Protein 6BFI (pdb70)

Radius of gyration: 39.37 Å; Cα contacts (8 Å, |Δi|>4): 2055; chains: 2; bounding box: 76×119×106 Å

Structure (mmCIF, N/CA/C/O backbone):
data_6BFI
#
_entry.id   6BFI
#
_cell.length_a   50.344
_cell.length_b   93.676
_cell.length_c   101.634
_cell.angle_alpha   114.81
_cell.angle_beta   93.29
_cell.angle_gamma   90.23
#
_symmetry.space_group_name_H-M   'P 1'
#
loop_
_entity.id
_entity.type
_entity.pdbx_description
1 polymer VIN1
2 water water
#
loop_
_atom_site.group_PDB
_atom_site.id
_atom_site.type_symbol
_atom_site.label_atom_id
_atom_site.label_alt_id
_atom_site.label_comp_id
_atom_site.label_asym_id
_atom_site.label_entity_id
_atom_site.label_seq_id
_atom_site.pdbx_PDB_ins_code
_atom_site.Cartn_x
_atom_site.Cartn_y
_atom_site.Cartn_z
_atom_site.occupancy
_atom_site.B_iso_or_equiv
_atom_site.auth_seq_id
_atom_site.auth_comp_id
_atom_site.auth_asym_id
_atom_site.auth_atom_id
_atom_site.pdbx_PDB_model_num
ATOM 1 N N . MET A 1 1 ? -43.004 -36.941 -70.359 1.00 107.47 1 MET A N 1
ATOM 2 C CA . MET A 1 1 ? -44.236 -36.244 -70.005 1.00 105.74 1 MET A CA 1
ATOM 3 C C . MET A 1 1 ? -45.133 -37.135 -69.151 1.00 99.33 1 MET A C 1
ATOM 4 O O . MET A 1 1 ? -45.876 -37.965 -69.679 1.00 101.31 1 MET A O 1
ATOM 9 N N . PRO A 1 2 ? -45.061 -36.964 -67.834 1.00 91.59 2 PRO A N 1
ATOM 10 C CA . PRO A 1 2 ? -45.829 -37.828 -66.931 1.00 82.23 2 PRO A CA 1
ATOM 11 C C . PRO A 1 2 ? -47.324 -37.571 -67.030 1.00 73.14 2 PRO A C 1
ATOM 12 O O . PRO A 1 2 ? -47.780 -36.525 -67.497 1.00 75.17 2 PRO A O 1
ATOM 16 N N . VAL A 1 3 ? -48.094 -38.561 -66.573 1.00 66.05 3 VAL A N 1
ATOM 17 C CA . VAL A 1 3 ? -49.544 -38.427 -66.542 1.00 59.28 3 VAL A CA 1
ATOM 18 C C . VAL A 1 3 ? -49.929 -37.350 -65.535 1.00 58.63 3 VAL A C 1
ATOM 19 O O . VAL A 1 3 ? -49.275 -37.177 -64.496 1.00 57.34 3 VAL A O 1
ATOM 23 N N . LYS A 1 4 ? -50.986 -36.604 -65.848 1.00 58.54 4 LYS A N 1
ATOM 24 C CA . LYS A 1 4 ? -51.419 -35.479 -65.035 1.00 57.21 4 LYS A CA 1
ATOM 25 C C . LYS A 1 4 ? -52.860 -35.672 -64.583 1.00 53.00 4 LYS A C 1
ATOM 26 O O . LYS A 1 4 ? -53.682 -36.258 -65.294 1.00 52.32 4 LYS A O 1
ATOM 32 N N . PHE A 1 5 ? -53.158 -35.168 -63.377 1.00 53.15 5 PHE A N 1
ATOM 33 C CA . PHE A 1 5 ? -54.524 -35.166 -62.864 1.00 55.90 5 PHE A CA 1
ATOM 34 C C . PHE A 1 5 ? -54.786 -33.952 -61.981 1.00 58.70 5 PHE A C 1
ATOM 35 O O . PHE A 1 5 ? -55.560 -34.040 -61.022 1.00 62.11 5 PHE A O 1
ATOM 43 N N . HIS A 1 6 ? -54.155 -32.818 -62.290 1.00 61.93 6 HIS A N 1
ATOM 44 C CA . HIS A 1 6 ? -54.350 -31.578 -61.548 1.00 62.36 6 HIS A CA 1
ATOM 45 C C . HIS A 1 6 ? -55.641 -30.864 -61.923 1.00 57.97 6 HIS A C 1
ATOM 46 O O . HIS A 1 6 ? -55.914 -29.787 -61.382 1.00 59.58 6 HIS A O 1
ATOM 53 N N . THR A 1 7 ? -56.441 -31.445 -62.813 1.00 58.31 7 THR A N 1
ATOM 54 C CA . THR A 1 7 ? -57.637 -30.818 -63.351 1.00 58.41 7 THR A CA 1
ATOM 55 C C . THR A 1 7 ? -58.787 -31.816 -63.307 1.00 59.54 7 THR A C 1
ATOM 56 O O . THR A 1 7 ? -58.594 -33.005 -63.580 1.00 59.96 7 THR A O 1
ATOM 60 N N . LYS A 1 8 ? -59.979 -31.329 -62.940 1.00 59.29 8 LYS A N 1
ATOM 61 C CA . LYS A 1 8 ? -61.149 -32.199 -62.854 1.00 60.10 8 LYS A CA 1
ATOM 62 C C . LYS A 1 8 ? -61.468 -32.861 -64.189 1.00 63.73 8 LYS A C 1
ATOM 63 O O . LYS A 1 8 ? -61.981 -33.985 -64.214 1.00 63.90 8 LYS A O 1
ATOM 69 N N . THR A 1 9 ? -61.186 -32.183 -65.303 1.00 63.33 9 THR A N 1
ATOM 70 C CA . THR A 1 9 ? -61.352 -32.811 -66.610 1.00 65.33 9 THR A CA 1
ATOM 71 C C . THR A 1 9 ? -60.334 -33.926 -66.816 1.00 64.16 9 THR A C 1
ATOM 72 O O . THR A 1 9 ? -60.675 -35.002 -67.327 1.00 69.83 9 THR A O 1
ATOM 76 N N . LEU A 1 10 ? -59.080 -33.685 -66.422 1.00 62.61 10 LEU A N 1
ATOM 77 C CA . LEU A 1 10 ? -58.044 -34.707 -66.537 1.00 61.59 10 LEU A CA 1
ATOM 78 C C . LEU A 1 10 ? -58.425 -35.965 -65.769 1.00 58.97 10 LEU A C 1
ATOM 79 O O . LEU A 1 10 ? -58.452 -37.063 -66.332 1.00 51.78 10 LEU A O 1
ATOM 84 N N . GLU A 1 11 ? -58.719 -35.821 -64.476 1.00 62.22 11 GLU A N 1
ATOM 85 C CA . GLU A 1 11 ? -59.121 -36.971 -63.673 1.00 61.37 11 GLU A CA 1
ATOM 86 C C . GLU A 1 11 ? -60.394 -37.606 -64.216 1.00 61.67 11 GLU A C 1
ATOM 87 O O . GLU A 1 11 ? -60.498 -38.838 -64.304 1.00 57.49 11 GLU A O 1
ATOM 93 N N . SER A 1 12 ? -61.363 -36.777 -64.608 1.00 66.51 12 SER A N 1
ATOM 94 C CA . SER A 1 12 ? -62.649 -37.289 -65.072 1.00 66.88 12 SER A CA 1
ATOM 95 C C . SER A 1 12 ? -62.494 -38.166 -66.306 1.00 64.08 12 SER A C 1
ATOM 96 O O . SER A 1 12 ? -63.196 -39.173 -66.449 1.00 57.05 12 SER A O 1
ATOM 99 N N . VAL A 1 13 ? -61.584 -37.805 -67.203 1.00 57.48 13 VAL A N 1
ATOM 100 C CA . VAL A 1 13 ? -61.356 -38.578 -68.425 1.00 59.86 13 VAL A CA 1
ATOM 101 C C . VAL A 1 13 ? -60.436 -39.767 -68.184 1.00 60.61 13 VAL A C 1
ATOM 102 O O . VAL A 1 13 ? -60.718 -40.885 -68.614 1.00 61.83 13 VAL A O 1
ATOM 106 N N . ILE A 1 14 ? -59.324 -39.547 -67.493 1.00 58.38 14 ILE A N 1
ATOM 107 C CA . ILE A 1 14 ? -58.284 -40.563 -67.384 1.00 57.78 14 ILE A CA 1
ATOM 108 C C . ILE A 1 14 ? -58.674 -41.677 -66.413 1.00 60.55 14 ILE A C 1
ATOM 109 O O . ILE A 1 14 ? -58.287 -42.838 -66.609 1.00 59.55 14 ILE A O 1
ATOM 114 N N . ASP A 1 15 ? -59.446 -41.364 -65.370 1.00 60.44 15 ASP A N 1
ATOM 115 C CA . ASP A 1 15 ? -59.790 -42.380 -64.374 1.00 68.78 15 ASP A CA 1
ATOM 116 C C . ASP A 1 15 ? -60.501 -43.588 -64.981 1.00 61.77 15 ASP A C 1
ATOM 117 O O . ASP A 1 15 ? -60.008 -44.720 -64.814 1.00 57.53 15 ASP A O 1
ATOM 122 N N . PRO A 1 16 ? -61.625 -43.440 -65.699 1.00 58.87 16 PRO A N 1
ATOM 123 C CA . PRO A 1 16 ? -62.296 -44.642 -66.223 1.00 56.80 16 PRO A CA 1
ATOM 124 C C . PRO A 1 16 ? -61.483 -45.381 -67.272 1.00 59.50 16 PRO A C 1
ATOM 125 O O . PRO A 1 16 ? -61.552 -46.615 -67.329 1.00 61.72 16 PRO A O 1
ATOM 129 N N . VAL A 1 17 ? -60.712 -44.671 -68.098 1.00 55.80 17 VAL A N 1
ATOM 130 C CA . VAL A 1 17 ? -59.898 -45.345 -69.104 1.00 58.81 17 VAL A CA 1
ATOM 131 C C . VAL A 1 17 ? -58.790 -46.153 -68.440 1.00 56.58 17 VAL A C 1
ATOM 132 O O . VAL A 1 17 ? -58.502 -47.288 -68.842 1.00 57.48 17 VAL A O 1
ATOM 136 N N . ALA A 1 18 ? -58.148 -45.584 -67.416 1.00 58.47 18 ALA A N 1
ATOM 137 C CA . ALA A 1 18 ? -57.153 -46.340 -66.663 1.00 54.88 18 ALA A CA 1
ATOM 138 C C . ALA A 1 18 ? -57.785 -47.550 -65.990 1.00 55.84 18 ALA A C 1
ATOM 139 O O . ALA A 1 18 ? -57.158 -48.612 -65.883 1.00 58.27 18 ALA A O 1
ATOM 141 N N . GLN A 1 19 ? -59.034 -47.410 -65.538 1.00 52.96 19 GLN A N 1
ATOM 142 C CA . GLN A 1 19 ? -59.742 -48.546 -64.958 1.00 54.34 19 GLN A CA 1
ATOM 143 C C . GLN A 1 19 ? -59.950 -49.648 -65.997 1.00 56.58 19 GLN A C 1
ATOM 144 O O . GLN A 1 19 ? -59.711 -50.831 -65.723 1.00 51.96 19 GLN A O 1
ATOM 150 N N . GLN A 1 20 ? -60.378 -49.269 -67.206 1.00 58.49 20 GLN A N 1
ATOM 151 C CA . GLN A 1 20 ? -60.607 -50.252 -68.263 1.00 62.50 20 GLN A CA 1
ATOM 152 C C . GLN A 1 20 ? -59.313 -50.949 -68.668 1.00 59.84 20 GLN A C 1
ATOM 153 O O . GLN A 1 20 ? -59.292 -52.169 -68.873 1.00 56.21 20 GLN A O 1
ATOM 159 N N . VAL A 1 21 ? -58.227 -50.186 -68.803 1.00 63.81 21 VAL A N 1
ATOM 160 C CA . VAL A 1 21 ? -56.938 -50.771 -69.168 1.00 64.67 21 VAL A CA 1
ATOM 161 C C . VAL A 1 21 ? -56.470 -51.735 -68.084 1.00 67.15 21 VAL A C 1
ATOM 162 O O . VAL A 1 21 ? -56.017 -52.855 -68.368 1.00 68.34 21 VAL A O 1
ATOM 166 N N . GLY A 1 22 ? -56.574 -51.309 -66.823 1.00 63.73 22 GLY A N 1
ATOM 167 C CA . GLY A 1 22 ? -56.274 -52.208 -65.724 1.00 60.23 22 GLY A CA 1
ATOM 168 C C . GLY A 1 22 ? -57.071 -53.493 -65.797 1.00 57.20 22 GLY A C 1
ATOM 169 O O . GLY A 1 22 ? -56.541 -54.579 -65.549 1.00 53.11 22 GLY A O 1
ATOM 170 N N . GLN A 1 23 ? -58.354 -53.393 -66.162 1.00 57.09 23 GLN A N 1
ATOM 171 C CA . GLN A 1 23 ? -59.154 -54.601 -66.329 1.00 60.32 23 GLN A CA 1
ATOM 172 C C . GLN A 1 23 ? -58.660 -55.450 -67.494 1.00 59.82 23 GLN A C 1
ATOM 173 O O . GLN A 1 23 ? -58.781 -56.680 -67.454 1.00 56.06 23 GLN A O 1
ATOM 179 N N . LEU A 1 24 ? -58.103 -54.823 -68.535 1.00 63.19 24 LEU A N 1
ATOM 180 C CA . LEU A 1 24 ? -57.493 -55.600 -69.612 1.00 64.73 24 LEU A CA 1
ATOM 181 C C . LEU A 1 24 ? -56.309 -56.409 -69.100 1.00 65.58 24 LEU A C 1
ATOM 182 O O . LEU A 1 24 ? -56.162 -57.593 -69.433 1.00 66.41 24 LEU A O 1
ATOM 187 N N . VAL A 1 25 ? -55.455 -55.789 -68.282 1.00 66.41 25 VAL A N 1
ATOM 188 C CA . VAL A 1 25 ? -54.334 -56.526 -67.701 1.00 64.94 25 VAL A CA 1
ATOM 189 C C . VAL A 1 25 ? -54.839 -57.649 -66.800 1.00 63.95 25 VAL A C 1
ATOM 190 O O . VAL A 1 25 ? -54.318 -58.773 -66.829 1.00 68.78 25 VAL A O 1
ATOM 194 N N . LEU A 1 26 ? -55.871 -57.368 -65.997 1.00 61.75 26 LEU A N 1
ATOM 195 C CA . LEU A 1 26 ? -56.408 -58.381 -65.093 1.00 62.70 26 LEU A CA 1
ATOM 196 C C . LEU A 1 26 ? -56.974 -59.571 -65.861 1.00 64.13 26 LEU A C 1
ATOM 197 O O . LEU A 1 26 ? -56.805 -60.722 -65.446 1.00 62.99 26 LEU A O 1
ATOM 202 N N . PHE A 1 27 ? -57.661 -59.312 -66.977 1.00 64.11 27 PHE A N 1
ATOM 203 C CA . PHE A 1 27 ? -58.172 -60.401 -67.805 1.00 60.64 27 PHE A CA 1
ATOM 204 C C . PHE A 1 27 ? -57.036 -61.189 -68.441 1.00 64.88 27 PHE A C 1
ATOM 205 O O . PHE A 1 27 ? -57.083 -62.427 -68.493 1.00 65.31 27 PHE A O 1
ATOM 213 N N . HIS A 1 28 ? -56.013 -60.491 -68.943 1.00 66.29 28 HIS A N 1
ATOM 214 C CA . HIS A 1 28 ? -54.882 -61.189 -69.545 1.00 67.06 28 HIS A CA 1
ATOM 215 C C . HIS A 1 28 ? -54.206 -62.112 -68.543 1.00 67.20 28 HIS A C 1
ATOM 216 O O . HIS A 1 28 ? -53.817 -63.233 -68.887 1.00 67.01 28 HIS A O 1
ATOM 223 N N . GLU A 1 29 ? -54.046 -61.659 -67.298 1.00 72.75 29 GLU A N 1
ATOM 224 C CA . GLU A 1 29 ? -53.493 -62.545 -66.282 1.00 78.08 29 GLU A CA 1
ATOM 225 C C . GLU A 1 29 ? -54.494 -63.603 -65.838 1.00 72.27 29 GLU A C 1
ATOM 226 O O . GLU A 1 29 ? -54.084 -64.655 -65.336 1.00 71.73 29 GLU A O 1
ATOM 232 N N . GLN A 1 30 ? -55.792 -63.350 -66.019 1.00 63.18 30 GLN A N 1
ATOM 233 C CA . GLN A 1 30 ? -56.799 -64.356 -65.706 1.00 63.38 30 GLN A CA 1
ATOM 234 C C . GLN A 1 30 ? -56.755 -65.509 -66.699 1.00 71.85 30 GLN A C 1
ATOM 235 O O . GLN A 1 30 ? -57.023 -66.657 -66.328 1.00 76.03 30 GLN A O 1
ATOM 241 N N . ALA A 1 31 ? -56.418 -65.228 -67.958 1.00 78.77 31 ALA A N 1
ATOM 242 C CA . ALA A 1 31 ? -56.224 -66.285 -68.942 1.00 84.33 31 ALA A CA 1
ATOM 243 C C . ALA A 1 31 ? -54.816 -66.862 -68.906 1.00 93.66 31 ALA A C 1
ATOM 244 O O . ALA A 1 31 ? -54.619 -68.022 -69.286 1.00 96.85 31 ALA A O 1
ATOM 246 N N . GLU A 1 32 ? -53.833 -66.078 -68.455 1.00 100.38 32 GLU A N 1
ATOM 247 C CA . GLU A 1 32 ? -52.474 -66.590 -68.318 1.00 106.50 32 GLU A CA 1
ATOM 248 C C . GLU A 1 32 ? -52.404 -67.672 -67.249 1.00 108.01 32 GLU A C 1
ATOM 249 O O . GLU A 1 32 ? -51.726 -68.691 -67.429 1.00 110.56 32 GLU A O 1
ATOM 255 N N . SER A 1 33 ? -53.098 -67.470 -66.131 1.00 108.54 33 SER A N 1
ATOM 256 C CA . SER A 1 33 ? -53.198 -68.488 -65.096 1.00 105.52 33 SER A CA 1
ATOM 257 C C . SER A 1 33 ? -54.149 -69.615 -65.471 1.00 105.73 33 SER A C 1
ATOM 258 O O . SER A 1 33 ? -54.306 -70.557 -64.686 1.00 110.36 33 SER A O 1
ATOM 261 N N . GLY A 1 34 ? -54.784 -69.541 -66.637 1.00 104.26 34 GLY A N 1
ATOM 262 C CA . GLY A 1 34 ? -55.670 -70.599 -67.088 1.00 102.19 34 GLY A CA 1
ATOM 263 C C . GLY A 1 34 ? -56.959 -70.706 -66.304 1.00 98.65 34 GLY A C 1
ATOM 264 O O . GLY A 1 34 ? -57.380 -71.816 -65.958 1.00 96.37 34 GLY A O 1
ATOM 265 N N . LEU A 1 35 ? -57.600 -69.576 -66.014 1.00 93.84 35 LEU A N 1
ATOM 266 C CA . LEU A 1 35 ? -58.841 -69.598 -65.253 1.00 92.03 35 LEU A CA 1
ATOM 267 C C . LEU A 1 35 ? -60.059 -69.552 -66.171 1.00 92.87 35 LEU A C 1
ATOM 268 O O . LEU A 1 35 ? -61.004 -70.327 -65.990 1.00 96.68 35 LEU A O 1
ATOM 273 N N . LEU A 1 36 ? -60.043 -68.655 -67.157 1.00 90.99 36 LEU A N 1
ATOM 274 C CA . LEU A 1 36 ? -61.082 -68.583 -68.179 1.00 94.15 36 LEU A CA 1
ATOM 275 C C . LEU A 1 36 ? -60.667 -67.627 -69.290 1.00 101.36 36 LEU A C 1
ATOM 276 O O . LEU A 1 36 ? -60.334 -66.467 -69.027 1.00 99.14 36 LEU A O 1
ATOM 281 N N . LYS A 1 37 ? -60.681 -68.104 -70.533 1.00 111.28 37 LYS A N 1
ATOM 282 C CA . LYS A 1 37 ? -60.282 -67.281 -71.670 1.00 111.29 37 LYS A CA 1
ATOM 283 C C . LYS A 1 37 ? -61.328 -66.203 -71.922 1.00 107.72 37 LYS A C 1
ATOM 284 O O . LYS A 1 37 ? -62.477 -66.507 -72.261 1.00 111.42 37 LYS A O 1
ATOM 290 N N . GLU A 1 38 ? -60.933 -64.945 -71.759 1.00 97.31 38 GLU A N 1
ATOM 291 C CA . GLU A 1 38 ? -61.819 -63.808 -71.956 1.00 93.42 38 GLU A CA 1
ATOM 292 C C . GLU A 1 38 ? -61.449 -63.088 -73.245 1.00 83.89 38 GLU A C 1
ATOM 293 O O . GLU A 1 38 ? -60.266 -62.844 -73.507 1.00 79.78 38 GLU A O 1
ATOM 299 N N . ASP A 1 39 ? -62.459 -62.754 -74.045 1.00 81.62 39 ASP A N 1
ATOM 300 C CA . ASP A 1 39 ? -62.246 -62.006 -75.277 1.00 80.97 39 ASP A CA 1
ATOM 301 C C . ASP A 1 39 ? -62.144 -60.521 -74.950 1.00 74.12 39 ASP A C 1
ATOM 302 O O . ASP A 1 39 ? -63.106 -59.919 -74.461 1.00 72.41 39 ASP A O 1
ATOM 307 N N . LEU A 1 40 ? -60.981 -59.933 -75.221 1.00 70.64 40 LEU A N 1
ATOM 308 C CA . LEU A 1 40 ? -60.712 -58.542 -74.882 1.00 68.04 40 LEU A CA 1
ATOM 309 C C . LEU A 1 40 ? -61.258 -57.557 -75.908 1.00 68.68 40 LEU A C 1
ATOM 310 O O . LEU A 1 40 ? -61.088 -56.346 -75.725 1.00 68.10 40 LEU A O 1
ATOM 315 N N . THR A 1 41 ? -61.909 -58.040 -76.966 1.00 72.03 41 THR A N 1
ATOM 316 C CA . THR A 1 41 ? -62.361 -57.156 -78.039 1.00 73.14 41 THR A CA 1
ATOM 317 C C . THR A 1 41 ? -63.326 -56.071 -77.574 1.00 76.11 41 THR A C 1
ATOM 318 O O . THR A 1 41 ? -63.139 -54.908 -77.971 1.00 78.83 41 THR A O 1
ATOM 322 N N . PRO A 1 42 ? -64.359 -56.351 -76.767 1.00 79.88 42 PRO A N 1
ATOM 323 C CA . PRO A 1 42 ? -65.264 -55.254 -76.369 1.00 80.39 42 PRO A CA 1
ATOM 324 C C . PRO A 1 42 ? -64.577 -54.159 -75.568 1.00 77.52 42 PRO A C 1
ATOM 325 O O . PRO A 1 42 ? -64.774 -52.968 -75.851 1.00 78.60 42 PRO A O 1
ATOM 329 N N . LEU A 1 43 ? -63.769 -54.531 -74.573 1.00 75.15 43 LEU A N 1
ATOM 330 C CA . LEU A 1 43 ? -63.077 -53.534 -73.761 1.00 72.68 43 LEU A CA 1
ATOM 331 C C . LEU A 1 43 ? -62.128 -52.694 -74.609 1.00 69.55 43 LEU A C 1
ATOM 332 O O . LEU A 1 43 ? -62.051 -51.467 -74.448 1.00 75.13 43 LEU A O 1
ATOM 337 N N . VAL A 1 44 ? -61.405 -53.341 -75.527 1.00 64.99 44 VAL A N 1
ATOM 338 C CA . VAL A 1 44 ? -60.501 -52.618 -76.415 1.00 65.02 44 VAL A CA 1
ATOM 339 C C . VAL A 1 44 ? -61.283 -51.681 -77.326 1.00 67.35 44 VAL A C 1
ATOM 340 O O . VAL A 1 44 ? -60.833 -50.570 -77.631 1.00 70.08 44 VAL A O 1
ATOM 344 N N . GLN A 1 45 ? -62.468 -52.105 -77.769 1.00 67.78 45 GLN A N 1
ATOM 345 C CA . GLN A 1 45 ? -63.313 -51.221 -78.566 1.00 70.37 45 GLN A CA 1
ATOM 346 C C . GLN A 1 45 ? -63.749 -50.003 -77.761 1.00 70.83 45 GLN A C 1
ATOM 347 O O . GLN A 1 45 ? -63.782 -48.884 -78.284 1.00 70.19 45 GLN A O 1
ATOM 353 N N . GLY A 1 46 ? -64.087 -50.201 -76.485 1.00 73.33 46 GLY A N 1
ATOM 354 C CA . GLY A 1 46 ? -64.464 -49.071 -75.651 1.00 75.92 46 GLY A CA 1
ATOM 355 C C . GLY A 1 46 ? -63.332 -48.076 -75.479 1.00 76.69 46 GLY A C 1
ATOM 356 O O . GLY A 1 46 ? -63.508 -46.869 -75.687 1.00 84.05 46 GLY A O 1
ATOM 357 N N . VAL A 1 47 ? -62.148 -48.573 -75.107 1.00 70.66 47 VAL A N 1
ATOM 358 C CA . VAL A 1 47 ? -60.993 -47.690 -74.958 1.00 68.45 47 VAL A CA 1
ATOM 359 C C . VAL A 1 47 ? -60.689 -46.977 -76.271 1.00 71.29 47 VAL A C 1
ATOM 360 O O . VAL A 1 47 ? -60.422 -45.769 -76.292 1.00 72.95 47 VAL A O 1
ATOM 364 N N . GLY A 1 48 ? -60.742 -47.708 -77.386 1.00 70.94 48 GLY A N 1
ATOM 365 C CA . GLY A 1 48 ? -60.456 -47.101 -78.674 1.00 73.72 48 GLY A CA 1
ATOM 366 C C . GLY A 1 48 ? -61.466 -46.045 -79.075 1.00 76.52 48 GLY A C 1
ATOM 367 O O . GLY A 1 48 ? -61.117 -45.073 -79.749 1.00 83.19 48 GLY A O 1
ATOM 368 N N . ILE A 1 49 ? -62.726 -46.215 -78.672 1.00 75.14 49 ILE A N 1
ATOM 369 C CA . ILE A 1 49 ? -63.739 -45.217 -78.993 1.00 74.87 49 ILE A CA 1
ATOM 370 C C . ILE A 1 49 ? -63.559 -43.977 -78.125 1.00 72.18 49 ILE A C 1
ATOM 371 O O . ILE A 1 49 ? -63.716 -42.845 -78.601 1.00 75.21 49 ILE A O 1
ATOM 376 N N . ALA A 1 50 ? -63.213 -44.163 -76.847 1.00 66.22 50 ALA A N 1
ATOM 377 C CA . ALA A 1 50 ? -62.891 -43.010 -76.009 1.00 63.95 50 ALA A CA 1
ATOM 378 C C . ALA A 1 50 ? -61.705 -42.236 -76.575 1.00 65.33 50 ALA A C 1
ATOM 379 O O . ALA A 1 50 ? -61.730 -40.997 -76.638 1.00 69.45 50 ALA A O 1
ATOM 381 N N . VAL A 1 51 ? -60.663 -42.953 -77.006 1.00 61.27 51 VAL A N 1
ATOM 382 C CA . VAL A 1 51 ? -59.511 -42.305 -77.627 1.00 61.87 51 VAL A CA 1
ATOM 383 C C . VAL A 1 51 ? -59.932 -41.564 -78.889 1.00 61.96 51 VAL A C 1
ATOM 384 O O . VAL A 1 51 ? -59.536 -40.414 -79.113 1.00 65.75 51 VAL A O 1
ATOM 388 N N . THR A 1 52 ? -60.751 -42.206 -79.725 1.00 65.80 52 THR A N 1
ATOM 389 C CA . THR A 1 52 ? -61.162 -41.594 -80.986 1.00 73.29 52 THR A CA 1
ATOM 390 C C . THR A 1 52 ? -61.965 -40.320 -80.751 1.00 75.75 52 THR A C 1
ATOM 391 O O . THR A 1 52 ? -61.781 -39.322 -81.456 1.00 74.95 52 THR A O 1
ATOM 395 N N . ASN A 1 53 ? -62.852 -40.329 -79.755 1.00 81.82 53 ASN A N 1
ATOM 396 C CA . ASN A 1 53 ? -63.690 -39.159 -79.515 1.00 88.73 53 ASN A CA 1
ATOM 397 C C . ASN A 1 53 ? -62.897 -38.034 -78.860 1.00 86.12 53 ASN A C 1
ATOM 398 O O . ASN A 1 53 ? -63.137 -36.854 -79.144 1.00 89.47 53 ASN A O 1
ATOM 403 N N . LEU A 1 54 ? -61.946 -38.371 -77.983 1.00 79.81 54 LEU A N 1
ATOM 404 C CA . LEU A 1 54 ? -61.067 -37.337 -77.444 1.00 75.98 54 LEU A CA 1
ATOM 405 C C . LEU A 1 54 ? -60.224 -36.712 -78.552 1.00 76.61 54 LEU A C 1
ATOM 406 O O . LEU A 1 54 ? -60.026 -35.489 -78.584 1.00 67.18 54 LEU A O 1
ATOM 411 N N . VAL A 1 55 ? -59.733 -37.540 -79.480 1.00 71.13 55 VAL A N 1
ATOM 412 C CA . VAL A 1 55 ? -59.022 -37.030 -80.649 1.00 73.29 55 VAL A CA 1
ATOM 413 C C . VAL A 1 55 ? -59.946 -36.177 -81.509 1.00 79.52 55 VAL A C 1
ATOM 414 O O . VAL A 1 55 ? -59.496 -35.241 -82.179 1.00 81.39 55 VAL A O 1
ATOM 418 N N . GLN A 1 56 ? -61.249 -36.465 -81.489 1.00 83.43 56 GLN A N 1
ATOM 419 C CA . GLN A 1 56 ? -62.195 -35.671 -82.266 1.00 85.07 56 GLN A CA 1
ATOM 420 C C . GLN A 1 56 ? -62.382 -34.289 -81.649 1.00 86.03 56 GLN A C 1
ATOM 421 O O . GLN A 1 56 ? -62.242 -33.268 -82.334 1.00 87.43 56 GLN A O 1
ATOM 427 N N . VAL A 1 57 ? -62.695 -34.236 -80.350 1.00 88.86 57 VAL A N 1
ATOM 428 C CA . VAL A 1 57 ? -62.969 -32.948 -79.722 1.00 89.44 57 VAL A CA 1
ATOM 429 C C . VAL A 1 57 ? -61.695 -32.121 -79.614 1.00 91.71 57 VAL A C 1
ATOM 430 O O . VAL A 1 57 ? -61.749 -30.885 -79.561 1.00 97.25 57 VAL A O 1
ATOM 434 N N . ALA A 1 58 ? -60.532 -32.773 -79.581 1.00 93.70 58 ALA A N 1
ATOM 435 C CA . ALA A 1 58 ? -59.281 -32.025 -79.574 1.00 96.43 58 ALA A CA 1
ATOM 436 C C . ALA A 1 58 ? -58.912 -31.549 -80.977 1.00 104.00 58 ALA A C 1
ATOM 437 O O . ALA A 1 58 ? -58.457 -30.412 -81.154 1.00 104.36 58 ALA A O 1
ATOM 439 N N . ALA A 1 59 ? -59.116 -32.401 -81.984 1.00 110.49 59 ALA A N 1
ATOM 440 C CA . ALA A 1 59 ? -58.821 -32.036 -83.364 1.00 116.08 59 ALA A CA 1
ATOM 441 C C . ALA A 1 59 ? -59.761 -30.962 -83.894 1.00 123.01 59 ALA A C 1
ATOM 442 O O . ALA A 1 59 ? -59.400 -30.254 -84.841 1.00 129.40 59 ALA A O 1
ATOM 444 N N . SER A 1 60 ? -60.954 -30.823 -83.311 1.00 117.94 60 SER A N 1
ATOM 445 C CA . SER A 1 60 ? -61.847 -29.739 -83.699 1.00 117.36 60 SER A CA 1
ATOM 446 C C . SER A 1 60 ? -61.353 -28.376 -83.234 1.00 119.55 60 SER A C 1
ATOM 447 O O . SER A 1 60 ? -61.951 -27.360 -83.606 1.00 125.24 60 SER A O 1
ATOM 450 N N . MET A 1 61 ? -60.282 -28.326 -82.441 1.00 117.67 61 MET A N 1
ATOM 451 C CA . MET A 1 61 ? -59.763 -27.074 -81.909 1.00 119.26 61 MET A CA 1
ATOM 452 C C . MET A 1 61 ? -58.501 -26.592 -82.611 1.00 125.54 61 MET A C 1
ATOM 453 O O . MET A 1 61 ? -58.034 -25.488 -82.311 1.00 128.01 61 MET A O 1
ATOM 458 N N . VAL A 1 62 ? -57.937 -27.382 -83.529 1.00 130.07 62 VAL A N 1
ATOM 459 C CA . VAL A 1 62 ? -56.737 -26.956 -84.240 1.00 133.82 62 VAL A CA 1
ATOM 460 C C . VAL A 1 62 ? -57.014 -25.735 -85.109 1.00 141.44 62 VAL A C 1
ATOM 461 O O . VAL A 1 62 ? -56.091 -24.977 -85.427 1.00 145.72 62 VAL A O 1
ATOM 465 N N . GLU A 1 63 ? -58.273 -25.515 -85.489 1.00 145.82 63 GLU A N 1
ATOM 466 C CA . GLU A 1 63 ? -58.655 -24.322 -86.234 1.00 148.09 63 GLU A CA 1
ATOM 467 C C . GLU A 1 63 ? -59.120 -23.186 -85.334 1.00 146.27 63 GLU A C 1
ATOM 468 O O . GLU A 1 63 ? -58.952 -22.014 -85.692 1.00 148.45 63 GLU A O 1
ATOM 474 N N . THR A 1 64 ? -59.697 -23.505 -84.173 1.00 139.21 64 THR A N 1
ATOM 475 C CA . THR A 1 64 ? -60.421 -22.505 -83.395 1.00 133.71 64 THR A CA 1
ATOM 476 C C . THR A 1 64 ? -59.499 -21.592 -82.595 1.00 125.63 64 THR A C 1
ATOM 477 O O . THR A 1 64 ? -59.808 -20.407 -82.429 1.00 127.62 64 THR A O 1
ATOM 481 N N . SER A 1 65 ? -58.382 -22.110 -82.088 1.00 114.86 65 SER A N 1
ATOM 482 C CA . SER A 1 65 ? -57.477 -21.296 -81.290 1.00 108.92 65 SER A CA 1
ATOM 483 C C . SER A 1 65 ? -56.711 -20.328 -82.193 1.00 110.71 65 SER A C 1
ATOM 484 O O . SER A 1 65 ? -56.805 -20.369 -83.423 1.00 115.39 65 SER A O 1
ATOM 487 N N . ASN A 1 66 ? -55.936 -19.435 -81.569 1.00 108.43 66 ASN A N 1
ATOM 488 C CA . ASN A 1 66 ? -55.109 -18.481 -82.301 1.00 115.24 66 ASN A CA 1
ATOM 489 C C . ASN A 1 66 ? -53.699 -18.405 -81.725 1.00 119.75 66 ASN A C 1
ATOM 490 O O . ASN A 1 66 ? -53.044 -17.364 -81.809 1.00 122.59 66 ASN A O 1
ATOM 495 N N . ASP A 1 67 ? -53.222 -19.498 -81.136 1.00 121.05 67 ASP A N 1
ATOM 496 C CA . ASP A 1 67 ? -51.839 -19.619 -80.694 1.00 124.16 67 ASP A CA 1
ATOM 497 C C . ASP A 1 67 ? -51.207 -20.806 -81.406 1.00 127.13 67 ASP A C 1
ATOM 498 O O . ASP A 1 67 ? -51.747 -21.917 -81.370 1.00 119.75 67 ASP A O 1
ATOM 503 N N . GLU A 1 68 ? -50.070 -20.565 -82.062 1.00 142.19 68 GLU A N 1
ATOM 504 C CA . GLU A 1 68 ? -49.455 -21.590 -82.898 1.00 146.35 68 GLU A CA 1
ATOM 505 C C . GLU A 1 68 ? -48.770 -22.680 -82.086 1.00 139.23 68 GLU A C 1
ATOM 506 O O . GLU A 1 68 ? -48.488 -23.752 -82.631 1.00 137.71 68 GLU A O 1
ATOM 512 N N . ASP A 1 69 ? -48.490 -22.434 -80.804 1.00 124.63 69 ASP A N 1
ATOM 513 C CA . ASP A 1 69 ? -47.881 -23.467 -79.974 1.00 115.20 69 ASP A CA 1
ATOM 514 C C . ASP A 1 69 ? -48.828 -24.645 -79.780 1.00 106.04 69 ASP A C 1
ATOM 515 O O . ASP A 1 69 ? -48.416 -25.807 -79.878 1.00 105.26 69 ASP A O 1
ATOM 520 N N . PHE A 1 70 ? -50.102 -24.359 -79.510 1.00 99.83 70 PHE A N 1
ATOM 521 C CA . PHE A 1 70 ? -51.104 -25.412 -79.378 1.00 93.94 70 PHE A CA 1
ATOM 522 C C . PHE A 1 70 ? -51.265 -26.179 -80.687 1.00 93.46 70 PHE A C 1
ATOM 523 O O . PHE A 1 70 ? -51.214 -27.417 -80.711 1.00 83.55 70 PHE A O 1
ATOM 531 N N . LYS A 1 71 ? -51.436 -25.449 -81.795 1.00 95.17 71 LYS A N 1
ATOM 532 C CA . LYS A 1 71 ? -51.603 -26.086 -83.097 1.00 90.86 71 LYS A CA 1
ATOM 533 C C . LYS A 1 71 ? -50.379 -26.900 -83.494 1.00 90.96 71 LYS A C 1
ATOM 534 O O . LYS A 1 71 ? -50.496 -27.854 -84.271 1.00 90.24 71 LYS A O 1
ATOM 540 N N . ALA A 1 72 ? -49.202 -26.542 -82.977 1.00 93.56 72 ALA A N 1
ATOM 541 C CA . ALA A 1 72 ? -47.993 -27.297 -83.285 1.00 96.96 72 ALA A CA 1
ATOM 542 C C . ALA A 1 72 ? -47.832 -28.520 -82.391 1.00 98.52 72 ALA A C 1
ATOM 543 O O . ALA A 1 72 ? -47.324 -29.550 -82.847 1.00 98.64 72 ALA A O 1
ATOM 545 N N . GLU A 1 73 ? -48.261 -28.433 -81.130 1.00 100.86 73 GLU A N 1
ATOM 546 C CA . GLU A 1 73 ? -48.104 -29.536 -80.190 1.00 97.34 73 GLU A CA 1
ATOM 547 C C . GLU A 1 73 ? -49.226 -30.562 -80.271 1.00 91.12 73 GLU A C 1
ATOM 548 O O . GLU A 1 73 ? -49.077 -31.659 -79.722 1.00 91.05 73 GLU A O 1
ATOM 554 N N . LEU A 1 74 ? -50.339 -30.241 -80.939 1.00 90.41 74 LEU A N 1
ATOM 555 C CA . LEU A 1 74 ? -51.469 -31.172 -80.962 1.00 91.23 74 LEU A CA 1
ATOM 556 C C . LEU A 1 74 ? -51.212 -32.415 -81.817 1.00 93.04 74 LEU A C 1
ATOM 557 O O . LEU A 1 74 ? -51.444 -33.535 -81.321 1.00 92.54 74 LEU A O 1
ATOM 562 N N . PRO A 1 75 ? -50.763 -32.312 -83.073 1.00 96.85 75 PRO A N 1
ATOM 563 C CA . PRO A 1 75 ? -50.701 -33.506 -83.946 1.00 94.92 75 PRO A CA 1
ATOM 564 C C . PRO A 1 75 ? -49.841 -34.627 -83.379 1.00 92.70 75 PRO A C 1
ATOM 565 O O . PRO A 1 75 ? -50.271 -35.791 -83.415 1.00 93.61 75 PRO A O 1
ATOM 569 N N . PRO A 1 76 ? -48.626 -34.354 -82.868 1.00 92.50 76 PRO A N 1
ATOM 570 C CA . PRO A 1 76 ? -47.820 -35.479 -82.352 1.00 91.56 76 PRO A CA 1
ATOM 571 C C . PRO A 1 76 ? -48.509 -36.264 -81.249 1.00 87.05 76 PRO A C 1
ATOM 572 O O . PRO A 1 76 ? -48.474 -37.503 -81.257 1.00 89.93 76 PRO A O 1
ATOM 576 N N . SER A 1 77 ? -49.147 -35.578 -80.299 1.00 80.33 77 SER A N 1
ATOM 577 C CA . SER A 1 77 ? -49.861 -36.284 -79.241 1.00 77.25 77 SER A CA 1
ATOM 578 C C . SER A 1 77 ? -51.061 -37.043 -79.796 1.00 74.17 77 SER A C 1
ATOM 579 O O . SER A 1 77 ? -51.346 -38.169 -79.359 1.00 69.79 77 SER A O 1
ATOM 582 N N . MET A 1 78 ? -51.771 -36.449 -80.764 1.00 71.72 78 MET A N 1
ATOM 583 C CA . MET A 1 78 ? -52.902 -37.144 -81.380 1.00 74.83 78 MET A CA 1
ATOM 584 C C . MET A 1 78 ? -52.460 -38.459 -82.014 1.00 79.32 78 MET A C 1
ATOM 585 O O . MET A 1 78 ? -53.007 -39.529 -81.709 1.00 80.68 78 MET A O 1
ATOM 590 N N . GLN A 1 79 ? -51.464 -38.396 -82.904 1.00 84.04 79 GLN A N 1
ATOM 591 C CA . GLN A 1 79 ? -50.968 -39.602 -83.558 1.00 85.73 79 GLN A CA 1
ATOM 592 C C . GLN A 1 79 ? -50.420 -40.600 -82.545 1.00 84.83 79 GLN A C 1
ATOM 593 O O . GLN A 1 79 ? -50.567 -41.815 -82.727 1.00 79.39 79 GLN A O 1
ATOM 599 N N . GLU A 1 80 ? -49.800 -40.108 -81.471 1.00 88.14 80 GLU A N 1
ATOM 600 C CA . GLU A 1 80 ? -49.290 -40.996 -80.431 1.00 89.05 80 GLU A CA 1
ATOM 601 C C . GLU A 1 80 ? -50.416 -41.817 -79.811 1.00 80.27 80 GLU A C 1
ATOM 602 O O . GLU A 1 80 ? -50.394 -43.057 -79.838 1.00 80.67 80 GLU A O 1
ATOM 608 N N . VAL A 1 81 ? -51.422 -41.136 -79.254 1.00 74.37 81 VAL A N 1
ATOM 609 C CA . VAL A 1 81 ? -52.472 -41.851 -78.531 1.00 67.25 81 VAL A CA 1
ATOM 610 C C . VAL A 1 81 ? -53.279 -42.735 -79.480 1.00 65.08 81 VAL A C 1
ATOM 611 O O . VAL A 1 81 ? -53.690 -43.847 -79.114 1.00 59.92 81 VAL A O 1
ATOM 615 N N . GLN A 1 82 ? -53.498 -42.278 -80.719 1.00 67.95 82 GLN A N 1
ATOM 616 C CA . GLN A 1 82 ? -54.191 -43.126 -81.685 1.00 69.06 82 GLN A CA 1
ATOM 617 C C . GLN A 1 82 ? -53.380 -44.380 -81.992 1.00 72.75 82 GLN A C 1
ATOM 618 O O . GLN A 1 82 ? -53.942 -45.474 -82.142 1.00 71.38 82 GLN A O 1
ATOM 624 N N . GLN A 1 83 ? -52.053 -44.244 -82.074 1.00 83.30 83 GLN A N 1
ATOM 625 C CA . GLN A 1 83 ? -51.207 -45.413 -82.288 1.00 81.58 83 GLN A CA 1
ATOM 626 C C . GLN A 1 83 ? -51.299 -46.381 -81.114 1.00 77.21 83 GLN A C 1
ATOM 627 O O . GLN A 1 83 ? -51.291 -47.603 -81.307 1.00 80.29 83 GLN A O 1
ATOM 633 N N . ALA A 1 84 ? -51.395 -45.855 -79.888 1.00 71.67 84 ALA A N 1
ATOM 634 C CA . ALA A 1 84 ? -51.570 -46.732 -78.732 1.00 67.83 84 ALA A CA 1
ATOM 635 C C . ALA A 1 84 ? -52.893 -47.490 -78.806 1.00 65.51 84 ALA A C 1
ATOM 636 O O . ALA A 1 84 ? -52.952 -48.690 -78.494 1.00 60.34 84 ALA A O 1
ATOM 638 N N . ALA A 1 85 ? -53.967 -46.809 -79.221 1.00 63.95 85 ALA A N 1
ATOM 639 C CA . ALA A 1 85 ? -55.234 -47.505 -79.429 1.00 62.32 85 ALA A CA 1
ATOM 640 C C . ALA A 1 85 ? -55.093 -48.608 -80.475 1.00 63.97 85 ALA A C 1
ATOM 641 O O . ALA A 1 85 ? -55.651 -49.704 -80.314 1.00 60.22 85 ALA A O 1
ATOM 643 N N . VAL A 1 86 ? -54.346 -48.339 -81.552 1.00 65.50 86 VAL A N 1
ATOM 644 C CA . VAL A 1 86 ? -54.080 -49.379 -82.545 1.00 69.95 86 VAL A CA 1
ATOM 645 C C . VAL A 1 86 ? -53.369 -50.562 -81.900 1.00 72.09 86 VAL A C 1
ATOM 646 O O . VAL A 1 86 ? -53.688 -51.727 -82.179 1.00 71.84 86 VAL A O 1
ATOM 650 N N . PHE A 1 87 ? -52.397 -50.284 -81.024 1.00 74.11 87 PHE A N 1
ATOM 651 C CA . PHE A 1 87 ? -51.719 -51.359 -80.307 1.00 71.05 87 PHE A CA 1
ATOM 652 C C . PHE A 1 87 ? -52.704 -52.184 -79.492 1.00 69.35 87 PHE A C 1
ATOM 653 O O . PHE A 1 87 ? -52.556 -53.407 -79.379 1.00 72.35 87 PHE A O 1
ATOM 661 N N . LEU A 1 88 ? -53.718 -51.535 -78.914 1.00 67.32 88 LEU A N 1
ATOM 662 C CA . LEU A 1 88 ? -54.732 -52.297 -78.191 1.00 64.89 88 LEU A CA 1
ATOM 663 C C . LEU A 1 88 ? -55.540 -53.182 -79.133 1.00 63.76 88 LEU A C 1
ATOM 664 O O . LEU A 1 88 ? -55.861 -54.328 -78.791 1.00 61.46 88 LEU A O 1
ATOM 669 N N . SER A 1 89 ? -55.880 -52.673 -80.322 1.00 63.18 89 SER A N 1
ATOM 670 C CA . SER A 1 89 ? -56.612 -53.493 -81.287 1.00 66.37 89 SER A CA 1
ATOM 671 C C . SER A 1 89 ? -55.806 -54.726 -81.687 1.00 67.08 89 SER A C 1
ATOM 672 O O . SER A 1 89 ? -56.311 -55.859 -81.655 1.00 72.63 89 SER A O 1
ATOM 675 N N . ASP A 1 90 ? -54.541 -54.519 -82.067 1.00 64.57 90 ASP A N 1
ATOM 676 C CA . ASP A 1 90 ? -53.676 -55.644 -82.409 1.00 66.42 90 ASP A CA 1
ATOM 677 C C . ASP A 1 90 ? -53.553 -56.618 -81.244 1.00 71.24 90 ASP A C 1
ATOM 678 O O . ASP A 1 90 ? -53.556 -57.839 -81.442 1.00 71.69 90 ASP A O 1
ATOM 683 N N . ALA A 1 91 ? -53.449 -56.095 -80.019 1.00 67.14 91 ALA A N 1
ATOM 684 C CA . ALA A 1 91 ? -53.372 -56.959 -78.846 1.00 66.43 91 ALA A CA 1
ATOM 685 C C . ALA A 1 91 ? -54.611 -57.835 -78.724 1.00 69.33 91 ALA A C 1
ATOM 686 O O . ALA A 1 91 ? -54.506 -59.037 -78.446 1.00 72.08 91 ALA A O 1
ATOM 688 N N . ALA A 1 92 ? -55.795 -57.251 -78.929 1.00 66.86 92 ALA A N 1
ATOM 689 C CA . ALA A 1 92 ? -57.022 -58.042 -78.907 1.00 66.39 92 ALA A CA 1
ATOM 690 C C . ALA A 1 92 ? -56.974 -59.151 -79.951 1.00 72.07 92 ALA A C 1
ATOM 691 O O . ALA A 1 92 ? -57.299 -60.311 -79.659 1.00 74.22 92 ALA A O 1
ATOM 693 N N . ARG A 1 93 ? -56.553 -58.815 -81.174 1.00 72.86 93 ARG A N 1
ATOM 694 C CA . ARG A 1 93 ? -56.468 -59.821 -82.229 1.00 80.70 93 ARG A CA 1
ATOM 695 C C . ARG A 1 93 ? -55.539 -60.966 -81.833 1.00 81.60 93 ARG A C 1
ATOM 696 O O . ARG A 1 93 ? -55.950 -62.134 -81.772 1.00 82.78 93 ARG A O 1
ATOM 704 N N . LEU A 1 94 ? -54.274 -60.641 -81.557 1.00 81.12 94 LEU A N 1
ATOM 705 C CA . LEU A 1 94 ? -53.263 -61.671 -81.340 1.00 79.27 94 LEU A CA 1
ATOM 706 C C . LEU A 1 94 ? -53.562 -62.495 -80.094 1.00 77.23 94 LEU A C 1
ATOM 707 O O . LEU A 1 94 ? -53.460 -63.727 -80.117 1.00 77.35 94 LEU A O 1
ATOM 712 N N . LEU A 1 95 ? -53.933 -61.834 -78.994 1.00 77.05 95 LEU A N 1
ATOM 713 C CA . LEU A 1 95 ? -54.221 -62.568 -77.768 1.00 74.32 95 LEU A CA 1
ATOM 714 C C . LEU A 1 95 ? -55.475 -63.420 -77.904 1.00 75.56 95 LEU A C 1
ATOM 715 O O . LEU A 1 95 ? -55.545 -64.509 -77.323 1.00 76.64 95 LEU A O 1
ATOM 720 N N . LYS A 1 96 ? -56.472 -62.954 -78.662 1.00 76.94 96 LYS A N 1
ATOM 721 C CA . LYS A 1 96 ? -57.602 -63.824 -78.973 1.00 76.91 96 LYS A CA 1
ATOM 722 C C . LYS A 1 96 ? -57.141 -65.046 -79.755 1.00 80.71 96 LYS A C 1
ATOM 723 O O . LYS A 1 96 ? -57.631 -66.160 -79.528 1.00 78.65 96 LYS A O 1
ATOM 729 N N . ALA A 1 97 ? -56.189 -64.860 -80.674 1.00 83.62 97 ALA A N 1
ATOM 730 C CA . ALA A 1 97 ? -55.660 -65.991 -81.431 1.00 86.78 97 ALA A CA 1
ATOM 731 C C . ALA A 1 97 ? -54.882 -66.943 -80.527 1.00 82.95 97 ALA A C 1
ATOM 732 O O . ALA A 1 97 ? -55.178 -68.141 -80.465 1.00 81.95 97 ALA A O 1
ATOM 734 N N . ASP A 1 98 ? -53.880 -66.427 -79.815 1.00 80.53 98 ASP A N 1
ATOM 735 C CA . ASP A 1 98 ? -53.058 -67.243 -78.931 1.00 82.43 98 ASP A CA 1
ATOM 736 C C . ASP A 1 98 ? -52.815 -66.497 -77.629 1.00 75.11 98 ASP A C 1
ATOM 737 O O . ASP A 1 98 ? -52.403 -65.335 -77.648 1.00 71.46 98 ASP A O 1
ATOM 742 N N . GLN A 1 99 ? -53.058 -67.175 -76.504 1.00 75.06 99 GLN A N 1
ATOM 743 C CA . GLN A 1 99 ? -52.874 -66.545 -75.200 1.00 73.87 99 GLN A CA 1
ATOM 744 C C . GLN A 1 99 ? -51.410 -66.203 -74.949 1.00 70.87 99 GLN A C 1
ATOM 745 O O . GLN A 1 99 ? -51.098 -65.163 -74.358 1.00 69.39 99 GLN A O 1
ATOM 751 N N . GLY A 1 100 ? -50.497 -67.059 -75.398 1.00 73.76 100 GLY A N 1
ATOM 752 C CA . GLY A 1 100 ? -49.085 -66.851 -75.152 1.00 74.69 100 GLY A CA 1
ATOM 753 C C . GLY A 1 100 ? -48.388 -65.993 -76.188 1.00 76.32 100 GLY A C 1
ATOM 754 O O . GLY A 1 100 ? -47.156 -65.983 -76.256 1.00 78.33 100 GLY A O 1
ATOM 755 N N . SER A 1 101 ? -49.159 -65.269 -76.991 1.00 75.21 101 SER A N 1
ATOM 756 C CA . SER A 1 101 ? -48.600 -64.430 -78.044 1.00 79.73 101 SER A CA 1
ATOM 757 C C . SER A 1 101 ? -47.665 -63.378 -77.456 1.00 79.60 101 SER A C 1
ATOM 758 O O . SER A 1 101 ? -48.120 -62.514 -76.692 1.00 68.25 101 SER A O 1
ATOM 761 N N . PRO A 1 102 ? -46.366 -63.413 -77.771 1.00 82.48 102 PRO A N 1
ATOM 762 C CA . PRO A 1 102 ? -45.468 -62.372 -77.241 1.00 81.41 102 PRO A CA 1
ATOM 763 C C . PRO A 1 102 ? -45.801 -60.986 -77.762 1.00 80.71 102 PRO A C 1
ATOM 764 O O . PRO A 1 102 ? -45.777 -60.012 -76.996 1.00 76.98 102 PRO A O 1
ATOM 768 N N . GLU A 1 103 ? -46.117 -60.871 -79.053 1.00 86.06 103 GLU A N 1
ATOM 769 C CA . GLU A 1 103 ? -46.528 -59.584 -79.597 1.00 90.02 103 GLU A CA 1
ATOM 770 C C . GLU A 1 103 ? -47.837 -59.113 -78.979 1.00 87.28 103 GLU A C 1
ATOM 771 O O . GLU A 1 103 ? -48.024 -57.910 -78.767 1.00 91.96 103 GLU A O 1
ATOM 777 N N . GLY A 1 104 ? -48.749 -60.041 -78.680 1.00 80.68 104 GLY A N 1
ATOM 778 C CA . GLY A 1 104 ? -49.988 -59.655 -78.025 1.00 75.88 104 GLY A CA 1
ATOM 779 C C . GLY A 1 104 ? -49.756 -59.055 -76.652 1.00 71.75 104 GLY A C 1
ATOM 780 O O . GLY A 1 104 ? -50.338 -58.024 -76.307 1.00 67.82 104 GLY A O 1
ATOM 781 N N . LYS A 1 105 ? -48.894 -59.689 -75.855 1.00 71.09 105 LYS A N 1
ATOM 782 C CA . LYS A 1 105 ? -48.567 -59.166 -74.532 1.00 71.38 105 LYS A CA 1
ATOM 783 C C . LYS A 1 105 ? -47.851 -57.824 -74.633 1.00 67.20 105 LYS A C 1
ATOM 784 O O . LYS A 1 105 ? -48.206 -56.861 -73.936 1.00 62.64 105 LYS A O 1
ATOM 790 N N . ARG A 1 106 ? -46.847 -57.741 -75.512 1.00 68.96 106 ARG A N 1
ATOM 791 C CA . ARG A 1 106 ? -46.064 -56.517 -75.647 1.00 69.31 106 ARG A CA 1
ATOM 792 C C . ARG A 1 106 ? -46.939 -55.346 -76.073 1.00 66.12 106 ARG A C 1
ATOM 793 O O . ARG A 1 106 ? -46.901 -54.274 -75.460 1.00 64.76 106 ARG A O 1
ATOM 801 N N . LYS A 1 107 ? -47.737 -55.531 -77.128 1.00 66.45 107 LYS A N 1
ATOM 802 C CA . LYS A 1 107 ? -48.582 -54.439 -77.602 1.00 66.58 107 LYS A CA 1
ATOM 803 C C . LYS A 1 107 ? -49.723 -54.155 -76.636 1.00 62.45 107 LYS A C 1
ATOM 804 O O . LYS A 1 107 ? -50.216 -53.021 -76.580 1.00 58.48 107 LYS A O 1
ATOM 810 N N . LEU A 1 108 ? -50.152 -55.161 -75.868 1.00 61.39 108 LEU A N 1
ATOM 811 C CA . LEU A 1 108 ? -51.170 -54.929 -74.849 1.00 56.66 108 LEU A CA 1
ATOM 812 C C . LEU A 1 108 ? -50.650 -53.990 -73.768 1.00 55.68 108 LEU A C 1
ATOM 813 O O . LEU A 1 108 ? -51.322 -53.018 -73.401 1.00 53.80 108 LEU A O 1
ATOM 818 N N . LEU A 1 109 ? -49.449 -54.261 -73.250 1.00 60.96 109 LEU A N 1
ATOM 819 C CA . LEU A 1 109 ? -48.890 -53.395 -72.215 1.00 61.41 109 LEU A CA 1
ATOM 820 C C . LEU A 1 109 ? -48.501 -52.032 -72.779 1.00 65.79 109 LEU A C 1
ATOM 821 O O . LEU A 1 109 ? -48.785 -50.994 -72.165 1.00 62.78 109 LEU A O 1
ATOM 826 N N . ASP A 1 110 ? -47.857 -52.017 -73.951 1.00 72.30 110 ASP A N 1
ATOM 827 C CA . ASP A 1 110 ? -47.408 -50.762 -74.550 1.00 80.35 110 ASP A CA 1
ATOM 828 C C . ASP A 1 110 ? -48.584 -49.847 -74.867 1.00 76.33 110 ASP A C 1
ATOM 829 O O . ASP A 1 110 ? -48.611 -48.687 -74.442 1.00 72.29 110 ASP A O 1
ATOM 834 N N . GLY A 1 111 ? -49.563 -50.347 -75.625 1.00 74.01 111 GLY A N 1
ATOM 835 C CA . GLY A 1 111 ? -50.751 -49.552 -75.885 1.00 69.10 111 GLY A CA 1
ATOM 836 C C . GLY A 1 111 ? -51.518 -49.224 -74.621 1.00 65.24 111 GLY A C 1
ATOM 837 O O . GLY A 1 111 ? -52.166 -48.175 -74.535 1.00 63.71 111 GLY A O 1
ATOM 838 N N . ALA A 1 112 ? -51.447 -50.108 -73.623 1.00 63.17 112 ALA A N 1
ATOM 839 C CA . ALA A 1 112 ? -52.105 -49.857 -72.345 1.00 61.51 112 ALA A CA 1
ATOM 840 C C . ALA A 1 112 ? -51.561 -48.598 -71.682 1.00 57.13 112 ALA A C 1
ATOM 841 O O . ALA A 1 112 ? -52.323 -47.703 -71.300 1.00 55.03 112 ALA A O 1
ATOM 843 N N . ARG A 1 113 ? -50.238 -48.513 -71.528 1.00 58.68 113 ARG A N 1
ATOM 844 C CA . ARG A 1 113 ? -49.652 -47.302 -70.963 1.00 62.26 113 ARG A CA 1
ATOM 845 C C . ARG A 1 113 ? -49.790 -46.120 -71.917 1.00 59.85 113 ARG A C 1
ATOM 846 O O . ARG A 1 113 ? -49.880 -44.965 -71.474 1.00 59.14 113 ARG A O 1
ATOM 854 N N . GLY A 1 114 ? -49.837 -46.395 -73.222 1.00 59.21 114 GLY A N 1
ATOM 855 C CA . GLY A 1 114 ? -49.831 -45.335 -74.211 1.00 58.51 114 GLY A CA 1
ATOM 856 C C . GLY A 1 114 ? -51.151 -44.605 -74.326 1.00 59.24 114 GLY A C 1
ATOM 857 O O . GLY A 1 114 ? -51.176 -43.429 -74.694 1.00 61.53 114 GLY A O 1
ATOM 858 N N . VAL A 1 115 ? -52.264 -45.284 -74.040 1.00 55.37 115 VAL A N 1
ATOM 859 C CA . VAL A 1 115 ? -53.543 -44.579 -74.065 1.00 55.90 115 VAL A CA 1
ATOM 860 C C . VAL A 1 115 ? -53.676 -43.673 -72.846 1.00 60.07 115 VAL A C 1
ATOM 861 O O . VAL A 1 115 ? -54.235 -42.572 -72.933 1.00 58.44 115 VAL A O 1
ATOM 865 N N . ILE A 1 116 ? -53.150 -44.109 -71.699 1.00 61.78 116 ILE A N 1
ATOM 866 C CA . ILE A 1 116 ? -53.199 -43.290 -70.492 1.00 60.96 116 ILE A CA 1
ATOM 867 C C . ILE A 1 116 ? -52.309 -42.063 -70.651 1.00 60.84 116 ILE A C 1
ATOM 868 O O . ILE A 1 116 ? -52.774 -40.918 -70.569 1.00 64.55 116 ILE A O 1
ATOM 873 N N . ASN A 1 117 ? -51.011 -42.286 -70.887 1.00 62.07 117 ASN A N 1
ATOM 874 C CA . ASN A 1 117 ? -50.093 -41.163 -71.054 1.00 64.14 117 ASN A CA 1
ATOM 875 C C . ASN A 1 117 ? -50.492 -40.298 -72.244 1.00 64.67 117 ASN A C 1
ATOM 876 O O . ASN A 1 117 ? -50.409 -39.064 -72.183 1.00 71.04 117 ASN A O 1
ATOM 881 N N . GLY A 1 118 ? -50.949 -40.929 -73.327 1.00 64.53 118 GLY A N 1
ATOM 882 C CA . GLY A 1 118 ? -51.317 -40.182 -74.519 1.00 63.77 118 GLY A CA 1
ATOM 883 C C . GLY A 1 118 ? -52.532 -39.299 -74.314 1.00 61.83 118 GLY A C 1
ATOM 884 O O . GLY A 1 118 ? -52.546 -38.142 -74.746 1.00 61.55 118 GLY A O 1
ATOM 885 N N . MET A 1 119 ? -53.574 -39.830 -73.669 1.00 60.78 119 MET A N 1
ATOM 886 C CA . MET A 1 119 ? -54.715 -38.990 -73.315 1.00 64.57 119 MET A CA 1
ATOM 887 C C . MET A 1 119 ? -54.284 -37.849 -72.405 1.00 63.38 119 MET A C 1
ATOM 888 O O . MET A 1 119 ? -54.710 -36.697 -72.591 1.00 65.17 119 MET A O 1
ATOM 893 N N . SER A 1 120 ? -53.421 -38.147 -71.428 1.00 58.90 120 SER A N 1
ATOM 894 C CA . SER A 1 120 ? -52.916 -37.102 -70.544 1.00 62.88 120 SER A CA 1
ATOM 895 C C . SER A 1 120 ? -52.271 -35.970 -71.335 1.00 65.88 120 SER A C 1
ATOM 896 O O . SER A 1 120 ? -52.576 -34.794 -71.114 1.00 66.90 120 SER A O 1
ATOM 899 N N . ASP A 1 121 ? -51.372 -36.306 -72.265 1.00 67.56 121 ASP A N 1
ATOM 900 C CA . ASP A 1 121 ? -50.711 -35.267 -73.050 1.00 73.75 121 ASP A CA 1
ATOM 901 C C . ASP A 1 121 ? -51.706 -34.524 -73.933 1.00 72.14 121 ASP A C 1
ATOM 902 O O . ASP A 1 121 ? -51.615 -33.297 -74.089 1.00 75.86 121 ASP A O 1
ATOM 907 N N . LEU A 1 122 ? -52.664 -35.254 -74.514 1.00 67.38 122 LEU A N 1
ATOM 908 C CA . LEU A 1 122 ? -53.675 -34.634 -75.366 1.00 66.63 122 LEU A CA 1
ATOM 909 C C . LEU A 1 122 ? -54.428 -33.541 -74.620 1.00 66.80 122 LEU A C 1
ATOM 910 O O . LEU A 1 122 ? -54.614 -32.434 -75.140 1.00 68.60 122 LEU A O 1
ATOM 915 N N . LEU A 1 123 ? -54.873 -33.832 -73.397 1.00 61.88 123 LEU A N 1
ATOM 916 C CA . LEU A 1 123 ? -55.515 -32.789 -72.605 1.00 66.48 123 LEU A CA 1
ATOM 917 C C . LEU A 1 123 ? -54.513 -31.758 -72.093 1.00 66.46 123 LEU A C 1
ATOM 918 O O . LEU A 1 123 ? -54.895 -30.608 -71.834 1.00 69.24 123 LEU A O 1
ATOM 923 N N . MET A 1 124 ? -53.236 -32.134 -71.982 1.00 65.25 124 MET A N 1
ATOM 924 C CA . MET A 1 124 ? -52.244 -31.267 -71.357 1.00 63.32 124 MET A CA 1
ATOM 925 C C . MET A 1 124 ? -51.749 -30.164 -72.283 1.00 67.08 124 MET A C 1
ATOM 926 O O . MET A 1 124 ? -51.350 -29.102 -71.796 1.00 69.16 124 MET A O 1
ATOM 931 N N . CYS A 1 125 ? -51.735 -30.378 -73.601 1.00 67.19 125 CYS A N 1
ATOM 932 C CA . CYS A 1 125 ? -51.376 -29.262 -74.474 1.00 77.77 125 CYS A CA 1
ATOM 933 C C . CYS A 1 125 ? -52.456 -28.183 -74.447 1.00 79.94 125 CYS A C 1
ATOM 934 O O . CYS A 1 125 ? -52.149 -26.983 -74.464 1.00 74.17 125 CYS A O 1
ATOM 937 N N . ALA A 1 126 ? -53.725 -28.593 -74.368 1.00 78.23 126 ALA A N 1
ATOM 938 C CA . ALA A 1 126 ? -54.808 -27.632 -74.187 1.00 74.54 126 ALA A CA 1
ATOM 939 C C . ALA A 1 126 ? -54.687 -26.915 -72.846 1.00 74.40 126 ALA A C 1
ATOM 940 O O . ALA A 1 126 ? -54.801 -25.684 -72.773 1.00 75.92 126 ALA A O 1
ATOM 942 N N . ASP A 1 127 ? -54.456 -27.675 -71.768 1.00 70.94 127 ASP A N 1
ATOM 943 C CA . ASP A 1 127 ? -54.302 -27.055 -70.453 1.00 69.05 127 ASP A CA 1
ATOM 944 C C . ASP A 1 127 ? -53.143 -26.063 -70.440 1.00 71.21 127 ASP A C 1
ATOM 945 O O . ASP A 1 127 ? -53.238 -24.990 -69.832 1.00 72.83 127 ASP A O 1
ATOM 950 N N . ARG A 1 128 ? -52.041 -26.404 -71.114 1.00 74.32 128 ARG A N 1
ATOM 951 C CA . ARG A 1 128 ? -50.912 -25.486 -71.206 1.00 76.74 128 ARG A CA 1
ATOM 952 C C . ARG A 1 128 ? -51.279 -24.239 -71.998 1.00 77.24 128 ARG A C 1
ATOM 953 O O . ARG A 1 128 ? -50.821 -23.138 -71.673 1.00 79.55 128 ARG A O 1
ATOM 961 N N . SER A 1 129 ? -52.097 -24.393 -73.042 1.00 77.77 129 SER A N 1
ATOM 962 C CA . SER A 1 129 ? -52.583 -23.226 -73.773 1.00 81.12 129 SER A CA 1
ATOM 963 C C . SER A 1 129 ? -53.362 -22.294 -72.851 1.00 81.98 129 SER A C 1
ATOM 964 O O . SER A 1 129 ? -53.105 -21.081 -72.805 1.00 84.92 129 SER A O 1
ATOM 967 N N . GLU A 1 130 ? -54.309 -22.853 -72.090 1.00 79.65 130 GLU A N 1
ATOM 968 C CA . GLU A 1 130 ? -55.105 -22.035 -71.177 1.00 85.86 130 GLU A CA 1
ATOM 969 C C . GLU A 1 130 ? -54.219 -21.325 -70.159 1.00 85.99 130 GLU A C 1
ATOM 970 O O . GLU A 1 130 ? -54.354 -20.114 -69.938 1.00 84.08 130 GLU A O 1
ATOM 976 N N . VAL A 1 131 ? -53.297 -22.063 -69.536 1.00 66.51 131 VAL A N 1
ATOM 977 C CA . VAL A 1 131 ? -52.439 -21.461 -68.518 1.00 62.95 131 VAL A CA 1
ATOM 978 C C . VAL A 1 131 ? -51.569 -20.368 -69.127 1.00 66.82 131 VAL A C 1
ATOM 979 O O . VAL A 1 131 ? -51.328 -19.328 -68.501 1.00 69.53 131 VAL A O 1
ATOM 983 N N . ARG A 1 132 ? -51.097 -20.572 -70.360 1.00 72.14 132 ARG A N 1
ATOM 984 C CA . ARG A 1 132 ? -50.326 -19.526 -71.029 1.00 73.71 132 ARG A CA 1
ATOM 985 C C . ARG A 1 132 ? -51.160 -18.265 -71.226 1.00 73.95 132 ARG A C 1
ATOM 986 O O . ARG A 1 132 ? -50.664 -17.148 -71.034 1.00 73.10 132 ARG A O 1
ATOM 994 N N . LYS A 1 133 ? -52.433 -18.423 -71.603 1.00 75.02 133 LYS A N 1
ATOM 995 C CA . LYS A 1 133 ? -53.307 -17.260 -71.744 1.00 79.14 133 LYS A CA 1
ATOM 996 C C . LYS A 1 133 ? -53.473 -16.525 -70.415 1.00 75.48 133 LYS A C 1
ATOM 997 O O . LYS A 1 133 ? -53.275 -15.302 -70.332 1.00 80.29 133 LYS A O 1
ATOM 1003 N N . MET A 1 134 ? -53.837 -17.262 -69.359 1.00 65.39 134 MET A N 1
ATOM 1004 C CA . MET A 1 134 ? -54.047 -16.642 -68.051 1.00 65.66 134 MET A CA 1
ATOM 1005 C C . MET A 1 134 ? -52.796 -15.905 -67.584 1.00 65.80 134 MET A C 1
ATOM 1006 O O . MET A 1 134 ? -52.857 -14.728 -67.199 1.00 60.87 134 MET A O 1
ATOM 1011 N N . VAL A 1 135 ? -51.647 -16.587 -67.622 1.00 52.61 135 VAL A N 1
ATOM 1012 C CA . VAL A 1 135 ? -50.383 -15.972 -67.227 1.00 55.61 135 VAL A CA 1
ATOM 1013 C C . VAL A 1 135 ? -50.092 -14.742 -68.074 1.00 58.49 135 VAL A C 1
ATOM 1014 O O . VAL A 1 135 ? -49.538 -13.757 -67.578 1.00 62.06 135 VAL A O 1
ATOM 1018 N N . LYS A 1 136 ? -50.469 -14.770 -69.353 1.00 60.18 136 LYS A N 1
ATOM 1019 C CA . LYS A 1 136 ? -50.315 -13.590 -70.201 1.00 64.24 136 LYS A CA 1
ATOM 1020 C C . LYS A 1 136 ? -51.089 -12.403 -69.633 1.00 66.15 136 LYS A C 1
ATOM 1021 O O . LYS A 1 136 ? -50.535 -11.306 -69.466 1.00 57.37 136 LYS A O 1
ATOM 1027 N N . VAL A 1 137 ? -52.368 -12.611 -69.302 1.00 67.27 137 VAL A N 1
ATOM 1028 C CA . VAL A 1 137 ? -53.166 -11.531 -68.715 1.00 68.27 137 VAL A CA 1
ATOM 1029 C C . VAL A 1 137 ? -52.514 -11.015 -67.434 1.00 66.03 137 VAL A C 1
ATOM 1030 O O . VAL A 1 137 ? -52.295 -9.803 -67.265 1.00 70.51 137 VAL A O 1
ATOM 1034 N N . CYS A 1 138 ? -52.191 -11.932 -66.512 1.00 63.18 138 CYS A N 1
ATOM 1035 C CA . CYS A 1 138 ? -51.593 -11.535 -65.238 1.00 57.73 138 CYS A CA 1
ATOM 1036 C C . CYS A 1 138 ? -50.306 -10.745 -65.446 1.00 54.86 138 CYS A C 1
ATOM 1037 O O . CYS A 1 138 ? -50.030 -9.785 -64.715 1.00 55.47 138 CYS A O 1
ATOM 1040 N N . ARG A 1 139 ? -49.501 -11.140 -66.433 1.00 58.60 139 ARG A N 1
ATOM 1041 C CA . ARG A 1 139 ? -48.280 -10.403 -66.735 1.00 66.75 139 ARG A CA 1
ATOM 1042 C C . ARG A 1 139 ? -48.595 -9.000 -67.232 1.00 71.89 139 ARG A C 1
ATOM 1043 O O . ARG A 1 139 ? -47.918 -8.040 -66.850 1.00 77.92 139 ARG A O 1
ATOM 1051 N N . SER A 1 140 ? -49.615 -8.856 -68.082 1.00 72.07 140 SER A N 1
ATOM 1052 C CA . SER A 1 140 ? -49.956 -7.529 -68.588 1.00 74.08 140 SER A CA 1
ATOM 1053 C C . SER A 1 140 ? -50.356 -6.594 -67.450 1.00 72.44 140 SER A C 1
ATOM 1054 O O . SER A 1 140 ? -49.811 -5.488 -67.318 1.00 67.74 140 SER A O 1
ATOM 1057 N N . VAL A 1 141 ? -51.294 -7.029 -66.601 1.00 70.04 141 VAL A N 1
ATOM 1058 C CA . VAL A 1 141 ? -51.745 -6.146 -65.525 1.00 66.35 141 VAL A CA 1
ATOM 1059 C C . VAL A 1 141 ? -50.614 -5.886 -64.531 1.00 60.79 141 VAL A C 1
ATOM 1060 O O . VAL A 1 141 ? -50.434 -4.756 -64.048 1.00 57.80 141 VAL A O 1
ATOM 1064 N N . GLN A 1 142 ? -49.819 -6.916 -64.234 1.00 54.09 142 GLN A N 1
ATOM 1065 C CA . GLN A 1 142 ? -48.686 -6.742 -63.332 1.00 57.87 142 GLN A CA 1
ATOM 1066 C C . GLN A 1 142 ? -47.700 -5.714 -63.874 1.00 66.58 142 GLN A C 1
ATOM 1067 O O . GLN A 1 142 ? -47.185 -4.878 -63.122 1.00 71.57 142 GLN A O 1
ATOM 1073 N N . GLU A 1 143 ? -47.429 -5.758 -65.179 1.00 68.70 143 GLU A N 1
ATOM 1074 C CA . GLU A 1 143 ? -46.543 -4.772 -65.787 1.00 72.18 143 GLU A CA 1
ATOM 1075 C C . GLU A 1 143 ? -47.141 -3.374 -65.714 1.00 66.41 143 GLU A C 1
ATOM 1076 O O . GLU A 1 143 ? -46.424 -2.401 -65.456 1.00 63.31 143 GLU A O 1
ATOM 1082 N N . TYR A 1 144 ? -48.455 -3.251 -65.930 1.00 68.78 144 TYR A N 1
ATOM 1083 C CA . TYR A 1 144 ? -49.066 -1.928 -65.874 1.00 74.17 144 TYR A CA 1
ATOM 1084 C C . TYR A 1 144 ? -49.132 -1.372 -64.457 1.00 75.42 144 TYR A C 1
ATOM 1085 O O . TYR A 1 144 ? -49.306 -0.160 -64.292 1.00 75.46 144 TYR A O 1
ATOM 1094 N N . LEU A 1 145 ? -48.998 -2.223 -63.434 1.00 80.32 145 LEU A N 1
ATOM 1095 C CA . LEU A 1 145 ? -49.008 -1.725 -62.060 1.00 75.35 145 LEU A CA 1
ATOM 1096 C C . LEU A 1 145 ? -47.925 -0.675 -61.828 1.00 74.42 145 LEU A C 1
ATOM 1097 O O . LEU A 1 145 ? -48.146 0.307 -61.108 1.00 74.61 145 LEU A O 1
ATOM 1102 N N . ASP A 1 146 ? -46.750 -0.855 -62.435 1.00 75.55 146 ASP A N 1
ATOM 1103 C CA . ASP A 1 146 ? -45.612 0.011 -62.146 1.00 76.74 146 ASP A CA 1
ATOM 1104 C C . ASP A 1 146 ? -45.795 1.436 -62.656 1.00 80.73 146 ASP A C 1
ATOM 1105 O O . ASP A 1 146 ? -45.019 2.315 -62.265 1.00 81.04 146 ASP A O 1
ATOM 1110 N N . VAL A 1 147 ? -46.790 1.686 -63.510 1.00 80.63 147 VAL A N 1
ATOM 1111 C CA . VAL A 1 147 ? -47.026 3.032 -64.023 1.00 77.08 147 VAL A CA 1
ATOM 1112 C C . VAL A 1 147 ? -47.461 3.988 -62.916 1.00 76.14 147 VAL A C 1
ATOM 1113 O O . VAL A 1 147 ? -47.246 5.201 -63.023 1.00 81.96 147 VAL A O 1
ATOM 1117 N N . ALA A 1 148 ? -48.037 3.467 -61.832 1.00 71.65 148 ALA A N 1
ATOM 1118 C CA . ALA A 1 148 ? -48.576 4.321 -60.779 1.00 68.19 148 ALA A CA 1
ATOM 1119 C C . ALA A 1 148 ? -47.504 5.144 -60.074 1.00 70.28 148 ALA A C 1
ATOM 1120 O O . ALA A 1 148 ? -47.837 6.130 -59.406 1.00 74.16 148 ALA A O 1
ATOM 1122 N N . LYS A 1 149 ? -46.229 4.777 -60.212 1.00 72.33 149 LYS A N 1
ATOM 1123 C CA . LYS A 1 149 ? -45.173 5.494 -59.504 1.00 69.05 149 LYS A CA 1
ATOM 1124 C C . LYS A 1 149 ? -44.906 6.881 -60.079 1.00 73.48 149 LYS A C 1
ATOM 1125 O O . LYS A 1 149 ? -44.260 7.696 -59.413 1.00 77.59 149 LYS A O 1
ATOM 1131 N N . VAL A 1 150 ? -45.383 7.172 -61.293 1.00 70.06 150 VAL A N 1
ATOM 1132 C CA . VAL A 1 150 ? -45.154 8.473 -61.917 1.00 78.02 150 VAL A CA 1
ATOM 1133 C C . VAL A 1 150 ? -46.373 9.382 -61.835 1.00 79.14 150 VAL A C 1
ATOM 1134 O O . VAL A 1 150 ? -46.347 10.492 -62.382 1.00 79.41 150 VAL A O 1
ATOM 1138 N N . ILE A 1 151 ? -47.436 8.952 -61.165 1.00 77.36 151 ILE A N 1
ATOM 1139 C CA . ILE A 1 151 ? -48.650 9.755 -61.068 1.00 76.99 151 ILE A CA 1
ATOM 1140 C C . ILE A 1 151 ? -48.429 10.887 -60.073 1.00 75.67 151 ILE A C 1
ATOM 1141 O O . ILE A 1 151 ? -48.022 10.656 -58.929 1.00 71.93 151 ILE A O 1
ATOM 1146 N N . ASP A 1 152 ? -48.702 12.117 -60.508 1.00 79.14 152 ASP A N 1
ATOM 1147 C CA . ASP A 1 152 ? -48.592 13.289 -59.647 1.00 84.14 152 ASP A CA 1
ATOM 1148 C C . ASP A 1 152 ? -49.825 14.178 -59.644 1.00 87.48 152 ASP A C 1
ATOM 1149 O O . ASP A 1 152 ? -49.963 14.999 -58.728 1.00 77.48 152 ASP A O 1
ATOM 1154 N N . VAL A 1 153 ? -50.712 14.060 -60.629 1.00 92.12 153 VAL A N 1
ATOM 1155 C CA . VAL A 1 153 ? -51.957 14.815 -60.672 1.00 93.42 153 VAL A CA 1
ATOM 1156 C C . VAL A 1 153 ? -53.102 13.822 -60.812 1.00 91.03 153 VAL A C 1
ATOM 1157 O O . VAL A 1 153 ? -52.948 12.753 -61.412 1.00 84.08 153 VAL A O 1
ATOM 1161 N N . GLU A 1 154 ? -54.260 14.181 -60.252 1.00 101.54 154 GLU A N 1
ATOM 1162 C CA . GLU A 1 154 ? -55.406 13.278 -60.257 1.00 106.88 154 GLU A CA 1
ATOM 1163 C C . GLU A 1 154 ? -55.925 12.976 -61.657 1.00 110.06 154 GLU A C 1
ATOM 1164 O O . GLU A 1 154 ? -56.732 12.053 -61.810 1.00 111.77 154 GLU A O 1
ATOM 1170 N N . ALA A 1 155 ? -55.488 13.719 -62.677 1.00 110.96 155 ALA A N 1
ATOM 1171 C CA . ALA A 1 155 ? -55.815 13.346 -64.049 1.00 109.92 155 ALA A CA 1
ATOM 1172 C C . ALA A 1 155 ? -55.095 12.062 -64.446 1.00 101.71 155 ALA A C 1
ATOM 1173 O O . ALA A 1 155 ? -55.698 11.153 -65.034 1.00 108.63 155 ALA A O 1
ATOM 1175 N N . ASP A 1 156 ? -53.801 11.970 -64.124 1.00 95.59 156 ASP A N 1
ATOM 1176 C CA . ASP A 1 156 ? -53.059 10.739 -64.377 1.00 96.67 156 ASP A CA 1
ATOM 1177 C C . ASP A 1 156 ? -53.624 9.580 -63.567 1.00 90.88 156 ASP A C 1
ATOM 1178 O O . ASP A 1 156 ? -53.660 8.441 -64.044 1.00 90.07 156 ASP A O 1
ATOM 1183 N N . LEU A 1 157 ? -54.066 9.848 -62.335 1.00 91.38 157 LEU A N 1
ATOM 1184 C CA . LEU A 1 157 ? -54.697 8.803 -61.537 1.00 87.97 157 LEU A CA 1
ATOM 1185 C C . LEU A 1 157 ? -56.035 8.384 -62.131 1.00 88.82 157 LEU A C 1
ATOM 1186 O O . LEU A 1 157 ? -56.423 7.215 -62.022 1.00 90.83 157 LEU A O 1
ATOM 1191 N N . ALA A 1 158 ? -56.744 9.314 -62.773 1.00 90.26 158 ALA A N 1
ATOM 1192 C CA . ALA A 1 158 ? -58.006 8.968 -63.418 1.00 93.28 158 ALA A CA 1
ATOM 1193 C C . ALA A 1 158 ? -57.775 8.071 -64.628 1.00 92.90 158 ALA A C 1
ATOM 1194 O O . ALA A 1 158 ? -58.387 7.003 -64.747 1.00 94.69 158 ALA A O 1
ATOM 1196 N N . THR A 1 159 ? -56.886 8.487 -65.535 1.00 91.30 159 THR A N 1
ATOM 1197 C CA . THR A 1 159 ? -56.616 7.686 -66.727 1.00 92.64 159 THR A CA 1
ATOM 1198 C C . THR A 1 159 ? -56.018 6.332 -66.358 1.00 88.92 159 THR A C 1
ATOM 1199 O O . THR A 1 159 ? -56.454 5.286 -66.856 1.00 90.09 159 THR A O 1
ATOM 1203 N N . PHE A 1 160 ? -55.006 6.339 -65.486 1.00 84.65 160 PHE A N 1
ATOM 1204 C CA . PHE A 1 160 ? -54.408 5.095 -65.012 1.00 78.86 160 PHE A CA 1
ATOM 1205 C C . PHE A 1 160 ? -55.455 4.188 -64.380 1.00 78.39 160 PHE A C 1
ATOM 1206 O O . PHE A 1 160 ? -55.448 2.973 -64.604 1.00 77.80 160 PHE A O 1
ATOM 1214 N N . LEU A 1 161 ? -56.365 4.762 -63.590 1.00 81.04 161 LEU A N 1
ATOM 1215 C CA . LEU A 1 161 ? -57.427 3.972 -62.976 1.00 78.76 161 LEU A CA 1
ATOM 1216 C C . LEU A 1 161 ? -58.308 3.325 -64.038 1.00 83.07 161 LEU A C 1
ATOM 1217 O O . LEU A 1 161 ? -58.565 2.114 -63.999 1.00 88.47 161 LEU A O 1
ATOM 1222 N N . GLN A 1 162 ? -58.775 4.120 -65.006 1.00 85.69 162 GLN A N 1
ATOM 1223 C CA . GLN A 1 162 ? -59.645 3.595 -66.051 1.00 86.88 162 GLN A CA 1
ATOM 1224 C C . GLN A 1 162 ? -58.930 2.626 -66.982 1.00 83.51 162 GLN A C 1
ATOM 1225 O O . GLN A 1 162 ? -59.600 1.928 -67.750 1.00 76.76 162 GLN A O 1
ATOM 1231 N N . ASN A 1 163 ? -57.597 2.573 -66.947 1.00 82.63 163 ASN A N 1
ATOM 1232 C CA . ASN A 1 163 ? -56.872 1.521 -67.647 1.00 83.83 163 ASN A CA 1
ATOM 1233 C C . ASN A 1 163 ? -56.626 0.298 -66.775 1.00 84.07 163 ASN A C 1
ATOM 1234 O O . ASN A 1 163 ? -56.465 -0.808 -67.306 1.00 80.64 163 ASN A O 1
ATOM 1239 N N . LEU A 1 164 ? -56.602 0.469 -65.454 1.00 84.70 164 LEU A N 1
ATOM 1240 C CA . LEU A 1 164 ? -56.298 -0.621 -64.537 1.00 79.29 164 LEU A CA 1
ATOM 1241 C C . LEU A 1 164 ? -57.522 -1.448 -64.175 1.00 81.90 164 LEU A C 1
ATOM 1242 O O . LEU A 1 164 ? -57.400 -2.662 -63.977 1.00 80.58 164 LEU A O 1
ATOM 1247 N N . THR A 1 165 ? -58.696 -0.822 -64.085 1.00 86.25 165 THR A N 1
ATOM 1248 C CA . THR A 1 165 ? -59.898 -1.563 -63.705 1.00 86.11 165 THR A CA 1
ATOM 1249 C C . THR A 1 165 ? -60.272 -2.656 -64.702 1.00 85.84 165 THR A C 1
ATOM 1250 O O . THR A 1 165 ? -60.514 -3.797 -64.266 1.00 86.62 165 THR A O 1
ATOM 1254 N N . PRO A 1 166 ? -60.343 -2.407 -66.020 1.00 86.26 166 PRO A N 1
ATOM 1255 C CA . PRO A 1 166 ? -60.734 -3.501 -66.927 1.00 83.86 166 PRO A CA 1
ATOM 1256 C C . PRO A 1 166 ? -59.732 -4.642 -66.964 1.00 80.81 166 PRO A C 1
ATOM 1257 O O . PRO A 1 166 ? -60.135 -5.809 -67.056 1.00 86.71 166 PRO A O 1
ATOM 1261 N N . GLY A 1 167 ? -58.434 -4.339 -66.891 1.00 79.08 167 GLY A N 1
ATOM 1262 C CA . GLY A 1 167 ? -57.441 -5.401 -66.839 1.00 77.78 167 GLY A CA 1
ATOM 1263 C C . GLY A 1 167 ? -57.550 -6.237 -65.578 1.00 71.07 167 GLY A C 1
ATOM 1264 O O . GLY A 1 167 ? -57.498 -7.471 -65.633 1.00 68.35 167 GLY A O 1
ATOM 1265 N N . MET A 1 168 ? -57.710 -5.579 -64.425 1.00 66.42 168 MET A N 1
ATOM 1266 C CA . MET A 1 168 ? -57.890 -6.303 -63.170 1.00 68.22 168 MET A CA 1
ATOM 1267 C C . MET A 1 168 ? -59.126 -7.191 -63.217 1.00 73.62 168 MET A C 1
ATOM 1268 O O . MET A 1 168 ? -59.087 -8.346 -62.771 1.00 74.43 168 MET A O 1
ATOM 1273 N N . THR A 1 169 ? -60.234 -6.672 -63.756 1.00 78.27 169 THR A N 1
ATOM 1274 C CA . THR A 1 169 ? -61.438 -7.488 -63.883 1.00 79.91 169 THR A CA 1
ATOM 1275 C C . THR A 1 169 ? -61.197 -8.681 -64.802 1.00 78.14 169 THR A C 1
ATOM 1276 O O . THR A 1 169 ? -61.629 -9.804 -64.504 1.00 76.23 169 THR A O 1
ATOM 1280 N N . SER A 1 170 ? -60.488 -8.462 -65.914 1.00 77.50 170 SER A N 1
ATOM 1281 C CA . SER A 1 170 ? -60.182 -9.556 -66.830 1.00 76.89 170 SER A CA 1
ATOM 1282 C C . SER A 1 170 ? -59.312 -10.618 -66.169 1.00 72.69 170 SER A C 1
ATOM 1283 O O . SER A 1 170 ? -59.428 -11.804 -66.495 1.00 73.80 170 SER A O 1
ATOM 1286 N N . MET A 1 171 ? -58.433 -10.217 -65.250 1.00 69.38 171 MET A N 1
ATOM 1287 C CA . MET A 1 171 ? -57.624 -11.200 -64.535 1.00 69.93 171 MET A CA 1
ATOM 1288 C C . MET A 1 171 ? -58.467 -11.973 -63.526 1.00 66.20 171 MET A C 1
ATOM 1289 O O . MET A 1 171 ? -58.386 -13.207 -63.445 1.00 63.88 171 MET A O 1
ATOM 1294 N N . MET A 1 172 ? -59.298 -11.262 -62.757 1.00 62.89 172 MET A N 1
ATOM 1295 C CA . MET A 1 172 ? -60.058 -11.907 -61.692 1.00 63.84 172 MET A CA 1
ATOM 1296 C C . MET A 1 172 ? -61.119 -12.852 -62.244 1.00 62.05 172 MET A C 1
ATOM 1297 O O . MET A 1 172 ? -61.400 -13.891 -61.637 1.00 59.21 172 MET A O 1
ATOM 1302 N N . LYS A 1 173 ? -61.736 -12.509 -63.379 1.00 63.47 173 LYS A N 1
ATOM 1303 C CA . LYS A 1 173 ? -62.723 -13.422 -63.947 1.00 63.03 173 LYS A CA 1
ATOM 1304 C C . LYS A 1 173 ? -62.066 -14.707 -64.436 1.00 62.30 173 LYS A C 1
ATOM 1305 O O . LYS A 1 173 ? -62.663 -15.788 -64.344 1.00 59.14 173 LYS A O 1
ATOM 1311 N N . VAL A 1 174 ? -60.830 -14.612 -64.925 1.00 62.09 174 VAL A N 1
ATOM 1312 C CA . VAL A 1 174 ? -60.133 -15.777 -65.452 1.00 60.78 174 VAL A CA 1
ATOM 1313 C C . VAL A 1 174 ? -59.633 -16.668 -64.321 1.00 56.10 174 VAL A C 1
ATOM 1314 O O . VAL A 1 174 ? -59.772 -17.894 -64.380 1.00 60.55 174 VAL A O 1
ATOM 1318 N N . VAL A 1 175 ? -59.057 -16.076 -63.272 1.00 52.20 175 VAL A N 1
ATOM 1319 C CA . VAL A 1 175 ? -58.589 -16.876 -62.143 1.00 52.20 175 VAL A CA 1
ATOM 1320 C C . VAL A 1 175 ? -59.771 -17.487 -61.395 1.00 56.58 175 VAL A C 1
ATOM 1321 O O . VAL A 1 175 ? -59.771 -18.683 -61.066 1.00 61.27 175 VAL A O 1
ATOM 1325 N N . GLU A 1 176 ? -60.799 -16.676 -61.124 1.00 57.24 176 GLU A N 1
ATOM 1326 C CA . GLU A 1 176 ? -62.030 -17.187 -60.531 1.00 64.63 176 GLU A CA 1
ATOM 1327 C C . GLU A 1 176 ? -62.701 -18.236 -61.407 1.00 67.84 176 GLU A C 1
ATOM 1328 O O . GLU A 1 176 ? -63.462 -19.063 -60.892 1.00 68.85 176 GLU A O 1
ATOM 1334 N N . GLN A 1 177 ? -62.452 -18.210 -62.717 1.00 68.11 177 GLN A N 1
ATOM 1335 C CA . GLN A 1 177 ? -62.879 -19.301 -63.583 1.00 65.30 177 GLN A CA 1
ATOM 1336 C C . GLN A 1 177 ? -61.995 -20.529 -63.413 1.00 61.17 177 GLN A C 1
ATOM 1337 O O . GLN A 1 177 ? -62.482 -21.660 -63.515 1.00 63.68 177 GLN A O 1
ATOM 1343 N N . ARG A 1 178 ? -60.710 -20.328 -63.118 1.00 56.36 178 ARG A N 1
ATOM 1344 C CA . ARG A 1 178 ? -59.755 -21.430 -63.117 1.00 52.72 178 ARG A CA 1
ATOM 1345 C C . ARG A 1 178 ? -59.835 -22.262 -61.841 1.00 53.25 178 ARG A C 1
ATOM 1346 O O . ARG A 1 178 ? -59.898 -23.495 -61.905 1.00 58.28 178 ARG A O 1
ATOM 1354 N N . HIS A 1 179 ? -59.831 -21.614 -60.669 1.00 48.84 179 HIS A N 1
ATOM 1355 C CA . HIS A 1 179 ? -59.643 -22.396 -59.446 1.00 52.11 179 HIS A CA 1
ATOM 1356 C C . HIS A 1 179 ? -60.774 -23.380 -59.123 1.00 56.65 179 HIS A C 1
ATOM 1357 O O . HIS A 1 179 ? -60.522 -24.355 -58.403 1.00 50.84 179 HIS A O 1
ATOM 1364 N N . PRO A 1 180 ? -62.011 -23.206 -59.609 1.00 59.73 180 PRO A N 1
ATOM 1365 C CA . PRO A 1 180 ? -63.001 -24.285 -59.445 1.00 54.26 180 PRO A CA 1
ATOM 1366 C C . PRO A 1 180 ? -62.715 -25.531 -60.273 1.00 72.75 180 PRO A C 1
ATOM 1367 O O . PRO A 1 180 ? -63.440 -26.525 -60.135 1.00 57.73 180 PRO A O 1
ATOM 1371 N N . GLU A 1 181 ? -61.694 -25.519 -61.128 1.00 65.13 181 GLU A N 1
ATOM 1372 C CA . GLU A 1 181 ? -61.379 -26.672 -61.960 1.00 61.29 181 GLU A CA 1
ATOM 1373 C C . GLU A 1 181 ? -60.237 -27.517 -61.413 1.00 56.10 181 GLU A C 1
ATOM 1374 O O . GLU A 1 181 ? -60.011 -28.620 -61.919 1.00 57.84 181 GLU A O 1
ATOM 1380 N N . LEU A 1 182 ? -59.522 -27.038 -60.400 1.00 54.25 182 LEU A N 1
ATOM 1381 C CA . LEU A 1 182 ? -58.365 -27.759 -59.891 1.00 54.31 182 LEU A CA 1
ATOM 1382 C C . LEU A 1 182 ? -58.789 -28.868 -58.934 1.00 56.00 182 LEU A C 1
ATOM 1383 O O . LEU A 1 182 ? -59.763 -28.733 -58.188 1.00 56.25 182 LEU A O 1
ATOM 1388 N N . THR A 1 183 ? -58.054 -29.979 -58.974 1.00 63.05 183 THR A N 1
ATOM 1389 C CA . THR A 1 183 ? -58.309 -31.105 -58.085 1.00 64.25 183 THR A CA 1
ATOM 1390 C C . THR A 1 183 ? -57.612 -30.967 -56.742 1.00 65.80 183 THR A C 1
ATOM 1391 O O . THR A 1 183 ? -57.974 -31.674 -55.796 1.00 61.01 183 THR A O 1
ATOM 1395 N N . ASN A 1 184 ? -56.625 -30.083 -56.644 1.00 66.44 184 ASN A N 1
ATOM 1396 C CA . ASN A 1 184 ? -55.909 -29.836 -55.401 1.00 66.06 184 ASN A CA 1
ATOM 1397 C C . ASN A 1 184 ? -56.565 -28.670 -54.671 1.00 65.86 184 ASN A C 1
ATOM 1398 O O . ASN A 1 184 ? -56.552 -27.538 -55.165 1.00 69.64 184 ASN A O 1
ATOM 1403 N N . LEU A 1 185 ? -57.139 -28.948 -53.499 1.00 69.52 185 LEU A N 1
ATOM 1404 C CA . LEU A 1 185 ? -57.813 -27.901 -52.740 1.00 66.88 185 LEU A CA 1
ATOM 1405 C C . LEU A 1 185 ? -56.842 -26.826 -52.269 1.00 63.55 185 LEU A C 1
ATOM 1406 O O . LEU A 1 185 ? -57.225 -25.655 -52.160 1.00 66.65 185 LEU A O 1
ATOM 1411 N N . ALA A 1 186 ? -55.592 -27.199 -51.987 1.00 62.82 186 ALA A N 1
ATOM 1412 C CA . ALA A 1 186 ? -54.618 -26.222 -51.512 1.00 62.26 186 ALA A CA 1
ATOM 1413 C C . ALA A 1 186 ? -54.327 -25.170 -52.575 1.00 57.50 186 ALA A C 1
ATOM 1414 O O . ALA A 1 186 ? -54.264 -23.972 -52.272 1.00 59.92 186 ALA A O 1
ATOM 1416 N N . HIS A 1 187 ? -54.153 -25.598 -53.828 1.00 55.43 187 HIS A N 1
ATOM 1417 C CA . HIS A 1 187 ? -53.913 -24.650 -54.911 1.00 56.05 187 HIS A CA 1
ATOM 1418 C C . HIS A 1 187 ? -55.090 -23.697 -55.0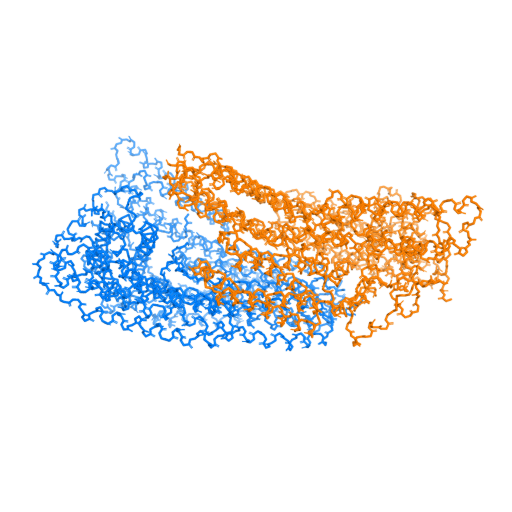75 1.00 57.07 187 HIS A C 1
ATOM 1419 O O . HIS A 1 187 ? -54.907 -22.481 -55.220 1.00 53.79 187 HIS A O 1
ATOM 1426 N N . ALA A 1 188 ? -56.311 -24.238 -55.053 1.00 60.35 188 ALA A N 1
ATOM 1427 C CA . ALA A 1 188 ? -57.494 -23.391 -55.150 1.00 58.98 188 ALA A CA 1
ATOM 1428 C C . ALA A 1 188 ? -57.540 -22.386 -54.007 1.00 60.41 188 ALA A C 1
ATOM 1429 O O . ALA A 1 188 ? -57.907 -21.221 -54.207 1.00 57.38 188 ALA A O 1
ATOM 1431 N N . GLN A 1 189 ? -57.148 -22.814 -52.804 1.00 59.38 189 GLN A N 1
ATOM 1432 C CA . GLN A 1 189 ? -57.160 -21.908 -51.661 1.00 59.86 189 GLN A CA 1
ATOM 1433 C C . GLN A 1 189 ? -56.121 -20.803 -51.816 1.00 53.19 189 GLN A C 1
ATOM 1434 O O . GLN A 1 189 ? -56.378 -19.650 -51.450 1.00 51.66 189 GLN A O 1
ATOM 1440 N N . MET A 1 190 ? -54.941 -21.132 -52.348 1.00 52.06 190 MET A N 1
ATOM 1441 C CA . MET A 1 190 ? -53.940 -20.099 -52.595 1.00 56.42 190 MET A CA 1
ATOM 1442 C C . MET A 1 190 ? -54.436 -19.094 -53.629 1.00 59.94 190 MET A C 1
ATOM 1443 O O . MET A 1 190 ? -54.302 -17.876 -53.441 1.00 61.90 190 MET A O 1
ATOM 1448 N N . LEU A 1 191 ? -55.033 -19.585 -54.720 1.00 56.73 191 LEU A N 1
ATOM 1449 C CA . LEU A 1 191 ? -55.579 -18.681 -55.728 1.00 53.98 191 LEU A CA 1
ATOM 1450 C C . LEU A 1 191 ? -56.637 -17.762 -55.125 1.00 53.26 191 LEU A C 1
ATOM 1451 O O . LEU A 1 191 ? -56.594 -16.542 -55.318 1.00 56.65 191 LEU A O 1
ATOM 1456 N N . LYS A 1 192 ? -57.586 -18.331 -54.376 1.00 52.16 192 LYS A N 1
ATOM 1457 C CA . LYS A 1 192 ? -58.632 -17.514 -53.765 1.00 59.00 192 LYS A CA 1
ATOM 1458 C C . LYS A 1 192 ? -58.047 -16.480 -52.809 1.00 60.70 192 LYS A C 1
ATOM 1459 O O . LYS A 1 192 ? -58.501 -15.328 -52.773 1.00 63.09 192 LYS A O 1
ATOM 1465 N N . SER A 1 193 ? -57.032 -16.868 -52.033 1.00 57.97 193 SER A N 1
ATOM 1466 C CA . SER A 1 193 ? -56.445 -15.944 -51.067 1.00 58.62 193 SER A CA 1
ATOM 1467 C C . SER A 1 193 ? -55.761 -14.773 -51.766 1.00 57.46 193 SER A C 1
ATOM 1468 O O . SER A 1 193 ? -55.947 -13.610 -51.381 1.00 56.29 193 SER A O 1
ATOM 1471 N N . GLU A 1 194 ? -54.961 -15.056 -52.800 1.00 56.47 194 GLU A N 1
ATOM 1472 C CA . GLU A 1 194 ? -54.303 -13.965 -53.516 1.00 56.44 194 GLU A CA 1
ATOM 1473 C C . GLU A 1 194 ? -55.318 -13.091 -54.245 1.00 54.88 194 GLU A C 1
ATOM 1474 O O . GLU A 1 194 ? -55.135 -11.871 -54.348 1.00 57.08 194 GLU A O 1
ATOM 1480 N N . LEU A 1 195 ? -56.394 -13.696 -54.757 1.00 55.79 195 LEU A N 1
ATOM 1481 C CA . LEU A 1 195 ? -57.490 -12.914 -55.320 1.00 58.89 195 LEU A CA 1
ATOM 1482 C C . LEU A 1 195 ? -58.036 -11.929 -54.294 1.00 61.89 195 LEU A C 1
ATOM 1483 O O . LEU A 1 195 ? -58.213 -10.739 -54.587 1.00 65.66 195 LEU A O 1
ATOM 1488 N N . GLY A 1 196 ? -58.301 -12.412 -53.078 1.00 61.40 196 GLY A N 1
ATOM 1489 C CA . GLY A 1 196 ? -58.733 -11.516 -52.018 1.00 59.62 196 GLY A CA 1
ATOM 1490 C C . GLY A 1 196 ? -57.740 -10.398 -51.765 1.00 55.67 196 GLY A C 1
ATOM 1491 O O . GLY A 1 196 ? -58.127 -9.236 -51.597 1.00 54.38 196 GLY A O 1
ATOM 1492 N N . THR A 1 197 ? -56.443 -10.730 -51.753 1.00 51.99 197 THR A N 1
ATOM 1493 C CA . THR A 1 197 ? -55.418 -9.710 -51.546 1.00 52.57 197 THR A CA 1
ATOM 1494 C C . THR A 1 197 ? -55.508 -8.612 -52.601 1.00 53.89 197 THR A C 1
ATOM 1495 O O . THR A 1 197 ? -55.524 -7.420 -52.271 1.00 57.61 197 THR A O 1
ATOM 1499 N N . VAL A 1 198 ? -55.582 -8.995 -53.877 1.00 50.00 198 VAL A N 1
ATOM 1500 C CA . VAL A 1 198 ? -55.652 -7.995 -54.942 1.00 54.88 198 VAL A CA 1
ATOM 1501 C C . VAL A 1 198 ? -56.909 -7.142 -54.794 1.00 61.21 198 VAL A C 1
ATOM 1502 O O . VAL A 1 198 ? -56.857 -5.901 -54.862 1.00 59.85 198 VAL A O 1
ATOM 1506 N N A ARG A 1 199 ? -58.059 -7.799 -54.591 0.40 62.82 199 ARG A N 1
ATOM 1507 N N B ARG A 1 199 ? -58.053 -7.792 -54.559 0.60 62.66 199 ARG A N 1
ATOM 1508 C CA A ARG A 1 199 ? -59.324 -7.078 -54.475 0.40 64.06 199 ARG A CA 1
ATOM 1509 C CA B ARG A 1 199 ? -59.322 -7.073 -54.485 0.60 63.59 199 ARG A CA 1
ATOM 1510 C C A ARG A 1 199 ? -59.277 -6.047 -53.356 0.40 64.82 199 ARG A C 1
ATOM 1511 C C B ARG A 1 199 ? -59.336 -6.071 -53.335 0.60 64.81 199 ARG A C 1
ATOM 1512 O O A ARG A 1 199 ? -59.744 -4.914 -53.526 0.40 73.51 199 ARG A O 1
ATOM 1513 O O B ARG A 1 199 ? -59.902 -4.978 -53.464 0.60 74.15 199 ARG A O 1
ATOM 1528 N N . GLU A 1 200 ? -58.719 -6.418 -52.203 1.00 67.28 200 GLU A N 1
ATOM 1529 C CA . GLU A 1 200 ? -58.657 -5.479 -51.091 1.00 69.40 200 GLU A CA 1
ATOM 1530 C C . GLU A 1 200 ? -57.566 -4.431 -51.271 1.00 66.48 200 GLU A C 1
ATOM 1531 O O . GLU A 1 200 ? -57.650 -3.364 -50.654 1.00 63.80 200 GLU A O 1
ATOM 1537 N N . GLN A 1 201 ? -56.565 -4.691 -52.115 1.00 60.84 201 GLN A N 1
ATOM 1538 C CA . GLN A 1 201 ? -55.450 -3.764 -52.261 1.00 53.96 201 GLN A CA 1
ATOM 1539 C C . GLN A 1 201 ? -55.651 -2.709 -53.344 1.00 54.23 201 GLN A C 1
ATOM 1540 O O . GLN A 1 201 ? -54.958 -1.685 -53.312 1.00 52.78 201 GLN A O 1
ATOM 1546 N N . ILE A 1 202 ? -56.557 -2.919 -54.298 1.00 52.56 202 ILE A N 1
ATOM 1547 C CA . ILE A 1 202 ? -56.767 -1.914 -55.349 1.00 58.83 202 ILE A CA 1
ATOM 1548 C C . ILE A 1 202 ? -57.144 -0.540 -54.781 1.00 60.06 202 ILE A C 1
ATOM 1549 O O . ILE A 1 202 ? -56.441 0.455 -55.062 1.00 58.63 202 ILE A O 1
ATOM 1554 N N . PRO A 1 203 ? -58.221 -0.409 -53.989 1.00 60.73 203 PRO A N 1
ATOM 1555 C CA . PRO A 1 203 ? -58.577 0.932 -53.496 1.00 61.53 203 PRO A CA 1
ATOM 1556 C C . PRO A 1 203 ? -57.537 1.517 -52.558 1.00 62.40 203 PRO A C 1
ATOM 1557 O O . PRO A 1 203 ? -57.422 2.746 -52.465 1.00 70.89 203 PRO A O 1
ATOM 1561 N N . ILE A 1 204 ? -56.772 0.674 -51.863 1.00 60.42 204 ILE A N 1
ATOM 1562 C CA . ILE A 1 204 ? -55.662 1.180 -51.062 1.00 57.94 204 ILE A CA 1
ATOM 1563 C C . ILE A 1 204 ? -54.631 1.841 -51.964 1.00 55.23 204 ILE A C 1
ATOM 1564 O O . ILE A 1 204 ? -54.090 2.907 -51.643 1.00 58.02 204 ILE A O 1
ATOM 1569 N N . LEU A 1 205 ? -54.349 1.217 -53.109 1.00 52.68 205 LEU A N 1
ATOM 1570 C CA . LEU A 1 205 ? -53.399 1.786 -54.056 1.00 50.04 205 LEU A CA 1
ATOM 1571 C C . LEU A 1 205 ? -53.879 3.138 -54.566 1.00 51.29 205 LEU A C 1
ATOM 1572 O O . LEU A 1 205 ? -53.144 4.132 -54.502 1.00 51.38 205 LEU A O 1
ATOM 1577 N N . ILE A 1 206 ? -55.119 3.202 -55.067 1.00 53.07 206 ILE A N 1
ATOM 1578 C CA . ILE A 1 206 ? -55.586 4.479 -55.603 1.00 61.51 206 ILE A CA 1
ATOM 1579 C C . ILE A 1 206 ? -55.637 5.539 -54.507 1.00 62.44 206 ILE A C 1
ATOM 1580 O O . ILE A 1 206 ? -55.380 6.724 -54.765 1.00 60.30 206 ILE A O 1
ATOM 1585 N N . SER A 1 207 ? -55.926 5.133 -53.267 1.00 63.06 207 SER A N 1
ATOM 1586 C CA . SER A 1 207 ? -55.947 6.090 -52.165 1.00 64.25 207 SER A CA 1
ATOM 1587 C C . SER A 1 207 ? -54.554 6.652 -51.899 1.00 65.24 207 SER A C 1
ATOM 1588 O O . SER A 1 207 ? -54.368 7.875 -51.829 1.00 67.58 207 SER A O 1
ATOM 1591 N N . SER A 1 208 ? -53.559 5.770 -51.762 1.00 62.50 208 SER A N 1
ATOM 1592 C CA . SER A 1 208 ? -52.188 6.220 -51.534 1.00 59.56 208 SER A CA 1
ATOM 1593 C C . SER A 1 208 ? -51.712 7.135 -52.656 1.00 58.77 208 SER A C 1
ATOM 1594 O O . SER A 1 208 ? -51.050 8.152 -52.403 1.00 69.06 208 SER A O 1
ATOM 1597 N N . ILE A 1 209 ? -52.048 6.794 -53.905 1.00 56.54 209 ILE A N 1
ATOM 1598 C CA . ILE A 1 209 ? -51.730 7.678 -55.024 1.00 58.46 209 ILE A CA 1
ATOM 1599 C C . ILE A 1 209 ? -52.371 9.044 -54.819 1.00 62.10 209 ILE A C 1
ATOM 1600 O O . ILE A 1 209 ? -51.751 10.085 -55.076 1.00 60.10 209 ILE A O 1
ATOM 1605 N N . ARG A 1 210 ? -53.622 9.063 -54.351 1.00 58.57 210 ARG A N 1
ATOM 1606 C CA . ARG A 1 210 ? -54.297 10.332 -54.106 1.00 67.28 210 ARG A CA 1
ATOM 1607 C C . ARG A 1 210 ? -53.539 11.174 -53.083 1.00 67.46 210 ARG A C 1
ATOM 1608 O O . ARG A 1 210 ? -53.341 12.381 -53.288 1.00 64.94 210 ARG A O 1
ATOM 1616 N N . VAL A 1 211 ? -53.084 10.556 -51.986 1.00 65.17 211 VAL A N 1
ATOM 1617 C CA . VAL A 1 211 ? -52.333 11.345 -51.009 1.00 64.64 211 VAL A CA 1
ATOM 1618 C C . VAL A 1 211 ? -51.019 11.833 -51.609 1.00 59.98 211 VAL A C 1
ATOM 1619 O O . VAL A 1 211 ? -50.552 12.929 -51.278 1.00 61.99 211 VAL A O 1
ATOM 1623 N N . CYS A 1 212 ? -50.407 11.056 -52.510 1.00 63.28 212 CYS A N 1
ATOM 1624 C CA . CYS A 1 212 ? -49.194 11.540 -53.168 1.00 61.79 212 CYS A CA 1
ATOM 1625 C C . CYS A 1 212 ? -49.485 12.766 -54.028 1.00 63.83 212 CYS A C 1
ATOM 1626 O O . CYS A 1 212 ? -48.736 13.755 -53.995 1.00 65.96 212 CYS A O 1
ATOM 1629 N N . CYS A 1 213 ? -50.580 12.726 -54.793 1.00 65.28 213 CYS A N 1
ATOM 1630 C CA . CYS A 1 213 ? -50.952 13.867 -55.622 1.00 69.65 213 CYS A CA 1
ATOM 1631 C C . CYS A 1 213 ? -51.253 15.096 -54.778 1.00 74.84 213 CYS A C 1
ATOM 1632 O O . CYS A 1 213 ? -50.978 16.222 -55.206 1.00 84.56 213 CYS A O 1
ATOM 1635 N N . LEU A 1 214 ? -51.817 14.909 -53.584 1.00 76.32 214 LEU A N 1
ATOM 1636 C CA . LEU A 1 214 ? -52.071 16.069 -52.739 1.00 78.84 214 LEU A CA 1
ATOM 1637 C C . LEU A 1 214 ? -50.799 16.598 -52.086 1.00 82.19 214 LEU A C 1
ATOM 1638 O O . LEU A 1 214 ? -50.667 17.813 -51.903 1.00 86.70 214 LEU A O 1
ATOM 1643 N N . VAL A 1 215 ? -49.848 15.720 -51.741 1.00 83.86 215 VAL A N 1
ATOM 1644 C CA . VAL A 1 215 ? -48.633 16.177 -51.064 1.00 89.60 215 VAL A CA 1
ATOM 1645 C C . VAL A 1 215 ? -47.533 16.617 -52.021 1.00 94.34 215 VAL A C 1
ATOM 1646 O O . VAL A 1 215 ? -46.491 17.109 -51.561 1.00 91.82 215 VAL A O 1
ATOM 1650 N N . ILE A 1 216 ? -47.715 16.455 -53.334 1.00 98.76 216 ILE A N 1
ATOM 1651 C CA . ILE A 1 216 ? -46.675 16.908 -54.252 1.00 99.40 216 ILE A CA 1
ATOM 1652 C C . ILE A 1 216 ? -46.636 18.431 -54.358 1.00 105.61 216 ILE A C 1
ATOM 1653 O O . ILE A 1 216 ? -45.618 18.994 -54.778 1.00 105.83 216 ILE A O 1
ATOM 1658 N N . VAL A 1 217 ? -47.706 19.120 -53.961 1.00 110.82 217 VAL A N 1
ATOM 1659 C CA . VAL A 1 217 ? -47.788 20.570 -54.099 1.00 117.27 217 VAL A CA 1
ATOM 1660 C C . VAL A 1 217 ? -47.347 21.243 -52.804 1.00 122.37 217 VAL A C 1
ATOM 1661 O O . VAL A 1 217 ? -47.580 22.441 -52.601 1.00 126.78 217 VAL A O 1
ATOM 1665 N N . LYS A 1 218 ? -46.696 20.484 -51.920 1.00 122.64 218 LYS A N 1
ATOM 1666 C CA . LYS A 1 218 ? -46.310 21.032 -50.624 1.00 125.81 218 LYS A CA 1
ATOM 1667 C C . LYS A 1 218 ? -45.171 22.038 -50.724 1.00 131.50 218 LYS A C 1
ATOM 1668 O O . LYS A 1 218 ? -44.969 22.812 -49.782 1.00 133.22 218 LYS A O 1
ATOM 1674 N N . ASP A 1 219 ? -44.431 22.041 -51.830 1.00 133.84 219 ASP A N 1
ATOM 1675 C CA . ASP A 1 219 ? -43.343 22.993 -52.052 1.00 136.44 219 ASP A CA 1
ATOM 1676 C C . ASP A 1 219 ? -42.296 22.914 -50.941 1.00 136.47 219 ASP A C 1
ATOM 1677 O O . ASP A 1 219 ? -42.155 21.887 -50.276 1.00 133.88 219 ASP A O 1
ATOM 1682 N N . SER A 1 222 ? -42.436 17.908 -48.431 1.00 90.55 222 SER A N 1
ATOM 1683 C CA . SER A 1 222 ? -42.954 17.706 -47.082 1.00 85.92 222 SER A CA 1
ATOM 1684 C C . SER A 1 222 ? -43.670 16.365 -46.961 1.00 84.22 222 SER A C 1
ATOM 1685 O O . SER A 1 222 ? -44.847 16.246 -47.302 1.00 89.21 222 SER A O 1
ATOM 1688 N N . GLY A 1 223 ? -42.956 15.356 -46.468 1.00 81.14 223 GLY A N 1
ATOM 1689 C CA . GLY A 1 223 ? -43.539 14.037 -46.333 1.00 76.57 223 GLY A CA 1
ATOM 1690 C C . GLY A 1 223 ? -43.758 13.307 -47.636 1.00 72.07 223 GLY A C 1
ATOM 1691 O O . GLY A 1 223 ? -44.611 12.420 -47.702 1.00 70.29 223 GLY A O 1
ATOM 1692 N N . MET A 1 224 ? -43.012 13.662 -48.685 1.00 72.52 224 MET A N 1
ATOM 1693 C CA . MET A 1 224 ? -43.170 12.989 -49.970 1.00 72.46 224 MET A CA 1
ATOM 1694 C C . MET A 1 224 ? -42.557 11.595 -49.941 1.00 69.47 224 MET A C 1
ATOM 1695 O O . MET A 1 224 ? -43.088 10.664 -50.559 1.00 68.96 224 MET A O 1
ATOM 1700 N N . LYS A 1 225 ? -41.441 11.434 -49.225 1.00 71.04 225 LYS A N 1
ATOM 1701 C CA . LYS A 1 225 ? -40.765 10.142 -49.178 1.00 72.93 225 LYS A CA 1
ATOM 1702 C C . LYS A 1 225 ? -41.648 9.071 -48.549 1.00 69.17 225 LYS A C 1
ATOM 1703 O O . LYS A 1 225 ? -41.684 7.931 -49.026 1.00 66.98 225 LYS A O 1
ATOM 1709 N N . ASP A 1 226 ? -42.374 9.418 -47.484 1.00 67.48 226 ASP A N 1
ATOM 1710 C CA . ASP A 1 226 ? -43.181 8.422 -46.786 1.00 66.52 226 ASP A CA 1
ATOM 1711 C C . ASP A 1 226 ? -44.472 8.112 -47.534 1.00 64.01 226 ASP A C 1
ATOM 1712 O O . ASP A 1 226 ? -44.938 6.967 -47.518 1.00 61.66 226 ASP A O 1
ATOM 1717 N N . ALA A 1 227 ? -45.068 9.113 -48.187 1.00 61.87 227 ALA A N 1
ATOM 1718 C CA . ALA A 1 227 ? -46.235 8.850 -49.024 1.00 60.08 227 ALA A CA 1
ATOM 1719 C C . ALA A 1 227 ? -45.859 7.959 -50.200 1.00 50.49 227 ALA A C 1
ATOM 1720 O O . ALA A 1 227 ? -46.563 6.988 -50.518 1.00 48.88 227 ALA A O 1
ATOM 1722 N N . ALA A 1 228 ? -44.737 8.276 -50.854 1.00 51.84 228 ALA A N 1
ATOM 1723 C CA . ALA A 1 228 ? -44.228 7.417 -51.916 1.00 59.02 228 ALA A CA 1
ATOM 1724 C C . ALA A 1 228 ? -43.930 6.020 -51.390 1.00 57.04 228 ALA A C 1
ATOM 1725 O O . ALA A 1 228 ? -44.155 5.025 -52.089 1.00 61.37 228 ALA A O 1
ATOM 1727 N N . PHE A 1 229 ? -43.432 5.925 -50.154 1.00 56.25 229 PHE A N 1
ATOM 1728 C CA . PHE A 1 229 ? -43.190 4.617 -49.557 1.00 52.21 229 PHE A CA 1
ATOM 1729 C C . PHE A 1 229 ? -44.487 3.837 -49.404 1.00 47.94 229 PHE A C 1
ATOM 1730 O O . PHE A 1 229 ? -44.532 2.639 -49.694 1.00 48.13 229 PHE A O 1
ATOM 1738 N N . GLY A 1 230 ? -45.549 4.494 -48.934 1.00 48.01 230 GLY A N 1
ATOM 1739 C CA . GLY A 1 230 ? -46.827 3.809 -48.813 1.00 50.20 230 GLY A CA 1
ATOM 1740 C C . GLY A 1 230 ? -47.335 3.305 -50.150 1.00 53.23 230 GLY A C 1
ATOM 1741 O O . GLY A 1 230 ? -47.665 2.120 -50.305 1.00 57.21 230 GLY A O 1
ATOM 1742 N N . ARG A 1 231 ? -47.384 4.198 -51.143 1.00 55.40 231 ARG A N 1
ATOM 1743 C CA . ARG A 1 231 ? -47.833 3.810 -52.476 1.00 51.85 231 ARG A CA 1
ATOM 1744 C C . ARG A 1 231 ? -47.029 2.628 -53.010 1.00 48.14 231 ARG A C 1
ATOM 1745 O O . ARG A 1 231 ? -47.598 1.607 -53.410 1.00 43.08 231 ARG A O 1
ATOM 1753 N N . ASP A 1 232 ? -45.698 2.745 -53.004 1.00 50.97 232 ASP A N 1
ATOM 1754 C CA . ASP A 1 232 ? -44.858 1.681 -53.549 1.00 53.21 232 ASP A CA 1
ATOM 1755 C C . ASP A 1 232 ? -44.969 0.399 -52.732 1.00 55.61 232 ASP A C 1
ATOM 1756 O O . ASP A 1 232 ? -44.754 -0.695 -53.266 1.00 58.79 232 ASP A O 1
ATOM 1761 N N . TYR A 1 233 ? -45.294 0.514 -51.444 1.00 52.93 233 TYR A N 1
ATOM 1762 C CA . TYR A 1 233 ? -45.567 -0.671 -50.643 1.00 49.02 233 TYR A CA 1
ATOM 1763 C C . TYR A 1 233 ? -46.800 -1.395 -51.161 1.00 48.95 233 TYR A C 1
ATOM 1764 O O . TYR A 1 233 ? -46.798 -2.627 -51.293 1.00 49.42 233 TYR A O 1
ATOM 1773 N N . VAL A 1 234 ? -47.865 -0.648 -51.466 1.00 45.60 234 VAL A N 1
ATOM 1774 C CA . VAL A 1 234 ? -49.060 -1.296 -52.001 1.00 45.88 234 VAL A CA 1
ATOM 1775 C C . VAL A 1 234 ? -48.783 -1.869 -53.388 1.00 48.33 234 VAL A C 1
ATOM 1776 O O . VAL A 1 234 ? -49.255 -2.963 -53.732 1.00 48.83 234 VAL A O 1
ATOM 1780 N N . ILE A 1 235 ? -48.002 -1.152 -54.200 1.00 51.70 235 ILE A N 1
ATOM 1781 C CA . ILE A 1 235 ? -47.639 -1.659 -55.521 1.00 49.26 235 ILE A CA 1
ATOM 1782 C C . ILE A 1 235 ? -46.873 -2.968 -55.395 1.00 47.84 235 ILE A C 1
ATOM 1783 O O . ILE A 1 235 ? -47.074 -3.900 -56.183 1.00 46.85 235 ILE A O 1
ATOM 1788 N N . GLN A 1 236 ? -45.980 -3.062 -54.406 1.00 48.37 236 GLN A N 1
ATOM 1789 C CA . GLN A 1 236 ? -45.200 -4.283 -54.241 1.00 51.22 236 GLN A CA 1
ATOM 1790 C C . GLN A 1 236 ? -46.060 -5.422 -53.708 1.00 47.22 236 GLN A C 1
ATOM 1791 O O . GLN A 1 236 ? -45.874 -6.577 -54.101 1.00 43.46 236 GLN A O 1
ATOM 1797 N N . LYS A 1 237 ? -47.002 -5.122 -52.809 1.00 47.21 237 LYS A N 1
ATOM 1798 C CA . LYS A 1 237 ? -47.908 -6.163 -52.335 1.00 50.00 237 LYS A CA 1
ATOM 1799 C C . LYS A 1 237 ? -48.730 -6.733 -53.488 1.00 53.07 237 LYS A C 1
ATOM 1800 O O . LYS A 1 237 ? -48.869 -7.958 -53.624 1.00 53.46 237 LYS A O 1
ATOM 1806 N N . LEU A 1 238 ? -49.270 -5.856 -54.341 1.00 48.65 238 LEU A N 1
ATOM 1807 C CA . LEU A 1 238 ? -49.996 -6.328 -55.518 1.00 47.84 238 LEU A CA 1
ATOM 1808 C C . LEU A 1 238 ? -49.088 -7.132 -56.442 1.00 50.43 238 LEU A C 1
ATOM 1809 O O . LEU A 1 238 ? -49.476 -8.200 -56.935 1.00 56.23 238 LEU A O 1
ATOM 1814 N N . PHE A 1 239 ? -47.871 -6.635 -56.679 1.00 50.77 239 PHE A N 1
ATOM 1815 C CA . PHE A 1 239 ? -46.921 -7.327 -57.548 1.00 54.02 239 PHE A CA 1
ATOM 1816 C C . PHE A 1 239 ? -46.647 -8.740 -57.049 1.00 57.72 239 PHE A C 1
ATOM 1817 O O . PHE A 1 239 ? -46.658 -9.702 -57.827 1.00 60.84 239 PHE A O 1
ATOM 1825 N N . ILE A 1 240 ? -46.402 -8.881 -55.744 1.00 53.37 240 ILE A N 1
ATOM 1826 C CA . ILE A 1 240 ? -46.077 -10.180 -55.167 1.00 47.79 240 ILE A CA 1
ATOM 1827 C C . ILE A 1 240 ? -47.278 -11.115 -55.237 1.00 47.43 240 ILE A C 1
ATOM 1828 O O . ILE A 1 240 ? -47.146 -12.287 -55.615 1.00 48.90 240 ILE A O 1
ATOM 1833 N N . ALA A 1 241 ? -48.468 -10.614 -54.889 1.00 44.55 241 ALA A N 1
ATOM 1834 C CA . ALA A 1 241 ? -49.668 -11.441 -54.989 1.00 41.51 241 ALA A CA 1
ATOM 1835 C C . ALA A 1 241 ? -49.872 -11.955 -56.409 1.00 47.15 241 ALA A C 1
ATOM 1836 O O . ALA A 1 241 ? -50.195 -13.133 -56.611 1.00 54.32 241 ALA A O 1
ATOM 1838 N N . ILE A 1 242 ? -49.682 -11.092 -57.409 1.00 47.31 242 ILE A N 1
ATOM 1839 C CA . ILE A 1 242 ? -49.864 -11.526 -58.791 1.00 45.02 242 ILE A CA 1
ATOM 1840 C C . ILE A 1 242 ? -48.780 -12.523 -59.188 1.00 45.00 242 ILE A C 1
ATOM 1841 O O . ILE A 1 242 ? -49.040 -13.472 -59.941 1.00 48.76 242 ILE A O 1
ATOM 1846 N N . GLU A 1 243 ? -47.554 -12.332 -58.691 1.00 44.79 243 GLU A N 1
ATOM 1847 C CA . GLU A 1 243 ? -46.501 -13.321 -58.910 1.00 49.85 243 GLU A CA 1
ATOM 1848 C C . GLU A 1 243 ? -46.924 -14.690 -58.392 1.00 54.57 243 GLU A C 1
ATOM 1849 O O . GLU A 1 243 ? -46.757 -15.707 -59.077 1.00 59.48 243 GLU A O 1
ATOM 1855 N N . GLU A 1 244 ? -47.482 -14.731 -57.180 1.00 54.40 244 GLU A N 1
ATOM 1856 C CA . GLU A 1 244 ? -47.892 -16.008 -56.606 1.00 55.72 244 GLU A CA 1
ATOM 1857 C C . GLU A 1 244 ? -49.049 -16.616 -57.386 1.00 50.20 244 GLU A C 1
ATOM 1858 O O . GLU A 1 244 ? -49.091 -17.835 -57.586 1.00 53.76 244 GLU A O 1
ATOM 1864 N N . ILE A 1 245 ? -49.995 -15.787 -57.835 1.00 47.14 245 ILE A N 1
ATOM 1865 C CA . ILE A 1 245 ? -51.063 -16.287 -58.699 1.00 46.15 245 ILE A CA 1
ATOM 1866 C C . ILE A 1 245 ? -50.474 -16.942 -59.940 1.00 46.29 245 ILE A C 1
ATOM 1867 O O . ILE A 1 245 ? -50.908 -18.023 -60.355 1.00 49.12 245 ILE A O 1
ATOM 1872 N N . ILE A 1 246 ? -49.469 -16.305 -60.545 1.00 45.21 246 ILE A N 1
ATOM 1873 C CA . ILE A 1 246 ? -48.846 -16.867 -61.740 1.00 50.22 246 ILE A CA 1
ATOM 1874 C C . ILE A 1 246 ? -48.161 -18.187 -61.414 1.00 54.93 246 ILE A C 1
ATOM 1875 O O . ILE A 1 246 ? -48.206 -19.137 -62.205 1.00 60.28 246 ILE A O 1
ATOM 1880 N N . ARG A 1 247 ? -47.527 -18.274 -60.242 1.00 55.11 247 ARG A N 1
ATOM 1881 C CA . ARG A 1 247 ? -46.817 -19.496 -59.877 1.00 58.62 247 ARG A CA 1
ATOM 1882 C C . ARG A 1 247 ? -47.785 -20.650 -59.643 1.00 59.16 247 ARG A C 1
ATOM 1883 O O . ARG A 1 247 ? -47.566 -21.766 -60.127 1.00 59.79 247 ARG A O 1
ATOM 1891 N N . VAL A 1 248 ? -48.864 -20.399 -58.898 1.00 58.99 248 VAL A N 1
ATOM 1892 C CA . VAL A 1 248 ? -49.836 -21.449 -58.611 1.00 58.45 248 VAL A CA 1
ATOM 1893 C C . VAL A 1 248 ? -50.590 -21.847 -59.872 1.00 56.23 248 VAL A C 1
ATOM 1894 O O . VAL A 1 248 ? -50.948 -23.019 -60.046 1.00 47.77 248 VAL A O 1
ATOM 1898 N N . LEU A 1 249 ? -50.838 -20.888 -60.770 1.00 45.97 249 LEU A N 1
ATOM 1899 C CA . LEU A 1 249 ? -51.491 -21.195 -62.038 1.00 47.66 249 LEU A CA 1
ATOM 1900 C C . LEU A 1 249 ? -50.713 -22.230 -62.839 1.00 49.37 249 LEU A C 1
ATOM 1901 O O . LEU A 1 249 ? -51.312 -23.030 -63.565 1.00 50.73 249 LEU A O 1
ATOM 1906 N N . GLN A 1 250 ? -49.387 -22.237 -62.715 1.00 50.12 250 GLN A N 1
ATOM 1907 C CA . GLN A 1 250 ? -48.528 -23.096 -63.516 1.00 61.57 250 GLN A CA 1
ATOM 1908 C C . GLN A 1 250 ? -48.155 -24.398 -62.818 1.00 64.27 250 GLN A C 1
ATOM 1909 O O . GLN A 1 250 ? -47.410 -25.199 -63.392 1.00 61.67 250 GLN A O 1
ATOM 1915 N N . LEU A 1 251 ? -48.647 -24.632 -61.604 1.00 65.47 251 LEU A N 1
ATOM 1916 C CA . LEU A 1 251 ? -48.384 -25.889 -60.919 1.00 64.30 251 LEU A CA 1
ATOM 1917 C C . LEU A 1 251 ? -49.256 -26.991 -61.503 1.00 65.63 251 LEU A C 1
ATOM 1918 O O . LEU A 1 251 ? -50.477 -26.838 -61.613 1.00 61.38 251 LEU A O 1
ATOM 1923 N N . THR A 1 252 ? -48.624 -28.099 -61.886 1.00 73.38 252 THR A N 1
ATOM 1924 C CA . THR A 1 252 ? -49.322 -29.272 -62.400 1.00 80.08 252 THR A CA 1
ATOM 1925 C C . THR A 1 252 ? -49.031 -30.501 -61.545 1.00 84.58 252 THR A C 1
ATOM 1926 O O . THR A 1 252 ? -49.048 -31.629 -62.039 1.00 87.87 252 THR A O 1
ATOM 1930 N N . THR A 1 253 ? -48.762 -30.292 -60.258 1.00 86.62 253 THR A N 1
ATOM 1931 C CA . THR A 1 253 ? -48.331 -31.357 -59.366 1.00 95.18 253 THR A CA 1
ATOM 1932 C C . THR A 1 253 ? -49.167 -31.358 -58.094 1.00 94.24 253 THR A C 1
ATOM 1933 O O . THR A 1 253 ? -49.690 -30.323 -57.671 1.00 93.84 253 THR A O 1
ATOM 1937 N N . THR A 1 254 ? -49.284 -32.538 -57.489 1.00 93.05 254 THR A N 1
ATOM 1938 C CA . THR A 1 254 ? -49.909 -32.654 -56.179 1.00 91.08 254 THR A CA 1
ATOM 1939 C C . THR A 1 254 ? -49.025 -31.982 -55.135 1.00 91.32 254 THR A C 1
ATOM 1940 O O . THR A 1 254 ? -47.828 -32.269 -55.042 1.00 94.32 254 THR A O 1
ATOM 1944 N N . PHE A 1 255 ? -49.621 -31.079 -54.352 1.00 91.96 255 PHE A N 1
ATOM 1945 C CA . PHE A 1 255 ? -48.845 -30.273 -53.413 1.00 94.68 255 PHE A CA 1
ATOM 1946 C C . PHE A 1 255 ? -48.224 -31.129 -52.317 1.00 96.10 255 PHE A C 1
ATOM 1947 O O . PHE A 1 255 ? -47.064 -30.922 -51.941 1.00 96.85 255 PHE A O 1
ATOM 1955 N N . GLU A 1 256 ? -48.973 -32.103 -51.802 1.00 98.27 256 GLU A N 1
ATOM 1956 C CA . GLU A 1 256 ? -48.547 -32.868 -50.636 1.00 102.77 256 GLU A CA 1
ATOM 1957 C C . GLU A 1 256 ? -47.542 -33.957 -51.000 1.00 106.97 256 GLU A C 1
ATOM 1958 O O . GLU A 1 256 ? -47.440 -34.972 -50.304 1.00 107.70 256 GLU A O 1
ATOM 1964 N N . GLU A 1 257 ? -46.799 -33.755 -52.086 1.00 109.68 257 GLU A N 1
ATOM 1965 C CA . GLU A 1 257 ? -45.715 -34.638 -52.501 1.00 114.92 257 GLU A CA 1
ATOM 1966 C C . GLU A 1 257 ? -44.490 -33.822 -52.887 1.00 120.49 257 GLU A C 1
ATOM 1967 O O . GLU A 1 257 ? -43.762 -34.160 -53.824 1.00 122.36 257 GLU A O 1
ATOM 1973 N N . GLU A 1 258 ? -44.247 -32.732 -52.165 1.00 128.62 258 GLU A N 1
ATOM 1974 C CA . GLU A 1 258 ? -43.154 -31.824 -52.490 1.00 131.33 258 GLU A CA 1
ATOM 1975 C C . GLU A 1 258 ? -42.526 -31.236 -51.230 1.00 131.92 258 GLU A C 1
ATOM 1976 O O . GLU A 1 258 ? -43.145 -30.436 -50.529 1.00 128.51 258 GLU A O 1
ATOM 1982 N N . ALA A 1 266 ? -38.059 -30.239 -34.386 1.00 106.31 266 ALA A N 1
ATOM 1983 C CA . ALA A 1 266 ? -39.409 -30.743 -34.607 1.00 105.00 266 ALA A CA 1
ATOM 1984 C C . ALA A 1 266 ? -40.419 -29.600 -34.647 1.00 102.67 266 ALA A C 1
ATOM 1985 O O . ALA A 1 266 ? -40.046 -28.427 -34.646 1.00 105.21 266 ALA A O 1
ATOM 1987 N N . SER A 1 267 ? -41.700 -29.954 -34.690 1.00 93.40 267 SER A N 1
ATOM 1988 C CA . SER A 1 267 ? -42.786 -28.990 -34.673 1.00 80.45 267 SER A CA 1
ATOM 1989 C C . SER A 1 267 ? -43.426 -28.959 -33.287 1.00 68.45 267 SER A C 1
ATOM 1990 O O . SER A 1 267 ? -42.986 -29.634 -32.354 1.00 63.67 267 SER A O 1
ATOM 1993 N N . ALA A 1 268 ? -44.484 -28.157 -33.152 1.00 62.04 268 ALA A N 1
ATOM 1994 C CA . ALA A 1 268 ? -45.194 -28.090 -31.879 1.00 55.59 268 ALA A CA 1
ATOM 1995 C C . ALA A 1 268 ? -45.956 -29.380 -31.605 1.00 51.87 268 ALA A C 1
ATOM 1996 O O . ALA A 1 268 ? -45.936 -29.894 -30.480 1.00 51.25 268 ALA A O 1
ATOM 1998 N N . ALA A 1 269 ? -46.636 -29.914 -32.621 1.00 58.78 269 ALA A N 1
ATOM 1999 C CA . ALA A 1 269 ? -47.353 -31.174 -32.454 1.00 63.71 269 ALA A CA 1
ATOM 2000 C C . ALA A 1 269 ? -46.400 -32.329 -32.174 1.00 64.70 269 ALA A C 1
ATOM 2001 O O . ALA A 1 269 ? -46.752 -33.261 -31.442 1.00 66.37 269 ALA A O 1
ATOM 2003 N N . SER A 1 270 ? -45.194 -32.286 -32.746 1.00 67.70 270 SER A N 1
ATOM 2004 C CA . SER A 1 270 ? -44.209 -33.326 -32.468 1.00 68.43 270 SER A CA 1
ATOM 2005 C C . SER A 1 270 ? -43.596 -33.157 -31.085 1.00 67.45 270 SER A C 1
ATOM 2006 O O . SER A 1 270 ? -43.214 -34.150 -30.457 1.00 73.76 270 SER A O 1
ATOM 2009 N N . LEU A 1 271 ? -43.482 -31.919 -30.602 1.00 64.55 271 LEU A N 1
ATOM 2010 C CA . LEU A 1 271 ? -43.053 -31.705 -29.225 1.00 60.08 271 LEU A CA 1
ATOM 2011 C C . LEU A 1 271 ? -44.085 -32.249 -28.248 1.00 56.54 271 LEU A C 1
ATOM 2012 O O . LEU A 1 271 ? -43.740 -32.959 -27.297 1.00 57.14 271 LEU A O 1
ATOM 2017 N N . ALA A 1 272 ? -45.362 -31.925 -28.469 1.00 55.17 272 ALA A N 1
ATOM 2018 C CA . ALA A 1 272 ? -46.418 -32.464 -27.619 1.00 53.91 272 ALA A CA 1
ATOM 2019 C C . ALA A 1 272 ? -46.437 -33.986 -27.666 1.00 56.33 272 ALA A C 1
ATOM 2020 O O . ALA A 1 272 ? -46.543 -34.650 -26.625 1.00 54.17 272 ALA A O 1
ATOM 2022 N N . HIS A 1 273 ? -46.324 -34.556 -28.869 1.00 55.20 273 HIS A N 1
ATOM 2023 C CA . HIS A 1 273 ? -46.324 -36.008 -29.000 1.00 58.52 273 HIS A CA 1
ATOM 2024 C C . HIS A 1 273 ? -45.129 -36.625 -28.286 1.00 61.25 273 HIS A C 1
ATOM 2025 O O . HIS A 1 273 ? -45.245 -37.695 -27.681 1.00 60.19 273 HIS A O 1
ATOM 2032 N N . MET A 1 274 ? -43.973 -35.960 -28.338 1.00 54.30 274 MET A N 1
ATOM 2033 C CA . MET A 1 274 ? -42.801 -36.460 -27.625 1.00 69.09 274 MET A CA 1
ATOM 2034 C C . MET A 1 274 ? -43.012 -36.404 -26.115 1.00 61.63 274 MET A C 1
ATOM 2035 O O . MET A 1 274 ? -42.645 -37.343 -25.395 1.00 58.70 274 MET A O 1
ATOM 2040 N N . PHE A 1 275 ? -43.600 -35.311 -25.619 1.00 58.81 275 PHE A N 1
ATOM 2041 C CA . PHE A 1 275 ? -43.976 -35.227 -24.211 1.00 59.42 275 PHE A CA 1
ATOM 2042 C C . PHE A 1 275 ? -44.856 -36.405 -23.810 1.00 59.59 275 PHE A C 1
ATOM 2043 O O . PHE A 1 275 ? -44.604 -37.073 -22.800 1.00 55.05 275 PHE A O 1
ATOM 2051 N N . HIS A 1 276 ? -45.891 -36.680 -24.606 1.00 61.71 276 HIS A N 1
ATOM 2052 C CA . HIS A 1 276 ? -46.851 -37.716 -24.240 1.00 62.34 276 HIS A CA 1
ATOM 2053 C C . HIS A 1 276 ? -46.230 -39.106 -24.322 1.00 63.50 276 HIS A C 1
ATOM 2054 O O . HIS A 1 276 ? -46.519 -39.971 -23.487 1.00 58.81 276 HIS A O 1
ATOM 2061 N N . GLN A 1 277 ? -45.377 -39.337 -25.322 1.00 68.15 277 GLN A N 1
ATOM 2062 C CA . GLN A 1 277 ? -44.693 -40.620 -25.439 1.00 65.91 277 GLN A CA 1
ATOM 2063 C C . GLN A 1 277 ? -43.741 -40.843 -24.272 1.00 59.86 277 GLN A C 1
ATOM 2064 O O . GLN A 1 277 ? -43.620 -41.966 -23.765 1.00 65.92 277 GLN A O 1
ATOM 2070 N N . ALA A 1 278 ? -43.054 -39.786 -23.836 1.00 52.97 278 ALA A N 1
ATOM 2071 C CA . ALA A 1 278 ? -42.168 -39.914 -22.685 1.00 51.51 278 ALA A CA 1
ATOM 2072 C C . ALA A 1 278 ? -42.963 -40.153 -21.406 1.00 65.71 278 ALA A C 1
ATOM 2073 O O . ALA A 1 278 ? -42.538 -40.927 -20.539 1.00 50.57 278 ALA A O 1
ATOM 2075 N N . GLN A 1 279 ? -44.125 -39.506 -21.278 1.00 62.20 279 GLN A N 1
ATOM 2076 C CA . GLN A 1 279 ? -44.980 -39.739 -20.118 1.00 61.45 279 GLN A CA 1
ATOM 2077 C C . GLN A 1 279 ? -45.492 -41.175 -20.088 1.00 64.19 279 GLN A C 1
ATOM 2078 O O . GLN A 1 279 ? -45.493 -41.816 -19.032 1.00 59.20 279 GLN A O 1
ATOM 2084 N N . ASP A 1 280 ? -45.925 -41.699 -21.235 1.00 67.11 280 ASP A N 1
ATOM 2085 C CA . ASP A 1 280 ? -46.452 -43.058 -21.267 1.00 66.41 280 ASP A CA 1
ATOM 2086 C C . ASP A 1 280 ? -45.351 -44.088 -21.046 1.00 69.71 280 ASP A C 1
ATOM 2087 O O . ASP A 1 280 ? -45.572 -45.106 -20.377 1.00 68.92 280 ASP A O 1
ATOM 2092 N N . ALA A 1 281 ? -44.160 -43.850 -21.600 1.00 69.94 281 ALA A N 1
ATOM 2093 C CA . ALA A 1 281 ? -43.069 -44.794 -21.387 1.00 68.86 281 ALA A CA 1
ATOM 2094 C C . ALA A 1 281 ? -42.554 -44.745 -19.955 1.00 65.97 281 ALA A C 1
ATOM 2095 O O . ALA A 1 281 ? -42.108 -45.768 -19.425 1.00 69.86 281 ALA A O 1
ATOM 2097 N N . LEU A 1 282 ? -42.601 -43.577 -19.313 1.00 63.15 282 LEU A N 1
ATOM 2098 C CA . LEU A 1 282 ? -42.180 -43.502 -17.917 1.00 59.78 282 LEU A CA 1
ATOM 2099 C C . LEU A 1 282 ? -43.223 -44.118 -16.992 1.00 58.43 282 LEU A C 1
ATOM 2100 O O . LEU A 1 282 ? -42.875 -44.796 -16.020 1.00 54.13 282 LEU A O 1
ATOM 2105 N N . ALA A 1 283 ? -44.508 -43.891 -17.279 1.00 57.30 283 ALA A N 1
ATOM 2106 C CA . ALA A 1 283 ? -45.566 -44.452 -16.446 1.00 59.36 283 ALA A CA 1
ATOM 2107 C C . ALA A 1 283 ? -45.579 -45.973 -16.504 1.00 68.20 283 ALA A C 1
ATOM 2108 O O . ALA A 1 283 ? -46.042 -46.625 -15.561 1.00 71.78 283 ALA A O 1
ATOM 2110 N N . SER A 1 284 ? -45.082 -46.554 -17.595 1.00 70.15 284 SER A N 1
ATOM 2111 C CA . SER A 1 284 ? -44.846 -47.990 -17.641 1.00 74.48 284 SER A CA 1
ATOM 2112 C C . SER A 1 284 ? -43.563 -48.305 -16.882 1.00 81.52 284 SER A C 1
ATOM 2113 O O . SER A 1 284 ? -43.291 -47.701 -15.839 1.00 87.50 284 SER A O 1
ATOM 2116 N N . GLY A 1 285 ? -42.759 -49.232 -17.389 1.00 85.62 285 GLY A N 1
ATOM 2117 C CA . GLY A 1 285 ? -41.523 -49.561 -16.710 1.00 87.99 285 GLY A CA 1
ATOM 2118 C C . GLY A 1 285 ? -40.287 -49.010 -17.391 1.00 92.46 285 GLY A C 1
ATOM 2119 O O . GLY A 1 285 ? -39.180 -49.106 -16.853 1.00 100.44 285 GLY A O 1
ATOM 2120 N N . ASP A 1 286 ? -40.466 -48.410 -18.565 1.00 88.88 286 ASP A N 1
ATOM 2121 C CA . ASP A 1 286 ? -39.335 -48.098 -19.428 1.00 84.94 286 ASP A CA 1
ATOM 2122 C C . ASP A 1 286 ? -38.522 -46.932 -18.878 1.00 78.30 286 ASP A C 1
ATOM 2123 O O . ASP A 1 286 ? -39.060 -45.853 -18.612 1.00 82.40 286 ASP A O 1
ATOM 2128 N N . ILE A 1 287 ? -37.218 -47.157 -18.710 1.00 72.08 287 ILE A N 1
ATOM 2129 C CA . ILE A 1 287 ? -36.264 -46.103 -18.381 1.00 67.50 287 ILE A CA 1
ATOM 2130 C C . ILE A 1 287 ? -35.025 -46.280 -19.251 1.00 71.17 287 ILE A C 1
ATOM 2131 O O . ILE A 1 287 ? -33.902 -45.982 -18.827 1.00 74.18 287 ILE A O 1
ATOM 2136 N N . SER A 1 288 ? -35.223 -46.765 -20.473 1.00 74.29 288 SER A N 1
ATOM 2137 C CA . SER A 1 288 ? -34.118 -47.012 -21.386 1.00 79.08 288 SER A CA 1
ATOM 2138 C C . SER A 1 288 ? -33.484 -45.694 -21.835 1.00 78.77 288 SER A C 1
ATOM 2139 O O . SER A 1 288 ? -33.915 -44.598 -21.464 1.00 77.47 288 SER A O 1
ATOM 2142 N N . ARG A 1 289 ? -32.442 -45.814 -22.658 1.00 85.16 289 ARG A N 1
ATOM 2143 C CA . ARG A 1 289 ? -31.731 -44.633 -23.134 1.00 90.55 289 ARG A CA 1
ATOM 2144 C C . ARG A 1 289 ? -32.610 -43.790 -24.050 1.00 88.11 289 ARG A C 1
ATOM 2145 O O . ARG A 1 289 ? -32.530 -42.556 -24.033 1.00 88.69 289 ARG A O 1
ATOM 2153 N N . SER A 1 290 ? -33.463 -44.437 -24.847 1.00 86.23 290 SER A N 1
ATOM 2154 C CA . SER A 1 290 ? -34.351 -43.703 -25.745 1.00 88.22 290 SER A CA 1
ATOM 2155 C C . SER A 1 290 ? -35.320 -42.827 -24.960 1.00 83.08 290 SER A C 1
ATOM 2156 O O . SER A 1 290 ? -35.447 -41.622 -25.221 1.00 84.93 290 SER A O 1
ATOM 2159 N N . THR A 1 291 ? -36.012 -43.424 -23.986 1.00 79.68 291 THR A N 1
ATOM 2160 C CA . THR A 1 291 ? -36.990 -42.676 -23.205 1.00 77.48 291 THR A CA 1
ATOM 2161 C C . THR A 1 291 ? -36.334 -41.526 -22.455 1.00 72.01 291 THR A C 1
ATOM 2162 O O . THR A 1 291 ? -36.859 -40.408 -22.445 1.00 71.20 291 THR A O 1
ATOM 2166 N N . LEU A 1 292 ? -35.177 -41.774 -21.836 1.00 72.42 292 LEU A N 1
ATOM 2167 C CA . LEU A 1 292 ? -34.488 -40.704 -21.121 1.00 70.71 292 LEU A CA 1
ATOM 2168 C C . LEU A 1 292 ? -34.010 -39.609 -22.067 1.00 71.06 292 LEU A C 1
ATOM 2169 O O . LEU A 1 292 ? -33.996 -38.432 -21.688 1.00 70.89 292 LEU A O 1
ATOM 2174 N N . ASP A 1 293 ? -33.621 -39.965 -23.293 1.00 71.36 293 ASP A N 1
ATOM 2175 C CA . ASP A 1 293 ? -33.271 -38.942 -24.274 1.00 76.96 293 ASP A CA 1
ATOM 2176 C C . ASP A 1 293 ? -34.475 -38.063 -24.593 1.00 71.58 293 ASP A C 1
ATOM 2177 O O . ASP A 1 293 ? -34.366 -36.830 -24.634 1.00 71.56 293 ASP A O 1
ATOM 2182 N N . ALA A 1 294 ? -35.639 -38.683 -24.812 1.00 68.26 294 ALA A N 1
ATOM 2183 C CA . ALA A 1 294 ? -36.848 -37.900 -25.055 1.00 63.21 294 ALA A CA 1
ATOM 2184 C C . ALA A 1 294 ? -37.180 -37.005 -23.863 1.00 65.30 294 ALA A C 1
ATOM 2185 O O . ALA A 1 294 ? -37.566 -35.840 -24.037 1.00 65.51 294 ALA A O 1
ATOM 2187 N N . VAL A 1 295 ? -37.029 -37.531 -22.644 1.00 60.77 295 VAL A N 1
ATOM 2188 C CA . VAL A 1 295 ? -37.280 -36.733 -21.445 1.00 58.75 295 VAL A CA 1
ATOM 2189 C C . VAL A 1 295 ? -36.346 -35.532 -21.400 1.00 58.49 295 VAL A C 1
ATOM 2190 O O . VAL A 1 295 ? -36.761 -34.414 -21.066 1.00 61.40 295 VAL A O 1
ATOM 2194 N N . ARG A 1 296 ? -35.071 -35.738 -21.743 1.00 59.05 296 ARG A N 1
ATOM 2195 C CA . ARG A 1 296 ? -34.122 -34.630 -21.742 1.00 62.41 296 ARG A CA 1
ATOM 2196 C C . ARG A 1 296 ? -34.484 -33.593 -22.799 1.00 62.52 296 ARG A C 1
ATOM 2197 O O . ARG A 1 296 ? -34.311 -32.387 -22.578 1.00 62.55 296 ARG A O 1
ATOM 2205 N N . LYS A 1 297 ? -35.001 -34.038 -23.949 1.00 65.45 297 LYS A N 1
ATOM 2206 C CA . LYS A 1 297 ? -35.504 -33.084 -24.934 1.00 65.48 297 LYS A CA 1
ATOM 2207 C C . LYS A 1 297 ? -36.671 -32.279 -24.371 1.00 66.34 297 LYS A C 1
ATOM 2208 O O . LYS A 1 297 ? -36.778 -31.070 -24.617 1.00 68.71 297 LYS A O 1
ATOM 2214 N N . CYS A 1 298 ? -37.554 -32.930 -23.609 1.00 66.50 298 CYS A N 1
ATOM 2215 C CA . CYS A 1 298 ? -38.663 -32.205 -22.995 1.00 65.12 298 CYS A CA 1
ATOM 2216 C C . CYS A 1 298 ? -38.160 -31.186 -21.979 1.00 65.79 298 CYS A C 1
ATOM 2217 O O . CYS A 1 298 ? -38.721 -30.090 -21.857 1.00 71.24 298 CYS A O 1
ATOM 2220 N N . ILE A 1 299 ? -37.100 -31.527 -21.242 1.00 59.54 299 ILE A N 1
ATOM 2221 C CA . ILE A 1 299 ? -36.495 -30.564 -20.326 1.00 58.49 299 ILE A CA 1
ATOM 2222 C C . ILE A 1 299 ? -35.931 -29.379 -21.101 1.00 67.39 299 ILE A C 1
ATOM 2223 O O . ILE A 1 299 ? -36.079 -28.220 -20.689 1.00 72.63 299 ILE A O 1
ATOM 2228 N N . SER A 1 300 ? -35.285 -29.650 -22.241 1.00 67.88 300 SER A N 1
ATOM 2229 C CA . SER A 1 300 ? -34.762 -28.567 -23.070 1.00 65.19 300 SER A CA 1
ATOM 2230 C C . SER A 1 300 ? -35.879 -27.658 -23.564 1.00 68.09 300 SER A C 1
ATOM 2231 O O . SER A 1 300 ? -35.710 -26.434 -23.624 1.00 72.40 300 SER A O 1
ATOM 2234 N N . GLU A 1 301 ? -37.026 -28.235 -23.931 1.00 63.43 301 GLU A N 1
ATOM 2235 C CA . GLU A 1 301 ? -38.160 -27.408 -24.331 1.00 61.75 301 GLU A CA 1
ATOM 2236 C C . GLU A 1 301 ? -38.669 -26.576 -23.160 1.00 64.62 301 GLU A C 1
ATOM 2237 O O . GLU A 1 301 ? -39.019 -25.399 -23.327 1.00 73.56 301 GLU A O 1
ATOM 2243 N N . GLY A 1 302 ? -38.701 -27.165 -21.963 1.00 60.02 302 GLY A N 1
ATOM 2244 C CA . GLY A 1 302 ? -39.117 -26.412 -20.790 1.00 55.22 302 GLY A CA 1
ATOM 2245 C C . GLY A 1 302 ? -38.224 -25.218 -20.514 1.00 57.52 302 GLY A C 1
ATOM 2246 O O . GLY A 1 302 ? -38.709 -24.123 -20.216 1.00 59.15 302 GLY A O 1
ATOM 2247 N N . ARG A 1 303 ? -36.905 -25.407 -20.614 1.00 58.33 303 ARG A N 1
ATOM 2248 C CA . ARG A 1 303 ? -35.989 -24.294 -20.383 1.00 58.68 303 ARG A CA 1
ATOM 2249 C C . ARG A 1 303 ? -36.057 -23.270 -21.510 1.00 58.58 303 ARG A C 1
ATOM 2250 O O . ARG A 1 303 ? -35.915 -22.064 -21.262 1.00 58.83 303 ARG A O 1
ATOM 2258 N N . ARG A 1 304 ? -36.277 -23.730 -22.745 1.00 58.46 304 ARG A N 1
ATOM 2259 C CA . ARG A 1 304 ? -36.454 -22.808 -23.862 1.00 60.90 304 ARG A CA 1
ATOM 2260 C C . ARG A 1 304 ? -37.650 -21.896 -23.631 1.00 63.82 304 ARG A C 1
ATOM 2261 O O . ARG A 1 304 ? -37.568 -20.683 -23.854 1.00 66.40 304 ARG A O 1
ATOM 2269 N N . VAL A 1 305 ? -38.773 -22.463 -23.183 1.00 65.44 305 VAL A N 1
ATOM 2270 C CA . VAL A 1 305 ? -39.928 -21.633 -22.858 1.00 58.76 305 VAL A CA 1
ATOM 2271 C C . VAL A 1 305 ? -39.640 -20.762 -21.640 1.00 60.19 305 VAL A C 1
ATOM 2272 O O . VAL A 1 305 ? -40.121 -19.624 -21.553 1.00 62.64 305 VAL A O 1
ATOM 2276 N N . ALA A 1 306 ? -38.844 -21.265 -20.691 1.00 60.71 306 ALA A N 1
ATOM 2277 C CA . ALA A 1 306 ? -38.502 -20.470 -19.515 1.00 65.56 306 ALA A CA 1
ATOM 2278 C C . ALA A 1 306 ? -37.747 -19.203 -19.902 1.00 65.71 306 ALA A C 1
ATOM 2279 O O . ALA A 1 306 ? -37.957 -18.139 -19.307 1.00 60.97 306 ALA A O 1
ATOM 2281 N N . ALA A 1 307 ? -36.866 -19.295 -20.901 1.00 65.18 307 ALA A N 1
ATOM 2282 C CA . ALA A 1 307 ? -36.120 -18.116 -21.326 1.00 68.63 307 ALA A CA 1
ATOM 2283 C C . ALA A 1 307 ? -37.014 -17.052 -21.955 1.00 66.73 307 ALA A C 1
ATOM 2284 O O . ALA A 1 307 ? -36.594 -15.895 -22.064 1.00 67.46 307 ALA A O 1
ATOM 2286 N N . LEU A 1 308 ? -38.234 -17.411 -22.360 1.00 67.16 308 LEU A N 1
ATOM 2287 C CA . LEU A 1 308 ? -39.168 -16.480 -22.981 1.00 68.47 308 LEU A CA 1
ATOM 2288 C C . LEU A 1 308 ? -40.383 -16.202 -22.102 1.00 70.19 308 LEU A C 1
ATOM 2289 O O . LEU A 1 308 ? -41.410 -15.732 -22.603 1.00 75.47 308 LEU A O 1
ATOM 2294 N N . ALA A 1 309 ? -40.291 -16.481 -20.805 1.00 69.74 309 ALA A N 1
ATOM 2295 C CA . ALA A 1 309 ? -41.435 -16.314 -19.922 1.00 68.27 309 ALA A CA 1
ATOM 2296 C C . ALA A 1 309 ? -41.758 -14.836 -19.722 1.00 68.34 309 ALA A C 1
ATOM 2297 O O . ALA A 1 309 ? -40.893 -13.964 -19.834 1.00 65.99 309 ALA A O 1
ATOM 2299 N N . ALA A 1 310 ? -43.030 -14.563 -19.418 1.00 69.12 310 ALA A N 1
ATOM 2300 C CA . ALA A 1 310 ? -43.471 -13.185 -19.234 1.00 70.10 310 ALA A CA 1
ATOM 2301 C C . ALA A 1 310 ? -42.925 -12.577 -17.948 1.00 73.51 310 ALA A C 1
ATOM 2302 O O . ALA A 1 310 ? -42.630 -11.377 -17.910 1.00 76.74 310 ALA A O 1
ATOM 2304 N N . THR A 1 311 ? -42.790 -13.375 -16.890 1.00 75.23 311 THR A N 1
ATOM 2305 C CA . THR A 1 311 ? -42.278 -12.900 -15.613 1.00 80.42 311 THR A CA 1
ATOM 2306 C C . THR A 1 311 ? -41.175 -13.828 -15.122 1.00 81.67 311 THR A C 1
ATOM 2307 O O . THR A 1 311 ? -41.076 -14.987 -15.533 1.00 78.99 311 THR A O 1
ATOM 2311 N N . ASP A 1 312 ? -40.340 -13.296 -14.226 1.00 84.49 312 ASP A N 1
ATOM 2312 C CA . ASP A 1 312 ? -39.263 -14.088 -13.644 1.00 86.83 312 ASP A CA 1
ATOM 2313 C C . ASP A 1 312 ? -39.784 -15.201 -12.744 1.00 85.45 312 ASP A C 1
ATOM 2314 O O . ASP A 1 312 ? -39.042 -16.148 -12.458 1.00 84.29 312 ASP A O 1
ATOM 2319 N N . GLU A 1 313 ? -41.036 -15.110 -12.294 1.00 86.67 313 GLU A N 1
ATOM 2320 C CA . GLU A 1 313 ? -41.592 -16.155 -11.443 1.00 85.91 313 GLU A CA 1
ATOM 2321 C C . GLU A 1 313 ? -41.830 -17.436 -12.232 1.00 81.19 313 GLU A C 1
ATOM 2322 O O . GLU A 1 313 ? -41.418 -18.522 -11.808 1.00 82.77 313 GLU A O 1
ATOM 2328 N N . THR A 1 314 ? -42.491 -17.331 -13.388 1.00 79.53 314 THR A N 1
ATOM 2329 C CA . THR A 1 314 ? -42.678 -18.509 -14.229 1.00 76.99 314 THR A CA 1
ATOM 2330 C C . THR A 1 314 ? -41.358 -18.991 -14.814 1.00 73.31 314 THR A C 1
ATOM 2331 O O . THR A 1 314 ? -41.194 -20.190 -15.065 1.00 72.48 314 THR A O 1
ATOM 2335 N N . ARG A 1 315 ? -40.411 -18.079 -15.035 1.00 74.38 315 ARG A N 1
ATOM 2336 C CA . ARG A 1 315 ? -39.080 -18.472 -15.485 1.00 73.09 315 ARG A CA 1
ATOM 2337 C C . ARG A 1 315 ? -38.396 -19.355 -14.447 1.00 70.75 315 ARG A C 1
ATOM 2338 O O . ARG A 1 315 ? -37.987 -20.486 -14.740 1.00 68.62 315 ARG A O 1
ATOM 2346 N N . ALA A 1 316 ? -38.279 -18.852 -13.215 1.00 68.42 316 ALA A N 1
ATOM 2347 C CA . ALA A 1 316 ? -37.626 -19.616 -12.157 1.00 75.11 316 ALA A CA 1
ATOM 2348 C C . ALA A 1 316 ? -38.401 -20.880 -11.808 1.00 72.19 316 ALA A C 1
ATOM 2349 O O . ALA A 1 316 ? -37.808 -21.862 -11.350 1.00 77.18 316 ALA A O 1
ATOM 2351 N N . LYS A 1 317 ? -39.721 -20.876 -12.013 1.00 72.09 317 LYS A N 1
ATOM 2352 C CA . LYS A 1 317 ? -40.519 -22.067 -11.736 1.00 71.99 317 LYS A CA 1
ATOM 2353 C C . LYS A 1 317 ? -40.279 -23.144 -12.788 1.00 67.41 317 LYS A C 1
ATOM 2354 O O . LYS A 1 317 ? -40.074 -24.319 -12.456 1.00 62.87 317 LYS A O 1
ATOM 2360 N N . LEU A 1 318 ? -40.303 -22.758 -14.067 1.00 66.27 318 LEU A N 1
ATOM 2361 C CA . LEU A 1 318 ? -39.999 -23.707 -15.134 1.00 63.10 318 LEU A CA 1
ATOM 2362 C C . LEU A 1 318 ? -38.590 -24.267 -14.984 1.00 61.66 318 LEU A C 1
ATOM 2363 O O . LEU A 1 318 ? -38.369 -25.471 -15.164 1.00 59.02 318 LEU A O 1
ATOM 2368 N N . LEU A 1 319 ? -37.625 -23.408 -14.644 1.00 64.45 319 LEU A N 1
ATOM 2369 C CA . LEU A 1 319 ? -36.267 -23.891 -14.413 1.00 67.69 319 LEU A CA 1
ATOM 2370 C C . LEU A 1 319 ? -36.206 -24.817 -13.203 1.00 69.91 319 LEU A C 1
ATOM 2371 O O . LEU A 1 319 ? -35.445 -25.794 -13.200 1.00 70.01 319 LEU A O 1
ATOM 2376 N N . ALA A 1 320 ? -37.006 -24.535 -12.171 1.00 68.81 320 ALA A N 1
ATOM 2377 C CA . ALA A 1 320 ? -37.046 -25.412 -11.004 1.00 69.12 320 ALA A CA 1
ATOM 2378 C C . ALA A 1 320 ? -37.555 -26.798 -11.380 1.00 62.38 320 ALA A C 1
ATOM 2379 O O . ALA A 1 320 ? -36.975 -27.816 -10.982 1.00 64.25 320 ALA A O 1
ATOM 2381 N N . ALA A 1 321 ? -38.644 -26.856 -12.152 1.00 58.21 321 ALA A N 1
ATOM 2382 C CA . ALA A 1 321 ? -39.155 -28.146 -12.605 1.00 58.27 321 ALA A CA 1
ATOM 2383 C C . ALA A 1 321 ? -38.135 -28.862 -13.481 1.00 63.39 321 ALA A C 1
ATOM 2384 O O . ALA A 1 321 ? -37.984 -30.088 -13.399 1.00 67.56 321 ALA A O 1
ATOM 2386 N N . ALA A 1 322 ? -37.414 -28.110 -14.317 1.00 64.15 322 ALA A N 1
ATOM 2387 C CA . ALA A 1 322 ? -36.409 -28.716 -15.183 1.00 65.78 322 ALA A CA 1
ATOM 2388 C C . ALA A 1 322 ? -35.296 -29.365 -14.369 1.00 69.53 322 ALA A C 1
ATOM 2389 O O . ALA A 1 322 ? -34.939 -30.527 -14.598 1.00 72.62 322 ALA A O 1
ATOM 2391 N N . ASP A 1 323 ? -34.735 -28.627 -13.406 1.00 75.47 323 ASP A N 1
ATOM 2392 C CA . ASP A 1 323 ? -33.648 -29.180 -12.603 1.00 78.27 323 ASP A CA 1
ATOM 2393 C C . ASP A 1 323 ? -34.126 -30.311 -11.701 1.00 74.63 323 ASP A C 1
ATOM 2394 O O . ASP A 1 323 ? -33.365 -31.251 -11.433 1.00 73.12 323 ASP A O 1
ATOM 2399 N N . GLU A 1 324 ? -35.370 -30.241 -11.222 1.00 71.18 324 GLU A N 1
ATOM 2400 C CA . GLU A 1 324 ? -35.929 -31.360 -10.470 1.00 70.97 324 GLU A CA 1
ATOM 2401 C C . GLU A 1 324 ? -35.993 -32.612 -11.335 1.00 69.01 324 GLU A C 1
ATOM 2402 O O . GLU A 1 324 ? -35.612 -33.707 -10.898 1.00 68.05 324 GLU A O 1
ATOM 2408 N N . LEU A 1 325 ? -36.463 -32.463 -12.578 1.00 66.25 325 LEU A N 1
ATOM 2409 C CA . LEU A 1 325 ? -36.535 -33.610 -13.479 1.00 66.43 325 LEU A CA 1
ATOM 2410 C C . LEU A 1 325 ? -35.147 -34.154 -13.796 1.00 68.20 325 LEU A C 1
ATOM 2411 O O . LEU A 1 325 ? -34.957 -35.374 -13.874 1.00 69.47 325 LEU A O 1
ATOM 2416 N N . ASP A 1 326 ? -34.163 -33.269 -13.977 1.00 69.67 326 ASP A N 1
ATOM 2417 C CA . ASP A 1 326 ? -32.795 -33.730 -14.193 1.00 73.36 326 ASP A CA 1
ATOM 2418 C C . ASP A 1 326 ? -32.283 -34.523 -12.996 1.00 69.84 326 ASP A C 1
ATOM 2419 O O . ASP A 1 326 ? -31.614 -35.551 -13.161 1.00 69.07 326 ASP A O 1
ATOM 2424 N N . GLN A 1 327 ? -32.592 -34.063 -11.780 1.00 68.86 327 GLN A N 1
ATOM 2425 C CA . GLN A 1 327 ? -32.181 -34.800 -10.589 1.00 71.15 327 GLN A CA 1
ATOM 2426 C C . GLN A 1 327 ? -32.825 -36.182 -10.547 1.00 70.74 327 GLN A C 1
ATOM 2427 O O . GLN A 1 327 ? -32.153 -37.183 -10.260 1.00 71.21 327 GLN A O 1
ATOM 2433 N N . ILE A 1 328 ? -34.127 -36.257 -10.840 1.00 68.25 328 ILE A N 1
ATOM 2434 C CA . ILE A 1 328 ? -34.799 -37.554 -10.894 1.00 67.36 328 ILE A CA 1
ATOM 2435 C C . ILE A 1 328 ? -34.142 -38.452 -11.936 1.00 71.91 328 ILE A C 1
ATOM 2436 O O . ILE A 1 328 ? -34.007 -39.666 -11.735 1.00 79.65 328 ILE A O 1
ATOM 2441 N N . LEU A 1 329 ? -33.711 -37.871 -13.059 1.00 72.23 329 LEU A N 1
ATOM 2442 C CA . LEU A 1 329 ? -33.047 -38.665 -14.089 1.00 73.69 329 LEU A CA 1
ATOM 2443 C C . LEU A 1 329 ? -31.719 -39.219 -13.590 1.00 78.41 329 LEU A C 1
ATOM 2444 O O . LEU A 1 329 ? -31.397 -40.390 -13.830 1.00 79.18 329 LEU A O 1
ATOM 2449 N N . LYS A 1 330 ? -30.933 -38.393 -12.895 1.00 82.96 330 LYS A N 1
ATOM 2450 C CA . LYS A 1 330 ? -29.680 -38.878 -12.325 1.00 88.03 330 LYS A CA 1
ATOM 2451 C C . LYS A 1 330 ? -29.930 -40.005 -11.331 1.00 84.63 330 LYS A C 1
ATOM 2452 O O . LYS A 1 330 ? -29.195 -41.001 -11.311 1.00 87.39 330 LYS A O 1
ATOM 2458 N N . GLU A 1 331 ? -30.974 -39.872 -10.507 1.00 79.24 331 GLU A N 1
ATOM 2459 C CA . GLU A 1 331 ? -31.308 -40.931 -9.558 1.00 73.86 331 GLU A CA 1
ATOM 2460 C C . GLU A 1 331 ? -31.701 -42.218 -10.276 1.00 70.50 331 GLU A C 1
ATOM 2461 O O . GLU A 1 331 ? -31.298 -43.315 -9.867 1.00 70.01 331 GLU A O 1
ATOM 2467 N N . LEU A 1 332 ? -32.482 -42.106 -11.354 1.00 66.71 332 LEU A N 1
ATOM 2468 C CA . LEU A 1 332 ? -32.870 -43.292 -12.110 1.00 64.23 332 LEU A CA 1
ATOM 2469 C C . LEU A 1 332 ? -31.662 -43.964 -12.749 1.00 70.10 332 LEU A C 1
ATOM 2470 O O . LEU A 1 332 ? -31.565 -45.197 -12.768 1.00 70.09 332 LEU A O 1
ATOM 2475 N N . GLU A 1 333 ? -30.729 -43.170 -13.281 1.00 76.19 333 GLU A N 1
ATOM 2476 C CA . GLU A 1 333 ? -29.541 -43.754 -13.894 1.00 86.89 333 GLU A CA 1
ATOM 2477 C C . GLU A 1 333 ? -28.633 -44.406 -12.858 1.00 91.77 333 GLU A C 1
ATOM 2478 O O . GLU A 1 333 ? -28.004 -45.431 -13.147 1.00 94.71 333 GLU A O 1
ATOM 2484 N N . GLU A 1 334 ? -28.561 -43.844 -11.648 1.00 95.24 334 GLU A N 1
ATOM 2485 C CA . GLU A 1 334 ? -27.796 -44.502 -10.593 1.00 100.21 334 GLU A CA 1
ATOM 2486 C C . GLU A 1 334 ? -28.471 -45.793 -10.148 1.00 95.81 334 GLU A C 1
ATOM 2487 O O . GLU A 1 334 ? -27.791 -46.769 -9.810 1.00 102.78 334 GLU A O 1
ATOM 2493 N N . LEU A 1 335 ? -29.806 -45.819 -10.137 1.00 88.20 335 LEU A N 1
ATOM 2494 C CA . LEU A 1 335 ? -30.518 -47.062 -9.850 1.00 84.85 335 LEU A CA 1
ATOM 2495 C C . LEU A 1 335 ? -30.220 -48.117 -10.908 1.00 88.50 335 LEU A C 1
ATOM 2496 O O . LEU A 1 335 ? -29.921 -49.273 -10.586 1.00 91.14 335 LEU A O 1
ATOM 2501 N N . GLN A 1 336 ? -30.303 -47.731 -12.183 1.00 92.73 336 GLN A N 1
ATOM 2502 C CA . GLN A 1 336 ? -30.064 -48.673 -13.270 1.00 94.78 336 GLN A CA 1
ATOM 2503 C C . GLN A 1 336 ? -28.625 -49.169 -13.277 1.00 94.17 336 GLN A C 1
ATOM 2504 O O . GLN A 1 336 ? -28.370 -50.324 -13.639 1.00 94.47 336 GLN A O 1
ATOM 2510 N N . ALA A 1 337 ? -27.675 -48.320 -12.877 1.00 93.57 337 ALA A N 1
ATOM 2511 C CA . ALA A 1 337 ? -26.285 -48.758 -12.803 1.00 96.55 337 ALA A CA 1
ATOM 2512 C C . ALA A 1 337 ? -26.082 -49.810 -11.719 1.00 95.29 337 ALA A C 1
ATOM 2513 O O . ALA A 1 337 ? -25.232 -50.695 -11.869 1.00 100.81 337 ALA A O 1
ATOM 2515 N N . LYS A 1 338 ? -26.848 -49.733 -10.627 1.00 90.36 338 LYS A N 1
ATOM 2516 C CA . LYS A 1 338 ? -26.724 -50.706 -9.546 1.00 91.96 338 LYS A CA 1
ATOM 2517 C C . LYS A 1 338 ? -27.260 -52.079 -9.928 1.00 89.99 338 LYS A C 1
ATOM 2518 O O . LYS A 1 338 ? -26.951 -53.061 -9.246 1.00 89.93 338 LYS A O 1
ATOM 2524 N N . GLY A 1 339 ? -28.049 -52.168 -10.993 1.00 88.46 339 GLY A N 1
ATOM 2525 C CA . GLY A 1 339 ? -28.752 -53.385 -11.330 1.00 83.80 339 GLY A CA 1
ATOM 2526 C C . GLY A 1 339 ? -30.186 -53.437 -10.856 1.00 79.48 339 GLY A C 1
ATOM 2527 O O . GLY A 1 339 ? -30.799 -54.508 -10.913 1.00 79.68 339 GLY A O 1
ATOM 2528 N N . LEU A 1 340 ? -30.742 -52.315 -10.398 1.00 76.58 340 LEU A N 1
ATOM 2529 C CA . LEU A 1 340 ? -32.088 -52.266 -9.843 1.00 75.08 340 LEU A CA 1
ATOM 2530 C C . LEU A 1 340 ? -33.094 -51.646 -10.807 1.00 67.20 340 LEU A C 1
ATOM 2531 O O . LEU A 1 340 ? -34.124 -51.123 -10.371 1.00 68.52 340 LEU A O 1
ATOM 2536 N N . GLY A 1 341 ? -32.819 -51.696 -12.112 1.00 68.68 341 GLY A N 1
ATOM 2537 C CA . GLY A 1 341 ? -33.729 -51.116 -13.086 1.00 67.18 341 GLY A CA 1
ATOM 2538 C C . GLY A 1 341 ? -35.095 -51.770 -13.112 1.00 78.65 341 GLY A C 1
ATOM 2539 O O . GLY A 1 341 ? -36.073 -51.135 -13.521 1.00 76.95 341 GLY A O 1
ATOM 2540 N N . ASP A 1 342 ? -35.185 -53.025 -12.682 1.00 82.29 342 ASP A N 1
ATOM 2541 C CA . ASP A 1 342 ? -36.442 -53.756 -12.641 1.00 85.20 342 ASP A CA 1
ATOM 2542 C C . ASP A 1 342 ? -37.195 -53.574 -11.330 1.00 81.12 342 ASP A C 1
ATOM 2543 O O . ASP A 1 342 ? -38.369 -53.955 -11.249 1.00 80.78 342 ASP A O 1
ATOM 2548 N N . SER A 1 343 ? -36.553 -53.006 -10.312 1.00 76.28 343 SER A N 1
ATOM 2549 C CA . SER A 1 343 ? -37.136 -52.924 -8.983 1.00 73.29 343 SER A CA 1
ATOM 2550 C C . SER A 1 343 ? -38.383 -52.043 -8.979 1.00 68.44 343 SER A C 1
ATOM 2551 O O . SER A 1 343 ? -38.610 -51.229 -9.880 1.00 69.33 343 SER A O 1
ATOM 2554 N N . ARG A 1 344 ? -39.195 -52.212 -7.933 1.00 69.95 344 ARG A N 1
ATOM 2555 C CA . ARG A 1 344 ? -40.405 -51.406 -7.809 1.00 67.38 344 ARG A CA 1
ATOM 2556 C C . ARG A 1 344 ? -40.084 -49.953 -7.489 1.00 62.27 344 ARG A C 1
ATOM 2557 O O . ARG A 1 344 ? -40.866 -49.062 -7.834 1.00 63.57 344 ARG A O 1
ATOM 2565 N N . GLN A 1 345 ? -38.956 -49.687 -6.825 1.00 61.31 345 GLN A N 1
ATOM 2566 C CA . GLN A 1 345 ? -38.598 -48.298 -6.558 1.00 59.32 345 GLN A CA 1
ATOM 2567 C C . GLN A 1 345 ? -38.148 -47.588 -7.829 1.00 56.65 345 GLN A C 1
ATOM 2568 O O . GLN A 1 345 ? -38.329 -46.371 -7.956 1.00 59.29 345 GLN A O 1
ATOM 2574 N N . ALA A 1 346 ? -37.579 -48.329 -8.784 1.00 57.39 346 ALA A N 1
ATOM 2575 C CA . ALA A 1 346 ? -37.258 -47.740 -10.078 1.00 59.40 346 ALA A CA 1
ATOM 2576 C C . ALA A 1 346 ? -38.525 -47.419 -10.861 1.00 59.42 346 ALA A C 1
ATOM 2577 O O . ALA A 1 346 ? -38.622 -46.356 -11.486 1.00 59.25 346 ALA A O 1
ATOM 2579 N N . ARG A 1 347 ? -39.510 -48.321 -10.833 1.00 57.14 347 ARG A N 1
ATOM 2580 C CA . ARG A 1 347 ? -40.770 -48.057 -11.521 1.00 58.42 347 ARG A CA 1
ATOM 2581 C C . ARG A 1 347 ? -41.529 -46.911 -10.866 1.00 56.79 347 ARG A C 1
ATOM 2582 O O . ARG A 1 347 ? -42.137 -46.087 -11.560 1.00 54.22 347 ARG A O 1
ATOM 2590 N N . ALA A 1 348 ? -41.512 -46.843 -9.534 1.00 55.43 348 ALA A N 1
ATOM 2591 C CA . ALA A 1 348 ? -42.204 -45.762 -8.840 1.00 54.61 348 ALA A CA 1
ATOM 2592 C C . ALA A 1 348 ? -41.513 -44.427 -9.080 1.00 52.47 348 ALA A C 1
ATOM 2593 O O . ALA A 1 348 ? -42.179 -43.395 -9.231 1.00 51.62 348 ALA A O 1
ATOM 2595 N N . LEU A 1 349 ? -40.178 -44.428 -9.119 1.00 52.06 349 LEU A N 1
ATOM 2596 C CA . LEU A 1 349 ? -39.450 -43.202 -9.425 1.00 54.81 349 LEU A CA 1
ATOM 2597 C C . LEU A 1 349 ? -39.697 -42.763 -10.864 1.00 57.91 349 LEU A C 1
ATOM 2598 O O . LEU A 1 349 ? -39.826 -41.563 -11.142 1.00 64.42 349 LEU A O 1
ATOM 2603 N N . ALA A 1 350 ? -39.780 -43.721 -11.791 1.00 55.28 350 ALA A N 1
ATOM 2604 C CA . ALA A 1 350 ? -40.079 -43.385 -13.179 1.00 54.22 350 ALA A CA 1
ATOM 2605 C C . ALA A 1 350 ? -41.493 -42.837 -13.322 1.00 56.83 350 ALA A C 1
ATOM 2606 O O . ALA A 1 350 ? -41.723 -41.891 -14.083 1.00 64.40 350 ALA A O 1
ATOM 2608 N N . HIS A 1 351 ? -42.452 -43.421 -12.601 1.00 55.57 351 HIS A N 1
ATOM 2609 C CA . HIS A 1 351 ? -43.820 -42.914 -12.635 1.00 54.79 351 HIS A CA 1
ATOM 2610 C C . HIS A 1 351 ? -43.894 -41.505 -12.060 1.00 50.30 351 HIS A C 1
ATOM 2611 O O . HIS A 1 351 ? -44.601 -40.640 -12.596 1.00 52.95 351 HIS A O 1
ATOM 2618 N N . ALA A 1 352 ? -43.162 -41.252 -10.970 1.00 52.92 352 ALA A N 1
ATOM 2619 C CA . ALA A 1 352 ? -43.082 -39.897 -10.435 1.00 55.74 352 ALA A CA 1
ATOM 2620 C C . ALA A 1 352 ? -42.481 -38.941 -11.458 1.00 53.55 352 ALA A C 1
ATOM 2621 O O . ALA A 1 352 ? -42.924 -37.792 -11.582 1.00 50.34 352 ALA A O 1
ATOM 2623 N N . ALA A 1 353 ? -41.473 -39.401 -12.206 1.00 54.39 353 ALA A N 1
ATOM 2624 C CA . ALA A 1 353 ? -40.919 -38.578 -13.276 1.00 49.73 353 ALA A CA 1
ATOM 2625 C C . ALA A 1 353 ? -41.964 -38.293 -14.345 1.00 52.04 353 ALA A C 1
ATOM 2626 O O . ALA A 1 353 ? -42.005 -37.190 -14.903 1.00 52.97 353 ALA A O 1
ATOM 2628 N N . ALA A 1 354 ? -42.820 -39.272 -14.641 1.00 53.98 354 ALA A N 1
ATOM 2629 C CA . ALA A 1 354 ? -43.886 -39.054 -15.614 1.00 53.83 354 ALA A CA 1
ATOM 2630 C C . ALA A 1 354 ? -44.842 -37.970 -15.136 1.00 54.18 354 ALA A C 1
ATOM 2631 O O . ALA A 1 354 ? -45.214 -37.066 -15.898 1.00 53.25 354 ALA A O 1
ATOM 2633 N N . VAL A 1 355 ? -45.246 -38.045 -13.865 1.00 55.16 355 VAL A N 1
ATOM 2634 C CA . VAL A 1 355 ? -46.115 -37.016 -13.300 1.00 53.10 355 VAL A CA 1
ATOM 2635 C C . VAL A 1 355 ? -45.448 -35.648 -13.386 1.00 50.59 355 VAL A C 1
ATOM 2636 O O . VAL A 1 355 ? -46.078 -34.655 -13.776 1.00 54.39 355 VAL A O 1
ATOM 2640 N N . LYS A 1 356 ? -44.158 -35.574 -13.040 1.00 49.81 356 LYS A N 1
ATOM 2641 C CA . LYS A 1 356 ? -43.445 -34.303 -13.124 1.00 54.00 356 LYS A CA 1
ATOM 2642 C C . LYS A 1 356 ? -43.352 -33.800 -14.559 1.00 59.15 356 LYS A C 1
ATOM 2643 O O . LYS A 1 356 ? -43.312 -32.586 -14.789 1.00 62.78 356 LYS A O 1
ATOM 2649 N N . LEU A 1 357 ? -43.312 -34.708 -15.534 1.00 59.24 357 LEU A N 1
ATOM 2650 C CA . LEU A 1 357 ? -43.281 -34.285 -16.929 1.00 56.06 357 LEU A CA 1
ATOM 2651 C C . LEU A 1 357 ? -44.628 -33.713 -17.352 1.00 54.01 357 LEU A C 1
ATOM 2652 O O . LEU A 1 357 ? -44.686 -32.725 -18.098 1.00 58.68 357 LEU A O 1
ATOM 2657 N N . GLN A 1 358 ? -45.723 -34.312 -16.873 1.00 50.45 358 GLN A N 1
ATOM 2658 C CA . GLN A 1 358 ? -47.037 -33.716 -17.095 1.00 55.55 358 GLN A CA 1
ATOM 2659 C C . GLN A 1 358 ? -47.133 -32.330 -16.467 1.00 59.13 358 GLN A C 1
ATOM 2660 O O . GLN A 1 358 ? -47.677 -31.400 -17.077 1.00 63.11 358 GLN A O 1
ATOM 2666 N N . GLU A 1 359 ? -46.614 -32.171 -15.246 1.00 57.62 359 GLU A N 1
ATOM 2667 C CA . GLU A 1 359 ? -46.671 -30.866 -14.592 1.00 58.66 359 GLU A CA 1
ATOM 2668 C C . GLU A 1 359 ? -45.811 -29.840 -15.323 1.00 56.41 359 GLU A C 1
ATOM 2669 O O . GLU A 1 359 ? -46.173 -28.659 -15.398 1.00 61.42 359 GLU A O 1
ATOM 2675 N N . LEU A 1 360 ? -44.671 -30.271 -15.869 1.00 52.93 360 LEU A N 1
ATOM 2676 C CA . LEU A 1 360 ? -43.856 -29.367 -16.674 1.00 52.04 360 LEU A CA 1
ATOM 2677 C C . LEU A 1 360 ? -44.603 -28.929 -17.927 1.00 56.78 360 LEU A C 1
ATOM 2678 O O . LEU A 1 360 ? -44.583 -27.745 -18.290 1.00 55.33 360 LEU A O 1
ATOM 2683 N N . GLU A 1 361 ? -45.272 -29.871 -18.600 1.00 59.67 361 GLU A N 1
ATOM 2684 C CA . GLU A 1 361 ? -46.097 -29.511 -19.750 1.00 60.25 361 GLU A CA 1
ATOM 2685 C C . GLU A 1 361 ? -47.165 -28.493 -19.364 1.00 56.48 361 GLU A C 1
ATOM 2686 O O . GLU A 1 361 ? -47.377 -27.496 -20.073 1.00 54.52 361 GLU A O 1
ATOM 2692 N N . GLN A 1 362 ? -47.832 -28.716 -18.229 1.00 54.30 362 GLN A N 1
ATOM 2693 C CA . GLN A 1 362 ? -48.886 -27.800 -17.804 1.00 53.31 362 GLN A CA 1
ATOM 2694 C C . GLN A 1 362 ? -48.328 -26.414 -17.507 1.00 54.78 362 GLN A C 1
ATOM 2695 O O . GLN A 1 362 ? -48.958 -25.402 -17.836 1.00 56.94 362 GLN A O 1
ATOM 2701 N N . GLU A 1 363 ? -47.145 -26.345 -16.890 1.00 53.21 363 GLU A N 1
ATOM 2702 C CA . GLU A 1 363 ? -46.551 -25.042 -16.608 1.00 49.39 363 GLU A CA 1
ATOM 2703 C C . GLU A 1 363 ? -46.087 -24.351 -17.885 1.00 49.63 363 GLU A C 1
ATOM 2704 O O . GLU A 1 363 ? -46.067 -23.116 -17.945 1.00 50.29 363 GLU A O 1
ATOM 2710 N N . ILE A 1 364 ? -45.706 -25.120 -18.907 1.00 49.42 364 ILE A N 1
ATOM 2711 C CA . ILE A 1 364 ? -45.402 -24.526 -20.206 1.00 50.43 364 ILE A CA 1
ATOM 2712 C C . ILE A 1 364 ? -46.654 -23.885 -20.792 1.00 50.50 364 ILE A C 1
ATOM 2713 O O . ILE A 1 364 ? -46.628 -22.741 -21.272 1.00 45.37 364 ILE A O 1
ATOM 2718 N N . ARG A 1 365 ? -47.778 -24.608 -20.745 1.00 53.97 365 ARG A N 1
ATOM 2719 C CA . ARG A 1 365 ? -49.038 -24.021 -21.192 1.00 56.62 365 ARG A CA 1
ATOM 2720 C C . ARG A 1 365 ? -49.380 -22.768 -20.393 1.00 57.93 365 ARG A C 1
ATOM 2721 O O . ARG A 1 365 ? -49.852 -21.771 -20.957 1.00 54.06 365 ARG A O 1
ATOM 2729 N N . LYS A 1 366 ? -49.138 -22.794 -19.080 1.00 60.18 366 LYS A N 1
ATOM 2730 C CA . LYS A 1 366 ? -49.426 -21.624 -18.255 1.00 59.84 366 LYS A CA 1
ATOM 2731 C C . LYS A 1 366 ? -48.534 -20.448 -18.637 1.00 56.98 366 LYS A C 1
ATOM 2732 O O . LYS A 1 366 ? -48.982 -19.295 -18.633 1.00 55.59 366 LYS A O 1
ATOM 2738 N N . ALA A 1 367 ? -47.274 -20.719 -18.981 1.00 56.92 367 ALA A N 1
ATOM 2739 C CA . ALA A 1 367 ? -46.371 -19.645 -19.379 1.00 51.08 367 ALA A CA 1
ATOM 2740 C C . ALA A 1 367 ? -46.813 -19.018 -20.694 1.00 57.67 367 ALA A C 1
ATOM 2741 O O . ALA A 1 367 ? -46.787 -17.788 -20.840 1.00 61.78 367 ALA A O 1
ATOM 2743 N N . LEU A 1 368 ? -47.228 -19.842 -21.660 1.00 53.65 368 LEU A N 1
ATOM 2744 C CA . LEU A 1 368 ? -47.725 -19.285 -22.916 1.00 53.03 368 LEU A CA 1
ATOM 2745 C C . LEU A 1 368 ? -48.994 -18.470 -22.695 1.00 52.35 368 LEU A C 1
ATOM 2746 O O . LEU A 1 368 ? -49.141 -17.369 -23.245 1.00 54.91 368 LEU A O 1
ATOM 2751 N N . ALA A 1 369 ? -49.919 -18.989 -21.882 1.00 51.15 369 ALA A N 1
ATOM 2752 C CA . ALA A 1 369 ? -51.122 -18.229 -21.561 1.00 53.75 369 ALA A CA 1
ATOM 2753 C C . ALA A 1 369 ? -50.787 -16.924 -20.851 1.00 66.28 369 ALA A C 1
ATOM 2754 O O . ALA A 1 369 ? -51.515 -15.935 -20.993 1.00 72.87 369 ALA A O 1
ATOM 2756 N N . GLU A 1 370 ? -49.689 -16.897 -20.090 1.00 65.65 370 GLU A N 1
ATOM 2757 C CA . GLU A 1 370 ? -49.285 -15.666 -19.420 1.00 68.22 370 GLU A CA 1
ATOM 2758 C C . GLU A 1 370 ? -48.719 -14.660 -20.415 1.00 65.39 370 GLU A C 1
ATOM 2759 O O . GLU A 1 370 ? -49.036 -13.465 -20.348 1.00 66.70 370 GLU A O 1
ATOM 2765 N N . ARG A 1 371 ? -47.879 -15.125 -21.346 1.00 63.26 371 ARG A N 1
ATOM 2766 C CA . ARG A 1 371 ? -47.402 -14.250 -22.413 1.00 58.21 371 ARG A CA 1
ATOM 2767 C C . ARG A 1 371 ? -48.566 -13.645 -23.184 1.00 54.67 371 ARG A C 1
ATOM 2768 O O . ARG A 1 371 ? -48.557 -12.449 -23.499 1.00 52.08 371 ARG A O 1
ATOM 2776 N N . VAL A 1 372 ? -49.583 -14.453 -23.490 1.00 53.11 372 VAL A N 1
ATOM 2777 C CA . VAL A 1 372 ? -50.743 -13.923 -24.200 1.00 53.52 372 VAL A CA 1
ATOM 2778 C C . VAL A 1 372 ? -51.493 -12.919 -23.330 1.00 57.59 372 VAL A C 1
ATOM 2779 O O . VAL A 1 372 ? -51.909 -11.855 -23.806 1.00 58.12 372 VAL A O 1
ATOM 2783 N N . ALA A 1 373 ? -51.669 -13.233 -22.043 1.00 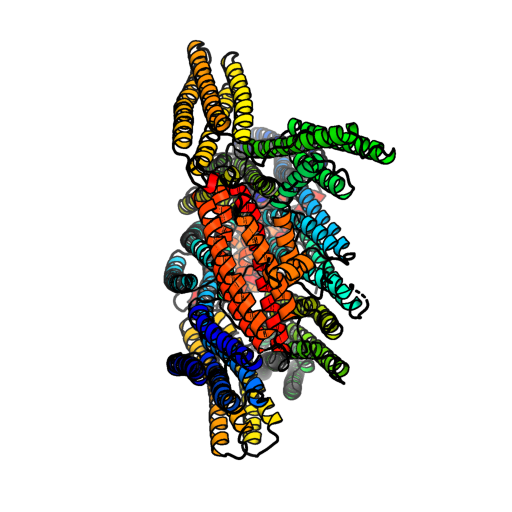55.36 373 ALA A N 1
ATOM 2784 C CA . ALA A 1 373 ? -52.366 -12.315 -21.147 1.00 61.19 373 ALA A CA 1
ATOM 2785 C C . ALA A 1 373 ? -51.649 -10.975 -21.037 1.00 65.63 373 ALA A C 1
ATOM 2786 O O . ALA A 1 373 ? -52.295 -9.941 -20.835 1.00 64.37 373 ALA A O 1
ATOM 2788 N N . THR A 1 374 ? -50.322 -10.968 -21.172 1.00 65.58 374 THR A N 1
ATOM 2789 C CA . THR A 1 374 ? -49.578 -9.720 -21.047 1.00 63.65 374 THR A CA 1
ATOM 2790 C C . THR A 1 374 ? -49.553 -8.943 -22.358 1.00 56.83 374 THR A C 1
ATOM 2791 O O . THR A 1 374 ? -49.814 -7.734 -22.380 1.00 54.70 374 THR A O 1
ATOM 2795 N N . ASP A 1 375 ? -49.242 -9.621 -23.464 1.00 56.06 375 ASP A N 1
ATOM 2796 C CA . ASP A 1 375 ? -48.946 -8.911 -24.705 1.00 56.29 375 ASP A CA 1
ATOM 2797 C C . ASP A 1 375 ? -50.200 -8.495 -25.470 1.00 53.26 375 ASP A C 1
ATOM 2798 O O . ASP A 1 375 ? -50.170 -7.489 -26.187 1.00 55.87 375 ASP A O 1
ATOM 2803 N N . PHE A 1 376 ? -51.301 -9.232 -25.337 1.00 53.19 376 PHE A N 1
ATOM 2804 C CA . PHE A 1 376 ? -52.527 -8.934 -26.064 1.00 50.25 376 PHE A CA 1
ATOM 2805 C C . PHE A 1 376 ? -53.562 -8.217 -25.206 1.00 52.38 376 PHE A C 1
ATOM 2806 O O . PHE A 1 376 ? -54.743 -8.195 -25.566 1.00 54.67 376 PHE A O 1
ATOM 2814 N N . VAL A 1 377 ? -53.147 -7.629 -24.082 1.00 51.75 377 VAL A N 1
ATOM 2815 C CA . VAL A 1 377 ? -54.104 -6.973 -23.202 1.00 54.72 377 VAL A CA 1
ATOM 2816 C C . VAL A 1 377 ? -54.653 -5.690 -23.817 1.00 61.73 377 VAL A C 1
ATOM 2817 O O . VAL A 1 377 ? -55.750 -5.247 -23.450 1.00 56.80 377 VAL A O 1
ATOM 2821 N N . ASN A 1 378 ? -53.925 -5.089 -24.765 1.00 56.16 378 ASN A N 1
ATOM 2822 C CA . ASN A 1 378 ? -54.316 -3.805 -25.344 1.00 55.65 378 ASN A CA 1
ATOM 2823 C C . ASN A 1 378 ? -53.717 -3.735 -26.753 1.00 56.55 378 ASN A C 1
ATOM 2824 O O . ASN A 1 378 ? -52.709 -3.071 -27.002 1.00 63.22 378 ASN A O 1
ATOM 2829 N N . VAL A 1 379 ? -54.357 -4.441 -27.688 1.00 53.09 379 VAL A N 1
ATOM 2830 C CA . VAL A 1 379 ? -53.805 -4.574 -29.033 1.00 52.27 379 VAL A CA 1
ATOM 2831 C C . VAL A 1 379 ? -53.876 -3.248 -29.786 1.00 49.46 379 VAL A C 1
ATOM 2832 O O . VAL A 1 379 ? -52.911 -2.846 -30.447 1.00 44.47 379 VAL A O 1
ATOM 2836 N N . GLY A 1 380 ? -55.007 -2.547 -29.694 1.00 51.96 380 GLY A N 1
ATOM 2837 C CA . GLY A 1 380 ? -55.224 -1.333 -30.456 1.00 56.58 380 GLY A CA 1
ATOM 2838 C C . GLY A 1 380 ? -54.785 -0.038 -29.809 1.00 59.89 380 GLY A C 1
ATOM 2839 O O . GLY A 1 380 ? -54.797 1.004 -30.470 1.00 60.79 380 GLY A O 1
ATOM 2840 N N . GLY A 1 381 ? -54.397 -0.074 -28.536 1.00 61.20 381 GLY A N 1
ATOM 2841 C CA . GLY A 1 381 ? -53.995 1.111 -27.812 1.00 60.23 381 GLY A CA 1
ATOM 2842 C C . GLY A 1 381 ? -52.840 1.876 -28.435 1.00 59.57 381 GLY A C 1
ATOM 2843 O O . GLY A 1 381 ? -52.963 3.061 -28.767 1.00 58.86 381 GLY A O 1
ATOM 2844 N N . PRO A 1 382 ? -51.684 1.218 -28.592 1.00 56.95 382 PRO A N 1
ATOM 2845 C CA . PRO A 1 382 ? -50.500 1.944 -29.087 1.00 57.18 382 PRO A CA 1
ATOM 2846 C C . PRO A 1 382 ? -50.669 2.556 -30.469 1.00 56.74 382 PRO A C 1
ATOM 2847 O O . PRO A 1 382 ? -50.180 3.670 -30.702 1.00 58.32 382 PRO A O 1
ATOM 2851 N N . ILE A 1 383 ? -51.340 1.869 -31.398 1.00 54.30 383 ILE A N 1
ATOM 2852 C CA . ILE A 1 383 ? -51.504 2.446 -32.730 1.00 54.45 383 ILE A CA 1
ATOM 2853 C C . ILE A 1 383 ? -52.482 3.614 -32.689 1.00 59.10 383 ILE A C 1
ATOM 2854 O O . ILE A 1 383 ? -52.361 4.562 -33.477 1.00 55.99 383 ILE A O 1
ATOM 2859 N N . LYS A 1 384 ? -53.455 3.576 -31.774 1.00 64.78 384 LYS A N 1
ATOM 2860 C CA . LYS A 1 384 ? -54.334 4.725 -31.592 1.00 70.45 384 LYS A CA 1
ATOM 2861 C C . LYS A 1 384 ? -53.565 5.910 -31.026 1.00 69.13 384 LYS A C 1
ATOM 2862 O O . LYS A 1 384 ? -53.770 7.053 -31.453 1.00 74.22 384 LYS A O 1
ATOM 2868 N N . ALA A 1 385 ? -52.667 5.653 -30.071 1.00 68.54 385 ALA A N 1
ATOM 2869 C CA . ALA A 1 385 ? -51.814 6.715 -29.550 1.00 67.04 385 ALA A CA 1
ATOM 2870 C C . ALA A 1 385 ? -50.912 7.288 -30.636 1.00 62.10 385 ALA A C 1
ATOM 2871 O O . ALA A 1 385 ? -50.634 8.493 -30.641 1.00 55.40 385 ALA A O 1
ATOM 2873 N N . LEU A 1 386 ? -50.454 6.446 -31.568 1.00 59.23 386 LEU A N 1
ATOM 2874 C CA . LEU A 1 386 ? -49.648 6.946 -32.677 1.00 57.66 386 LEU A CA 1
ATOM 2875 C C . LEU A 1 386 ? -50.478 7.810 -33.619 1.00 58.61 386 LEU A C 1
ATOM 2876 O O . LEU A 1 386 ? -50.025 8.878 -34.050 1.00 64.06 386 LEU A O 1
ATOM 2881 N N . GLU A 1 387 ? -51.696 7.367 -33.950 1.00 56.48 387 GLU A N 1
ATOM 2882 C CA . GLU A 1 387 ? -52.551 8.166 -34.823 1.00 59.24 387 GLU A CA 1
ATOM 2883 C C . GLU A 1 387 ? -52.889 9.510 -34.185 1.00 65.26 387 GLU A C 1
ATOM 2884 O O . GLU A 1 387 ? -52.895 10.544 -34.864 1.00 68.52 387 GLU A O 1
ATOM 2890 N N . ASP A 1 388 ? -53.172 9.516 -32.880 1.00 66.16 388 ASP A N 1
ATOM 2891 C CA . ASP A 1 388 ? -53.426 10.779 -32.193 1.00 74.11 388 ASP A CA 1
ATOM 2892 C C . ASP A 1 388 ? -52.175 11.645 -32.133 1.00 71.97 388 ASP A C 1
ATOM 2893 O O . ASP A 1 388 ? -52.273 12.877 -32.178 1.00 75.57 388 ASP A O 1
ATOM 2898 N N . ALA A 1 389 ? -50.996 11.025 -32.032 1.00 68.37 389 ALA A N 1
ATOM 2899 C CA . ALA A 1 389 ? -49.756 11.794 -32.052 1.00 66.99 389 ALA A CA 1
ATOM 2900 C C . ALA A 1 389 ? -49.544 12.456 -33.406 1.00 62.28 389 ALA A C 1
ATOM 2901 O O . ALA A 1 389 ? -49.054 13.590 -33.481 1.00 61.87 389 ALA A O 1
ATOM 2903 N N . ALA A 1 390 ? -49.912 11.766 -34.488 1.00 63.66 390 ALA A N 1
ATOM 2904 C CA . ALA A 1 390 ? -49.801 12.361 -35.814 1.00 56.59 390 ALA A CA 1
ATOM 2905 C C . ALA A 1 390 ? -50.799 13.495 -36.009 1.00 75.29 390 ALA A C 1
ATOM 2906 O O . ALA A 1 390 ? -50.527 14.434 -36.765 1.00 64.75 390 ALA A O 1
ATOM 2908 N N . LEU A 1 391 ? -51.949 13.429 -35.341 1.00 60.31 391 LEU A N 1
ATOM 2909 C CA . LEU A 1 391 ? -52.998 14.428 -35.481 1.00 68.79 391 LEU A CA 1
ATOM 2910 C C . LEU A 1 391 ? -52.807 15.628 -34.560 1.00 66.86 391 LEU A C 1
ATOM 2911 O O . LEU A 1 391 ? -53.740 16.421 -34.399 1.00 69.98 391 LEU A O 1
ATOM 2916 N N . ALA A 1 392 ? -51.632 15.777 -33.955 1.00 69.16 392 ALA A N 1
ATOM 2917 C CA . ALA A 1 392 ? -51.386 16.905 -33.069 1.00 74.90 392 ALA A CA 1
ATOM 2918 C C . ALA A 1 392 ? -51.378 18.204 -33.861 1.00 81.75 392 ALA A C 1
ATOM 2919 O O . ALA A 1 392 ? -50.888 18.255 -34.993 1.00 82.99 392 ALA A O 1
ATOM 2921 N N . SER A 1 393 ? -51.931 19.257 -33.262 1.00 86.12 393 SER A N 1
ATOM 2922 C CA . SER A 1 393 ? -51.976 20.543 -33.935 1.00 92.52 393 SER A CA 1
ATOM 2923 C C . SER A 1 393 ? -50.555 21.063 -34.149 1.00 92.73 393 SER A C 1
ATOM 2924 O O . SER A 1 393 ? -49.650 20.767 -33.361 1.00 94.36 393 SER A O 1
ATOM 2927 N N . PRO A 1 394 ? -50.324 21.829 -35.219 1.00 93.07 394 PRO A N 1
ATOM 2928 C CA . PRO A 1 394 ? -48.975 22.365 -35.463 1.00 94.15 394 PRO A CA 1
ATOM 2929 C C . PRO A 1 394 ? -48.487 23.317 -34.382 1.00 100.37 394 PRO A C 1
ATOM 2930 O O . PRO A 1 394 ? -47.287 23.619 -34.351 1.00 102.76 394 PRO A O 1
ATOM 2934 N N . SER A 1 395 ? -49.368 23.800 -33.503 1.00 102.88 395 SER A N 1
ATOM 2935 C CA . SER A 1 395 ? -48.955 24.688 -32.424 1.00 107.81 395 SER A CA 1
ATOM 2936 C C . SER A 1 395 ? -48.253 23.951 -31.293 1.00 107.58 395 SER A C 1
ATOM 2937 O O . SER A 1 395 ? -47.504 24.577 -30.537 1.00 113.59 395 SER A O 1
ATOM 2940 N N . ASP A 1 396 ? -48.480 22.645 -31.163 1.00 103.48 396 ASP A N 1
ATOM 2941 C CA . ASP A 1 396 ? -47.889 21.821 -30.114 1.00 101.49 396 ASP A CA 1
ATOM 2942 C C . ASP A 1 396 ? -46.368 21.831 -30.206 1.00 103.49 396 ASP A C 1
ATOM 2943 O O . ASP A 1 396 ? -45.791 21.247 -31.131 1.00 98.75 396 ASP A O 1
ATOM 2948 N N . PRO A 1 397 ? -45.684 22.468 -29.254 1.00 108.42 397 PRO A N 1
ATOM 2949 C CA . PRO A 1 397 ? -44.224 22.607 -29.324 1.00 107.29 397 PRO A CA 1
ATOM 2950 C C . PRO A 1 397 ? -43.443 21.323 -29.097 1.00 104.60 397 PRO A C 1
ATOM 2951 O O . PRO A 1 397 ? -42.223 21.395 -28.935 1.00 107.22 397 PRO A O 1
ATOM 2955 N N . ASN A 1 398 ? -44.087 20.157 -29.074 1.00 100.79 398 ASN A N 1
ATOM 2956 C CA . ASN A 1 398 ? -43.369 18.901 -28.874 1.00 101.55 398 ASN A CA 1
ATOM 2957 C C . ASN A 1 398 ? -44.097 17.756 -29.569 1.00 87.02 398 ASN A C 1
ATOM 2958 O O . ASN A 1 398 ? -44.133 16.626 -29.069 1.00 84.05 398 ASN A O 1
ATOM 2963 N N . ARG A 1 399 ? -44.680 18.039 -30.735 1.00 84.87 399 ARG A N 1
ATOM 2964 C CA . ARG A 1 399 ? -45.376 17.004 -31.490 1.00 83.05 399 ARG A CA 1
ATOM 2965 C C . ARG A 1 399 ? -44.402 15.998 -32.094 1.00 79.92 399 ARG A C 1
ATOM 2966 O O . ARG A 1 399 ? -44.752 14.825 -32.274 1.00 67.28 399 ARG A O 1
ATOM 2974 N N . GLN A 1 400 ? -43.178 16.435 -32.401 1.00 79.18 400 GLN A N 1
ATOM 2975 C CA . GLN A 1 400 ? -42.186 15.530 -32.971 1.00 74.71 400 GLN A CA 1
ATOM 2976 C C . GLN A 1 400 ? -41.709 14.515 -31.941 1.00 75.42 400 GLN A C 1
ATOM 2977 O O . GLN A 1 400 ? -41.561 13.328 -32.254 1.00 73.93 400 GLN A O 1
ATOM 2983 N N . ALA A 1 401 ? -41.462 14.961 -30.707 1.00 80.71 401 ALA A N 1
ATOM 2984 C CA . ALA A 1 401 ? -41.020 14.043 -29.663 1.00 89.68 401 ALA A CA 1
ATOM 2985 C C . ALA A 1 401 ? -42.120 13.050 -29.304 1.00 87.72 401 ALA A C 1
ATOM 2986 O O . ALA A 1 401 ? -41.871 11.842 -29.193 1.00 69.28 401 ALA A O 1
ATOM 2988 N N . ASN A 1 402 ? -43.347 13.547 -29.117 1.00 84.21 402 ASN A N 1
ATOM 2989 C CA . ASN A 1 402 ? -44.479 12.664 -28.853 1.00 77.94 402 ASN A CA 1
ATOM 2990 C C . ASN A 1 402 ? -44.658 11.657 -29.980 1.00 73.03 402 ASN A C 1
ATOM 2991 O O . ASN A 1 402 ? -44.855 10.460 -29.736 1.00 74.93 402 ASN A O 1
ATOM 2996 N N . PHE A 1 403 ? -44.584 12.125 -31.228 1.00 70.10 403 PHE A N 1
ATOM 2997 C CA . PHE A 1 403 ? -44.764 11.225 -32.360 1.00 65.19 403 PHE A CA 1
ATOM 2998 C C . PHE A 1 403 ? -43.667 10.169 -32.405 1.00 62.73 403 PHE A C 1
ATOM 2999 O O . PHE A 1 403 ? -43.934 9.000 -32.702 1.00 62.45 403 PHE A O 1
ATOM 3007 N N . ALA A 1 404 ? -42.425 10.563 -32.118 1.00 66.58 404 ALA A N 1
ATOM 3008 C CA . ALA A 1 404 ? -41.327 9.604 -32.111 1.00 65.48 404 ALA A CA 1
ATOM 3009 C C . ALA A 1 404 ? -41.537 8.545 -31.037 1.00 65.94 404 ALA A C 1
ATOM 3010 O O . ALA A 1 404 ? -41.392 7.343 -31.294 1.00 69.18 404 ALA A O 1
ATOM 3012 N N . GLN A 1 405 ? -41.897 8.975 -29.824 1.00 70.18 405 GLN A N 1
ATOM 3013 C CA . GLN A 1 405 ? -42.075 8.026 -28.730 1.00 71.09 405 GLN A CA 1
ATOM 3014 C C . GLN A 1 405 ? -43.226 7.066 -29.012 1.00 66.06 405 GLN A C 1
ATOM 3015 O O . GLN A 1 405 ? -43.092 5.849 -28.833 1.00 68.43 405 GLN A O 1
ATOM 3021 N N . LYS A 1 406 ? -44.368 7.596 -29.461 1.00 66.63 406 LYS A N 1
ATOM 3022 C CA . LYS A 1 406 ? -45.498 6.731 -29.789 1.00 62.41 406 LYS A CA 1
ATOM 3023 C C . LYS A 1 406 ? -45.167 5.797 -30.945 1.00 62.34 406 LYS A C 1
ATOM 3024 O O . LYS A 1 406 ? -45.649 4.658 -30.982 1.00 66.84 406 LYS A O 1
ATOM 3030 N N . ALA A 1 407 ? -44.343 6.253 -31.889 1.00 63.91 407 ALA A N 1
ATOM 3031 C CA . ALA A 1 407 ? -43.955 5.404 -33.010 1.00 63.18 407 ALA A CA 1
ATOM 3032 C C . ALA A 1 407 ? -43.098 4.235 -32.541 1.00 62.65 407 ALA A C 1
ATOM 3033 O O . ALA A 1 407 ? -43.352 3.080 -32.906 1.00 61.41 407 ALA A O 1
ATOM 3035 N N . LYS A 1 408 ? -42.075 4.514 -31.728 1.00 67.02 408 LYS A N 1
ATOM 3036 C CA . LYS A 1 408 ? -41.220 3.436 -31.240 1.00 70.31 408 LYS A CA 1
ATOM 3037 C C . LYS A 1 408 ? -42.003 2.473 -30.357 1.00 67.60 408 LYS A C 1
ATOM 3038 O O . LYS A 1 408 ? -41.822 1.249 -30.442 1.00 66.54 408 LYS A O 1
ATOM 3044 N N . GLU A 1 409 ? -42.891 3.007 -29.513 1.00 65.83 409 GLU A N 1
ATOM 3045 C CA . GLU A 1 409 ? -43.736 2.143 -28.697 1.00 64.30 409 GLU A CA 1
ATOM 3046 C C . GLU A 1 409 ? -44.626 1.262 -29.565 1.00 58.38 409 GLU A C 1
ATOM 3047 O O . GLU A 1 409 ? -44.849 0.089 -29.242 1.00 61.39 409 GLU A O 1
ATOM 3053 N N . PHE A 1 410 ? -45.136 1.802 -30.678 1.00 52.26 410 PHE A N 1
ATOM 3054 C CA . PHE A 1 410 ? -45.940 0.977 -31.576 1.00 47.41 410 PHE A CA 1
ATOM 3055 C C . PHE A 1 410 ? -45.102 -0.133 -32.200 1.00 50.20 410 PHE A C 1
ATOM 3056 O O . PHE A 1 410 ? -45.533 -1.292 -32.254 1.00 52.77 410 PHE A O 1
ATOM 3064 N N . GLU A 1 411 ? -43.910 0.209 -32.695 1.00 48.38 411 GLU A N 1
ATOM 3065 C CA . GLU A 1 411 ? -43.055 -0.798 -33.320 1.00 53.76 411 GLU A CA 1
ATOM 3066 C C . GLU A 1 411 ? -42.742 -1.932 -32.349 1.00 51.68 411 GLU A C 1
ATOM 3067 O O . GLU A 1 411 ? -42.858 -3.115 -32.699 1.00 52.41 411 GLU A O 1
ATOM 3073 N N . ALA A 1 412 ? -42.358 -1.587 -31.115 1.00 50.03 412 ALA A N 1
ATOM 3074 C CA . ALA A 1 412 ? -42.086 -2.622 -30.121 1.00 51.34 412 ALA A CA 1
ATOM 3075 C C . ALA A 1 412 ? -43.343 -3.412 -29.779 1.00 52.69 412 ALA A C 1
ATOM 3076 O O . ALA A 1 412 ? -43.271 -4.622 -29.524 1.00 58.84 412 ALA A O 1
ATOM 3078 N N . HIS A 1 413 ? -44.505 -2.753 -29.789 1.00 49.98 413 HIS A N 1
ATOM 3079 C CA . HIS A 1 413 ? -45.756 -3.441 -29.487 1.00 49.64 413 HIS A CA 1
ATOM 3080 C C . HIS A 1 413 ? -46.061 -4.515 -30.529 1.00 48.74 413 HIS A C 1
ATOM 3081 O O . HIS A 1 413 ? -46.204 -5.699 -30.200 1.00 51.59 413 HIS A O 1
ATOM 3088 N N . THR A 1 414 ? -46.159 -4.118 -31.800 1.00 47.01 414 THR A N 1
ATOM 3089 C CA . THR A 1 414 ? -46.489 -5.090 -32.840 1.00 46.93 414 THR A CA 1
ATOM 3090 C C . THR A 1 414 ? -45.404 -6.151 -32.990 1.00 46.69 414 THR A C 1
ATOM 3091 O O . THR A 1 414 ? -45.719 -7.323 -33.250 1.00 47.54 414 THR A O 1
ATOM 3095 N N . ALA A 1 415 ? -44.134 -5.778 -32.809 1.00 48.91 415 ALA A N 1
ATOM 3096 C CA . ALA A 1 415 ? -43.079 -6.786 -32.793 1.00 53.08 415 ALA A CA 1
ATOM 3097 C C . ALA A 1 415 ? -43.320 -7.807 -31.688 1.00 53.22 415 ALA A C 1
ATOM 3098 O O . ALA A 1 415 ? -43.121 -9.013 -31.889 1.00 50.36 415 ALA A O 1
ATOM 3100 N N . ARG A 1 416 ? -43.767 -7.344 -30.516 1.00 53.47 416 ARG A N 1
ATOM 3101 C CA . ARG A 1 416 ? -44.045 -8.265 -29.419 1.00 50.07 416 ARG A CA 1
ATOM 3102 C C . ARG A 1 416 ? -45.226 -9.172 -29.742 1.00 54.77 416 ARG A C 1
ATOM 3103 O O . ARG A 1 416 ? -45.205 -10.367 -29.413 1.00 43.85 416 ARG A O 1
ATOM 3111 N N . LEU A 1 417 ? -46.267 -8.626 -30.378 1.00 51.79 417 LEU A N 1
ATOM 3112 C CA . LEU A 1 417 ? -47.396 -9.458 -30.789 1.00 49.14 417 LEU A CA 1
ATOM 3113 C C . LEU A 1 417 ? -46.941 -10.574 -31.720 1.00 51.33 417 LEU A C 1
ATOM 3114 O O . LEU A 1 417 ? -47.300 -11.744 -31.530 1.00 55.20 417 LEU A O 1
ATOM 3119 N N . ALA A 1 418 ? -46.141 -10.231 -32.734 1.00 51.76 418 ALA A N 1
ATOM 3120 C CA . ALA A 1 418 ? -45.701 -11.249 -33.686 1.00 48.89 418 ALA A CA 1
ATOM 3121 C C . ALA A 1 418 ? -44.784 -12.273 -33.024 1.00 50.96 418 ALA A C 1
ATOM 3122 O O . ALA A 1 418 ? -44.863 -13.471 -33.326 1.00 48.81 418 ALA A O 1
ATOM 3124 N N . ASP A 1 419 ? -43.911 -11.822 -32.117 1.00 55.90 419 ASP A N 1
ATOM 3125 C CA . ASP A 1 419 ? -43.049 -12.754 -31.395 1.00 60.90 419 ASP A CA 1
ATOM 3126 C C . ASP A 1 419 ? -43.870 -13.729 -30.562 1.00 59.91 419 ASP A C 1
ATOM 3127 O O . ASP A 1 419 ? -43.600 -14.936 -30.558 1.00 60.94 419 ASP A O 1
ATOM 3132 N N . THR A 1 420 ? -44.881 -13.223 -29.853 1.00 56.88 420 THR A N 1
ATOM 3133 C CA . THR A 1 420 ? -45.728 -14.097 -29.048 1.00 53.71 420 THR A CA 1
ATOM 3134 C C . THR A 1 420 ? -46.482 -15.090 -29.923 1.00 50.94 420 THR A C 1
ATOM 3135 O O . THR A 1 420 ? -46.593 -16.274 -29.578 1.00 55.03 420 THR A O 1
ATOM 3139 N N . ALA A 1 421 ? -46.998 -14.632 -31.067 1.00 48.41 421 ALA A N 1
ATOM 3140 C CA . ALA A 1 421 ? -47.621 -15.560 -32.006 1.00 45.30 421 ALA A CA 1
ATOM 3141 C C . ALA A 1 421 ? -46.642 -16.648 -32.432 1.00 44.63 421 ALA A C 1
ATOM 3142 O O . ALA A 1 421 ? -47.017 -17.822 -32.545 1.00 43.81 421 ALA A O 1
ATOM 3144 N N . GLU A 1 422 ? -45.375 -16.282 -32.651 1.00 43.77 422 GLU A N 1
ATOM 3145 C CA . GLU A 1 422 ? -44.376 -17.279 -33.023 1.00 51.34 422 GLU A CA 1
ATOM 3146 C C . GLU A 1 422 ? -44.137 -18.275 -31.893 1.00 54.20 422 GLU A C 1
ATOM 3147 O O . GLU A 1 422 ? -43.989 -19.479 -32.142 1.00 55.14 422 GLU A O 1
ATOM 3153 N N . LEU A 1 423 ? -44.095 -17.793 -30.647 1.00 52.98 423 LEU A N 1
ATOM 3154 C CA . LEU A 1 423 ? -43.907 -18.690 -29.510 1.00 50.78 423 LEU A CA 1
ATOM 3155 C C . LEU A 1 423 ? -45.062 -19.675 -29.398 1.00 50.16 423 LEU A C 1
ATOM 3156 O O . LEU A 1 423 ? -44.852 -20.877 -29.208 1.00 53.81 423 LEU A O 1
ATOM 3161 N N . VAL A 1 424 ? -46.295 -19.177 -29.511 1.00 49.59 424 VAL A N 1
ATOM 3162 C CA . VAL A 1 424 ? -47.462 -20.054 -29.459 1.00 50.80 424 VAL A CA 1
ATOM 3163 C C . VAL A 1 424 ? -47.409 -21.077 -30.586 1.00 53.44 424 VAL A C 1
ATOM 3164 O O . VAL A 1 424 ? -47.702 -22.262 -30.384 1.00 58.33 424 VAL A O 1
ATOM 3168 N N . ALA A 1 425 ? -47.019 -20.639 -31.785 1.00 55.05 425 ALA A N 1
ATOM 3169 C CA . ALA A 1 425 ? -46.934 -21.557 -32.914 1.00 48.19 425 ALA A CA 1
ATOM 3170 C C . ALA A 1 425 ? -45.851 -22.608 -32.706 1.00 52.84 425 ALA A C 1
ATOM 3171 O O . ALA A 1 425 ? -45.956 -23.720 -33.237 1.00 54.67 425 ALA A O 1
ATOM 3173 N N . SER A 1 426 ? -44.811 -22.284 -31.937 1.00 53.08 426 SER A N 1
ATOM 3174 C CA . SER A 1 426 ? -43.703 -23.211 -31.741 1.00 56.36 426 SER A CA 1
ATOM 3175 C C . SER A 1 426 ? -43.865 -24.113 -30.524 1.00 60.42 426 SER A C 1
ATOM 3176 O O . SER A 1 426 ? -43.215 -25.162 -30.466 1.00 64.37 426 SER A O 1
ATOM 3179 N N . SER A 1 427 ? -44.707 -23.740 -29.556 1.00 55.94 427 SER A N 1
ATOM 3180 C CA . SER A 1 427 ? -44.780 -24.490 -28.307 1.00 58.28 427 SER A CA 1
ATOM 3181 C C . SER A 1 427 ? -46.200 -24.656 -27.776 1.00 57.50 427 SER A C 1
ATOM 3182 O O . SER A 1 427 ? -46.364 -25.072 -26.623 1.00 74.73 427 SER A O 1
ATOM 3185 N N . GLY A 1 428 ? -47.223 -24.355 -28.565 1.00 61.12 428 GLY A N 1
ATOM 3186 C CA . GLY A 1 428 ? -48.581 -24.422 -28.075 1.00 58.30 428 GLY A CA 1
ATOM 3187 C C . GLY A 1 428 ? -49.291 -25.731 -28.289 1.00 61.73 428 GLY A C 1
ATOM 3188 O O . GLY A 1 428 ? -50.489 -25.825 -28.005 1.00 66.68 428 GLY A O 1
ATOM 3189 N N . GLY A 1 429 ? -48.593 -26.754 -28.777 1.00 65.16 429 GLY A N 1
ATOM 3190 C CA . GLY A 1 429 ? -49.233 -28.030 -29.024 1.00 66.75 429 GLY A CA 1
ATOM 3191 C C . GLY A 1 429 ? -50.279 -28.014 -30.112 1.00 68.25 429 GLY A C 1
ATOM 3192 O O . GLY A 1 429 ? -51.179 -28.856 -30.102 1.00 74.05 429 GLY A O 1
ATOM 3193 N N . CYS A 1 430 ? -50.196 -27.075 -31.050 1.00 65.44 430 CYS A N 1
ATOM 3194 C CA . CYS A 1 430 ? -51.151 -27.010 -32.145 1.00 63.80 430 CYS A CA 1
ATOM 3195 C C . CYS A 1 430 ? -50.676 -27.862 -33.319 1.00 66.82 430 CYS A C 1
ATOM 3196 O O . CYS A 1 430 ? -49.490 -28.171 -33.456 1.00 68.84 430 CYS A O 1
ATOM 3199 N N . SER A 1 431 ? -51.627 -28.247 -34.167 1.00 65.07 431 SER A N 1
ATOM 3200 C CA . SER A 1 431 ? -51.292 -29.016 -35.355 1.00 66.00 431 SER A CA 1
ATOM 3201 C C . SER A 1 431 ? -50.442 -28.181 -36.310 1.00 60.74 431 SER A C 1
ATOM 3202 O O . SER A 1 431 ? -50.335 -26.957 -36.188 1.00 61.83 431 SER A O 1
ATOM 3205 N N . ASP A 1 432 ? -49.827 -28.869 -37.276 1.00 60.33 432 ASP A N 1
ATOM 3206 C CA . ASP A 1 432 ? -48.934 -28.201 -38.216 1.00 59.70 432 ASP A CA 1
ATOM 3207 C C . ASP A 1 432 ? -49.677 -27.198 -39.088 1.00 57.96 432 ASP A C 1
ATOM 3208 O O . ASP A 1 432 ? -49.102 -26.178 -39.492 1.00 56.35 432 ASP A O 1
ATOM 3213 N N . ALA A 1 433 ? -50.948 -27.468 -39.392 1.00 59.70 433 ALA A N 1
ATOM 3214 C CA . ALA A 1 433 ? -51.721 -26.554 -40.225 1.00 58.37 433 ALA A CA 1
ATOM 3215 C C . ALA A 1 433 ? -52.015 -25.256 -39.481 1.00 60.59 433 ALA A C 1
ATOM 3216 O O . ALA A 1 433 ? -51.771 -24.159 -40.002 1.00 60.39 433 ALA A O 1
ATOM 3218 N N . VAL A 1 434 ? -52.531 -25.365 -38.252 1.00 59.63 434 VAL A N 1
ATOM 3219 C CA . VAL A 1 434 ? -52.770 -24.185 -37.426 1.00 53.81 434 VAL A CA 1
ATOM 3220 C C . VAL A 1 434 ? -51.474 -23.426 -37.181 1.00 55.41 434 VAL A C 1
ATOM 3221 O O . VAL A 1 434 ? -51.472 -22.189 -37.125 1.00 53.98 434 VAL A O 1
ATOM 3225 N N . ALA A 1 435 ? -50.353 -24.139 -37.044 1.00 50.80 435 ALA A N 1
ATOM 3226 C CA . ALA A 1 435 ? -49.072 -23.469 -36.840 1.00 54.73 435 ALA A CA 1
ATOM 3227 C C . ALA A 1 435 ? -48.670 -22.668 -38.072 1.00 56.46 435 ALA A C 1
ATOM 3228 O O . ALA A 1 435 ? -48.281 -21.496 -37.965 1.00 53.98 435 ALA A O 1
ATOM 3230 N N . ALA A 1 436 ? -48.766 -23.282 -39.256 1.00 59.80 436 ALA A N 1
ATOM 3231 C CA . ALA A 1 436 ? -48.438 -22.567 -40.486 1.00 50.79 436 ALA A CA 1
ATOM 3232 C C . ALA A 1 436 ? -49.338 -21.352 -40.677 1.00 51.24 436 ALA A C 1
ATOM 3233 O O . ALA A 1 436 ? -48.871 -20.283 -41.089 1.00 53.00 436 ALA A O 1
ATOM 3235 N N . GLU A 1 437 ? -50.632 -21.495 -40.379 1.00 52.85 437 GLU A N 1
ATOM 3236 C CA . GLU A 1 437 ? -51.550 -20.371 -40.529 1.00 57.59 437 GLU A CA 1
ATOM 3237 C C . GLU A 1 437 ? -51.202 -19.245 -39.563 1.00 59.32 437 GLU A C 1
ATOM 3238 O O . GLU A 1 437 ? -51.186 -18.068 -39.947 1.00 63.24 437 GLU A O 1
ATOM 3244 N N . LEU A 1 438 ? -50.911 -19.588 -38.307 1.00 57.10 438 LEU A N 1
ATOM 3245 C CA . LEU A 1 438 ? -50.503 -18.579 -37.336 1.00 55.13 438 LEU A CA 1
ATOM 3246 C C . LEU A 1 438 ? -49.260 -17.836 -37.808 1.00 56.01 438 LEU A C 1
ATOM 3247 O O . LEU A 1 438 ? -49.209 -16.600 -37.773 1.00 56.36 438 LEU A O 1
ATOM 3252 N N . ARG A 1 439 ? -48.245 -18.578 -38.259 1.00 56.90 439 ARG A N 1
ATOM 3253 C CA . ARG A 1 439 ? -47.024 -17.934 -38.732 1.00 58.85 439 ARG A CA 1
ATOM 3254 C C . ARG A 1 439 ? -47.305 -17.026 -39.924 1.00 60.13 439 ARG A C 1
ATOM 3255 O O . ARG A 1 439 ? -46.713 -15.944 -40.044 1.00 56.11 439 ARG A O 1
ATOM 3263 N N . LYS A 1 440 ? -48.213 -17.444 -40.812 1.00 63.35 440 LYS A N 1
ATOM 3264 C CA . LYS A 1 440 ? -48.577 -16.607 -41.950 1.00 60.50 440 LYS A CA 1
ATOM 3265 C C . LYS A 1 440 ? -49.217 -15.304 -41.485 1.00 60.22 440 LYS A C 1
ATOM 3266 O O . LYS A 1 440 ? -48.863 -14.218 -41.961 1.00 62.02 440 LYS A O 1
ATOM 3272 N N . GLU A 1 441 ? -50.156 -15.392 -40.539 1.00 61.84 441 GLU A N 1
ATOM 3273 C CA . GLU A 1 441 ? -50.803 -14.184 -40.036 1.00 61.78 441 GLU A CA 1
ATOM 3274 C C . GLU A 1 441 ? -49.814 -13.273 -39.317 1.00 57.36 441 GLU A C 1
ATOM 3275 O O . GLU A 1 441 ? -49.953 -12.043 -39.361 1.00 57.57 441 GLU A O 1
ATOM 3281 N N . ALA A 1 442 ? -48.806 -13.852 -38.661 1.00 54.14 442 ALA A N 1
ATOM 3282 C CA . ALA A 1 442 ? -47.775 -13.038 -38.026 1.00 49.81 442 ALA A CA 1
ATOM 3283 C C . ALA A 1 442 ? -46.932 -12.309 -39.067 1.00 48.92 442 ALA A C 1
ATOM 3284 O O . ALA A 1 442 ? -46.670 -11.105 -38.937 1.00 49.59 442 ALA A O 1
ATOM 3286 N N . ALA A 1 443 ? -46.492 -13.025 -40.107 1.00 48.57 443 ALA A N 1
ATOM 3287 C CA . ALA A 1 443 ? -45.703 -12.390 -41.160 1.00 48.77 443 ALA A CA 1
ATOM 3288 C C . ALA A 1 443 ? -46.493 -11.281 -41.845 1.00 47.71 443 ALA A C 1
ATOM 3289 O O . ALA A 1 443 ? -45.938 -10.226 -42.184 1.00 45.39 443 ALA A O 1
ATOM 3291 N N . LYS A 1 444 ? -47.795 -11.500 -42.048 1.00 48.67 444 LYS A N 1
ATOM 3292 C CA . LYS A 1 444 ? -48.649 -10.441 -42.573 1.00 49.14 444 LYS A CA 1
ATOM 3293 C C . LYS A 1 444 ? -48.703 -9.254 -41.620 1.00 52.11 444 LYS A C 1
ATOM 3294 O O . LYS A 1 444 ? -48.648 -8.096 -42.055 1.00 53.54 444 LYS A O 1
ATOM 3300 N N . LEU A 1 445 ? -48.796 -9.521 -40.313 1.00 49.35 445 LEU A N 1
ATOM 3301 C CA . LEU A 1 445 ? -48.856 -8.427 -39.347 1.00 46.60 445 LEU A CA 1
ATOM 3302 C C . LEU A 1 445 ? -47.589 -7.580 -39.385 1.00 47.13 445 LEU A C 1
ATOM 3303 O O . LEU A 1 445 ? -47.660 -6.345 -39.364 1.00 38.56 445 LEU A O 1
ATOM 3308 N N . ARG A 1 446 ? -46.418 -8.221 -39.438 1.00 50.49 446 ARG A N 1
ATOM 3309 C CA . ARG A 1 446 ? -45.176 -7.463 -39.571 1.00 53.88 446 ARG A CA 1
ATOM 3310 C C . ARG A 1 446 ? -45.175 -6.645 -40.859 1.00 52.54 446 ARG A C 1
ATOM 3311 O O . ARG A 1 446 ? -44.862 -5.441 -40.855 1.00 52.40 446 ARG A O 1
ATOM 3319 N N . ASP A 1 447 ? -45.548 -7.286 -41.973 1.00 49.85 447 ASP A N 1
ATOM 3320 C CA . ASP A 1 447 ? -45.502 -6.622 -43.271 1.00 55.88 447 ASP A CA 1
ATOM 3321 C C . ASP A 1 447 ? -46.374 -5.371 -43.289 1.00 53.16 447 ASP A C 1
ATOM 3322 O O . ASP A 1 447 ? -45.923 -4.297 -43.704 1.00 52.08 447 ASP A O 1
ATOM 3327 N N . ILE A 1 448 ? -47.626 -5.486 -42.837 1.00 51.81 448 ILE A N 1
ATOM 3328 C CA . ILE A 1 448 ? -48.497 -4.314 -42.813 1.00 53.46 448 ILE A CA 1
ATOM 3329 C C . ILE A 1 448 ? -48.033 -3.322 -41.755 1.00 54.69 448 ILE A C 1
ATOM 3330 O O . ILE A 1 448 ? -48.276 -2.115 -41.875 1.00 60.14 448 ILE A O 1
ATOM 3335 N N . SER A 1 449 ? -47.345 -3.799 -40.716 1.00 52.46 449 SER A N 1
ATOM 3336 C CA . SER A 1 449 ? -46.806 -2.887 -39.714 1.00 48.65 449 SER A CA 1
ATOM 3337 C C . SER A 1 449 ? -45.728 -1.986 -40.302 1.00 51.89 449 SER A C 1
ATOM 3338 O O . SER A 1 449 ? -45.520 -0.869 -39.811 1.00 52.07 449 SER A O 1
ATOM 3341 N N . THR A 1 450 ? -45.034 -2.442 -41.353 1.00 48.79 450 THR A N 1
ATOM 3342 C CA . THR A 1 450 ? -44.031 -1.577 -41.974 1.00 48.87 450 THR A CA 1
ATOM 3343 C C . THR A 1 450 ? -44.632 -0.301 -42.564 1.00 51.89 450 THR A C 1
ATOM 3344 O O . THR A 1 450 ? -43.899 0.672 -42.776 1.00 48.59 450 THR A O 1
ATOM 3348 N N . ALA A 1 451 ? -45.937 -0.272 -42.827 1.00 48.78 451 ALA A N 1
ATOM 3349 C CA . ALA A 1 451 ? -46.570 0.862 -43.487 1.00 47.53 451 ALA A CA 1
ATOM 3350 C C . ALA A 1 451 ? -47.278 1.809 -42.527 1.00 52.96 451 ALA A C 1
ATOM 3351 O O . ALA A 1 451 ? -47.786 2.846 -42.966 1.00 51.26 451 ALA A O 1
ATOM 3353 N N . VAL A 1 452 ? -47.319 1.490 -41.234 1.00 55.88 452 VAL A N 1
ATOM 3354 C CA . VAL A 1 452 ? -48.090 2.293 -40.291 1.00 51.61 452 VAL A CA 1
ATOM 3355 C C . VAL A 1 452 ? -47.370 3.598 -39.966 1.00 51.88 452 VAL A C 1
ATOM 3356 O O . VAL A 1 452 ? -47.961 4.682 -40.025 1.00 47.98 452 VAL A O 1
ATOM 3360 N N . VAL A 1 453 ? -46.083 3.515 -39.613 1.00 54.41 453 VAL A N 1
ATOM 3361 C CA . VAL A 1 453 ? -45.338 4.732 -39.269 1.00 53.82 453 VAL A CA 1
ATOM 3362 C C . VAL A 1 453 ? -45.205 5.678 -40.449 1.00 58.50 453 VAL A C 1
ATOM 3363 O O . VAL A 1 453 ? -45.366 6.894 -40.255 1.00 60.26 453 VAL A O 1
ATOM 3367 N N . PRO A 1 454 ? -44.909 5.232 -41.680 1.00 58.18 454 PRO A N 1
ATOM 3368 C CA . PRO A 1 454 ? -44.830 6.199 -42.789 1.00 54.62 454 PRO A CA 1
ATOM 3369 C C . PRO A 1 454 ? -46.112 6.983 -43.015 1.00 56.15 454 PRO A C 1
ATOM 3370 O O . PRO A 1 454 ? -46.053 8.200 -43.238 1.00 63.24 454 PRO A O 1
ATOM 3374 N N . ALA A 1 455 ? -47.273 6.326 -42.960 1.00 51.74 455 ALA A N 1
ATOM 3375 C CA . ALA A 1 455 ? -48.533 7.031 -43.186 1.00 52.62 455 ALA A CA 1
ATOM 3376 C C . ALA A 1 455 ? -48.791 8.058 -42.091 1.00 51.91 455 ALA A C 1
ATOM 3377 O O . ALA A 1 455 ? -49.121 9.220 -42.370 1.00 60.78 455 ALA A O 1
ATOM 3379 N N . ALA A 1 456 ? -48.639 7.644 -40.831 1.00 49.70 456 ALA A N 1
ATOM 3380 C CA . ALA A 1 456 ? -48.806 8.577 -39.722 1.00 52.36 456 ALA A CA 1
ATOM 3381 C C . ALA A 1 456 ? -47.809 9.722 -39.805 1.00 52.31 456 ALA A C 1
ATOM 3382 O O . ALA A 1 456 ? -48.106 10.834 -39.357 1.00 62.70 456 ALA A O 1
ATOM 3384 N N . ARG A 1 457 ? -46.629 9.477 -40.376 1.00 49.93 457 ARG A N 1
ATOM 3385 C CA . ARG A 1 457 ? -45.659 10.549 -40.555 1.00 52.18 457 ARG A CA 1
ATOM 3386 C C . ARG A 1 457 ? -46.056 11.488 -41.688 1.00 57.10 457 ARG A C 1
ATOM 3387 O O . ARG A 1 457 ? -45.734 12.679 -41.636 1.00 56.02 457 ARG A O 1
ATOM 3395 N N . VAL A 1 458 ? -46.752 10.980 -42.710 1.00 54.94 458 VAL A N 1
ATOM 3396 C CA . VAL A 1 458 ? -47.304 11.865 -43.729 1.00 58.71 458 VAL A CA 1
ATOM 3397 C C . VAL A 1 458 ? -48.377 12.757 -43.125 1.00 62.99 458 VAL A C 1
ATOM 3398 O O . VAL A 1 458 ? -48.445 13.957 -43.424 1.00 70.09 458 VAL A O 1
ATOM 3402 N N . VAL A 1 459 ? -49.233 12.193 -42.269 1.00 54.62 459 VAL A N 1
ATOM 3403 C CA . VAL A 1 459 ? -50.240 13.023 -41.615 1.00 60.34 459 VAL A CA 1
ATOM 3404 C C . VAL A 1 459 ? -49.579 14.046 -40.699 1.00 61.78 459 VAL A C 1
ATOM 3405 O O . VAL A 1 459 ? -49.979 15.216 -40.663 1.00 60.74 459 VAL A O 1
ATOM 3409 N N . LEU A 1 460 ? -48.547 13.626 -39.962 1.00 64.23 460 LEU A N 1
ATOM 3410 C CA . LEU A 1 460 ? -47.888 14.514 -39.009 1.00 66.54 460 LEU A CA 1
ATOM 3411 C C . LEU A 1 460 ? -47.359 15.773 -39.688 1.00 69.85 460 LEU A C 1
ATOM 3412 O O . LEU A 1 460 ? -47.425 16.868 -39.117 1.00 64.56 460 LEU A O 1
ATOM 3417 N N . GLU A 1 461 ? -46.833 15.640 -40.906 1.00 69.92 461 GLU A N 1
ATOM 3418 C CA . GLU A 1 461 ? -46.225 16.756 -41.617 1.00 78.40 461 GLU A CA 1
ATOM 3419 C C . GLU A 1 461 ? -47.143 17.343 -42.686 1.00 77.86 461 GLU A C 1
ATOM 3420 O O . GLU A 1 461 ? -46.673 18.070 -43.570 1.00 78.76 461 GLU A O 1
ATOM 3426 N N . ASN A 1 462 ? -48.446 17.056 -42.614 1.00 76.76 462 ASN A N 1
ATOM 3427 C CA . ASN A 1 462 ? -49.427 17.597 -43.558 1.00 71.49 462 ASN A CA 1
ATOM 3428 C C . ASN A 1 462 ? -50.775 17.715 -42.860 1.00 67.57 462 ASN A C 1
ATOM 3429 O O . ASN A 1 462 ? -51.735 17.018 -43.204 1.00 69.01 462 ASN A O 1
ATOM 3434 N N . PRO A 1 463 ? -50.890 18.624 -41.885 1.00 74.95 463 PRO A N 1
ATOM 3435 C CA . PRO A 1 463 ? -52.114 18.660 -41.058 1.00 78.14 463 PRO A CA 1
ATOM 3436 C C . PRO A 1 463 ? -53.396 18.869 -41.851 1.00 82.18 463 PRO A C 1
ATOM 3437 O O . PRO A 1 463 ? -54.352 18.100 -41.693 1.00 83.74 463 PRO A O 1
ATOM 3441 N N . GLY A 1 464 ? -53.444 19.886 -42.706 1.00 84.36 464 GLY A N 1
ATOM 3442 C CA . GLY A 1 464 ? -54.666 20.192 -43.426 1.00 86.85 464 GLY A CA 1
ATOM 3443 C C . GLY A 1 464 ? -54.935 19.315 -44.632 1.00 84.06 464 GLY A C 1
ATOM 3444 O O . GLY A 1 464 ? -55.543 19.767 -45.605 1.00 85.14 464 GLY A O 1
ATOM 3445 N N . ASN A 1 465 ? -54.500 18.058 -44.581 1.00 79.80 465 ASN A N 1
ATOM 3446 C CA . ASN A 1 465 ? -54.655 17.126 -45.692 1.00 77.15 465 ASN A CA 1
ATOM 3447 C C . ASN A 1 465 ? -55.619 16.024 -45.268 1.00 73.70 465 ASN A C 1
ATOM 3448 O O . ASN A 1 465 ? -55.267 15.163 -44.455 1.00 72.91 465 ASN A O 1
ATOM 3453 N N . GLN A 1 466 ? -56.828 16.046 -45.832 1.00 73.20 466 GLN A N 1
ATOM 3454 C CA . GLN A 1 466 ? -57.824 15.044 -45.472 1.00 72.99 466 GLN A CA 1
ATOM 3455 C C . GLN A 1 466 ? -57.509 13.690 -46.095 1.00 72.86 466 GLN A C 1
ATOM 3456 O O . GLN A 1 466 ? -57.770 12.651 -45.477 1.00 70.42 466 GLN A O 1
ATOM 3462 N N . ALA A 1 467 ? -56.951 13.679 -47.309 1.00 69.22 467 ALA A N 1
ATOM 3463 C CA . ALA A 1 467 ? -56.630 12.414 -47.964 1.00 74.84 467 ALA A CA 1
ATOM 3464 C C . ALA A 1 467 ? -55.613 11.615 -47.159 1.00 68.59 467 ALA A C 1
ATOM 3465 O O . ALA A 1 467 ? -55.765 10.400 -46.984 1.00 60.90 467 ALA A O 1
ATOM 3467 N N . ALA A 1 468 ? -54.567 12.281 -46.662 1.00 67.72 468 ALA A N 1
ATOM 3468 C CA . ALA A 1 468 ? -53.590 11.596 -45.822 1.00 61.92 468 ALA A CA 1
ATOM 3469 C C . ALA A 1 468 ? -54.236 11.077 -44.546 1.00 59.21 468 ALA A C 1
ATOM 3470 O O . ALA A 1 468 ? -53.889 9.994 -44.060 1.00 59.78 468 ALA A O 1
ATOM 3472 N N . LYS A 1 469 ? -55.186 11.835 -43.995 1.00 60.89 469 LYS A N 1
ATOM 3473 C CA . LYS A 1 469 ? -55.893 11.401 -42.794 1.00 65.94 469 LYS A CA 1
ATOM 3474 C C . LYS A 1 469 ? -56.684 10.125 -43.056 1.00 63.65 469 LYS A C 1
ATOM 3475 O O . LYS A 1 469 ? -56.601 9.157 -42.287 1.00 58.95 469 LYS A O 1
ATOM 3481 N N . ASP A 1 470 ? -57.454 10.105 -44.148 1.00 65.24 470 ASP A N 1
ATOM 3482 C CA . ASP A 1 470 ? -58.262 8.934 -44.469 1.00 65.13 470 ASP A CA 1
ATOM 3483 C C . ASP A 1 470 ? -57.384 7.732 -44.792 1.00 59.88 470 ASP A C 1
ATOM 3484 O O . ASP A 1 470 ? -57.723 6.594 -44.443 1.00 57.54 470 ASP A O 1
ATOM 3489 N N . TYR A 1 471 ? -56.246 7.963 -45.453 1.00 56.34 471 TYR A N 1
ATOM 3490 C CA . TYR A 1 471 ? -55.345 6.855 -45.744 1.00 54.62 471 TYR A CA 1
ATOM 3491 C C . TYR A 1 471 ? -54.730 6.296 -44.467 1.00 54.25 471 TYR A C 1
ATOM 3492 O O . TYR A 1 471 ? -54.626 5.073 -44.306 1.00 51.26 471 TYR A O 1
ATOM 3501 N N . LEU A 1 472 ? -54.322 7.176 -43.546 1.00 56.52 472 LEU A N 1
ATOM 3502 C CA . LEU A 1 472 ? -53.808 6.714 -42.260 1.00 54.78 472 LEU A CA 1
ATOM 3503 C C . LEU A 1 472 ? -54.854 5.901 -41.513 1.00 60.51 472 LEU A C 1
ATOM 3504 O O . LEU A 1 472 ? -54.534 4.869 -40.910 1.00 59.17 472 LEU A O 1
ATOM 3509 N N . ARG A 1 473 ? -56.114 6.346 -41.541 1.00 67.31 473 ARG A N 1
ATOM 3510 C CA . ARG A 1 473 ? -57.168 5.578 -40.885 1.00 71.27 473 ARG A CA 1
ATOM 3511 C C . ARG A 1 473 ? -57.350 4.217 -41.547 1.00 72.02 473 ARG A C 1
ATOM 3512 O O . ARG A 1 473 ? -57.544 3.204 -40.862 1.00 76.30 473 ARG A O 1
ATOM 3520 N N . THR A 1 474 ? -57.274 4.170 -42.879 1.00 67.25 474 THR A N 1
ATOM 3521 C CA . THR A 1 474 ? -57.424 2.902 -43.587 1.00 64.38 474 THR A CA 1
ATOM 3522 C C . THR A 1 474 ? -56.314 1.925 -43.210 1.00 55.34 474 THR A C 1
ATOM 3523 O O . THR A 1 474 ? -56.574 0.750 -42.915 1.00 55.59 474 THR A O 1
ATOM 3527 N N . VAL A 1 475 ? -55.064 2.396 -43.220 1.00 50.81 475 VAL A N 1
ATOM 3528 C CA . VAL A 1 475 ? -53.946 1.545 -42.822 1.00 48.99 475 VAL A CA 1
ATOM 3529 C C . VAL A 1 475 ? -54.115 1.094 -41.378 1.00 50.83 475 VAL A C 1
ATOM 3530 O O . VAL A 1 475 ? -53.822 -0.059 -41.031 1.00 52.18 475 VAL A O 1
ATOM 3534 N N . LYS A 1 476 ? -54.609 1.989 -40.517 1.00 48.78 476 LYS A N 1
ATOM 3535 C CA . LYS A 1 476 ? -54.871 1.622 -39.131 1.00 49.49 476 LYS A CA 1
ATOM 3536 C C . LYS A 1 476 ? -55.868 0.474 -39.044 1.00 51.17 476 LYS A C 1
ATOM 3537 O O . LYS A 1 476 ? -55.686 -0.457 -38.253 1.00 50.43 476 LYS A O 1
ATOM 3543 N N . GLU A 1 477 ? -56.927 0.520 -39.856 1.00 55.20 477 GLU A N 1
ATOM 3544 C CA . GLU A 1 477 ? -57.919 -0.548 -39.815 1.00 58.41 477 GLU A CA 1
ATOM 3545 C C . GLU A 1 477 ? -57.384 -1.845 -40.413 1.00 60.05 477 GLU A C 1
ATOM 3546 O O . GLU A 1 477 ? -57.803 -2.932 -39.999 1.00 64.09 477 GLU A O 1
ATOM 3552 N N . LYS A 1 478 ? -56.468 -1.761 -41.382 1.00 56.83 478 LYS A N 1
ATOM 3553 C CA . LYS A 1 478 ? -55.824 -2.979 -41.866 1.00 53.70 478 LYS A CA 1
ATOM 3554 C C . LYS A 1 478 ? -54.967 -3.614 -40.779 1.00 49.95 478 LYS A C 1
ATOM 3555 O O . LYS A 1 478 ? -55.014 -4.837 -40.575 1.00 51.28 478 LYS A O 1
ATOM 3561 N N . TRP A 1 479 ? -54.188 -2.797 -40.064 1.00 45.56 479 TRP A N 1
ATOM 3562 C CA . TRP A 1 479 ? -53.381 -3.328 -38.972 1.00 48.78 479 TRP A CA 1
ATOM 3563 C C . TRP A 1 479 ? -54.261 -3.928 -37.882 1.00 51.60 479 TRP A C 1
ATOM 3564 O O . TRP A 1 479 ? -53.957 -5.003 -37.352 1.00 48.06 479 TRP A O 1
ATOM 3575 N N . LEU A 1 480 ? -55.358 -3.249 -37.536 1.00 51.34 480 LEU A N 1
ATOM 3576 C CA . LEU A 1 480 ? -56.253 -3.771 -36.507 1.00 52.86 480 LEU A CA 1
ATOM 3577 C C . LEU A 1 480 ? -56.912 -5.070 -36.952 1.00 56.55 480 LEU A C 1
ATOM 3578 O O . LEU A 1 480 ? -57.122 -5.977 -36.139 1.00 60.98 480 LEU A O 1
ATOM 3583 N N . GLU A 1 481 ? -57.250 -5.178 -38.238 1.00 58.96 481 GLU A N 1
ATOM 3584 C CA . GLU A 1 481 ? -57.848 -6.412 -38.738 1.00 62.15 481 GLU A CA 1
ATOM 3585 C C . GLU A 1 481 ? -56.864 -7.573 -38.646 1.00 54.01 481 GLU A C 1
ATOM 3586 O O . GLU A 1 481 ? -57.184 -8.630 -38.083 1.00 51.87 481 GLU A O 1
ATOM 3592 N N . ALA A 1 482 ? -55.655 -7.390 -39.186 1.00 49.00 482 ALA A N 1
ATOM 3593 C CA . ALA A 1 482 ? -54.662 -8.459 -39.135 1.00 44.68 482 ALA A CA 1
ATOM 3594 C C . ALA A 1 482 ? -54.334 -8.840 -37.697 1.00 45.78 482 ALA A C 1
ATOM 3595 O O . ALA A 1 482 ? -54.258 -10.030 -37.362 1.00 51.37 482 ALA A O 1
ATOM 3597 N N . ALA A 1 483 ? -54.155 -7.841 -36.829 1.00 48.64 483 ALA A N 1
ATOM 3598 C CA . ALA A 1 483 ? -53.779 -8.110 -35.446 1.00 49.31 483 ALA A CA 1
ATOM 3599 C C . ALA A 1 483 ? -54.901 -8.808 -34.688 1.00 51.97 483 ALA A C 1
ATOM 3600 O O . ALA A 1 483 ? -54.642 -9.678 -33.848 1.00 51.74 483 ALA A O 1
ATOM 3602 N N . GLU A 1 484 ? -56.155 -8.446 -34.973 1.00 57.21 484 GLU A N 1
ATOM 3603 C CA . GLU A 1 484 ? -57.276 -9.080 -34.286 1.00 63.68 484 GLU A CA 1
ATOM 3604 C C . GLU A 1 484 ? -57.477 -10.517 -34.753 1.00 64.21 484 GLU A C 1
ATOM 3605 O O . GLU A 1 484 ? -57.782 -11.400 -33.941 1.00 67.60 484 GLU A O 1
ATOM 3611 N N . SER A 1 485 ? -57.317 -10.780 -36.053 1.00 60.70 485 SER A N 1
ATOM 3612 C CA . SER A 1 485 ? -57.436 -12.158 -36.524 1.00 56.94 485 SER A CA 1
ATOM 3613 C C . SER A 1 485 ? -56.305 -13.025 -35.979 1.00 54.79 485 SER A C 1
ATOM 3614 O O . SER A 1 485 ? -56.541 -14.157 -35.525 1.00 53.72 485 SER A O 1
ATOM 3617 N N . MET A 1 486 ? -55.071 -12.510 -36.010 1.00 52.83 486 MET A N 1
ATOM 3618 C CA . MET A 1 486 ? -53.962 -13.232 -35.394 1.00 52.68 486 MET A CA 1
ATOM 3619 C C . MET A 1 486 ? -54.236 -13.491 -33.918 1.00 51.95 486 MET A C 1
ATOM 3620 O O . MET A 1 486 ? -53.907 -14.563 -33.394 1.00 51.78 486 MET A O 1
ATOM 3625 N N . GLY A 1 487 ? -54.853 -12.522 -33.237 1.00 47.65 487 GLY A N 1
ATOM 3626 C CA . GLY A 1 487 ? -55.232 -12.732 -31.850 1.00 42.34 487 GLY A CA 1
ATOM 3627 C C . GLY A 1 487 ? -56.270 -13.825 -31.686 1.00 50.47 487 GLY A C 1
ATOM 3628 O O . GLY A 1 487 ? -56.244 -14.575 -30.708 1.00 54.27 487 GLY A O 1
ATOM 3629 N N . ARG A 1 488 ? -57.202 -13.929 -32.638 1.00 51.24 488 ARG A N 1
ATOM 3630 C CA . ARG A 1 488 ? -58.178 -15.015 -32.595 1.00 56.97 488 ARG A CA 1
ATOM 3631 C C . ARG A 1 488 ? -57.501 -16.371 -32.742 1.00 57.67 488 ARG A C 1
ATOM 3632 O O . ARG A 1 488 ? -57.863 -17.332 -32.052 1.00 60.50 488 ARG A O 1
ATOM 3640 N N . SER A 1 489 ? -56.521 -16.477 -33.643 1.00 55.56 489 SER A N 1
ATOM 3641 C CA . SER A 1 489 ? -55.804 -17.742 -33.781 1.00 55.62 489 SER A CA 1
ATOM 3642 C C . SER A 1 489 ? -55.029 -18.075 -32.510 1.00 52.39 489 SER A C 1
ATOM 3643 O O . SER A 1 489 ? -55.059 -19.221 -32.029 1.00 46.59 489 SER A O 1
ATOM 3646 N N . VAL A 1 490 ? -54.337 -17.080 -31.948 1.00 50.78 490 VAL A N 1
ATOM 3647 C CA . VAL A 1 490 ? -53.577 -17.297 -30.718 1.00 51.02 490 VAL A CA 1
ATOM 3648 C C . VAL A 1 490 ? -54.496 -17.780 -29.601 1.00 55.67 490 VAL A C 1
ATOM 3649 O O . VAL A 1 490 ? -54.188 -18.749 -28.894 1.00 58.31 490 VAL A O 1
ATOM 3653 N N . ASP A 1 491 ? -55.648 -17.120 -29.435 1.00 56.53 491 ASP A N 1
ATOM 3654 C CA . ASP A 1 491 ? -56.611 -17.569 -28.434 1.00 63.11 491 ASP A CA 1
ATOM 3655 C C . ASP A 1 491 ? -57.138 -18.962 -28.750 1.00 60.95 491 ASP A C 1
ATOM 3656 O O . ASP A 1 491 ? -57.475 -19.720 -27.834 1.00 58.12 491 ASP A O 1
ATOM 3661 N N . GLY A 1 492 ? -57.213 -19.319 -30.033 1.00 59.50 492 GLY A N 1
ATOM 3662 C CA . GLY A 1 492 ? -57.659 -20.656 -30.389 1.00 61.28 492 GLY A CA 1
ATOM 3663 C C . GLY A 1 492 ? -56.678 -21.734 -29.968 1.00 62.87 492 GLY A C 1
ATOM 3664 O O . GLY A 1 492 ? -57.081 -22.821 -29.543 1.00 54.92 492 GLY A O 1
ATOM 3665 N N . VAL A 1 493 ? -55.379 -21.454 -30.078 1.00 60.31 493 VAL A N 1
ATOM 3666 C CA . VAL A 1 493 ? -54.383 -22.449 -29.686 1.00 55.78 493 VAL A CA 1
ATOM 3667 C C . VAL A 1 493 ? -54.230 -22.507 -28.170 1.00 62.45 493 VAL A C 1
ATOM 3668 O O . VAL A 1 493 ? -54.137 -23.594 -27.587 1.00 68.73 493 VAL A O 1
ATOM 3672 N N . ILE A 1 494 ? -54.212 -21.345 -27.513 1.00 63.46 494 ILE A N 1
ATOM 3673 C CA . ILE A 1 494 ? -53.879 -21.275 -26.095 1.00 58.12 494 ILE A CA 1
ATOM 3674 C C . ILE A 1 494 ? -54.900 -22.032 -25.256 1.00 61.28 494 ILE A C 1
ATOM 3675 O O . ILE A 1 494 ? -56.101 -22.045 -25.558 1.00 57.50 494 ILE A O 1
ATOM 3680 N N . ASP A 1 495 ? -54.410 -22.693 -24.204 1.00 59.02 495 ASP A N 1
ATOM 3681 C CA . ASP A 1 495 ? -55.282 -23.327 -23.221 1.00 61.06 495 ASP A CA 1
ATOM 3682 C C . ASP A 1 495 ? -56.091 -22.263 -22.494 1.00 58.22 495 ASP A C 1
ATOM 3683 O O . ASP A 1 495 ? -55.531 -21.415 -21.791 1.00 60.86 495 ASP A O 1
ATOM 3688 N N . SER A 1 496 ? -57.413 -22.315 -22.656 1.00 58.20 496 SER A N 1
ATOM 3689 C CA . SER A 1 496 ? -58.254 -21.214 -22.201 1.00 57.90 496 SER A CA 1
ATOM 3690 C C . SER A 1 496 ? -58.389 -21.194 -20.684 1.00 57.18 496 SER A C 1
ATOM 3691 O O . SER A 1 496 ? -58.454 -20.117 -20.081 1.00 55.58 496 SER A O 1
ATOM 3694 N N . LEU A 1 497 ? -58.443 -22.370 -20.050 1.00 59.87 497 LEU A N 1
ATOM 3695 C CA . LEU A 1 497 ? -58.543 -22.418 -18.594 1.00 51.60 497 LEU A CA 1
ATOM 3696 C C . LEU A 1 497 ? -57.345 -21.746 -17.937 1.00 52.14 497 LEU A C 1
ATOM 3697 O O . LEU A 1 497 ? -57.493 -21.028 -16.940 1.00 52.90 497 LEU A O 1
ATOM 3702 N N . GLU A 1 498 ? -56.148 -21.961 -18.488 1.00 52.01 498 GLU A N 1
ATOM 3703 C CA . GLU A 1 498 ? -54.969 -21.283 -17.961 1.00 61.76 498 GLU A CA 1
ATOM 3704 C C . GLU A 1 498 ? -55.067 -19.775 -18.156 1.00 57.55 498 GLU A C 1
ATOM 3705 O O . GLU A 1 498 ? -54.665 -19.003 -17.277 1.00 58.53 498 GLU A O 1
ATOM 3711 N N . PHE A 1 499 ? -55.602 -19.335 -19.302 1.00 51.41 499 PHE A N 1
ATOM 3712 C CA . PHE A 1 499 ? -55.811 -17.905 -19.511 1.00 56.77 499 PHE A CA 1
ATOM 3713 C C . PHE A 1 499 ? -56.766 -17.337 -18.469 1.00 55.86 499 PHE A C 1
ATOM 3714 O O . PHE A 1 499 ? -56.551 -16.234 -17.955 1.00 52.74 499 PHE A O 1
ATOM 3722 N N . MET A 1 500 ? -57.822 -18.084 -18.137 1.00 57.26 500 MET A N 1
ATOM 3723 C CA . MET A 1 500 ? -58.783 -17.603 -17.151 1.00 60.73 500 MET A CA 1
ATOM 3724 C C . MET A 1 500 ? -58.188 -17.579 -15.750 1.00 61.96 500 MET A C 1
ATOM 3725 O O . MET A 1 500 ? -58.519 -16.691 -14.956 1.00 64.60 500 MET A O 1
ATOM 3730 N N . LYS A 1 501 ? -57.312 -18.534 -15.425 1.00 58.82 501 LYS A N 1
ATOM 3731 C CA . LYS A 1 501 ? -56.657 -18.515 -14.120 1.00 58.74 501 LYS A CA 1
ATOM 3732 C C . LYS A 1 501 ? -55.685 -17.345 -14.014 1.00 57.71 501 LYS A C 1
ATOM 3733 O O . LYS A 1 501 ? -55.750 -16.554 -13.065 1.00 63.87 501 LYS A O 1
ATOM 3739 N N . VAL A 1 502 ? -54.773 -17.222 -14.983 1.00 58.83 502 VAL A N 1
ATOM 3740 C CA . VAL A 1 502 ? -53.793 -16.140 -14.956 1.00 62.30 502 VAL A CA 1
ATOM 3741 C C . VAL A 1 502 ? -54.492 -14.786 -14.945 1.00 64.75 502 VAL A C 1
ATOM 3742 O O . VAL A 1 502 ? -54.141 -13.895 -14.158 1.00 58.52 502 VAL A O 1
ATOM 3746 N N . SER A 1 503 ? -55.503 -14.618 -15.801 1.00 61.31 503 SER A N 1
ATOM 3747 C CA . SER A 1 503 ? -56.261 -13.371 -15.826 1.00 60.32 503 SER A CA 1
ATOM 3748 C C . SER A 1 503 ? -57.015 -13.140 -14.522 1.00 59.90 503 SER A C 1
ATOM 3749 O O . SER A 1 503 ? -57.157 -11.992 -14.089 1.00 62.67 503 SER A O 1
ATOM 3752 N N . GLU A 1 504 ? -57.500 -14.206 -13.884 1.00 58.37 504 GLU A N 1
ATOM 3753 C CA . GLU A 1 504 ? -58.183 -14.048 -12.605 1.00 61.99 504 GLU A CA 1
ATOM 3754 C C . GLU A 1 504 ? -57.223 -13.545 -11.535 1.00 66.38 504 GLU A C 1
ATOM 3755 O O . GLU A 1 504 ? -57.563 -12.648 -10.754 1.00 68.64 504 GLU A O 1
ATOM 3761 N N . ALA A 1 505 ? -56.009 -14.100 -11.496 1.00 67.00 505 ALA A N 1
ATOM 3762 C CA . ALA A 1 505 ? -55.031 -13.674 -10.498 1.00 67.18 505 ALA A CA 1
ATOM 3763 C C . ALA A 1 505 ? -54.573 -12.242 -10.752 1.00 66.05 505 ALA A C 1
ATOM 3764 O O . ALA A 1 505 ? -54.561 -11.410 -9.835 1.00 68.56 505 ALA A O 1
ATOM 3766 N N . ARG A 1 506 ? -54.192 -11.935 -11.996 1.00 62.83 506 ARG A N 1
ATOM 3767 C CA . ARG A 1 506 ? -53.737 -10.587 -12.322 1.00 66.01 506 ARG A CA 1
ATOM 3768 C C . ARG A 1 506 ? -54.833 -9.558 -12.069 1.00 65.49 506 ARG A C 1
ATOM 3769 O O . ARG A 1 506 ? -54.565 -8.473 -11.539 1.00 65.89 506 ARG A O 1
ATOM 3777 N N . ILE A 1 507 ? -56.075 -9.887 -12.429 1.00 62.66 507 ILE A N 1
ATOM 3778 C CA . ILE A 1 507 ? -57.187 -8.978 -12.169 1.00 63.48 507 ILE A CA 1
ATOM 3779 C C . ILE A 1 507 ? -57.406 -8.817 -10.669 1.00 70.74 507 ILE A C 1
ATOM 3780 O O . ILE A 1 507 ? -57.742 -7.727 -10.196 1.00 72.49 507 ILE A O 1
ATOM 3785 N N . GLN A 1 508 ? -57.206 -9.889 -9.895 1.00 74.73 508 GLN A N 1
ATOM 3786 C CA . GLN A 1 508 ? -57.319 -9.778 -8.442 1.00 73.40 508 GLN A CA 1
ATOM 3787 C C . GLN A 1 508 ? -56.281 -8.813 -7.883 1.00 70.71 508 GLN A C 1
ATOM 3788 O O . GLN A 1 508 ? -56.603 -7.940 -7.068 1.00 72.95 508 GLN A O 1
ATOM 3794 N N . ALA A 1 509 ? -55.025 -8.954 -8.314 1.00 70.36 509 ALA A N 1
ATOM 3795 C CA . ALA A 1 509 ? -53.972 -8.072 -7.816 1.00 72.69 509 ALA A CA 1
ATOM 3796 C C . ALA A 1 509 ? -54.211 -6.624 -8.232 1.00 75.98 509 ALA A C 1
ATOM 3797 O O . ALA A 1 509 ? -54.042 -5.702 -7.424 1.00 81.11 509 ALA A O 1
ATOM 3799 N N . ASP A 1 510 ? -54.608 -6.403 -9.488 1.00 72.49 510 ASP A N 1
ATOM 3800 C CA . ASP A 1 510 ? -54.797 -5.037 -9.969 1.00 78.25 510 ASP A CA 1
ATOM 3801 C C . ASP A 1 510 ? -56.020 -4.384 -9.336 1.00 75.93 510 ASP A C 1
ATOM 3802 O O . ASP A 1 510 ? -56.010 -3.181 -9.054 1.00 75.54 510 ASP A O 1
ATOM 3807 N N . VAL A 1 511 ? -57.083 -5.157 -9.107 1.00 75.44 511 VAL A N 1
ATOM 3808 C CA . VAL A 1 511 ? -58.258 -4.617 -8.428 1.00 78.50 511 VAL A CA 1
ATOM 3809 C C . VAL A 1 511 ? -57.937 -4.312 -6.970 1.00 85.32 511 VAL A C 1
ATOM 3810 O O . VAL A 1 511 ? -58.387 -3.299 -6.422 1.00 92.26 511 VAL A O 1
ATOM 3814 N N . LYS A 1 512 ? -57.151 -5.175 -6.319 1.00 85.35 512 LYS A N 1
ATOM 3815 C CA . LYS A 1 512 ? -56.702 -4.880 -4.962 1.00 89.18 512 LYS A CA 1
ATOM 3816 C C . LYS A 1 512 ? -55.907 -3.580 -4.922 1.00 92.20 512 LYS A C 1
ATOM 3817 O O . LYS A 1 512 ? -56.144 -2.717 -4.068 1.00 94.03 512 LYS A O 1
ATOM 3823 N N . GLU A 1 513 ? -54.965 -3.417 -5.854 1.00 92.20 513 GLU A N 1
ATOM 3824 C CA . GLU A 1 513 ? -54.165 -2.197 -5.884 1.00 94.69 513 GLU A CA 1
ATOM 3825 C C . GLU A 1 513 ? -55.033 -0.977 -6.167 1.00 97.61 513 GLU A C 1
ATOM 3826 O O . GLU A 1 513 ? -54.799 0.102 -5.612 1.00 98.58 513 GLU A O 1
ATOM 3832 N N . ALA A 1 514 ? -56.053 -1.133 -7.016 1.00 97.18 514 ALA A N 1
ATOM 3833 C CA . ALA A 1 514 ? -56.933 -0.013 -7.332 1.00 95.29 514 ALA A CA 1
ATOM 3834 C C . ALA A 1 514 ? -57.788 0.376 -6.132 1.00 97.79 514 ALA A C 1
ATOM 3835 O O . ALA A 1 514 ? -58.042 1.565 -5.905 1.00 102.10 514 ALA A O 1
ATOM 3837 N N . LYS A 1 515 ? -58.251 -0.609 -5.358 1.00 95.43 515 LYS A N 1
ATOM 3838 C CA . LYS A 1 515 ? -58.973 -0.298 -4.128 1.00 96.92 515 LYS A CA 1
ATOM 3839 C C . LYS A 1 515 ? -58.058 0.384 -3.119 1.00 99.23 515 LYS A C 1
ATOM 3840 O O . LYS A 1 515 ? -58.483 1.301 -2.404 1.00 103.02 515 LYS A O 1
ATOM 3846 N N . ARG A 1 516 ? -56.797 -0.050 -3.051 1.00 97.10 516 ARG A N 1
ATOM 3847 C CA . ARG A 1 516 ? -55.829 0.603 -2.174 1.00 100.38 516 ARG A CA 1
ATOM 3848 C C . ARG A 1 516 ? -55.625 2.060 -2.572 1.00 100.01 516 ARG A C 1
ATOM 3849 O O . ARG A 1 516 ? -55.606 2.954 -1.718 1.00 105.92 516 ARG A O 1
ATOM 3857 N N . ILE A 1 517 ? -55.469 2.318 -3.873 1.00 98.45 517 ILE A N 1
ATOM 3858 C CA . ILE A 1 517 ? -55.293 3.686 -4.350 1.00 102.44 517 ILE A CA 1
ATOM 3859 C C . ILE A 1 517 ? -56.571 4.494 -4.153 1.00 105.56 517 ILE A C 1
ATOM 3860 O O . ILE A 1 517 ? -56.524 5.720 -3.995 1.00 107.53 517 ILE A O 1
ATOM 3865 N N . ALA A 1 518 ? -57.727 3.829 -4.136 1.00 103.91 518 ALA A N 1
ATOM 3866 C CA . ALA A 1 518 ? -58.990 4.541 -3.976 1.00 103.66 518 ALA A CA 1
ATOM 3867 C C . ALA A 1 518 ? -59.232 4.947 -2.527 1.00 109.11 518 ALA A C 1
ATOM 3868 O O . ALA A 1 518 ? -59.706 6.058 -2.266 1.00 111.44 518 ALA A O 1
ATOM 3870 N N . LEU A 1 519 ? -58.919 4.068 -1.574 1.00 116.21 519 LEU A N 1
ATOM 3871 C CA . LEU A 1 519 ? -59.147 4.395 -0.169 1.00 127.19 519 LEU A CA 1
ATOM 3872 C C . LEU A 1 519 ? -58.121 5.405 0.334 1.00 142.51 519 LEU A C 1
ATOM 3873 O O . LEU A 1 519 ? -58.476 6.512 0.759 1.00 144.69 519 LEU A O 1
ATOM 3878 N N . ALA A 1 520 ? -56.842 5.039 0.304 1.00 151.70 520 ALA A N 1
ATOM 3879 C CA . ALA A 1 520 ? -55.775 5.974 0.632 1.00 160.67 520 ALA A CA 1
ATOM 3880 C C . ALA A 1 520 ? -55.534 6.885 -0.564 1.00 162.27 520 ALA A C 1
ATOM 3881 O O . ALA A 1 520 ? -55.240 6.410 -1.664 1.00 161.82 520 ALA A O 1
ATOM 3883 N N . GLU A 1 521 ? -55.655 8.193 -0.351 1.00 167.72 521 GLU A N 1
ATOM 3884 C CA . GLU A 1 521 ? -55.673 9.140 -1.461 1.00 165.42 521 GLU A CA 1
ATOM 3885 C C . GLU A 1 521 ? -54.302 9.305 -2.101 1.00 158.87 521 GLU A C 1
ATOM 3886 O O . GLU A 1 521 ? -53.523 10.183 -1.716 1.00 161.07 521 GLU A O 1
ATOM 3892 N N . GLU A 1 522 ? -54.004 8.459 -3.083 1.00 147.52 522 GLU A N 1
ATOM 3893 C CA . GLU A 1 522 ? -52.870 8.644 -3.969 1.00 140.09 522 GLU A CA 1
ATOM 3894 C C . GLU A 1 522 ? -53.360 9.311 -5.253 1.00 135.56 522 GLU A C 1
ATOM 3895 O O . GLU A 1 522 ? -54.514 9.743 -5.352 1.00 134.61 522 GLU A O 1
ATOM 3901 N N . ASP A 1 523 ? -52.486 9.396 -6.253 1.00 131.43 523 ASP A N 1
ATOM 3902 C CA . ASP A 1 523 ? -52.827 10.108 -7.477 1.00 127.68 523 ASP A CA 1
ATOM 3903 C C . ASP A 1 523 ? -53.965 9.405 -8.210 1.00 120.12 523 ASP A C 1
ATOM 3904 O O . ASP A 1 523 ? -53.939 8.186 -8.401 1.00 114.22 523 ASP A O 1
ATOM 3909 N N . SER A 1 524 ? -54.970 10.185 -8.617 1.00 121.35 524 SER A N 1
ATOM 3910 C CA . SER A 1 524 ? -56.099 9.631 -9.358 1.00 119.49 524 SER A CA 1
ATOM 3911 C C . SER A 1 524 ? -55.690 9.097 -10.724 1.00 119.36 524 SER A C 1
ATOM 3912 O O . SER A 1 524 ? -56.396 8.246 -11.277 1.00 120.72 524 SER A O 1
ATOM 3915 N N . MET A 1 525 ? -54.577 9.583 -11.279 1.00 122.87 525 MET A N 1
ATOM 3916 C CA . MET A 1 525 ? -54.070 9.028 -12.530 1.00 124.43 525 MET A CA 1
ATOM 3917 C C . MET A 1 525 ? -53.762 7.544 -12.380 1.00 120.10 525 MET A C 1
ATOM 3918 O O . MET A 1 525 ? -54.043 6.746 -13.284 1.00 116.32 525 MET A O 1
ATOM 3923 N N . LYS A 1 526 ? -53.186 7.155 -11.239 1.00 121.69 526 LYS A N 1
ATOM 3924 C CA . LYS A 1 526 ? -52.998 5.740 -10.942 1.00 115.72 526 LYS A CA 1
ATOM 3925 C C . LYS A 1 526 ? -54.327 4.998 -10.902 1.00 110.01 526 LYS A C 1
ATOM 3926 O O . LYS A 1 526 ? -54.400 3.831 -11.306 1.00 108.91 526 LYS A O 1
ATOM 3932 N N . LEU A 1 527 ? -55.387 5.658 -10.430 1.00 108.35 527 LEU A N 1
ATOM 3933 C CA . LEU A 1 527 ? -56.674 4.985 -10.301 1.00 103.59 527 LEU A CA 1
ATOM 3934 C C . LEU A 1 527 ? -57.331 4.767 -11.659 1.00 101.61 527 LEU A C 1
ATOM 3935 O O . LEU A 1 527 ? -57.879 3.691 -11.918 1.00 102.27 527 LEU A O 1
ATOM 3940 N N . ILE A 1 528 ? -57.306 5.775 -12.534 1.00 101.47 528 ILE A N 1
ATOM 3941 C CA . ILE A 1 528 ? -57.893 5.590 -13.860 1.00 97.85 528 ILE A CA 1
ATOM 3942 C C . ILE A 1 528 ? -57.046 4.635 -14.689 1.00 92.01 528 ILE A C 1
ATOM 3943 O O . ILE A 1 528 ? -57.576 3.834 -15.469 1.00 92.92 528 ILE A O 1
ATOM 3948 N N . ALA A 1 529 ? -55.721 4.702 -14.540 1.00 91.01 529 ALA A N 1
ATOM 3949 C CA . ALA A 1 529 ? -54.852 3.785 -15.269 1.00 86.39 529 ALA A CA 1
ATOM 3950 C C . ALA A 1 529 ? -55.107 2.343 -14.848 1.00 80.06 529 ALA A C 1
ATOM 3951 O O . ALA A 1 529 ? -55.354 1.469 -15.690 1.00 74.93 529 ALA A O 1
ATOM 3953 N N . LYS A 1 530 ? -55.066 2.080 -13.539 1.00 78.94 530 LYS A N 1
ATOM 3954 C CA . LYS A 1 530 ? -55.273 0.721 -13.050 1.00 76.48 530 LYS A CA 1
ATOM 3955 C C . LYS A 1 530 ? -56.688 0.238 -13.347 1.00 75.82 530 LYS A C 1
ATOM 3956 O O . LYS A 1 530 ? -56.894 -0.927 -13.709 1.00 72.17 530 LYS A O 1
ATOM 3962 N N . ALA A 1 531 ? -57.676 1.128 -13.219 1.00 79.73 531 ALA A N 1
ATOM 3963 C CA . ALA A 1 531 ? -59.062 0.749 -13.475 1.00 79.55 531 ALA A CA 1
ATOM 3964 C C . ALA A 1 531 ? -59.278 0.388 -14.940 1.00 77.17 531 ALA A C 1
ATOM 3965 O O . ALA A 1 531 ? -59.921 -0.623 -15.253 1.00 70.53 531 ALA A O 1
ATOM 3967 N N . SER A 1 532 ? -58.750 1.205 -15.857 1.00 73.30 532 SER A N 1
ATOM 3968 C CA . SER A 1 532 ? -58.904 0.899 -17.275 1.00 72.72 532 SER A CA 1
ATOM 3969 C C . SER A 1 532 ? -58.120 -0.348 -17.661 1.00 69.08 532 SER A C 1
ATOM 3970 O O . SER A 1 532 ? -58.559 -1.108 -18.532 1.00 67.09 532 SER A O 1
ATOM 3973 N N . SER A 1 533 ? -56.968 -0.579 -17.025 1.00 70.79 533 SER A N 1
ATOM 3974 C CA . SER A 1 533 ? -56.260 -1.840 -17.221 1.00 67.39 533 SER A CA 1
ATOM 3975 C C . SER A 1 533 ? -57.124 -3.025 -16.801 1.00 68.30 533 SER A C 1
ATOM 3976 O O . SER A 1 533 ? -57.174 -4.048 -17.498 1.00 63.56 533 SER A O 1
ATOM 3979 N N . VAL A 1 534 ? -57.816 -2.901 -15.666 1.00 67.99 534 VAL A N 1
ATOM 3980 C CA . VAL A 1 534 ? -58.724 -3.958 -15.229 1.00 65.45 534 VAL A CA 1
ATOM 3981 C C . VAL A 1 534 ? -59.836 -4.163 -16.250 1.00 64.11 534 VAL A C 1
ATOM 3982 O O . VAL A 1 534 ? -60.206 -5.300 -16.570 1.00 62.31 534 VAL A O 1
ATOM 3986 N N . ALA A 1 535 ? -60.381 -3.067 -16.786 1.00 65.23 535 ALA A N 1
ATOM 3987 C CA . ALA A 1 535 ? -61.426 -3.181 -17.800 1.00 64.36 535 ALA A CA 1
ATOM 3988 C C . ALA A 1 535 ? -60.920 -3.909 -19.042 1.00 62.40 535 ALA A C 1
ATOM 3989 O O . ALA A 1 535 ? -61.640 -4.728 -19.629 1.00 61.03 535 ALA A O 1
ATOM 3991 N N . ARG A 1 536 ? -59.680 -3.629 -19.454 1.00 62.50 536 ARG A N 1
ATOM 3992 C CA . ARG A 1 536 ? -59.130 -4.294 -20.632 1.00 60.95 536 ARG A CA 1
ATOM 3993 C C . ARG A 1 536 ? -58.892 -5.777 -20.372 1.00 61.91 536 ARG A C 1
ATOM 3994 O O . ARG A 1 536 ? -59.155 -6.614 -21.245 1.00 64.06 536 ARG A O 1
ATOM 4002 N N . GLN A 1 537 ? -58.399 -6.126 -19.181 1.00 59.39 537 GLN A N 1
ATOM 4003 C CA . GLN A 1 537 ? -58.208 -7.538 -18.858 1.00 57.97 537 GLN A CA 1
ATOM 4004 C C . GLN A 1 537 ? -59.540 -8.279 -18.817 1.00 57.11 537 GLN A C 1
ATOM 4005 O O . GLN A 1 537 ? -59.650 -9.410 -19.311 1.00 60.51 537 GLN A O 1
ATOM 4011 N N . ALA A 1 538 ? -60.570 -7.650 -18.245 1.00 59.25 538 ALA A N 1
ATOM 4012 C CA . ALA A 1 538 ? -61.889 -8.270 -18.207 1.00 57.76 538 ALA A CA 1
ATOM 4013 C C . ALA A 1 538 ? -62.449 -8.467 -19.611 1.00 60.65 538 ALA A C 1
ATOM 4014 O O . ALA A 1 538 ? -63.008 -9.527 -19.921 1.00 55.76 538 ALA A O 1
ATOM 4016 N N . ASN A 1 539 ? -62.310 -7.457 -20.478 1.00 57.38 539 ASN A N 1
ATOM 4017 C CA . ASN A 1 539 ? -62.800 -7.610 -21.845 1.00 59.84 539 ASN A CA 1
ATOM 4018 C C . ASN A 1 539 ? -62.011 -8.665 -22.609 1.00 57.08 539 ASN A C 1
ATOM 4019 O O . ASN A 1 539 ? -62.567 -9.339 -23.485 1.00 54.99 539 ASN A O 1
ATOM 4024 N N . ARG A 1 540 ? -60.723 -8.826 -22.298 1.00 59.82 540 ARG A N 1
ATOM 4025 C CA A ARG A 1 540 ? -59.969 -9.930 -22.879 0.89 58.02 540 ARG A CA 1
ATOM 4026 C CA B ARG A 1 540 ? -59.962 -9.932 -22.870 0.11 57.66 540 ARG A CA 1
ATOM 4027 C C . ARG A 1 540 ? -60.511 -11.272 -22.402 1.00 56.28 540 ARG A C 1
ATOM 4028 O O . ARG A 1 540 ? -60.564 -12.240 -23.174 1.00 57.02 540 ARG A O 1
ATOM 4043 N N . VAL A 1 541 ? -60.926 -11.349 -21.134 1.00 54.77 541 VAL A N 1
ATOM 4044 C CA . VAL A 1 541 ? -61.589 -12.558 -20.651 1.00 57.50 541 VAL A CA 1
ATOM 4045 C C . VAL A 1 541 ? -62.866 -12.804 -21.445 1.00 60.11 541 VAL A C 1
ATOM 4046 O O . VAL A 1 541 ? -63.186 -13.946 -21.803 1.00 59.76 541 VAL A O 1
ATOM 4050 N N . ILE A 1 542 ? -63.600 -11.731 -21.752 1.00 61.83 542 ILE A N 1
ATOM 4051 C CA . ILE A 1 542 ? -64.813 -11.853 -22.558 1.00 64.31 542 ILE A CA 1
ATOM 4052 C C . ILE A 1 542 ? -64.487 -12.432 -23.929 1.00 66.33 542 ILE A C 1
ATOM 4053 O O . ILE A 1 542 ? -65.159 -13.353 -24.409 1.00 67.08 542 ILE A O 1
ATOM 4058 N N . GLN A 1 543 ? -63.451 -11.898 -24.582 1.00 63.26 543 GLN A N 1
ATOM 4059 C CA . GLN A 1 543 ? -63.116 -12.344 -25.932 1.00 64.95 543 GLN A CA 1
ATOM 4060 C C . GLN A 1 543 ? -62.675 -13.803 -25.942 1.00 63.99 543 GLN A C 1
ATOM 4061 O O . GLN A 1 543 ? -63.133 -14.596 -26.775 1.00 65.35 543 GLN A O 1
ATOM 4067 N N . VAL A 1 544 ? -61.777 -14.176 -25.027 1.00 59.46 544 VAL A N 1
ATOM 4068 C CA . VAL A 1 544 ? -61.328 -15.564 -24.971 1.00 58.08 544 VAL A CA 1
ATOM 4069 C C . VAL A 1 544 ? -62.504 -16.490 -24.683 1.00 54.94 544 VAL A C 1
ATOM 4070 O O . VAL A 1 544 ? -62.608 -17.582 -25.256 1.00 54.98 544 VAL A O 1
ATOM 4074 N N . ALA A 1 545 ? -63.424 -16.058 -23.816 1.00 55.74 545 ALA A N 1
ATOM 4075 C CA . ALA A 1 545 ? -64.635 -16.840 -23.591 1.00 59.87 545 ALA A CA 1
ATOM 4076 C C . ALA A 1 545 ? -65.465 -16.964 -24.863 1.00 61.22 545 ALA A C 1
ATOM 4077 O O . ALA A 1 545 ? -66.091 -18.003 -25.098 1.00 63.74 545 ALA A O 1
ATOM 4079 N N . LYS A 1 546 ? -65.476 -15.921 -25.696 1.00 59.19 546 LYS A N 1
ATOM 4080 C CA . LYS A 1 546 ? -66.201 -15.982 -26.962 1.00 62.13 546 LYS A CA 1
ATOM 4081 C C . LYS A 1 546 ? -65.584 -17.017 -27.896 1.00 59.28 546 LYS A C 1
ATOM 4082 O O . LYS A 1 546 ? -66.295 -17.821 -28.513 1.00 56.94 546 LYS A O 1
ATOM 4088 N N . VAL A 1 547 ? -64.252 -17.015 -28.008 1.00 60.29 547 VAL A N 1
ATOM 4089 C CA . VAL A 1 547 ? -63.578 -18.011 -28.837 1.00 63.32 547 VAL A CA 1
ATOM 4090 C C . VAL A 1 547 ? -63.850 -19.418 -28.314 1.00 63.24 547 VAL A C 1
ATOM 4091 O O . VAL A 1 547 ? -64.123 -20.341 -29.091 1.00 64.23 547 VAL A O 1
ATOM 4095 N N . GLU A 1 548 ? -63.794 -19.603 -26.993 1.00 62.65 548 GLU A N 1
ATOM 4096 C CA . GLU A 1 548 ? -64.016 -20.933 -26.433 1.00 63.60 548 GLU A CA 1
ATOM 4097 C C . GLU A 1 548 ? -65.451 -21.397 -26.648 1.00 60.57 548 GLU A C 1
ATOM 4098 O O . GLU A 1 548 ? -65.694 -22.585 -26.893 1.00 59.63 548 GLU A O 1
ATOM 4104 N N . ALA A 1 549 ? -66.414 -20.480 -26.555 1.00 60.80 549 ALA A N 1
ATOM 4105 C CA . ALA A 1 549 ? -67.805 -20.848 -26.790 1.00 68.09 549 ALA A CA 1
ATOM 4106 C C . ALA A 1 549 ? -68.042 -21.204 -28.253 1.00 75.80 549 ALA A C 1
ATOM 4107 O O . ALA A 1 549 ? -68.749 -22.174 -28.556 1.00 74.72 549 ALA A O 1
ATOM 4109 N N . ASP A 1 550 ? -67.454 -20.434 -29.176 1.00 83.06 550 ASP A N 1
ATOM 4110 C CA . ASP A 1 550 ? -67.614 -20.730 -30.597 1.00 88.37 550 ASP A CA 1
ATOM 4111 C C . ASP A 1 550 ? -67.063 -22.102 -30.960 1.00 90.91 550 ASP A C 1
ATOM 4112 O O . ASP A 1 550 ? -67.626 -22.785 -31.823 1.00 99.02 550 ASP A O 1
ATOM 4117 N N . ASN A 1 551 ? -65.979 -22.523 -30.312 1.00 83.93 551 ASN A N 1
ATOM 4118 C CA . ASN A 1 551 ? -65.307 -23.770 -30.651 1.00 80.42 551 ASN A CA 1
ATOM 4119 C C . ASN A 1 551 ? -66.053 -25.009 -30.168 1.00 80.28 551 ASN A C 1
ATOM 4120 O O . ASN A 1 551 ? -65.649 -26.126 -30.510 1.00 81.62 551 ASN A O 1
ATOM 4125 N N . SER A 1 552 ? -67.128 -24.852 -29.403 1.00 78.98 552 SER A N 1
ATOM 4126 C CA . SER A 1 552 ? -67.864 -25.980 -28.853 1.00 80.27 552 SER A CA 1
ATOM 4127 C C . SER A 1 552 ? -69.236 -26.090 -29.503 1.00 81.75 552 SER A C 1
ATOM 4128 O O . SER A 1 552 ? -69.908 -25.080 -29.734 1.00 81.92 552 SER A O 1
ATOM 4131 N N . GLU A 1 553 ? -69.644 -27.324 -29.796 1.00 89.14 553 GLU A N 1
ATOM 4132 C CA . GLU A 1 553 ? -70.988 -27.615 -30.275 1.00 95.22 553 GLU A CA 1
ATOM 4133 C C . GLU A 1 553 ? -71.903 -28.103 -29.161 1.00 93.12 553 GLU A C 1
ATOM 4134 O O . GLU A 1 553 ? -72.987 -28.621 -29.444 1.00 96.10 553 GLU A O 1
ATOM 4140 N N . ASN A 1 554 ? -71.486 -27.953 -27.904 1.00 83.54 554 ASN A N 1
ATOM 4141 C CA . ASN A 1 554 ? -72.272 -28.336 -26.738 1.00 76.62 554 ASN A CA 1
ATOM 4142 C C . ASN A 1 554 ? -73.175 -27.176 -26.339 1.00 73.83 554 ASN A C 1
ATOM 4143 O O . ASN A 1 554 ? -72.702 -26.195 -25.752 1.00 73.41 554 ASN A O 1
ATOM 4148 N N . PRO A 1 555 ? -74.477 -27.253 -26.630 1.00 73.46 555 PRO A N 1
ATOM 4149 C CA . PRO A 1 555 ? -75.338 -26.071 -26.441 1.00 76.42 555 PRO A CA 1
ATOM 4150 C C . PRO A 1 555 ? -75.461 -25.623 -24.995 1.00 82.91 555 PRO A C 1
ATOM 4151 O O . PRO A 1 555 ? -75.516 -24.415 -24.732 1.00 86.43 555 PRO A O 1
ATOM 4155 N N . GLU A 1 556 ? -75.515 -26.561 -24.046 1.00 84.66 556 GLU A N 1
ATOM 4156 C CA . GLU A 1 556 ? -75.662 -26.182 -22.644 1.00 85.36 556 GLU A CA 1
ATOM 4157 C C . GLU A 1 556 ? -74.430 -25.440 -22.140 1.00 78.33 556 GLU A C 1
ATOM 4158 O O . GLU A 1 556 ? -74.550 -24.426 -21.440 1.00 77.00 556 GLU A O 1
ATOM 4164 N N . PHE A 1 557 ? -73.238 -25.927 -22.492 1.00 73.94 557 PHE A N 1
ATOM 4165 C CA . PHE A 1 557 ? -72.012 -25.248 -22.086 1.00 71.47 557 PHE A CA 1
ATOM 4166 C C . PHE A 1 557 ? -71.900 -23.873 -22.736 1.00 73.60 557 PHE A C 1
ATOM 4167 O O . PHE A 1 557 ? -71.442 -22.916 -22.099 1.00 77.18 557 PHE A O 1
ATOM 4175 N N . VAL A 1 558 ? -72.320 -23.753 -23.997 1.00 72.58 558 VAL A N 1
ATOM 4176 C CA . VAL A 1 558 ? -72.302 -22.454 -24.666 1.00 72.33 558 VAL A CA 1
ATOM 4177 C C . VAL A 1 558 ? -73.280 -21.498 -23.995 1.00 72.42 558 VAL A C 1
ATOM 4178 O O . VAL A 1 558 ? -73.019 -20.293 -23.886 1.00 72.15 558 VAL A O 1
ATOM 4182 N N . ALA A 1 559 ? -74.414 -22.019 -23.525 1.00 71.87 559 ALA A N 1
ATOM 4183 C CA . ALA A 1 559 ? -75.390 -21.175 -22.843 1.00 73.52 559 ALA A CA 1
ATOM 4184 C C . ALA A 1 559 ? -74.859 -20.696 -21.497 1.00 73.39 559 ALA A C 1
ATOM 4185 O O . ALA A 1 559 ? -74.961 -19.508 -21.165 1.00 75.98 559 ALA A O 1
ATOM 4187 N N . LYS A 1 560 ? -74.289 -21.609 -20.704 1.00 72.06 560 LYS A N 1
ATOM 4188 C CA . LYS A 1 560 ? -73.727 -21.222 -19.412 1.00 71.47 560 LYS A CA 1
ATOM 4189 C C . LYS A 1 560 ? -72.600 -20.210 -19.586 1.00 65.70 560 LYS A C 1
ATOM 4190 O O . LYS A 1 560 ? -72.555 -19.183 -18.895 1.00 69.46 560 LYS A O 1
ATOM 4196 N N . LEU A 1 561 ? -71.679 -20.485 -20.513 1.00 63.07 561 LEU A N 1
ATOM 4197 C CA . LEU A 1 561 ? -70.575 -19.564 -20.754 1.00 60.99 561 LEU A CA 1
ATOM 4198 C C . LEU A 1 561 ? -71.072 -18.220 -21.268 1.00 65.23 561 LEU A C 1
ATOM 4199 O O . LEU A 1 561 ? -70.485 -17.178 -20.953 1.00 71.07 561 LEU A O 1
ATOM 4204 N N . SER A 1 562 ? -72.150 -18.220 -22.055 1.00 65.23 562 SER A N 1
ATOM 4205 C CA . SER A 1 562 ? -72.730 -16.960 -22.503 1.00 66.00 562 SER A CA 1
ATOM 4206 C C . SER A 1 562 ? -73.322 -16.185 -21.335 1.00 71.61 562 SER A C 1
ATOM 4207 O O . SER A 1 562 ? -73.209 -14.956 -21.278 1.00 74.66 562 SER A O 1
ATOM 4210 N N . SER A 1 563 ? -73.953 -16.884 -20.389 1.00 70.95 563 SER A N 1
ATOM 4211 C CA . SER A 1 563 ? -74.482 -16.203 -19.213 1.00 71.03 563 SER A CA 1
ATOM 4212 C C . SER A 1 563 ? -73.361 -15.597 -18.377 1.00 72.57 563 SER A C 1
ATOM 4213 O O . SER A 1 563 ? -73.474 -14.457 -17.908 1.00 77.82 563 SER A O 1
ATOM 4216 N N . ALA A 1 564 ? -72.263 -16.335 -18.192 1.00 68.61 564 ALA A N 1
ATOM 4217 C CA . ALA A 1 564 ? -71.150 -15.809 -17.405 1.00 65.07 564 ALA A CA 1
ATOM 4218 C C . ALA A 1 564 ? -70.490 -14.622 -18.101 1.00 65.72 564 ALA A C 1
ATOM 4219 O O . ALA A 1 564 ? -70.202 -13.600 -17.467 1.00 67.21 564 ALA A O 1
ATOM 4221 N N . SER A 1 565 ? -70.244 -14.737 -19.409 1.00 66.62 565 SER A N 1
ATOM 4222 C CA . SER A 1 565 ? -69.580 -13.654 -20.128 1.00 68.30 565 SER A CA 1
ATOM 4223 C C . SER A 1 565 ? -70.462 -12.413 -20.198 1.00 69.56 565 SER A C 1
ATOM 4224 O O . SER A 1 565 ? -69.978 -11.289 -20.023 1.00 66.25 565 SER A O 1
ATOM 4227 N N . GLU A 1 566 ? -71.761 -12.594 -20.447 1.00 74.62 566 GLU A N 1
ATOM 4228 C CA . GLU A 1 566 ? -72.670 -11.454 -20.482 1.00 81.10 566 GLU A CA 1
ATOM 4229 C C . GLU A 1 566 ? -72.786 -10.798 -19.111 1.00 78.17 566 GLU A C 1
ATOM 4230 O O . GLU A 1 566 ? -72.761 -9.565 -19.001 1.00 79.68 566 GLU A O 1
ATOM 4236 N N . SER A 1 567 ? -72.902 -11.608 -18.055 1.00 75.01 567 SER A N 1
ATOM 4237 C CA . SER A 1 567 ? -72.980 -11.058 -16.705 1.00 72.78 567 SER A CA 1
ATOM 4238 C C . SER A 1 567 ? -71.709 -10.300 -16.343 1.00 71.00 567 SER A C 1
ATOM 4239 O O . SER A 1 567 ? -71.765 -9.275 -15.655 1.00 77.09 567 SER A O 1
ATOM 4242 N N . LEU A 1 568 ? -70.552 -10.789 -16.793 1.00 61.78 568 LEU A N 1
ATOM 4243 C CA . LEU A 1 568 ? -69.308 -10.071 -16.539 1.00 67.90 568 LEU A CA 1
ATOM 4244 C C . LEU A 1 568 ? -69.256 -8.767 -17.324 1.00 71.14 568 LEU A C 1
ATOM 4245 O O . LEU A 1 568 ? -68.830 -7.734 -16.796 1.00 62.98 568 LEU A O 1
ATOM 4250 N N . ALA A 1 569 ? -69.691 -8.798 -18.587 1.00 72.93 569 ALA A N 1
ATOM 4251 C CA . ALA A 1 569 ? -69.648 -7.605 -19.424 1.00 74.70 569 ALA A CA 1
ATOM 4252 C C . ALA A 1 569 ? -70.594 -6.525 -18.918 1.00 82.73 569 ALA A C 1
ATOM 4253 O O . ALA A 1 569 ? -70.309 -5.332 -19.077 1.00 86.15 569 ALA A O 1
ATOM 4255 N N . LYS A 1 570 ? -71.712 -6.914 -18.302 1.00 86.03 570 LYS A N 1
ATOM 4256 C CA . LYS A 1 570 ? -72.636 -5.917 -17.771 1.00 90.63 570 LYS A CA 1
ATOM 4257 C C . LYS A 1 570 ? -72.104 -5.206 -16.532 1.00 87.37 570 LYS A C 1
ATOM 4258 O O . LYS A 1 570 ? -72.770 -4.290 -16.039 1.00 92.11 570 LYS A O 1
ATOM 4264 N N . SER A 1 571 ? -70.930 -5.586 -16.027 1.00 79.15 571 SER A N 1
ATOM 4265 C CA . SER A 1 571 ? -70.367 -4.982 -14.828 1.00 77.22 571 SER A CA 1
ATOM 4266 C C . SER A 1 571 ? -69.147 -4.115 -15.096 1.00 74.26 571 SER A C 1
ATOM 4267 O O . SER A 1 571 ? -68.692 -3.421 -14.181 1.00 74.84 571 SER A O 1
ATOM 4270 N N . ILE A 1 572 ? -68.604 -4.134 -16.314 1.00 73.28 572 ILE A N 1
ATOM 4271 C CA . ILE A 1 572 ? -67.352 -3.433 -16.582 1.00 71.85 572 ILE A CA 1
ATOM 4272 C C . ILE A 1 572 ? -67.578 -1.925 -16.629 1.00 74.43 572 ILE A C 1
ATOM 4273 O O . ILE A 1 572 ? -66.909 -1.163 -15.921 1.00 74.88 572 ILE A O 1
ATOM 4278 N N . SER A 1 573 ? -68.518 -1.474 -17.464 1.00 73.66 573 SER A N 1
ATOM 4279 C CA . SER A 1 573 ? -68.762 -0.038 -17.607 1.00 80.67 573 SER A CA 1
ATOM 4280 C C . SER A 1 573 ? -69.118 0.645 -16.291 1.00 84.13 573 SER A C 1
ATOM 4281 O O . SER A 1 573 ? -68.514 1.690 -15.983 1.00 84.75 573 SER A O 1
ATOM 4284 N N . PRO A 1 574 ? -70.061 0.141 -15.478 1.00 85.38 574 PRO A N 1
ATOM 4285 C CA . PRO A 1 574 ? -70.346 0.828 -14.206 1.00 88.83 574 PRO A CA 1
ATOM 4286 C C . PRO A 1 574 ? -69.121 0.984 -13.325 1.00 88.07 574 PRO A C 1
ATOM 4287 O O . PRO A 1 574 ? -68.986 1.999 -12.631 1.00 92.34 574 PRO A O 1
ATOM 4291 N N . MET A 1 575 ? -68.214 0.007 -13.344 1.00 83.37 575 MET A N 1
ATOM 4292 C CA . MET A 1 575 ? -66.988 0.123 -12.563 1.00 82.21 575 MET A CA 1
ATOM 4293 C C . MET A 1 575 ? -66.147 1.302 -13.036 1.00 84.95 575 MET A C 1
ATOM 4294 O O . MET A 1 575 ? -65.626 2.073 -12.219 1.00 80.09 575 MET A O 1
ATOM 4299 N N . VAL A 1 576 ? -66.020 1.469 -14.354 1.00 76.73 576 VAL A N 1
ATOM 4300 C CA . VAL A 1 576 ? -65.212 2.558 -14.889 1.00 79.96 576 VAL A CA 1
ATOM 4301 C C . VAL A 1 576 ? -65.853 3.906 -14.582 1.00 82.98 576 VAL A C 1
ATOM 4302 O O . VAL A 1 576 ? -65.165 4.858 -14.189 1.00 83.33 576 VAL A O 1
ATOM 4306 N N . ILE A 1 577 ? -67.175 4.014 -14.746 1.00 82.05 577 ILE A N 1
ATOM 4307 C CA . ILE A 1 577 ? -67.810 5.301 -14.475 1.00 95.17 577 ILE A CA 1
ATOM 4308 C C . ILE A 1 577 ? -67.761 5.623 -12.985 1.00 93.50 577 ILE A C 1
ATOM 4309 O O . ILE A 1 577 ? -67.697 6.798 -12.601 1.00 92.86 577 ILE A O 1
ATOM 4314 N N . GLU A 1 578 ? -67.764 4.602 -12.120 1.00 89.41 578 GLU A N 1
ATOM 4315 C CA . GLU A 1 578 ? -67.583 4.863 -10.695 1.00 93.21 578 GLU A CA 1
ATOM 4316 C C . GLU A 1 578 ? -66.157 5.311 -10.399 1.00 96.55 578 GLU A C 1
ATOM 4317 O O . GLU A 1 578 ? -65.939 6.178 -9.544 1.00 96.08 578 GLU A O 1
ATOM 4323 N N . ALA A 1 579 ? -65.173 4.736 -11.097 1.00 97.90 579 ALA A N 1
ATOM 4324 C CA . ALA A 1 579 ? -63.793 5.187 -10.936 1.00 103.89 579 ALA A CA 1
ATOM 4325 C C . ALA A 1 579 ? -63.651 6.656 -11.323 1.00 90.21 579 ALA A C 1
ATOM 4326 O O . ALA A 1 579 ? -63.052 7.451 -10.587 1.00 92.94 579 ALA A O 1
ATOM 4328 N N . LYS A 1 580 ? -64.207 7.035 -12.479 1.00 89.80 580 LYS A N 1
ATOM 4329 C CA . LYS A 1 580 ? -64.199 8.442 -12.874 1.00 103.96 580 LYS A CA 1
ATOM 4330 C C . LYS A 1 580 ? -64.929 9.303 -11.850 1.00 96.42 580 LYS A C 1
ATOM 4331 O O . LYS A 1 580 ? -64.516 10.435 -11.570 1.00 99.58 580 LYS A O 1
ATOM 4337 N N . ALA A 1 581 ? -66.011 8.778 -11.270 1.00 105.45 581 ALA A N 1
ATOM 4338 C CA . ALA A 1 581 ? -66.675 9.487 -10.183 1.00 99.92 581 ALA A CA 1
ATOM 4339 C C . ALA A 1 581 ? -65.747 9.674 -8.989 1.00 101.70 581 ALA A C 1
ATOM 4340 O O . ALA A 1 581 ? -65.874 10.662 -8.256 1.00 112.10 581 ALA A O 1
ATOM 4342 N N . VAL A 1 582 ? -64.809 8.748 -8.777 1.00 99.30 582 V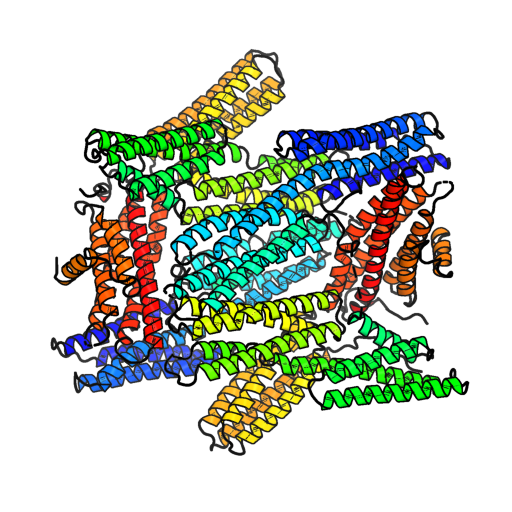AL A N 1
ATOM 4343 C CA . VAL A 1 582 ? -63.824 8.942 -7.717 1.00 101.20 582 VAL A CA 1
ATOM 4344 C C . VAL A 1 582 ? -62.840 10.039 -8.102 1.00 116.81 582 VAL A C 1
ATOM 4345 O O . VAL A 1 582 ? -62.450 10.860 -7.262 1.00 106.68 582 VAL A O 1
ATOM 4349 N N . VAL A 1 583 ? -62.423 10.085 -9.372 1.00 109.97 583 VAL A N 1
ATOM 4350 C CA . VAL A 1 583 ? -61.527 11.166 -9.775 1.00 111.54 583 VAL A CA 1
ATOM 4351 C C . VAL A 1 583 ? -62.228 12.516 -9.712 1.00 115.19 583 VAL A C 1
ATOM 4352 O O . VAL A 1 583 ? -61.562 13.553 -9.606 1.00 115.13 583 VAL A O 1
ATOM 4356 N N . THR A 1 584 ? -63.563 12.535 -9.759 1.00 116.32 584 THR A N 1
ATOM 4357 C CA . THR A 1 584 ? -64.284 13.795 -9.619 1.00 117.04 584 THR A CA 1
ATOM 4358 C C . THR A 1 584 ? -64.283 14.267 -8.170 1.00 126.22 584 THR A C 1
ATOM 4359 O O . THR A 1 584 ? -63.980 15.432 -7.886 1.00 128.23 584 THR A O 1
ATOM 4363 N N . SER A 1 585 ? -64.623 13.373 -7.237 1.00 132.57 585 SER A N 1
ATOM 4364 C CA . SER A 1 585 ? -64.636 13.663 -5.804 1.00 141.05 585 SER A CA 1
ATOM 4365 C C . SER A 1 585 ? -63.734 12.652 -5.104 1.00 130.86 585 SER A C 1
ATOM 4366 O O . SER A 1 585 ? -64.210 11.625 -4.596 1.00 143.16 585 SER A O 1
ATOM 4369 N N . PRO A 1 586 ? -62.422 12.906 -5.059 1.00 139.46 586 PRO A N 1
ATOM 4370 C CA . PRO A 1 586 ? -61.504 11.944 -4.428 1.00 137.27 586 PRO A CA 1
ATOM 4371 C C . PRO A 1 586 ? -61.677 11.819 -2.924 1.00 139.07 586 PRO A C 1
ATOM 4372 O O . PRO A 1 586 ? -61.164 10.854 -2.343 1.00 143.11 586 PRO A O 1
ATOM 4376 N N . GLN A 1 587 ? -62.377 12.748 -2.277 1.00 136.72 587 GLN A N 1
ATOM 4377 C CA . GLN A 1 587 ? -62.522 12.715 -0.829 1.00 134.00 587 GLN A CA 1
ATOM 4378 C C . GLN A 1 587 ? -63.774 11.982 -0.369 1.00 127.47 587 GLN A C 1
ATOM 4379 O O . GLN A 1 587 ? -63.832 11.551 0.788 1.00 129.75 587 GLN A O 1
ATOM 4385 N N . ASN A 1 588 ? -64.769 11.829 -1.240 1.00 121.97 588 ASN A N 1
ATOM 4386 C CA . ASN A 1 588 ? -66.009 11.162 -0.865 1.00 121.48 588 ASN A CA 1
ATOM 4387 C C . ASN A 1 588 ? -65.746 9.684 -0.598 1.00 122.64 588 ASN A C 1
ATOM 4388 O O . ASN A 1 588 ? -65.316 8.949 -1.494 1.00 114.06 588 ASN A O 1
ATOM 4393 N N . LYS A 1 589 ? -66.007 9.248 0.638 1.00 124.93 589 LYS A N 1
ATOM 4394 C CA . LYS A 1 589 ? -65.835 7.839 0.978 1.00 117.57 589 LYS A CA 1
ATOM 4395 C C . LYS A 1 589 ? -66.925 6.976 0.353 1.00 114.48 589 LYS A C 1
ATOM 4396 O O . LYS A 1 589 ? -66.685 5.803 0.040 1.00 121.35 589 LYS A O 1
ATOM 4402 N N . ASP A 1 590 ? -68.120 7.539 0.161 1.00 121.09 590 ASP A N 1
ATOM 4403 C CA . ASP A 1 590 ? -69.226 6.781 -0.417 1.00 119.95 590 ASP A CA 1
ATOM 4404 C C . ASP A 1 590 ? -68.927 6.375 -1.857 1.00 114.14 590 ASP A C 1
ATOM 4405 O O . ASP A 1 590 ? -69.129 5.216 -2.241 1.00 105.83 590 ASP A O 1
ATOM 4410 N N . ILE A 1 591 ? -68.448 7.321 -2.669 1.00 116.53 591 ILE A N 1
ATOM 4411 C CA . ILE A 1 591 ? -68.081 7.007 -4.048 1.00 113.73 591 ILE A CA 1
ATOM 4412 C C . ILE A 1 591 ? -66.975 5.958 -4.076 1.00 112.41 591 ILE A C 1
ATOM 4413 O O . ILE A 1 591 ? -66.952 5.076 -4.946 1.00 109.68 591 ILE A O 1
ATOM 4418 N N . GLN A 1 592 ? -66.047 6.030 -3.117 1.00 118.03 592 GLN A N 1
ATOM 4419 C CA . GLN A 1 592 ? -65.020 5.000 -2.998 1.00 117.07 592 GLN A CA 1
ATOM 4420 C C . GLN A 1 592 ? -65.641 3.634 -2.735 1.00 114.16 592 GLN A C 1
ATOM 4421 O O . GLN A 1 592 ? -65.216 2.629 -3.318 1.00 115.91 592 GLN A O 1
ATOM 4427 N N . ARG A 1 593 ? -66.649 3.576 -1.859 1.00 111.14 593 ARG A N 1
ATOM 4428 C CA . ARG A 1 593 ? -67.326 2.309 -1.600 1.00 105.29 593 ARG A CA 1
ATOM 4429 C C . ARG A 1 593 ? -68.012 1.783 -2.854 1.00 101.06 593 ARG A C 1
ATOM 4430 O O . ARG A 1 593 ? -67.932 0.585 -3.160 1.00 99.76 593 ARG A O 1
ATOM 4438 N N . LYS A 1 594 ? -68.693 2.664 -3.593 1.00 100.43 594 LYS A N 1
ATOM 4439 C CA . LYS A 1 594 ? -69.336 2.253 -4.839 1.00 97.13 594 LYS A CA 1
ATOM 4440 C C . LYS A 1 594 ? -68.320 1.661 -5.809 1.00 93.46 594 LYS A C 1
ATOM 4441 O O . LYS A 1 594 ? -68.538 0.582 -6.376 1.00 94.61 594 LYS A O 1
ATOM 4447 N N . PHE A 1 595 ? -67.196 2.356 -6.005 1.00 94.32 595 PHE A N 1
ATOM 4448 C CA . PHE A 1 595 ? -66.173 1.863 -6.922 1.00 93.18 595 PHE A CA 1
ATOM 4449 C C . PHE A 1 595 ? -65.614 0.521 -6.464 1.00 93.09 595 PHE A C 1
ATOM 4450 O O . PHE A 1 595 ? -65.432 -0.393 -7.278 1.00 91.34 595 PHE A O 1
ATOM 4458 N N . CYS A 1 596 ? -65.332 0.384 -5.165 1.00 91.88 596 CYS A N 1
ATOM 4459 C CA . CYS A 1 596 ? -64.798 -0.876 -4.658 1.00 89.31 596 CYS A CA 1
ATOM 4460 C C . CYS A 1 596 ? -65.774 -2.023 -4.891 1.00 87.56 596 CYS A C 1
ATOM 4461 O O . CYS A 1 596 ? -65.371 -3.116 -5.310 1.00 86.76 596 CYS A O 1
ATOM 4464 N N . SER A 1 597 ? -67.066 -1.790 -4.641 1.00 88.80 597 SER A N 1
ATOM 4465 C CA . SER A 1 597 ? -68.061 -2.831 -4.881 1.00 87.16 597 SER A CA 1
ATOM 4466 C C . SER A 1 597 ? -68.155 -3.179 -6.362 1.00 87.45 597 SER A C 1
ATOM 4467 O O . SER A 1 597 ? -68.335 -4.349 -6.722 1.00 87.01 597 SER A O 1
ATOM 4470 N N . SER A 1 598 ? -68.031 -2.177 -7.238 1.00 81.69 598 SER A N 1
ATOM 4471 C CA . SER A 1 598 ? -68.103 -2.437 -8.675 1.00 86.53 598 SER A CA 1
ATOM 4472 C C . SER A 1 598 ? -66.917 -3.273 -9.148 1.00 76.21 598 SER A C 1
ATOM 4473 O O . SER A 1 598 ? -67.082 -4.237 -9.910 1.00 88.67 598 SER A O 1
ATOM 4476 N N . ALA A 1 599 ? -65.708 -2.918 -8.703 1.00 76.79 599 ALA A N 1
ATOM 4477 C CA . ALA A 1 599 ? -64.528 -3.697 -9.065 1.00 79.67 599 ALA A CA 1
ATOM 4478 C C . ALA A 1 599 ? -64.622 -5.122 -8.528 1.00 75.41 599 ALA A C 1
ATOM 4479 O O . ALA A 1 599 ? -64.290 -6.085 -9.234 1.00 71.20 599 ALA A O 1
ATOM 4481 N N . ASP A 1 600 ? -65.082 -5.277 -7.281 1.00 75.78 600 ASP A N 1
ATOM 4482 C CA . ASP A 1 600 ? -65.331 -6.616 -6.756 1.00 84.23 600 ASP A CA 1
ATOM 4483 C C . ASP A 1 600 ? -66.338 -7.373 -7.614 1.00 79.50 600 ASP A C 1
ATOM 4484 O O . ASP A 1 600 ? -66.213 -8.593 -7.788 1.00 71.83 600 ASP A O 1
ATOM 4489 N N . LYS A 1 601 ? -67.331 -6.672 -8.169 1.00 76.55 601 LYS A N 1
ATOM 4490 C CA . LYS A 1 601 ? -68.279 -7.329 -9.062 1.00 77.51 601 LYS A CA 1
ATOM 4491 C C . LYS A 1 601 ? -67.584 -7.819 -10.327 1.00 76.47 601 LYS A C 1
ATOM 4492 O O . LYS A 1 601 ? -67.883 -8.912 -10.829 1.00 75.16 601 LYS A O 1
ATOM 4498 N N . VAL A 1 602 ? -66.646 -7.025 -10.853 1.00 74.57 602 VAL A N 1
ATOM 4499 C CA . VAL A 1 602 ? -65.845 -7.479 -11.989 1.00 70.12 602 VAL A CA 1
ATOM 4500 C C . VAL A 1 602 ? -65.103 -8.765 -11.637 1.00 68.26 602 VAL A C 1
ATOM 4501 O O . VAL A 1 602 ? -65.173 -9.767 -12.366 1.00 64.82 602 VAL A O 1
ATOM 4505 N N . VAL A 1 603 ? -64.382 -8.756 -10.509 1.00 70.28 603 VAL A N 1
ATOM 4506 C CA . VAL A 1 603 ? -63.648 -9.946 -10.077 1.00 72.75 603 VAL A CA 1
ATOM 4507 C C . VAL A 1 603 ? -64.574 -11.155 -10.005 1.00 72.20 603 VAL A C 1
ATOM 4508 O O . VAL A 1 603 ? -64.229 -12.253 -10.465 1.00 68.82 603 VAL A O 1
ATOM 4512 N N . GLU A 1 604 ? -65.774 -10.966 -9.451 1.00 75.82 604 GLU A N 1
ATOM 4513 C CA . GLU A 1 604 ? -66.714 -12.075 -9.332 1.00 77.01 604 GLU A CA 1
ATOM 4514 C C . GLU A 1 604 ? -67.145 -12.590 -10.703 1.00 73.54 604 GLU A C 1
ATOM 4515 O O . GLU A 1 604 ? -67.281 -13.805 -10.902 1.00 74.12 604 GLU A O 1
ATOM 4521 N N . GLY A 1 605 ? -67.359 -11.687 -11.665 1.00 71.05 605 GLY A N 1
ATOM 4522 C CA . GLY A 1 605 ? -67.717 -12.130 -13.005 1.00 64.75 605 GLY A CA 1
ATOM 4523 C C . GLY A 1 605 ? -66.619 -12.947 -13.663 1.00 63.27 605 GLY A C 1
ATOM 4524 O O . GLY A 1 605 ? -66.883 -13.998 -14.266 1.00 62.66 605 GLY A O 1
ATOM 4525 N N . VAL A 1 606 ? -65.372 -12.479 -13.556 1.00 62.35 606 VAL A N 1
ATOM 4526 C CA . VAL A 1 606 ? -64.248 -13.250 -14.085 1.00 59.79 606 VAL A CA 1
ATOM 4527 C C . VAL A 1 606 ? -64.194 -14.623 -13.430 1.00 64.18 606 VAL A C 1
ATOM 4528 O O . VAL A 1 606 ? -63.998 -15.646 -14.103 1.00 61.68 606 VAL A O 1
ATOM 4532 N N . ALA A 1 607 ? -64.382 -14.671 -12.108 1.00 69.07 607 ALA A N 1
ATOM 4533 C CA . ALA A 1 607 ? -64.433 -15.954 -11.418 1.00 60.71 607 ALA A CA 1
ATOM 4534 C C . ALA A 1 607 ? -65.546 -16.840 -11.962 1.00 66.76 607 ALA A C 1
ATOM 4535 O O . ALA A 1 607 ? -65.387 -18.063 -12.028 1.00 59.87 607 ALA A O 1
ATOM 4537 N N . ALA A 1 608 ? -66.672 -16.245 -12.364 1.00 62.30 608 ALA A N 1
ATOM 4538 C CA . ALA A 1 608 ? -67.770 -17.036 -12.913 1.00 60.35 608 ALA A CA 1
ATOM 4539 C C . ALA A 1 608 ? -67.381 -17.666 -14.245 1.00 63.92 608 ALA A C 1
ATOM 4540 O O . ALA A 1 608 ? -67.606 -18.865 -14.466 1.00 64.93 608 ALA A O 1
ATOM 4542 N N . VAL A 1 609 ? -66.793 -16.874 -15.146 1.00 57.15 609 VAL A N 1
ATOM 4543 C CA . VAL A 1 609 ? -66.359 -17.421 -16.432 1.00 55.51 609 VAL A CA 1
ATOM 4544 C C . VAL A 1 609 ? -65.331 -18.529 -16.218 1.00 60.09 609 VAL A C 1
ATOM 4545 O O . VAL A 1 609 ? -65.410 -19.612 -16.822 1.00 54.40 609 VAL A O 1
ATOM 4549 N N . ARG A 1 610 ? -64.352 -18.272 -15.343 1.00 60.91 610 ARG A N 1
ATOM 4550 C CA . ARG A 1 610 ? -63.363 -19.287 -15.002 1.00 61.32 610 ARG A CA 1
ATOM 4551 C C . ARG A 1 610 ? -64.020 -20.537 -14.435 1.00 68.83 610 ARG A C 1
ATOM 4552 O O . ARG A 1 610 ? -63.525 -21.648 -14.651 1.00 71.68 610 ARG A O 1
ATOM 4560 N N . SER A 1 611 ? -65.133 -20.381 -13.715 1.00 69.30 611 SER A N 1
ATOM 4561 C CA . SER A 1 611 ? -65.812 -21.541 -13.149 1.00 65.99 611 SER A CA 1
ATOM 4562 C C . SER A 1 611 ? -66.516 -22.352 -14.228 1.00 65.67 611 SER A C 1
ATOM 4563 O O . SER A 1 611 ? -66.535 -23.587 -14.166 1.00 68.78 611 SER A O 1
ATOM 4566 N N . VAL A 1 612 ? -67.113 -21.681 -15.215 1.00 57.24 612 VAL A N 1
ATOM 4567 C CA . VAL A 1 612 ? -67.768 -22.408 -16.301 1.00 58.91 612 VAL A CA 1
ATOM 4568 C C . VAL A 1 612 ? -66.738 -23.196 -17.103 1.00 55.58 612 VAL A C 1
ATOM 4569 O O . VAL A 1 612 ? -66.896 -24.403 -17.346 1.00 57.43 612 VAL A O 1
ATOM 4573 N N . ILE A 1 613 ? -65.654 -22.528 -17.509 1.00 54.35 613 ILE A N 1
ATOM 4574 C CA . ILE A 1 613 ? -64.614 -23.222 -18.264 1.00 58.18 613 ILE A CA 1
ATOM 4575 C C . ILE A 1 613 ? -63.999 -24.337 -17.425 1.00 65.59 613 ILE A C 1
ATOM 4576 O O . ILE A 1 613 ? -63.703 -25.428 -17.931 1.00 66.50 613 ILE A O 1
ATOM 4581 N N . GLU A 1 614 ? -63.827 -24.092 -16.125 1.00 67.65 614 GLU A N 1
ATOM 4582 C CA . GLU A 1 614 ? -63.228 -25.088 -15.244 1.00 65.28 614 GLU A CA 1
ATOM 4583 C C . GLU A 1 614 ? -64.113 -26.322 -15.121 1.00 65.98 614 GLU A C 1
ATOM 4584 O O . GLU A 1 614 ? -63.619 -27.455 -15.151 1.00 62.33 614 GLU A O 1
ATOM 4590 N N . ASP A 1 615 ? -65.425 -26.121 -14.991 1.00 68.94 615 ASP A N 1
ATOM 4591 C CA . ASP A 1 615 ? -66.354 -27.238 -14.880 1.00 72.93 615 ASP A CA 1
ATOM 4592 C C . ASP A 1 615 ? -66.570 -27.960 -16.201 1.00 73.17 615 ASP A C 1
ATOM 4593 O O . ASP A 1 615 ? -67.039 -29.103 -16.193 1.00 78.45 615 ASP A O 1
ATOM 4598 N N . ASN A 1 616 ? -66.246 -27.331 -17.330 1.00 70.95 616 ASN A N 1
ATOM 4599 C CA . ASN A 1 616 ? -66.279 -28.040 -18.604 1.00 70.00 616 ASN A CA 1
ATOM 4600 C C . ASN A 1 616 ? -64.948 -28.700 -18.951 1.00 67.88 616 ASN A C 1
ATOM 4601 O O . ASN A 1 616 ? -64.837 -29.314 -20.018 1.00 64.50 616 ASN A O 1
ATOM 4606 N N . TRP A 1 617 ? -63.947 -28.608 -18.079 1.00 69.24 617 TRP A N 1
ATOM 4607 C CA . TRP A 1 617 ? -62.621 -29.113 -18.409 1.00 72.11 617 TRP A CA 1
ATOM 4608 C C . TRP A 1 617 ? -62.585 -30.636 -18.358 1.00 77.38 617 TRP A C 1
ATOM 4609 O O . TRP A 1 617 ? -63.167 -31.263 -17.469 1.00 79.92 617 TRP A O 1
ATOM 4620 N N . VAL A 1 618 ? -61.889 -31.226 -19.325 1.00 83.54 618 VAL A N 1
ATOM 4621 C CA . VAL A 1 618 ? -61.722 -32.674 -19.427 1.00 88.15 618 VAL A CA 1
ATOM 4622 C C . VAL A 1 618 ? -60.238 -32.955 -19.633 1.00 90.82 618 VAL A C 1
ATOM 4623 O O . VAL A 1 618 ? -59.576 -32.222 -20.384 1.00 92.58 618 VAL A O 1
ATOM 4627 N N . PRO A 1 619 ? -59.667 -33.964 -18.977 1.00 87.61 619 PRO A N 1
ATOM 4628 C CA . PRO A 1 619 ? -58.264 -34.315 -19.225 1.00 92.03 619 PRO A CA 1
ATOM 4629 C C . PRO A 1 619 ? -58.022 -34.567 -20.701 1.00 96.95 619 PRO A C 1
ATOM 4630 O O . PRO A 1 619 ? -58.764 -35.331 -21.339 1.00 93.14 619 PRO A O 1
ATOM 4634 N N . PRO A 1 620 ? -57.003 -33.924 -21.286 1.00 104.92 620 PRO A N 1
ATOM 4635 C CA . PRO A 1 620 ? -56.784 -34.033 -22.737 1.00 106.08 620 PRO A CA 1
ATOM 4636 C C . PRO A 1 620 ? -56.567 -35.464 -23.201 1.00 110.01 620 PRO A C 1
ATOM 4637 O O . PRO A 1 620 ? -57.459 -36.079 -23.794 1.00 113.85 620 PRO A O 1
ATOM 4641 N N . ARG A 1 621 ? -55.384 -35.999 -22.934 1.00 105.83 621 ARG A N 1
ATOM 4642 C CA . ARG A 1 621 ? -55.039 -37.355 -23.327 1.00 100.21 621 ARG A CA 1
ATOM 4643 C C . ARG A 1 621 ? -55.650 -38.351 -22.349 1.00 99.87 621 ARG A C 1
ATOM 4644 O O . ARG A 1 621 ? -56.164 -37.971 -21.294 1.00 100.63 621 ARG A O 1
ATOM 4652 N N . PRO A 1 622 ? -55.635 -39.642 -22.680 1.00 101.33 622 PRO A N 1
ATOM 4653 C CA . PRO A 1 622 ? -56.038 -40.644 -21.701 1.00 104.19 622 PRO A CA 1
ATOM 4654 C C . PRO A 1 622 ? -55.161 -40.562 -20.463 1.00 104.78 622 PRO A C 1
ATOM 4655 O O . PRO A 1 622 ? -54.001 -40.118 -20.534 1.00 103.95 622 PRO A O 1
ATOM 4659 N N . PRO A 1 623 ? -55.683 -40.975 -19.306 1.00 107.56 623 PRO A N 1
ATOM 4660 C CA . PRO A 1 623 ? -54.918 -40.819 -18.060 1.00 106.79 623 PRO A CA 1
ATOM 4661 C C . PRO A 1 623 ? -53.724 -41.755 -17.969 1.00 105.50 623 PRO A C 1
ATOM 4662 O O . PRO A 1 623 ? -53.461 -42.535 -18.889 1.00 106.12 623 PRO A O 1
ATOM 4666 N N . LEU A 1 624 ? -52.997 -41.680 -16.860 1.00 104.67 624 LEU A N 1
ATOM 4667 C CA . LEU A 1 624 ? -51.842 -42.527 -16.614 1.00 103.82 624 LEU A CA 1
ATOM 4668 C C . LEU A 1 624 ? -52.247 -43.780 -15.855 1.00 107.48 624 LEU A C 1
ATOM 4669 O O . LEU A 1 624 ? -53.295 -43.817 -15.204 1.00 110.25 624 LEU A O 1
ATOM 4674 N N . PRO A 1 625 ? -51.440 -44.829 -15.924 1.00 108.63 625 PRO A N 1
ATOM 4675 C CA . PRO A 1 625 ? -51.586 -45.952 -14.997 1.00 112.46 625 PRO A CA 1
ATOM 4676 C C . PRO A 1 625 ? -50.985 -45.587 -13.642 1.00 111.51 625 PRO A C 1
ATOM 4677 O O . PRO A 1 625 ? -50.520 -44.470 -13.421 1.00 107.87 625 PRO A O 1
ATOM 4681 N N . GLU A 1 626 ? -51.000 -46.557 -12.729 1.00 114.10 626 GLU A N 1
ATOM 4682 C CA . GLU A 1 626 ? -50.424 -46.347 -11.405 1.00 114.76 626 GLU A CA 1
ATOM 4683 C C . GLU A 1 626 ? -49.574 -47.503 -10.906 1.00 119.35 626 GLU A C 1
ATOM 4684 O O . GLU A 1 626 ? -48.828 -47.311 -9.941 1.00 123.27 626 GLU A O 1
ATOM 4686 N N . LEU A 1 627 ? -49.650 -48.682 -11.515 1.00 119.68 627 LEU A N 1
ATOM 4687 C CA . LEU A 1 627 ? -48.870 -49.830 -11.066 1.00 123.90 627 LEU A CA 1
ATOM 4688 C C . LEU A 1 627 ? -47.389 -49.644 -11.376 1.00 123.88 627 LEU A C 1
ATOM 4689 O O . LEU A 1 627 ? -46.603 -50.587 -11.277 1.00 128.17 627 LEU A O 1
ATOM 4691 N N . LEU A 1 647 ? -56.563 -64.875 -40.567 1.00 106.67 647 LEU A N 1
ATOM 4692 C CA . LEU A 1 647 ? -56.247 -63.990 -41.683 1.00 101.54 647 LEU A CA 1
ATOM 4693 C C . LEU A 1 647 ? -55.990 -64.772 -42.965 1.00 102.71 647 LEU A C 1
ATOM 4694 O O . LEU A 1 647 ? -55.459 -65.882 -42.925 1.00 103.86 647 LEU A O 1
ATOM 4699 N N . PRO A 1 648 ? -56.367 -64.194 -44.105 1.00 103.66 648 PRO A N 1
ATOM 4700 C CA . PRO A 1 648 ? -56.023 -64.812 -45.389 1.00 105.57 648 PRO A CA 1
ATOM 4701 C C . PRO A 1 648 ? -54.515 -64.841 -45.591 1.00 108.31 648 PRO A C 1
ATOM 4702 O O . PRO A 1 648 ? -53.758 -64.127 -44.929 1.00 117.78 648 PRO A O 1
ATOM 4706 N N . ALA A 1 649 ? -54.082 -65.690 -46.528 1.00 104.92 649 ALA A N 1
ATOM 4707 C CA . ALA A 1 649 ? -52.652 -65.868 -46.766 1.00 101.32 649 ALA A CA 1
ATOM 4708 C C . ALA A 1 649 ? -51.973 -64.561 -47.154 1.00 97.56 649 ALA A C 1
ATOM 4709 O O . ALA A 1 649 ? -50.813 -64.330 -46.791 1.00 101.86 649 ALA A O 1
ATOM 4711 N N . GLU A 1 650 ? -52.679 -63.693 -47.880 1.00 89.93 650 GLU A N 1
ATOM 4712 C CA . GLU A 1 650 ? -52.102 -62.422 -48.306 1.00 86.62 650 GLU A CA 1
ATOM 4713 C C . GLU A 1 650 ? -51.808 -61.524 -47.108 1.00 78.40 650 GLU A C 1
ATOM 4714 O O . GLU A 1 650 ? -50.673 -61.068 -46.911 1.00 76.29 650 GLU A O 1
ATOM 4720 N N . MET A 1 651 ? -52.829 -61.267 -46.286 1.00 76.47 651 MET A N 1
ATOM 4721 C CA . MET A 1 651 ? -52.646 -60.406 -45.125 1.00 74.66 651 MET A CA 1
ATOM 4722 C C . MET A 1 651 ? -51.771 -61.063 -44.066 1.00 73.44 651 MET A C 1
ATOM 4723 O O . MET A 1 651 ? -51.138 -60.362 -43.269 1.00 69.80 651 MET A O 1
ATOM 4728 N N . GLN A 1 652 ? -51.727 -62.397 -44.035 1.00 75.01 652 GLN A N 1
ATOM 4729 C CA . GLN A 1 652 ? -50.835 -63.087 -43.106 1.00 77.42 652 GLN A CA 1
ATOM 4730 C C . GLN A 1 652 ? -49.379 -62.899 -43.512 1.00 74.38 652 GLN A C 1
ATOM 4731 O O . GLN A 1 652 ? -48.521 -62.593 -42.672 1.00 73.83 652 GLN A O 1
ATOM 4737 N N . GLU A 1 653 ? -49.082 -63.078 -44.803 1.00 69.46 653 GLU A N 1
ATOM 4738 C CA . GLU A 1 653 ? -47.731 -62.815 -45.287 1.00 70.69 653 GLU A CA 1
ATOM 4739 C C . GLU A 1 653 ? -47.351 -61.356 -45.070 1.00 73.01 653 GLU A C 1
ATOM 4740 O O . GLU A 1 653 ? -46.203 -61.051 -44.726 1.00 78.20 653 GLU A O 1
ATOM 4746 N N . ALA A 1 654 ? -48.306 -60.440 -45.259 1.00 71.26 654 ALA A N 1
ATOM 4747 C CA . ALA A 1 654 ? -48.027 -59.034 -44.985 1.00 71.24 654 ALA A CA 1
ATOM 4748 C C . ALA A 1 654 ? -47.776 -58.787 -43.502 1.00 75.11 654 ALA A C 1
ATOM 4749 O O . ALA A 1 654 ? -46.969 -57.919 -43.149 1.00 77.20 654 ALA A O 1
ATOM 4751 N N . GLU A 1 655 ? -48.454 -59.530 -42.623 1.00 77.96 655 GLU A N 1
ATOM 4752 C CA . GLU A 1 655 ? -48.175 -59.433 -41.193 1.00 82.84 655 GLU A CA 1
ATOM 4753 C C . GLU A 1 655 ? -46.753 -59.881 -40.886 1.00 84.79 655 GLU A C 1
ATOM 4754 O O . GLU A 1 655 ? -46.019 -59.205 -40.152 1.00 85.91 655 GLU A O 1
ATOM 4760 N N . GLU A 1 656 ? -46.347 -61.027 -41.441 1.00 88.33 656 GLU A N 1
ATOM 4761 C CA . GLU A 1 656 ? -44.984 -61.500 -41.224 1.00 90.75 656 GLU A CA 1
ATOM 4762 C C . GLU A 1 656 ? -43.962 -60.513 -41.774 1.00 87.94 656 GLU A C 1
ATOM 4763 O O . GLU A 1 656 ? -42.894 -60.322 -41.181 1.00 90.31 656 GLU A O 1
ATOM 4769 N N . MET A 1 657 ? -44.270 -59.874 -42.905 1.00 84.19 657 MET A N 1
ATOM 4770 C CA . MET A 1 657 ? -43.358 -58.877 -43.458 1.00 80.14 657 MET A CA 1
ATOM 4771 C C . MET A 1 657 ? -43.249 -57.664 -42.543 1.00 70.78 657 MET A C 1
ATOM 4772 O O . MET A 1 657 ? -42.146 -57.178 -42.268 1.00 68.85 657 MET A O 1
ATOM 4777 N N . LEU A 1 658 ? -44.386 -57.160 -42.059 1.00 64.86 658 LEU A N 1
ATOM 4778 C CA . LEU A 1 658 ? -44.386 -55.942 -41.259 1.00 63.20 658 LEU A CA 1
ATOM 4779 C C . LEU A 1 658 ? -43.892 -56.163 -39.837 1.00 67.92 658 LEU A C 1
ATOM 4780 O O . LEU A 1 658 ? -43.560 -55.188 -39.155 1.00 68.21 658 LEU A O 1
ATOM 4785 N N . ARG A 1 659 ? -43.840 -57.410 -39.369 1.00 70.95 659 ARG A N 1
ATOM 4786 C CA . ARG A 1 659 ? -43.256 -57.704 -38.069 1.00 74.24 659 ARG A CA 1
ATOM 4787 C C . ARG A 1 659 ? -41.834 -58.239 -38.166 1.00 76.61 659 ARG A C 1
ATOM 4788 O O . ARG A 1 659 ? -41.154 -58.336 -37.139 1.00 79.17 659 ARG A O 1
ATOM 4796 N N . ALA A 1 660 ? -41.375 -58.585 -39.364 1.00 73.87 660 ALA A N 1
ATOM 4797 C CA . ALA A 1 660 ? -39.979 -58.910 -39.597 1.00 74.63 660 ALA A CA 1
ATOM 4798 C C . ALA A 1 660 ? -39.164 -57.624 -39.642 1.00 73.68 660 ALA A C 1
ATOM 4799 O O . ALA A 1 660 ? -39.718 -56.528 -39.744 1.00 64.75 660 ALA A O 1
ATOM 4801 N N . PRO A 1 661 ? -37.837 -57.722 -39.546 1.00 70.04 661 PRO A N 1
ATOM 4802 C CA . PRO A 1 661 ? -37.005 -56.519 -39.660 1.00 68.79 661 PRO A CA 1
ATOM 4803 C C . PRO A 1 661 ? -37.249 -55.781 -40.968 1.00 78.49 661 PRO A C 1
ATOM 4804 O O . PRO A 1 661 ? -37.660 -56.364 -41.975 1.00 65.67 661 PRO A O 1
ATOM 4808 N N . LEU A 1 662 ? -36.995 -54.476 -40.935 1.00 73.15 662 LEU A N 1
ATOM 4809 C CA . LEU A 1 662 ? -37.284 -53.626 -42.078 1.00 66.76 662 LEU A CA 1
ATOM 4810 C C . LEU A 1 662 ? -36.392 -53.992 -43.261 1.00 69.48 662 LEU A C 1
ATOM 4811 O O . LEU A 1 662 ? -35.222 -54.343 -43.076 1.00 73.35 662 LEU A O 1
ATOM 4816 N N . PRO A 1 663 ? -36.913 -53.926 -44.482 1.00 74.12 663 PRO A N 1
ATOM 4817 C CA . PRO A 1 663 ? -36.059 -54.066 -45.663 1.00 79.47 663 PRO A CA 1
ATOM 4818 C C . PRO A 1 663 ? -35.090 -52.902 -45.751 1.00 86.47 663 PRO A C 1
ATOM 4819 O O . PRO A 1 663 ? -35.272 -51.884 -45.065 1.00 90.84 663 PRO A O 1
ATOM 4823 N N . PRO A 1 664 ? -34.037 -53.017 -46.561 1.00 88.47 664 PRO A N 1
ATOM 4824 C CA . PRO A 1 664 ? -33.149 -51.868 -46.772 1.00 92.75 664 PRO A CA 1
ATOM 4825 C C . PRO A 1 664 ? -33.929 -50.660 -47.274 1.00 89.49 664 PRO A C 1
ATOM 4826 O O . PRO A 1 664 ? -34.809 -50.777 -48.130 1.00 85.17 664 PRO A O 1
ATOM 4830 N N . LYS A 1 665 ? -33.596 -49.491 -46.719 1.00 94.03 665 LYS A N 1
ATOM 4831 C CA . LYS A 1 665 ? -34.386 -48.288 -46.969 1.00 97.72 665 LYS A CA 1
ATOM 4832 C C . LYS A 1 665 ? -34.419 -47.928 -48.450 1.00 103.73 665 LYS A C 1
ATOM 4833 O O . LYS A 1 665 ? -35.444 -47.457 -48.957 1.00 102.64 665 LYS A O 1
ATOM 4839 N N . ASP A 1 666 ? -33.312 -48.151 -49.162 1.00 112.97 666 ASP A N 1
ATOM 4840 C CA . ASP A 1 666 ? -33.239 -47.763 -50.566 1.00 118.97 666 ASP A CA 1
ATOM 4841 C C . ASP A 1 666 ? -34.133 -48.610 -51.461 1.00 120.11 666 ASP A C 1
ATOM 4842 O O . ASP A 1 666 ? -34.485 -48.166 -52.559 1.00 123.18 666 ASP A O 1
ATOM 4847 N N . GLN A 1 667 ? -34.514 -49.807 -51.021 1.00 111.02 667 GLN A N 1
ATOM 4848 C CA . GLN A 1 667 ? -35.160 -50.771 -51.902 1.00 103.19 667 GLN A CA 1
ATOM 4849 C C . GLN A 1 667 ? -36.675 -50.820 -51.764 1.00 92.59 667 GLN A C 1
ATOM 4850 O O . GLN A 1 667 ? -37.357 -51.162 -52.736 1.00 92.13 667 GLN A O 1
ATOM 4856 N N . ASN A 1 668 ? -37.227 -50.491 -50.597 1.00 81.12 668 ASN A N 1
ATOM 4857 C CA . ASN A 1 668 ? -38.664 -50.624 -50.343 1.00 73.63 668 ASN A CA 1
ATOM 4858 C C . ASN A 1 668 ? -39.186 -49.403 -49.599 1.00 70.97 668 ASN A C 1
ATOM 4859 O O . ASN A 1 668 ? -39.522 -49.476 -48.412 1.00 74.08 668 ASN A O 1
ATOM 4864 N N . PRO A 1 669 ? -39.292 -48.255 -50.280 1.00 65.41 669 PRO A N 1
ATOM 4865 C CA . PRO A 1 669 ? -39.875 -47.074 -49.616 1.00 58.56 669 PRO A CA 1
ATOM 4866 C C . PRO A 1 669 ? -41.333 -47.264 -49.232 1.00 55.22 669 PRO A C 1
ATOM 4867 O O . PRO A 1 669 ? -41.746 -46.869 -48.129 1.00 59.44 669 PRO A O 1
ATOM 4871 N N . ILE A 1 670 ? -42.126 -47.860 -50.126 1.00 48.20 670 ILE A N 1
ATOM 4872 C CA . ILE A 1 670 ? -43.531 -48.121 -49.829 1.00 48.23 670 ILE A CA 1
ATOM 4873 C C . ILE A 1 670 ? -43.657 -48.995 -48.589 1.00 54.86 670 ILE A C 1
ATOM 4874 O O . ILE A 1 670 ? -44.506 -48.752 -47.722 1.00 55.66 670 ILE A O 1
ATOM 4879 N N . HIS A 1 671 ? -42.804 -50.019 -48.479 1.00 56.79 671 HIS A N 1
ATOM 4880 C CA . HIS A 1 671 ? -42.843 -50.898 -47.316 1.00 54.76 671 HIS A CA 1
ATOM 4881 C C . HIS A 1 671 ? -42.495 -50.141 -46.043 1.00 55.71 671 HIS A C 1
ATOM 4882 O O . HIS A 1 671 ? -43.076 -50.397 -44.985 1.00 58.54 671 HIS A O 1
ATOM 4889 N N . HIS A 1 672 ? -41.547 -49.206 -46.121 1.00 59.08 672 HIS A N 1
ATOM 4890 C CA . HIS A 1 672 ? -41.208 -48.410 -44.946 1.00 60.73 672 HIS A CA 1
ATOM 4891 C C . HIS A 1 672 ? -42.379 -47.538 -44.509 1.00 61.83 672 HIS A C 1
ATOM 4892 O O . HIS A 1 672 ? -42.681 -47.455 -43.312 1.00 64.49 672 HIS A O 1
ATOM 4899 N N . ALA A 1 673 ? -43.056 -46.884 -45.459 1.00 59.54 673 ALA A N 1
ATOM 4900 C CA . ALA A 1 673 ? -44.209 -46.060 -45.098 1.00 58.44 673 ALA A CA 1
ATOM 4901 C C . ALA A 1 673 ? -45.321 -46.910 -44.490 1.00 57.58 673 ALA A C 1
ATOM 4902 O O . ALA A 1 673 ? -45.912 -46.552 -43.459 1.00 63.15 673 ALA A O 1
ATOM 4904 N N . ALA A 1 674 ? -45.610 -48.054 -45.117 1.00 55.40 674 ALA A N 1
ATOM 4905 C CA . ALA A 1 674 ? -46.596 -48.977 -44.566 1.00 56.38 674 ALA A CA 1
ATOM 4906 C C . ALA A 1 674 ? -46.194 -49.473 -43.183 1.00 59.24 674 ALA A C 1
ATOM 4907 O O . ALA A 1 674 ? -47.062 -49.741 -42.345 1.00 62.56 674 ALA A O 1
ATOM 4909 N N . ALA A 1 675 ? -44.891 -49.600 -42.923 1.00 60.17 675 ALA A N 1
ATOM 4910 C CA . ALA A 1 675 ? -44.422 -50.022 -41.608 1.00 60.19 675 ALA A CA 1
ATOM 4911 C C . ALA A 1 675 ? -44.574 -48.924 -40.568 1.00 57.29 675 ALA A C 1
ATOM 4912 O O . ALA A 1 675 ? -44.861 -49.222 -39.404 1.00 47.75 675 ALA A O 1
ATOM 4914 N N . SER A 1 676 ? -44.397 -47.660 -40.961 1.00 54.55 676 SER A N 1
ATOM 4915 C CA . SER A 1 676 ? -44.666 -46.568 -40.032 1.00 55.44 676 SER A CA 1
ATOM 4916 C C . SER A 1 676 ? -46.144 -46.507 -39.678 1.00 51.48 676 SER A C 1
ATOM 4917 O O . SER A 1 676 ? -46.501 -46.259 -38.521 1.00 48.96 676 SER A O 1
ATOM 4920 N N . VAL A 1 677 ? -47.022 -46.737 -40.657 1.00 53.56 677 VAL A N 1
ATOM 4921 C CA . VAL A 1 677 ? -48.454 -46.742 -40.361 1.00 49.79 677 VAL A CA 1
ATOM 4922 C C . VAL A 1 677 ? -48.811 -47.925 -39.467 1.00 55.13 677 VAL A C 1
ATOM 4923 O O . VAL A 1 677 ? -49.472 -47.767 -38.429 1.00 57.20 677 VAL A O 1
ATOM 4927 N N . PHE A 1 678 ? -48.383 -49.129 -39.860 1.00 57.18 678 PHE A N 1
ATOM 4928 C CA . PHE A 1 678 ? -48.664 -50.323 -39.070 1.00 60.85 678 PHE A CA 1
ATOM 4929 C C . PHE A 1 678 ? -48.148 -50.176 -37.646 1.00 62.14 678 PHE A C 1
ATOM 4930 O O . PHE A 1 678 ? -48.797 -50.619 -36.693 1.00 63.51 678 PHE A O 1
ATOM 4938 N N . ARG A 1 679 ? -46.983 -49.550 -37.481 1.00 63.16 679 ARG A N 1
ATOM 4939 C CA . ARG A 1 679 ? -46.431 -49.365 -36.146 1.00 65.86 679 ARG A CA 1
ATOM 4940 C C . ARG A 1 679 ? -47.192 -48.302 -35.369 1.00 63.15 679 ARG A C 1
ATOM 4941 O O . ARG A 1 679 ? -47.326 -48.410 -34.146 1.00 64.99 679 ARG A O 1
ATOM 4949 N N . GLU A 1 680 ? -47.696 -47.272 -36.054 1.00 56.97 680 GLU A N 1
ATOM 4950 C CA . GLU A 1 680 ? -48.522 -46.280 -35.374 1.00 58.18 680 GLU A CA 1
ATOM 4951 C C . GLU A 1 680 ? -49.806 -46.906 -34.846 1.00 60.85 680 GLU A C 1
ATOM 4952 O O . GLU A 1 680 ? -50.219 -46.636 -33.712 1.00 60.93 680 GLU A O 1
ATOM 4958 N N . ALA A 1 681 ? -50.447 -47.755 -35.649 1.00 60.42 681 ALA A N 1
ATOM 4959 C CA . ALA A 1 681 ? -51.692 -48.383 -35.224 1.00 61.80 681 ALA A CA 1
ATOM 4960 C C . ALA A 1 681 ? -51.480 -49.593 -34.321 1.00 65.87 681 ALA A C 1
ATOM 4961 O O . ALA A 1 681 ? -52.432 -50.022 -33.659 1.00 65.98 681 ALA A O 1
ATOM 4963 N N . ASP A 1 682 ? -50.264 -50.141 -34.261 1.00 66.61 682 ASP A N 1
ATOM 4964 C CA . ASP A 1 682 ? -50.040 -51.391 -33.542 1.00 68.77 682 ASP A CA 1
ATOM 4965 C C . ASP A 1 682 ? -50.027 -51.199 -32.032 1.00 72.65 682 ASP A C 1
ATOM 4966 O O . ASP A 1 682 ? -50.326 -52.143 -31.292 1.00 75.44 682 ASP A O 1
ATOM 4971 N N . GLN A 1 683 ? -49.689 -49.998 -31.556 1.00 71.00 683 GLN A N 1
ATOM 4972 C CA . GLN A 1 683 ? -49.658 -49.744 -30.121 1.00 71.33 683 GLN A CA 1
ATOM 4973 C C . GLN A 1 683 ? -51.047 -49.712 -29.496 1.00 77.35 683 GLN A C 1
ATOM 4974 O O . GLN A 1 683 ? -51.152 -49.665 -28.264 1.00 78.33 683 GLN A O 1
ATOM 4980 N N . TRP A 1 684 ? -52.105 -49.745 -30.304 1.00 76.40 684 TRP A N 1
ATOM 4981 C CA . TRP A 1 684 ? -53.476 -49.794 -29.819 1.00 78.77 684 TRP A CA 1
ATOM 4982 C C . TRP A 1 684 ? -54.055 -51.187 -30.033 1.00 85.61 684 TRP A C 1
ATOM 4983 O O . TRP A 1 684 ? -53.807 -51.821 -31.064 1.00 86.14 684 TRP A O 1
ATOM 4994 N N . ASP A 1 685 ? -54.832 -51.656 -29.059 1.00 90.93 685 ASP A N 1
ATOM 4995 C CA . ASP A 1 685 ? -55.558 -52.906 -29.221 1.00 97.76 685 ASP A CA 1
ATOM 4996 C C . ASP A 1 685 ? -56.766 -52.691 -30.125 1.00 95.12 685 ASP A C 1
ATOM 4997 O O . ASP A 1 685 ? -57.324 -51.592 -30.203 1.00 91.59 685 ASP A O 1
ATOM 5002 N N . GLU A 1 686 ? -57.174 -53.758 -30.810 1.00 95.12 686 GLU A N 1
ATOM 5003 C CA . GLU A 1 686 ? -58.188 -53.636 -31.851 1.00 92.56 686 GLU A CA 1
ATOM 5004 C C . GLU A 1 686 ? -59.617 -53.735 -31.335 1.00 91.97 686 GLU A C 1
ATOM 5005 O O . GLU A 1 686 ? -60.521 -53.158 -31.949 1.00 89.50 686 GLU A O 1
ATOM 5011 N N . LYS A 1 687 ? -59.850 -54.453 -30.237 1.00 97.12 687 LYS A N 1
ATOM 5012 C CA . LYS A 1 687 ? -61.217 -54.699 -29.794 1.00 96.74 687 LYS A CA 1
ATOM 5013 C C . LYS A 1 687 ? -61.905 -53.394 -29.410 1.00 89.62 687 LYS A C 1
ATOM 5014 O O . LYS A 1 687 ? -61.354 -52.577 -28.665 1.00 82.30 687 LYS A O 1
ATOM 5020 N N . GLY A 1 688 ? -63.113 -53.198 -29.935 1.00 91.22 688 GLY A N 1
ATOM 5021 C CA . GLY A 1 688 ? -63.843 -51.967 -29.711 1.00 91.75 688 GLY A CA 1
ATOM 5022 C C . GLY A 1 688 ? -63.369 -50.794 -30.534 1.00 89.70 688 GLY A C 1
ATOM 5023 O O . GLY A 1 688 ? -63.724 -49.652 -30.225 1.00 88.95 688 GLY A O 1
ATOM 5024 N N . ASN A 1 689 ? -62.578 -51.036 -31.581 1.00 85.87 689 ASN A N 1
ATOM 5025 C CA . ASN A 1 689 ? -62.011 -49.950 -32.379 1.00 83.50 689 ASN A CA 1
ATOM 5026 C C . ASN A 1 689 ? -61.801 -50.476 -33.797 1.00 85.89 689 ASN A C 1
ATOM 5027 O O . ASN A 1 689 ? -60.794 -51.134 -34.074 1.00 86.12 689 ASN A O 1
ATOM 5032 N N . ASP A 1 690 ? -62.746 -50.171 -34.685 1.00 94.59 690 ASP A N 1
ATOM 5033 C CA . ASP A 1 690 ? -62.641 -50.600 -36.073 1.00 102.33 690 ASP A CA 1
ATOM 5034 C C . ASP A 1 690 ? -61.653 -49.762 -36.875 1.00 98.14 690 ASP A C 1
ATOM 5035 O O . ASP A 1 690 ? -61.138 -50.242 -37.892 1.00 100.10 690 ASP A O 1
ATOM 5040 N N . LEU A 1 691 ? -61.375 -48.529 -36.441 1.00 86.23 691 LEU A N 1
ATOM 5041 C CA . LEU A 1 691 ? -60.435 -47.677 -37.163 1.00 79.48 691 LEU A CA 1
ATOM 5042 C C . LEU A 1 691 ? -59.044 -48.297 -37.184 1.00 80.38 691 LEU A C 1
ATOM 5043 O O . LEU A 1 691 ? -58.385 -48.344 -38.231 1.00 82.01 691 LEU A O 1
ATOM 5048 N N . ILE A 1 692 ? -58.582 -48.783 -36.030 1.00 78.60 692 ILE A N 1
ATOM 5049 C CA . ILE A 1 692 ? -57.279 -49.438 -35.957 1.00 76.95 692 ILE A CA 1
ATOM 5050 C C . ILE A 1 692 ? -57.250 -50.667 -36.858 1.00 76.85 692 ILE A C 1
ATOM 5051 O O . ILE A 1 692 ? -56.231 -50.967 -37.494 1.00 73.88 692 ILE A O 1
ATOM 5056 N N . SER A 1 693 ? -58.372 -51.385 -36.941 1.00 80.86 693 SER A N 1
ATOM 5057 C CA . SER A 1 693 ? -58.445 -52.560 -37.804 1.00 83.39 693 SER A CA 1
ATOM 5058 C C . SER A 1 693 ? -58.292 -52.172 -39.270 1.00 81.00 693 SER A C 1
ATOM 5059 O O . SER A 1 693 ? -57.486 -52.764 -40.002 1.00 81.66 693 SER A O 1
ATOM 5062 N N . LEU A 1 694 ? -59.062 -51.174 -39.715 1.00 82.55 694 LEU A N 1
ATOM 5063 C CA . LEU A 1 694 ? -58.963 -50.718 -41.099 1.00 80.70 694 LEU A CA 1
ATOM 5064 C C . LEU A 1 694 ? -57.557 -50.232 -41.420 1.00 77.93 694 LEU A C 1
ATOM 5065 O O . LEU A 1 694 ? -57.036 -50.487 -42.513 1.00 79.14 694 LEU A O 1
ATOM 5070 N N . VAL A 1 695 ? -56.925 -49.533 -40.476 1.00 76.93 695 VAL A N 1
ATOM 5071 C CA . VAL A 1 695 ? -55.607 -48.966 -40.741 1.00 71.86 695 VAL A CA 1
ATOM 5072 C C . VAL A 1 695 ? -54.550 -50.063 -40.814 1.00 69.25 695 VAL A C 1
ATOM 5073 O O . VAL A 1 695 ? -53.671 -50.036 -41.683 1.00 68.36 695 VAL A O 1
ATOM 5077 N N . LYS A 1 696 ? -54.613 -51.042 -39.908 1.00 72.16 696 LYS A N 1
ATOM 5078 C CA . LYS A 1 696 ? -53.675 -52.160 -39.966 1.00 69.66 696 LYS A CA 1
ATOM 5079 C C . LYS A 1 696 ? -53.832 -52.935 -41.268 1.00 65.19 696 LYS A C 1
ATOM 5080 O O . LYS A 1 696 ? -52.842 -53.257 -41.938 1.00 63.60 696 LYS A O 1
ATOM 5086 N N . GLN A 1 697 ? -55.078 -53.239 -41.644 1.00 66.86 697 GLN A N 1
ATOM 5087 C CA . GLN A 1 697 ? -55.322 -53.918 -42.914 1.00 67.40 697 GLN A CA 1
ATOM 5088 C C . GLN A 1 697 ? -54.761 -53.116 -44.083 1.00 66.49 697 GLN A C 1
ATOM 5089 O O . GLN A 1 697 ? -54.147 -53.680 -44.999 1.00 66.66 697 GLN A O 1
ATOM 5095 N N . MET A 1 698 ? -54.946 -51.793 -44.058 1.00 65.44 698 MET A N 1
ATOM 5096 C CA . MET A 1 698 ? -54.424 -50.949 -45.127 1.00 65.29 698 MET A CA 1
ATOM 5097 C C . MET A 1 698 ? -52.902 -50.994 -45.174 1.00 62.04 698 MET A C 1
ATOM 5098 O O . MET A 1 698 ? -52.305 -50.976 -46.257 1.00 58.86 698 MET A O 1
ATOM 5103 N N . ALA A 1 699 ? -52.256 -51.054 -44.007 1.00 61.30 699 ALA A N 1
ATOM 5104 C CA . ALA A 1 699 ? -50.801 -51.173 -43.973 1.00 59.51 699 ALA A CA 1
ATOM 5105 C C . ALA A 1 699 ? -50.346 -52.493 -44.585 1.00 58.72 699 ALA A C 1
ATOM 5106 O O . ALA A 1 699 ? -49.408 -52.523 -45.392 1.00 57.96 699 ALA A O 1
ATOM 5108 N N . ARG A 1 700 ? -51.002 -53.596 -44.209 1.00 57.80 700 ARG A N 1
ATOM 5109 C CA . ARG A 1 700 ? -50.683 -54.892 -44.804 1.00 57.89 700 ARG A CA 1
ATOM 5110 C C . ARG A 1 700 ? -50.803 -54.839 -46.323 1.00 56.52 700 ARG A C 1
ATOM 5111 O O . ARG A 1 700 ? -49.883 -55.238 -47.052 1.00 54.43 700 ARG A O 1
ATOM 5119 N N . LYS A 1 701 ? -51.936 -54.329 -46.816 1.00 58.02 701 LYS A N 1
ATOM 5120 C CA . LYS A 1 701 ? -52.147 -54.230 -48.256 1.00 54.64 701 LYS A CA 1
ATOM 5121 C C . LYS A 1 701 ? -51.073 -53.378 -48.922 1.00 51.40 701 LYS A C 1
ATOM 5122 O O . LYS A 1 701 ? -50.592 -53.716 -50.011 1.00 55.27 701 LYS A O 1
ATOM 5128 N N . MET A 1 702 ? -50.672 -52.278 -48.280 1.00 50.68 702 MET A N 1
ATOM 5129 C CA . MET A 1 702 ? -49.661 -51.408 -48.877 1.00 53.18 702 MET A CA 1
ATOM 5130 C C . MET A 1 702 ? -48.303 -52.098 -48.938 1.00 55.79 702 MET A C 1
ATOM 5131 O O . MET A 1 702 ? -47.545 -51.907 -49.900 1.00 55.29 702 MET A O 1
ATOM 5136 N N . ALA A 1 703 ? -47.978 -52.905 -47.921 1.00 53.01 703 ALA A N 1
ATOM 5137 C CA . ALA A 1 703 ? -46.758 -53.705 -47.976 1.00 54.75 703 ALA A CA 1
ATOM 5138 C C . ALA A 1 703 ? -46.813 -54.708 -49.123 1.00 56.99 703 ALA A C 1
ATOM 5139 O O . ALA A 1 703 ? -45.816 -54.912 -49.835 1.00 60.73 703 ALA A O 1
ATOM 5141 N N . MET A 1 704 ? -47.973 -55.343 -49.322 1.00 58.40 704 MET A N 1
ATOM 5142 C CA . MET A 1 704 ? -48.127 -56.233 -50.468 1.00 62.62 704 MET A CA 1
ATOM 5143 C C . MET A 1 704 ? -47.913 -55.484 -51.777 1.00 63.92 704 MET A C 1
ATOM 5144 O O . MET A 1 704 ? -47.282 -56.009 -52.705 1.00 63.56 704 MET A O 1
ATOM 5149 N N . MET A 1 705 ? -48.423 -54.250 -51.870 1.00 59.13 705 MET A N 1
ATOM 5150 C CA . MET A 1 705 ? -48.181 -53.446 -53.065 1.00 59.80 705 MET A CA 1
ATOM 5151 C C . MET A 1 705 ? -46.691 -53.221 -53.272 1.00 58.24 705 MET A C 1
ATOM 5152 O O . MET A 1 705 ? -46.183 -53.364 -54.389 1.00 57.97 705 MET A O 1
ATOM 5157 N N . SER A 1 706 ? -45.974 -52.861 -52.204 1.00 58.25 706 SER A N 1
ATOM 5158 C CA . SER A 1 706 ? -44.526 -52.706 -52.306 1.00 64.25 706 SER A CA 1
ATOM 5159 C C . SER A 1 706 ? -43.886 -53.952 -52.904 1.00 70.04 706 SER A C 1
ATOM 5160 O O . SER A 1 706 ? -43.092 -53.870 -53.854 1.00 71.45 706 SER A O 1
ATOM 5163 N N . LYS A 1 707 ? -44.247 -55.124 -52.371 1.00 71.26 707 LYS A N 1
ATOM 5164 C CA . LYS A 1 707 ? -43.706 -56.375 -52.897 1.00 71.54 707 LYS A CA 1
ATOM 5165 C C . LYS A 1 707 ? -44.043 -56.554 -54.373 1.00 69.32 707 LYS A C 1
ATOM 5166 O O . LYS A 1 707 ? -43.223 -57.062 -55.148 1.00 68.11 707 LYS A O 1
ATOM 5172 N N . TYR A 1 708 ? -45.238 -56.129 -54.788 1.00 68.46 708 TYR A N 1
ATOM 5173 C CA . TYR A 1 708 ? -45.656 -56.343 -56.170 1.00 68.65 708 TYR A CA 1
ATOM 5174 C C . TYR A 1 708 ? -44.980 -55.382 -57.143 1.00 66.81 708 TYR A C 1
ATOM 5175 O O . TYR A 1 708 ? -44.711 -55.760 -58.288 1.00 63.44 708 TYR A O 1
ATOM 5184 N N . THR A 1 709 ? -44.699 -54.146 -56.724 1.00 67.74 709 THR A N 1
ATOM 5185 C CA . THR A 1 709 ? -43.936 -53.254 -57.592 1.00 74.96 709 THR A CA 1
ATOM 5186 C C . THR A 1 709 ? -42.468 -53.651 -57.636 1.00 87.05 709 THR A C 1
ATOM 5187 O O . THR A 1 709 ? -41.788 -53.383 -58.633 1.00 88.09 709 THR A O 1
ATOM 5191 N N . ARG A 1 710 ? -41.962 -54.287 -56.575 1.00 103.07 710 ARG A N 1
ATOM 5192 C CA . ARG A 1 710 ? -40.568 -54.719 -56.587 1.00 114.62 710 ARG A CA 1
ATOM 5193 C C . ARG A 1 710 ? -40.318 -55.857 -57.571 1.00 122.27 710 ARG A C 1
ATOM 5194 O O . ARG A 1 710 ? -39.164 -56.087 -57.949 1.00 126.38 710 ARG A O 1
ATOM 5202 N N . GLY A 1 711 ? -41.362 -56.566 -57.994 1.00 127.23 711 GLY A N 1
ATOM 5203 C CA . GLY A 1 711 ? -41.201 -57.695 -58.891 1.00 132.77 711 GLY A CA 1
ATOM 5204 C C . GLY A 1 711 ? -40.675 -57.326 -60.264 1.00 135.72 711 GLY A C 1
ATOM 5205 O O . GLY A 1 711 ? -41.338 -56.606 -61.017 1.00 136.58 711 GLY A O 1
ATOM 5206 N N . GLU A 1 712 ? -39.480 -57.819 -60.602 1.00 141.73 712 GLU A N 1
ATOM 5207 C CA . GLU A 1 712 ? -38.846 -57.551 -61.898 1.00 140.90 712 GLU A CA 1
ATOM 5208 C C . GLU A 1 712 ? -38.137 -58.825 -62.354 1.00 136.11 712 GLU A C 1
ATOM 5209 O O . GLU A 1 712 ? -36.978 -59.061 -62.003 1.00 136.86 712 GLU A O 1
ATOM 5215 N N . SER A 1 713 ? -38.841 -59.637 -63.137 1.00 121.31 713 SER A N 1
ATOM 5216 C CA . SER A 1 713 ? -38.263 -60.840 -63.727 1.00 116.74 713 SER A CA 1
ATOM 5217 C C . SER A 1 713 ? -39.156 -61.362 -64.849 1.00 113.54 713 SER A C 1
ATOM 5218 O O . SER A 1 713 ? -40.335 -61.015 -64.928 1.00 107.58 713 SER A O 1
ATOM 5221 N N . ARG A 1 717 ? -48.629 -62.968 -62.926 1.00 114.75 717 ARG A N 1
ATOM 5222 C CA . ARG A 1 717 ? -47.562 -61.982 -62.808 1.00 110.25 717 ARG A CA 1
ATOM 5223 C C . ARG A 1 717 ? -47.875 -60.963 -61.715 1.00 103.55 717 ARG A C 1
ATOM 5224 O O . ARG A 1 717 ? -48.955 -60.983 -61.123 1.00 103.66 717 ARG A O 1
ATOM 5226 N N . SER A 1 718 ? -46.919 -60.072 -61.453 1.00 96.63 718 SER A N 1
ATOM 5227 C CA . SER A 1 718 ? -47.071 -59.067 -60.409 1.00 90.34 718 SER A CA 1
ATOM 5228 C C . SER A 1 718 ? -47.956 -57.900 -60.826 1.00 79.43 718 SER A C 1
ATOM 5229 O O . SER A 1 718 ? -48.339 -57.096 -59.967 1.00 74.25 718 SER A O 1
ATOM 5232 N N . LYS A 1 719 ? -48.295 -57.792 -62.111 1.00 77.58 719 LYS A N 1
ATOM 5233 C CA . LYS A 1 719 ? -49.065 -56.648 -62.587 1.00 74.46 719 LYS A CA 1
ATOM 5234 C C . LYS A 1 719 ? -50.500 -56.694 -62.075 1.00 74.22 719 LYS A C 1
ATOM 5235 O O . LYS A 1 719 ? -51.004 -55.710 -61.517 1.00 74.24 719 LYS A O 1
ATOM 5241 N N . ALA A 1 720 ? -51.175 -57.832 -62.256 1.00 77.33 720 ALA A N 1
ATOM 5242 C CA . ALA A 1 720 ? -52.549 -57.958 -61.781 1.00 74.76 720 ALA A CA 1
ATOM 5243 C C . ALA A 1 720 ? -52.623 -57.815 -60.268 1.00 70.82 720 ALA A C 1
ATOM 5244 O O . ALA A 1 720 ? -53.561 -57.206 -59.739 1.00 69.66 720 ALA A O 1
ATOM 5246 N N . ASP A 1 721 ? -51.641 -58.371 -59.553 1.00 69.55 721 ASP A N 1
ATOM 5247 C CA . ASP A 1 721 ? -51.600 -58.210 -58.104 1.00 68.17 721 ASP A CA 1
ATOM 5248 C C . ASP A 1 721 ? -51.395 -56.750 -57.722 1.00 64.44 721 ASP A C 1
ATOM 5249 O O . ASP A 1 721 ? -51.950 -56.276 -56.723 1.00 62.65 721 ASP A O 1
ATOM 5254 N N . LEU A 1 722 ? -50.611 -56.014 -58.514 1.00 66.47 722 LEU A N 1
ATOM 5255 C CA . LEU A 1 722 ? -50.402 -54.596 -58.240 1.00 61.39 722 LEU A CA 1
ATOM 5256 C C . LEU A 1 722 ? -51.690 -53.803 -58.431 1.00 59.03 722 LEU A C 1
ATOM 5257 O O . LEU A 1 722 ? -52.073 -53.003 -57.568 1.00 59.41 722 LEU A O 1
ATOM 5262 N N . ILE A 1 723 ? -52.375 -54.016 -59.555 1.00 60.76 723 ILE A N 1
ATOM 5263 C CA . ILE A 1 723 ? -53.594 -53.261 -59.837 1.00 61.34 723 ILE A CA 1
ATOM 5264 C C . ILE A 1 723 ? -54.680 -53.600 -58.822 1.00 62.29 723 ILE A C 1
ATOM 5265 O O . ILE A 1 723 ? -55.289 -52.708 -58.211 1.00 64.75 723 ILE A O 1
ATOM 5270 N N . ARG A 1 724 ? -54.934 -54.897 -58.628 1.00 59.93 724 ARG A N 1
ATOM 5271 C CA . ARG A 1 724 ? -55.942 -55.330 -57.666 1.00 60.15 724 ARG A CA 1
ATOM 5272 C C . ARG A 1 724 ? -55.622 -54.824 -56.266 1.00 58.10 724 ARG A C 1
ATOM 5273 O O . ARG A 1 724 ? -56.519 -54.386 -55.535 1.00 61.17 724 ARG A O 1
ATOM 5281 N N . MET A 1 725 ? -54.345 -54.868 -55.879 1.00 56.55 725 MET A N 1
ATOM 5282 C CA . MET A 1 725 ? -53.958 -54.376 -54.562 1.00 58.89 725 MET A CA 1
ATOM 5283 C C . MET A 1 725 ? -54.220 -52.879 -54.436 1.00 59.60 725 MET A C 1
ATOM 5284 O O . MET A 1 725 ? -54.677 -52.408 -53.387 1.00 57.80 725 MET A O 1
ATOM 5289 N N . ALA A 1 726 ? -53.945 -52.117 -55.498 1.00 58.64 726 ALA A N 1
ATOM 5290 C CA . ALA A 1 726 ? -54.239 -50.687 -55.475 1.00 53.51 726 ALA A CA 1
ATOM 5291 C C . ALA A 1 726 ? -55.728 -50.433 -55.301 1.00 53.80 726 ALA A C 1
ATOM 5292 O O . ALA A 1 726 ? -56.128 -49.553 -54.528 1.00 53.38 726 ALA A O 1
ATOM 5294 N N . LYS A 1 727 ? -56.566 -51.194 -56.009 1.00 57.05 727 LYS A N 1
ATOM 5295 C CA . LYS A 1 727 ? -58.007 -51.011 -55.867 1.00 60.02 727 LYS A CA 1
ATOM 5296 C C . LYS A 1 727 ? -58.476 -51.373 -54.460 1.00 63.42 727 LYS A C 1
ATOM 5297 O O . LYS A 1 727 ? -59.344 -50.696 -53.891 1.00 65.66 727 LYS A O 1
ATOM 5303 N N . GLU A 1 728 ? -57.901 -52.428 -53.876 1.00 62.71 728 GLU A N 1
ATOM 5304 C CA . GLU A 1 728 ? -58.264 -52.801 -52.511 1.00 66.68 728 GLU A CA 1
ATOM 5305 C C . GLU A 1 728 ? -57.858 -51.720 -51.516 1.00 65.40 728 GLU A C 1
ATOM 5306 O O . GLU A 1 728 ? -58.614 -51.406 -50.586 1.00 66.40 728 GLU A O 1
ATOM 5312 N N . ILE A 1 729 ? -56.673 -51.131 -51.698 1.00 61.25 729 ILE A N 1
ATOM 5313 C CA . ILE A 1 729 ? -56.253 -50.031 -50.834 1.00 57.99 729 ILE A CA 1
ATOM 5314 C C . ILE A 1 729 ? -57.182 -48.837 -51.004 1.00 60.81 729 ILE A C 1
ATOM 5315 O O . ILE A 1 729 ? -57.486 -48.124 -50.040 1.00 63.23 729 ILE A O 1
ATOM 5320 N N . ALA A 1 730 ? -57.655 -48.602 -52.231 1.00 63.02 730 ALA A N 1
ATOM 5321 C CA . ALA A 1 730 ? -58.575 -47.494 -52.466 1.00 64.44 730 ALA A CA 1
ATOM 5322 C C . ALA A 1 730 ? -59.892 -47.709 -51.730 1.00 63.57 730 ALA A C 1
ATOM 5323 O O . ALA A 1 730 ? -60.418 -46.789 -51.091 1.00 61.42 730 ALA A O 1
ATOM 5325 N N . LEU A 1 731 ? -60.440 -48.925 -51.808 1.00 66.93 731 LEU A N 1
ATOM 5326 C CA . LEU A 1 731 ? -61.685 -49.216 -51.101 1.00 74.02 731 LEU A CA 1
ATOM 5327 C C . LEU A 1 731 ? -61.498 -49.107 -49.590 1.00 75.40 731 LEU A C 1
ATOM 5328 O O . LEU A 1 731 ? -62.367 -48.575 -48.881 1.00 77.17 731 LEU A O 1
ATOM 5333 N N . ASN A 1 732 ? -60.363 -49.597 -49.083 1.00 73.47 732 ASN A N 1
ATOM 5334 C CA . ASN A 1 732 ? -60.060 -49.436 -47.664 1.00 73.43 732 ASN A CA 1
ATOM 5335 C C . ASN A 1 732 ? -60.001 -47.965 -47.274 1.00 69.33 732 ASN A C 1
ATOM 5336 O O . ASN A 1 732 ? -60.474 -47.583 -46.198 1.00 68.40 732 ASN A O 1
ATOM 534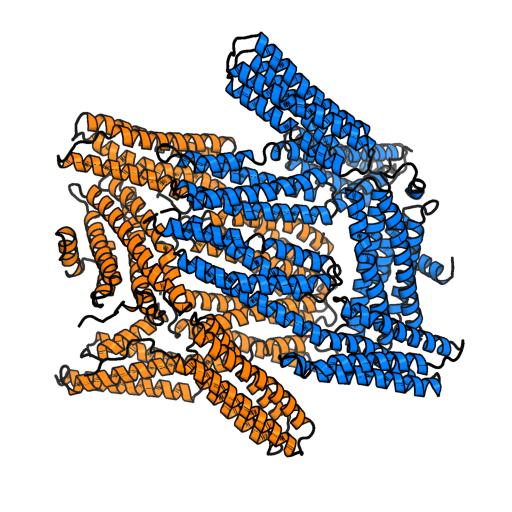1 N N . ALA A 1 733 ? -59.425 -47.125 -48.138 1.00 69.56 733 ALA A N 1
ATOM 5342 C CA . ALA A 1 733 ? -59.396 -45.692 -47.865 1.00 73.36 733 ALA A CA 1
ATOM 5343 C C . ALA A 1 733 ? -60.795 -45.091 -47.873 1.00 77.94 733 ALA A C 1
ATOM 5344 O O . ALA A 1 733 ? -61.075 -44.169 -47.097 1.00 79.93 733 ALA A O 1
ATOM 5346 N N . GLN A 1 734 ? -61.682 -45.596 -48.734 1.00 83.34 734 GLN A N 1
ATOM 5347 C CA . GLN A 1 734 ? -63.073 -45.153 -48.705 1.00 89.41 734 GLN A CA 1
ATOM 5348 C C . GLN A 1 734 ? -63.709 -45.454 -47.354 1.00 90.37 734 GLN A C 1
ATOM 5349 O O . GLN A 1 734 ? -64.293 -44.568 -46.715 1.00 96.83 734 GLN A O 1
ATOM 5355 N N . GLU A 1 735 ? -63.600 -46.707 -46.900 1.00 87.95 735 GLU A N 1
ATOM 5356 C CA . GLU A 1 735 ? -64.191 -47.073 -45.615 1.00 83.92 735 GLU A CA 1
ATOM 5357 C C . GLU A 1 735 ? -63.577 -46.271 -44.472 1.00 79.42 735 GLU A C 1
ATOM 5358 O O . GLU A 1 735 ? -64.285 -45.850 -43.546 1.00 79.37 735 GLU A O 1
ATOM 5364 N N . LEU A 1 736 ? -62.263 -46.039 -44.526 1.00 78.10 736 LEU A N 1
ATOM 5365 C CA . LEU A 1 736 ? -61.609 -45.224 -43.507 1.00 79.12 736 LEU A CA 1
ATOM 5366 C C . LEU A 1 736 ? -62.166 -43.807 -43.495 1.00 81.31 736 LEU A C 1
ATOM 5367 O O . LEU A 1 736 ? -62.374 -43.222 -42.425 1.00 82.77 736 LEU A O 1
ATOM 5372 N N . LEU A 1 737 ? -62.414 -43.236 -44.676 1.00 85.99 737 LEU A N 1
ATOM 5373 C CA . LEU A 1 737 ? -62.988 -41.896 -44.730 1.00 90.88 737 LEU A CA 1
ATOM 5374 C C . LEU A 1 737 ? -64.399 -41.883 -44.158 1.00 97.24 737 LEU A C 1
ATOM 5375 O O . LEU A 1 737 ? -64.788 -40.928 -43.474 1.00 105.64 737 LEU A O 1
ATOM 5380 N N . LYS A 1 738 ? -65.180 -42.935 -44.419 1.00 99.43 738 LYS A N 1
ATOM 5381 C CA . LYS A 1 738 ? -66.526 -43.002 -43.857 1.00 101.58 738 LYS A CA 1
ATOM 5382 C C . LYS A 1 738 ? -66.486 -43.048 -42.333 1.00 99.94 738 LYS A C 1
ATOM 5383 O O . LYS A 1 738 ? -67.147 -42.248 -41.658 1.00 101.94 738 LYS A O 1
ATOM 5389 N N . LEU A 1 739 ? -65.702 -43.973 -41.772 1.00 96.36 739 LEU A N 1
ATOM 5390 C CA . LEU A 1 739 ? -65.667 -44.127 -40.320 1.00 95.25 739 LEU A CA 1
ATOM 5391 C C . LEU A 1 739 ? -65.100 -42.884 -39.643 1.00 91.42 739 LEU A C 1
ATOM 5392 O O . LEU A 1 739 ? -65.693 -42.350 -38.696 1.00 96.69 739 LEU A O 1
ATOM 5397 N N . ALA A 1 740 ? -63.944 -42.408 -40.115 1.00 88.73 740 ALA A N 1
ATOM 5398 C CA . ALA A 1 740 ? -63.343 -41.219 -39.519 1.00 86.29 740 ALA A CA 1
ATOM 5399 C C . ALA A 1 740 ? -64.243 -40.001 -39.672 1.00 87.08 740 ALA A C 1
ATOM 5400 O O . ALA A 1 740 ? -64.221 -39.102 -38.824 1.00 88.87 740 ALA A O 1
ATOM 5402 N N . ARG A 1 741 ? -65.043 -39.954 -40.740 1.00 91.03 741 ARG A N 1
ATOM 5403 C CA . ARG A 1 741 ? -66.035 -38.891 -40.862 1.00 95.37 741 ARG A CA 1
ATOM 5404 C C . ARG A 1 741 ? -67.130 -39.043 -39.814 1.00 96.38 741 ARG A C 1
ATOM 5405 O O . ARG A 1 741 ? -67.620 -38.045 -39.271 1.00 99.57 741 ARG A O 1
ATOM 5413 N N . GLN A 1 742 ? -67.523 -40.284 -39.510 1.00 93.54 742 GLN A N 1
ATOM 5414 C CA . GLN A 1 742 ? -68.468 -40.505 -38.419 1.00 93.59 742 GLN A CA 1
ATOM 5415 C C . GLN A 1 742 ? -67.887 -40.064 -37.082 1.00 91.48 742 GLN A C 1
ATOM 5416 O O . GLN A 1 742 ? -68.628 -39.613 -36.201 1.00 93.49 742 GLN A O 1
ATOM 5422 N N . ILE A 1 743 ? -66.570 -40.193 -36.909 1.00 86.14 743 ILE A N 1
ATOM 5423 C CA . ILE A 1 743 ? -65.935 -39.724 -35.682 1.00 81.10 743 ILE A CA 1
ATOM 5424 C C . ILE A 1 743 ? -65.912 -38.201 -35.640 1.00 83.25 743 ILE A C 1
ATOM 5425 O O . ILE A 1 743 ? -66.193 -37.590 -34.601 1.00 87.68 743 ILE A O 1
ATOM 5430 N N . ALA A 1 744 ? -65.585 -37.563 -36.766 1.00 82.43 744 ALA A N 1
ATOM 5431 C CA . ALA A 1 744 ? -65.552 -36.105 -36.804 1.00 81.35 744 ALA A CA 1
ATOM 5432 C C . ALA A 1 744 ? -66.935 -35.504 -36.597 1.00 87.88 744 ALA A C 1
ATOM 5433 O O . ALA A 1 744 ? -67.059 -34.421 -36.016 1.00 93.96 744 ALA A O 1
ATOM 5435 N N . ASN A 1 745 ? -67.985 -36.190 -37.054 1.00 87.88 745 ASN A N 1
ATOM 5436 C CA . ASN A 1 745 ? -69.329 -35.630 -36.950 1.00 91.87 745 ASN A CA 1
ATOM 5437 C C . ASN A 1 745 ? -69.793 -35.557 -35.500 1.00 93.19 745 ASN A C 1
ATOM 5438 O O . ASN A 1 745 ? -70.402 -34.563 -35.087 1.00 94.81 745 ASN A O 1
ATOM 5443 N N . ALA A 1 746 ? -69.514 -36.593 -34.712 1.00 91.35 746 ALA A N 1
ATOM 5444 C CA . ALA A 1 746 ? -69.941 -36.647 -33.320 1.00 92.62 746 ALA A CA 1
ATOM 5445 C C . ALA A 1 746 ? -68.981 -35.935 -32.373 1.00 87.36 746 ALA A C 1
ATOM 5446 O O . ALA A 1 746 ? -69.139 -36.046 -31.152 1.00 88.52 746 ALA A O 1
ATOM 5448 N N . CYS A 1 747 ? -67.999 -35.214 -32.905 1.00 83.51 747 CYS A N 1
ATOM 5449 C CA . CYS A 1 747 ? -67.044 -34.479 -32.089 1.00 81.81 747 CYS A CA 1
ATOM 5450 C C . CYS A 1 747 ? -67.564 -33.075 -31.812 1.00 83.31 747 CYS A C 1
ATOM 5451 O O . CYS A 1 747 ? -68.065 -32.396 -32.712 1.00 84.93 747 CYS A O 1
ATOM 5454 N N . MET A 1 748 ? -67.450 -32.649 -30.554 1.00 82.69 748 MET A N 1
ATOM 5455 C CA . MET A 1 748 ? -67.929 -31.343 -30.123 1.00 83.26 748 MET A CA 1
ATOM 5456 C C . MET A 1 748 ? -66.803 -30.330 -29.962 1.00 82.75 748 MET A C 1
ATOM 5457 O O . MET A 1 748 ? -67.019 -29.264 -29.377 1.00 87.23 748 MET A O 1
ATOM 5462 N N . ASP A 1 749 ? -65.612 -30.640 -30.462 1.00 81.04 749 ASP A N 1
ATOM 5463 C CA . ASP A 1 749 ? -64.456 -29.749 -30.399 1.00 80.25 749 ASP A CA 1
ATOM 5464 C C . ASP A 1 749 ? -64.115 -29.361 -31.834 1.00 82.35 749 ASP A C 1
ATOM 5465 O O . ASP A 1 749 ? -63.499 -30.141 -32.565 1.00 82.74 749 ASP A O 1
ATOM 5470 N N . LYS A 1 750 ? -64.512 -28.148 -32.231 1.00 85.39 750 LYS A N 1
ATOM 5471 C CA . LYS A 1 750 ? -64.366 -27.741 -33.626 1.00 85.31 750 LYS A CA 1
ATOM 5472 C C . LYS A 1 750 ? -62.903 -27.661 -34.042 1.00 84.92 750 LYS A C 1
ATOM 5473 O O . LYS A 1 750 ? -62.588 -27.785 -35.231 1.00 81.90 750 LYS A O 1
ATOM 5479 N N . ARG A 1 751 ? -61.997 -27.447 -33.086 1.00 85.72 751 ARG A N 1
ATOM 5480 C CA . ARG A 1 751 ? -60.572 -27.447 -33.403 1.00 82.82 751 ARG A CA 1
ATOM 5481 C C . ARG A 1 751 ? -60.116 -28.827 -33.866 1.00 79.67 751 ARG A C 1
ATOM 5482 O O . ARG A 1 751 ? -59.542 -28.972 -34.953 1.00 79.01 751 ARG A O 1
ATOM 5490 N N . ALA A 1 752 ? -60.379 -29.857 -33.059 1.00 79.26 752 ALA A N 1
ATOM 5491 C CA . ALA A 1 752 ? -60.007 -31.215 -33.441 1.00 77.06 752 ALA A CA 1
ATOM 5492 C C . ALA A 1 752 ? -60.855 -31.714 -34.605 1.00 77.82 752 ALA A C 1
ATOM 5493 O O . ALA A 1 752 ? -60.364 -32.450 -35.469 1.00 77.62 752 ALA A O 1
ATOM 5495 N N . LYS A 1 753 ? -62.134 -31.327 -34.634 1.00 78.32 753 LYS A N 1
ATOM 5496 C CA . LYS A 1 753 ? -63.006 -31.649 -35.761 1.00 79.22 753 LYS A CA 1
ATOM 5497 C C . LYS A 1 753 ? -62.393 -31.176 -37.075 1.00 76.28 753 LYS A C 1
ATOM 5498 O O . LYS A 1 753 ? -62.219 -31.958 -38.019 1.00 76.59 753 LYS A O 1
ATOM 5504 N N . THR A 1 754 ? -62.050 -29.887 -37.141 1.00 77.16 754 THR A N 1
ATOM 5505 C CA . THR A 1 754 ? -61.379 -29.340 -38.315 1.00 76.64 754 THR A CA 1
ATOM 5506 C C . THR A 1 754 ? -60.060 -30.054 -38.580 1.00 74.70 754 THR A C 1
ATOM 5507 O O . THR A 1 754 ? -59.725 -30.345 -39.734 1.00 75.18 754 THR A O 1
ATOM 5511 N N . ASN A 1 755 ? -59.302 -30.352 -37.520 1.00 73.70 755 ASN A N 1
ATOM 5512 C CA . ASN A 1 755 ? -58.025 -31.039 -37.692 1.00 70.40 755 ASN A CA 1
ATOM 5513 C C . ASN A 1 755 ? -58.201 -32.368 -38.417 1.00 70.48 755 ASN A C 1
ATOM 5514 O O . ASN A 1 755 ? -57.386 -32.728 -39.276 1.00 71.15 755 ASN A O 1
ATOM 5519 N N . LEU A 1 756 ? -59.265 -33.107 -38.095 1.00 67.26 756 LEU A N 1
ATOM 5520 C CA . LEU A 1 756 ? -59.491 -34.397 -38.739 1.00 65.78 756 LEU A CA 1
ATOM 5521 C C . LEU A 1 756 ? -60.057 -34.236 -40.147 1.00 67.94 756 LEU A C 1
ATOM 5522 O O . LEU A 1 756 ? -59.689 -34.992 -41.058 1.00 68.12 756 LEU A O 1
ATOM 5527 N N . LEU A 1 757 ? -60.946 -33.258 -40.348 1.00 68.38 757 LEU A N 1
ATOM 5528 C CA . LEU A 1 757 ? -61.554 -33.088 -41.665 1.00 69.39 757 LEU A CA 1
ATOM 5529 C C . LEU A 1 757 ? -60.540 -32.598 -42.693 1.00 73.41 757 LEU A C 1
ATOM 5530 O O . LEU A 1 757 ? -60.596 -32.998 -43.864 1.00 75.16 757 LEU A O 1
ATOM 5535 N N . GLN A 1 758 ? -59.607 -31.734 -42.279 1.00 75.27 758 GLN A N 1
ATOM 5536 C CA . GLN A 1 758 ? -58.556 -31.286 -43.190 1.00 75.75 758 GLN A CA 1
ATOM 5537 C C . GLN A 1 758 ? -57.771 -32.466 -43.747 1.00 73.74 758 GLN A C 1
ATOM 5538 O O . GLN A 1 758 ? -57.359 -32.455 -44.913 1.00 71.85 758 GLN A O 1
ATOM 5544 N N . LEU A 1 759 ? -57.554 -33.495 -42.926 1.00 69.61 759 LEU A N 1
ATOM 5545 C CA . LEU A 1 759 ? -56.844 -34.682 -43.388 1.00 62.86 759 LEU A CA 1
ATOM 5546 C C . LEU A 1 759 ? -57.746 -35.582 -44.223 1.00 58.84 759 LEU A C 1
ATOM 5547 O O . LEU A 1 759 ? -57.293 -36.164 -45.216 1.00 56.72 759 LEU A O 1
ATOM 5552 N N . LEU A 1 760 ? -59.022 -35.704 -43.846 1.00 61.26 760 LEU A N 1
ATOM 5553 C CA . LEU A 1 760 ? -59.925 -36.564 -44.603 1.00 65.44 760 LEU A CA 1
ATOM 5554 C C . LEU A 1 760 ? -60.249 -36.020 -45.990 1.00 70.47 760 LEU A C 1
ATOM 5555 O O . LEU A 1 760 ? -60.593 -36.805 -46.880 1.00 69.08 760 LEU A O 1
ATOM 5560 N N . ASP A 1 761 ? -60.147 -34.705 -46.202 1.00 76.73 761 ASP A N 1
ATOM 5561 C CA . ASP A 1 761 ? -60.637 -34.123 -47.448 1.00 80.12 761 ASP A CA 1
ATOM 5562 C C . ASP A 1 761 ? -59.747 -34.428 -48.646 1.00 76.02 761 ASP A C 1
ATOM 5563 O O . ASP A 1 761 ? -60.222 -34.343 -49.783 1.00 74.07 761 ASP A O 1
ATOM 5568 N N . ARG A 1 762 ? -58.479 -34.779 -48.436 1.00 73.27 762 ARG A N 1
ATOM 5569 C CA . ARG A 1 762 ? -57.583 -35.057 -49.551 1.00 72.44 762 ARG A CA 1
ATOM 5570 C C . ARG A 1 762 ? -57.387 -36.548 -49.812 1.00 70.06 762 ARG A C 1
ATOM 5571 O O . ARG A 1 762 ? -56.706 -36.906 -50.777 1.00 66.29 762 ARG A O 1
ATOM 5579 N N . ILE A 1 763 ? -57.985 -37.422 -48.996 1.00 68.06 763 ILE A N 1
ATOM 5580 C CA . ILE A 1 763 ? -57.822 -38.865 -49.201 1.00 65.04 763 ILE A CA 1
ATOM 5581 C C . ILE A 1 763 ? -58.393 -39.342 -50.535 1.00 63.91 763 ILE A C 1
ATOM 5582 O O . ILE A 1 763 ? -57.704 -40.101 -51.238 1.00 57.98 763 ILE A O 1
ATOM 5587 N N . PRO A 1 764 ? -59.615 -38.961 -50.943 1.00 67.01 764 PRO A N 1
ATOM 5588 C CA . PRO A 1 764 ? -60.165 -39.544 -52.183 1.00 69.32 764 PRO A CA 1
ATOM 5589 C C . PRO A 1 764 ? -59.309 -39.294 -53.414 1.00 70.03 764 PRO A C 1
ATOM 5590 O O . PRO A 1 764 ? -59.098 -40.218 -54.213 1.00 78.66 764 PRO A O 1
ATOM 5594 N N . THR A 1 765 ? -58.802 -38.071 -53.592 1.00 66.67 765 THR A N 1
ATOM 5595 C CA . THR A 1 765 ? -57.933 -37.801 -54.732 1.00 63.41 765 THR A CA 1
ATOM 5596 C C . THR A 1 765 ? -56.641 -38.602 -54.640 1.00 55.26 765 THR A C 1
ATOM 5597 O O . THR A 1 765 ? -56.112 -39.057 -55.662 1.00 56.01 765 THR A O 1
ATOM 5601 N N . ILE A 1 766 ? -56.120 -38.789 -53.425 1.00 52.39 766 ILE A N 1
ATOM 5602 C CA . ILE A 1 766 ? -54.936 -39.627 -53.248 1.00 54.55 766 ILE A CA 1
ATOM 5603 C C . ILE A 1 766 ? -55.209 -41.044 -53.729 1.00 53.79 766 ILE A C 1
ATOM 5604 O O . ILE A 1 766 ? -54.379 -41.647 -54.416 1.00 53.12 766 ILE A O 1
ATOM 5609 N N . SER A 1 767 ? -56.370 -41.601 -53.374 1.00 55.90 767 SER A N 1
ATOM 5610 C CA . SER A 1 767 ? -56.658 -42.985 -53.743 1.00 57.24 767 SER A CA 1
ATOM 5611 C C . SER A 1 767 ? -56.918 -43.119 -55.239 1.00 58.59 767 SER A C 1
ATOM 5612 O O . SER A 1 767 ? -56.504 -44.108 -55.862 1.00 58.69 767 SER A O 1
ATOM 5615 N N . THR A 1 768 ? -57.604 -42.138 -55.832 1.00 58.69 768 THR A N 1
ATOM 5616 C CA . THR A 1 768 ? -57.812 -42.143 -57.278 1.00 57.38 768 THR A CA 1
ATOM 5617 C C . THR A 1 768 ? -56.479 -42.093 -58.017 1.00 56.97 768 THR A C 1
ATOM 5618 O O . THR A 1 768 ? -56.207 -42.916 -58.907 1.00 59.12 768 THR A O 1
ATOM 5622 N N . GLN A 1 769 ? -55.625 -41.135 -57.644 1.00 54.93 769 GLN A N 1
ATOM 5623 C CA . GLN A 1 769 ? -54.283 -41.079 -58.211 1.00 57.87 769 GLN A CA 1
ATOM 5624 C C . GLN A 1 769 ? -53.516 -42.367 -57.953 1.00 58.55 769 GLN A C 1
ATOM 5625 O O . GLN A 1 769 ? -52.696 -42.774 -58.779 1.00 61.04 769 GLN A O 1
ATOM 5631 N N . LEU A 1 770 ? -53.776 -43.027 -56.823 1.00 54.92 770 LEU A N 1
ATOM 5632 C CA . LEU A 1 770 ? -53.099 -44.284 -56.522 1.00 52.17 770 LEU A CA 1
ATOM 5633 C C . LEU A 1 770 ? -53.477 -45.358 -57.531 1.00 51.37 770 LEU A C 1
ATOM 5634 O O . LEU A 1 770 ? -52.610 -46.059 -58.063 1.00 56.09 770 LEU A O 1
ATOM 5639 N N . LYS A 1 771 ? -54.776 -45.502 -57.808 1.00 44.23 771 LYS A N 1
ATOM 5640 C CA . LYS A 1 771 ? -55.202 -46.508 -58.776 1.00 45.96 771 LYS A CA 1
ATOM 5641 C C . LYS A 1 771 ? -54.662 -46.199 -60.166 1.00 52.60 771 LYS A C 1
ATOM 5642 O O . LYS A 1 771 ? -54.175 -47.098 -60.865 1.00 56.87 771 LYS A O 1
ATOM 5648 N N . ILE A 1 772 ? -54.722 -44.930 -60.580 1.00 49.33 772 ILE A N 1
ATOM 5649 C CA . ILE A 1 772 ? -54.217 -44.569 -61.904 1.00 50.91 772 ILE A CA 1
ATOM 5650 C C . ILE A 1 772 ? -52.722 -44.857 -62.004 1.00 49.61 772 ILE A C 1
ATOM 5651 O O . ILE A 1 772 ? -52.252 -45.482 -62.964 1.00 51.46 772 ILE A O 1
ATOM 5656 N N . LEU A 1 773 ? -51.953 -44.416 -61.006 1.00 48.08 773 LEU A N 1
ATOM 5657 C CA . LEU A 1 773 ? -50.501 -44.541 -61.075 1.00 48.72 773 LEU A CA 1
ATOM 5658 C C . LEU A 1 773 ? -50.051 -45.989 -60.954 1.00 69.11 773 LEU A C 1
ATOM 5659 O O . LEU A 1 773 ? -49.041 -46.374 -61.556 1.00 73.61 773 LEU A O 1
ATOM 5664 N N . ALA A 1 774 ? -50.773 -46.803 -60.179 1.00 61.05 774 ALA A N 1
ATOM 5665 C CA . ALA A 1 774 ? -50.468 -48.227 -60.126 1.00 54.54 774 ALA A CA 1
ATOM 5666 C C . ALA A 1 774 ? -50.793 -48.907 -61.449 1.00 51.20 774 ALA A C 1
ATOM 5667 O O . ALA A 1 774 ? -50.065 -49.807 -61.885 1.00 52.79 774 ALA A O 1
ATOM 5669 N N . THR A 1 775 ? -51.886 -48.496 -62.102 1.00 51.59 775 THR A N 1
ATOM 5670 C CA . THR A 1 775 ? -52.190 -49.042 -63.422 1.00 60.73 775 THR A CA 1
ATOM 5671 C C . THR A 1 775 ? -51.119 -48.657 -64.435 1.00 61.13 775 THR A C 1
ATOM 5672 O O . THR A 1 775 ? -50.772 -49.454 -65.316 1.00 63.97 775 THR A O 1
ATOM 5676 N N . VAL A 1 776 ? -50.573 -47.444 -64.320 1.00 59.01 776 VAL A N 1
ATOM 5677 C CA . VAL A 1 776 ? -49.503 -47.024 -65.221 1.00 59.65 776 VAL A CA 1
ATOM 5678 C C . VAL A 1 776 ? -48.226 -47.805 -64.936 1.00 61.64 776 VAL A C 1
ATOM 5679 O O . VAL A 1 776 ? -47.523 -48.232 -65.862 1.00 64.70 776 VAL A O 1
ATOM 5683 N N . LYS A 1 777 ? -47.909 -48.012 -63.655 1.00 60.44 777 LYS A N 1
ATOM 5684 C CA . LYS A 1 777 ? -46.703 -48.752 -63.292 1.00 64.45 777 LYS A CA 1
ATOM 5685 C C . LYS A 1 777 ? -46.784 -50.204 -63.745 1.00 63.08 777 LYS A C 1
ATOM 5686 O O . LYS A 1 777 ? -45.785 -50.778 -64.195 1.00 65.09 777 LYS A O 1
ATOM 5692 N N . ALA A 1 778 ? -47.967 -50.814 -63.639 1.00 60.08 778 ALA A N 1
ATOM 5693 C CA . ALA A 1 778 ? -48.115 -52.214 -64.024 1.00 59.33 778 ALA A CA 1
ATOM 5694 C C . ALA A 1 778 ? -47.890 -52.421 -65.517 1.00 74.57 778 ALA A C 1
ATOM 5695 O O . ALA A 1 778 ? -47.406 -53.481 -65.930 1.00 74.47 778 ALA A O 1
ATOM 5697 N N . THR A 1 779 ? -48.232 -51.432 -66.340 1.00 77.39 779 THR A N 1
ATOM 5698 C CA . THR A 1 779 ? -48.086 -51.540 -67.784 1.00 77.66 779 THR A CA 1
ATOM 5699 C C . THR A 1 779 ? -46.708 -51.115 -68.275 1.00 80.17 779 THR A C 1
ATOM 5700 O O . THR A 1 779 ? -46.487 -51.057 -69.488 1.00 84.16 779 THR A O 1
ATOM 5704 N N . SER A 1 780 ? -45.783 -50.819 -67.367 1.00 83.27 780 SER A N 1
ATOM 5705 C CA . SER A 1 780 ? -44.431 -50.426 -67.735 1.00 89.66 780 SER A CA 1
ATOM 5706 C C . SER A 1 780 ? -43.353 -51.329 -67.159 1.00 92.94 780 SER A C 1
ATOM 5707 O O . SER A 1 780 ? -42.327 -51.528 -67.812 1.00 94.74 780 SER A O 1
ATOM 5710 N N . MET A 1 781 ? -43.549 -51.875 -65.961 1.00 95.79 781 MET A N 1
ATOM 5711 C CA . MET A 1 781 ? -42.561 -52.780 -65.394 1.00 102.09 781 MET A CA 1
ATOM 5712 C C . MET A 1 781 ? -42.557 -54.100 -66.155 1.00 110.98 781 MET A C 1
ATOM 5713 O O . MET A 1 781 ? -43.569 -54.521 -66.722 1.00 114.51 781 MET A O 1
ATOM 5718 N N . GLY A 1 782 ? -41.399 -54.752 -66.167 1.00 119.64 782 GLY A N 1
ATOM 5719 C CA . GLY A 1 782 ? -41.239 -55.979 -66.920 1.00 123.49 782 GLY A CA 1
ATOM 5720 C C . GLY A 1 782 ? -40.968 -55.725 -68.388 1.00 129.78 782 GLY A C 1
ATOM 5721 O O . GLY A 1 782 ? -41.757 -56.121 -69.251 1.00 132.95 782 GLY A O 1
ATOM 5722 N N . GLY A 1 783 ? -39.856 -55.056 -68.681 1.00 134.09 783 GLY A N 1
ATOM 5723 C CA . GLY A 1 783 ? -39.472 -54.760 -70.044 1.00 138.16 783 GLY A CA 1
ATOM 5724 C C . GLY A 1 783 ? -39.995 -53.418 -70.527 1.00 131.93 783 GLY A C 1
ATOM 5725 O O . GLY A 1 783 ? -40.796 -52.743 -69.876 1.00 125.94 783 GLY A O 1
ATOM 5726 N N . GLY A 1 784 ? -39.518 -53.028 -71.707 1.00 134.58 784 GLY A N 1
ATOM 5727 C CA . GLY A 1 784 ? -39.956 -51.795 -72.330 1.00 133.01 784 GLY A CA 1
ATOM 5728 C C . GLY A 1 784 ? -39.058 -50.610 -72.042 1.00 133.77 784 GLY A C 1
ATOM 5729 O O . GLY A 1 784 ? -37.829 -50.736 -72.037 1.00 138.91 784 GLY A O 1
ATOM 5730 N N . ASP A 1 785 ? -39.664 -49.452 -71.802 1.00 127.40 785 ASP A N 1
ATOM 5731 C CA . ASP A 1 785 ? -38.912 -48.234 -71.546 1.00 123.86 785 ASP A CA 1
ATOM 5732 C C . ASP A 1 785 ? -38.394 -48.212 -70.113 1.00 112.32 785 ASP A C 1
ATOM 5733 O O . ASP A 1 785 ? -39.043 -48.706 -69.186 1.00 108.78 785 ASP A O 1
ATOM 5738 N N . ALA A 1 786 ? -37.207 -47.631 -69.939 1.00 112.70 786 ALA A N 1
ATOM 5739 C CA . ALA A 1 786 ? -36.615 -47.468 -68.617 1.00 106.18 786 ALA A CA 1
ATOM 5740 C C . ALA A 1 786 ? -37.005 -46.143 -67.974 1.00 103.10 786 ALA A C 1
ATOM 5741 O O . ALA A 1 786 ? -37.254 -46.091 -66.764 1.00 97.14 786 ALA A O 1
ATOM 5743 N N . ARG A 1 787 ? -37.057 -45.068 -68.765 1.00 104.23 787 ARG A N 1
ATOM 5744 C CA . ARG A 1 787 ? -37.510 -43.780 -68.249 1.00 103.72 787 ARG A CA 1
ATOM 5745 C C . ARG A 1 787 ? -38.953 -43.858 -67.771 1.00 99.67 787 ARG A C 1
ATOM 5746 O O . ARG A 1 787 ? -39.291 -43.341 -66.698 1.00 102.44 787 ARG A O 1
ATOM 5754 N N . ALA A 1 788 ? -39.818 -44.508 -68.554 1.00 95.54 788 ALA A N 1
ATOM 5755 C CA . ALA A 1 788 ? -41.219 -44.637 -68.169 1.00 91.22 788 ALA A CA 1
ATOM 5756 C C . ALA A 1 788 ? -41.366 -45.428 -66.876 1.00 84.26 788 ALA A C 1
ATOM 5757 O O . ALA A 1 788 ? -42.187 -45.083 -66.018 1.00 81.74 788 ALA A O 1
ATOM 5759 N N . ASP A 1 789 ? -40.575 -46.492 -66.715 1.00 83.93 789 ASP A N 1
ATOM 5760 C CA . ASP A 1 789 ? -40.643 -47.275 -65.485 1.00 86.71 789 ASP A CA 1
ATOM 5761 C C . ASP A 1 789 ? -40.088 -46.493 -64.301 1.00 83.29 789 ASP A C 1
ATOM 5762 O O . ASP A 1 789 ? -40.585 -46.625 -63.176 1.00 80.28 789 ASP A O 1
ATOM 5767 N N . ALA A 1 790 ? -39.059 -45.674 -64.532 1.00 84.48 790 ALA A N 1
ATOM 5768 C CA . ALA A 1 790 ? -38.492 -44.874 -63.452 1.00 82.33 790 ALA A CA 1
ATOM 5769 C C . ALA A 1 790 ? -39.488 -43.831 -62.963 1.00 82.83 790 ALA A C 1
ATOM 5770 O O . ALA A 1 790 ? -39.768 -43.740 -61.762 1.00 85.09 790 ALA A O 1
ATOM 5772 N N . ASP A 1 791 ? -40.039 -43.038 -63.885 1.00 80.83 791 ASP A N 1
ATOM 5773 C CA . ASP A 1 791 ? -40.995 -42.008 -63.490 1.00 77.39 791 ASP A CA 1
ATOM 5774 C C . ASP A 1 791 ? -42.264 -42.623 -62.910 1.00 67.39 791 ASP A C 1
ATOM 5775 O O . ASP A 1 791 ? -42.817 -42.112 -61.928 1.00 62.76 791 ASP A O 1
ATOM 5780 N N . ALA A 1 792 ? -42.740 -43.722 -63.504 1.00 65.59 792 ALA A N 1
ATOM 5781 C CA . ALA A 1 792 ? -43.912 -44.404 -62.962 1.00 65.23 792 ALA A CA 1
ATOM 5782 C C . ALA A 1 792 ? -43.656 -44.883 -61.539 1.00 61.61 792 ALA A C 1
ATOM 5783 O O . ALA A 1 792 ? -44.503 -44.709 -60.652 1.00 64.30 792 ALA A O 1
ATOM 5785 N N . THR A 1 793 ? -42.481 -45.469 -61.301 1.00 61.44 793 THR A N 1
ATOM 5786 C CA . THR A 1 793 ? -42.124 -45.908 -59.957 1.00 66.35 793 THR A CA 1
ATOM 5787 C C . THR A 1 793 ? -42.097 -44.736 -58.984 1.00 60.18 793 THR A C 1
ATOM 5788 O O . THR A 1 793 ? -42.700 -44.796 -57.908 1.00 56.70 793 THR A O 1
ATOM 5792 N N . ASP A 1 794 ? -41.411 -43.650 -59.354 1.00 61.84 794 ASP A N 1
ATOM 5793 C CA . ASP A 1 794 ? -41.251 -42.526 -58.434 1.00 66.40 794 ASP A CA 1
ATOM 5794 C C . ASP A 1 794 ? -42.588 -41.867 -58.113 1.00 65.12 794 ASP A C 1
ATOM 5795 O O . ASP A 1 794 ? -42.837 -41.473 -56.966 1.00 67.92 794 ASP A O 1
ATOM 5800 N N . MET A 1 795 ? -43.464 -41.735 -59.111 1.00 60.44 795 MET A N 1
ATOM 5801 C CA . MET A 1 795 ? -44.778 -41.159 -58.850 1.00 58.97 795 MET A CA 1
ATOM 5802 C C . MET A 1 795 ? -45.616 -42.078 -57.971 1.00 60.32 795 MET A C 1
ATOM 5803 O O . MET A 1 795 ? -46.300 -41.612 -57.049 1.00 64.32 795 MET A O 1
ATOM 5808 N N . LEU A 1 796 ? -45.570 -43.388 -58.233 1.00 55.47 796 LEU A N 1
ATOM 5809 C CA . LEU A 1 796 ? -46.324 -44.322 -57.405 1.00 51.38 796 LEU A CA 1
ATOM 5810 C C . LEU A 1 796 ? -45.856 -44.268 -55.956 1.00 46.94 796 LEU A C 1
ATOM 5811 O O . LEU A 1 796 ? -46.674 -44.185 -55.033 1.00 43.36 796 LEU A O 1
ATOM 5816 N N . VAL A 1 797 ? -44.538 -44.295 -55.735 1.00 51.34 797 VAL A N 1
ATOM 5817 C CA . VAL A 1 797 ? -44.036 -44.319 -54.364 1.00 54.36 797 VAL A CA 1
ATOM 5818 C C . VAL A 1 797 ? -44.298 -42.991 -53.669 1.00 53.59 797 VAL A C 1
ATOM 5819 O O . VAL A 1 797 ? -44.581 -42.963 -52.466 1.00 53.46 797 VAL A O 1
ATOM 5823 N N . GLY A 1 798 ? -44.227 -41.874 -54.397 1.00 55.62 798 GLY A N 1
ATOM 5824 C CA . GLY A 1 798 ? -44.579 -40.599 -53.790 1.00 48.83 798 GLY A CA 1
ATOM 5825 C C . GLY A 1 798 ? -46.032 -40.559 -53.356 1.00 47.75 798 GLY A C 1
ATOM 5826 O O . GLY A 1 798 ? -46.351 -40.162 -52.230 1.00 51.02 798 GLY A O 1
ATOM 5827 N N . ASN A 1 799 ? -46.932 -40.991 -54.244 1.00 50.43 799 ASN A N 1
ATOM 5828 C CA . ASN A 1 799 ? -48.353 -41.040 -53.914 1.00 49.42 799 ASN A CA 1
ATOM 5829 C C . ASN A 1 799 ? -48.612 -41.935 -52.705 1.00 50.80 799 ASN A C 1
ATOM 5830 O O . ASN A 1 799 ? -49.353 -41.560 -51.788 1.00 51.39 799 ASN A O 1
ATOM 5835 N N . ALA A 1 800 ? -48.003 -43.125 -52.686 1.00 51.90 800 ALA A N 1
ATOM 5836 C CA . ALA A 1 800 ? -48.245 -44.071 -51.598 1.00 50.90 800 ALA A CA 1
ATOM 5837 C C . ALA A 1 800 ? -47.691 -43.555 -50.276 1.00 42.85 800 ALA A C 1
ATOM 5838 O O . ALA A 1 800 ? -48.326 -43.714 -49.226 1.00 48.64 800 ALA A O 1
ATOM 5840 N N . GLU A 1 801 ? -46.504 -42.945 -50.304 1.00 55.10 801 GLU A N 1
ATOM 5841 C CA . GLU A 1 801 ? -45.960 -42.327 -49.099 1.00 57.41 801 GLU A CA 1
ATOM 5842 C C . GLU A 1 801 ? -46.896 -41.247 -48.570 1.00 55.07 801 GLU A C 1
ATOM 5843 O O . GLU A 1 801 ? -47.186 -41.193 -47.368 1.00 52.57 801 GLU A O 1
ATOM 5849 N N . ASN A 1 802 ? -47.389 -40.381 -49.462 1.00 50.91 802 ASN A N 1
ATOM 5850 C CA . ASN A 1 802 ? -48.330 -39.349 -49.037 1.00 52.71 802 ASN A CA 1
ATOM 5851 C C . ASN A 1 802 ? -49.585 -39.961 -48.421 1.00 53.32 802 ASN A C 1
ATOM 5852 O O . ASN A 1 802 ? -50.086 -39.475 -47.396 1.00 57.59 802 ASN A O 1
ATOM 5857 N N . LEU A 1 803 ? -50.101 -41.037 -49.023 1.00 48.76 803 LEU A N 1
ATOM 5858 C CA . LEU A 1 803 ? -51.276 -41.701 -48.464 1.00 54.81 803 LEU A CA 1
ATOM 5859 C C . LEU A 1 803 ? -50.999 -42.243 -47.067 1.00 55.40 803 LEU A C 1
ATOM 5860 O O . LEU A 1 803 ? -51.834 -42.108 -46.166 1.00 60.14 803 LEU A O 1
ATOM 5865 N N . MET A 1 804 ? -49.832 -42.860 -46.865 1.00 51.36 804 MET A N 1
ATOM 5866 C CA . MET A 1 804 ? -49.530 -43.424 -45.552 1.00 54.06 804 MET A CA 1
ATOM 5867 C C . MET A 1 804 ? -49.359 -42.334 -44.498 1.00 55.80 804 MET A C 1
ATOM 5868 O O . MET A 1 804 ? -49.867 -42.466 -43.376 1.00 58.69 804 MET A O 1
ATOM 5873 N N . ARG A 1 805 ? -48.655 -41.248 -44.836 1.00 54.50 805 ARG A N 1
ATOM 5874 C CA . ARG A 1 805 ? -48.568 -40.110 -43.923 1.00 53.22 805 ARG A CA 1
ATOM 5875 C C . ARG A 1 805 ? -49.956 -39.613 -43.541 1.00 53.50 805 ARG A C 1
ATOM 5876 O O . ARG A 1 805 ? -50.249 -39.377 -42.360 1.00 58.41 805 ARG A O 1
ATOM 5884 N N . THR A 1 806 ? -50.832 -39.471 -44.538 1.00 49.32 806 THR A N 1
ATOM 5885 C CA . THR A 1 806 ? -52.184 -38.993 -44.271 1.00 50.83 806 THR A CA 1
ATOM 5886 C C . THR A 1 806 ? -52.936 -39.937 -43.338 1.00 55.07 806 THR A C 1
ATOM 5887 O O . THR A 1 806 ? -53.594 -39.487 -42.394 1.00 56.45 806 THR A O 1
ATOM 5891 N N . VAL A 1 807 ? -52.842 -41.249 -43.576 1.00 53.40 807 VAL A N 1
ATOM 5892 C CA . VAL A 1 807 ? -53.559 -42.211 -42.740 1.00 53.34 807 VAL A CA 1
ATOM 5893 C C . VAL A 1 807 ? -53.046 -42.166 -41.305 1.00 54.46 807 VAL A C 1
ATOM 5894 O O . VAL A 1 807 ? -53.829 -42.227 -40.348 1.00 56.68 807 VAL A O 1
ATOM 5898 N N . LYS A 1 808 ? -51.728 -42.061 -41.131 1.00 52.04 808 LYS A N 1
ATOM 5899 C CA . LYS A 1 808 ? -51.154 -41.980 -39.790 1.00 55.87 808 LYS A CA 1
ATOM 5900 C C . LYS A 1 808 ? -51.655 -40.741 -39.049 1.00 59.56 808 LYS A C 1
ATOM 5901 O O . LYS A 1 808 ? -52.155 -40.828 -37.911 1.00 62.21 808 LYS A O 1
ATOM 5907 N N . ASP A 1 809 ? -51.550 -39.574 -39.692 1.00 60.32 809 ASP A N 1
ATOM 5908 C CA . ASP A 1 809 ? -52.079 -38.359 -39.083 1.00 63.34 809 ASP A CA 1
ATOM 5909 C C . ASP A 1 809 ? -53.579 -38.464 -38.830 1.00 60.38 809 ASP A C 1
ATOM 5910 O O . ASP A 1 809 ? -54.101 -37.803 -37.926 1.00 68.19 809 ASP A O 1
ATOM 5915 N N . VAL A 1 810 ? -54.284 -39.293 -39.604 1.00 54.23 810 VAL A N 1
ATOM 5916 C CA . VAL A 1 810 ? -55.703 -39.520 -39.349 1.00 55.26 810 VAL A CA 1
ATOM 5917 C C . VAL A 1 810 ? -55.894 -40.377 -38.102 1.00 58.22 810 VAL A C 1
ATOM 5918 O O . VAL A 1 810 ? -56.872 -40.199 -37.365 1.00 60.19 810 VAL A O 1
ATOM 5922 N N . ILE A 1 811 ? -54.977 -41.313 -37.839 1.00 57.24 811 ILE A N 1
ATOM 5923 C CA . ILE A 1 811 ? -55.017 -42.047 -36.575 1.00 58.92 811 ILE A CA 1
ATOM 5924 C C . ILE A 1 811 ? -54.925 -41.073 -35.410 1.00 56.06 811 ILE A C 1
ATOM 5925 O O . ILE A 1 811 ? -55.796 -41.034 -34.530 1.00 56.51 811 ILE A O 1
ATOM 5930 N N . ARG A 1 812 ? -53.865 -40.257 -35.398 1.00 52.72 812 ARG A N 1
ATOM 5931 C CA . ARG A 1 812 ? -53.674 -39.352 -34.267 1.00 56.03 812 ARG A CA 1
ATOM 5932 C C . ARG A 1 812 ? -54.819 -38.348 -34.150 1.00 59.32 812 ARG A C 1
ATOM 5933 O O . ARG A 1 812 ? -55.322 -38.092 -33.047 1.00 61.28 812 ARG A O 1
ATOM 5941 N N . ALA A 1 813 ? -55.255 -37.778 -35.277 1.00 57.30 813 ALA A N 1
ATOM 5942 C CA . ALA A 1 813 ? -56.335 -36.798 -35.239 1.00 59.10 813 ALA A CA 1
ATOM 5943 C C . ALA A 1 813 ? -57.654 -37.425 -34.807 1.00 61.66 813 ALA A C 1
ATOM 5944 O O . ALA A 1 813 ? -58.493 -36.747 -34.204 1.00 64.61 813 ALA A O 1
ATOM 5946 N N . SER A 1 814 ? -57.858 -38.709 -35.109 1.00 62.25 814 SER A N 1
ATOM 5947 C CA . SER A 1 814 ? -59.068 -39.390 -34.661 1.00 64.77 814 SER A CA 1
ATOM 5948 C C . SER A 1 814 ? -59.026 -39.643 -33.161 1.00 68.07 814 SER A C 1
ATOM 5949 O O . SER A 1 814 ? -60.031 -39.454 -32.461 1.00 66.60 814 SER A O 1
ATOM 5952 N N . GLU A 1 815 ? -57.868 -40.073 -32.650 1.00 71.69 815 GLU A N 1
ATOM 5953 C CA . GLU A 1 815 ? -57.711 -40.207 -31.206 1.00 75.32 815 GLU A CA 1
ATOM 5954 C C . GLU A 1 815 ? -57.952 -38.874 -30.508 1.00 73.96 815 GLU A C 1
ATOM 5955 O O . GLU A 1 815 ? -58.536 -38.830 -29.419 1.00 75.63 815 GLU A O 1
ATOM 5961 N N . ALA A 1 816 ? -57.517 -37.773 -31.128 1.00 70.13 816 ALA A N 1
ATOM 5962 C CA . ALA A 1 816 ? -57.764 -36.457 -30.547 1.00 67.53 816 ALA A CA 1
ATOM 5963 C C . ALA A 1 816 ? -59.238 -36.082 -30.629 1.00 72.03 816 ALA A C 1
ATOM 5964 O O . ALA A 1 816 ? -59.767 -35.419 -29.728 1.00 77.66 816 ALA A O 1
ATOM 5966 N N . ALA A 1 817 ? -59.921 -36.497 -31.697 1.00 70.76 817 ALA A N 1
ATOM 5967 C CA . ALA A 1 817 ? -61.335 -36.178 -31.842 1.00 73.39 817 ALA A CA 1
ATOM 5968 C C . ALA A 1 817 ? -62.211 -36.993 -30.901 1.00 80.27 817 ALA A C 1
ATOM 5969 O O . ALA A 1 817 ? -63.326 -36.562 -30.585 1.00 85.34 817 ALA A O 1
ATOM 5971 N N . CYS A 1 818 ? -61.738 -38.154 -30.445 1.00 81.69 818 CYS A N 1
ATOM 5972 C CA . CYS A 1 818 ? -62.505 -38.995 -29.534 1.00 85.03 818 CYS A CA 1
ATOM 5973 C C . CYS A 1 818 ? -62.420 -38.538 -28.079 1.00 87.45 818 CYS A C 1
ATOM 5974 O O . CYS A 1 818 ? -62.776 -39.313 -27.182 1.00 91.13 818 CYS A O 1
ATOM 5977 N N . ILE A 1 819 ? -61.970 -37.314 -27.819 1.00 84.17 819 ILE A N 1
ATOM 5978 C CA . ILE A 1 819 ? -61.839 -36.830 -26.447 1.00 84.76 819 ILE A CA 1
ATOM 5979 C C . ILE A 1 819 ? -63.130 -36.188 -25.953 1.00 90.10 819 ILE A C 1
ATOM 5980 O O . ILE A 1 819 ? -63.538 -36.404 -24.809 1.00 93.69 819 ILE A O 1
ATOM 5985 N N . ARG A 1 820 ? -63.793 -35.396 -26.794 1.00 90.05 820 ARG A N 1
ATOM 5986 C CA . ARG A 1 820 ? -65.045 -34.725 -26.443 1.00 93.33 820 ARG A CA 1
ATOM 5987 C C . ARG A 1 820 ? -66.125 -35.186 -27.416 1.00 95.72 820 ARG A C 1
ATOM 5988 O O . ARG A 1 820 ? -66.506 -34.460 -28.338 1.00 89.54 820 ARG A O 1
ATOM 5996 N N . LEU A 1 821 ? -66.622 -36.399 -27.202 1.00 106.95 821 LEU A N 1
ATOM 5997 C CA . LEU A 1 821 ? -67.696 -36.960 -28.006 1.00 114.69 821 LEU A CA 1
ATOM 5998 C C . LEU A 1 821 ? -69.038 -36.744 -27.320 1.00 125.70 821 LEU A C 1
ATOM 5999 O O . LEU A 1 821 ? -69.118 -36.606 -26.096 1.00 129.57 821 LEU A O 1
ATOM 6004 N N . ARG A 1 822 ? -70.093 -36.715 -28.125 1.00 136.04 822 ARG A N 1
ATOM 6005 C CA . ARG A 1 822 ? -71.437 -36.642 -27.580 1.00 146.49 822 ARG A CA 1
ATOM 6006 C C . ARG A 1 822 ? -71.743 -37.913 -26.790 1.00 149.19 822 ARG A C 1
ATOM 6007 O O . ARG A 1 822 ? -71.348 -39.009 -27.198 1.00 153.18 822 ARG A O 1
ATOM 6015 N N . PRO A 1 823 ? -72.437 -37.800 -25.654 1.00 147.12 823 PRO A N 1
ATOM 6016 C CA . PRO A 1 823 ? -72.648 -38.979 -24.799 1.00 153.34 823 PRO A CA 1
ATOM 6017 C C . PRO A 1 823 ? -73.574 -40.026 -25.396 1.00 162.30 823 PRO A C 1
ATOM 6018 O O . PRO A 1 823 ? -73.626 -41.146 -24.868 1.00 164.00 823 PRO A O 1
ATOM 6022 N N . ASP A 1 824 ? -74.293 -39.712 -26.473 1.00 168.68 824 ASP A N 1
ATOM 6023 C CA . ASP A 1 824 ? -75.282 -40.619 -27.042 1.00 175.36 824 ASP A CA 1
ATOM 6024 C C . ASP A 1 824 ? -74.835 -41.307 -28.322 1.00 168.99 824 ASP A C 1
ATOM 6025 O O . ASP A 1 824 ? -75.316 -42.404 -28.612 1.00 172.07 824 ASP A O 1
ATOM 6030 N N . SER A 1 825 ? -73.938 -40.693 -29.092 1.00 158.07 825 SER A N 1
ATOM 6031 C CA . SER A 1 825 ? -73.546 -41.257 -30.374 1.00 148.65 825 SER A CA 1
ATOM 6032 C C . SER A 1 825 ? -72.875 -42.615 -30.177 1.00 139.80 825 SER A C 1
ATOM 6033 O O . SER A 1 825 ? -72.213 -42.846 -29.160 1.00 141.24 825 SER A O 1
ATOM 6036 N N . PRO A 1 826 ? -73.040 -43.538 -31.130 1.00 127.98 826 PRO A N 1
ATOM 6037 C CA . PRO A 1 826 ? -72.380 -44.847 -30.992 1.00 125.24 826 PRO A CA 1
ATOM 6038 C C . PRO A 1 826 ? -70.866 -44.745 -30.956 1.00 117.10 826 PRO A C 1
ATOM 6039 O O . PRO A 1 826 ? -70.201 -45.645 -30.419 1.00 118.57 826 PRO A O 1
ATOM 6043 N N . ILE A 1 827 ? -70.309 -43.662 -31.501 1.00 109.93 827 ILE A N 1
ATOM 6044 C CA . ILE A 1 827 ? -68.869 -43.456 -31.630 1.00 103.81 827 ILE A CA 1
ATOM 6045 C C . ILE A 1 827 ? -68.288 -43.390 -30.225 1.00 106.08 827 ILE A C 1
ATOM 6046 O O . ILE A 1 827 ? -67.106 -43.672 -29.999 1.00 105.35 827 ILE A O 1
ATOM 6051 N N . ALA A 1 828 ? -69.139 -43.014 -29.270 1.00 110.36 828 ALA A N 1
ATOM 6052 C CA . ALA A 1 828 ? -68.714 -42.918 -27.881 1.00 112.05 828 ALA A CA 1
ATOM 6053 C C . ALA A 1 828 ? -68.221 -44.257 -27.350 1.00 112.51 828 ALA A C 1
ATOM 6054 O O . ALA A 1 828 ? -67.381 -44.291 -26.443 1.00 111.92 828 ALA A O 1
ATOM 6056 N N . SER A 1 829 ? -68.703 -45.366 -27.913 1.00 112.53 829 SER A N 1
ATOM 6057 C CA . SER A 1 829 ? -68.297 -46.697 -27.475 1.00 114.16 829 SER A CA 1
ATOM 6058 C C . SER A 1 829 ? -66.966 -47.148 -28.073 1.00 110.23 829 SER A C 1
ATOM 6059 O O . SER A 1 829 ? -66.582 -48.307 -27.878 1.00 113.96 829 SER A O 1
ATOM 6062 N N . ILE A 1 830 ? -66.259 -46.274 -28.793 1.00 105.04 830 ILE A N 1
ATOM 6063 C CA . ILE A 1 830 ? -64.966 -46.646 -29.351 1.00 100.53 830 ILE A CA 1
ATOM 6064 C C . ILE A 1 830 ? -63.934 -46.720 -28.231 1.00 103.59 830 ILE A C 1
ATOM 6065 O O . ILE A 1 830 ? -64.007 -45.987 -27.234 1.00 109.21 830 ILE A O 1
ATOM 6070 N N . LEU A 1 831 ? -62.974 -47.630 -28.381 1.00 97.50 831 LEU A N 1
ATOM 6071 C CA . LEU A 1 831 ? -61.981 -47.908 -27.351 1.00 93.23 831 LEU A CA 1
ATOM 6072 C C . LEU A 1 831 ? -60.626 -47.372 -27.793 1.00 83.41 831 LEU A C 1
ATOM 6073 O O . LEU A 1 831 ? -60.057 -47.848 -28.782 1.00 77.42 831 LEU A O 1
ATOM 6078 N N . TRP A 1 832 ? -60.116 -46.384 -27.059 1.00 81.99 832 TRP A N 1
ATOM 6079 C CA . TRP A 1 832 ? -58.776 -45.865 -27.299 1.00 81.79 832 TRP A CA 1
ATOM 6080 C C . TRP A 1 832 ? -57.873 -46.186 -26.117 1.00 86.00 832 TRP A C 1
ATOM 6081 O O . TRP A 1 832 ? -57.364 -45.281 -25.447 1.00 89.10 832 TRP A O 1
ATOM 6092 N N . ARG A 1 833 ? -57.675 -47.472 -25.853 1.00 84.24 833 ARG A N 1
ATOM 6093 C CA . ARG A 1 833 ? -56.809 -47.938 -24.781 1.00 83.65 833 ARG A CA 1
ATOM 6094 C C . ARG A 1 833 ? -55.526 -48.487 -25.391 1.00 80.33 833 ARG A C 1
ATOM 6095 O O . ARG A 1 833 ? -55.575 -49.270 -26.345 1.00 79.11 833 ARG A O 1
ATOM 6103 N N . LYS A 1 834 ? -54.386 -48.057 -24.853 1.00 81.65 834 LYS A N 1
ATOM 6104 C CA . LYS A 1 834 ? -53.101 -48.548 -25.330 1.00 83.86 834 LYS A CA 1
ATOM 6105 C C . LYS A 1 834 ? -52.999 -50.056 -25.126 1.00 94.53 834 LYS A C 1
ATOM 6106 O O . LYS A 1 834 ? -53.537 -50.614 -24.166 1.00 102.03 834 LYS A O 1
ATOM 6112 N N . LYS A 1 835 ? -52.298 -50.716 -26.045 1.00 97.44 835 LYS A N 1
ATOM 6113 C CA . LYS A 1 835 ? -52.187 -52.166 -26.013 1.00 100.88 835 LYS A CA 1
ATOM 6114 C C . LYS A 1 835 ? -51.421 -52.622 -24.774 1.00 108.82 835 LYS A C 1
ATOM 6115 O O . LYS A 1 835 ? -50.672 -51.861 -24.154 1.00 110.61 835 LYS A O 1
ATOM 6121 N N . GLY A 1 836 ? -51.621 -53.886 -24.416 1.00 112.41 836 GLY A N 1
ATOM 6122 C CA . GLY A 1 836 ? -50.994 -54.453 -23.236 1.00 114.56 836 GLY A CA 1
ATOM 6123 C C . GLY A 1 836 ? -51.779 -54.165 -21.973 1.00 120.04 836 GLY A C 1
ATOM 6124 O O . GLY A 1 836 ? -52.851 -53.563 -22.024 1.00 120.52 836 GLY A O 1
ATOM 6125 N N . MET B 1 1 ? -18.528 15.304 -32.756 1.00 118.69 1 MET B N 1
ATOM 6126 C CA . MET B 1 1 ? -19.624 14.464 -33.227 1.00 117.86 1 MET B CA 1
ATOM 6127 C C . MET B 1 1 ? -20.475 15.182 -34.270 1.00 106.58 1 MET B C 1
ATOM 6128 O O . MET B 1 1 ? -21.231 16.097 -33.941 1.00 103.49 1 MET B O 1
ATOM 6133 N N . PRO B 1 2 ? -20.356 14.761 -35.527 1.00 92.88 2 PRO B N 1
ATOM 6134 C CA . PRO B 1 2 ? -21.111 15.417 -36.598 1.00 82.87 2 PRO B CA 1
ATOM 6135 C C . PRO B 1 2 ? -22.588 15.062 -36.550 1.00 72.15 2 PRO B C 1
ATOM 6136 O O . PRO B 1 2 ? -22.981 13.981 -36.105 1.00 74.39 2 PRO B O 1
ATOM 6140 N N . VAL B 1 3 ? -23.414 15.999 -37.022 1.00 64.26 3 VAL B N 1
ATOM 6141 C CA . VAL B 1 3 ? -24.851 15.769 -37.074 1.00 55.87 3 VAL B CA 1
ATOM 6142 C C . VAL B 1 3 ? -25.156 14.656 -38.072 1.00 56.61 3 VAL B C 1
ATOM 6143 O O . VAL B 1 3 ? -24.453 14.476 -39.077 1.00 56.55 3 VAL B O 1
ATOM 6147 N N . LYS B 1 4 ? -26.203 13.885 -37.783 1.00 55.48 4 LYS B N 1
ATOM 6148 C CA . LYS B 1 4 ? -26.575 12.732 -38.589 1.00 54.65 4 LYS B CA 1
ATOM 6149 C C . LYS B 1 4 ? -28.030 12.852 -39.021 1.00 52.29 4 LYS B C 1
ATOM 6150 O O . LYS B 1 4 ? -28.856 13.442 -38.319 1.00 49.77 4 LYS B O 1
ATOM 6156 N N . PHE B 1 5 ? -28.338 12.273 -40.184 1.00 51.47 5 PHE B N 1
ATOM 6157 C CA . PHE B 1 5 ? -29.702 12.287 -40.702 1.00 54.74 5 PHE B CA 1
ATOM 6158 C C . PHE B 1 5 ? -29.940 11.092 -41.623 1.00 60.46 5 PHE B C 1
ATOM 6159 O O . PHE B 1 5 ? -30.599 11.212 -42.660 1.00 66.24 5 PHE B O 1
ATOM 6167 N N . HIS B 1 6 ? -29.415 9.925 -41.250 1.00 60.82 6 HIS B N 1
ATOM 6168 C CA . HIS B 1 6 ? -29.656 8.712 -42.020 1.00 57.79 6 HIS B CA 1
ATOM 6169 C C . HIS B 1 6 ? -30.940 7.998 -41.617 1.00 54.15 6 HIS B C 1
ATOM 6170 O O . HIS B 1 6 ? -31.322 7.025 -42.276 1.00 54.92 6 HIS B O 1
ATOM 6177 N N . THR B 1 7 ? -31.614 8.457 -40.567 1.00 54.27 7 THR B N 1
ATOM 6178 C CA . THR B 1 7 ? -32.882 7.894 -40.129 1.00 58.73 7 THR B CA 1
ATOM 6179 C C . THR B 1 7 ? -33.967 8.958 -40.235 1.00 54.90 7 THR B C 1
ATOM 6180 O O . THR B 1 7 ? -33.706 10.151 -40.064 1.00 48.52 7 THR B O 1
ATOM 6184 N N . LYS B 1 8 ? -35.189 8.515 -40.542 1.00 51.81 8 LYS B N 1
ATOM 6185 C CA . LYS B 1 8 ? -36.311 9.444 -40.625 1.00 51.16 8 LYS B CA 1
ATOM 6186 C C . LYS B 1 8 ? -36.627 10.068 -39.271 1.00 57.77 8 LYS B C 1
ATOM 6187 O O . LYS B 1 8 ? -37.115 11.203 -39.209 1.00 54.75 8 LYS B O 1
ATOM 6193 N N . THR B 1 9 ? -36.356 9.349 -38.178 1.00 52.64 9 THR B N 1
ATOM 6194 C CA . THR B 1 9 ? -36.516 9.934 -36.850 1.00 57.37 9 THR B CA 1
ATOM 6195 C C . THR B 1 9 ? -35.542 11.089 -36.648 1.00 60.44 9 THR B C 1
ATOM 6196 O O . THR B 1 9 ? -35.931 12.182 -36.212 1.00 62.38 9 THR B O 1
ATOM 6200 N N . LEU B 1 10 ? -34.266 10.863 -36.976 1.00 60.97 10 LEU B N 1
ATOM 6201 C CA . LEU B 1 10 ? -33.261 11.915 -36.883 1.00 58.56 10 LEU B CA 1
ATOM 6202 C C . LEU B 1 10 ? -33.665 13.140 -37.692 1.00 64.70 10 LEU B C 1
ATOM 6203 O O . LEU B 1 10 ? -33.567 14.275 -37.214 1.00 60.63 10 LEU B O 1
ATOM 6208 N N . GLU B 1 11 ? -34.119 12.928 -38.929 1.00 69.58 11 GLU B N 1
ATOM 6209 C CA . GLU B 1 11 ? -34.466 14.052 -39.794 1.00 66.04 11 GLU B CA 1
ATOM 6210 C C . GLU B 1 11 ? -35.684 14.797 -39.262 1.00 60.38 11 GLU B C 1
ATOM 6211 O O . GLU B 1 11 ? -35.689 16.034 -39.197 1.00 57.82 11 GLU B O 1
ATOM 6217 N N . SER B 1 12 ? -36.726 14.056 -38.871 1.00 61.99 12 SER B N 1
ATOM 6218 C CA . SER B 1 12 ? -37.936 14.682 -38.350 1.00 64.09 12 SER B CA 1
ATOM 6219 C C . SER B 1 12 ? -37.666 15.465 -37.073 1.00 62.41 12 SER B C 1
ATOM 6220 O O . SER B 1 12 ? -38.362 16.447 -36.793 1.00 60.41 12 SER B O 1
ATOM 6223 N N . VAL B 1 13 ? -36.671 15.052 -36.286 1.00 61.68 13 VAL B N 1
ATOM 6224 C CA . VAL B 1 13 ? -36.371 15.782 -35.058 1.00 58.45 13 VAL B CA 1
ATOM 6225 C C . VAL B 1 13 ? -35.477 16.985 -35.342 1.00 57.67 13 VAL B C 1
ATOM 6226 O O . VAL B 1 13 ? -35.733 18.093 -34.856 1.00 55.05 13 VAL B O 1
ATOM 6230 N N . ILE B 1 14 ? -34.433 16.797 -36.149 1.00 59.19 14 ILE B N 1
ATOM 6231 C CA . ILE B 1 14 ? -33.397 17.814 -36.290 1.00 59.28 14 ILE B CA 1
ATOM 6232 C C . ILE B 1 14 ? -33.810 18.922 -37.260 1.00 64.22 14 ILE B C 1
ATOM 6233 O O . ILE B 1 14 ? -33.397 20.076 -37.092 1.00 63.95 14 ILE B O 1
ATOM 6238 N N . ASP B 1 15 ? -34.632 18.612 -38.270 1.00 67.35 15 ASP B N 1
ATOM 6239 C CA . ASP B 1 15 ? -35.000 19.628 -39.257 1.00 68.94 15 ASP B CA 1
ATOM 6240 C C . ASP B 1 15 ? -35.702 20.833 -38.635 1.00 61.36 15 ASP B C 1
ATOM 6241 O O . ASP B 1 15 ? -35.219 21.966 -38.812 1.00 58.10 15 ASP B O 1
ATOM 6246 N N . PRO B 1 16 ? -36.809 20.680 -37.893 1.00 63.34 16 PRO B N 1
ATOM 6247 C CA . PRO B 1 16 ? -37.461 21.878 -37.336 1.00 61.12 16 PRO B CA 1
ATOM 6248 C C . PRO B 1 16 ? -36.633 22.576 -36.271 1.00 62.95 16 PRO B C 1
ATOM 6249 O O . PRO B 1 16 ? -36.688 23.808 -36.175 1.00 64.08 16 PRO B O 1
ATOM 6253 N N . VAL B 1 17 ? -35.868 21.830 -35.468 1.00 59.98 17 VAL B N 1
ATOM 6254 C CA . VAL B 1 17 ? -35.002 22.461 -34.477 1.00 57.37 17 VAL B CA 1
ATOM 6255 C C . VAL B 1 17 ? -33.930 23.299 -35.159 1.00 50.09 17 VAL B C 1
ATOM 6256 O O . VAL B 1 17 ? -33.648 24.429 -34.741 1.00 50.04 17 VAL B O 1
ATOM 6260 N N . ALA B 1 18 ? -33.314 22.764 -36.215 1.00 49.21 18 ALA B N 1
ATOM 6261 C CA . ALA B 1 18 ? -32.324 23.538 -36.956 1.00 50.55 18 ALA B CA 1
ATOM 6262 C C . ALA B 1 18 ? -32.956 24.770 -37.588 1.00 49.15 18 ALA B C 1
ATOM 6263 O O . ALA B 1 18 ? -32.339 25.841 -37.632 1.00 46.14 18 ALA B O 1
ATOM 6265 N N . GLN B 1 19 ? -34.193 24.639 -38.074 1.00 51.13 19 GLN B N 1
ATOM 6266 C CA . GLN B 1 19 ? -34.884 25.792 -38.640 1.00 55.15 19 GLN B CA 1
ATOM 6267 C C . GLN B 1 19 ? -35.125 26.866 -37.582 1.00 58.90 19 GLN B C 1
ATOM 6268 O O . GLN B 1 19 ? -34.934 28.061 -37.844 1.00 63.01 19 GLN B O 1
ATOM 6274 N N . GLN B 1 20 ? -35.534 26.459 -36.375 1.00 55.92 20 GLN B N 1
ATOM 6275 C CA . GLN B 1 20 ? -35.754 27.424 -35.300 1.00 60.31 20 GLN B CA 1
ATOM 6276 C C . GLN B 1 20 ? -34.452 28.103 -34.889 1.00 61.30 20 GLN B C 1
ATOM 6277 O O . GLN B 1 20 ? -34.424 29.319 -34.658 1.00 63.98 20 GLN B O 1
ATOM 6283 N N . VAL B 1 21 ? -33.369 27.332 -34.780 1.00 63.76 21 VAL B N 1
ATOM 6284 C CA . VAL B 1 21 ? -32.057 27.908 -34.488 1.00 64.77 21 VAL B CA 1
ATOM 6285 C C . VAL B 1 21 ? -31.686 28.944 -35.543 1.00 64.72 21 VAL B C 1
ATOM 6286 O O . VAL B 1 21 ? -31.234 30.057 -35.227 1.00 68.22 21 VAL B O 1
ATOM 6290 N N . GLY B 1 22 ? -31.877 28.590 -36.816 1.00 60.04 22 GLY B N 1
ATOM 6291 C CA . GLY B 1 22 ? -31.645 29.547 -37.883 1.00 58.24 22 GLY B CA 1
ATOM 6292 C C . GLY B 1 22 ? -32.469 30.807 -37.717 1.00 57.59 22 GLY B C 1
ATOM 6293 O O . GLY B 1 22 ? -31.978 31.913 -37.948 1.00 62.69 22 GLY B O 1
ATOM 6294 N N . GLN B 1 23 ? -33.730 30.659 -37.300 1.00 57.03 23 GLN B N 1
ATOM 6295 C CA . GLN B 1 23 ? -34.551 31.830 -37.010 1.00 60.06 23 GLN B CA 1
ATOM 6296 C C . GLN B 1 23 ? -33.948 32.666 -35.888 1.00 59.59 23 GLN B C 1
ATOM 6297 O O . GLN B 1 23 ? -34.040 33.898 -35.908 1.00 58.84 23 GLN B O 1
ATOM 6303 N N . LEU B 1 24 ? -33.335 32.016 -34.896 1.00 60.88 24 LEU B N 1
ATOM 6304 C CA . LEU B 1 24 ? -32.691 32.762 -33.817 1.00 61.37 24 LEU B CA 1
ATOM 6305 C C . LEU B 1 24 ? -31.537 33.604 -34.349 1.00 61.29 24 LEU B C 1
ATOM 6306 O O . LEU B 1 24 ? -31.428 34.799 -34.041 1.00 64.28 24 LEU B O 1
ATOM 6311 N N . VAL B 1 25 ? -30.669 32.996 -35.161 1.00 56.61 25 VAL B N 1
ATOM 6312 C CA . VAL B 1 25 ? -29.546 33.742 -35.726 1.00 60.32 25 VAL B CA 1
ATOM 6313 C C . VAL B 1 25 ? -30.047 34.874 -36.619 1.00 61.80 25 VAL B C 1
ATOM 6314 O O . VAL B 1 25 ? -29.527 35.997 -36.575 1.00 65.57 25 VAL B O 1
ATOM 6318 N N . LEU B 1 26 ? -31.072 34.603 -37.431 1.00 59.57 26 LEU B N 1
ATOM 6319 C CA . LEU B 1 26 ? -31.603 35.626 -38.327 1.00 58.19 26 LEU B CA 1
ATOM 6320 C C . LEU B 1 26 ? -32.216 36.783 -37.546 1.00 59.46 26 LEU B C 1
ATOM 6321 O O . LEU B 1 26 ? -32.089 37.945 -37.946 1.00 61.45 26 LEU B O 1
ATOM 6326 N N . PHE B 1 27 ? -32.892 36.485 -36.435 1.00 59.79 27 PHE B N 1
ATOM 6327 C CA . PHE B 1 27 ? -33.464 37.545 -35.610 1.00 60.09 27 PHE B CA 1
ATOM 6328 C C . PHE B 1 27 ? -32.373 38.381 -34.955 1.00 65.42 27 PHE B C 1
ATOM 6329 O O . PHE B 1 27 ? -32.459 39.615 -34.934 1.00 67.76 27 PHE B O 1
ATOM 6337 N N . HIS B 1 28 ? -31.342 37.728 -34.412 1.00 68.26 28 HIS B N 1
ATOM 6338 C CA . HIS B 1 28 ? -30.261 38.475 -33.775 1.00 70.46 28 HIS B CA 1
ATOM 6339 C C . HIS B 1 28 ? -29.551 39.378 -34.776 1.00 72.71 28 HIS B C 1
ATOM 6340 O O . HIS B 1 28 ? -29.294 40.554 -34.495 1.00 73.72 28 HIS B O 1
ATOM 6347 N N . GLU B 1 29 ? -29.221 38.842 -35.955 1.00 73.16 29 GLU B N 1
ATOM 6348 C CA . GLU B 1 29 ? -28.560 39.660 -36.966 1.00 74.83 29 GLU B CA 1
ATOM 6349 C C . GLU B 1 29 ? -29.497 40.730 -37.513 1.00 70.90 29 GLU B C 1
ATOM 6350 O O . GLU B 1 29 ? -29.038 41.785 -37.967 1.00 70.90 29 GLU B O 1
ATOM 6356 N N . GLN B 1 30 ? -30.806 40.479 -37.470 1.00 65.78 30 GLN B N 1
ATOM 6357 C CA . GLN B 1 30 ? -31.780 41.479 -37.891 1.00 58.84 30 GLN B CA 1
ATOM 6358 C C . GLN B 1 30 ? -31.829 42.643 -36.910 1.00 70.80 30 GLN B C 1
ATOM 6359 O O . GLN B 1 30 ? -31.923 43.807 -37.320 1.00 74.75 30 GLN B O 1
ATOM 6365 N N . ALA B 1 31 ? -31.764 42.350 -35.609 1.00 73.07 31 ALA B N 1
ATOM 6366 C CA . ALA B 1 31 ? -31.685 43.419 -34.620 1.00 79.34 31 ALA B CA 1
ATOM 6367 C C . ALA B 1 31 ? -30.330 44.111 -34.658 1.00 85.57 31 ALA B C 1
ATOM 6368 O O . ALA B 1 31 ? -30.229 45.292 -34.307 1.00 92.80 31 ALA B O 1
ATOM 6370 N N . GLU B 1 32 ? -29.283 43.399 -35.084 1.00 85.70 32 GLU B N 1
ATOM 6371 C CA . GLU B 1 32 ? -27.962 44.010 -35.183 1.00 91.29 32 GLU B CA 1
ATOM 6372 C C . GLU B 1 32 ? -27.926 45.094 -36.251 1.00 94.39 32 GLU B C 1
ATOM 6373 O O . GLU B 1 32 ? -27.172 46.066 -36.122 1.00 95.07 32 GLU B O 1
ATOM 6379 N N . SER B 1 33 ? -28.725 44.948 -37.306 1.00 99.42 33 SER B N 1
ATOM 6380 C CA . SER B 1 33 ? -28.841 45.957 -38.349 1.00 106.05 33 SER B CA 1
ATOM 6381 C C . SER B 1 33 ? -29.859 47.037 -38.009 1.00 117.17 33 SER B C 1
ATOM 6382 O O . SER B 1 33 ? -30.108 47.918 -38.838 1.00 121.85 33 SER B O 1
ATOM 6385 N N . GLY B 1 34 ? -30.454 46.985 -36.819 1.00 125.85 34 GLY B N 1
ATOM 6386 C CA . GLY B 1 34 ? -31.362 48.016 -36.366 1.00 137.22 34 GLY B CA 1
ATOM 6387 C C . GLY B 1 34 ? -32.739 47.998 -36.989 1.00 145.68 34 GLY B C 1
ATOM 6388 O O . GLY B 1 34 ? -33.536 48.902 -36.705 1.00 149.57 34 GLY B O 1
ATOM 6389 N N . LEU B 1 35 ? -33.049 47.009 -37.831 1.00 152.96 35 LEU B N 1
ATOM 6390 C CA . LEU B 1 35 ? -34.378 46.933 -38.430 1.00 153.90 35 LEU B CA 1
ATOM 6391 C C . LEU B 1 35 ? -35.454 46.803 -37.360 1.00 149.35 35 LEU B C 1
ATOM 6392 O O . LEU B 1 35 ? -36.393 47.606 -37.305 1.00 158.26 35 LEU B O 1
ATOM 6397 N N . LEU B 1 36 ? -35.325 45.800 -36.492 1.00 122.69 36 LEU B N 1
ATOM 6398 C CA . LEU B 1 36 ? -36.260 45.590 -35.395 1.00 105.63 36 LEU B CA 1
ATOM 6399 C C . LEU B 1 36 ? -35.719 44.540 -34.434 1.00 93.84 36 LEU B C 1
ATOM 6400 O O . LEU B 1 36 ? -35.244 43.486 -34.869 1.00 89.87 36 LEU B O 1
ATOM 6405 N N . LYS B 1 37 ? -35.788 44.811 -33.134 1.00 88.29 37 LYS B N 1
ATOM 6406 C CA . LYS B 1 37 ? -35.353 43.854 -32.124 1.00 83.87 37 LYS B CA 1
ATOM 6407 C C . LYS B 1 37 ? -36.514 42.941 -31.753 1.00 77.92 37 LYS B C 1
ATOM 6408 O O . LYS B 1 37 ? -37.520 43.399 -31.200 1.00 79.46 37 LYS B O 1
ATOM 6414 N N . GLU B 1 38 ? -36.374 41.657 -32.054 1.00 74.59 38 GLU B N 1
ATOM 6415 C CA . GLU B 1 38 ? -37.358 40.663 -31.656 1.00 79.79 38 GLU B CA 1
ATOM 6416 C C . GLU B 1 38 ? -36.962 40.027 -30.330 1.00 75.99 38 GLU B C 1
ATOM 6417 O O . GLU B 1 38 ? -35.777 39.871 -30.021 1.00 72.22 38 GLU B O 1
ATOM 6423 N N . ASP B 1 39 ? -37.970 39.669 -29.540 1.00 75.78 39 ASP B N 1
ATOM 6424 C CA . ASP B 1 39 ? -37.746 38.953 -28.289 1.00 75.74 39 ASP B CA 1
ATOM 6425 C C . ASP B 1 39 ? -37.456 37.494 -28.618 1.00 69.00 39 ASP B C 1
ATOM 6426 O O . ASP B 1 39 ? -38.328 36.779 -29.121 1.00 66.70 39 ASP B O 1
ATOM 6431 N N . LEU B 1 40 ? -36.230 37.050 -28.340 1.00 68.64 40 LEU B N 1
ATOM 6432 C CA . LEU B 1 40 ? -35.828 35.679 -28.626 1.00 66.73 40 LEU B CA 1
ATOM 6433 C C . LEU B 1 40 ? -36.350 34.677 -27.605 1.00 73.40 40 LEU B C 1
ATOM 6434 O O . LEU B 1 40 ? -36.155 33.470 -27.794 1.00 69.78 40 LEU B O 1
ATOM 6439 N N . THR B 1 41 ? -37.010 35.145 -26.546 1.00 82.73 41 THR B N 1
ATOM 6440 C CA . THR B 1 41 ? -37.448 34.246 -25.481 1.00 87.26 41 THR B CA 1
ATOM 6441 C C . THR B 1 41 ? -38.464 33.200 -25.934 1.00 93.24 41 THR B C 1
ATOM 6442 O O . THR B 1 41 ? -38.326 32.037 -25.516 1.00 91.10 41 THR B O 1
ATOM 6446 N N . PRO B 1 42 ? -39.486 33.514 -26.742 1.00 104.37 42 PRO B N 1
ATOM 6447 C CA . PRO B 1 42 ? -40.402 32.439 -27.178 1.00 106.85 42 PRO B CA 1
ATOM 6448 C C . PRO B 1 42 ? -39.716 31.350 -27.989 1.00 101.23 42 PRO B C 1
ATOM 6449 O O . PRO B 1 42 ? -39.888 30.157 -27.698 1.00 107.96 42 PRO B O 1
ATOM 6453 N N . LEU B 1 43 ? -38.942 31.732 -29.007 1.00 89.10 43 LEU B N 1
ATOM 6454 C CA . LEU B 1 43 ? -38.231 30.752 -29.824 1.00 81.88 43 LEU B CA 1
ATOM 6455 C C . LEU B 1 43 ? -37.311 29.890 -28.968 1.00 74.95 43 LEU B C 1
ATOM 6456 O O . LEU B 1 43 ? -37.291 28.657 -29.092 1.00 74.60 43 LEU B O 1
ATOM 6461 N N . VAL B 1 44 ? -36.545 30.532 -28.083 1.00 70.35 44 VAL B N 1
ATOM 6462 C CA . VAL B 1 44 ? -35.648 29.803 -27.194 1.00 69.03 44 VAL B CA 1
ATOM 6463 C C . VAL B 1 44 ? -36.430 28.829 -26.324 1.00 68.84 44 VAL B C 1
ATOM 6464 O O . VAL B 1 44 ? -36.026 27.675 -26.146 1.00 68.97 44 VAL B O 1
ATOM 6468 N N . GLN B 1 45 ? -37.565 29.272 -25.777 1.00 68.68 45 GLN B N 1
ATOM 6469 C CA . GLN B 1 45 ? -38.378 28.389 -24.946 1.00 74.50 45 GLN B CA 1
ATOM 6470 C C . GLN B 1 45 ? -38.883 27.191 -25.740 1.00 78.27 45 GLN B C 1
ATOM 6471 O O . GLN B 1 45 ? -38.984 26.082 -25.203 1.00 85.08 45 GLN B O 1
ATOM 6477 N N . GLY B 1 46 ? -39.207 27.392 -27.018 1.00 76.74 46 GLY B N 1
ATOM 6478 C CA . GLY B 1 46 ? -39.581 26.260 -27.853 1.00 76.53 46 GLY B CA 1
ATOM 6479 C C . GLY B 1 46 ? -38.442 25.272 -28.022 1.00 77.77 46 GLY B C 1
ATOM 6480 O O . GLY B 1 46 ? -38.624 24.056 -27.874 1.00 86.55 46 GLY B O 1
ATOM 6481 N N . VAL B 1 47 ? -37.245 25.785 -28.322 1.00 72.49 47 VAL B N 1
ATOM 6482 C CA . VAL B 1 47 ? -36.074 24.918 -28.454 1.00 69.85 47 VAL B CA 1
ATOM 6483 C C . VAL B 1 47 ? -35.845 24.131 -27.168 1.00 73.15 47 VAL B C 1
ATOM 6484 O O . VAL B 1 47 ? -35.663 22.907 -27.190 1.00 74.10 47 VAL B O 1
ATOM 6488 N N . GLY B 1 48 ? -35.858 24.824 -26.027 1.00 71.02 48 GLY B N 1
ATOM 6489 C CA . GLY B 1 48 ? -35.625 24.162 -24.757 1.00 71.08 48 GLY B CA 1
ATOM 6490 C C . GLY B 1 48 ? -36.702 23.161 -24.395 1.00 75.56 48 GLY B C 1
ATOM 6491 O O . GLY B 1 48 ? -36.423 22.162 -23.725 1.00 79.71 48 GLY B O 1
ATOM 6492 N N . ILE B 1 49 ? -37.942 23.409 -24.821 1.00 77.33 49 ILE B N 1
ATOM 6493 C CA . ILE B 1 49 ? -39.004 22.437 -24.582 1.00 80.87 49 ILE B CA 1
ATOM 6494 C C . ILE B 1 49 ? -38.765 21.181 -25.408 1.00 78.15 49 ILE B C 1
ATOM 6495 O O . ILE B 1 49 ? -38.944 20.057 -24.920 1.00 80.61 49 ILE B O 1
ATOM 6500 N N . ALA B 1 50 ? -38.343 21.344 -26.666 1.00 74.28 50 ALA B N 1
ATOM 6501 C CA . ALA B 1 50 ? -37.991 20.176 -27.469 1.00 73.52 50 ALA B CA 1
ATOM 6502 C C . ALA B 1 50 ? -36.828 19.409 -26.848 1.00 72.77 50 ALA B C 1
ATOM 6503 O O . ALA B 1 50 ? -36.841 18.171 -26.800 1.00 77.41 50 ALA B O 1
ATOM 6505 N N . VAL B 1 51 ? -35.818 20.131 -26.353 1.00 65.22 51 VAL B N 1
ATOM 6506 C CA . VAL B 1 51 ? -34.659 19.484 -25.742 1.00 63.07 51 VAL B CA 1
ATOM 6507 C C . VAL B 1 51 ? -35.078 18.698 -24.505 1.00 66.78 51 VAL B C 1
ATOM 6508 O O . VAL B 1 51 ? -34.683 17.542 -24.320 1.00 65.98 51 VAL B O 1
ATOM 6512 N N . THR B 1 52 ? -35.882 19.317 -23.638 1.00 69.98 52 THR B N 1
ATOM 6513 C CA . THR B 1 52 ? -36.338 18.627 -22.435 1.00 74.14 52 THR B CA 1
ATOM 6514 C C . THR B 1 52 ? -37.181 17.407 -22.788 1.00 77.37 52 THR B C 1
ATOM 6515 O O . THR B 1 52 ? -37.087 16.363 -22.130 1.00 78.32 52 THR B O 1
ATOM 6519 N N . ASN B 1 53 ? -38.002 17.518 -23.836 1.00 81.58 53 ASN B N 1
ATOM 6520 C CA . ASN B 1 53 ? -38.800 16.380 -24.281 1.00 85.94 53 ASN B CA 1
ATOM 6521 C C . ASN B 1 53 ? -37.912 15.217 -24.706 1.00 83.80 53 ASN B C 1
ATOM 6522 O O . ASN B 1 53 ? -38.077 14.088 -24.227 1.00 89.23 53 ASN B O 1
ATOM 6527 N N . LEU B 1 54 ? -36.954 15.476 -25.601 1.00 78.37 54 LEU B N 1
ATOM 6528 C CA . LEU B 1 54 ? -36.086 14.398 -26.069 1.00 71.91 54 LEU B CA 1
ATOM 6529 C C . LEU B 1 54 ? -35.256 13.821 -24.927 1.00 69.63 54 LEU B C 1
ATOM 6530 O O . LEU B 1 54 ? -35.023 12.606 -24.869 1.00 67.19 54 LEU B O 1
ATOM 6535 N N . VAL B 1 55 ? -34.802 14.677 -24.008 1.00 70.18 55 VAL B N 1
ATOM 6536 C CA . VAL B 1 55 ? -34.058 14.196 -22.849 1.00 74.91 55 VAL B CA 1
ATOM 6537 C C . VAL B 1 55 ? -34.923 13.259 -22.018 1.00 82.02 55 VAL B C 1
ATOM 6538 O O . VAL B 1 55 ? -34.443 12.243 -21.503 1.00 88.21 55 VAL B O 1
ATOM 6542 N N . GLN B 1 56 ? -36.216 13.569 -21.894 1.00 85.86 56 GLN B N 1
ATOM 6543 C CA . GLN B 1 56 ? -37.097 12.708 -21.110 1.00 96.21 56 GLN B CA 1
ATOM 6544 C C . GLN B 1 56 ? -37.362 11.383 -21.817 1.00 97.16 56 GLN B C 1
ATOM 6545 O O . GLN B 1 56 ? -37.341 10.322 -21.178 1.00 100.35 56 GLN B O 1
ATOM 6551 N N . VAL B 1 57 ? -37.607 11.414 -23.131 1.00 96.40 57 VAL B N 1
ATOM 6552 C CA . VAL B 1 57 ? -37.876 10.161 -23.835 1.00 96.19 57 VAL B CA 1
ATOM 6553 C C . VAL B 1 57 ? -36.635 9.275 -23.849 1.00 96.44 57 VAL B C 1
ATOM 6554 O O . VAL B 1 57 ? -36.744 8.042 -23.796 1.00 104.41 57 VAL B O 1
ATOM 6558 N N . ALA B 1 58 ? -35.440 9.872 -23.895 1.00 89.12 58 ALA B N 1
ATOM 6559 C CA . ALA B 1 58 ? -34.225 9.072 -23.782 1.00 85.90 58 ALA B CA 1
ATOM 6560 C C . ALA B 1 58 ? -34.018 8.573 -22.358 1.00 89.67 58 ALA B C 1
ATOM 6561 O O . ALA B 1 58 ? -33.507 7.465 -22.156 1.00 88.12 58 ALA B O 1
ATOM 6563 N N . ALA B 1 59 ? -34.418 9.370 -21.363 1.00 95.02 59 ALA B N 1
ATOM 6564 C CA . ALA B 1 59 ? -34.275 8.962 -19.970 1.00 81.83 59 ALA B CA 1
ATOM 6565 C C . ALA B 1 59 ? -35.209 7.810 -19.626 1.00 117.71 59 ALA B C 1
ATOM 6566 O O . ALA B 1 59 ? -34.909 7.018 -18.724 1.00 89.71 59 ALA B O 1
ATOM 6568 N N . SER B 1 60 ? -36.347 7.707 -20.314 1.00 105.43 60 SER B N 1
ATOM 6569 C CA . SER B 1 60 ? -37.176 6.517 -20.189 1.00 108.36 60 SER B CA 1
ATOM 6570 C C . SER B 1 60 ? -36.701 5.390 -21.096 1.00 116.20 60 SER B C 1
ATOM 6571 O O . SER B 1 60 ? -36.973 4.220 -20.805 1.00 117.08 60 SER B O 1
ATOM 6574 N N . MET B 1 61 ? -35.999 5.718 -22.184 1.00 122.80 61 MET B N 1
ATOM 6575 C CA . MET B 1 61 ? -35.429 4.684 -23.040 1.00 129.98 61 MET B CA 1
ATOM 6576 C C . MET B 1 61 ? -34.339 3.901 -22.319 1.00 143.19 61 MET B C 1
ATOM 6577 O O . MET B 1 61 ? -34.284 2.670 -22.415 1.00 147.61 61 MET B O 1
ATOM 6582 N N . VAL B 1 62 ? -33.459 4.601 -21.599 1.00 154.23 62 VAL B N 1
ATOM 6583 C CA . VAL B 1 62 ? -32.306 3.955 -20.984 1.00 161.55 62 VAL B CA 1
ATOM 6584 C C . VAL B 1 62 ? -32.710 2.972 -19.891 1.00 166.03 62 VAL B C 1
ATOM 6585 O O . VAL B 1 62 ? -31.970 2.020 -19.614 1.00 171.43 62 VAL B O 1
ATOM 6589 N N . GLU B 1 63 ? -33.880 3.156 -19.278 1.00 162.48 63 GLU B N 1
ATOM 6590 C CA . GLU B 1 63 ? -34.271 2.304 -18.159 1.00 163.84 63 GLU B CA 1
ATOM 6591 C C . GLU B 1 63 ? -34.708 0.919 -18.628 1.00 160.56 63 GLU B C 1
ATOM 6592 O O . GLU B 1 63 ? -34.233 -0.096 -18.108 1.00 163.64 63 GLU B O 1
ATOM 6598 N N . THR B 1 64 ? -35.613 0.857 -19.608 1.00 152.58 64 THR B N 1
ATOM 6599 C CA . THR B 1 64 ? -36.035 -0.435 -20.137 1.00 147.30 64 THR B CA 1
ATOM 6600 C C . THR B 1 64 ? -34.935 -1.116 -20.939 1.00 138.36 64 THR B C 1
ATOM 6601 O O . THR B 1 64 ? -34.958 -2.343 -21.082 1.00 143.08 64 THR B O 1
ATOM 6605 N N . SER B 1 65 ? -33.980 -0.352 -21.458 1.00 127.68 65 SER B N 1
ATOM 6606 C CA . SER B 1 65 ? -32.893 -0.926 -22.234 1.00 117.66 65 SER B CA 1
ATOM 6607 C C . SER B 1 65 ? -31.986 -1.772 -21.349 1.00 115.29 65 SER B C 1
ATOM 6608 O O . SER B 1 65 ? -31.787 -1.485 -20.165 1.00 117.87 65 SER B O 1
ATOM 6611 N N . ASN B 1 66 ? -31.436 -2.833 -21.940 1.00 111.80 66 ASN B N 1
ATOM 6612 C CA . ASN B 1 66 ? -30.451 -3.683 -21.285 1.00 113.11 66 ASN B CA 1
ATOM 6613 C C . ASN B 1 66 ? -29.088 -3.579 -21.965 1.00 109.47 66 ASN B C 1
ATOM 6614 O O . ASN B 1 66 ? -28.294 -4.523 -21.936 1.00 111.55 66 ASN B O 1
ATOM 6619 N N . ASP B 1 67 ? -28.819 -2.434 -22.586 1.00 100.09 67 ASP B N 1
ATOM 6620 C CA . ASP B 1 67 ? -27.546 -2.151 -23.239 1.00 99.66 67 ASP B CA 1
ATOM 6621 C C . ASP B 1 67 ? -26.714 -1.303 -22.284 1.00 99.42 67 ASP B C 1
ATOM 6622 O O . ASP B 1 67 ? -26.992 -0.113 -22.097 1.00 93.52 67 ASP B O 1
ATOM 6627 N N . GLU B 1 68 ? -25.694 -1.916 -21.679 1.00 99.69 68 GLU B N 1
ATOM 6628 C CA . GLU B 1 68 ? -24.882 -1.205 -20.696 1.00 104.80 68 GLU B CA 1
ATOM 6629 C C . GLU B 1 68 ? -24.063 -0.092 -21.338 1.00 101.31 68 GLU B C 1
ATOM 6630 O O . GLU B 1 68 ? -23.830 0.947 -20.708 1.00 103.67 68 GLU B O 1
ATOM 6636 N N . ASP B 1 69 ? -23.619 -0.285 -22.582 1.00 100.64 69 ASP B N 1
ATOM 6637 C CA . ASP B 1 69 ? -22.897 0.777 -23.274 1.00 98.21 69 ASP B CA 1
ATOM 6638 C C . ASP B 1 69 ? -23.819 1.934 -23.636 1.00 97.29 69 ASP B C 1
ATOM 6639 O O . ASP B 1 69 ? -23.373 3.084 -23.693 1.00 93.61 69 ASP B O 1
ATOM 6644 N N . PHE B 1 70 ? -25.098 1.652 -23.885 1.00 97.61 70 PHE B N 1
ATOM 6645 C CA . PHE B 1 70 ? -26.077 2.718 -24.069 1.00 92.02 70 PHE B CA 1
ATOM 6646 C C . PHE B 1 70 ? -26.301 3.473 -22.763 1.00 88.18 70 PHE B C 1
ATOM 6647 O O . PHE B 1 70 ? -26.310 4.712 -22.739 1.00 80.83 70 PHE B O 1
ATOM 6655 N N . LYS B 1 71 ? -26.461 2.734 -21.659 1.00 88.14 71 LYS B N 1
ATOM 6656 C CA . LYS B 1 71 ? -26.590 3.356 -20.345 1.00 89.90 71 LYS B CA 1
ATOM 6657 C C . LYS B 1 71 ? -25.377 4.207 -20.003 1.00 89.40 71 LYS B C 1
ATOM 6658 O O . LYS B 1 71 ? -25.502 5.204 -19.285 1.00 89.33 71 LYS B O 1
ATOM 6664 N N . ALA B 1 72 ? -24.196 3.826 -20.493 1.00 89.44 72 ALA B N 1
ATOM 6665 C CA . ALA B 1 72 ? -22.992 4.597 -20.208 1.00 94.82 72 ALA B CA 1
ATOM 6666 C C . ALA B 1 72 ? -22.832 5.779 -21.153 1.00 90.91 72 ALA B C 1
ATOM 6667 O O . ALA B 1 72 ? -22.253 6.800 -20.767 1.00 90.99 72 ALA B O 1
ATOM 6669 N N . GLU B 1 73 ? -23.338 5.664 -22.382 1.00 91.49 73 GLU B N 1
ATOM 6670 C CA . GLU B 1 73 ? -23.175 6.730 -23.363 1.00 89.38 73 GLU B CA 1
ATOM 6671 C C . GLU B 1 73 ? -24.207 7.839 -23.199 1.00 85.74 73 GLU B C 1
ATOM 6672 O O . GLU B 1 73 ? -23.928 8.989 -23.555 1.00 85.26 73 GLU B O 1
ATOM 6678 N N . LEU B 1 74 ? -25.394 7.525 -22.666 1.00 84.06 74 LEU B N 1
ATOM 6679 C CA . LEU B 1 74 ? -26.479 8.507 -22.694 1.00 84.69 74 LEU B CA 1
ATOM 6680 C C . LEU B 1 74 ? -26.249 9.703 -21.772 1.00 86.17 74 LEU B C 1
ATOM 6681 O O . LEU B 1 74 ? -26.413 10.847 -22.236 1.00 83.48 74 LEU B O 1
ATOM 6686 N N . PRO B 1 75 ? -25.902 9.538 -20.490 1.00 90.46 75 PRO B N 1
ATOM 6687 C CA . PRO B 1 75 ? -25.851 10.698 -19.570 1.00 91.81 75 PRO B CA 1
ATOM 6688 C C . PRO B 1 75 ? -24.932 11.811 -20.053 1.00 94.89 75 PRO B C 1
ATOM 6689 O O . PRO B 1 75 ? -25.282 12.993 -19.900 1.00 95.06 75 PRO B O 1
ATOM 6693 N N . PRO B 1 76 ? -23.734 11.501 -20.630 1.00 99.66 76 PRO B N 1
ATOM 6694 C CA . PRO B 1 76 ? -22.914 12.588 -21.190 1.00 95.75 76 PRO B CA 1
ATOM 6695 C C . PRO B 1 76 ? -23.664 13.459 -22.187 1.00 90.17 76 PRO B C 1
ATOM 6696 O O . PRO B 1 76 ? -23.733 14.682 -22.019 1.00 91.01 76 PRO B O 1
ATOM 6700 N N . SER B 1 77 ? -24.238 12.837 -23.220 1.00 82.80 77 SER B N 1
ATOM 6701 C CA . SER B 1 77 ? -24.933 13.607 -24.247 1.00 81.43 77 SER B CA 1
ATOM 6702 C C . SER B 1 77 ? -26.144 14.335 -23.674 1.00 79.41 77 SER B C 1
ATOM 6703 O O . SER B 1 77 ? -26.454 15.458 -24.095 1.00 81.00 77 SER B O 1
ATOM 6706 N N . MET B 1 78 ? -26.840 13.717 -22.713 1.00 78.97 78 MET B N 1
ATOM 6707 C CA . MET B 1 78 ? -27.938 14.410 -22.042 1.00 82.66 78 MET B CA 1
ATOM 6708 C C . MET B 1 78 ? -27.454 15.709 -21.407 1.00 85.75 78 MET B C 1
ATOM 6709 O O . MET B 1 78 ? -28.007 16.789 -21.664 1.00 83.63 78 MET B O 1
ATOM 6714 N N . GLN B 1 79 ? -26.406 15.621 -20.582 1.00 91.45 79 GLN B N 1
ATOM 6715 C CA . GLN B 1 79 ? -25.882 16.809 -19.915 1.00 96.05 79 GLN B CA 1
ATOM 6716 C C . GLN B 1 79 ? -25.430 17.859 -20.924 1.00 97.37 79 GLN B C 1
ATOM 6717 O O . GLN B 1 79 ? -25.700 19.056 -20.750 1.00 98.82 79 GLN B O 1
ATOM 6723 N N . GLU B 1 80 ? -24.757 17.427 -21.994 1.00 99.13 80 GLU B N 1
ATOM 6724 C CA . GLU B 1 80 ? -24.277 18.373 -22.996 1.00 99.71 80 GLU B CA 1
ATOM 6725 C C . GLU B 1 80 ? -25.431 19.134 -23.638 1.00 86.14 80 GLU B C 1
ATOM 6726 O O . GLU B 1 80 ? -25.423 20.372 -23.686 1.00 86.37 80 GLU B O 1
ATOM 6732 N N . VAL B 1 81 ? -26.444 18.412 -24.125 1.00 77.33 81 VAL B N 1
ATOM 6733 C CA . VAL B 1 81 ? -27.521 19.082 -24.851 1.00 71.17 81 VAL B CA 1
ATOM 6734 C C . VAL B 1 81 ? -28.338 19.967 -23.912 1.00 69.46 81 VAL B C 1
ATOM 6735 O O . VAL B 1 81 ? -28.774 21.063 -24.296 1.00 69.00 81 VAL B O 1
ATOM 6739 N N . GLN B 1 82 ? -28.537 19.531 -22.663 1.00 69.90 82 GLN B N 1
ATOM 6740 C CA . GLN B 1 82 ? -29.260 20.371 -21.710 1.00 68.05 82 GLN B CA 1
ATOM 6741 C C . GLN B 1 82 ? -28.493 21.655 -21.413 1.00 71.24 82 GLN B C 1
ATOM 6742 O O . GLN B 1 82 ? -29.086 22.741 -21.330 1.00 74.72 82 GLN B O 1
ATOM 6748 N N . GLN B 1 83 ? -27.169 21.555 -21.260 1.00 71.44 83 GLN B N 1
ATOM 6749 C CA . GLN B 1 83 ? -26.363 22.755 -21.059 1.00 71.59 83 GLN B CA 1
ATOM 6750 C C . GLN B 1 83 ? -26.398 23.663 -22.284 1.00 72.51 83 GLN B C 1
ATOM 6751 O O . GLN B 1 83 ? -26.325 24.892 -22.151 1.00 74.64 83 GLN B O 1
ATOM 6757 N N . ALA B 1 84 ? -26.522 23.088 -23.483 1.00 67.63 84 ALA B N 1
ATOM 6758 C CA . ALA B 1 84 ? -26.712 23.918 -24.668 1.00 65.29 84 ALA B CA 1
ATOM 6759 C C . ALA B 1 84 ? -28.036 24.672 -24.603 1.00 66.08 84 ALA B C 1
ATOM 6760 O O . ALA B 1 84 ? -28.103 25.864 -24.939 1.00 64.72 84 ALA B O 1
ATOM 6762 N N . ALA B 1 85 ? -29.101 23.995 -24.163 1.00 65.92 85 ALA B N 1
ATOM 6763 C CA . ALA B 1 85 ? -30.391 24.663 -24.011 1.00 65.32 85 ALA B CA 1
ATOM 6764 C C . ALA B 1 85 ? -30.305 25.815 -23.013 1.00 67.63 85 ALA B C 1
ATOM 6765 O O . ALA B 1 85 ? -30.820 26.914 -23.267 1.00 66.29 85 ALA B O 1
ATOM 6767 N N . VAL B 1 86 ? -29.653 25.586 -21.867 1.00 69.72 86 VAL B N 1
ATOM 6768 C CA . VAL B 1 86 ? -29.546 26.669 -20.892 1.00 75.32 86 VAL B CA 1
ATOM 6769 C C . VAL B 1 86 ? -28.678 27.798 -21.439 1.00 75.45 86 VAL B C 1
ATOM 6770 O O . VAL B 1 86 ? -28.896 28.971 -21.108 1.00 78.89 86 VAL B O 1
ATOM 6774 N N . PHE B 1 87 ? -27.702 27.477 -22.295 1.00 74.30 87 PHE B N 1
ATOM 6775 C CA . PHE B 1 87 ? -26.962 28.531 -22.980 1.00 74.32 87 PHE B CA 1
ATOM 6776 C C . PHE B 1 87 ? -27.885 29.353 -23.869 1.00 74.85 87 PHE B C 1
ATOM 6777 O O . PHE B 1 87 ? -27.747 30.580 -23.956 1.00 80.42 87 PHE B O 1
ATOM 6785 N N . LEU B 1 88 ? -28.843 28.696 -24.529 1.00 70.60 88 LEU B N 1
ATOM 6786 C CA . LEU B 1 88 ? -29.796 29.438 -25.348 1.00 68.10 88 LEU B CA 1
ATOM 6787 C C . LEU B 1 88 ? -30.671 30.354 -24.498 1.00 73.77 88 LEU B C 1
ATOM 6788 O O . LEU B 1 88 ? -30.917 31.507 -24.874 1.00 75.75 88 LEU B O 1
ATOM 6793 N N . SER B 1 89 ? -31.148 29.867 -23.349 1.00 73.22 89 SER B N 1
ATOM 6794 C CA . SER B 1 89 ? -32.010 30.698 -22.509 1.00 71.63 89 SER B CA 1
ATOM 6795 C C . SER B 1 89 ? -31.248 31.890 -21.939 1.00 72.58 89 SER B C 1
ATOM 6796 O O . SER B 1 89 ? -31.744 33.028 -21.955 1.00 74.10 89 SER B O 1
ATOM 6799 N N . ASP B 1 90 ? -30.037 31.649 -21.427 1.00 71.98 90 ASP B N 1
ATOM 6800 C CA . ASP B 1 90 ? -29.213 32.748 -20.937 1.00 74.67 90 ASP B CA 1
ATOM 6801 C C . ASP B 1 90 ? -28.933 33.755 -22.043 1.00 74.68 90 ASP B C 1
ATOM 6802 O O . ASP B 1 90 ? -28.990 34.971 -21.817 1.00 76.75 90 ASP B O 1
ATOM 6807 N N . ALA B 1 91 ? -28.640 33.265 -23.250 1.00 73.39 91 ALA B N 1
ATOM 6808 C CA . ALA B 1 91 ? -28.417 34.157 -24.382 1.00 68.71 91 ALA B CA 1
ATOM 6809 C C . ALA B 1 91 ? -29.649 35.005 -24.667 1.00 69.72 91 ALA B C 1
ATOM 6810 O O . ALA B 1 91 ? -29.534 36.202 -24.956 1.00 71.92 91 ALA B O 1
ATOM 6812 N N . ALA B 1 92 ? -30.838 34.402 -24.594 1.00 69.44 92 ALA B N 1
ATOM 6813 C CA . ALA B 1 92 ? -32.062 35.161 -24.830 1.00 68.48 92 ALA B CA 1
ATOM 6814 C C . ALA B 1 92 ? -32.233 36.265 -23.793 1.00 76.27 92 ALA B C 1
ATOM 6815 O O . ALA B 1 92 ? -32.573 37.405 -24.139 1.00 77.53 92 ALA B O 1
ATOM 6817 N N . ARG B 1 93 ? -31.989 35.952 -22.517 1.00 77.82 93 ARG B N 1
ATOM 6818 C CA . ARG B 1 93 ? -32.133 36.970 -21.480 1.00 80.69 93 ARG B CA 1
ATOM 6819 C C . ARG B 1 93 ? -31.126 38.100 -21.670 1.00 81.64 93 ARG B C 1
ATOM 6820 O O . ARG B 1 93 ? -31.483 39.284 -21.611 1.00 83.39 93 ARG B O 1
ATOM 6828 N N . LEU B 1 94 ? -29.858 37.751 -21.904 1.00 78.74 94 LEU B N 1
ATOM 6829 C CA . LEU B 1 94 ? -28.820 38.771 -22.018 1.00 80.24 94 LEU B CA 1
ATOM 6830 C C . LEU B 1 94 ? -29.033 39.646 -23.247 1.00 82.51 94 LEU B C 1
ATOM 6831 O O . LEU B 1 94 ? -28.895 40.873 -23.173 1.00 86.44 94 LEU B O 1
ATOM 6836 N N . LEU B 1 95 ? -29.371 39.037 -24.386 1.00 78.77 95 LEU B N 1
ATOM 6837 C CA . LEU B 1 95 ? -29.614 39.821 -25.591 1.00 75.06 95 LEU B CA 1
ATOM 6838 C C . LEU B 1 95 ? -30.873 40.669 -25.464 1.00 77.63 95 LEU B C 1
ATOM 6839 O O . LEU B 1 95 ? -30.939 41.762 -26.036 1.00 76.04 95 LEU B O 1
ATOM 6844 N N . LYS B 1 96 ? -31.877 40.192 -24.722 1.00 79.63 96 LYS B N 1
ATOM 6845 C CA . LYS B 1 96 ? -33.027 41.044 -24.441 1.00 79.87 96 LYS B CA 1
ATOM 6846 C C . LYS B 1 96 ? -32.639 42.220 -23.555 1.00 82.31 96 LYS B C 1
ATOM 6847 O O . LYS B 1 96 ? -33.194 43.316 -23.701 1.00 82.23 96 LYS B O 1
ATOM 6853 N N . ALA B 1 97 ? -31.683 42.020 -22.644 1.00 84.65 97 ALA B N 1
ATOM 6854 C CA . ALA B 1 97 ? -31.207 43.127 -21.820 1.00 88.95 97 ALA B CA 1
ATOM 6855 C C . ALA B 1 97 ? -30.435 44.142 -22.655 1.00 88.49 97 ALA B C 1
ATOM 6856 O O . ALA B 1 97 ? -30.739 45.340 -22.632 1.00 91.69 97 ALA B O 1
ATOM 6858 N N . ASP B 1 98 ? -29.430 43.681 -23.398 1.00 86.77 98 ASP B N 1
ATOM 6859 C CA . ASP B 1 98 ? -28.630 44.532 -24.269 1.00 90.84 98 ASP B CA 1
ATOM 6860 C C . ASP B 1 98 ? -28.453 43.840 -25.610 1.00 87.89 98 ASP B C 1
ATOM 6861 O O . ASP B 1 98 ? -28.115 42.653 -25.659 1.00 81.47 98 ASP B O 1
ATOM 6866 N N . GLN B 1 99 ? -28.674 44.585 -26.696 1.00 88.20 99 GLN B N 1
ATOM 6867 C CA . GLN B 1 99 ? -28.571 43.999 -28.028 1.00 83.94 99 GLN B CA 1
ATOM 6868 C C . GLN B 1 99 ? -27.142 43.570 -28.340 1.00 79.94 99 GLN B C 1
ATOM 6869 O O . GLN B 1 99 ? -26.925 42.539 -28.986 1.00 77.42 99 GLN B O 1
ATOM 6875 N N . GLY B 1 100 ? -26.156 44.339 -27.887 1.00 82.68 100 GLY B N 1
ATOM 6876 C CA . GLY B 1 100 ? -24.772 44.021 -28.177 1.00 83.87 100 GLY B CA 1
ATOM 6877 C C . GLY B 1 100 ? -24.069 43.258 -27.073 1.00 87.57 100 GLY B C 1
ATOM 6878 O O . GLY B 1 100 ? -22.871 43.452 -26.845 1.00 93.69 100 GLY B O 1
ATOM 6879 N N . SER B 1 101 ? -24.800 42.389 -26.383 1.00 82.81 101 SER B N 1
ATOM 6880 C CA . SER B 1 101 ? -24.207 41.601 -25.308 1.00 83.96 101 SER B CA 1
ATOM 6881 C C . SER B 1 101 ? -23.181 40.626 -25.877 1.00 81.27 101 SER B C 1
ATOM 6882 O O . SER B 1 101 ? -23.496 39.880 -26.813 1.00 72.88 101 SER B O 1
ATOM 6885 N N . PRO B 1 102 ? -21.953 40.599 -25.349 1.00 85.99 102 PRO B N 1
ATOM 6886 C CA . PRO B 1 102 ? -20.937 39.681 -25.883 1.00 93.66 102 PRO B CA 1
ATOM 6887 C C . PRO B 1 102 ? -21.294 38.220 -25.661 1.00 97.96 102 PRO B C 1
ATOM 6888 O O . PRO B 1 102 ? -21.477 37.460 -26.619 1.00 96.11 102 PRO B O 1
ATOM 6892 N N . GLU B 1 103 ? -21.396 37.816 -24.395 1.00 106.37 103 GLU B N 1
ATOM 6893 C CA . GLU B 1 103 ? -21.690 36.423 -24.086 1.00 110.73 103 GLU B CA 1
ATOM 6894 C C . GLU B 1 103 ? -23.143 36.054 -24.346 1.00 104.13 103 GLU B C 1
ATOM 6895 O O . GLU B 1 103 ? -23.479 34.869 -24.280 1.00 106.41 103 GLU B O 1
ATOM 6901 N N . GLY B 1 104 ? -24.013 37.025 -24.625 1.00 94.01 104 GLY B N 1
ATOM 6902 C CA . GLY B 1 104 ? -25.314 36.683 -25.173 1.00 86.93 104 GLY B CA 1
ATOM 6903 C C . GLY B 1 104 ? -25.202 36.219 -26.612 1.00 79.82 104 GLY B C 1
ATOM 6904 O O . GLY B 1 104 ? -25.884 35.279 -27.032 1.00 74.35 104 GLY B O 1
ATOM 6905 N N . LYS B 1 105 ? -24.324 36.865 -27.381 1.00 77.57 105 LYS B N 1
ATOM 6906 C CA . LYS B 1 105 ? -24.052 36.436 -28.747 1.00 72.51 105 LYS B CA 1
ATOM 6907 C C . LYS B 1 105 ? -23.308 35.104 -28.761 1.00 64.44 105 LYS B C 1
ATOM 6908 O O . LYS B 1 105 ? -23.673 34.183 -29.505 1.00 61.15 105 LYS B O 1
ATOM 6914 N N . ARG B 1 106 ? -22.272 34.978 -27.927 1.00 69.11 106 ARG B N 1
ATOM 6915 C CA . ARG B 1 106 ? -21.524 33.726 -27.848 1.00 72.38 106 ARG B CA 1
ATOM 6916 C C . ARG B 1 106 ? -22.406 32.585 -27.354 1.00 68.47 106 ARG B C 1
ATOM 6917 O O . ARG B 1 106 ? -22.405 31.494 -27.931 1.00 67.13 106 ARG B O 1
ATOM 6925 N N . LYS B 1 107 ? -23.156 32.815 -26.273 1.00 70.78 107 LYS B N 1
ATOM 6926 C CA . LYS B 1 107 ? -24.078 31.794 -25.788 1.00 72.77 107 LYS B CA 1
ATOM 6927 C C . LYS B 1 107 ? -25.142 31.466 -26.825 1.00 70.54 107 LYS B C 1
ATOM 6928 O O . LYS B 1 107 ? -25.611 30.324 -26.895 1.00 72.70 107 LYS B O 1
ATOM 6934 N N . LEU B 1 108 ? -25.531 32.450 -27.641 1.00 67.39 108 LEU B N 1
ATOM 6935 C CA . LEU B 1 108 ? -26.518 32.198 -28.685 1.00 60.41 108 LEU B CA 1
ATOM 6936 C C . LEU B 1 108 ? -25.967 31.251 -29.744 1.00 58.60 108 LEU B C 1
ATOM 6937 O O . LEU B 1 108 ? -26.625 30.271 -30.118 1.00 55.89 108 LEU B O 1
ATOM 6942 N N . LEU B 1 109 ? -24.754 31.522 -30.234 1.00 61.07 109 LEU B N 1
ATOM 6943 C CA . LEU B 1 109 ? -24.172 30.663 -31.263 1.00 64.20 109 LEU B CA 1
ATOM 6944 C C . LEU B 1 109 ? -23.819 29.288 -30.703 1.00 66.73 109 LEU B C 1
ATOM 6945 O O . LEU B 1 109 ? -24.187 28.258 -31.281 1.00 61.73 109 LEU B O 1
ATOM 6950 N N . ASP B 1 110 ? -23.103 29.255 -29.575 1.00 74.89 110 ASP B N 1
ATOM 6951 C CA . ASP B 1 110 ? -22.672 27.985 -28.996 1.00 78.76 110 ASP B CA 1
ATOM 6952 C C . ASP B 1 110 ? -23.859 27.122 -28.592 1.00 74.84 110 ASP B C 1
ATOM 6953 O O . ASP B 1 110 ? -23.873 25.916 -28.860 1.00 73.89 110 ASP B O 1
ATOM 6958 N N . GLY B 1 111 ? -24.859 27.713 -27.937 1.00 72.92 111 GLY B N 1
ATOM 6959 C CA . GLY B 1 111 ? -26.057 26.953 -27.621 1.00 68.28 111 GLY B CA 1
ATOM 6960 C C . GLY B 1 111 ? -26.796 26.506 -28.867 1.00 60.93 111 GLY B C 1
ATOM 6961 O O . GLY B 1 111 ? -27.350 25.403 -28.914 1.00 58.89 111 GLY B O 1
ATOM 6962 N N . ALA B 1 112 ? -26.800 27.354 -29.900 1.00 53.73 112 ALA B N 1
ATOM 6963 C CA . ALA B 1 112 ? -27.487 27.016 -31.140 1.00 52.98 112 ALA B CA 1
ATOM 6964 C C . ALA B 1 112 ? -26.862 25.796 -31.808 1.00 54.40 112 ALA B C 1
ATOM 6965 O O . ALA B 1 112 ? -27.576 24.918 -32.305 1.00 52.90 112 ALA B O 1
ATOM 6967 N N . ARG B 1 113 ? -25.530 25.727 -31.840 1.00 57.01 113 ARG B N 1
ATOM 6968 C CA . ARG B 1 113 ? -24.879 24.557 -32.416 1.00 61.31 113 ARG B CA 1
ATOM 6969 C C . ARG B 1 113 ? -24.987 23.354 -31.486 1.00 61.80 113 ARG B C 1
ATOM 6970 O O . ARG B 1 113 ? -25.123 22.213 -31.951 1.00 67.21 113 ARG B O 1
ATOM 6978 N N . GLY B 1 114 ? -24.959 23.601 -30.175 1.00 59.98 114 GLY B N 1
ATOM 6979 C CA . GLY B 1 114 ? -24.974 22.520 -29.210 1.00 58.48 114 GLY B CA 1
ATOM 6980 C C . GLY B 1 114 ? -26.309 21.816 -29.102 1.00 59.09 114 GLY B C 1
ATOM 6981 O O . GLY B 1 114 ? -26.361 20.646 -28.716 1.00 66.72 114 GLY B O 1
ATOM 6982 N N . VAL B 1 115 ? -27.408 22.505 -29.418 1.00 48.64 115 VAL B N 1
ATOM 6983 C CA . VAL B 1 115 ? -28.691 21.809 -29.412 1.00 57.82 115 VAL B CA 1
ATOM 6984 C C . VAL B 1 115 ? -28.803 20.894 -30.626 1.00 59.58 115 VAL B C 1
ATOM 6985 O O . VAL B 1 115 ? -29.305 19.768 -30.525 1.00 46.86 115 VAL B O 1
ATOM 6989 N N . ILE B 1 116 ? -28.320 21.348 -31.783 1.00 61.78 116 ILE B N 1
ATOM 6990 C CA . ILE B 1 116 ? -28.368 20.523 -32.988 1.00 59.98 116 ILE B CA 1
ATOM 6991 C C . ILE B 1 116 ? -27.474 19.298 -32.827 1.00 60.30 116 ILE B C 1
ATOM 6992 O O . ILE B 1 116 ? -27.940 18.153 -32.889 1.00 64.30 116 ILE B O 1
ATOM 6997 N N . ASN B 1 117 ? -26.174 19.525 -32.610 1.00 63.90 117 ASN B N 1
ATOM 6998 C CA . ASN B 1 117 ? -25.252 18.405 -32.450 1.00 67.27 117 ASN B CA 1
ATOM 6999 C C . ASN B 1 117 ? -25.626 17.549 -31.245 1.00 67.03 117 ASN B C 1
ATOM 7000 O O . ASN B 1 117 ? -25.538 16.316 -31.295 1.00 73.22 117 ASN B O 1
ATOM 7005 N N . GLY B 1 118 ? -26.065 18.188 -30.161 1.00 64.41 118 GLY B N 1
ATOM 7006 C CA . GLY B 1 118 ? -26.417 17.447 -28.963 1.00 61.88 118 GLY B CA 1
ATOM 7007 C C . GLY B 1 118 ? -27.605 16.527 -29.163 1.00 59.44 118 GLY B C 1
ATOM 7008 O O . GLY B 1 118 ? -27.585 15.373 -28.729 1.00 61.52 118 GLY B O 1
ATOM 7009 N N . MET B 1 119 ? -28.661 17.024 -29.812 1.00 57.86 119 MET B N 1
ATOM 7010 C CA . MET B 1 119 ? -29.798 16.158 -30.107 1.00 63.32 119 MET B CA 1
ATOM 7011 C C . MET B 1 119 ? -29.400 15.049 -31.071 1.00 65.84 119 MET B C 1
ATOM 7012 O O . MET B 1 119 ? -29.830 13.897 -30.914 1.00 70.91 119 MET B O 1
ATOM 7017 N N . SER B 1 120 ? -28.565 15.376 -32.063 1.00 62.16 120 SER B N 1
ATOM 7018 C CA . SER B 1 120 ? -28.053 14.353 -32.970 1.00 64.25 120 SER B CA 1
ATOM 7019 C C . SER B 1 120 ? -27.392 13.212 -32.203 1.00 66.18 120 SER B C 1
ATOM 7020 O O . SER B 1 120 ? -27.714 12.038 -32.416 1.00 67.87 120 SER B O 1
ATOM 7023 N N . ASP B 1 121 ? -26.466 13.540 -31.297 1.00 68.37 121 ASP B N 1
ATOM 7024 C CA . ASP B 1 121 ? -25.774 12.497 -30.542 1.00 74.34 121 ASP B CA 1
ATOM 7025 C C . ASP B 1 121 ? -26.726 11.766 -29.601 1.00 70.85 121 ASP B C 1
ATOM 7026 O O . ASP B 1 121 ? -26.614 10.546 -29.413 1.00 70.53 121 ASP B O 1
ATOM 7031 N N . LEU B 1 122 ? -27.671 12.499 -29.006 1.00 67.47 122 LEU B N 1
ATOM 7032 C CA . LEU B 1 122 ? -28.643 11.889 -28.106 1.00 69.65 122 LEU B CA 1
ATOM 7033 C C . LEU B 1 122 ? -29.442 10.802 -28.813 1.00 70.36 122 LEU B C 1
ATOM 7034 O O . LEU B 1 122 ? -29.651 9.716 -28.260 1.00 75.80 122 LEU B O 1
ATOM 7039 N N . LEU B 1 123 ? -29.895 11.074 -30.038 1.00 68.81 123 LEU B N 1
ATOM 7040 C CA . LEU B 1 123 ? -30.546 10.024 -30.816 1.00 65.29 123 LEU B CA 1
ATOM 7041 C C . LEU B 1 123 ? -29.541 8.978 -31.292 1.00 59.27 123 LEU B C 1
ATOM 7042 O O . LEU B 1 123 ? -29.908 7.813 -31.505 1.00 59.61 123 LEU B O 1
ATOM 7047 N N . MET B 1 124 ? -28.270 9.369 -31.437 1.00 57.59 124 MET B N 1
ATOM 7048 C CA . MET B 1 124 ? -27.255 8.453 -31.945 1.00 62.41 124 MET B CA 1
ATOM 7049 C C . MET B 1 124 ? -26.916 7.355 -30.945 1.00 72.47 124 MET B C 1
ATOM 7050 O O . MET B 1 124 ? -26.522 6.256 -31.354 1.00 79.40 124 MET B O 1
ATOM 7055 N N . CYS B 1 125 ? -27.035 7.626 -29.643 1.00 70.33 125 CYS B N 1
ATOM 7056 C CA . CYS B 1 125 ? -26.853 6.558 -28.662 1.00 75.57 125 CYS B CA 1
ATOM 7057 C C . CYS B 1 125 ? -27.853 5.431 -28.901 1.00 71.89 125 CYS B C 1
ATOM 7058 O O . CYS B 1 125 ? -27.474 4.260 -29.058 1.00 73.24 125 CYS B O 1
ATOM 7061 N N . ALA B 1 126 ? -29.142 5.777 -28.952 1.00 72.11 126 ALA B N 1
ATOM 7062 C CA . ALA B 1 126 ? -30.179 4.790 -29.228 1.00 77.58 126 ALA B CA 1
ATOM 7063 C C . ALA B 1 126 ? -29.929 4.080 -30.553 1.00 75.99 126 ALA B C 1
ATOM 7064 O O . ALA B 1 126 ? -29.957 2.843 -30.624 1.00 69.08 126 ALA B O 1
ATOM 7066 N N . ASP B 1 127 ? -29.668 4.850 -31.616 1.00 71.44 127 ASP B N 1
ATOM 7067 C CA . ASP B 1 127 ? -29.496 4.243 -32.934 1.00 72.53 127 ASP B CA 1
ATOM 7068 C C . ASP B 1 127 ? -28.323 3.266 -32.954 1.00 64.99 127 ASP B C 1
ATOM 7069 O O . ASP B 1 127 ? -28.404 2.197 -33.575 1.00 66.65 127 ASP B O 1
ATOM 7074 N N . ARG B 1 128 ? -27.225 3.613 -32.275 1.00 69.82 128 ARG B N 1
ATOM 7075 C CA . ARG B 1 128 ? -26.099 2.692 -32.173 1.00 67.74 128 ARG B CA 1
ATOM 7076 C C . ARG B 1 128 ? -26.470 1.447 -31.382 1.00 71.45 128 ARG B C 1
ATOM 7077 O O . ARG B 1 128 ? -25.969 0.356 -31.679 1.00 73.82 128 ARG B O 1
ATOM 7085 N N . SER B 1 129 ? -27.337 1.584 -30.375 1.00 77.33 129 SER B N 1
ATOM 7086 C CA . SER B 1 129 ? -27.818 0.403 -29.662 1.00 76.27 129 SER B CA 1
ATOM 7087 C C . SER B 1 129 ? -28.571 -0.535 -30.603 1.00 77.17 129 SER B C 1
ATOM 7088 O O . SER B 1 129 ? -28.295 -1.745 -30.654 1.00 80.31 129 SER B O 1
ATOM 7091 N N . GLU B 1 130 ? -29.519 0.014 -31.372 1.00 74.73 130 GLU B N 1
ATOM 7092 C CA . GLU B 1 130 ? -30.291 -0.812 -32.298 1.00 77.76 130 GLU B CA 1
ATOM 7093 C C . GLU B 1 130 ? -29.381 -1.504 -33.307 1.00 76.19 130 GLU B C 1
ATOM 7094 O O . GLU B 1 130 ? -29.511 -2.711 -33.557 1.00 79.26 130 GLU B O 1
ATOM 7100 N N . VAL B 1 131 ? -28.446 -0.753 -33.897 1.00 57.01 131 VAL B N 1
ATOM 7101 C CA . VAL B 1 131 ? -27.547 -1.352 -34.882 1.00 58.88 131 VAL B CA 1
ATOM 7102 C C . VAL B 1 131 ? -26.687 -2.429 -34.231 1.00 61.10 131 VAL B C 1
ATOM 7103 O O . VAL B 1 131 ? -26.391 -3.461 -34.846 1.00 63.07 131 VAL B O 1
ATOM 7107 N N . ARG B 1 132 ? -26.281 -2.216 -32.976 1.00 65.19 132 ARG B N 1
ATOM 7108 C CA . ARG B 1 132 ? -25.556 -3.254 -32.247 1.00 65.97 132 ARG B CA 1
ATOM 7109 C C . ARG B 1 132 ? -26.361 -4.546 -32.188 1.00 65.03 132 ARG B C 1
ATOM 7110 O O . ARG B 1 132 ? -25.846 -5.626 -32.500 1.00 65.76 132 ARG B O 1
ATOM 7118 N N . LYS B 1 133 ? -27.635 -4.453 -31.795 1.00 67.66 133 LYS B N 1
ATOM 7119 C CA . LYS B 1 133 ? -28.466 -5.655 -31.720 1.00 70.82 133 LYS B CA 1
ATOM 7120 C C . LYS B 1 133 ? -28.586 -6.337 -33.082 1.00 67.07 133 LYS B C 1
ATOM 7121 O O . LYS B 1 133 ? -28.378 -7.555 -33.205 1.00 72.30 133 LYS B O 1
ATOM 7127 N N . MET B 1 134 ? -28.915 -5.563 -34.122 1.00 65.98 134 MET B N 1
ATOM 7128 C CA . MET B 1 134 ? -29.104 -6.144 -35.450 1.00 65.32 134 MET B CA 1
ATOM 7129 C C . MET B 1 134 ? -27.840 -6.848 -35.935 1.00 59.48 134 MET B C 1
ATOM 7130 O O . MET B 1 134 ? -27.895 -7.972 -36.454 1.00 58.05 134 MET B O 1
ATOM 7135 N N . VAL B 1 135 ? -26.685 -6.197 -35.772 1.00 60.29 135 VAL B N 1
ATOM 7136 C CA . VAL B 1 135 ? -25.420 -6.809 -36.168 1.00 61.45 135 VAL B CA 1
ATOM 7137 C C . VAL B 1 135 ? -25.148 -8.057 -35.342 1.00 67.17 135 VAL B C 1
ATOM 7138 O O . VAL B 1 135 ? -24.567 -9.026 -35.843 1.00 68.78 135 VAL B O 1
ATOM 7142 N N . LYS B 1 136 ? -25.570 -8.067 -34.075 1.00 67.91 136 LYS B N 1
ATOM 7143 C CA . LYS B 1 136 ? -25.414 -9.268 -33.262 1.00 67.79 136 LYS B CA 1
ATOM 7144 C C . LYS B 1 136 ? -26.176 -10.440 -33.868 1.00 64.72 136 LYS B C 1
ATOM 7145 O O . LYS B 1 136 ? -25.637 -11.547 -33.998 1.00 58.60 136 LYS B O 1
ATOM 7151 N N . VAL B 1 137 ? -27.433 -10.213 -34.259 1.00 62.52 137 VAL B N 1
ATOM 7152 C CA . VAL B 1 137 ? -28.215 -11.288 -34.872 1.00 65.54 137 VAL B CA 1
ATOM 7153 C C . VAL B 1 137 ? -27.563 -11.751 -36.175 1.00 65.07 137 VAL B C 1
ATOM 7154 O O . VAL B 1 137 ? -27.370 -12.957 -36.407 1.00 62.49 137 VAL B O 1
ATOM 7158 N N . CYS B 1 138 ? -27.210 -10.794 -37.044 1.00 62.49 138 CYS B N 1
ATOM 7159 C CA . CYS B 1 138 ? -26.605 -11.144 -38.328 1.00 61.56 138 CYS B CA 1
ATOM 7160 C C . CYS B 1 138 ? -25.327 -11.955 -38.140 1.00 65.61 138 CYS B C 1
ATOM 7161 O O . CYS B 1 138 ? -25.099 -12.944 -38.849 1.00 64.23 138 CYS B O 1
ATOM 7164 N N . ARG B 1 139 ? -24.479 -11.547 -37.192 1.00 67.77 139 ARG B N 1
ATOM 7165 C CA . ARG B 1 139 ? -23.274 -12.314 -36.898 1.00 69.72 139 ARG B CA 1
ATOM 7166 C C . ARG B 1 139 ? -23.614 -13.694 -36.359 1.00 68.42 139 ARG B C 1
ATOM 7167 O O . ARG B 1 139 ? -22.887 -14.656 -36.622 1.00 64.07 139 ARG B O 1
ATOM 7175 N N . SER B 1 140 ? -24.706 -13.809 -35.600 1.00 71.81 140 SER B N 1
ATOM 7176 C CA . SER B 1 140 ? -25.116 -15.107 -35.074 1.00 73.78 140 SER B CA 1
ATOM 7177 C C . SER B 1 140 ? -25.411 -16.086 -36.204 1.00 70.43 140 SER B C 1
ATOM 7178 O O . SER B 1 140 ? -24.812 -17.167 -36.283 1.00 68.48 140 SER B O 1
ATOM 7181 N N . VAL B 1 141 ? -26.329 -15.718 -37.101 1.00 71.02 141 VAL B N 1
ATOM 7182 C CA . VAL B 1 141 ? -26.683 -16.642 -38.176 1.00 69.24 141 VAL B CA 1
ATOM 7183 C C . VAL B 1 141 ? -25.500 -16.850 -39.120 1.00 65.57 141 VAL B C 1
ATOM 7184 O O . VAL B 1 141 ? -25.258 -17.967 -39.607 1.00 73.28 141 VAL B O 1
ATOM 7188 N N . GLN B 1 142 ? -24.728 -15.789 -39.367 1.00 58.71 142 GLN B N 1
ATOM 7189 C CA . GLN B 1 142 ? -23.556 -15.902 -40.227 1.00 61.51 142 GLN B CA 1
ATOM 7190 C C . GLN B 1 142 ? -22.551 -16.896 -39.661 1.00 65.22 142 GLN B C 1
ATOM 7191 O O . GLN B 1 142 ? -21.935 -17.665 -40.408 1.00 68.33 142 GLN B O 1
ATOM 7197 N N . GLU B 1 143 ? -22.376 -16.898 -38.339 1.00 66.12 143 GLU B N 1
ATOM 7198 C CA . GLU B 1 143 ? -21.490 -17.868 -37.711 1.00 72.31 143 GLU B CA 1
ATOM 7199 C C . GLU B 1 143 ? -22.086 -19.268 -37.730 1.00 69.75 143 GLU B C 1
ATOM 7200 O O . GLU B 1 143 ? -21.343 -20.253 -37.814 1.00 64.04 143 GLU B O 1
ATOM 7206 N N . TYR B 1 144 ? -23.414 -19.383 -37.652 1.00 72.58 144 TYR B N 1
ATOM 7207 C CA . TYR B 1 144 ? -24.026 -20.706 -37.661 1.00 79.31 144 TYR B CA 1
ATOM 7208 C C . TYR B 1 144 ? -24.031 -21.347 -39.042 1.00 79.70 144 TYR B C 1
ATOM 7209 O O . TYR B 1 144 ? -24.202 -22.567 -39.140 1.00 80.85 144 TYR B O 1
ATOM 7218 N N . LEU B 1 145 ? -23.841 -20.561 -40.106 1.00 80.26 145 LEU B N 1
ATOM 7219 C CA . LEU B 1 145 ? -23.822 -21.137 -41.450 1.00 75.53 145 LEU B CA 1
ATOM 7220 C C . LEU B 1 145 ? -22.709 -22.167 -41.630 1.00 77.47 145 LEU B C 1
ATOM 7221 O O . LEU B 1 145 ? -22.850 -23.093 -42.438 1.00 68.74 145 LEU B O 1
ATOM 7226 N N . ASP B 1 146 ? -21.603 -22.034 -40.891 1.00 90.10 146 ASP B N 1
ATOM 7227 C CA . ASP B 1 146 ? -20.419 -22.840 -41.184 1.00 93.35 146 ASP B CA 1
ATOM 7228 C C . ASP B 1 146 ? -20.611 -24.314 -40.842 1.00 90.73 146 ASP B C 1
ATOM 7229 O O . ASP B 1 146 ? -19.981 -25.174 -41.469 1.00 91.36 146 ASP B O 1
ATOM 7234 N N . VAL B 1 147 ? -21.461 -24.633 -39.862 1.00 83.75 147 VAL B N 1
ATOM 7235 C CA . VAL B 1 147 ? -21.642 -26.029 -39.475 1.00 80.20 147 VAL B CA 1
ATOM 7236 C C . VAL B 1 147 ? -22.266 -26.866 -40.578 1.00 78.00 147 VAL B C 1
ATOM 7237 O O . VAL B 1 147 ? -22.250 -28.097 -40.489 1.00 83.46 147 VAL B O 1
ATOM 7241 N N . ALA B 1 148 ? -22.802 -26.231 -41.624 1.00 72.22 148 ALA B N 1
ATOM 7242 C CA . ALA B 1 148 ? -23.422 -26.967 -42.719 1.00 70.35 148 ALA B CA 1
ATOM 7243 C C . ALA B 1 148 ? -22.426 -27.845 -43.465 1.00 71.14 148 ALA B C 1
ATOM 7244 O O . ALA B 1 148 ? -22.840 -28.784 -44.155 1.00 70.13 148 ALA B O 1
ATOM 7246 N N . LYS B 1 149 ? -21.128 -27.572 -43.338 1.00 74.70 149 LYS B N 1
ATOM 7247 C CA . LYS B 1 149 ? -20.117 -28.341 -44.051 1.00 78.16 149 LYS B CA 1
ATOM 7248 C C . LYS B 1 149 ? -19.888 -29.729 -43.464 1.00 83.06 149 LYS B C 1
ATOM 7249 O O . LYS B 1 149 ? -19.268 -30.566 -44.130 1.00 84.55 149 LYS B O 1
ATOM 7255 N N . VAL B 1 150 ? -20.367 -29.999 -42.250 1.00 85.50 150 VAL B N 1
ATOM 7256 C CA . VAL B 1 150 ? -20.129 -31.289 -41.612 1.00 89.99 150 VAL B CA 1
ATOM 7257 C C . VAL B 1 150 ? -21.449 -32.027 -41.427 1.00 93.64 150 VAL B C 1
ATOM 7258 O O . VAL B 1 150 ? -21.766 -32.488 -40.324 1.00 104.02 150 VAL B O 1
ATOM 7262 N N . ILE B 1 151 ? -22.227 -32.144 -42.500 1.00 89.16 151 ILE B N 1
ATOM 7263 C CA . ILE B 1 151 ? -23.448 -32.942 -42.502 1.00 88.91 151 ILE B CA 1
ATOM 7264 C C . ILE B 1 151 ? -23.262 -34.076 -43.500 1.00 84.92 151 ILE B C 1
ATOM 7265 O O . ILE B 1 151 ? -22.946 -33.836 -44.673 1.00 78.12 151 ILE B O 1
ATOM 7270 N N . ASP B 1 152 ? -23.452 -35.309 -43.033 1.00 88.40 152 ASP B N 1
ATOM 7271 C CA . ASP B 1 152 ? -23.361 -36.485 -43.879 1.00 91.55 152 ASP B CA 1
ATOM 7272 C C . ASP B 1 152 ? -24.607 -37.359 -43.845 1.00 95.51 152 ASP B C 1
ATOM 7273 O O . ASP B 1 152 ? -24.733 -38.257 -44.687 1.00 97.06 152 ASP B O 1
ATOM 7278 N N . VAL B 1 153 ? -25.522 -37.135 -42.900 1.00 95.00 153 VAL B N 1
ATOM 7279 C CA . VAL B 1 153 ? -26.783 -37.860 -42.828 1.00 94.70 153 VAL B CA 1
ATOM 7280 C C . VAL B 1 153 ? -27.911 -36.847 -42.666 1.00 85.78 153 VAL B C 1
ATOM 7281 O O . VAL B 1 153 ? -27.691 -35.682 -42.334 1.00 81.02 153 VAL B O 1
ATOM 7285 N N . GLU B 1 154 ? -29.138 -37.318 -42.897 1.00 90.22 154 GLU B N 1
ATOM 7286 C CA . GLU B 1 154 ? -30.298 -36.435 -42.871 1.00 94.95 154 GLU B CA 1
ATOM 7287 C C . GLU B 1 154 ? -30.651 -35.956 -41.468 1.00 99.59 154 GLU B C 1
ATOM 7288 O O . GLU B 1 154 ? -31.352 -34.949 -41.332 1.00 98.97 154 GLU B O 1
ATOM 7294 N N . ALA B 1 155 ? -30.189 -36.649 -40.425 1.00 106.75 155 ALA B N 1
ATOM 7295 C CA . ALA B 1 155 ? -30.516 -36.234 -39.063 1.00 110.03 155 ALA B CA 1
ATOM 7296 C C . ALA B 1 155 ? -29.829 -34.920 -38.709 1.00 103.46 155 ALA B C 1
ATOM 7297 O O . ALA B 1 155 ? -30.467 -33.987 -38.199 1.00 106.01 155 ALA B O 1
ATOM 7299 N N . ASP B 1 156 ? -28.522 -34.831 -38.972 1.00 99.00 156 ASP B N 1
ATOM 7300 C CA . ASP B 1 156 ? -27.801 -33.583 -38.746 1.00 98.18 156 ASP B CA 1
ATOM 7301 C C . ASP B 1 156 ? -28.381 -32.447 -39.576 1.00 92.97 156 ASP B C 1
ATOM 7302 O O . ASP B 1 156 ? -28.316 -31.285 -39.164 1.00 93.81 156 ASP B O 1
ATOM 7307 N N . LEU B 1 157 ? -28.953 -32.763 -40.740 1.00 91.33 157 LEU B N 1
ATOM 7308 C CA . LEU B 1 157 ? -29.584 -31.744 -41.569 1.00 87.08 157 LEU B CA 1
ATOM 7309 C C . LEU B 1 157 ? -30.936 -31.315 -41.014 1.00 89.71 157 LEU B C 1
ATOM 7310 O O . LEU B 1 157 ? -31.321 -30.151 -41.170 1.00 89.82 157 LEU B O 1
ATOM 7315 N N . ALA B 1 158 ? -31.671 -32.229 -40.378 1.00 91.71 158 ALA B N 1
ATOM 7316 C CA . ALA B 1 158 ? -32.884 -31.825 -39.677 1.00 94.60 158 ALA B CA 1
ATOM 7317 C C . ALA B 1 158 ? -32.553 -30.905 -38.510 1.00 92.69 158 ALA B C 1
ATOM 7318 O O . ALA B 1 158 ? -33.204 -29.867 -38.323 1.00 89.97 158 ALA B O 1
ATOM 7320 N N . THR B 1 159 ? -31.535 -31.266 -37.723 1.00 91.11 159 THR B N 1
ATOM 7321 C CA . THR B 1 159 ? -31.090 -30.398 -36.636 1.00 92.05 159 THR B CA 1
ATOM 7322 C C . THR B 1 159 ? -30.660 -29.034 -37.166 1.00 88.57 159 THR B C 1
ATOM 7323 O O . THR B 1 159 ? -31.041 -27.990 -36.620 1.00 92.01 159 THR B O 1
ATOM 7327 N N . PHE B 1 160 ? -29.873 -29.029 -38.246 1.00 84.19 160 PHE B N 1
ATOM 7328 C CA . PHE B 1 160 ? -29.334 -27.784 -38.783 1.00 79.06 160 PHE B CA 1
ATOM 7329 C C . PHE B 1 160 ? -30.432 -26.901 -39.361 1.00 81.00 160 PHE B C 1
ATOM 7330 O O . PHE B 1 160 ? -30.403 -25.677 -39.191 1.00 83.79 160 PHE B O 1
ATOM 7338 N N . LEU B 1 161 ? -31.402 -27.497 -40.056 1.00 82.96 161 LEU B N 1
ATOM 7339 C CA . LEU B 1 161 ? -32.491 -26.714 -40.632 1.00 83.23 161 LEU B CA 1
ATOM 7340 C C . LEU B 1 161 ? -33.387 -26.147 -39.538 1.00 88.66 161 LEU B C 1
ATOM 7341 O O . LEU B 1 161 ? -33.707 -24.951 -39.537 1.00 91.63 161 LEU B O 1
ATOM 7346 N N . GLN B 1 162 ? -33.792 -26.994 -38.588 1.00 92.71 162 GLN B N 1
ATOM 7347 C CA . GLN B 1 162 ? -34.668 -26.552 -37.511 1.00 95.43 162 GLN B CA 1
ATOM 7348 C C . GLN B 1 162 ? -33.972 -25.630 -36.518 1.00 93.88 162 GLN B C 1
ATOM 7349 O O . GLN B 1 162 ? -34.656 -25.011 -35.695 1.00 95.71 162 GLN B O 1
ATOM 7355 N N . ASN B 1 163 ? -32.642 -25.521 -36.565 1.00 96.93 163 ASN B N 1
ATOM 7356 C CA . ASN B 1 163 ? -31.938 -24.494 -35.808 1.00 103.76 163 ASN B CA 1
ATOM 7357 C C . ASN B 1 163 ? -31.569 -23.279 -36.652 1.00 103.15 163 ASN B C 1
ATOM 7358 O O . ASN B 1 163 ? -31.215 -22.237 -36.089 1.00 105.20 163 ASN B O 1
ATOM 7363 N N . LEU B 1 164 ? -31.653 -23.386 -37.978 1.00 95.41 164 LEU B N 1
ATOM 7364 C CA . LEU B 1 164 ? -31.276 -22.309 -38.886 1.00 87.89 164 LEU B CA 1
ATOM 7365 C C . LEU B 1 164 ? -32.455 -21.417 -39.254 1.00 85.56 164 LEU B C 1
ATOM 7366 O O . LEU B 1 164 ? -32.300 -20.193 -39.334 1.00 83.81 164 LEU B O 1
ATOM 7371 N N . THR B 1 165 ? -33.629 -22.008 -39.483 1.00 85.45 165 THR B N 1
ATOM 7372 C CA . THR B 1 165 ? -34.794 -21.220 -39.883 1.00 81.21 165 THR B CA 1
ATOM 7373 C C . THR B 1 165 ? -35.163 -20.128 -38.882 1.00 82.21 165 THR B C 1
ATOM 7374 O O . THR B 1 165 ? -35.384 -18.981 -39.313 1.00 82.25 165 THR B O 1
ATOM 7378 N N . PRO B 1 166 ? -35.253 -20.386 -37.568 1.00 82.50 166 PRO B N 1
ATOM 7379 C CA . PRO B 1 166 ? -35.617 -19.291 -36.652 1.00 79.69 166 PRO B CA 1
ATOM 7380 C C . PRO B 1 166 ? -34.600 -18.166 -36.624 1.00 76.78 166 PRO B C 1
ATOM 7381 O O . PRO B 1 166 ? -34.986 -17.000 -36.467 1.00 80.55 166 PRO B O 1
ATOM 7385 N N . GLY B 1 167 ? -33.311 -18.475 -36.775 1.00 74.84 167 GLY B N 1
ATOM 7386 C CA . GLY B 1 167 ? -32.318 -17.419 -36.876 1.00 72.44 167 GLY B CA 1
ATOM 7387 C C . GLY B 1 167 ? -32.471 -16.603 -38.145 1.00 66.67 167 GLY B C 1
ATOM 7388 O O . GLY B 1 167 ? -32.392 -15.370 -38.115 1.00 65.15 167 GLY B O 1
ATOM 7389 N N . MET B 1 168 ? -32.702 -17.277 -39.276 1.00 65.42 168 MET B N 1
ATOM 7390 C CA . MET B 1 168 ? -32.909 -16.572 -40.537 1.00 65.50 168 MET B CA 1
ATOM 7391 C C . MET B 1 168 ? -34.111 -15.640 -40.459 1.00 65.89 168 MET B C 1
ATOM 7392 O O . MET B 1 168 ? -34.055 -14.503 -40.942 1.00 66.36 168 MET B O 1
ATOM 7397 N N . THR B 1 169 ? -35.209 -16.101 -39.853 1.00 68.05 169 THR B N 1
ATOM 7398 C CA . THR B 1 169 ? -36.373 -15.234 -39.701 1.00 72.54 169 THR B CA 1
ATOM 7399 C C . THR B 1 169 ? -36.091 -14.096 -38.728 1.00 74.54 169 THR B C 1
ATOM 7400 O O . THR B 1 169 ? -36.545 -12.964 -38.938 1.00 75.02 169 THR B O 1
ATOM 7404 N N . SER B 1 170 ? -35.338 -14.374 -37.658 1.00 76.08 170 SER B N 1
ATOM 7405 C CA . SER B 1 170 ? -35.025 -13.333 -36.683 1.00 75.85 170 SER B CA 1
ATOM 7406 C C . SER B 1 170 ? -34.137 -12.250 -37.280 1.00 69.79 170 SER B C 1
ATOM 7407 O O . SER B 1 170 ? -34.196 -11.095 -36.846 1.00 71.11 170 SER B O 1
ATOM 7410 N N . MET B 1 171 ? -33.307 -12.598 -38.263 1.00 67.39 171 MET B N 1
ATOM 7411 C CA . MET B 1 171 ? -32.532 -11.579 -38.961 1.00 68.72 171 MET B CA 1
ATOM 7412 C C . MET B 1 171 ? -33.382 -10.848 -39.993 1.00 64.90 171 MET B C 1
ATOM 7413 O O . MET B 1 171 ? -33.355 -9.611 -40.062 1.00 61.84 171 MET B O 1
ATOM 7418 N N . MET B 1 172 ? -34.160 -11.598 -40.782 1.00 62.67 172 MET B N 1
ATOM 7419 C CA . MET B 1 172 ? -34.953 -10.990 -41.847 1.00 64.73 172 MET B CA 1
ATOM 7420 C C . MET B 1 172 ? -35.973 -10.003 -41.296 1.00 63.39 172 MET B C 1
ATOM 7421 O O . MET B 1 172 ? -36.194 -8.942 -41.889 1.00 60.89 172 MET B O 1
ATOM 7426 N N . LYS B 1 173 ? -36.617 -10.329 -40.171 1.00 62.59 173 LYS B N 1
ATOM 7427 C CA . LYS B 1 173 ? -37.614 -9.408 -39.634 1.00 64.92 173 LYS B CA 1
ATOM 7428 C C . LYS B 1 173 ? -36.965 -8.135 -39.102 1.00 61.34 173 LYS B C 1
ATOM 7429 O O . LYS B 1 173 ? -37.566 -7.056 -39.171 1.00 59.41 173 LYS B O 1
ATOM 7435 N N . VAL B 1 174 ? -35.733 -8.237 -38.603 1.00 61.13 174 VAL B N 1
ATOM 7436 C CA . VAL B 1 174 ? -35.043 -7.069 -38.071 1.00 56.76 174 VAL B CA 1
ATOM 7437 C C . VAL B 1 174 ? -34.560 -6.166 -39.205 1.00 53.35 174 VAL B C 1
ATOM 7438 O O . VAL B 1 174 ? -34.643 -4.933 -39.111 1.00 57.80 174 VAL B O 1
ATOM 7442 N N . VAL B 1 175 ? -34.075 -6.756 -40.302 1.00 49.77 175 VAL B N 1
ATOM 7443 C CA . VAL B 1 175 ? -33.634 -5.942 -41.433 1.00 51.34 175 VAL B CA 1
ATOM 7444 C C . VAL B 1 175 ? -34.833 -5.336 -42.158 1.00 54.09 175 VAL B C 1
ATOM 7445 O O . VAL B 1 175 ? -34.828 -4.149 -42.520 1.00 61.29 175 VAL B O 1
ATOM 7449 N N . GLU B 1 176 ? -35.879 -6.140 -42.378 1.00 53.02 176 GLU B N 1
ATOM 7450 C CA . GLU B 1 176 ? -37.144 -5.623 -42.892 1.00 57.38 176 GLU B CA 1
ATOM 7451 C C . GLU B 1 176 ? -37.685 -4.502 -42.020 1.00 58.76 176 GLU B C 1
ATOM 7452 O O . GLU B 1 176 ? -38.361 -3.597 -42.519 1.00 59.91 176 GLU B O 1
ATOM 7458 N N . GLN B 1 177 ? -37.433 -4.566 -40.712 1.00 58.31 177 GLN B N 1
ATOM 7459 C CA . GLN B 1 177 ? -37.787 -3.453 -39.840 1.00 62.44 177 GLN B CA 1
ATOM 7460 C C . GLN B 1 177 ? -36.899 -2.245 -40.108 1.00 57.75 177 GLN B C 1
ATOM 7461 O O . GLN B 1 177 ? -37.373 -1.102 -40.099 1.00 52.64 177 GLN B O 1
ATOM 7467 N N . ARG B 1 178 ? -35.614 -2.480 -40.381 1.00 54.75 178 ARG B N 1
ATOM 7468 C CA . ARG B 1 178 ? -34.651 -1.385 -40.432 1.00 52.76 178 ARG B CA 1
ATOM 7469 C C . ARG B 1 178 ? -34.776 -0.557 -41.707 1.00 52.88 178 ARG B C 1
ATOM 7470 O O . ARG B 1 178 ? -34.812 0.676 -41.646 1.00 51.92 178 ARG B O 1
ATOM 7478 N N . HIS B 1 179 ? -34.839 -1.209 -42.873 1.00 56.58 179 HIS B N 1
ATOM 7479 C CA . HIS B 1 179 ? -34.659 -0.440 -44.106 1.00 58.22 179 HIS B CA 1
ATOM 7480 C C . HIS B 1 179 ? -35.759 0.587 -44.403 1.00 60.76 179 HIS B C 1
ATOM 7481 O O . HIS B 1 179 ? -35.464 1.599 -45.049 1.00 50.15 179 HIS B O 1
ATOM 7488 N N . PRO B 1 180 ? -37.014 0.413 -43.962 1.00 56.51 180 PRO B N 1
ATOM 7489 C CA . PRO B 1 180 ? -37.992 1.503 -44.142 1.00 53.00 180 PRO B CA 1
ATOM 7490 C C . PRO B 1 180 ? -37.684 2.752 -43.331 1.00 54.64 180 PRO B C 1
ATOM 7491 O O . PRO B 1 180 ? -38.344 3.779 -43.540 1.00 58.18 180 PRO B O 1
ATOM 7495 N N . GLU B 1 181 ? -36.717 2.703 -42.416 1.00 52.83 181 GLU B N 1
ATOM 7496 C CA . GLU B 1 181 ? -36.359 3.866 -41.615 1.00 62.98 181 GLU B CA 1
ATOM 7497 C C . GLU B 1 181 ? -35.258 4.707 -42.243 1.00 61.71 181 GLU B C 1
ATOM 7498 O O . GLU B 1 181 ? -35.059 5.854 -41.823 1.00 55.10 181 GLU B O 1
ATOM 7504 N N . LEU B 1 182 ? -34.543 4.171 -43.229 1.00 52.38 182 LEU B N 1
ATOM 7505 C CA . LEU B 1 182 ? -33.377 4.846 -43.776 1.00 52.63 182 LEU B CA 1
ATOM 7506 C C . LEU B 1 182 ? -33.787 5.966 -44.724 1.00 60.40 182 LEU B C 1
ATOM 7507 O O . LEU B 1 182 ? -34.716 5.820 -45.524 1.00 60.47 182 LEU B O 1
ATOM 7512 N N . THR B 1 183 ? -33.085 7.095 -44.624 1.00 62.39 183 THR B N 1
ATOM 7513 C CA . THR B 1 183 ? -33.346 8.234 -45.493 1.00 64.46 183 THR B CA 1
ATOM 7514 C C . THR B 1 183 ? -32.612 8.137 -46.821 1.00 64.32 183 THR B C 1
ATOM 7515 O O . THR B 1 183 ? -33.025 8.781 -47.793 1.00 60.89 183 THR B O 1
ATOM 7519 N N . ASN B 1 184 ? -31.530 7.363 -46.879 1.00 57.36 184 ASN B N 1
ATOM 7520 C CA . ASN B 1 184 ? -30.803 7.125 -48.120 1.00 57.87 184 ASN B CA 1
ATOM 7521 C C . ASN B 1 184 ? -31.425 5.913 -48.801 1.00 59.12 184 ASN B C 1
ATOM 7522 O O . ASN B 1 184 ? -31.313 4.788 -48.303 1.00 53.73 184 ASN B O 1
ATOM 7527 N N . LEU B 1 185 ? -32.089 6.145 -49.935 1.00 65.43 185 LEU B N 1
ATOM 7528 C CA . LEU B 1 185 ? -32.799 5.068 -50.617 1.00 67.09 185 LEU B CA 1
ATOM 7529 C C . LEU B 1 185 ? -31.846 4.024 -51.181 1.00 62.94 185 LEU B C 1
ATOM 7530 O O . LEU B 1 185 ? -32.238 2.865 -51.358 1.00 53.54 185 LEU B O 1
ATOM 7535 N N . ALA B 1 186 ? -30.602 4.410 -51.471 1.00 65.46 186 ALA B N 1
ATOM 7536 C CA . ALA B 1 186 ? -29.645 3.458 -52.027 1.00 63.59 186 ALA B CA 1
ATOM 7537 C C . ALA B 1 186 ? -29.270 2.395 -51.002 1.00 60.87 186 ALA B C 1
ATOM 7538 O O . ALA B 1 186 ? -29.223 1.201 -51.320 1.00 59.24 186 ALA B O 1
ATOM 7540 N N . HIS B 1 187 ? -29.001 2.809 -49.761 1.00 60.00 187 HIS B N 1
ATOM 7541 C CA . HIS B 1 187 ? -28.690 1.842 -48.713 1.00 55.28 187 HIS B CA 1
ATOM 7542 C C . HIS B 1 187 ? -29.868 0.911 -48.458 1.00 55.88 187 HIS B C 1
ATOM 7543 O O . HIS B 1 187 ? -29.693 -0.309 -48.322 1.00 55.97 187 HIS B O 1
ATOM 7550 N N . ALA B 1 188 ? -31.080 1.471 -48.398 1.00 55.95 188 ALA B N 1
ATOM 7551 C CA . ALA B 1 188 ? -32.274 0.646 -48.250 1.00 54.96 188 ALA B CA 1
ATOM 7552 C C . ALA B 1 188 ? -32.379 -0.376 -49.374 1.00 58.04 188 ALA B C 1
ATOM 7553 O O . ALA B 1 188 ? -32.685 -1.550 -49.129 1.00 57.50 188 ALA B O 1
ATOM 7555 N N . GLN B 1 189 ? -32.112 0.049 -50.612 1.00 53.81 189 GLN B N 1
ATOM 7556 C CA . GLN B 1 189 ? -32.185 -0.875 -51.738 1.00 57.43 189 GLN B CA 1
ATOM 7557 C C . GLN B 1 189 ? -31.131 -1.970 -51.624 1.00 55.82 189 GLN B C 1
ATOM 7558 O O . GLN B 1 189 ? -31.402 -3.135 -51.937 1.00 58.96 189 GLN B O 1
ATOM 7564 N N . MET B 1 190 ? -29.921 -1.615 -51.179 1.00 54.76 190 MET B N 1
ATOM 7565 C CA . MET B 1 190 ? -28.896 -2.626 -50.934 1.00 56.31 190 MET B CA 1
ATOM 7566 C C . MET B 1 190 ? -29.389 -3.671 -49.938 1.00 53.43 190 MET B C 1
ATOM 7567 O O . MET B 1 190 ? -29.284 -4.881 -50.185 1.00 54.00 190 MET B O 1
ATOM 7572 N N . LEU B 1 191 ? -29.949 -3.218 -48.811 1.00 53.65 191 LEU B N 1
ATOM 7573 C CA . LEU B 1 191 ? -30.510 -4.152 -47.838 1.00 53.10 191 LEU B CA 1
ATOM 7574 C C . LEU B 1 191 ? -31.577 -5.039 -48.469 1.00 56.03 191 LEU B C 1
ATOM 7575 O O . LEU B 1 191 ? -31.607 -6.255 -48.231 1.00 57.74 191 LEU B O 1
ATOM 7580 N N . LYS B 1 192 ? -32.454 -4.448 -49.287 1.00 55.91 192 LYS B N 1
ATOM 7581 C CA . LYS B 1 192 ? -33.513 -5.217 -49.936 1.00 59.01 192 LYS B CA 1
ATOM 7582 C C . LYS B 1 192 ? -32.939 -6.326 -50.810 1.00 56.29 192 LYS B C 1
ATOM 7583 O O . LYS B 1 192 ? -33.353 -7.489 -50.713 1.00 59.74 192 LYS B O 1
ATOM 7589 N N . SER B 1 193 ? -31.976 -5.985 -51.671 1.00 53.65 193 SER B N 1
ATOM 7590 C CA . SER B 1 193 ? -31.448 -6.978 -52.602 1.00 56.92 193 SER B CA 1
ATOM 7591 C C . SER B 1 193 ? -30.665 -8.064 -51.872 1.00 55.19 193 SER B C 1
ATOM 7592 O O . SER B 1 193 ? -30.705 -9.237 -52.269 1.00 60.16 193 SER B O 1
ATOM 7595 N N . GLU B 1 194 ? -29.956 -7.704 -50.797 1.00 55.21 194 GLU B N 1
ATOM 7596 C CA . GLU B 1 194 ? -29.261 -8.729 -50.021 1.00 58.11 194 GLU B CA 1
ATOM 7597 C C . GLU B 1 194 ? -30.247 -9.671 -49.335 1.00 56.70 194 GLU B C 1
ATOM 7598 O O . GLU B 1 194 ? -30.035 -10.892 -49.310 1.00 59.10 194 GLU B O 1
ATOM 7604 N N . LEU B 1 195 ? -31.332 -9.124 -48.775 1.00 56.17 195 LEU B N 1
ATOM 7605 C CA . LEU B 1 195 ? -32.394 -9.978 -48.248 1.00 55.36 195 LEU B CA 1
ATOM 7606 C C . LEU B 1 195 ? -32.913 -10.927 -49.319 1.00 58.06 195 LEU B C 1
ATOM 7607 O O . LEU B 1 195 ? -33.121 -12.121 -49.058 1.00 66.94 195 LEU B O 1
ATOM 7612 N N . GLY B 1 196 ? -33.117 -10.415 -50.536 1.00 57.57 196 GLY B N 1
ATOM 7613 C CA . GLY B 1 196 ? -33.504 -11.283 -51.636 1.00 62.81 196 GLY B CA 1
ATOM 7614 C C . GLY B 1 196 ? -32.511 -12.406 -51.869 1.00 59.65 196 GLY B C 1
ATOM 7615 O O . GLY B 1 196 ? -32.900 -13.556 -52.094 1.00 56.29 196 GLY B O 1
ATOM 7616 N N . THR B 1 197 ? -31.214 -12.091 -51.802 1.00 57.33 197 THR B N 1
ATOM 7617 C CA . THR B 1 197 ? -30.194 -13.122 -51.975 1.00 56.26 197 THR B CA 1
ATOM 7618 C C . THR B 1 197 ? -30.321 -14.208 -50.912 1.00 56.64 197 THR B C 1
ATOM 7619 O O . THR B 1 197 ? -30.276 -15.404 -51.223 1.00 62.89 197 THR B O 1
ATOM 7623 N N . VAL B 1 198 ? -30.491 -13.810 -49.648 1.00 50.26 198 VAL B N 1
ATOM 7624 C CA . VAL B 1 198 ? -30.585 -14.795 -48.568 1.00 51.37 198 VAL B CA 1
ATOM 7625 C C . VAL B 1 198 ? -31.806 -15.691 -48.766 1.00 52.53 198 VAL B C 1
ATOM 7626 O O . VAL B 1 198 ? -31.697 -16.929 -48.810 1.00 54.45 198 VAL B O 1
ATOM 7630 N N . ARG B 1 199 ? -32.988 -15.072 -48.894 1.00 55.93 199 ARG B N 1
ATOM 7631 C CA . ARG B 1 199 ? -34.216 -15.841 -49.088 1.00 59.56 199 ARG B CA 1
ATOM 7632 C C . ARG B 1 199 ? -34.097 -16.781 -50.278 1.00 61.59 199 ARG B C 1
ATOM 7633 O O . ARG B 1 199 ? -34.605 -17.908 -50.247 1.00 66.23 199 ARG B O 1
ATOM 7641 N N . GLU B 1 200 ? -33.431 -16.329 -51.341 1.00 62.12 200 GLU B N 1
ATOM 7642 C CA . GLU B 1 200 ? -33.263 -17.172 -52.517 1.00 63.74 200 GLU B CA 1
ATOM 7643 C C . GLU B 1 200 ? -32.326 -18.341 -52.239 1.00 56.09 200 GLU B C 1
ATOM 7644 O O . GLU B 1 200 ? -32.545 -19.445 -52.751 1.00 50.46 200 GLU B O 1
ATOM 7650 N N . GLN B 1 201 ? -31.297 -18.130 -51.417 1.00 52.29 201 GLN B N 1
ATOM 7651 C CA . GLN B 1 201 ? -30.237 -19.118 -51.264 1.00 51.47 201 GLN B CA 1
ATOM 7652 C C . GLN B 1 201 ? -30.482 -20.135 -50.154 1.00 57.30 201 GLN B C 1
ATOM 7653 O O . GLN B 1 201 ? -29.744 -21.125 -50.088 1.00 63.90 201 GLN B O 1
ATOM 7659 N N . ILE B 1 202 ? -31.469 -19.934 -49.283 1.00 58.52 202 ILE B N 1
ATOM 7660 C CA . ILE B 1 202 ? -31.740 -20.946 -48.252 1.00 65.43 202 ILE B CA 1
ATOM 7661 C C . ILE B 1 202 ? -32.083 -22.309 -48.863 1.00 65.53 202 ILE B C 1
ATOM 7662 O O . ILE B 1 202 ? -31.403 -23.309 -48.554 1.00 65.02 202 ILE B O 1
ATOM 7667 N N . PRO B 1 203 ? -33.108 -22.420 -49.724 1.00 64.20 203 PRO B N 1
ATOM 7668 C CA . PRO B 1 203 ? -33.446 -23.750 -50.260 1.00 65.42 203 PRO B CA 1
ATOM 7669 C C . PRO B 1 203 ? -32.339 -24.347 -51.106 1.00 64.75 203 PRO B C 1
ATOM 7670 O O . PRO B 1 203 ? -32.146 -25.572 -51.091 1.00 68.29 203 PRO B O 1
ATOM 7674 N N . ILE B 1 204 ? -31.602 -23.513 -51.845 1.00 58.86 204 ILE B N 1
ATOM 7675 C CA . ILE B 1 204 ? -30.444 -24.006 -52.583 1.00 56.44 204 ILE B CA 1
ATOM 7676 C C . ILE B 1 204 ? -29.452 -24.648 -51.624 1.00 50.39 204 ILE B C 1
ATOM 7677 O O . ILE B 1 204 ? -28.872 -25.703 -51.916 1.00 48.19 204 ILE B O 1
ATOM 7682 N N . LEU B 1 205 ? -29.253 -24.027 -50.459 1.00 50.47 205 LEU B N 1
ATOM 7683 C CA . LEU B 1 205 ? -28.319 -24.559 -49.476 1.00 54.43 205 LEU B CA 1
ATOM 7684 C C . LEU B 1 205 ? -28.773 -25.924 -48.973 1.00 56.89 205 LEU B C 1
ATOM 7685 O O . LEU B 1 205 ? -28.023 -26.906 -49.048 1.00 57.11 205 LEU B O 1
ATOM 7690 N N . ILE B 1 206 ? -30.008 -26.012 -48.463 1.00 56.81 206 ILE B N 1
ATOM 7691 C CA . ILE B 1 206 ? -30.430 -27.289 -47.884 1.00 62.54 206 ILE B CA 1
ATOM 7692 C C . ILE B 1 206 ? -30.470 -28.384 -48.948 1.00 68.14 206 ILE B C 1
ATOM 7693 O O . ILE B 1 206 ? -30.151 -29.549 -48.665 1.00 73.15 206 ILE B O 1
ATOM 7698 N N . SER B 1 207 ? -30.824 -28.031 -50.187 1.00 65.93 207 SER B N 1
ATOM 7699 C CA . SER B 1 207 ? -30.828 -29.017 -51.265 1.00 65.07 207 SER B CA 1
ATOM 7700 C C . SER B 1 207 ? -29.416 -29.514 -51.558 1.00 61.08 207 SER B C 1
ATOM 7701 O O . SER B 1 207 ? -29.179 -30.726 -51.677 1.00 63.03 207 SER B O 1
ATOM 7704 N N . SER B 1 208 ? -28.459 -28.586 -51.667 1.00 58.19 208 SER B N 1
ATOM 7705 C CA . SER B 1 208 ? -27.072 -28.979 -51.894 1.00 57.62 208 SER B CA 1
ATOM 7706 C C . SER B 1 208 ? -26.563 -29.873 -50.769 1.00 54.97 208 SER B C 1
ATOM 7707 O O . SER B 1 208 ? -25.785 -30.806 -51.010 1.00 57.17 208 SER B O 1
ATOM 7710 N N . ILE B 1 209 ? -26.997 -29.608 -49.534 1.00 59.25 209 ILE B N 1
ATOM 7711 C CA . ILE B 1 209 ? -26.635 -30.483 -48.422 1.00 66.81 209 ILE B CA 1
ATOM 7712 C C . ILE B 1 209 ? -27.215 -31.877 -48.630 1.00 68.37 209 ILE B C 1
ATOM 7713 O O . ILE B 1 209 ? -26.530 -32.889 -48.420 1.00 61.72 209 ILE B O 1
ATOM 7718 N N . ARG B 1 210 ? -28.482 -31.955 -49.054 1.00 70.00 210 ARG B N 1
ATOM 7719 C CA . ARG B 1 210 ? -29.085 -33.260 -49.310 1.00 76.61 210 ARG B CA 1
ATOM 7720 C C . ARG B 1 210 ? -28.289 -34.044 -50.344 1.00 76.69 210 ARG B C 1
ATOM 7721 O O . ARG B 1 210 ? -28.046 -35.246 -50.169 1.00 80.07 210 ARG B O 1
ATOM 7729 N N . VAL B 1 211 ? -27.860 -33.385 -51.426 1.00 75.15 211 VAL B N 1
ATOM 7730 C CA . VAL B 1 211 ? -27.068 -34.118 -52.411 1.00 72.69 211 VAL B CA 1
ATOM 7731 C C . VAL B 1 211 ? -25.709 -34.494 -51.831 1.00 66.73 211 VAL B C 1
ATOM 7732 O O . VAL B 1 211 ? -25.130 -35.519 -52.213 1.00 62.74 211 VAL B O 1
ATOM 7736 N N . CYS B 1 212 ? -25.184 -33.702 -50.890 1.00 61.42 212 CYS B N 1
ATOM 7737 C CA . CYS B 1 212 ? -23.926 -34.079 -50.251 1.00 66.79 212 CYS B CA 1
ATOM 7738 C C . CYS B 1 212 ? -24.080 -35.362 -49.441 1.00 72.23 212 CYS B C 1
ATOM 7739 O O . CYS B 1 212 ? -23.210 -36.241 -49.483 1.00 66.32 212 CYS B O 1
ATOM 7742 N N . CYS B 1 213 ? -25.184 -35.492 -48.699 1.00 66.46 213 CYS B N 1
ATOM 7743 C CA . CYS B 1 213 ? -25.427 -36.723 -47.951 1.00 72.06 213 CYS B CA 1
ATOM 7744 C C . CYS B 1 213 ? -25.635 -37.903 -48.892 1.00 79.57 213 CYS B C 1
ATOM 7745 O O . CYS B 1 213 ? -24.963 -38.938 -48.773 1.00 87.86 213 CYS B O 1
ATOM 7748 N N . LEU B 1 214 ? -26.563 -37.760 -49.842 1.00 71.81 214 LEU B N 1
ATOM 7749 C CA . LEU B 1 214 ? -26.886 -38.863 -50.740 1.00 79.60 214 LEU B CA 1
ATOM 7750 C C . LEU B 1 214 ? -25.717 -39.245 -51.637 1.00 80.62 214 LEU B C 1
ATOM 7751 O O . LEU B 1 214 ? -25.729 -40.337 -52.216 1.00 87.19 214 LEU B O 1
ATOM 7756 N N . VAL B 1 215 ? -24.716 -38.379 -51.764 1.00 79.60 215 VAL B N 1
ATOM 7757 C CA . VAL B 1 215 ? -23.477 -38.740 -52.449 1.00 82.21 215 VAL B CA 1
ATOM 7758 C C . VAL B 1 215 ? -22.496 -39.424 -51.505 1.00 87.61 215 VAL B C 1
ATOM 7759 O O . VAL B 1 215 ? -21.877 -40.423 -51.867 1.00 88.25 215 VAL B O 1
ATOM 7763 N N . ILE B 1 216 ? -22.346 -38.909 -50.284 1.00 92.87 216 ILE B N 1
ATOM 7764 C CA . ILE B 1 216 ? -21.386 -39.479 -49.348 1.00 95.24 216 ILE B CA 1
ATOM 7765 C C . ILE B 1 216 ? -21.784 -40.877 -48.899 1.00 101.83 216 ILE B C 1
ATOM 7766 O O . ILE B 1 216 ? -20.912 -41.667 -48.518 1.00 103.23 216 ILE B O 1
ATOM 7771 N N . VAL B 1 217 ? -23.068 -41.217 -48.944 1.00 107.56 217 VAL B N 1
ATOM 7772 C CA . VAL B 1 217 ? -23.484 -42.576 -48.596 1.00 112.97 217 VAL B CA 1
ATOM 7773 C C . VAL B 1 217 ? -23.145 -43.543 -49.729 1.00 112.67 217 VAL B C 1
ATOM 7774 O O . VAL B 1 217 ? -22.306 -44.433 -49.575 1.00 114.07 217 VAL B O 1
ATOM 7778 N N . GLY B 1 220 ? -18.340 -42.726 -51.574 1.00 109.79 220 GLY B N 1
ATOM 7779 C CA . GLY B 1 220 ? -17.087 -42.631 -52.303 1.00 120.46 220 GLY B CA 1
ATOM 7780 C C . GLY B 1 220 ? -17.256 -42.873 -53.789 1.00 132.67 220 GLY B C 1
ATOM 7781 O O . GLY B 1 220 ? -16.325 -43.309 -54.466 1.00 134.24 220 GLY B O 1
ATOM 7782 N N . SER B 1 221 ? -18.449 -42.580 -54.301 1.00 144.84 221 SER B N 1
ATOM 7783 C CA . SER B 1 221 ? -18.761 -42.849 -55.698 1.00 149.56 221 SER B CA 1
ATOM 7784 C C . SER B 1 221 ? -18.397 -41.650 -56.561 1.00 144.72 221 SER B C 1
ATOM 7785 O O . SER B 1 221 ? -19.076 -41.353 -57.552 1.00 142.10 221 SER B O 1
ATOM 7788 N N . SER B 1 222 ? -17.315 -40.969 -56.186 1.00 131.22 222 SER B N 1
ATOM 7789 C CA . SER B 1 222 ? -16.831 -39.781 -56.876 1.00 115.81 222 SER B CA 1
ATOM 7790 C C . SER B 1 222 ? -17.864 -38.663 -56.854 1.00 104.10 222 SER B C 1
ATOM 7791 O O . SER B 1 222 ? -18.984 -38.841 -56.363 1.00 105.32 222 SER B O 1
ATOM 7794 N N . GLY B 1 223 ? -17.492 -37.499 -57.380 1.00 94.65 223 GLY B N 1
ATOM 7795 C CA . GLY B 1 223 ? -18.369 -36.351 -57.353 1.00 88.65 223 GLY B CA 1
ATOM 7796 C C . GLY B 1 223 ? -18.585 -35.743 -55.987 1.00 86.51 223 GLY B C 1
ATOM 7797 O O . GLY B 1 223 ? -19.296 -34.739 -55.886 1.00 88.31 223 GLY B O 1
ATOM 7798 N N . MET B 1 224 ? -18.003 -36.319 -54.932 1.00 82.01 224 MET B N 1
ATOM 7799 C CA . MET B 1 224 ? -18.166 -35.749 -53.600 1.00 77.84 224 MET B CA 1
ATOM 7800 C C . MET B 1 224 ? -17.466 -34.401 -53.490 1.00 69.25 224 MET B C 1
ATOM 7801 O O . MET B 1 224 ? -17.979 -33.480 -52.843 1.00 66.56 224 MET B O 1
ATOM 7806 N N . LYS B 1 225 ? -16.298 -34.265 -54.122 1.00 68.07 225 LYS B N 1
ATOM 7807 C CA . LYS B 1 225 ? -15.587 -32.992 -54.096 1.00 68.48 225 LYS B CA 1
ATOM 7808 C C . LYS B 1 225 ? -16.403 -31.885 -54.753 1.00 65.32 225 LYS B C 1
ATOM 7809 O O . LYS B 1 225 ? -16.438 -30.754 -54.256 1.00 62.87 225 LYS B O 1
ATOM 7815 N N . ASP B 1 226 ? -17.073 -32.190 -55.868 1.00 64.28 226 ASP B N 1
ATOM 7816 C CA . ASP B 1 226 ? -17.854 -31.168 -56.557 1.00 63.61 226 ASP B CA 1
ATOM 7817 C C . ASP B 1 226 ? -19.156 -30.859 -55.827 1.00 61.67 226 ASP B C 1
ATOM 7818 O O . ASP B 1 226 ? -19.623 -29.713 -55.857 1.00 59.14 226 ASP B O 1
ATOM 7823 N N . ALA B 1 227 ? -19.761 -31.859 -55.181 1.00 61.90 227 ALA B N 1
ATOM 7824 C CA . ALA B 1 227 ? -20.924 -31.586 -54.342 1.00 59.14 227 ALA B CA 1
ATOM 7825 C C . ALA B 1 227 ? -20.545 -30.679 -53.180 1.00 56.56 227 ALA B C 1
ATOM 7826 O O . ALA B 1 227 ? -21.258 -29.713 -52.871 1.00 52.45 227 ALA B O 1
ATOM 7828 N N . ALA B 1 228 ? -19.413 -30.970 -52.533 1.00 53.98 228 ALA B N 1
ATOM 7829 C CA . ALA B 1 228 ? -18.898 -30.084 -51.498 1.00 55.49 228 ALA B CA 1
ATOM 7830 C C . ALA B 1 228 ? -18.593 -28.700 -52.053 1.00 58.59 228 ALA B C 1
ATOM 7831 O O . ALA B 1 228 ? -18.768 -27.698 -51.351 1.00 60.44 228 ALA B O 1
ATOM 7833 N N . PHE B 1 229 ? -18.142 -28.622 -53.309 1.00 58.36 229 PHE B N 1
ATOM 7834 C CA . PHE B 1 229 ? -17.901 -27.319 -53.915 1.00 56.73 229 PHE B CA 1
ATOM 7835 C C . PHE B 1 229 ? -19.199 -26.539 -54.068 1.00 52.57 229 PHE B C 1
ATOM 7836 O O . PHE B 1 229 ? -19.233 -25.331 -53.811 1.00 55.51 229 PHE B O 1
ATOM 7844 N N . GLY B 1 230 ? -20.272 -27.206 -54.494 1.00 51.17 230 GLY B N 1
ATOM 7845 C CA . GLY B 1 230 ? -21.546 -26.515 -54.624 1.00 54.99 230 GLY B CA 1
ATOM 7846 C C . GLY B 1 230 ? -22.079 -26.039 -53.286 1.00 56.72 230 GLY B C 1
ATOM 7847 O O . GLY B 1 230 ? -22.469 -24.873 -53.132 1.00 61.15 230 GLY B O 1
ATOM 7848 N N . ARG B 1 231 ? -22.089 -26.935 -52.296 1.00 57.68 231 ARG B N 1
ATOM 7849 C CA . ARG B 1 231 ? -22.549 -26.560 -50.963 1.00 54.54 231 ARG B CA 1
ATOM 7850 C C . ARG B 1 231 ? -21.746 -25.384 -50.415 1.00 53.59 231 ARG B C 1
ATOM 7851 O O . ARG B 1 231 ? -22.317 -24.372 -49.990 1.00 49.55 231 ARG B O 1
ATOM 7859 N N . ASP B 1 232 ? -20.415 -25.496 -50.434 1.00 58.57 232 ASP B N 1
ATOM 7860 C CA . ASP B 1 232 ? -19.572 -24.423 -49.916 1.00 60.97 232 ASP B CA 1
ATOM 7861 C C . ASP B 1 232 ? -19.723 -23.146 -50.731 1.00 58.12 232 ASP B C 1
ATOM 7862 O O . ASP B 1 232 ? -19.498 -22.047 -50.211 1.00 57.90 232 ASP B O 1
ATOM 7867 N N . TYR B 1 233 ? -20.099 -23.270 -52.005 1.00 55.49 233 TYR B N 1
ATOM 7868 C CA . TYR B 1 233 ? -20.383 -22.090 -52.812 1.00 52.83 233 TYR B CA 1
ATOM 7869 C C . TYR B 1 233 ? -21.611 -21.359 -52.286 1.00 50.18 233 TYR B C 1
ATOM 7870 O O . TYR B 1 233 ? -21.587 -20.135 -52.100 1.00 48.07 233 TYR B O 1
ATOM 7879 N N . VAL B 1 234 ? -22.697 -22.096 -52.035 1.00 42.93 234 VAL B N 1
ATOM 7880 C CA . VAL B 1 234 ? -23.904 -21.452 -51.519 1.00 45.30 234 VAL B CA 1
ATOM 7881 C C . VAL B 1 234 ? -23.653 -20.882 -50.125 1.00 47.19 234 VAL B C 1
ATOM 7882 O O . VAL B 1 234 ? -24.156 -19.804 -49.773 1.00 50.47 234 VAL B O 1
ATOM 7886 N N . ILE B 1 235 ? -22.857 -21.586 -49.317 1.00 47.02 235 ILE B N 1
ATOM 7887 C CA . ILE B 1 235 ? -22.494 -21.065 -48.003 1.00 48.76 235 ILE B CA 1
ATOM 7888 C C . ILE B 1 235 ? -21.733 -19.755 -48.142 1.00 48.73 235 ILE B C 1
ATOM 7889 O O . ILE B 1 235 ? -21.992 -18.790 -47.413 1.00 54.27 235 ILE B O 1
ATOM 7894 N N . GLN B 1 236 ? -20.785 -19.696 -49.080 1.00 50.61 236 GLN B N 1
ATOM 7895 C CA . GLN B 1 236 ? -20.022 -18.468 -49.280 1.00 56.20 236 GLN B CA 1
ATOM 7896 C C . GLN B 1 236 ? -20.917 -17.329 -49.752 1.00 49.40 236 GLN B C 1
ATOM 7897 O O . GLN B 1 236 ? -20.758 -16.184 -49.313 1.00 47.95 236 GLN B O 1
ATOM 7903 N N . LYS B 1 237 ? -21.867 -17.623 -50.643 1.00 47.32 237 LYS B N 1
ATOM 7904 C CA . LYS B 1 237 ? -22.784 -16.589 -51.110 1.00 47.37 237 LYS B CA 1
ATOM 7905 C C . LYS B 1 237 ? -23.606 -16.025 -49.957 1.00 49.50 237 LYS B C 1
ATOM 7906 O O . LYS B 1 237 ? -23.753 -14.803 -49.821 1.00 50.02 237 LYS B O 1
ATOM 7912 N N . LEU B 1 238 ? -24.145 -16.904 -49.105 1.00 51.05 238 LEU B N 1
ATOM 7913 C CA . LEU B 1 238 ? -24.889 -16.426 -47.942 1.00 50.09 238 LEU B CA 1
ATOM 7914 C C . LEU B 1 238 ? -23.998 -15.603 -47.016 1.00 53.93 238 LEU B C 1
ATOM 7915 O O . LEU B 1 238 ? -24.405 -14.538 -46.532 1.00 53.97 238 LEU B O 1
ATOM 7920 N N . PHE B 1 239 ? -22.773 -16.079 -46.770 1.00 56.69 239 PHE B N 1
ATOM 7921 C CA . PHE B 1 239 ? -21.835 -15.356 -45.915 1.00 57.03 239 PHE B CA 1
ATOM 7922 C C . PHE B 1 239 ? -21.576 -13.949 -46.440 1.00 59.15 239 PHE B C 1
ATOM 7923 O O . PHE B 1 239 ? -21.569 -12.983 -45.668 1.00 66.65 239 PHE B O 1
ATOM 7931 N N . ILE B 1 240 ? -21.359 -13.815 -47.751 1.00 52.79 240 ILE B N 1
ATOM 7932 C CA . ILE B 1 240 ? -21.038 -12.512 -48.327 1.00 51.31 240 ILE B CA 1
ATOM 7933 C C . ILE B 1 240 ? -22.255 -11.594 -48.295 1.00 50.81 240 ILE B C 1
ATOM 7934 O O . ILE B 1 240 ? -22.146 -10.405 -47.959 1.00 52.09 240 ILE B O 1
ATOM 7939 N N . ALA B 1 241 ? -23.432 -12.128 -48.633 1.00 47.28 241 ALA B N 1
ATOM 7940 C CA . ALA B 1 241 ? -24.656 -11.341 -48.536 1.00 42.50 241 ALA B CA 1
ATOM 7941 C C . ALA B 1 241 ? -24.855 -10.797 -47.126 1.00 44.79 241 ALA B C 1
ATOM 7942 O O . ALA B 1 241 ? -25.177 -9.614 -46.945 1.00 49.94 241 ALA B O 1
ATOM 7944 N N . ILE B 1 242 ? -24.650 -11.638 -46.111 1.00 45.24 242 ILE B N 1
ATOM 7945 C CA . ILE B 1 242 ? -24.829 -11.183 -44.735 1.00 47.80 242 ILE B CA 1
ATOM 7946 C C . ILE B 1 242 ? -23.757 -10.166 -44.359 1.00 50.03 242 ILE B C 1
ATOM 7947 O O . ILE B 1 242 ? -24.035 -9.184 -43.658 1.00 54.59 242 ILE B O 1
ATOM 7952 N N . GLU B 1 243 ? -22.520 -10.376 -44.823 1.00 49.44 243 GLU B N 1
ATOM 7953 C CA . GLU B 1 243 ? -21.464 -9.388 -44.618 1.00 56.32 243 GLU B CA 1
ATOM 7954 C C . GLU B 1 243 ? -21.889 -8.013 -45.123 1.00 59.28 243 GLU B C 1
ATOM 7955 O O . GLU B 1 243 ? -21.744 -7.004 -44.420 1.00 61.67 243 GLU B O 1
ATOM 7961 N N . GLU B 1 244 ? -22.425 -7.955 -46.346 1.00 57.16 244 GLU B N 1
ATOM 7962 C CA . GLU B 1 244 ? -22.865 -6.670 -46.878 1.00 55.79 244 GLU B CA 1
ATOM 7963 C C . GLU B 1 244 ? -24.066 -6.126 -46.113 1.00 49.18 244 GLU B C 1
ATOM 7964 O O . GLU B 1 244 ? -24.195 -4.906 -45.959 1.00 52.07 244 GLU B O 1
ATOM 7970 N N . ILE B 1 245 ? -24.947 -7.004 -45.624 1.00 46.64 245 ILE B N 1
ATOM 7971 C CA . ILE B 1 245 ? -26.054 -6.547 -44.784 1.00 45.59 245 ILE B CA 1
ATOM 7972 C C . ILE B 1 245 ? -25.519 -5.821 -43.556 1.00 47.61 245 ILE B C 1
ATOM 7973 O O . ILE B 1 245 ? -25.976 -4.724 -43.212 1.00 50.27 245 ILE B O 1
ATOM 7978 N N . ILE B 1 246 ? -24.528 -6.414 -42.888 1.00 46.06 246 ILE B N 1
ATOM 7979 C CA . ILE B 1 246 ? -23.926 -5.771 -41.721 1.00 49.34 246 ILE B CA 1
ATOM 7980 C C . ILE B 1 246 ? -23.284 -4.444 -42.111 1.00 53.19 246 ILE B C 1
ATOM 7981 O O . ILE B 1 246 ? -23.470 -3.420 -41.434 1.00 59.39 246 ILE B O 1
ATOM 7986 N N . ARG B 1 247 ? -22.538 -4.436 -43.221 1.00 52.89 247 ARG B N 1
ATOM 7987 C CA . ARG B 1 247 ? -21.833 -3.224 -43.632 1.00 56.22 247 ARG B CA 1
ATOM 7988 C C . ARG B 1 247 ? -22.802 -2.076 -43.898 1.00 55.75 247 ARG B C 1
ATOM 7989 O O . ARG B 1 247 ? -22.560 -0.941 -43.471 1.00 59.67 247 ARG B O 1
ATOM 7997 N N . VAL B 1 248 ? -23.906 -2.349 -44.598 1.00 53.35 248 VAL B N 1
ATOM 7998 C CA . VAL B 1 248 ? -24.882 -1.295 -44.856 1.00 52.22 248 VAL B CA 1
ATOM 7999 C C . VAL B 1 248 ? -25.608 -0.912 -43.571 1.00 51.72 248 VAL B C 1
ATOM 8000 O O . VAL B 1 248 ? -25.972 0.255 -43.378 1.00 48.30 248 VAL B O 1
ATOM 8004 N N . LEU B 1 249 ? -25.822 -1.875 -42.670 1.00 48.89 249 LEU B N 1
ATOM 8005 C CA . LEU B 1 249 ? -26.441 -1.559 -41.387 1.00 47.28 249 LEU B CA 1
ATOM 8006 C C . LEU B 1 249 ? -25.604 -0.566 -40.592 1.00 50.57 249 LEU B C 1
ATOM 8007 O O . LEU B 1 249 ? -26.157 0.272 -39.872 1.00 50.38 249 LEU B O 1
ATOM 8012 N N . GLN B 1 250 ? -24.278 -0.633 -40.714 1.00 51.53 250 GLN B N 1
ATOM 8013 C CA . GLN B 1 250 ? -23.404 0.251 -39.951 1.00 52.97 250 GLN B CA 1
ATOM 8014 C C . GLN B 1 250 ? -23.056 1.549 -40.679 1.00 58.03 250 GLN B C 1
ATOM 8015 O O . GLN B 1 250 ? -22.161 2.273 -40.228 1.00 58.66 250 GLN B O 1
ATOM 8021 N N . LEU B 1 251 ? -23.733 1.865 -41.780 1.00 59.20 251 LEU B N 1
ATOM 8022 C CA . LEU B 1 251 ? -23.490 3.115 -42.489 1.00 63.90 251 LEU B CA 1
ATOM 8023 C C . LEU B 1 251 ? -24.295 4.246 -41.863 1.00 62.91 251 LEU B C 1
ATOM 8024 O O . LEU B 1 251 ? -25.472 4.078 -41.532 1.00 63.17 251 LEU B O 1
ATOM 8029 N N . THR B 1 252 ? -23.650 5.400 -41.698 1.00 63.72 252 THR B N 1
ATOM 8030 C CA . THR B 1 252 ? -24.275 6.595 -41.135 1.00 66.82 252 THR B CA 1
ATOM 8031 C C . THR B 1 252 ? -23.924 7.827 -41.957 1.00 73.81 252 THR B C 1
ATOM 8032 O O . THR B 1 252 ? -23.696 8.912 -41.414 1.00 78.88 252 THR B O 1
ATOM 8036 N N . THR B 1 253 ? -23.870 7.687 -43.281 1.00 73.89 253 THR B N 1
ATOM 8037 C CA . THR B 1 253 ? -23.475 8.783 -44.155 1.00 75.98 253 THR B CA 1
ATOM 8038 C C . THR B 1 253 ? -24.415 8.846 -45.352 1.00 71.41 253 THR B C 1
ATOM 8039 O O . THR B 1 253 ? -25.301 8.003 -45.525 1.00 66.27 253 THR B O 1
ATOM 8043 N N . THR B 1 254 ? -24.215 9.866 -46.183 1.00 78.52 254 THR B N 1
ATOM 8044 C CA . THR B 1 254 ? -24.912 9.982 -47.455 1.00 82.25 254 THR B CA 1
ATOM 8045 C C . THR B 1 254 ? -24.109 9.245 -48.517 1.00 84.69 254 THR B C 1
ATOM 8046 O O . THR B 1 254 ? -22.889 9.414 -48.608 1.00 87.03 254 THR B O 1
ATOM 8050 N N . PHE B 1 255 ? -24.796 8.425 -49.315 1.00 91.26 255 PHE B N 1
ATOM 8051 C CA . PHE B 1 255 ? -24.110 7.536 -50.246 1.00 97.21 255 PHE B CA 1
ATOM 8052 C C . PHE B 1 255 ? -23.361 8.289 -51.338 1.00 101.57 255 PHE B C 1
ATOM 8053 O O . PHE B 1 255 ? -22.404 7.746 -51.900 1.00 104.80 255 PHE B O 1
ATOM 8061 N N . GLU B 1 256 ? -23.764 9.519 -51.650 1.00 100.16 256 GLU B N 1
ATOM 8062 C CA . GLU B 1 256 ? -23.136 10.278 -52.721 1.00 101.62 256 GLU B CA 1
ATOM 8063 C C . GLU B 1 256 ? -22.117 11.295 -52.223 1.00 100.62 256 GLU B C 1
ATOM 8064 O O . GLU B 1 256 ? -21.380 11.857 -53.040 1.00 99.37 256 GLU B O 1
ATOM 8070 N N . GLU B 1 257 ? -22.053 11.545 -50.916 1.00 101.59 257 GLU B N 1
ATOM 8071 C CA . GLU B 1 257 ? -21.019 12.402 -50.350 1.00 110.91 257 GLU B CA 1
ATOM 8072 C C . GLU B 1 257 ? -19.771 11.633 -49.936 1.00 116.73 257 GLU B C 1
ATOM 8073 O O . GLU B 1 257 ? -18.747 12.259 -49.644 1.00 121.44 257 GLU B O 1
ATOM 8079 N N . GLU B 1 258 ? -19.833 10.305 -49.902 1.00 118.70 258 GLU B N 1
ATOM 8080 C CA . GLU B 1 258 ? -18.704 9.484 -49.475 1.00 123.38 258 GLU B CA 1
ATOM 8081 C C . GLU B 1 258 ? -17.513 9.637 -50.417 1.00 129.71 258 GLU B C 1
ATOM 8082 O O . GLU B 1 258 ? -16.471 9.011 -50.223 1.00 130.25 258 GLU B O 1
ATOM 8088 N N . ALA B 1 266 ? -12.898 5.566 -69.565 1.00 120.19 266 ALA B N 1
ATOM 8089 C CA . ALA B 1 266 ? -13.728 6.460 -68.767 1.00 118.42 266 ALA B CA 1
ATOM 8090 C C . ALA B 1 266 ? -15.110 5.858 -68.537 1.00 112.66 266 ALA B C 1
ATOM 8091 O O . ALA B 1 266 ? -15.246 4.825 -67.880 1.00 116.01 266 ALA B O 1
ATOM 8093 N N . SER B 1 267 ? -16.132 6.511 -69.083 1.00 95.45 267 SER B N 1
ATOM 8094 C CA . SER B 1 267 ? -17.510 6.066 -68.954 1.00 84.07 267 SER B CA 1
ATOM 8095 C C . SER B 1 267 ? -18.176 6.061 -70.322 1.00 76.25 267 SER B C 1
ATOM 8096 O O . SER B 1 267 ? -17.784 6.804 -71.225 1.00 77.48 267 SER B O 1
ATOM 8099 N N . ALA B 1 268 ? -19.191 5.206 -70.468 1.00 66.66 268 ALA B N 1
ATOM 8100 C CA . ALA B 1 268 ? -19.942 5.170 -71.718 1.00 57.86 268 ALA B CA 1
ATOM 8101 C C . ALA B 1 268 ? -20.699 6.474 -71.941 1.00 54.17 268 ALA B C 1
ATOM 8102 O O . ALA B 1 268 ? -20.728 6.999 -73.061 1.00 53.84 268 ALA B O 1
ATOM 8104 N N . ALA B 1 269 ? -21.311 7.013 -70.883 1.00 53.72 269 ALA B N 1
ATOM 8105 C CA . ALA B 1 269 ? -22.049 8.265 -71.008 1.00 56.42 269 ALA B CA 1
ATOM 8106 C C . ALA B 1 269 ? -21.118 9.424 -71.342 1.00 57.93 269 ALA B C 1
ATOM 8107 O O . ALA B 1 269 ? -21.453 10.276 -72.174 1.00 53.93 269 ALA B O 1
ATOM 8109 N N . SER B 1 270 ? -19.944 9.472 -70.707 1.00 61.54 270 SER B N 1
ATOM 8110 C CA . SER B 1 270 ? -18.976 10.513 -71.032 1.00 67.36 270 SER B CA 1
ATOM 8111 C C . SER B 1 270 ? -18.368 10.300 -72.411 1.00 66.41 270 SER B C 1
ATOM 8112 O O . SER B 1 270 ? -17.945 11.266 -73.054 1.00 70.88 270 SER B O 1
ATOM 8115 N N . LEU B 1 271 ? -18.302 9.050 -72.875 1.00 65.73 271 LEU B N 1
ATOM 8116 C CA . LEU B 1 271 ? -17.827 8.788 -74.230 1.00 63.13 271 LEU B CA 1
ATOM 8117 C C . LEU B 1 271 ? -18.814 9.316 -75.263 1.00 61.85 271 LEU B C 1
ATOM 8118 O O . LEU B 1 271 ? -18.422 9.986 -76.226 1.00 61.20 271 LEU B O 1
ATOM 8123 N N . ALA B 1 272 ? -20.105 9.021 -75.077 1.00 59.96 272 ALA B N 1
ATOM 8124 C CA . ALA B 1 272 ? -21.119 9.557 -75.979 1.00 57.11 272 ALA B CA 1
ATOM 8125 C C . ALA B 1 272 ? -21.153 11.078 -75.922 1.00 57.27 272 ALA B C 1
ATOM 8126 O O . ALA B 1 272 ? -21.301 11.747 -76.954 1.00 51.58 272 ALA B O 1
ATOM 8128 N N . HIS B 1 273 ? -21.010 11.642 -74.719 1.00 57.62 273 HIS B N 1
ATOM 8129 C CA . HIS B 1 273 ? -20.999 13.092 -74.578 1.00 61.59 273 HIS B CA 1
ATOM 8130 C C . HIS B 1 273 ? -19.805 13.704 -75.299 1.00 67.18 273 HIS B C 1
ATOM 8131 O O . HIS B 1 273 ? -19.931 14.753 -75.943 1.00 67.77 273 HIS B O 1
ATOM 8138 N N . MET B 1 274 ? -18.638 13.060 -75.210 1.00 64.96 274 MET B N 1
ATOM 8139 C CA . MET B 1 274 ? -17.464 13.571 -75.910 1.00 64.86 274 MET B CA 1
ATOM 8140 C C . MET B 1 274 ? -17.641 13.474 -77.421 1.00 64.45 274 MET B C 1
ATOM 8141 O O . MET B 1 274 ? -17.262 14.395 -78.156 1.00 69.49 274 MET B O 1
ATOM 8146 N N . PHE B 1 275 ? -18.215 12.366 -77.900 1.00 59.81 275 PHE B N 1
ATOM 8147 C CA . PHE B 1 275 ? -18.560 12.250 -79.314 1.00 58.17 275 PHE B CA 1
ATOM 8148 C C . PHE B 1 275 ? -19.424 13.422 -79.760 1.00 60.92 275 PHE B C 1
ATOM 8149 O O . PHE B 1 275 ? -19.134 14.085 -80.764 1.00 61.42 275 PHE B O 1
ATOM 8157 N N . HIS B 1 276 ? -20.489 13.701 -79.008 1.00 58.03 276 HIS B N 1
ATOM 8158 C CA . HIS B 1 276 ? -21.430 14.736 -79.420 1.00 58.07 276 HIS B CA 1
ATOM 8159 C C . HIS B 1 276 ? -20.786 16.119 -79.386 1.00 58.70 276 HIS B C 1
ATOM 8160 O O . HIS B 1 276 ? -20.927 16.901 -80.334 1.00 60.72 276 HIS B O 1
ATOM 8167 N N . GLN B 1 277 ? -20.062 16.431 -78.306 1.00 62.06 277 GLN B N 1
ATOM 8168 C CA . GLN B 1 277 ? -19.421 17.739 -78.196 1.00 65.02 277 GLN B CA 1
ATOM 8169 C C . GLN B 1 277 ? -18.382 17.938 -79.292 1.00 62.45 277 GLN B C 1
ATOM 8170 O O . GLN B 1 277 ? -18.232 19.046 -79.822 1.00 63.09 277 GLN B O 1
ATOM 8176 N N . ALA B 1 278 ? -17.654 16.877 -79.647 1.00 60.75 278 ALA B N 1
ATOM 8177 C CA . ALA B 1 278 ? -16.705 16.984 -80.749 1.00 64.11 278 ALA B CA 1
ATOM 8178 C C . ALA B 1 278 ? -17.426 17.215 -82.072 1.00 65.85 278 ALA B C 1
ATOM 8179 O O . ALA B 1 278 ? -16.989 18.034 -82.890 1.00 59.47 278 ALA B O 1
ATOM 8181 N N . GLN B 1 279 ? -18.541 16.511 -82.291 1.00 65.20 279 GLN B N 1
ATOM 8182 C CA . GLN B 1 279 ? -19.305 16.697 -83.521 1.00 63.38 279 GLN B CA 1
ATOM 8183 C C . GLN B 1 279 ? -19.820 18.127 -83.646 1.00 61.10 279 GLN B C 1
ATOM 8184 O O . GLN B 1 279 ? -19.765 18.720 -84.728 1.00 62.32 279 GLN B O 1
ATOM 8190 N N . ASP B 1 280 ? -20.321 18.699 -82.548 1.00 65.64 280 ASP B N 1
ATOM 8191 C CA . ASP B 1 280 ? -20.849 20.059 -82.604 1.00 69.33 280 ASP B CA 1
ATOM 8192 C C . ASP B 1 280 ? -19.733 21.086 -82.753 1.00 70.94 280 ASP B C 1
ATOM 8193 O O . ASP B 1 280 ? -19.888 22.075 -83.480 1.00 70.27 280 ASP B O 1
ATOM 8198 N N . ALA B 1 281 ? -18.605 20.876 -82.068 1.00 71.41 281 ALA B N 1
ATOM 8199 C CA . ALA B 1 281 ? -17.484 21.802 -82.207 1.00 74.67 281 ALA B CA 1
ATOM 8200 C C . ALA B 1 281 ? -16.936 21.792 -83.629 1.00 76.60 281 ALA B C 1
ATOM 8201 O O . ALA B 1 281 ? -16.609 22.849 -84.183 1.00 69.74 281 ALA B O 1
ATOM 8203 N N . LEU B 1 282 ? -16.829 20.607 -84.239 1.00 75.45 282 LEU B N 1
ATOM 8204 C CA . LEU B 1 282 ? -16.399 20.533 -85.631 1.00 69.45 282 LEU B CA 1
ATOM 8205 C C . LEU B 1 282 ? -17.443 21.117 -86.575 1.00 68.63 282 LEU B C 1
ATOM 8206 O O . LEU B 1 282 ? -17.084 21.721 -87.592 1.00 67.25 282 LEU B O 1
ATOM 8211 N N . ALA B 1 283 ? -18.730 20.948 -86.257 1.00 69.51 283 ALA B N 1
ATOM 8212 C CA . ALA B 1 283 ? -19.789 21.441 -87.133 1.00 68.60 283 ALA B CA 1
ATOM 8213 C C . ALA B 1 283 ? -19.728 22.953 -87.292 1.00 75.06 283 ALA B C 1
ATOM 8214 O O . ALA B 1 283 ? -20.081 23.480 -88.354 1.00 79.68 283 ALA B O 1
ATOM 8216 N N . SER B 1 284 ? -19.290 23.667 -86.257 1.00 79.37 284 SER B N 1
ATOM 8217 C CA . SER B 1 284 ? -19.028 25.094 -86.390 1.00 87.61 284 SER B CA 1
ATOM 8218 C C . SER B 1 284 ? -17.627 25.302 -86.954 1.00 90.76 284 SER B C 1
ATOM 8219 O O . SER B 1 284 ? -17.203 24.572 -87.855 1.00 94.63 284 SER B O 1
ATOM 8222 N N . GLY B 1 285 ? -16.895 26.281 -86.434 1.00 95.09 285 GLY B N 1
ATOM 8223 C CA . GLY B 1 285 ? -15.580 26.565 -86.971 1.00 98.46 285 GLY B CA 1
ATOM 8224 C C . GLY B 1 285 ? -14.432 25.953 -86.194 1.00 99.19 285 GLY B C 1
ATOM 8225 O O . GLY B 1 285 ? -13.301 25.907 -86.686 1.00 100.48 285 GLY B O 1
ATOM 8226 N N . ASP B 1 286 ? -14.714 25.463 -84.988 1.00 101.06 286 ASP B N 1
ATOM 8227 C CA . ASP B 1 286 ? -13.660 25.081 -84.056 1.00 96.48 286 ASP B CA 1
ATOM 8228 C C . ASP B 1 286 ? -12.870 23.887 -84.586 1.00 88.64 286 ASP B C 1
ATOM 8229 O O . ASP B 1 286 ? -13.429 22.805 -84.802 1.00 86.73 286 ASP B O 1
ATOM 8234 N N . ILE B 1 287 ? -11.569 24.088 -84.799 1.00 84.31 287 ILE B N 1
ATOM 8235 C CA . ILE B 1 287 ? -10.645 23.004 -85.114 1.00 78.21 287 ILE B CA 1
ATOM 8236 C C . ILE B 1 287 ? -9.441 23.129 -84.190 1.00 77.77 287 ILE B C 1
ATOM 8237 O O . ILE B 1 287 ? -8.331 22.703 -84.530 1.00 76.63 287 ILE B O 1
ATOM 8242 N N . SER B 1 288 ? -9.660 23.706 -83.011 1.00 77.13 288 SER B N 1
ATOM 8243 C CA . SER B 1 288 ? -8.586 23.961 -82.064 1.00 81.53 288 SER B CA 1
ATOM 8244 C C . SER B 1 288 ? -7.984 22.651 -81.554 1.00 81.18 288 SER B C 1
ATOM 8245 O O . SER B 1 288 ? -8.488 21.554 -81.810 1.00 84.22 288 SER B O 1
ATOM 8248 N N . ARG B 1 289 ? -6.888 22.790 -80.804 1.00 84.69 289 ARG B N 1
ATOM 8249 C CA . ARG B 1 289 ? -6.164 21.625 -80.305 1.00 86.43 289 ARG B CA 1
ATOM 8250 C C . ARG B 1 289 ? -7.039 20.767 -79.396 1.00 82.76 289 ARG B C 1
ATOM 8251 O O . ARG B 1 289 ? -6.984 19.533 -79.456 1.00 82.88 289 ARG B O 1
ATOM 8259 N N . SER B 1 290 ? -7.863 21.403 -78.558 1.00 80.73 290 SER B N 1
ATOM 8260 C CA . SER B 1 290 ? -8.704 20.654 -77.628 1.00 82.25 290 SER B CA 1
ATOM 8261 C C . SER B 1 290 ? -9.733 19.808 -78.369 1.00 78.19 290 SER B C 1
ATOM 8262 O O . SER B 1 290 ? -9.871 18.605 -78.108 1.00 80.52 290 SER B O 1
ATOM 8265 N N . THR B 1 291 ? -10.470 20.425 -79.297 1.00 78.63 291 THR B N 1
ATOM 8266 C CA . THR B 1 291 ? -11.487 19.691 -80.043 1.00 75.07 291 THR B CA 1
ATOM 8267 C C . THR B 1 291 ? -10.869 18.547 -80.837 1.00 67.96 291 THR B C 1
ATOM 8268 O O . THR B 1 291 ? -11.420 17.441 -80.875 1.00 65.76 291 THR B O 1
ATOM 8272 N N . LEU B 1 292 ? -9.714 18.789 -81.464 1.00 66.91 292 LEU B N 1
ATOM 8273 C CA . LEU B 1 292 ? -9.037 17.721 -82.193 1.00 66.66 292 LEU B CA 1
ATOM 8274 C C . LEU B 1 292 ? -8.583 16.606 -81.261 1.00 66.33 292 LEU B C 1
ATOM 8275 O O . LEU B 1 292 ? -8.584 15.434 -81.654 1.00 65.25 292 LEU B O 1
ATOM 8280 N N . ASP B 1 293 ? -8.191 16.943 -80.029 1.00 69.41 293 ASP B N 1
ATOM 8281 C CA . ASP B 1 293 ? -7.844 15.907 -79.060 1.00 71.05 293 ASP B CA 1
ATOM 8282 C C . ASP B 1 293 ? -9.059 15.057 -78.709 1.00 67.77 293 ASP B C 1
ATOM 8283 O O . ASP B 1 293 ? -8.964 13.823 -78.624 1.00 63.94 293 ASP B O 1
ATOM 8288 N N . ALA B 1 294 ? -10.213 15.700 -78.504 1.00 66.87 294 ALA B N 1
ATOM 8289 C CA . ALA B 1 294 ? -11.447 14.948 -78.304 1.00 65.93 294 ALA B CA 1
ATOM 8290 C C . ALA B 1 294 ? -11.724 14.025 -79.486 1.00 67.08 294 ALA B C 1
ATOM 8291 O O . ALA B 1 294 ? -12.093 12.855 -79.302 1.00 65.18 294 ALA B O 1
ATOM 8293 N N . VAL B 1 295 ? -11.540 14.533 -80.707 1.00 64.71 295 VAL B N 1
ATOM 8294 C CA . VAL B 1 295 ? -11.719 13.707 -81.898 1.00 62.03 295 VAL B CA 1
ATOM 8295 C C . VAL B 1 295 ? -10.801 12.494 -81.847 1.00 61.95 295 VAL B C 1
ATOM 8296 O O . VAL B 1 295 ? -11.220 11.367 -82.138 1.00 65.77 295 VAL B O 1
ATOM 8300 N N . ARG B 1 296 ? -9.538 12.702 -81.466 1.00 63.41 296 ARG B N 1
ATOM 8301 C CA . ARG B 1 296 ? -8.594 11.590 -81.411 1.00 65.66 296 ARG B CA 1
ATOM 8302 C C . ARG B 1 296 ? -9.027 10.546 -80.390 1.00 64.63 296 ARG B C 1
ATOM 8303 O O . ARG B 1 296 ? -8.899 9.339 -80.634 1.00 62.90 296 ARG B O 1
ATOM 8311 N N . LYS B 1 297 ? -9.552 10.987 -79.243 1.00 65.98 297 LYS B N 1
ATOM 8312 C CA . LYS B 1 297 ? -10.074 10.028 -78.273 1.00 63.85 297 LYS B CA 1
ATOM 8313 C C . LYS B 1 297 ? -11.244 9.242 -78.852 1.00 64.41 297 LYS B C 1
ATOM 8314 O O . LYS B 1 297 ? -11.351 8.026 -78.640 1.00 60.78 297 LYS B O 1
ATOM 8320 N N . CYS B 1 298 ? -12.128 9.916 -79.595 1.00 66.17 298 CYS B N 1
ATOM 8321 C CA . CYS B 1 298 ? -13.229 9.208 -80.245 1.00 62.81 298 CYS B CA 1
ATOM 8322 C C . CYS B 1 298 ? -12.710 8.168 -81.234 1.00 58.56 298 CYS B C 1
ATOM 8323 O O . CYS B 1 298 ? -13.252 7.058 -81.325 1.00 57.08 298 CYS B O 1
ATOM 8326 N N . ILE B 1 299 ? -11.655 8.509 -81.980 1.00 55.26 299 ILE B N 1
ATOM 8327 C CA . ILE B 1 299 ? -11.040 7.547 -82.891 1.00 55.87 299 ILE B CA 1
ATOM 8328 C C . ILE B 1 299 ? -10.510 6.348 -82.117 1.00 57.54 299 ILE B C 1
ATOM 8329 O O . ILE B 1 299 ? -10.682 5.195 -82.532 1.00 56.80 299 ILE B O 1
ATOM 8334 N N . SER B 1 300 ? -9.858 6.602 -80.978 1.00 60.10 300 SER B N 1
ATOM 8335 C CA . SER B 1 300 ? -9.348 5.507 -80.158 1.00 57.34 300 SER B CA 1
ATOM 8336 C C . SER B 1 300 ? -10.478 4.608 -79.674 1.00 58.80 300 SER B C 1
ATOM 8337 O O . SER B 1 300 ? -10.315 3.384 -79.590 1.00 60.24 300 SER B O 1
ATOM 8340 N N . GLU B 1 301 ? -11.631 5.195 -79.346 1.00 57.61 301 GLU B N 1
ATOM 8341 C CA . GLU B 1 301 ? -12.794 4.377 -79.021 1.00 57.62 301 GLU B CA 1
ATOM 8342 C C . GLU B 1 301 ? -13.207 3.525 -80.215 1.00 61.41 301 GLU B C 1
ATOM 8343 O O . GLU B 1 301 ? -13.534 2.340 -80.062 1.00 65.77 301 GLU B O 1
ATOM 8349 N N . GLY B 1 302 ? -13.177 4.109 -81.417 1.00 58.09 302 GLY B N 1
ATOM 8350 C CA . GLY B 1 302 ? -13.516 3.345 -82.608 1.00 51.45 302 GLY B CA 1
ATOM 8351 C C . GLY B 1 302 ? -12.598 2.157 -82.832 1.00 53.67 302 GLY B C 1
ATOM 8352 O O . GLY B 1 302 ? -13.052 1.070 -83.200 1.00 56.64 302 GLY B O 1
ATOM 8353 N N . ARG B 1 303 ? -11.294 2.345 -82.614 1.00 54.79 303 ARG B N 1
ATOM 8354 C CA . ARG B 1 303 ? -10.362 1.232 -82.773 1.00 58.86 303 ARG B CA 1
ATOM 8355 C C . ARG B 1 303 ? -10.542 0.197 -81.668 1.00 57.08 303 ARG B C 1
ATOM 8356 O O . ARG B 1 303 ? -10.432 -1.011 -81.916 1.00 57.54 303 ARG B O 1
ATOM 8364 N N . ARG B 1 304 ? -10.814 0.652 -80.441 1.00 57.22 304 ARG B N 1
ATOM 8365 C CA . ARG B 1 304 ? -11.048 -0.279 -79.341 1.00 60.02 304 ARG B CA 1
ATOM 8366 C C . ARG B 1 304 ? -12.237 -1.182 -79.632 1.00 56.68 304 ARG B C 1
ATOM 8367 O O . ARG B 1 304 ? -12.174 -2.397 -79.412 1.00 63.58 304 ARG B O 1
ATOM 8375 N N . VAL B 1 305 ? -13.334 -0.605 -80.129 1.00 53.68 305 VAL B N 1
ATOM 8376 C CA . VAL B 1 305 ? -14.477 -1.424 -80.516 1.00 53.00 305 VAL B CA 1
ATOM 8377 C C . VAL B 1 305 ? -14.144 -2.261 -81.748 1.00 57.21 305 VAL B C 1
ATOM 8378 O O . VAL B 1 305 ? -14.681 -3.363 -81.924 1.00 59.76 305 VAL B O 1
ATOM 8382 N N . ALA B 1 306 ? -13.247 -1.769 -82.608 1.00 62.09 306 ALA B N 1
ATOM 8383 C CA . ALA B 1 306 ? -12.874 -2.524 -83.800 1.00 65.92 306 ALA B CA 1
ATOM 8384 C C . ALA B 1 306 ? -12.159 -3.819 -83.437 1.00 67.40 306 ALA B C 1
ATOM 8385 O O . ALA B 1 306 ? -12.436 -4.873 -84.024 1.00 67.88 306 ALA B O 1
ATOM 8387 N N . ALA B 1 307 ? -11.244 -3.769 -82.467 1.00 67.23 307 ALA B N 1
ATOM 8388 C CA . ALA B 1 307 ? -10.574 -4.989 -82.030 1.00 64.35 307 ALA B CA 1
ATOM 8389 C C . ALA B 1 307 ? -11.512 -5.956 -81.319 1.00 62.10 307 ALA B C 1
ATOM 8390 O O . ALA B 1 307 ? -11.117 -7.100 -81.070 1.00 65.63 307 ALA B O 1
ATOM 8392 N N . LEU B 1 308 ? -12.733 -5.531 -80.990 1.00 56.02 308 LEU B N 1
ATOM 8393 C CA . LEU B 1 308 ? -13.727 -6.381 -80.348 1.00 54.41 308 LEU B CA 1
ATOM 8394 C C . LEU B 1 308 ? -14.921 -6.662 -81.254 1.00 56.08 308 LEU B C 1
ATOM 8395 O O . LEU B 1 308 ? -15.972 -7.097 -80.771 1.00 55.71 308 LEU B O 1
ATOM 8400 N N . ALA B 1 309 ? -14.783 -6.423 -82.555 1.00 58.51 309 ALA B N 1
ATOM 8401 C CA . ALA B 1 309 ? -15.895 -6.610 -83.473 1.00 61.99 309 ALA B CA 1
ATOM 8402 C C . ALA B 1 309 ? -16.264 -8.087 -83.589 1.00 60.32 309 ALA B C 1
ATOM 8403 O O . ALA B 1 309 ? -15.458 -8.984 -83.331 1.00 58.52 309 ALA B O 1
ATOM 8405 N N . ALA B 1 310 ? -17.515 -8.331 -83.985 1.00 59.21 310 ALA B N 1
ATOM 8406 C CA . ALA B 1 310 ? -17.980 -9.701 -84.175 1.00 61.96 310 ALA B CA 1
ATOM 8407 C C . ALA B 1 310 ? -17.464 -10.293 -85.481 1.00 64.70 310 ALA B C 1
ATOM 8408 O O . ALA B 1 310 ? -17.035 -11.453 -85.512 1.00 65.41 310 ALA B O 1
ATOM 8410 N N . THR B 1 311 ? -17.496 -9.519 -86.563 1.00 65.13 311 THR B N 1
ATOM 8411 C CA . THR B 1 311 ? -17.058 -9.972 -87.875 1.00 69.24 311 THR B CA 1
ATOM 8412 C C . THR B 1 311 ? -15.869 -9.143 -88.345 1.00 72.24 311 THR B C 1
ATOM 8413 O O . THR B 1 311 ? -15.648 -8.017 -87.888 1.00 69.75 311 THR B O 1
ATOM 8417 N N . ASP B 1 312 ? -15.101 -9.718 -89.274 1.00 76.93 312 ASP B N 1
ATOM 8418 C CA .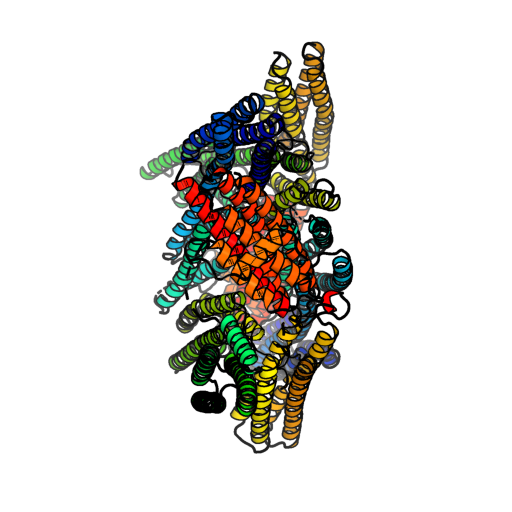 ASP B 1 312 ? -13.961 -9.001 -89.836 1.00 80.20 312 ASP B CA 1
ATOM 8419 C C . ASP B 1 312 ? -14.406 -7.831 -90.703 1.00 77.36 312 ASP B C 1
ATOM 8420 O O . ASP B 1 312 ? -13.666 -6.851 -90.848 1.00 76.17 312 ASP B O 1
ATOM 8425 N N . GLU B 1 313 ? -15.602 -7.919 -91.289 1.00 76.77 313 GLU B N 1
ATOM 8426 C CA . GLU B 1 313 ? -16.141 -6.801 -92.055 1.00 77.85 313 GLU B CA 1
ATOM 8427 C C . GLU B 1 313 ? -16.352 -5.580 -91.168 1.00 68.05 313 GLU B C 1
ATOM 8428 O O . GLU B 1 313 ? -16.006 -4.456 -91.551 1.00 65.55 313 GLU B O 1
ATOM 8434 N N . THR B 1 314 ? -16.909 -5.785 -89.973 1.00 63.09 314 THR B N 1
ATOM 8435 C CA . THR B 1 314 ? -17.116 -4.670 -89.055 1.00 62.73 314 THR B CA 1
ATOM 8436 C C . THR B 1 314 ? -15.789 -4.102 -88.566 1.00 58.58 314 THR B C 1
ATOM 8437 O O . THR B 1 314 ? -15.635 -2.881 -88.450 1.00 70.58 314 THR B O 1
ATOM 8441 N N . ARG B 1 315 ? -14.816 -4.971 -88.286 1.00 65.03 315 ARG B N 1
ATOM 8442 C CA . ARG B 1 315 ? -13.503 -4.501 -87.854 1.00 66.48 315 ARG B CA 1
ATOM 8443 C C . ARG B 1 315 ? -12.850 -3.643 -88.929 1.00 67.41 315 ARG B C 1
ATOM 8444 O O . ARG B 1 315 ? -12.370 -2.536 -88.652 1.00 67.49 315 ARG B O 1
ATOM 8452 N N . ALA B 1 316 ? -12.834 -4.136 -90.172 1.00 64.18 316 ALA B N 1
ATOM 8453 C CA . ALA B 1 316 ? -12.234 -3.374 -91.261 1.00 67.59 316 ALA B CA 1
ATOM 8454 C C . ALA B 1 316 ? -12.990 -2.078 -91.527 1.00 67.44 316 ALA B C 1
ATOM 8455 O O . ALA B 1 316 ? -12.375 -1.064 -91.875 1.00 63.22 316 ALA B O 1
ATOM 8457 N N . LYS B 1 317 ? -14.315 -2.087 -91.368 1.00 61.95 317 LYS B N 1
ATOM 8458 C CA . LYS B 1 317 ? -15.093 -0.868 -91.572 1.00 69.57 317 LYS B CA 1
ATOM 8459 C C . LYS B 1 317 ? -14.761 0.179 -90.513 1.00 63.75 317 LYS B C 1
ATOM 8460 O O . LYS B 1 317 ? -14.539 1.356 -90.831 1.00 61.09 317 LYS B O 1
ATOM 8466 N N . LEU B 1 318 ? -14.712 -0.237 -89.243 1.00 62.95 318 LEU B N 1
ATOM 8467 C CA . LEU B 1 318 ? -14.377 0.693 -88.169 1.00 60.93 318 LEU B CA 1
ATOM 8468 C C . LEU B 1 318 ? -12.960 1.231 -88.325 1.00 62.14 318 LEU B C 1
ATOM 8469 O O . LEU B 1 318 ? -12.715 2.427 -88.116 1.00 60.13 318 LEU B O 1
ATOM 8474 N N . LEU B 1 319 ? -12.012 0.365 -88.694 1.00 64.08 319 LEU B N 1
ATOM 8475 C CA . LEU B 1 319 ? -10.645 0.828 -88.907 1.00 65.55 319 LEU B CA 1
ATOM 8476 C C . LEU B 1 319 ? -10.564 1.783 -90.092 1.00 67.45 319 LEU B C 1
ATOM 8477 O O . LEU B 1 319 ? -9.790 2.747 -90.066 1.00 67.27 319 LEU B O 1
ATOM 8482 N N . ALA B 1 320 ? -11.359 1.533 -91.136 1.00 67.92 320 ALA B N 1
ATOM 8483 C CA . ALA B 1 320 ? -11.380 2.432 -92.285 1.00 68.04 320 ALA B CA 1
ATOM 8484 C C . ALA B 1 320 ? -11.906 3.805 -91.894 1.00 67.58 320 ALA B C 1
ATOM 8485 O O . ALA B 1 320 ? -11.344 4.834 -92.295 1.00 74.62 320 ALA B O 1
ATOM 8487 N N . ALA B 1 321 ? -12.984 3.843 -91.105 1.00 64.13 321 ALA B N 1
ATOM 8488 C CA . ALA B 1 321 ? -13.478 5.120 -90.601 1.00 63.94 321 ALA B CA 1
ATOM 8489 C C . ALA B 1 321 ? -12.426 5.819 -89.746 1.00 66.70 321 ALA B C 1
ATOM 8490 O O . ALA B 1 321 ? -12.238 7.039 -89.850 1.00 68.46 321 ALA B O 1
ATOM 8492 N N . ALA B 1 322 ? -11.719 5.058 -88.907 1.00 69.52 322 ALA B N 1
ATOM 8493 C CA . ALA B 1 322 ? -10.726 5.653 -88.017 1.00 70.62 322 ALA B CA 1
ATOM 8494 C C . ALA B 1 322 ? -9.573 6.270 -88.802 1.00 70.43 322 ALA B C 1
ATOM 8495 O O . ALA B 1 322 ? -9.139 7.391 -88.512 1.00 66.88 322 ALA B O 1
ATOM 8497 N N . ASP B 1 323 ? -9.056 5.547 -89.800 1.00 80.86 323 ASP B N 1
ATOM 8498 C CA . ASP B 1 323 ? -7.955 6.080 -90.597 1.00 86.32 323 ASP B CA 1
ATOM 8499 C C . ASP B 1 323 ? -8.404 7.239 -91.477 1.00 80.81 323 ASP B C 1
ATOM 8500 O O . ASP B 1 323 ? -7.621 8.164 -91.727 1.00 82.05 323 ASP B O 1
ATOM 8505 N N . GLU B 1 324 ? -9.649 7.205 -91.959 1.00 75.44 324 GLU B N 1
ATOM 8506 C CA . GLU B 1 324 ? -10.188 8.351 -92.683 1.00 75.86 324 GLU B CA 1
ATOM 8507 C C . GLU B 1 324 ? -10.213 9.590 -91.794 1.00 77.37 324 GLU B C 1
ATOM 8508 O O . GLU B 1 324 ? -9.776 10.675 -92.201 1.00 81.23 324 GLU B O 1
ATOM 8514 N N . LEU B 1 325 ? -10.709 9.440 -90.562 1.00 71.82 325 LEU B N 1
ATOM 8515 C CA . LEU B 1 325 ? -10.740 10.567 -89.636 1.00 71.60 325 LEU B CA 1
ATOM 8516 C C . LEU B 1 325 ? -9.334 11.046 -89.295 1.00 71.12 325 LEU B C 1
ATOM 8517 O O . LEU B 1 325 ? -9.108 12.250 -89.119 1.00 71.31 325 LEU B O 1
ATOM 8522 N N . ASP B 1 326 ? -8.375 10.123 -89.195 1.00 70.41 326 ASP B N 1
ATOM 8523 C CA . ASP B 1 326 ? -6.990 10.525 -88.966 1.00 75.55 326 ASP B CA 1
ATOM 8524 C C . ASP B 1 326 ? -6.471 11.370 -90.122 1.00 76.27 326 ASP B C 1
ATOM 8525 O O . ASP B 1 326 ? -5.845 12.416 -89.912 1.00 79.41 326 ASP B O 1
ATOM 8530 N N . GLN B 1 327 ? -6.727 10.928 -91.356 1.00 72.98 327 GLN B N 1
ATOM 8531 C CA . GLN B 1 327 ? -6.315 11.706 -92.519 1.00 76.43 327 GLN B CA 1
ATOM 8532 C C . GLN B 1 327 ? -6.940 13.095 -92.504 1.00 74.45 327 GLN B C 1
ATOM 8533 O O . GLN B 1 327 ? -6.256 14.095 -92.752 1.00 73.39 327 GLN B O 1
ATOM 8539 N N . ILE B 1 328 ? -8.239 13.178 -92.204 1.00 72.17 328 ILE B N 1
ATOM 8540 C CA . ILE B 1 328 ? -8.902 14.479 -92.154 1.00 68.93 328 ILE B CA 1
ATOM 8541 C C . ILE B 1 328 ? -8.278 15.354 -91.074 1.00 70.74 328 ILE B C 1
ATOM 8542 O O . ILE B 1 328 ? -8.126 16.569 -91.250 1.00 72.51 328 ILE B O 1
ATOM 8547 N N . LEU B 1 329 ? -7.898 14.752 -89.943 1.00 72.43 329 LEU B N 1
ATOM 8548 C CA . LEU B 1 329 ? -7.225 15.507 -88.889 1.00 74.07 329 LEU B CA 1
ATOM 8549 C C . LEU B 1 329 ? -5.896 16.067 -89.381 1.00 77.50 329 LEU B C 1
ATOM 8550 O O . LEU B 1 329 ? -5.570 17.235 -89.133 1.00 80.84 329 LEU B O 1
ATOM 8555 N N . LYS B 1 330 ? -5.110 15.241 -90.076 1.00 78.98 330 LYS B N 1
ATOM 8556 C CA . LYS B 1 330 ? -3.847 15.723 -90.625 1.00 83.46 330 LYS B CA 1
ATOM 8557 C C . LYS B 1 330 ? -4.080 16.857 -91.614 1.00 84.98 330 LYS B C 1
ATOM 8558 O O . LYS B 1 330 ? -3.302 17.817 -91.663 1.00 84.62 330 LYS B O 1
ATOM 8564 N N . GLU B 1 331 ? -5.155 16.769 -92.404 1.00 92.08 331 GLU B N 1
ATOM 8565 C CA . GLU B 1 331 ? -5.488 17.857 -93.318 1.00 100.60 331 GLU B CA 1
ATOM 8566 C C . GLU B 1 331 ? -5.856 19.124 -92.556 1.00 101.81 331 GLU B C 1
ATOM 8567 O O . GLU B 1 331 ? -5.529 20.234 -92.993 1.00 107.49 331 GLU B O 1
ATOM 8573 N N . LEU B 1 332 ? -6.536 18.978 -91.415 1.00 90.28 332 LEU B N 1
ATOM 8574 C CA . LEU B 1 332 ? -6.919 20.147 -90.631 1.00 81.91 332 LEU B CA 1
ATOM 8575 C C . LEU B 1 332 ? -5.703 20.819 -90.010 1.00 81.04 332 LEU B C 1
ATOM 8576 O O . LEU B 1 332 ? -5.589 22.050 -90.034 1.00 86.41 332 LEU B O 1
ATOM 8581 N N . GLU B 1 333 ? -4.784 20.031 -89.449 1.00 78.45 333 GLU B N 1
ATOM 8582 C CA . GLU B 1 333 ? -3.561 20.613 -88.907 1.00 85.27 333 GLU B CA 1
ATOM 8583 C C . GLU B 1 333 ? -2.692 21.212 -90.007 1.00 91.82 333 GLU B C 1
ATOM 8584 O O . GLU B 1 333 ? -2.018 22.225 -89.781 1.00 96.36 333 GLU B O 1
ATOM 8590 N N . GLU B 1 334 ? -2.703 20.612 -91.199 1.00 91.89 334 GLU B N 1
ATOM 8591 C CA . GLU B 1 334 ? -1.986 21.192 -92.329 1.00 91.95 334 GLU B CA 1
ATOM 8592 C C . GLU B 1 334 ? -2.573 22.546 -92.704 1.00 90.63 334 GLU B C 1
ATOM 8593 O O . GLU B 1 334 ? -1.839 23.516 -92.926 1.00 94.13 334 GLU B O 1
ATOM 8599 N N . LEU B 1 335 ? -3.904 22.632 -92.774 1.00 87.97 335 LEU B N 1
ATOM 8600 C CA . LEU B 1 335 ? -4.551 23.904 -93.076 1.00 89.47 335 LEU B CA 1
ATOM 8601 C C . LEU B 1 335 ? -4.296 24.936 -91.986 1.00 90.59 335 LEU B C 1
ATOM 8602 O O . LEU B 1 335 ? -4.182 26.132 -92.279 1.00 93.94 335 LEU B O 1
ATOM 8607 N N . GLN B 1 336 ? -4.198 24.496 -90.729 1.00 88.61 336 GLN B N 1
ATOM 8608 C CA . GLN B 1 336 ? -3.930 25.427 -89.638 1.00 91.33 336 GLN B CA 1
ATOM 8609 C C . GLN B 1 336 ? -2.503 25.957 -89.705 1.00 94.21 336 GLN B C 1
ATOM 8610 O O . GLN B 1 336 ? -2.265 27.147 -89.468 1.00 96.40 336 GLN B O 1
ATOM 8616 N N . ALA B 1 337 ? -1.539 25.087 -90.025 1.00 95.02 337 ALA B N 1
ATOM 8617 C CA . ALA B 1 337 ? -0.153 25.528 -90.140 1.00 98.48 337 ALA B CA 1
ATOM 8618 C C . ALA B 1 337 ? 0.035 26.501 -91.297 1.00 102.69 337 ALA B C 1
ATOM 8619 O O . ALA B 1 337 ? 0.876 27.404 -91.216 1.00 105.41 337 ALA B O 1
ATOM 8621 N N . LYS B 1 338 ? -0.734 26.338 -92.373 1.00 101.18 338 LYS B N 1
ATOM 8622 C CA . LYS B 1 338 ? -0.691 27.252 -93.512 1.00 100.84 338 LYS B CA 1
ATOM 8623 C C . LYS B 1 338 ? -1.345 28.591 -93.223 1.00 99.99 338 LYS B C 1
ATOM 8624 O O . LYS B 1 338 ? -1.481 29.403 -94.147 1.00 101.53 338 LYS B O 1
ATOM 8630 N N . GLY B 1 339 ? -1.755 28.858 -91.984 1.00 97.06 339 GLY B N 1
ATOM 8631 C CA . GLY B 1 339 ? -2.464 30.085 -91.681 1.00 95.83 339 GLY B CA 1
ATOM 8632 C C . GLY B 1 339 ? -3.903 30.111 -92.138 1.00 94.60 339 GLY B C 1
ATOM 8633 O O . GLY B 1 339 ? -4.543 31.164 -92.062 1.00 93.67 339 GLY B O 1
ATOM 8634 N N . LEU B 1 340 ? -4.434 28.981 -92.605 1.00 91.84 340 LEU B N 1
ATOM 8635 C CA . LEU B 1 340 ? -5.784 28.903 -93.142 1.00 84.40 340 LEU B CA 1
ATOM 8636 C C . LEU B 1 340 ? -6.767 28.273 -92.166 1.00 82.25 340 LEU B C 1
ATOM 8637 O O . LEU B 1 340 ? -7.837 27.821 -92.586 1.00 80.84 340 LEU B O 1
ATOM 8642 N N . GLY B 1 341 ? -6.424 28.230 -90.874 1.00 100.29 341 GLY B N 1
ATOM 8643 C CA . GLY B 1 341 ? -7.312 27.621 -89.896 1.00 96.91 341 GLY B CA 1
ATOM 8644 C C . GLY B 1 341 ? -8.691 28.246 -89.871 1.00 97.12 341 GLY B C 1
ATOM 8645 O O . GLY B 1 341 ? -9.684 27.559 -89.613 1.00 94.05 341 GLY B O 1
ATOM 8646 N N . ASP B 1 342 ? -8.776 29.544 -90.142 1.00 109.90 342 ASP B N 1
ATOM 8647 C CA . ASP B 1 342 ? -10.044 30.255 -90.267 1.00 118.19 342 ASP B CA 1
ATOM 8648 C C . ASP B 1 342 ? -10.251 30.555 -91.749 1.00 120.62 342 ASP B C 1
ATOM 8649 O O . ASP B 1 342 ? -9.776 31.567 -92.266 1.00 135.38 342 ASP B O 1
ATOM 8654 N N . SER B 1 343 ? -10.960 29.659 -92.430 1.00 108.22 343 SER B N 1
ATOM 8655 C CA . SER B 1 343 ? -11.258 29.826 -93.845 1.00 103.22 343 SER B CA 1
ATOM 8656 C C . SER B 1 343 ? -12.459 28.961 -94.188 1.00 98.23 343 SER B C 1
ATOM 8657 O O . SER B 1 343 ? -12.839 28.066 -93.427 1.00 81.82 343 SER B O 1
ATOM 8660 N N . ARG B 1 344 ? -13.055 29.243 -95.348 1.00 96.33 344 ARG B N 1
ATOM 8661 C CA . ARG B 1 344 ? -14.220 28.478 -95.779 1.00 92.43 344 ARG B CA 1
ATOM 8662 C C . ARG B 1 344 ? -13.854 27.027 -96.068 1.00 85.84 344 ARG B C 1
ATOM 8663 O O . ARG B 1 344 ? -14.635 26.113 -95.771 1.00 84.94 344 ARG B O 1
ATOM 8671 N N . GLN B 1 345 ? -12.670 26.794 -96.640 1.00 84.83 345 GLN B N 1
ATOM 8672 C CA . GLN B 1 345 ? -12.236 25.427 -96.913 1.00 82.65 345 GLN B CA 1
ATOM 8673 C C . GLN B 1 345 ? -12.026 24.646 -95.621 1.00 76.58 345 GLN B C 1
ATOM 8674 O O . GLN B 1 345 ? -12.411 23.474 -95.526 1.00 76.75 345 GLN B O 1
ATOM 8680 N N . ALA B 1 346 ? -11.430 25.285 -94.611 1.00 75.82 346 ALA B N 1
ATOM 8681 C CA . ALA B 1 346 ? -11.232 24.622 -93.327 1.00 79.75 346 ALA B CA 1
ATOM 8682 C C . ALA B 1 346 ? -12.553 24.392 -92.606 1.00 72.97 346 ALA B C 1
ATOM 8683 O O . ALA B 1 346 ? -12.709 23.381 -91.913 1.00 79.59 346 ALA B O 1
ATOM 8685 N N . ARG B 1 347 ? -13.510 25.309 -92.757 1.00 75.24 347 ARG B N 1
ATOM 8686 C CA . ARG B 1 347 ? -14.825 25.115 -92.155 1.00 75.08 347 ARG B CA 1
ATOM 8687 C C . ARG B 1 347 ? -15.556 23.946 -92.802 1.00 77.06 347 ARG B C 1
ATOM 8688 O O . ARG B 1 347 ? -16.132 23.099 -92.108 1.00 71.40 347 ARG B O 1
ATOM 8696 N N . ALA B 1 348 ? -15.543 23.882 -94.136 1.00 74.05 348 ALA B N 1
ATOM 8697 C CA . ALA B 1 348 ? -16.191 22.774 -94.828 1.00 72.88 348 ALA B CA 1
ATOM 8698 C C . ALA B 1 348 ? -15.527 21.446 -94.485 1.00 69.82 348 ALA B C 1
ATOM 8699 O O . ALA B 1 348 ? -16.212 20.437 -94.273 1.00 78.61 348 ALA B O 1
ATOM 8701 N N . LEU B 1 349 ? -14.193 21.429 -94.418 1.00 69.20 349 LEU B N 1
ATOM 8702 C CA . LEU B 1 349 ? -13.495 20.201 -94.049 1.00 68.15 349 LEU B CA 1
ATOM 8703 C C . LEU B 1 349 ? -13.825 19.787 -92.618 1.00 69.92 349 LEU B C 1
ATOM 8704 O O . LEU B 1 349 ? -13.996 18.595 -92.329 1.00 72.05 349 LEU B O 1
ATOM 8709 N N . ALA B 1 350 ? -13.927 20.761 -91.709 1.00 68.79 350 ALA B N 1
ATOM 8710 C CA . ALA B 1 350 ? -14.302 20.452 -90.333 1.00 64.66 350 ALA B CA 1
ATOM 8711 C C . ALA B 1 350 ? -15.709 19.874 -90.264 1.00 69.64 350 ALA B C 1
ATOM 8712 O O . ALA B 1 350 ? -15.960 18.915 -89.522 1.00 67.84 350 ALA B O 1
ATOM 8714 N N . HIS B 1 351 ? -16.640 20.441 -91.035 1.00 70.22 351 HIS B N 1
ATOM 8715 C CA . HIS B 1 351 ? -17.996 19.902 -91.073 1.00 69.77 351 HIS B CA 1
ATOM 8716 C C . HIS B 1 351 ? -18.002 18.474 -91.608 1.00 70.05 351 HIS B C 1
ATOM 8717 O O . HIS B 1 351 ? -18.712 17.606 -91.080 1.00 72.33 351 HIS B O 1
ATOM 8724 N N . ALA B 1 352 ? -17.210 18.210 -92.651 1.00 69.70 352 ALA B N 1
ATOM 8725 C CA . ALA B 1 352 ? -17.078 16.843 -93.146 1.00 70.74 352 ALA B CA 1
ATOM 8726 C C . ALA B 1 352 ? -16.561 15.913 -92.054 1.00 66.86 352 ALA B C 1
ATOM 8727 O O . ALA B 1 352 ? -17.056 14.789 -91.899 1.00 65.39 352 ALA B O 1
ATOM 8729 N N . ALA B 1 353 ? -15.574 16.370 -91.277 1.00 66.14 353 ALA B N 1
ATOM 8730 C CA . ALA B 1 353 ? -15.070 15.562 -90.170 1.00 57.73 353 ALA B CA 1
ATOM 8731 C C . ALA B 1 353 ? -16.159 15.298 -89.138 1.00 56.81 353 ALA B C 1
ATOM 8732 O O . ALA B 1 353 ? -16.217 14.212 -88.550 1.00 63.80 353 ALA B O 1
ATOM 8734 N N . ALA B 1 354 ? -17.030 16.281 -88.904 1.00 64.29 354 ALA B N 1
ATOM 8735 C CA . ALA B 1 354 ? -18.125 16.093 -87.957 1.00 62.77 354 ALA B CA 1
ATOM 8736 C C . ALA B 1 354 ? -19.095 15.027 -88.450 1.00 57.15 354 ALA B C 1
ATOM 8737 O O . ALA B 1 354 ? -19.523 14.152 -87.684 1.00 55.75 354 ALA B O 1
ATOM 8739 N N . VAL B 1 355 ? -19.454 15.088 -89.736 1.00 60.15 355 VAL B N 1
ATOM 8740 C CA . VAL B 1 355 ? -20.349 14.081 -90.302 1.00 61.86 355 VAL B CA 1
ATOM 8741 C C . VAL B 1 355 ? -19.725 12.694 -90.200 1.00 62.33 355 VAL B C 1
ATOM 8742 O O . VAL B 1 355 ? -20.390 11.722 -89.814 1.00 55.60 355 VAL B O 1
ATOM 8746 N N . LYS B 1 356 ? -18.433 12.580 -90.528 1.00 64.31 356 LYS B N 1
ATOM 8747 C CA . LYS B 1 356 ? -17.764 11.288 -90.411 1.00 64.33 356 LYS B CA 1
ATOM 8748 C C . LYS B 1 356 ? -17.692 10.820 -88.963 1.00 66.33 356 LYS B C 1
ATOM 8749 O O . LYS B 1 356 ? -17.663 9.611 -88.703 1.00 70.19 356 LYS B O 1
ATOM 8755 N N . LEU B 1 357 ? -17.664 11.751 -88.009 1.00 66.79 357 LEU B N 1
ATOM 8756 C CA . LEU B 1 357 ? -17.702 11.355 -86.605 1.00 63.90 357 LEU B CA 1
ATOM 8757 C C . LEU B 1 357 ? -19.067 10.786 -86.238 1.00 61.16 357 LEU B C 1
ATOM 8758 O O . LEU B 1 357 ? -19.157 9.775 -85.525 1.00 63.23 357 LEU B O 1
ATOM 8763 N N . GLN B 1 358 ? -20.142 11.416 -86.725 1.00 61.90 358 GLN B N 1
ATOM 8764 C CA . GLN B 1 358 ? -21.473 10.842 -86.543 1.00 60.75 358 GLN B CA 1
ATOM 8765 C C . GLN B 1 358 ? -21.557 9.442 -87.143 1.00 60.64 358 GLN B C 1
ATOM 8766 O O . GLN B 1 358 ? -22.129 8.528 -86.532 1.00 62.01 358 GLN B O 1
ATOM 8772 N N . GLU B 1 359 ? -20.986 9.252 -88.337 1.00 60.56 359 GLU B N 1
ATOM 8773 C CA . GLU B 1 359 ? -21.024 7.937 -88.971 1.00 58.82 359 GLU B CA 1
ATOM 8774 C C . GLU B 1 359 ? -20.215 6.914 -88.180 1.00 54.04 359 GLU B C 1
ATOM 8775 O O . GLU B 1 359 ? -20.611 5.747 -88.081 1.00 53.99 359 GLU B O 1
ATOM 8781 N N . LEU B 1 360 ? -19.080 7.328 -87.611 1.00 52.92 360 LEU B N 1
ATOM 8782 C CA . LEU B 1 360 ? -18.314 6.421 -86.762 1.00 50.93 360 LEU B CA 1
ATOM 8783 C C . LEU B 1 360 ? -19.124 5.994 -85.544 1.00 53.66 360 LEU B C 1
ATOM 8784 O O . LEU B 1 360 ? -19.144 4.808 -85.187 1.00 52.67 360 LEU B O 1
ATOM 8789 N N . GLU B 1 361 ? -19.798 6.947 -84.893 1.00 55.26 361 GLU B N 1
ATOM 8790 C CA . GLU B 1 361 ? -20.662 6.602 -83.766 1.00 59.27 361 GLU B CA 1
ATOM 8791 C C . GLU B 1 361 ? -21.731 5.596 -84.185 1.00 60.90 361 GLU B C 1
ATOM 8792 O O . GLU B 1 361 ? -21.977 4.598 -83.488 1.00 57.74 361 GLU B O 1
ATOM 8798 N N . GLN B 1 362 ? -22.369 5.842 -85.334 1.00 65.16 362 GLN B N 1
ATOM 8799 C CA . GLN B 1 362 ? -23.370 4.909 -85.843 1.00 67.29 362 GLN B CA 1
ATOM 8800 C C . GLN B 1 362 ? -22.784 3.516 -86.039 1.00 63.23 362 GLN B C 1
ATOM 8801 O O . GLN B 1 362 ? -23.403 2.515 -85.656 1.00 66.66 362 GLN B O 1
ATOM 8807 N N . GLU B 1 363 ? -21.588 3.429 -86.626 1.00 60.63 363 GLU B N 1
ATOM 8808 C CA . GLU B 1 363 ? -20.998 2.121 -86.887 1.00 61.45 363 GLU B CA 1
ATOM 8809 C C . GLU B 1 363 ? -20.597 1.416 -85.597 1.00 57.09 363 GLU B C 1
ATOM 8810 O O . GLU B 1 363 ? -20.615 0.181 -85.538 1.00 55.03 363 GLU B O 1
ATOM 8816 N N . ILE B 1 364 ? -20.233 2.172 -84.559 1.00 49.67 364 ILE B N 1
ATOM 8817 C CA . ILE B 1 364 ? -19.988 1.555 -83.260 1.00 51.77 364 ILE B CA 1
ATOM 8818 C C . ILE B 1 364 ? -21.279 0.960 -82.708 1.00 53.84 364 ILE B C 1
ATOM 8819 O O . ILE B 1 364 ? -21.293 -0.168 -82.188 1.00 53.73 364 ILE B O 1
ATOM 8824 N N . ARG B 1 365 ? -22.388 1.697 -82.832 1.00 51.28 365 ARG B N 1
ATOM 8825 C CA . ARG B 1 365 ? -23.685 1.151 -82.433 1.00 50.70 365 ARG B CA 1
ATOM 8826 C C . ARG B 1 365 ? -23.996 -0.141 -83.184 1.00 52.94 365 ARG B C 1
ATOM 8827 O O . ARG B 1 365 ? -24.375 -1.153 -82.578 1.00 53.94 365 ARG B O 1
ATOM 8835 N N . LYS B 1 366 ? -23.839 -0.126 -84.510 1.00 53.51 366 LYS B N 1
ATOM 8836 C CA . LYS B 1 366 ? -24.110 -1.324 -85.298 1.00 52.31 366 LYS B CA 1
ATOM 8837 C C . LYS B 1 366 ? -23.192 -2.471 -84.899 1.00 50.48 366 LYS B C 1
ATOM 8838 O O . LYS B 1 366 ? -23.607 -3.635 -84.924 1.00 54.60 366 LYS B O 1
ATOM 8844 N N . ALA B 1 367 ? -21.952 -2.161 -84.515 1.00 50.12 367 ALA B N 1
ATOM 8845 C CA . ALA B 1 367 ? -21.020 -3.199 -84.090 1.00 51.82 367 ALA B CA 1
ATOM 8846 C C . ALA B 1 367 ? -21.482 -3.854 -82.796 1.00 47.83 367 ALA B C 1
ATOM 8847 O O . ALA B 1 367 ? -21.452 -5.085 -82.665 1.00 52.38 367 ALA B O 1
ATOM 8849 N N . LEU B 1 368 ? -21.911 -3.046 -81.824 1.00 46.18 368 LEU B N 1
ATOM 8850 C CA . LEU B 1 368 ? -22.398 -3.613 -80.569 1.00 47.50 368 LEU B CA 1
ATOM 8851 C C . LEU B 1 368 ? -23.662 -4.434 -80.792 1.00 48.37 368 LEU B C 1
ATOM 8852 O O . LEU B 1 368 ? -23.806 -5.534 -80.237 1.00 49.44 368 LEU B O 1
ATOM 8857 N N . ALA B 1 369 ? -24.586 -3.920 -81.610 1.00 47.09 369 ALA B N 1
ATOM 8858 C CA . ALA B 1 369 ? -25.785 -4.686 -81.927 1.00 51.35 369 ALA B CA 1
ATOM 8859 C C . ALA B 1 369 ? -25.443 -5.982 -82.649 1.00 57.69 369 ALA B C 1
ATOM 8860 O O . ALA B 1 369 ? -26.177 -6.969 -82.533 1.00 60.67 369 ALA B O 1
ATOM 8862 N N . GLU B 1 370 ? -24.331 -6.001 -83.392 1.00 60.33 370 GLU B N 1
ATOM 8863 C CA . GLU B 1 370 ? -23.898 -7.227 -84.055 1.00 62.11 370 GLU B CA 1
ATOM 8864 C C . GLU B 1 370 ? -23.343 -8.230 -83.049 1.00 64.88 370 GLU B C 1
ATOM 8865 O O . GLU B 1 370 ? -23.663 -9.426 -83.113 1.00 54.72 370 GLU B O 1
ATOM 8871 N N . ARG B 1 371 ? -22.504 -7.764 -82.119 1.00 58.20 371 ARG B N 1
ATOM 8872 C CA . ARG B 1 371 ? -22.023 -8.631 -81.047 1.00 55.85 371 ARG B CA 1
ATOM 8873 C C . ARG B 1 371 ? -23.185 -9.258 -80.288 1.00 53.88 371 ARG B C 1
ATOM 8874 O O . ARG B 1 371 ? -23.184 -10.462 -80.007 1.00 51.84 371 ARG B O 1
ATOM 8882 N N . VAL B 1 372 ? -24.196 -8.452 -79.957 1.00 50.17 372 VAL B N 1
ATOM 8883 C CA . VAL B 1 372 ? -25.367 -8.984 -79.267 1.00 49.20 372 VAL B CA 1
ATOM 8884 C C . VAL B 1 372 ? -26.106 -9.981 -80.154 1.00 55.42 372 VAL B C 1
ATOM 8885 O O . VAL B 1 372 ? -26.515 -11.058 -79.698 1.00 57.55 372 VAL B O 1
ATOM 8889 N N . ALA B 1 373 ? -26.284 -9.641 -81.434 1.00 53.30 373 ALA B N 1
ATOM 8890 C CA . ALA B 1 373 ? -27.010 -10.518 -82.347 1.00 55.70 373 ALA B CA 1
ATOM 8891 C C . ALA B 1 373 ? -26.339 -11.877 -82.481 1.00 60.18 373 ALA B C 1
ATOM 8892 O O . ALA B 1 373 ? -27.024 -12.891 -82.663 1.00 57.31 373 ALA B O 1
ATOM 8894 N N . THR B 1 374 ? -25.011 -11.924 -82.386 1.00 61.13 374 THR B N 1
ATOM 8895 C CA . THR B 1 374 ? -24.292 -13.185 -82.518 1.00 61.66 374 THR B CA 1
ATOM 8896 C C . THR B 1 374 ? -24.204 -13.958 -81.206 1.00 57.06 374 THR B C 1
ATOM 8897 O O . THR B 1 374 ? -24.380 -15.179 -81.195 1.00 59.35 374 THR B O 1
ATOM 8901 N N . ASP B 1 375 ? -23.948 -13.270 -80.093 1.00 52.27 375 ASP B N 1
ATOM 8902 C CA . ASP B 1 375 ? -23.630 -13.962 -78.851 1.00 54.40 375 ASP B CA 1
ATOM 8903 C C . ASP B 1 375 ? -24.864 -14.387 -78.065 1.00 53.90 375 ASP B C 1
ATOM 8904 O O . ASP B 1 375 ? -24.779 -15.339 -77.281 1.00 57.21 375 ASP B O 1
ATOM 8909 N N . PHE B 1 376 ? -26.002 -13.719 -78.250 1.00 53.52 376 PHE B N 1
ATOM 8910 C CA . PHE B 1 376 ? -27.216 -14.030 -77.505 1.00 50.37 376 PHE B CA 1
ATOM 8911 C C . PHE B 1 376 ? -28.247 -14.761 -78.356 1.00 50.61 376 PHE B C 1
ATOM 8912 O O . PHE B 1 376 ? -29.420 -14.832 -77.977 1.00 52.17 376 PHE B O 1
ATOM 8920 N N . VAL B 1 377 ? -27.833 -15.313 -79.499 1.00 52.57 377 VAL B N 1
ATOM 8921 C CA . VAL B 1 377 ? -28.792 -15.948 -80.396 1.00 55.89 377 VAL B CA 1
ATOM 8922 C C . VAL B 1 377 ? -29.319 -17.250 -79.801 1.00 63.06 377 VAL B C 1
ATOM 8923 O O . VAL B 1 377 ? -30.442 -17.671 -80.107 1.00 69.99 377 VAL B O 1
ATOM 8927 N N . ASN B 1 378 ? -28.537 -17.903 -78.928 1.00 67.33 378 ASN B N 1
ATOM 8928 C CA . ASN B 1 378 ? -28.916 -19.181 -78.336 1.00 68.27 378 ASN B CA 1
ATOM 8929 C C . ASN B 1 378 ? -28.466 -19.199 -76.872 1.00 68.05 378 ASN B C 1
ATOM 8930 O O . ASN B 1 378 ? -27.543 -19.910 -76.475 1.00 66.40 378 ASN B O 1
ATOM 8935 N N . VAL B 1 379 ? -29.132 -18.394 -76.049 1.00 72.41 379 VAL B N 1
ATOM 8936 C CA . VAL B 1 379 ? -28.886 -18.406 -74.612 1.00 72.64 379 VAL B CA 1
ATOM 8937 C C . VAL B 1 379 ? -29.566 -19.628 -74.009 1.00 76.53 379 VAL B C 1
ATOM 8938 O O . VAL B 1 379 ? -30.771 -19.839 -74.193 1.00 87.45 379 VAL B O 1
ATOM 8942 N N . GLY B 1 380 ? -28.796 -20.441 -73.292 1.00 70.33 380 GLY B N 1
ATOM 8943 C CA . GLY B 1 380 ? -29.321 -21.641 -72.684 1.00 75.75 380 GLY B CA 1
ATOM 8944 C C . GLY B 1 380 ? -29.143 -22.906 -73.495 1.00 71.62 380 GLY B C 1
ATOM 8945 O O . GLY B 1 380 ? -29.387 -24.000 -72.969 1.00 69.64 380 GLY B O 1
ATOM 8946 N N . GLY B 1 381 ? -28.740 -22.795 -74.758 1.00 68.36 381 GLY B N 1
ATOM 8947 C CA . GLY B 1 381 ? -28.439 -23.952 -75.568 1.00 64.83 381 GLY B CA 1
ATOM 8948 C C . GLY B 1 381 ? -27.301 -24.779 -74.999 1.00 62.16 381 GLY B C 1
ATOM 8949 O O . GLY B 1 381 ? -27.451 -25.975 -74.726 1.00 63.72 381 GLY B O 1
ATOM 8950 N N . PRO B 1 382 ? -26.131 -24.156 -74.819 1.00 57.89 382 PRO B N 1
ATOM 8951 C CA . PRO B 1 382 ? -24.989 -24.904 -74.266 1.00 54.81 382 PRO B CA 1
ATOM 8952 C C . PRO B 1 382 ? -25.236 -25.494 -72.886 1.00 55.63 382 PRO B C 1
ATOM 8953 O O . PRO B 1 382 ? -24.697 -26.566 -72.586 1.00 55.64 382 PRO B O 1
ATOM 8957 N N . ILE B 1 383 ? -26.027 -24.837 -72.035 1.00 52.52 383 ILE B N 1
ATOM 8958 C CA . ILE B 1 383 ? -26.264 -25.395 -70.708 1.00 48.01 383 ILE B CA 1
ATOM 8959 C C . ILE B 1 383 ? -27.267 -26.542 -70.777 1.00 54.22 383 ILE B C 1
ATOM 8960 O O . ILE B 1 383 ? -27.186 -27.491 -69.984 1.00 52.15 383 ILE B O 1
ATOM 8965 N N . LYS B 1 384 ? -28.208 -26.493 -71.724 1.00 56.65 384 LYS B N 1
ATOM 8966 C CA . LYS B 1 384 ? -29.104 -27.625 -71.929 1.00 60.64 384 LYS B CA 1
ATOM 8967 C C . LYS B 1 384 ? -28.341 -28.821 -72.486 1.00 62.13 384 LYS B C 1
ATOM 8968 O O . LYS B 1 384 ? -28.593 -29.966 -72.091 1.00 64.64 384 LYS B O 1
ATOM 8974 N N . ALA B 1 385 ? -27.393 -28.570 -73.395 1.00 66.22 385 ALA B N 1
ATOM 8975 C CA . ALA B 1 385 ? -26.552 -29.649 -73.903 1.00 68.40 385 ALA B CA 1
ATOM 8976 C C . ALA B 1 385 ? -25.625 -30.193 -72.822 1.00 65.69 385 ALA B C 1
ATOM 8977 O O . ALA B 1 385 ? -25.290 -31.383 -72.838 1.00 57.09 385 ALA B O 1
ATOM 8979 N N . LEU B 1 386 ? -25.202 -29.344 -71.881 1.00 60.06 386 LEU B N 1
ATOM 8980 C CA . LEU B 1 386 ? -24.390 -29.833 -70.770 1.00 60.04 386 LEU B CA 1
ATOM 8981 C C . LEU B 1 386 ? -25.213 -30.703 -69.830 1.00 61.99 386 LEU B C 1
ATOM 8982 O O . LEU B 1 386 ? -24.742 -31.754 -69.378 1.00 63.82 386 LEU B O 1
ATOM 8987 N N . GLU B 1 387 ? -26.445 -30.284 -69.521 1.00 64.57 387 GLU B N 1
ATOM 8988 C CA . GLU B 1 387 ? -27.311 -31.114 -68.689 1.00 64.38 387 GLU B CA 1
ATOM 8989 C C . GLU B 1 387 ? -27.620 -32.439 -69.375 1.00 65.08 387 GLU B C 1
ATOM 8990 O O . GLU B 1 387 ? -27.693 -33.485 -68.719 1.00 61.59 387 GLU B O 1
ATOM 8996 N N . ASP B 1 388 ? -27.807 -32.414 -70.697 1.00 67.80 388 ASP B N 1
ATOM 8997 C CA . ASP B 1 388 ? -28.013 -33.661 -71.426 1.00 72.52 388 ASP B CA 1
ATOM 8998 C 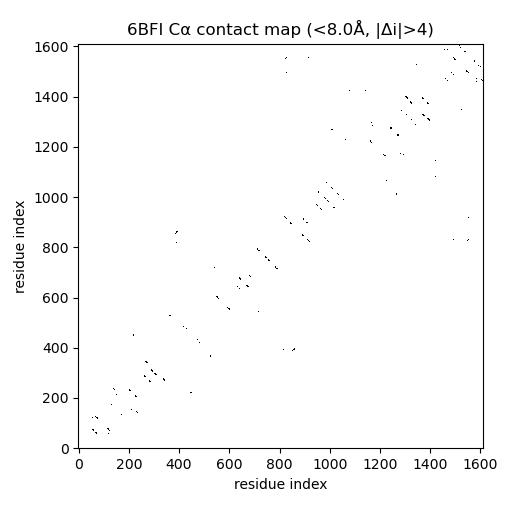C . ASP B 1 388 ? -26.773 -34.546 -71.369 1.00 67.55 388 ASP B C 1
ATOM 8999 O O . ASP B 1 388 ? -26.882 -35.765 -71.196 1.00 70.31 388 ASP B O 1
ATOM 9004 N N . ALA B 1 389 ? -25.585 -33.951 -71.506 1.00 65.59 389 ALA B N 1
ATOM 9005 C CA . ALA B 1 389 ? -24.357 -34.738 -71.453 1.00 65.56 389 ALA B CA 1
ATOM 9006 C C . ALA B 1 389 ? -24.154 -35.357 -70.077 1.00 67.54 389 ALA B C 1
ATOM 9007 O O . ALA B 1 389 ? -23.663 -36.484 -69.964 1.00 71.58 389 ALA B O 1
ATOM 9009 N N . ALA B 1 390 ? -24.521 -34.635 -69.017 1.00 62.88 390 ALA B N 1
ATOM 9010 C CA . ALA B 1 390 ? -24.350 -35.181 -67.675 1.00 62.42 390 ALA B CA 1
ATOM 9011 C C . ALA B 1 390 ? -25.345 -36.297 -67.400 1.00 62.37 390 ALA B C 1
ATOM 9012 O O . ALA B 1 390 ? -25.094 -37.157 -66.546 1.00 66.37 390 ALA B O 1
ATOM 9014 N N . LEU B 1 391 ? -26.476 -36.299 -68.101 1.00 59.88 391 LEU B N 1
ATOM 9015 C CA . LEU B 1 391 ? -27.511 -37.303 -67.906 1.00 66.35 391 LEU B CA 1
ATOM 9016 C C . LEU B 1 391 ? -27.357 -38.506 -68.833 1.00 71.07 391 LEU B C 1
ATOM 9017 O O . LEU B 1 391 ? -28.270 -39.336 -68.910 1.00 75.76 391 LEU B O 1
ATOM 9022 N N . ALA B 1 392 ? -26.229 -38.619 -69.532 1.00 70.04 392 ALA B N 1
ATOM 9023 C CA . ALA B 1 392 ? -25.995 -39.783 -70.375 1.00 72.46 392 ALA B CA 1
ATOM 9024 C C . ALA B 1 392 ? -25.921 -41.042 -69.522 1.00 73.40 392 ALA B C 1
ATOM 9025 O O . ALA B 1 392 ? -25.340 -41.039 -68.433 1.00 71.48 392 ALA B O 1
ATOM 9027 N N . SER B 1 393 ? -26.519 -42.120 -70.023 1.00 78.54 393 SER B N 1
ATOM 9028 C CA . SER B 1 393 ? -26.548 -43.368 -69.278 1.00 86.64 393 SER B CA 1
ATOM 9029 C C . SER B 1 393 ? -25.124 -43.870 -69.033 1.00 84.58 393 SER B C 1
ATOM 9030 O O . SER B 1 393 ? -24.203 -43.541 -69.786 1.00 81.62 393 SER B O 1
ATOM 9033 N N . PRO B 1 394 ? -24.913 -44.660 -67.975 1.00 83.99 394 PRO B N 1
ATOM 9034 C CA . PRO B 1 394 ? -23.559 -45.173 -67.698 1.00 83.27 394 PRO B CA 1
ATOM 9035 C C . PRO B 1 394 ? -23.018 -46.097 -68.778 1.00 87.77 394 PRO B C 1
ATOM 9036 O O . PRO B 1 394 ? -21.817 -46.394 -68.761 1.00 86.26 394 PRO B O 1
ATOM 9040 N N . SER B 1 395 ? -23.856 -46.558 -69.708 1.00 90.02 395 SER B N 1
ATOM 9041 C CA . SER B 1 395 ? -23.412 -47.463 -70.761 1.00 96.95 395 SER B CA 1
ATOM 9042 C C . SER B 1 395 ? -22.803 -46.738 -71.955 1.00 98.92 395 SER B C 1
ATOM 9043 O O . SER B 1 395 ? -22.279 -47.404 -72.855 1.00 102.74 395 SER B O 1
ATOM 9046 N N . ASP B 1 396 ? -22.859 -45.413 -71.988 1.00 95.91 396 ASP B N 1
ATOM 9047 C CA . ASP B 1 396 ? -22.324 -44.638 -73.104 1.00 90.92 396 ASP B CA 1
ATOM 9048 C C . ASP B 1 396 ? -20.804 -44.715 -73.113 1.00 90.72 396 ASP B C 1
ATOM 9049 O O . ASP B 1 396 ? -20.169 -44.193 -72.188 1.00 84.70 396 ASP B O 1
ATOM 9054 N N . PRO B 1 397 ? -20.178 -45.330 -74.124 1.00 99.03 397 PRO B N 1
ATOM 9055 C CA . PRO B 1 397 ? -18.715 -45.485 -74.109 1.00 103.56 397 PRO B CA 1
ATOM 9056 C C . PRO B 1 397 ? -17.951 -44.180 -74.252 1.00 101.05 397 PRO B C 1
ATOM 9057 O O . PRO B 1 397 ? -16.715 -44.206 -74.267 1.00 106.93 397 PRO B O 1
ATOM 9061 N N . ASN B 1 398 ? -18.637 -43.043 -74.357 1.00 95.69 398 ASN B N 1
ATOM 9062 C CA . ASN B 1 398 ? -17.969 -41.769 -74.588 1.00 94.99 398 ASN B CA 1
ATOM 9063 C C . ASN B 1 398 ? -18.713 -40.641 -73.883 1.00 86.91 398 ASN B C 1
ATOM 9064 O O . ASN B 1 398 ? -18.788 -39.517 -74.388 1.00 78.57 398 ASN B O 1
ATOM 9069 N N . ARG B 1 399 ? -19.268 -40.928 -72.703 1.00 80.14 399 ARG B N 1
ATOM 9070 C CA . ARG B 1 399 ? -19.953 -39.884 -71.950 1.00 76.92 399 ARG B CA 1
ATOM 9071 C C . ARG B 1 399 ? -18.969 -38.871 -71.375 1.00 73.89 399 ARG B C 1
ATOM 9072 O O . ARG B 1 399 ? -19.317 -37.696 -71.204 1.00 71.52 399 ARG B O 1
ATOM 9080 N N . GLN B 1 400 ? -17.735 -39.299 -71.097 1.00 73.71 400 GLN B N 1
ATOM 9081 C CA . GLN B 1 400 ? -16.745 -38.393 -70.524 1.00 74.16 400 GLN B CA 1
ATOM 9082 C C . GLN B 1 400 ? -16.269 -37.368 -71.546 1.00 77.05 400 GLN B C 1
ATOM 9083 O O . GLN B 1 400 ? -16.073 -36.195 -71.210 1.00 80.50 400 GLN B O 1
ATOM 9089 N N . ALA B 1 401 ? -16.070 -37.792 -72.796 1.00 78.68 401 ALA B N 1
ATOM 9090 C CA . ALA B 1 401 ? -15.640 -36.855 -73.829 1.00 81.79 401 ALA B CA 1
ATOM 9091 C C . ALA B 1 401 ? -16.754 -35.880 -74.188 1.00 76.33 401 ALA B C 1
ATOM 9092 O O . ALA B 1 401 ? -16.512 -34.673 -74.334 1.00 77.13 401 ALA B O 1
ATOM 9094 N N . ASN B 1 402 ? -17.983 -36.385 -74.331 1.00 72.96 402 ASN B N 1
ATOM 9095 C CA . ASN B 1 402 ? -19.123 -35.514 -74.594 1.00 73.60 402 ASN B CA 1
ATOM 9096 C C . ASN B 1 402 ? -19.304 -34.502 -73.470 1.00 71.22 402 ASN B C 1
ATOM 9097 O O . ASN B 1 402 ? -19.511 -33.308 -73.721 1.00 70.99 402 ASN B O 1
ATOM 9102 N N . PHE B 1 403 ? -19.222 -34.961 -72.218 1.00 66.18 403 PHE B N 1
ATOM 9103 C CA . PHE B 1 403 ? -19.367 -34.038 -71.098 1.00 63.75 403 PHE B CA 1
ATOM 9104 C C . PHE B 1 403 ? -18.240 -33.016 -71.078 1.00 59.23 403 PHE B C 1
ATOM 9105 O O . PHE B 1 403 ? -18.467 -31.839 -70.776 1.00 56.65 403 PHE B O 1
ATOM 9113 N N . ALA B 1 404 ? -17.015 -33.449 -71.383 1.00 61.90 404 ALA B N 1
ATOM 9114 C CA . ALA B 1 404 ? -15.887 -32.524 -71.398 1.00 61.98 404 ALA B CA 1
ATOM 9115 C C . ALA B 1 404 ? -16.100 -31.420 -72.426 1.00 61.51 404 ALA B C 1
ATOM 9116 O O . ALA B 1 404 ? -16.004 -30.228 -72.104 1.00 62.02 404 ALA B O 1
ATOM 9118 N N . GLN B 1 405 ? -16.415 -31.798 -73.670 1.00 64.05 405 GLN B N 1
ATOM 9119 C CA . GLN B 1 405 ? -16.616 -30.791 -74.707 1.00 69.95 405 GLN B CA 1
ATOM 9120 C C . GLN B 1 405 ? -17.796 -29.883 -74.380 1.00 64.18 405 GLN B C 1
ATOM 9121 O O . GLN B 1 405 ? -17.715 -28.662 -74.563 1.00 60.59 405 GLN B O 1
ATOM 9127 N N . LYS B 1 406 ? -18.902 -30.456 -73.895 1.00 64.83 406 LYS B N 1
ATOM 9128 C CA . LYS B 1 406 ? -20.066 -29.634 -73.572 1.00 59.77 406 LYS B CA 1
ATOM 9129 C C . LYS B 1 406 ? -19.750 -28.639 -72.461 1.00 58.25 406 LYS B C 1
ATOM 9130 O O . LYS B 1 406 ? -20.163 -27.474 -72.526 1.00 60.00 406 LYS B O 1
ATOM 9136 N N . ALA B 1 407 ? -19.016 -29.077 -71.436 1.00 58.76 407 ALA B N 1
ATOM 9137 C CA . ALA B 1 407 ? -18.612 -28.164 -70.371 1.00 58.88 407 ALA B CA 1
ATOM 9138 C C . ALA B 1 407 ? -17.719 -27.054 -70.909 1.00 59.31 407 ALA B C 1
ATOM 9139 O O . ALA B 1 407 ? -17.866 -25.884 -70.528 1.00 62.16 407 ALA B O 1
ATOM 9141 N N . LYS B 1 408 ? -16.789 -27.403 -71.802 1.00 63.80 408 LYS B N 1
ATOM 9142 C CA . LYS B 1 408 ? -15.920 -26.398 -72.408 1.00 71.21 408 LYS B CA 1
ATOM 9143 C C . LYS B 1 408 ? -16.733 -25.350 -73.163 1.00 69.29 408 LYS B C 1
ATOM 9144 O O . LYS B 1 408 ? -16.580 -24.140 -72.936 1.00 70.58 408 LYS B O 1
ATOM 9150 N N . GLU B 1 409 ? -17.618 -25.800 -74.058 1.00 69.93 409 GLU B N 1
ATOM 9151 C CA . GLU B 1 409 ? -18.400 -24.859 -74.851 1.00 73.67 409 GLU B CA 1
ATOM 9152 C C . GLU B 1 409 ? -19.355 -24.047 -73.985 1.00 65.70 409 GLU B C 1
ATOM 9153 O O . GLU B 1 409 ? -19.676 -22.904 -74.331 1.00 65.78 409 GLU B O 1
ATOM 9159 N N . PHE B 1 410 ? -19.809 -24.600 -72.856 1.00 60.23 410 PHE B N 1
ATOM 9160 C CA . PHE B 1 410 ? -20.629 -23.806 -71.946 1.00 52.65 410 PHE B CA 1
ATOM 9161 C C . PHE B 1 410 ? -19.806 -22.702 -71.298 1.00 53.91 410 PHE B C 1
ATOM 9162 O O . PHE B 1 410 ? -20.253 -21.552 -71.215 1.00 55.33 410 PHE B O 1
ATOM 9170 N N . GLU B 1 411 ? -18.609 -23.039 -70.810 1.00 55.54 411 GLU B N 1
ATOM 9171 C CA . GLU B 1 411 ? -17.763 -22.023 -70.191 1.00 56.34 411 GLU B CA 1
ATOM 9172 C C . GLU B 1 411 ? -17.454 -20.900 -71.174 1.00 52.26 411 GLU B C 1
ATOM 9173 O O . GLU B 1 411 ? -17.597 -19.713 -70.846 1.00 50.69 411 GLU B O 1
ATOM 9179 N N . ALA B 1 412 ? -17.055 -21.257 -72.400 1.00 53.27 412 ALA B N 1
ATOM 9180 C CA . ALA B 1 412 ? -16.793 -20.234 -73.410 1.00 56.29 412 ALA B CA 1
ATOM 9181 C C . ALA B 1 412 ? -18.051 -19.429 -73.723 1.00 53.11 412 ALA B C 1
ATOM 9182 O O . ALA B 1 412 ? -17.981 -18.214 -73.944 1.00 47.42 412 ALA B O 1
ATOM 9184 N N . HIS B 1 413 ? -19.212 -20.088 -73.728 1.00 54.11 413 HIS B N 1
ATOM 9185 C CA . HIS B 1 413 ? -20.464 -19.406 -74.044 1.00 50.37 413 HIS B CA 1
ATOM 9186 C C . HIS B 1 413 ? -20.801 -18.349 -72.995 1.00 48.91 413 HIS B C 1
ATOM 9187 O O . HIS B 1 413 ? -21.028 -17.178 -73.327 1.00 50.22 413 HIS B O 1
ATOM 9194 N N . THR B 1 414 ? -20.832 -18.740 -71.717 1.00 48.27 414 THR B N 1
ATOM 9195 C CA . THR B 1 414 ? -21.231 -17.790 -70.682 1.00 50.55 414 THR B CA 1
ATOM 9196 C C . THR B 1 414 ? -20.178 -16.703 -70.488 1.00 49.85 414 THR B C 1
ATOM 9197 O O . THR B 1 414 ? -20.522 -15.532 -70.268 1.00 53.45 414 THR B O 1
ATOM 9201 N N . ALA B 1 415 ? -18.893 -17.060 -70.585 1.00 49.10 415 ALA B N 1
ATOM 9202 C CA . ALA B 1 415 ? -17.855 -16.035 -70.553 1.00 50.26 415 ALA B CA 1
ATOM 9203 C C . ALA B 1 415 ? -18.037 -15.045 -71.698 1.00 53.29 415 ALA B C 1
ATOM 9204 O O . ALA B 1 415 ? -17.830 -13.836 -71.525 1.00 60.09 415 ALA B O 1
ATOM 9206 N N . ARG B 1 416 ? -18.452 -15.537 -72.869 1.00 55.86 416 ARG B N 1
ATOM 9207 C CA . ARG B 1 416 ? -18.715 -14.647 -73.994 1.00 54.69 416 ARG B CA 1
ATOM 9208 C C . ARG B 1 416 ? -19.906 -13.737 -73.714 1.00 51.11 416 ARG B C 1
ATOM 9209 O O . ARG B 1 416 ? -19.885 -12.552 -74.070 1.00 49.67 416 ARG B O 1
ATOM 9217 N N . LEU B 1 417 ? -20.956 -14.274 -73.085 1.00 52.70 417 LEU B N 1
ATOM 9218 C CA . LEU B 1 417 ? -22.103 -13.446 -72.720 1.00 50.76 417 LEU B CA 1
ATOM 9219 C C . LEU B 1 417 ? -21.680 -12.309 -71.800 1.00 53.05 417 LEU B C 1
ATOM 9220 O O . LEU B 1 417 ? -22.042 -11.145 -72.020 1.00 59.92 417 LEU B O 1
ATOM 9225 N N . ALA B 1 418 ? -20.902 -12.628 -70.763 1.00 53.46 418 ALA B N 1
ATOM 9226 C CA . ALA B 1 418 ? -20.464 -11.589 -69.837 1.00 52.76 418 ALA B CA 1
ATOM 9227 C C . ALA B 1 418 ? -19.575 -10.564 -70.535 1.00 51.82 418 ALA B C 1
ATOM 9228 O O . ALA B 1 418 ? -19.696 -9.356 -70.289 1.00 47.13 418 ALA B O 1
ATOM 9230 N N . ASP B 1 419 ? -18.678 -11.024 -71.412 1.00 53.48 419 ASP B N 1
ATOM 9231 C CA . ASP B 1 419 ? -17.821 -10.092 -72.140 1.00 57.23 419 ASP B CA 1
ATOM 9232 C C . ASP B 1 419 ? -18.642 -9.139 -73.002 1.00 55.16 419 ASP B C 1
ATOM 9233 O O . ASP B 1 419 ? -18.352 -7.937 -73.064 1.00 54.41 419 ASP B O 1
ATOM 9238 N N . THR B 1 420 ? -19.674 -9.656 -73.674 1.00 53.30 420 THR B N 1
ATOM 9239 C CA . THR B 1 420 ? -20.520 -8.789 -74.487 1.00 50.20 420 THR B CA 1
ATOM 9240 C C . THR B 1 420 ? -21.284 -7.797 -73.616 1.00 50.06 420 THR B C 1
ATOM 9241 O O . THR B 1 420 ? -21.435 -6.623 -73.982 1.00 44.86 420 THR B O 1
ATOM 9245 N N . ALA B 1 421 ? -21.756 -8.245 -72.447 1.00 48.31 421 ALA B N 1
ATOM 9246 C CA . ALA B 1 421 ? -22.393 -7.318 -71.516 1.00 48.99 421 ALA B CA 1
ATOM 9247 C C . ALA B 1 421 ? -21.434 -6.210 -71.100 1.00 44.12 421 ALA B C 1
ATOM 9248 O O . ALA B 1 421 ? -21.838 -5.049 -70.961 1.00 44.83 421 ALA B O 1
ATOM 9250 N N . GLU B 1 422 ? -20.154 -6.542 -70.911 1.00 44.73 422 GLU B N 1
ATOM 9251 C CA . GLU B 1 422 ? -19.181 -5.518 -70.542 1.00 57.93 422 GLU B CA 1
ATOM 9252 C C . GLU B 1 422 ? -18.937 -4.543 -71.689 1.00 55.44 422 GLU B C 1
ATOM 9253 O O . GLU B 1 422 ? -18.851 -3.329 -71.467 1.00 55.09 422 GLU B O 1
ATOM 9259 N N . LEU B 1 423 ? -18.822 -5.051 -72.921 1.00 54.06 423 LEU B N 1
ATOM 9260 C CA . LEU B 1 423 ? -18.642 -4.159 -74.064 1.00 52.97 423 LEU B CA 1
ATOM 9261 C C . LEU B 1 423 ? -19.827 -3.213 -74.213 1.00 51.48 423 LEU B C 1
ATOM 9262 O O . LEU B 1 423 ? -19.648 -2.020 -74.488 1.00 55.01 423 LEU B O 1
ATOM 9267 N N . VAL B 1 424 ? -21.046 -3.725 -74.027 1.00 52.33 424 VAL B N 1
ATOM 9268 C CA . VAL B 1 424 ? -22.228 -2.872 -74.110 1.00 50.39 424 VAL B CA 1
ATOM 9269 C C . VAL B 1 424 ? -22.217 -1.836 -72.994 1.00 52.59 424 VAL B C 1
ATOM 9270 O O . VAL B 1 424 ? -22.518 -0.657 -73.218 1.00 54.96 424 VAL B O 1
ATOM 9274 N N . ALA B 1 425 ? -21.855 -2.252 -71.778 1.00 52.85 425 ALA B N 1
ATOM 9275 C CA . ALA B 1 425 ? -21.839 -1.314 -70.660 1.00 53.12 425 ALA B CA 1
ATOM 9276 C C . ALA B 1 425 ? -20.777 -0.235 -70.837 1.00 56.77 425 ALA B C 1
ATOM 9277 O O . ALA B 1 425 ? -20.943 0.884 -70.335 1.00 52.29 425 ALA B O 1
ATOM 9279 N N . SER B 1 426 ? -19.689 -0.542 -71.543 1.00 55.38 426 SER B N 1
ATOM 9280 C CA . SER B 1 426 ? -18.578 0.392 -71.664 1.00 58.56 426 SER B CA 1
ATOM 9281 C C . SER B 1 426 ? -18.613 1.225 -72.939 1.00 60.52 426 SER B C 1
ATOM 9282 O O . SER B 1 426 ? -17.908 2.237 -73.012 1.00 62.49 426 SER B O 1
ATOM 9285 N N . SER B 1 427 ? -19.409 0.836 -73.940 1.00 58.94 427 SER B N 1
ATOM 9286 C CA . SER B 1 427 ? -19.437 1.581 -75.193 1.00 61.24 427 SER B CA 1
ATOM 9287 C C . SER B 1 427 ? -20.843 1.781 -75.746 1.00 59.21 427 SER B C 1
ATOM 9288 O O . SER B 1 427 ? -20.979 2.236 -76.889 1.00 66.35 427 SER B O 1
ATOM 9291 N N . GLY B 1 428 ? -21.886 1.471 -74.983 1.00 56.37 428 GLY B N 1
ATOM 9292 C CA . GLY B 1 428 ? -23.239 1.540 -75.488 1.00 52.15 428 GLY B CA 1
ATOM 9293 C C . GLY B 1 428 ? -23.951 2.857 -75.297 1.00 62.86 428 GLY B C 1
ATOM 9294 O O . GLY B 1 428 ? -25.142 2.951 -75.608 1.00 66.12 428 GLY B O 1
ATOM 9295 N N . GLY B 1 429 ? -23.263 3.880 -74.800 1.00 67.91 429 GLY B N 1
ATOM 9296 C CA . GLY B 1 429 ? -23.910 5.156 -74.559 1.00 74.86 429 GLY B CA 1
ATOM 9297 C C . GLY B 1 429 ? -25.019 5.100 -73.533 1.00 76.93 429 GLY B C 1
ATOM 9298 O O . GLY B 1 429 ? -26.017 5.817 -73.666 1.00 84.10 429 GLY B O 1
ATOM 9299 N N . CYS B 1 430 ? -24.879 4.259 -72.514 1.00 75.47 430 CYS B N 1
ATOM 9300 C CA . CYS B 1 430 ? -25.881 4.126 -71.469 1.00 71.63 430 CYS B CA 1
ATOM 9301 C C . CYS B 1 430 ? -25.503 4.970 -70.257 1.00 74.10 430 CYS B C 1
ATOM 9302 O O . CYS B 1 430 ? -24.340 5.331 -70.059 1.00 76.53 430 CYS B O 1
ATOM 9305 N N . SER B 1 431 ? -26.509 5.285 -69.444 1.00 72.40 431 SER B N 1
ATOM 9306 C CA . SER B 1 431 ? -26.267 6.045 -68.228 1.00 72.32 431 SER B CA 1
ATOM 9307 C C . SER B 1 431 ? -25.400 5.244 -67.260 1.00 68.63 431 SER B C 1
ATOM 9308 O O . SER B 1 431 ? -25.241 4.026 -67.385 1.00 72.60 431 SER B O 1
ATOM 9311 N N . ASP B 1 432 ? -24.830 5.952 -66.281 1.00 69.37 432 ASP B N 1
ATOM 9312 C CA . ASP B 1 432 ? -23.934 5.312 -65.323 1.00 68.17 432 ASP B CA 1
ATOM 9313 C C . ASP B 1 432 ? -24.659 4.306 -64.439 1.00 65.13 432 ASP B C 1
ATOM 9314 O O . ASP B 1 432 ? -24.071 3.286 -64.059 1.00 66.93 432 ASP B O 1
ATOM 9319 N N . ALA B 1 433 ? -25.921 4.569 -64.102 1.00 64.10 433 ALA B N 1
ATOM 9320 C CA . ALA B 1 433 ? -26.682 3.618 -63.299 1.00 63.82 433 ALA B CA 1
ATOM 9321 C C . ALA B 1 433 ? -26.969 2.346 -64.086 1.00 66.41 433 ALA B C 1
ATOM 9322 O O . ALA B 1 433 ? -26.779 1.233 -63.581 1.00 60.91 433 ALA B O 1
ATOM 9324 N N . VAL B 1 434 ? -27.426 2.496 -65.331 1.00 64.18 434 VAL B N 1
ATOM 9325 C CA . VAL B 1 434 ? -27.695 1.334 -66.173 1.00 56.70 434 VAL B CA 1
ATOM 9326 C C . VAL B 1 434 ? -26.417 0.535 -66.400 1.00 53.96 434 VAL B C 1
ATOM 9327 O O . VAL B 1 434 ? -26.433 -0.702 -66.404 1.00 52.08 434 VAL B O 1
ATOM 9331 N N . ALA B 1 435 ? -25.288 1.226 -66.575 1.00 54.47 435 ALA B N 1
ATOM 9332 C CA . ALA B 1 435 ? -24.019 0.527 -66.751 1.00 53.52 435 ALA B CA 1
ATOM 9333 C C . ALA B 1 435 ? -23.622 -0.222 -65.485 1.00 55.84 435 ALA B C 1
ATOM 9334 O O . ALA B 1 435 ? -23.132 -1.358 -65.555 1.00 56.27 435 ALA B O 1
ATOM 9336 N N . ALA B 1 436 ? -23.829 0.397 -64.319 1.00 61.80 436 ALA B N 1
ATOM 9337 C CA . ALA B 1 436 ? -23.549 -0.282 -63.059 1.00 63.65 436 ALA B CA 1
ATOM 9338 C C . ALA B 1 436 ? -24.399 -1.537 -62.911 1.00 54.44 436 ALA B C 1
ATOM 9339 O O . ALA B 1 436 ? -23.895 -2.593 -62.511 1.00 58.58 436 ALA B O 1
ATOM 9341 N N . GLU B 1 437 ? -25.693 -1.442 -63.234 1.00 60.10 437 GLU B N 1
ATOM 9342 C CA . GLU B 1 437 ? -26.561 -2.612 -63.154 1.00 63.28 437 GLU B CA 1
ATOM 9343 C C . GLU B 1 437 ? -26.110 -3.696 -64.122 1.00 56.77 437 GLU B C 1
ATOM 9344 O O . GLU B 1 437 ? -26.119 -4.887 -63.784 1.00 52.48 437 GLU B O 1
ATOM 9350 N N . LEU B 1 438 ? -25.713 -3.300 -65.333 1.00 53.40 438 LEU B N 1
ATOM 9351 C CA . LEU B 1 438 ? -25.207 -4.262 -66.305 1.00 53.71 438 LEU B CA 1
ATOM 9352 C C . LEU B 1 438 ? -24.000 -5.009 -65.754 1.00 51.46 438 LEU B C 1
ATOM 9353 O O . LEU B 1 438 ? -23.925 -6.242 -65.838 1.00 51.40 438 LEU B O 1
ATOM 9358 N N . ARG B 1 439 ? -23.045 -4.275 -65.177 1.00 49.17 439 ARG B N 1
ATOM 9359 C CA . ARG B 1 439 ? -21.863 -4.928 -64.626 1.00 53.21 439 ARG B CA 1
ATOM 9360 C C . ARG B 1 439 ? -22.216 -5.826 -63.446 1.00 60.65 439 ARG B C 1
ATOM 9361 O O . ARG B 1 439 ? -21.608 -6.892 -63.276 1.00 64.08 439 ARG B O 1
ATOM 9369 N N . LYS B 1 440 ? -23.206 -5.430 -62.642 1.00 62.26 440 LYS B N 1
ATOM 9370 C CA . LYS B 1 440 ? -23.648 -6.277 -61.539 1.00 62.13 440 LYS B CA 1
ATOM 9371 C C . LYS B 1 440 ? -24.219 -7.592 -62.058 1.00 62.04 440 LYS B C 1
ATOM 9372 O O . LYS B 1 440 ? -23.884 -8.672 -61.556 1.00 60.85 440 LYS B O 1
ATOM 9378 N N . GLU B 1 441 ? -25.078 -7.519 -63.079 1.00 65.97 441 GLU B N 1
ATOM 9379 C CA . GLU B 1 441 ? -25.664 -8.734 -63.636 1.00 65.06 441 GLU B CA 1
ATOM 9380 C C . GLU B 1 441 ? -24.616 -9.609 -64.311 1.00 59.32 441 GLU B C 1
ATOM 9381 O O . GLU B 1 441 ? -24.722 -10.842 -64.273 1.00 58.19 441 GLU B O 1
ATOM 9387 N N . ALA B 1 442 ? -23.599 -9.001 -64.925 1.00 52.99 442 ALA B N 1
ATOM 9388 C CA . ALA B 1 442 ? -22.517 -9.789 -65.506 1.00 50.54 442 ALA B CA 1
ATOM 9389 C C . ALA B 1 442 ? -21.736 -10.522 -64.422 1.00 54.10 442 ALA B C 1
ATOM 9390 O O . ALA B 1 442 ? -21.430 -11.716 -64.556 1.00 58.93 442 ALA B O 1
ATOM 9392 N N . ALA B 1 443 ? -21.406 -9.818 -63.333 1.00 53.19 443 ALA B N 1
ATOM 9393 C CA . ALA B 1 443 ? -20.693 -10.451 -62.229 1.00 49.47 443 ALA B CA 1
ATOM 9394 C C . ALA B 1 443 ? -21.500 -11.600 -61.638 1.00 49.25 443 ALA B C 1
ATOM 9395 O O . ALA B 1 443 ? -20.954 -12.677 -61.364 1.00 50.24 443 ALA B O 1
ATOM 9397 N N . LYS B 1 444 ? -22.807 -11.394 -61.444 1.00 49.45 444 LYS B N 1
ATOM 9398 C CA . LYS B 1 444 ? -23.648 -12.474 -60.941 1.00 52.30 444 LYS B CA 1
ATOM 9399 C C . LYS B 1 444 ? -23.666 -13.651 -61.907 1.00 53.58 444 LYS B C 1
ATOM 9400 O O . LYS B 1 444 ? -23.635 -14.814 -61.483 1.00 56.46 444 LYS B O 1
ATOM 9406 N N . LEU B 1 445 ? -23.697 -13.369 -63.213 1.00 49.13 445 LEU B N 1
ATOM 9407 C CA . LEU B 1 445 ? -23.721 -14.445 -64.199 1.00 48.60 445 LEU B CA 1
ATOM 9408 C C . LEU B 1 445 ? -22.445 -15.277 -64.143 1.00 52.08 445 LEU B C 1
ATOM 9409 O O . LEU B 1 445 ? -22.501 -16.513 -64.180 1.00 50.20 445 LEU B O 1
ATOM 9414 N N . ARG B 1 446 ? -21.284 -14.624 -64.053 1.00 52.74 446 ARG B N 1
ATOM 9415 C CA . ARG B 1 446 ? -20.037 -15.374 -63.923 1.00 57.09 446 ARG B CA 1
ATOM 9416 C C . ARG B 1 446 ? -20.022 -16.195 -62.636 1.00 56.08 446 ARG B C 1
ATOM 9417 O O . ARG B 1 446 ? -19.677 -17.389 -62.641 1.00 59.29 446 ARG B O 1
ATOM 9425 N N . ASP B 1 447 ? -20.413 -15.568 -61.523 1.00 53.79 447 ASP B N 1
ATOM 9426 C CA . ASP B 1 447 ? -20.362 -16.243 -60.231 1.00 56.32 447 ASP B CA 1
ATOM 9427 C C . ASP B 1 447 ? -21.234 -17.493 -60.226 1.00 49.97 447 ASP B C 1
ATOM 9428 O O . ASP B 1 447 ? -20.786 -18.571 -59.820 1.00 53.28 447 ASP B O 1
ATOM 9433 N N . ILE B 1 448 ? -22.484 -17.373 -60.685 1.00 45.89 448 ILE B N 1
ATOM 9434 C CA . ILE B 1 448 ? -23.347 -18.549 -60.747 1.00 45.15 448 ILE B CA 1
ATOM 9435 C C . ILE B 1 448 ? -22.832 -19.539 -61.787 1.00 48.51 448 ILE B C 1
ATOM 9436 O O . ILE B 1 448 ? -23.043 -20.752 -61.658 1.00 53.32 448 ILE B O 1
ATOM 9441 N N . SER B 1 449 ? -22.135 -19.053 -62.818 1.00 51.21 449 SER B N 1
ATOM 9442 C CA . SER B 1 449 ? -21.561 -19.959 -63.807 1.00 47.80 449 SER B CA 1
ATOM 9443 C C . SER B 1 449 ? -20.472 -20.836 -63.203 1.00 54.17 449 SER B C 1
ATOM 9444 O O . SER B 1 449 ? -20.235 -21.946 -63.693 1.00 55.81 449 SER B O 1
ATOM 9447 N N . THR B 1 450 ? -19.797 -20.371 -62.146 1.00 53.88 450 THR B N 1
ATOM 9448 C CA . THR B 1 450 ? -18.771 -21.228 -61.551 1.00 53.95 450 THR B CA 1
ATOM 9449 C C . THR B 1 450 ? -19.338 -22.488 -60.902 1.00 55.67 450 THR B C 1
ATOM 9450 O O . THR B 1 450 ? -18.567 -23.409 -60.611 1.00 55.23 450 THR B O 1
ATOM 9454 N N . ALA B 1 451 ? -20.649 -22.562 -60.670 1.00 55.53 451 ALA B N 1
ATOM 9455 C CA . ALA B 1 451 ? -21.252 -23.704 -59.993 1.00 52.85 451 ALA B CA 1
ATOM 9456 C C . ALA B 1 451 ? -21.994 -24.645 -60.933 1.00 55.20 451 ALA B C 1
ATOM 9457 O O . ALA B 1 451 ? -22.533 -25.659 -60.473 1.00 48.39 451 ALA B O 1
ATOM 9459 N N . VAL B 1 452 ? -22.032 -24.349 -62.233 1.00 55.40 452 VAL B N 1
ATOM 9460 C CA . VAL B 1 452 ? -22.803 -25.170 -63.161 1.00 50.67 452 VAL B CA 1
ATOM 9461 C C . VAL B 1 452 ? -22.091 -26.490 -63.439 1.00 50.04 452 VAL B C 1
ATOM 9462 O O . VAL B 1 452 ? -22.701 -27.564 -63.380 1.00 50.92 452 VAL B O 1
ATOM 9466 N N . VAL B 1 453 ? -20.799 -26.434 -63.750 1.00 50.77 453 VAL B N 1
ATOM 9467 C CA . VAL B 1 453 ? -20.039 -27.635 -64.095 1.00 48.58 453 VAL B CA 1
ATOM 9468 C C . VAL B 1 453 ? -19.919 -28.579 -62.899 1.00 51.45 453 VAL B C 1
ATOM 9469 O O . VAL B 1 453 ? -20.115 -29.788 -63.079 1.00 54.55 453 VAL B O 1
ATOM 9473 N N . PRO B 1 454 ? -19.603 -28.114 -61.679 1.00 51.16 454 PRO B N 1
ATOM 9474 C CA . PRO B 1 454 ? -19.527 -29.069 -60.555 1.00 52.10 454 PRO B CA 1
ATOM 9475 C C . PRO B 1 454 ? -20.808 -29.858 -60.329 1.00 57.08 454 PRO B C 1
ATOM 9476 O O . PRO B 1 454 ? -20.749 -31.079 -60.123 1.00 64.04 454 PRO B O 1
ATOM 9480 N N . ALA B 1 455 ? -21.968 -29.197 -60.366 1.00 49.38 455 ALA B N 1
ATOM 9481 C CA . ALA B 1 455 ? -23.227 -29.915 -60.192 1.00 55.26 455 ALA B CA 1
ATOM 9482 C C . ALA B 1 455 ? -23.442 -30.926 -61.312 1.00 54.70 455 ALA B C 1
ATOM 9483 O O . ALA B 1 455 ? -23.866 -32.065 -61.065 1.00 48.90 455 ALA B O 1
ATOM 9485 N N . ALA B 1 456 ? -23.145 -30.528 -62.553 1.00 47.00 456 ALA B N 1
ATOM 9486 C CA . ALA B 1 456 ? -23.260 -31.456 -63.672 1.00 49.26 456 ALA B CA 1
ATOM 9487 C C . ALA B 1 456 ? -22.318 -32.642 -63.514 1.00 49.62 456 ALA B C 1
ATOM 9488 O O . ALA B 1 456 ? -22.628 -33.743 -63.976 1.00 57.52 456 ALA B O 1
ATOM 9490 N N . ARG B 1 457 ? -21.166 -32.439 -62.870 1.00 49.55 457 ARG B N 1
ATOM 9491 C CA . ARG B 1 457 ? -20.266 -33.553 -62.601 1.00 59.60 457 ARG B CA 1
ATOM 9492 C C . ARG B 1 457 ? -20.839 -34.471 -61.533 1.00 63.08 457 ARG B C 1
ATOM 9493 O O . ARG B 1 457 ? -20.712 -35.696 -61.630 1.00 67.02 457 ARG B O 1
ATOM 9501 N N . VAL B 1 458 ? -21.464 -33.900 -60.500 1.00 57.72 458 VAL B N 1
ATOM 9502 C CA . VAL B 1 458 ? -22.112 -34.727 -59.487 1.00 57.22 458 VAL B CA 1
ATOM 9503 C C . VAL B 1 458 ? -23.179 -35.606 -60.126 1.00 59.33 458 VAL B C 1
ATOM 9504 O O . VAL B 1 458 ? -23.292 -36.798 -59.814 1.00 63.08 458 VAL B O 1
ATOM 9508 N N . VAL B 1 459 ? -23.971 -35.039 -61.040 1.00 58.20 459 VAL B N 1
ATOM 9509 C CA . VAL B 1 459 ? -24.969 -35.848 -61.735 1.00 59.62 459 VAL B CA 1
ATOM 9510 C C . VAL B 1 459 ? -24.295 -36.890 -62.620 1.00 63.54 459 VAL B C 1
ATOM 9511 O O . VAL B 1 459 ? -24.688 -38.063 -62.629 1.00 64.22 459 VAL B O 1
ATOM 9515 N N . LEU B 1 460 ? -23.264 -36.482 -63.365 1.00 64.00 460 LEU B N 1
ATOM 9516 C CA . LEU B 1 460 ? -22.612 -37.386 -64.309 1.00 64.17 460 LEU B CA 1
ATOM 9517 C C . LEU B 1 460 ? -21.992 -38.588 -63.604 1.00 61.85 460 LEU B C 1
ATOM 9518 O O . LEU B 1 460 ? -22.028 -39.707 -64.127 1.00 61.46 460 LEU B O 1
ATOM 9523 N N . GLU B 1 461 ? -21.420 -38.376 -62.419 1.00 62.12 461 GLU B N 1
ATOM 9524 C CA . GLU B 1 461 ? -20.732 -39.426 -61.678 1.00 66.78 461 GLU B CA 1
ATOM 9525 C C . GLU B 1 461 ? -21.656 -40.228 -60.770 1.00 71.84 461 GLU B C 1
ATOM 9526 O O . GLU B 1 461 ? -21.241 -41.276 -60.262 1.00 81.56 461 GLU B O 1
ATOM 9532 N N . ASN B 1 462 ? -22.885 -39.760 -60.542 1.00 71.36 462 ASN B N 1
ATOM 9533 C CA . ASN B 1 462 ? -23.882 -40.462 -59.735 1.00 72.24 462 ASN B CA 1
ATOM 9534 C C . ASN B 1 462 ? -25.117 -40.661 -60.605 1.00 74.41 462 ASN B C 1
ATOM 9535 O O . ASN B 1 462 ? -26.114 -39.937 -60.464 1.00 74.84 462 ASN B O 1
ATOM 9540 N N . PRO B 1 463 ? -25.093 -41.647 -61.507 1.00 80.20 463 PRO B N 1
ATOM 9541 C CA . PRO B 1 463 ? -26.127 -41.738 -62.550 1.00 83.46 463 PRO B CA 1
ATOM 9542 C C . PRO B 1 463 ? -27.516 -42.098 -62.045 1.00 86.17 463 PRO B C 1
ATOM 9543 O O . PRO B 1 463 ? -28.443 -42.175 -62.859 1.00 88.30 463 PRO B O 1
ATOM 9547 N N . GLY B 1 464 ? -27.706 -42.327 -60.750 1.00 89.18 464 GLY B N 1
ATOM 9548 C CA . GLY B 1 464 ? -29.023 -42.672 -60.255 1.00 94.05 464 GLY B CA 1
ATOM 9549 C C . GLY B 1 464 ? -29.574 -41.675 -59.255 1.00 89.99 464 GLY B C 1
ATOM 9550 O O . GLY B 1 464 ? -30.780 -41.652 -58.990 1.00 93.51 464 GLY B O 1
ATOM 9551 N N . ASN B 1 465 ? -28.697 -40.842 -58.705 1.00 78.56 465 ASN B N 1
ATOM 9552 C CA . ASN B 1 465 ? -29.070 -39.945 -57.617 1.00 74.37 465 ASN B CA 1
ATOM 9553 C C . ASN B 1 465 ? -30.051 -38.898 -58.138 1.00 69.20 465 ASN B C 1
ATOM 9554 O O . ASN B 1 465 ? -29.702 -38.072 -58.990 1.00 64.54 465 ASN B O 1
ATOM 9559 N N . GLN B 1 466 ? -31.284 -38.934 -57.628 1.00 70.80 466 GLN B N 1
ATOM 9560 C CA . GLN B 1 466 ? -32.295 -37.981 -58.066 1.00 71.20 466 GLN B CA 1
ATOM 9561 C C . GLN B 1 466 ? -32.081 -36.605 -57.451 1.00 71.69 466 GLN B C 1
ATOM 9562 O O . GLN B 1 466 ? -32.360 -35.592 -58.102 1.00 67.70 466 GLN B O 1
ATOM 9568 N N . ALA B 1 467 ? -31.588 -36.547 -56.210 1.00 72.60 467 ALA B N 1
ATOM 9569 C CA . ALA B 1 467 ? -31.331 -35.259 -55.575 1.00 66.24 467 ALA B CA 1
ATOM 9570 C C . ALA B 1 467 ? -30.299 -34.457 -56.355 1.00 60.99 467 ALA B C 1
ATOM 9571 O O . ALA B 1 467 ? -30.438 -33.237 -56.512 1.00 67.13 467 ALA B O 1
ATOM 9573 N N . ALA B 1 468 ? -29.256 -35.126 -56.853 1.00 58.74 468 ALA B N 1
ATOM 9574 C CA . ALA B 1 468 ? -28.271 -34.444 -57.685 1.00 59.97 468 ALA B CA 1
ATOM 9575 C C . ALA B 1 468 ? -28.904 -33.926 -58.970 1.00 61.17 468 ALA B C 1
ATOM 9576 O O . ALA B 1 468 ? -28.589 -32.820 -59.422 1.00 61.70 468 ALA B O 1
ATOM 9578 N N . LYS B 1 469 ? -29.802 -34.713 -59.567 1.00 64.95 469 LYS B N 1
ATOM 9579 C CA . LYS B 1 469 ? -30.504 -34.282 -60.773 1.00 67.94 469 LYS B CA 1
ATOM 9580 C C . LYS B 1 469 ? -31.326 -33.025 -60.506 1.00 66.17 469 LYS B C 1
ATOM 9581 O O . LYS B 1 469 ? -31.263 -32.050 -61.267 1.00 62.89 469 LYS B O 1
ATOM 9587 N N . ASP B 1 470 ? -32.096 -33.028 -59.415 1.00 71.34 470 ASP B N 1
ATOM 9588 C CA . ASP B 1 470 ? -32.902 -31.864 -59.065 1.00 76.75 470 ASP B CA 1
ATOM 9589 C C . ASP B 1 470 ? -32.028 -30.647 -58.794 1.00 68.34 470 ASP B C 1
ATOM 9590 O O . ASP B 1 470 ? -32.381 -29.524 -59.174 1.00 69.50 470 ASP B O 1
ATOM 9595 N N . TYR B 1 471 ? -30.882 -30.847 -58.138 1.00 62.40 471 TYR B N 1
ATOM 9596 C CA . TYR B 1 471 ? -29.993 -29.721 -57.878 1.00 55.93 471 TYR B CA 1
ATOM 9597 C C . TYR B 1 471 ? -29.414 -29.170 -59.175 1.00 54.93 471 TYR B C 1
ATOM 9598 O O . TYR B 1 471 ? -29.288 -27.949 -59.335 1.00 54.91 471 TYR B O 1
ATOM 9607 N N . LEU B 1 472 ? -29.066 -30.054 -60.115 1.00 55.16 472 LEU B N 1
ATOM 9608 C CA . LEU B 1 472 ? -28.584 -29.601 -61.417 1.00 56.91 472 LEU B CA 1
ATOM 9609 C C . LEU B 1 472 ? -29.647 -28.788 -62.144 1.00 58.87 472 LEU B C 1
ATOM 9610 O O . LEU B 1 472 ? -29.344 -27.742 -62.732 1.00 57.18 472 LEU B O 1
ATOM 9615 N N . ARG B 1 473 ? -30.901 -29.249 -62.117 1.00 64.27 473 ARG B N 1
ATOM 9616 C CA . ARG B 1 473 ? -31.964 -28.461 -62.730 1.00 71.28 473 ARG B CA 1
ATOM 9617 C C . ARG B 1 473 ? -32.134 -27.123 -62.024 1.00 71.38 473 ARG B C 1
ATOM 9618 O O . ARG B 1 473 ? -32.438 -26.113 -62.669 1.00 73.97 473 ARG B O 1
ATOM 9626 N N . THR B 1 474 ? -31.916 -27.091 -60.708 1.00 69.66 474 THR B N 1
ATOM 9627 C CA . THR B 1 474 ? -32.052 -25.848 -59.954 1.00 65.96 474 THR B CA 1
ATOM 9628 C C . THR B 1 474 ? -30.989 -24.832 -60.361 1.00 58.49 474 THR B C 1
ATOM 9629 O O . THR B 1 474 ? -31.307 -23.696 -60.738 1.00 58.49 474 THR B O 1
ATOM 9633 N N . VAL B 1 475 ? -29.712 -25.223 -60.288 1.00 56.52 475 VAL B N 1
ATOM 9634 C CA . VAL B 1 475 ? -28.638 -24.308 -60.667 1.00 56.43 475 VAL B CA 1
ATOM 9635 C C . VAL B 1 475 ? -28.768 -23.908 -62.130 1.00 54.91 475 VAL B C 1
ATOM 9636 O O . VAL B 1 475 ? -28.469 -22.764 -62.499 1.00 55.18 475 VAL B O 1
ATOM 9640 N N . LYS B 1 476 ? -29.240 -24.825 -62.980 1.00 53.52 476 LYS B N 1
ATOM 9641 C CA . LYS B 1 476 ? -29.484 -24.477 -64.375 1.00 52.85 476 LYS B CA 1
ATOM 9642 C C . LYS B 1 476 ? -30.530 -23.375 -64.483 1.00 56.97 476 LYS B C 1
ATOM 9643 O O . LYS B 1 476 ? -30.347 -22.400 -65.221 1.00 55.20 476 LYS B O 1
ATOM 9649 N N . GLU B 1 477 ? -31.636 -23.512 -63.747 1.00 58.17 477 GLU B N 1
ATOM 9650 C CA . GLU B 1 477 ? -32.670 -22.482 -63.781 1.00 61.38 477 GLU B CA 1
ATOM 9651 C C . GLU B 1 477 ? -32.137 -21.146 -63.275 1.00 60.26 477 GLU B C 1
ATOM 9652 O O . GLU B 1 477 ? -32.492 -20.086 -63.806 1.00 60.36 477 GLU B O 1
ATOM 9658 N N . LYS B 1 478 ? -31.273 -21.174 -62.256 1.00 57.04 478 LYS B N 1
ATOM 9659 C CA . LYS B 1 478 ? -30.690 -19.930 -61.759 1.00 54.35 478 LYS B CA 1
ATOM 9660 C C . LYS B 1 478 ? -29.813 -19.270 -62.815 1.00 47.30 478 LYS B C 1
ATOM 9661 O O . LYS B 1 478 ? -29.882 -18.049 -63.021 1.00 50.65 478 LYS B O 1
ATOM 9667 N N . TRP B 1 479 ? -28.984 -20.063 -63.498 1.00 45.65 479 TRP B N 1
ATOM 9668 C CA . TRP B 1 479 ? -28.140 -19.510 -64.552 1.00 47.63 479 TRP B CA 1
ATOM 9669 C C . TRP B 1 479 ? -28.982 -18.944 -65.689 1.00 51.28 479 TRP B C 1
ATOM 9670 O O . TRP B 1 479 ? -28.646 -17.899 -66.258 1.00 55.00 479 TRP B O 1
ATOM 9681 N N . LEU B 1 480 ? -30.083 -19.619 -66.032 1.00 51.94 480 LEU B N 1
ATOM 9682 C CA . LEU B 1 480 ? -30.953 -19.120 -67.094 1.00 52.67 480 LEU B CA 1
ATOM 9683 C C . LEU B 1 480 ? -31.629 -17.815 -66.689 1.00 57.61 480 LEU B C 1
ATOM 9684 O O . LEU B 1 480 ? -31.806 -16.919 -67.522 1.00 59.96 480 LEU B O 1
ATOM 9689 N N . GLU B 1 481 ? -32.017 -17.690 -65.417 1.00 57.23 481 GLU B N 1
ATOM 9690 C CA . GLU B 1 481 ? -32.622 -16.445 -64.953 1.00 58.98 481 GLU B CA 1
ATOM 9691 C C . GLU B 1 481 ? -31.620 -15.297 -65.001 1.00 54.56 481 GLU B C 1
ATOM 9692 O O . GLU B 1 481 ? -31.937 -14.200 -65.484 1.00 53.51 481 GLU B O 1
ATOM 9698 N N . ALA B 1 482 ? -30.401 -15.531 -64.509 1.00 52.25 482 ALA B N 1
ATOM 9699 C CA . ALA B 1 482 ? -29.384 -14.485 -64.534 1.00 50.26 482 ALA B CA 1
ATOM 9700 C C . ALA B 1 482 ? -29.045 -14.083 -65.966 1.00 50.50 482 ALA B C 1
ATOM 9701 O O . ALA B 1 482 ? -28.996 -12.891 -66.298 1.00 52.52 482 ALA B O 1
ATOM 9703 N N . ALA B 1 483 ? -28.827 -15.075 -66.834 1.00 49.25 483 ALA B N 1
ATOM 9704 C CA . ALA B 1 483 ? -28.477 -14.794 -68.222 1.00 50.19 483 ALA B CA 1
ATOM 9705 C C . ALA B 1 483 ? -29.606 -14.088 -68.961 1.00 53.09 483 ALA B C 1
ATOM 9706 O O . ALA B 1 483 ? -29.346 -13.244 -69.827 1.00 52.92 483 ALA B O 1
ATOM 9708 N N . GLU B 1 484 ? -30.859 -14.413 -68.638 1.00 57.87 484 GLU B N 1
ATOM 9709 C CA . GLU B 1 484 ? -31.976 -13.796 -69.345 1.00 65.10 484 GLU B CA 1
ATOM 9710 C C . GLU B 1 484 ? -32.236 -12.374 -68.864 1.00 64.56 484 GLU B C 1
ATOM 9711 O O . GLU B 1 484 ? -32.573 -11.502 -69.672 1.00 67.53 484 GLU B O 1
ATOM 9717 N N . SER B 1 485 ? -32.093 -12.113 -67.561 1.00 63.59 485 SER B N 1
ATOM 9718 C CA . SER B 1 485 ? -32.249 -10.741 -67.085 1.00 62.88 485 SER B CA 1
ATOM 9719 C C . SER B 1 485 ? -31.118 -9.858 -67.602 1.00 56.28 485 SER B C 1
ATOM 9720 O O . SER B 1 485 ? -31.355 -8.738 -68.082 1.00 54.22 485 SER B O 1
ATOM 9723 N N . MET B 1 486 ? -29.878 -10.353 -67.519 1.00 51.00 486 MET B N 1
ATOM 9724 C CA . MET B 1 486 ? -28.755 -9.623 -68.096 1.00 54.02 486 MET B CA 1
ATOM 9725 C C . MET B 1 486 ? -28.974 -9.373 -69.583 1.00 55.61 486 MET B C 1
ATOM 9726 O O . MET B 1 486 ? -28.717 -8.270 -70.083 1.00 51.59 486 MET B O 1
ATOM 9731 N N . GLY B 1 487 ? -29.464 -10.386 -70.302 1.00 59.28 487 GLY B N 1
ATOM 9732 C CA . GLY B 1 487 ? -29.776 -10.205 -71.708 1.00 57.06 487 GLY B CA 1
ATOM 9733 C C . GLY B 1 487 ? -30.856 -9.172 -71.948 1.00 58.03 487 GLY B C 1
ATOM 9734 O O . GLY B 1 487 ? -30.827 -8.464 -72.957 1.00 61.75 487 GLY B O 1
ATOM 9735 N N . ARG B 1 488 ? -31.823 -9.068 -71.032 1.00 61.11 488 ARG B N 1
ATOM 9736 C CA . ARG B 1 488 ? -32.847 -8.034 -71.154 1.00 66.14 488 ARG B CA 1
ATOM 9737 C C . ARG B 1 488 ? -32.246 -6.645 -70.995 1.00 59.19 488 ARG B C 1
ATOM 9738 O O . ARG B 1 488 ? -32.581 -5.729 -71.754 1.00 58.37 488 ARG B O 1
ATOM 9746 N N . SER B 1 489 ? -31.363 -6.465 -70.009 1.00 57.24 489 SER B N 1
ATOM 9747 C CA . SER B 1 489 ? -30.697 -5.174 -69.858 1.00 56.87 489 SER B CA 1
ATOM 9748 C C . SER B 1 489 ? -29.878 -4.830 -71.098 1.00 50.87 489 SER B C 1
ATOM 9749 O O . SER B 1 489 ? -29.913 -3.688 -71.584 1.00 49.14 489 SER B O 1
ATOM 9752 N N . VAL B 1 490 ? -29.140 -5.813 -71.626 1.00 48.39 490 VAL B N 1
ATOM 9753 C CA . VAL B 1 490 ? -28.382 -5.609 -72.858 1.00 49.61 490 VAL B CA 1
ATOM 9754 C C . VAL B 1 490 ? -29.307 -5.176 -73.988 1.00 53.24 490 VAL B C 1
ATOM 9755 O O . VAL B 1 490 ? -29.000 -4.243 -74.740 1.00 54.45 490 VAL B O 1
ATOM 9759 N N . ASP B 1 491 ? -30.457 -5.844 -74.122 1.00 55.25 491 ASP B N 1
ATOM 9760 C CA . ASP B 1 491 ? -31.433 -5.444 -75.130 1.00 62.23 491 ASP B CA 1
ATOM 9761 C C . ASP B 1 491 ? -31.924 -4.023 -74.892 1.00 62.26 491 ASP B C 1
ATOM 9762 O O . ASP B 1 491 ? -32.260 -3.314 -75.848 1.00 63.08 491 ASP B O 1
ATOM 9767 N N . GLY B 1 492 ? -31.972 -3.592 -73.630 1.00 59.70 492 GLY B N 1
ATOM 9768 C CA . GLY B 1 492 ? -32.403 -2.236 -73.338 1.00 64.04 492 GLY B CA 1
ATOM 9769 C C . GLY B 1 492 ? -31.394 -1.192 -73.775 1.00 61.72 492 GLY B C 1
ATOM 9770 O O . GLY B 1 492 ? -31.767 -0.132 -74.281 1.00 55.62 492 GLY B O 1
ATOM 9771 N N . VAL B 1 493 ? -30.103 -1.474 -73.590 1.00 61.75 493 VAL B N 1
ATOM 9772 C CA . VAL B 1 493 ? -29.088 -0.496 -73.976 1.00 59.36 493 VAL B CA 1
ATOM 9773 C C . VAL B 1 493 ? -28.920 -0.445 -75.491 1.00 56.57 493 VAL B C 1
ATOM 9774 O O . VAL B 1 493 ? -28.760 0.633 -76.073 1.00 58.92 493 VAL B O 1
ATOM 9778 N N . ILE B 1 494 ? -28.970 -1.602 -76.149 1.00 56.37 494 ILE B N 1
ATOM 9779 C CA . ILE B 1 494 ? -28.570 -1.711 -77.546 1.00 54.33 494 ILE B CA 1
ATOM 9780 C C . ILE B 1 494 ? -29.541 -0.960 -78.449 1.00 59.11 494 ILE B C 1
ATOM 9781 O O . ILE B 1 494 ? -30.760 -0.963 -78.226 1.00 61.56 494 ILE B O 1
ATOM 9786 N N . ASP B 1 495 ? -28.993 -0.290 -79.467 1.00 48.80 495 ASP B N 1
ATOM 9787 C CA . ASP B 1 495 ? -29.787 0.326 -80.525 1.00 51.23 495 ASP B CA 1
ATOM 9788 C C . ASP B 1 495 ? -30.632 -0.738 -81.216 1.00 50.19 495 ASP B C 1
ATOM 9789 O O . ASP B 1 495 ? -30.103 -1.579 -81.949 1.00 50.64 495 ASP B O 1
ATOM 9794 N N . SER B 1 496 ? -31.948 -0.699 -80.997 1.00 42.37 496 SER B N 1
ATOM 9795 C CA . SER B 1 496 ? -32.807 -1.788 -81.452 1.00 53.10 496 SER B CA 1
ATOM 9796 C C . SER B 1 496 ? -32.931 -1.814 -82.970 1.00 52.12 496 SER B C 1
ATOM 9797 O O . SER B 1 496 ? -32.989 -2.894 -83.570 1.00 54.32 496 SER B O 1
ATOM 9800 N N . LEU B 1 497 ? -32.986 -0.642 -83.608 1.00 54.17 497 LEU B N 1
ATOM 9801 C CA . LEU B 1 497 ? -33.112 -0.597 -85.062 1.00 52.56 497 LEU B CA 1
ATOM 9802 C C . LEU B 1 497 ? -31.938 -1.297 -85.735 1.00 50.38 497 LEU B C 1
ATOM 9803 O O . LEU B 1 497 ? -32.124 -2.106 -86.652 1.00 52.82 497 LEU B O 1
ATOM 9808 N N . GLU B 1 498 ? -30.716 -1.006 -85.281 1.00 53.87 498 GLU B N 1
ATOM 9809 C CA . GLU B 1 498 ? -29.543 -1.652 -85.860 1.00 55.49 498 GLU B CA 1
ATOM 9810 C C . GLU B 1 498 ? -29.556 -3.154 -85.605 1.00 50.70 498 GLU B C 1
ATOM 9811 O O . GLU B 1 498 ? -29.117 -3.936 -86.457 1.00 50.70 498 GLU B O 1
ATOM 9817 N N . PHE B 1 499 ? -30.059 -3.577 -84.440 1.00 54.50 499 PHE B N 1
ATOM 9818 C CA . PHE B 1 499 ? -30.226 -5.004 -84.186 1.00 52.85 499 PHE B CA 1
ATOM 9819 C C . PHE B 1 499 ? -31.185 -5.625 -85.192 1.00 53.24 499 PHE B C 1
ATOM 9820 O O . PHE B 1 499 ? -30.938 -6.724 -85.702 1.00 51.35 499 PHE B O 1
ATOM 9828 N N . MET B 1 500 ? -32.286 -4.933 -85.489 1.00 56.82 500 MET B N 1
ATOM 9829 C CA . MET B 1 500 ? -33.234 -5.444 -86.470 1.00 59.83 500 MET B CA 1
ATOM 9830 C C . MET B 1 500 ? -32.617 -5.510 -87.860 1.00 65.04 500 MET B C 1
ATOM 9831 O O . MET B 1 500 ? -32.928 -6.423 -88.634 1.00 64.42 500 MET B O 1
ATOM 9836 N N . LYS B 1 501 ? -31.735 -4.565 -88.191 1.00 66.32 501 LYS B N 1
ATOM 9837 C CA . LYS B 1 501 ? -31.113 -4.573 -89.511 1.00 66.11 501 LYS B CA 1
ATOM 9838 C C . LYS B 1 501 ? -30.107 -5.711 -89.643 1.00 64.22 501 LYS B C 1
ATOM 9839 O O . LYS B 1 501 ? -30.130 -6.461 -90.627 1.00 71.42 501 LYS B O 1
ATOM 9845 N N . VAL B 1 502 ? -29.214 -5.858 -88.660 1.00 62.29 502 VAL B N 1
ATOM 9846 C CA . VAL B 1 502 ? -28.219 -6.926 -88.733 1.00 60.30 502 VAL B CA 1
ATOM 9847 C C . VAL B 1 502 ? -28.896 -8.290 -88.658 1.00 56.01 502 VAL B C 1
ATOM 9848 O O . VAL B 1 502 ? -28.489 -9.240 -89.341 1.00 59.01 502 VAL B O 1
ATOM 9852 N N . SER B 1 503 ? -29.951 -8.403 -87.844 1.00 51.35 503 SER B N 1
ATOM 9853 C CA . SER B 1 503 ? -30.706 -9.650 -87.777 1.00 52.95 503 SER B CA 1
ATOM 9854 C C . SER B 1 503 ? -31.413 -9.930 -89.095 1.00 58.83 503 SER B C 1
ATOM 9855 O O . SER B 1 503 ? -31.526 -11.088 -89.513 1.00 61.54 503 SER B O 1
ATOM 9858 N N . GLU B 1 504 ? -31.898 -8.883 -89.763 1.00 52.99 504 GLU B N 1
ATOM 9859 C CA . GLU B 1 504 ? -32.549 -9.071 -91.053 1.00 53.06 504 GLU B CA 1
ATOM 9860 C C . GLU B 1 504 ? -31.556 -9.565 -92.096 1.00 53.56 504 GLU B C 1
ATOM 9861 O O . GLU B 1 504 ? -31.871 -10.463 -92.886 1.00 50.83 504 GLU B O 1
ATOM 9867 N N . ALA B 1 505 ? -30.346 -9.001 -92.103 1.00 55.70 505 ALA B N 1
ATOM 9868 C CA . ALA B 1 505 ? -29.323 -9.457 -93.040 1.00 53.65 505 ALA B CA 1
ATOM 9869 C C . ALA B 1 505 ? -28.928 -10.905 -92.763 1.00 57.86 505 ALA B C 1
ATOM 9870 O O . ALA B 1 505 ? -28.922 -11.746 -93.672 1.00 62.67 505 ALA B O 1
ATOM 9872 N N . ARG B 1 506 ? -28.595 -11.213 -91.506 1.00 55.69 506 ARG B N 1
ATOM 9873 C CA . ARG B 1 506 ? -28.191 -12.574 -91.158 1.00 55.79 506 ARG B CA 1
ATOM 9874 C C . ARG B 1 506 ? -29.287 -13.577 -91.493 1.00 54.77 506 ARG B C 1
ATOM 9875 O O . ARG B 1 506 ? -29.030 -14.608 -92.129 1.00 58.17 506 ARG B O 1
ATOM 9883 N N . ILE B 1 507 ? -30.523 -13.282 -91.083 1.00 52.85 507 ILE B N 1
ATOM 9884 C CA . ILE B 1 507 ? -31.645 -14.173 -91.369 1.00 55.29 507 ILE B CA 1
ATOM 9885 C C . ILE B 1 507 ? -31.820 -14.352 -92.872 1.00 56.93 507 ILE B C 1
ATOM 9886 O O . ILE B 1 507 ? -32.103 -15.456 -93.348 1.00 60.02 507 ILE B O 1
ATOM 9891 N N . GLN B 1 508 ? -31.645 -13.275 -93.645 1.00 56.45 508 GLN B N 1
ATOM 9892 C CA . GLN B 1 508 ? -31.727 -13.401 -95.098 1.00 58.83 508 GLN B CA 1
ATOM 9893 C C . GLN B 1 508 ? -30.673 -14.364 -95.633 1.00 57.04 508 GLN B C 1
ATOM 9894 O O . GLN B 1 508 ? -30.972 -15.219 -96.474 1.00 58.87 508 GLN B O 1
ATOM 9900 N N . ALA B 1 509 ? -29.435 -14.249 -95.146 1.00 56.17 509 ALA B N 1
ATOM 9901 C CA . ALA B 1 509 ? -28.376 -15.140 -95.611 1.00 58.09 509 ALA B CA 1
ATOM 9902 C C . ALA B 1 509 ? -28.674 -16.591 -95.247 1.00 64.67 509 ALA B C 1
ATOM 9903 O O . ALA B 1 509 ? -28.537 -17.494 -96.081 1.00 71.81 509 ALA B O 1
ATOM 9905 N N . ASP B 1 510 ? -29.098 -16.834 -94.002 1.00 64.35 510 ASP B N 1
ATOM 9906 C CA . ASP B 1 510 ? -29.336 -18.204 -93.558 1.00 67.68 510 ASP B CA 1
ATOM 9907 C C . ASP B 1 510 ? -30.573 -18.811 -94.209 1.00 68.34 510 ASP B C 1
ATOM 9908 O O . ASP B 1 510 ? -30.653 -20.037 -94.355 1.00 68.08 510 ASP B O 1
ATOM 9913 N N . VAL B 1 511 ? -31.546 -17.983 -94.597 1.00 67.62 511 VAL B N 1
ATOM 9914 C CA . VAL B 1 511 ? -32.687 -18.489 -95.355 1.00 70.41 511 VAL B CA 1
ATOM 9915 C C . VAL B 1 511 ? -32.269 -18.809 -96.783 1.00 73.73 511 VAL B C 1
ATOM 9916 O O . VAL B 1 511 ? -32.718 -19.803 -97.370 1.00 78.09 511 VAL B O 1
ATOM 9920 N N . LYS B 1 512 ? -31.402 -17.978 -97.364 1.00 74.10 512 LYS B N 1
ATOM 9921 C CA . LYS B 1 512 ? -30.837 -18.291 -98.673 1.00 77.04 512 LYS B CA 1
ATOM 9922 C C . LYS B 1 512 ? -30.135 -19.644 -98.652 1.00 76.50 512 LYS B C 1
ATOM 9923 O O . LYS B 1 512 ? -30.427 -20.524 -99.473 1.00 81.96 512 LYS B O 1
ATOM 9929 N N . GLU B 1 513 ? -29.215 -19.836 -97.702 1.00 74.66 513 GLU B N 1
ATOM 9930 C CA . GLU B 1 513 ? -28.495 -21.103 -97.616 1.00 80.72 513 GLU B CA 1
ATOM 9931 C C . GLU B 1 513 ? -29.440 -22.261 -97.314 1.00 77.99 513 GLU B C 1
ATOM 9932 O O . GLU B 1 513 ? -29.267 -23.365 -97.843 1.00 73.83 513 GLU B O 1
ATOM 9938 N N . ALA B 1 514 ? -30.449 -22.028 -96.469 1.00 71.61 514 ALA B N 1
ATOM 9939 C CA . ALA B 1 514 ? -31.404 -23.084 -96.144 1.00 73.34 514 ALA B CA 1
ATOM 9940 C C . ALA B 1 514 ? -32.166 -23.540 -97.384 1.00 77.17 514 ALA B C 1
ATOM 9941 O O . ALA B 1 514 ? -32.288 -24.743 -97.645 1.00 80.58 514 ALA B O 1
ATOM 9943 N N . LYS B 1 515 ? -32.688 -22.588 -98.163 1.00 77.30 515 LYS B N 1
ATOM 9944 C CA . LYS B 1 515 ? -33.399 -22.944 -99.387 1.00 83.14 515 LYS B CA 1
ATOM 9945 C C . LYS B 1 515 ? -32.473 -23.632 -100.381 1.00 85.74 515 LYS B C 1
ATOM 9946 O O . LYS B 1 515 ? -32.878 -24.583 -101.061 1.00 87.42 515 LYS B O 1
ATOM 9952 N N . ARG B 1 516 ? -31.222 -23.170 -100.475 1.00 88.50 516 ARG B N 1
ATOM 9953 C CA . ARG B 1 516 ? -30.252 -23.839 -101.338 1.00 96.40 516 ARG B CA 1
ATOM 9954 C C . ARG B 1 516 ? -30.038 -25.288 -100.911 1.00 100.42 516 ARG B C 1
ATOM 9955 O O . ARG B 1 516 ? -29.927 -26.183 -101.757 1.00 106.85 516 ARG B O 1
ATOM 9963 N N . ILE B 1 517 ? -29.985 -25.537 -99.601 1.00 102.14 517 ILE B N 1
ATOM 9964 C CA . ILE B 1 517 ? -29.784 -26.894 -99.102 1.00 103.76 517 ILE B CA 1
ATOM 9965 C C . ILE B 1 517 ? -31.013 -27.755 -99.373 1.00 107.88 517 ILE B C 1
ATOM 9966 O O . ILE B 1 517 ? -30.898 -28.942 -99.702 1.00 109.89 517 ILE B O 1
ATOM 9971 N N . ALA B 1 518 ? -32.207 -27.172 -99.252 1.00 108.98 518 ALA B N 1
ATOM 9972 C CA . ALA B 1 518 ? -33.428 -27.952 -99.429 1.00 109.22 518 ALA B CA 1
ATOM 9973 C C . ALA B 1 518 ? -33.651 -28.311 -100.894 1.00 110.83 518 ALA B C 1
ATOM 9974 O O . ALA B 1 518 ? -33.881 -29.480 -101.228 1.00 109.34 518 ALA B O 1
ATOM 9976 N N . LEU B 1 519 ? -33.589 -27.318 -101.785 1.00 112.02 519 LEU B N 1
ATOM 9977 C CA . LEU B 1 519 ? -33.872 -27.570 -103.196 1.00 116.10 519 LEU B CA 1
ATOM 9978 C C . LEU B 1 519 ? -32.812 -28.470 -103.821 1.00 121.12 519 LEU B C 1
ATOM 9979 O O . LEU B 1 519 ? -33.138 -29.481 -104.454 1.00 124.71 519 LEU B O 1
ATOM 9984 N N . ALA B 1 520 ? -31.539 -28.118 -103.660 1.00 122.95 520 ALA B N 1
ATOM 9985 C CA . ALA B 1 520 ? -30.434 -28.970 -104.095 1.00 129.45 520 ALA B CA 1
ATOM 9986 C C . ALA B 1 520 ? -30.157 -29.963 -102.974 1.00 135.36 520 ALA B C 1
ATOM 9987 O O . ALA B 1 520 ? -29.542 -29.618 -101.963 1.00 132.94 520 ALA B O 1
ATOM 9989 N N . GLU B 1 521 ? -30.609 -31.204 -103.161 1.00 144.16 521 GLU B N 1
ATOM 9990 C CA . GLU B 1 521 ? -30.633 -32.211 -102.105 1.00 147.74 521 GLU B CA 1
ATOM 9991 C C . GLU B 1 521 ? -29.270 -32.431 -101.459 1.00 149.43 521 GLU B C 1
ATOM 9992 O O . GLU B 1 521 ? -28.374 -33.029 -102.065 1.00 153.19 521 GLU B O 1
ATOM 9998 N N . GLU B 1 522 ? -29.111 -31.953 -100.230 1.00 148.18 522 GLU B N 1
ATOM 9999 C CA . GLU B 1 522 ? -27.926 -32.190 -99.420 1.00 151.64 522 GLU B CA 1
ATOM 10000 C C . GLU B 1 522 ? -28.331 -32.927 -98.150 1.00 153.70 522 GLU B C 1
ATOM 10001 O O . GLU B 1 522 ? -29.516 -33.129 -97.875 1.00 152.90 522 GLU B O 1
ATOM 10007 N N . ASP B 1 523 ? -27.329 -33.336 -97.373 1.00 156.19 523 ASP B N 1
ATOM 10008 C CA . ASP B 1 523 ? -27.597 -34.040 -96.125 1.00 156.08 523 ASP B CA 1
ATOM 10009 C C . ASP B 1 523 ? -28.406 -33.147 -95.192 1.00 152.96 523 ASP B C 1
ATOM 10010 O O . ASP B 1 523 ? -27.953 -32.066 -94.805 1.00 150.60 523 ASP B O 1
ATOM 10015 N N . SER B 1 524 ? -29.608 -33.606 -94.834 1.00 154.03 524 SER B N 1
ATOM 10016 C CA . SER B 1 524 ? -30.600 -32.759 -94.182 1.00 152.15 524 SER B CA 1
ATOM 10017 C C . SER B 1 524 ? -30.195 -32.302 -92.786 1.00 147.72 524 SER B C 1
ATOM 10018 O O . SER B 1 524 ? -30.872 -31.433 -92.224 1.00 146.50 524 SER B O 1
ATOM 10021 N N . MET B 1 525 ? -29.132 -32.868 -92.209 1.00 146.65 525 MET B N 1
ATOM 10022 C CA . MET B 1 525 ? -28.620 -32.370 -90.935 1.00 140.41 525 MET B CA 1
ATOM 10023 C C . MET B 1 525 ? -28.322 -30.877 -91.022 1.00 129.16 525 MET B C 1
ATOM 10024 O O . MET B 1 525 ? -28.709 -30.094 -90.143 1.00 124.76 525 MET B O 1
ATOM 10029 N N . LYS B 1 526 ? -27.647 -30.467 -92.099 1.00 122.21 526 LYS B N 1
ATOM 10030 C CA . LYS B 1 526 ? -27.392 -29.050 -92.331 1.00 112.04 526 LYS B CA 1
ATOM 10031 C C . LYS B 1 526 ? -28.690 -28.265 -92.470 1.00 103.71 526 LYS B C 1
ATOM 10032 O O . LYS B 1 526 ? -28.762 -27.106 -92.046 1.00 100.97 526 LYS B O 1
ATOM 10038 N N . LEU B 1 527 ? -29.724 -28.879 -93.050 1.00 99.04 527 LEU B N 1
ATOM 10039 C CA . LEU B 1 527 ? -30.991 -28.181 -93.236 1.00 94.39 527 LEU B CA 1
ATOM 10040 C C . LEU B 1 527 ? -31.674 -27.910 -91.901 1.00 90.76 527 LEU B C 1
ATOM 10041 O O . LEU B 1 527 ? -32.142 -26.793 -91.649 1.00 89.15 527 LEU B O 1
ATOM 10046 N N . ILE B 1 528 ? -31.758 -28.926 -91.039 1.00 90.72 528 ILE B N 1
ATOM 10047 C CA . ILE B 1 528 ? -32.337 -28.721 -89.713 1.00 88.77 528 ILE B CA 1
ATOM 10048 C C . ILE B 1 528 ? -31.508 -27.715 -88.925 1.00 84.35 528 ILE B C 1
ATOM 10049 O O . ILE B 1 528 ? -32.051 -26.888 -88.178 1.00 80.43 528 ILE B O 1
ATOM 10054 N N . ALA B 1 529 ? -30.183 -27.751 -89.098 1.00 84.14 529 ALA B N 1
ATOM 10055 C CA . ALA B 1 529 ? -29.327 -26.766 -88.444 1.00 79.30 529 ALA B CA 1
ATOM 10056 C C . ALA B 1 529 ? -29.693 -25.348 -88.874 1.00 74.62 529 ALA B C 1
ATOM 10057 O O . ALA B 1 529 ? -29.931 -24.471 -88.031 1.00 72.22 529 ALA B O 1
ATOM 10059 N N . LYS B 1 530 ? -29.761 -25.110 -90.187 1.00 75.43 530 LYS B N 1
ATOM 10060 C CA . LYS B 1 530 ? -30.056 -23.770 -90.688 1.00 72.63 530 LYS B CA 1
ATOM 10061 C C . LYS B 1 530 ? -31.451 -23.317 -90.276 1.00 68.27 530 LYS B C 1
ATOM 10062 O O . LYS B 1 530 ? -31.627 -22.205 -89.770 1.00 63.36 530 LYS B O 1
ATOM 10068 N N . ALA B 1 531 ? -32.458 -24.170 -90.484 1.00 71.18 531 ALA B N 1
ATOM 10069 C CA . ALA B 1 531 ? -33.829 -23.792 -90.154 1.00 71.16 531 ALA B CA 1
ATOM 10070 C C . ALA B 1 531 ? -33.981 -23.481 -88.669 1.00 71.83 531 ALA B C 1
ATOM 10071 O O . ALA B 1 531 ? -34.618 -22.488 -88.298 1.00 68.96 531 ALA B O 1
ATOM 10073 N N . SER B 1 532 ? -33.400 -24.317 -87.804 1.00 71.90 532 SER B N 1
ATOM 10074 C CA . SER B 1 532 ? -33.498 -24.068 -86.369 1.00 70.72 532 SER B CA 1
ATOM 10075 C C . SER B 1 532 ? -32.771 -22.785 -85.980 1.00 66.85 532 SER B C 1
ATOM 10076 O O . SER B 1 532 ? -33.267 -22.010 -85.150 1.00 65.49 532 SER B O 1
ATOM 10079 N N . SER B 1 533 ? -31.601 -22.538 -86.578 1.00 67.48 533 SER B N 1
ATOM 10080 C CA . SER B 1 533 ? -30.895 -21.284 -86.328 1.00 63.63 533 SER B CA 1
ATOM 10081 C C . SER B 1 533 ? -31.744 -20.083 -86.729 1.00 62.50 533 SER B C 1
ATOM 10082 O O . SER B 1 533 ? -31.829 -19.096 -85.988 1.00 59.87 533 SER B O 1
ATOM 10085 N N . VAL B 1 534 ? -32.384 -20.153 -87.899 1.00 61.27 534 VAL B N 1
ATOM 10086 C CA . VAL B 1 534 ? -33.269 -19.078 -88.339 1.00 59.66 534 VAL B CA 1
ATOM 10087 C C . VAL B 1 534 ? -34.409 -18.891 -87.348 1.00 58.75 534 VAL B C 1
ATOM 10088 O O . VAL B 1 534 ? -34.822 -17.761 -87.056 1.00 59.97 534 VAL B O 1
ATOM 10092 N N . ALA B 1 535 ? -34.930 -19.998 -86.809 1.00 59.09 535 ALA B N 1
ATOM 10093 C CA . ALA B 1 535 ? -35.983 -19.901 -85.805 1.00 58.69 535 ALA B CA 1
ATOM 10094 C C . ALA B 1 535 ? -35.500 -19.148 -84.572 1.00 57.78 535 ALA B C 1
ATOM 10095 O O . ALA B 1 535 ? -36.217 -18.293 -84.036 1.00 60.90 535 ALA B O 1
ATOM 10097 N N . ARG B 1 536 ? -34.279 -19.439 -84.115 1.00 52.16 536 ARG B N 1
ATOM 10098 C CA . ARG B 1 536 ? -33.769 -18.754 -82.929 1.00 52.97 536 ARG B CA 1
ATOM 10099 C C . ARG B 1 536 ? -33.499 -17.278 -83.207 1.00 56.51 536 ARG B C 1
ATOM 10100 O O . ARG B 1 536 ? -33.716 -16.429 -82.335 1.00 56.94 536 ARG B O 1
ATOM 10108 N N . GLN B 1 537 ? -33.033 -16.949 -84.416 1.00 54.79 537 GLN B N 1
ATOM 10109 C CA . GLN B 1 537 ? -32.811 -15.545 -84.754 1.00 54.93 537 GLN B CA 1
ATOM 10110 C C . GLN B 1 537 ? -34.127 -14.776 -84.817 1.00 53.50 537 GLN B C 1
ATOM 10111 O O . GLN B 1 537 ? -34.219 -13.643 -84.324 1.00 49.70 537 GLN B O 1
ATOM 10117 N N . ALA B 1 538 ? -35.157 -15.376 -85.419 1.00 56.23 538 ALA B N 1
ATOM 10118 C CA . ALA B 1 538 ? -36.464 -14.730 -85.457 1.00 55.77 538 ALA B CA 1
ATOM 10119 C C . ALA B 1 538 ? -37.025 -14.541 -84.054 1.00 58.75 538 ALA B C 1
ATOM 10120 O O . ALA B 1 538 ? -37.555 -13.471 -83.727 1.00 63.20 538 ALA B O 1
ATOM 10122 N N . ASN B 1 539 ? -36.911 -15.567 -83.205 1.00 60.37 539 ASN B N 1
ATOM 10123 C CA . ASN B 1 539 ? -37.397 -15.437 -81.835 1.00 59.93 539 ASN B CA 1
ATOM 10124 C C . ASN B 1 539 ? -36.621 -14.380 -81.059 1.00 53.89 539 ASN B C 1
ATOM 10125 O O . ASN B 1 539 ? -37.192 -13.705 -80.195 1.00 49.71 539 ASN B O 1
ATOM 10130 N N . ARG B 1 540 ? -35.328 -14.217 -81.349 1.00 54.71 540 ARG B N 1
ATOM 10131 C CA . ARG B 1 540 ? -34.577 -13.122 -80.743 1.00 53.33 540 ARG B CA 1
ATOM 10132 C C . ARG B 1 540 ? -35.095 -11.771 -81.223 1.00 52.22 540 ARG B C 1
ATOM 10133 O O . ARG B 1 540 ? -35.177 -10.814 -80.440 1.00 48.38 540 ARG B O 1
ATOM 10141 N N . VAL B 1 541 ? -35.452 -11.675 -82.508 1.00 54.33 541 VAL B N 1
ATOM 10142 C CA . VAL B 1 541 ? -36.113 -10.469 -83.003 1.00 51.43 541 VAL B CA 1
ATOM 10143 C C . VAL B 1 541 ? -37.389 -10.204 -82.212 1.00 51.83 541 VAL B C 1
ATOM 10144 O O . VAL B 1 541 ? -37.690 -9.058 -81.854 1.00 52.82 541 VAL B O 1
ATOM 10148 N N . ILE B 1 542 ? -38.147 -11.259 -81.907 1.00 57.67 542 ILE B N 1
ATOM 10149 C CA . ILE B 1 542 ? -39.378 -11.093 -81.137 1.00 61.84 542 ILE B CA 1
ATOM 10150 C C . ILE B 1 542 ? -39.071 -10.606 -79.725 1.00 64.60 542 ILE B C 1
ATOM 10151 O O . ILE B 1 542 ? -39.784 -9.754 -79.178 1.00 69.58 542 ILE B O 1
ATOM 10156 N N . GLN B 1 543 ? -38.006 -11.130 -79.114 1.00 61.62 543 GLN B N 1
ATOM 10157 C CA . GLN B 1 543 ? -37.643 -10.705 -77.765 1.00 60.91 543 GLN B CA 1
ATOM 10158 C C . GLN B 1 543 ? -37.253 -9.232 -77.737 1.00 59.87 543 GLN B C 1
ATOM 10159 O O . GLN B 1 543 ? -37.735 -8.464 -76.894 1.00 62.49 543 GLN B O 1
ATOM 10165 N N . VAL B 1 544 ? -36.379 -8.817 -78.658 1.00 56.18 544 VAL B N 1
ATOM 10166 C CA . VAL B 1 544 ? -35.939 -7.423 -78.683 1.00 53.02 544 VAL B CA 1
ATOM 10167 C C . VAL B 1 544 ? -37.106 -6.496 -79.008 1.00 46.66 544 VAL B C 1
ATOM 10168 O O . VAL B 1 544 ? -37.212 -5.392 -78.460 1.00 48.91 544 VAL B O 1
ATOM 10172 N N . ALA B 1 545 ? -38.010 -6.935 -79.887 1.00 47.04 545 ALA B N 1
ATOM 10173 C CA . ALA B 1 545 ? -39.218 -6.157 -80.146 1.00 46.49 545 ALA B CA 1
ATOM 10174 C C . ALA B 1 545 ? -40.086 -6.042 -78.900 1.00 54.31 545 ALA B C 1
ATOM 10175 O O . ALA B 1 545 ? -40.724 -5.004 -78.683 1.00 58.87 545 ALA B O 1
ATOM 10177 N N . LYS B 1 546 ? -40.123 -7.090 -78.071 1.00 56.15 546 LYS B N 1
ATOM 10178 C CA . LYS B 1 546 ? -40.850 -7.011 -76.808 1.00 57.83 546 LYS B CA 1
ATOM 10179 C C . LYS B 1 546 ? -40.207 -5.998 -75.870 1.00 57.49 546 LYS B C 1
ATOM 10180 O O . LYS B 1 546 ? -40.908 -5.218 -75.212 1.00 53.84 546 LYS B O 1
ATOM 10186 N N . VAL B 1 547 ? -38.873 -5.994 -75.797 1.00 56.64 547 VAL B N 1
ATOM 10187 C CA . VAL B 1 547 ? -38.185 -5.014 -74.960 1.00 56.86 547 VAL B CA 1
ATOM 10188 C C . VAL B 1 547 ? -38.485 -3.600 -75.438 1.00 60.86 547 VAL B C 1
ATOM 10189 O O . VAL B 1 547 ? -38.741 -2.697 -74.632 1.00 64.42 547 VAL B O 1
ATOM 10193 N N . GLU B 1 548 ? -38.470 -3.383 -76.756 1.00 62.26 548 GLU B N 1
ATOM 10194 C CA . GLU B 1 548 ? -38.748 -2.048 -77.276 1.00 63.63 548 GLU B CA 1
ATOM 10195 C C . GLU B 1 548 ? -40.199 -1.641 -77.053 1.00 61.84 548 GLU B C 1
ATOM 10196 O O . GLU B 1 548 ? -40.479 -0.461 -76.814 1.00 61.86 548 GLU B O 1
ATOM 10202 N N . ALA B 1 549 ? -41.132 -2.593 -77.122 1.00 62.74 549 ALA B N 1
ATOM 10203 C CA . ALA B 1 549 ? -42.536 -2.259 -76.907 1.00 64.88 549 ALA B CA 1
ATOM 10204 C C . ALA B 1 549 ? -42.813 -1.948 -75.442 1.00 72.76 549 ALA B C 1
ATOM 10205 O O . ALA B 1 549 ? -43.573 -1.022 -75.132 1.00 77.65 549 ALA B O 1
ATOM 10207 N N . ASP B 1 550 ? -42.209 -2.711 -74.524 1.00 75.80 550 ASP B N 1
ATOM 10208 C CA . ASP B 1 550 ? -42.394 -2.437 -73.102 1.00 79.59 550 ASP B CA 1
ATOM 10209 C C . ASP B 1 550 ? -41.840 -1.074 -72.717 1.00 79.38 550 ASP B C 1
ATOM 10210 O O . ASP B 1 550 ? -42.395 -0.405 -71.838 1.00 86.37 550 ASP B O 1
ATOM 10215 N N . ASN B 1 551 ? -40.760 -0.643 -73.363 1.00 74.44 551 ASN B N 1
ATOM 10216 C CA . ASN B 1 551 ? -40.129 0.631 -73.052 1.00 72.22 551 ASN B CA 1
ATOM 10217 C C . ASN B 1 551 ? -40.884 1.824 -73.623 1.00 73.29 551 ASN B C 1
ATOM 10218 O O . ASN B 1 551 ? -40.512 2.968 -73.338 1.00 76.11 551 ASN B O 1
ATOM 10223 N N . SER B 1 552 ? -41.934 1.594 -74.404 1.00 70.82 552 SER B N 1
ATOM 10224 C CA . SER B 1 552 ? -42.689 2.670 -75.027 1.00 72.26 552 SER B CA 1
ATOM 10225 C C . SER B 1 552 ? -44.007 2.889 -74.299 1.00 75.62 552 SER B C 1
ATOM 10226 O O . SER B 1 552 ? -44.706 1.931 -73.954 1.00 77.55 552 SER B O 1
ATOM 10229 N N . GLU B 1 553 ? -44.336 4.158 -74.063 1.00 79.69 553 GLU B N 1
ATOM 10230 C CA . GLU B 1 553 ? -45.648 4.551 -73.569 1.00 84.97 553 GLU B CA 1
ATOM 10231 C C . GLU B 1 553 ? -46.528 5.113 -74.679 1.00 81.04 553 GLU B C 1
ATOM 10232 O O . GLU B 1 553 ? -47.479 5.852 -74.400 1.00 81.13 553 GLU B O 1
ATOM 10238 N N . ASN B 1 554 ? -46.222 4.778 -75.934 1.00 76.41 554 ASN B N 1
ATOM 10239 C CA . ASN B 1 554 ? -46.985 5.207 -77.097 1.00 72.59 554 ASN B CA 1
ATOM 10240 C C . ASN B 1 554 ? -47.943 4.090 -77.488 1.00 69.92 554 ASN B C 1
ATOM 10241 O O . ASN B 1 554 ? -47.515 3.100 -78.100 1.00 66.98 554 ASN B O 1
ATOM 10246 N N . PRO B 1 555 ? -49.237 4.194 -77.165 1.00 70.20 555 PRO B N 1
ATOM 10247 C CA . PRO B 1 555 ? -50.143 3.051 -77.383 1.00 73.87 555 PRO B CA 1
ATOM 10248 C C . PRO B 1 555 ? -50.241 2.608 -78.833 1.00 78.45 555 PRO B C 1
ATOM 10249 O O . PRO B 1 555 ? -50.323 1.403 -79.104 1.00 80.50 555 PRO B O 1
ATOM 10253 N N . GLU B 1 556 ? -50.236 3.553 -79.775 1.00 83.90 556 GLU B N 1
ATOM 10254 C CA . GLU B 1 556 ? -50.317 3.186 -81.185 1.00 86.55 556 GLU B CA 1
ATOM 10255 C C . GLU B 1 556 ? -49.080 2.411 -81.621 1.00 81.79 556 GLU B C 1
ATOM 10256 O O . GLU B 1 556 ? -49.188 1.396 -82.322 1.00 86.74 556 GLU B O 1
ATOM 10262 N N . PHE B 1 557 ? -47.898 2.868 -81.204 1.00 74.77 557 PHE B N 1
ATOM 10263 C CA . PHE B 1 557 ? -46.663 2.179 -81.560 1.00 70.08 557 PHE B CA 1
ATOM 10264 C C . PHE B 1 557 ? -46.608 0.788 -80.938 1.00 69.76 557 PHE B C 1
ATOM 10265 O O . PHE B 1 557 ? -46.158 -0.168 -81.582 1.00 69.80 557 PHE B O 1
ATOM 10273 N N . VAL B 1 558 ? -47.064 0.656 -79.690 1.00 70.84 558 VAL B N 1
ATOM 10274 C CA . VAL B 1 558 ? -47.113 -0.654 -79.046 1.00 66.20 558 VAL B CA 1
ATOM 10275 C C . VAL B 1 558 ? -48.076 -1.573 -79.785 1.00 62.48 558 VAL B C 1
ATOM 10276 O O . VAL B 1 558 ? -47.820 -2.775 -79.935 1.00 57.59 558 VAL B O 1
ATOM 10280 N N . ALA B 1 559 ? -49.191 -1.023 -80.270 1.00 64.35 559 ALA B N 1
ATOM 10281 C CA . ALA B 1 559 ? -50.145 -1.828 -81.026 1.00 65.03 559 ALA B CA 1
ATOM 10282 C C . ALA B 1 559 ? -49.536 -2.325 -82.334 1.00 67.30 559 ALA B C 1
ATOM 10283 O O . ALA B 1 559 ? -49.590 -3.524 -82.640 1.00 67.29 559 ALA B O 1
ATOM 10285 N N . LYS B 1 560 ? -48.946 -1.417 -83.119 1.00 65.57 560 LYS B N 1
ATOM 10286 C CA . LYS B 1 560 ? -48.361 -1.810 -84.399 1.00 64.71 560 LYS B CA 1
ATOM 10287 C C . LYS B 1 560 ? -47.233 -2.819 -84.204 1.00 59.77 560 LYS B C 1
ATOM 10288 O O . LYS B 1 560 ? -47.178 -3.853 -84.887 1.00 61.50 560 LYS B O 1
ATOM 10294 N N . LEU B 1 561 ? -46.324 -2.534 -83.267 1.00 57.28 561 LEU B N 1
ATOM 10295 C CA . LEU B 1 561 ? -45.183 -3.416 -83.040 1.00 59.00 561 LEU B CA 1
ATOM 10296 C C . LEU B 1 561 ? -45.630 -4.782 -82.534 1.00 65.03 561 LEU B C 1
ATOM 10297 O O . LEU B 1 561 ? -45.106 -5.818 -82.966 1.00 68.91 561 LEU B O 1
ATOM 10302 N N . SER B 1 562 ? -46.604 -4.805 -81.620 1.00 65.31 562 SER B N 1
ATOM 10303 C CA . SER B 1 562 ? -47.127 -6.076 -81.130 1.00 64.98 562 SER B CA 1
ATOM 10304 C C . SER B 1 562 ? -47.790 -6.866 -82.251 1.00 66.63 562 SER B C 1
ATOM 10305 O O . SER B 1 562 ? -47.687 -8.097 -82.297 1.00 66.98 562 SER B O 1
ATOM 10308 N N . SER B 1 563 ? -48.474 -6.175 -83.166 1.00 66.23 563 SER B N 1
ATOM 10309 C CA . SER B 1 563 ? -49.102 -6.860 -84.291 1.00 67.03 563 SER B CA 1
ATOM 10310 C C . SER B 1 563 ? -48.054 -7.496 -85.198 1.00 66.41 563 SER B C 1
ATOM 10311 O O . SER B 1 563 ? -48.183 -8.662 -85.597 1.00 67.55 563 SER B O 1
ATOM 10314 N N . ALA B 1 564 ? -47.002 -6.744 -85.531 1.00 66.92 564 ALA B N 1
ATOM 10315 C CA . ALA B 1 564 ? -45.954 -7.286 -86.392 1.00 63.53 564 ALA B CA 1
ATOM 10316 C C . ALA B 1 564 ? -45.260 -8.475 -85.733 1.00 61.14 564 ALA B C 1
ATOM 10317 O O . ALA B 1 564 ? -45.040 -9.516 -86.369 1.00 60.61 564 ALA B O 1
ATOM 10319 N N . SER B 1 565 ? -44.914 -8.337 -84.449 1.00 62.62 565 SER B N 1
ATOM 10320 C CA . SER B 1 565 ? -44.249 -9.429 -83.745 1.00 71.16 565 SER B CA 1
ATOM 10321 C C . SER B 1 565 ? -45.144 -10.659 -83.661 1.00 76.36 565 SER B C 1
ATOM 10322 O O . SER B 1 565 ? -44.668 -11.792 -83.806 1.00 78.91 565 SER B O 1
ATOM 10325 N N . GLU B 1 566 ? -46.446 -10.459 -83.437 1.00 82.46 566 GLU B N 1
ATOM 10326 C CA . GLU B 1 566 ? -47.361 -11.596 -83.383 1.00 86.99 566 GLU B CA 1
ATOM 10327 C C . GLU B 1 566 ? -47.470 -12.285 -84.737 1.00 84.66 566 GLU B C 1
ATOM 10328 O O . GLU B 1 566 ? -47.563 -13.516 -84.805 1.00 87.22 566 GLU B O 1
ATOM 10334 N N . SER B 1 567 ? -47.465 -11.511 -85.826 1.00 81.12 567 SER B N 1
ATOM 10335 C CA . SER B 1 567 ? -47.506 -12.115 -87.156 1.00 79.68 567 SER B CA 1
ATOM 10336 C C . SER B 1 567 ? -46.260 -12.957 -87.413 1.00 74.85 567 SER B C 1
ATOM 10337 O O . SER B 1 567 ? -46.352 -14.111 -87.857 1.00 75.30 567 SER B O 1
ATOM 10340 N N . LEU B 1 568 ? -45.081 -12.394 -87.130 1.00 68.70 568 LEU B N 1
ATOM 10341 C CA . LEU B 1 568 ? -43.841 -13.152 -87.278 1.00 63.78 568 LEU B CA 1
ATOM 10342 C C . LEU B 1 568 ? -43.877 -14.431 -86.446 1.00 62.05 568 LEU B C 1
ATOM 10343 O O . LEU B 1 568 ? -43.540 -15.520 -86.935 1.00 64.00 568 LEU B O 1
ATOM 10348 N N . ALA B 1 569 ? -44.302 -14.316 -85.184 1.00 64.50 569 ALA B N 1
ATOM 10349 C CA . ALA B 1 569 ? -44.403 -15.483 -84.313 1.00 67.16 569 ALA B CA 1
ATOM 10350 C C . ALA B 1 569 ? -45.315 -16.544 -84.912 1.00 74.45 569 ALA B C 1
ATOM 10351 O O . AL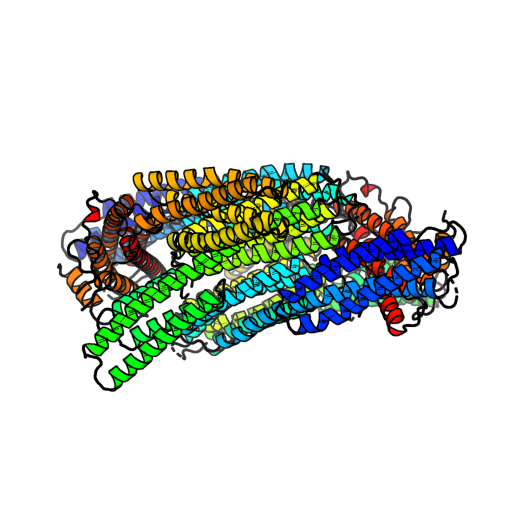A B 1 569 ? -44.990 -17.737 -84.889 1.00 78.07 569 ALA B O 1
ATOM 10353 N N . LYS B 1 570 ? -46.464 -16.129 -85.453 1.00 79.08 570 LYS B N 1
ATOM 10354 C CA . LYS B 1 570 ? -47.341 -17.081 -86.123 1.00 85.33 570 LYS B CA 1
ATOM 10355 C C . LYS B 1 570 ? -46.649 -17.733 -87.311 1.00 89.30 570 LYS B C 1
ATOM 10356 O O . LYS B 1 570 ? -46.942 -18.888 -87.642 1.00 92.12 570 LYS B O 1
ATOM 10362 N N . SER B 1 571 ? -45.725 -17.019 -87.959 1.00 90.61 571 SER B N 1
ATOM 10363 C CA . SER B 1 571 ? -45.036 -17.584 -89.111 1.00 89.17 571 SER B CA 1
ATOM 10364 C C . SER B 1 571 ? -43.876 -18.500 -88.731 1.00 86.18 571 SER B C 1
ATOM 10365 O O . SER B 1 571 ? -43.396 -19.247 -89.587 1.00 84.51 571 SER B O 1
ATOM 10368 N N . ILE B 1 572 ? -43.409 -18.461 -87.480 1.00 87.98 572 ILE B N 1
ATOM 10369 C CA . ILE B 1 572 ? -42.190 -19.194 -87.120 1.00 93.99 572 ILE B CA 1
ATOM 10370 C C . ILE B 1 572 ? -42.401 -20.702 -87.253 1.00 100.86 572 ILE B C 1
ATOM 10371 O O . ILE B 1 572 ? -41.768 -21.360 -88.085 1.00 107.53 572 ILE B O 1
ATOM 10376 N N . SER B 1 573 ? -43.284 -21.275 -86.424 1.00 102.44 573 SER B N 1
ATOM 10377 C CA . SER B 1 573 ? -43.382 -22.732 -86.315 1.00 101.88 573 SER B CA 1
ATOM 10378 C C . SER B 1 573 ? -43.670 -23.452 -87.629 1.00 101.47 573 SER B C 1
ATOM 10379 O O . SER B 1 573 ? -43.061 -24.513 -87.856 1.00 104.70 573 SER B O 1
ATOM 10382 N N . PRO B 1 574 ? -44.565 -22.979 -88.507 1.00 98.59 574 PRO B N 1
ATOM 10383 C CA . PRO B 1 574 ? -44.768 -23.690 -89.781 1.00 100.10 574 PRO B CA 1
ATOM 10384 C C . PRO B 1 574 ? -43.493 -23.879 -90.583 1.00 97.95 574 PRO B C 1
ATOM 10385 O O . PRO B 1 574 ? -43.367 -24.880 -91.302 1.00 103.43 574 PRO B O 1
ATOM 10389 N N . MET B 1 575 ? -42.537 -22.954 -90.475 1.00 90.48 575 MET B N 1
ATOM 10390 C CA . MET B 1 575 ? -41.271 -23.119 -91.180 1.00 89.51 575 MET B CA 1
ATOM 10391 C C . MET B 1 575 ? -40.495 -24.312 -90.639 1.00 89.25 575 MET B C 1
ATOM 10392 O O . MET B 1 575 ? -39.823 -25.023 -91.396 1.00 92.68 575 MET B O 1
ATOM 10397 N N . VAL B 1 576 ? -40.587 -24.558 -89.332 1.00 87.12 576 VAL B N 1
ATOM 10398 C CA . VAL B 1 576 ? -39.885 -25.691 -88.742 1.00 88.39 576 VAL B CA 1
ATOM 10399 C C . VAL B 1 576 ? -40.592 -27.000 -89.073 1.00 92.69 576 VAL B C 1
ATOM 10400 O O . VAL B 1 576 ? -39.945 -27.987 -89.450 1.00 94.23 576 VAL B O 1
ATOM 10404 N N . ILE B 1 577 ? -41.923 -27.039 -88.950 1.00 94.34 577 ILE B N 1
ATOM 10405 C CA . ILE B 1 577 ? -42.618 -28.287 -89.256 1.00 96.80 577 ILE B CA 1
ATOM 10406 C C . ILE B 1 577 ? -42.483 -28.629 -90.736 1.00 97.25 577 ILE B C 1
ATOM 10407 O O . ILE B 1 577 ? -42.422 -29.811 -91.103 1.00 104.61 577 ILE B O 1
ATOM 10412 N N . GLU B 1 578 ? -42.412 -27.620 -91.609 1.00 92.88 578 GLU B N 1
ATOM 10413 C CA . GLU B 1 578 ? -42.188 -27.899 -93.022 1.00 94.00 578 GLU B CA 1
ATOM 10414 C C . GLU B 1 578 ? -40.733 -28.238 -93.310 1.00 91.43 578 GLU B C 1
ATOM 10415 O O . GLU B 1 578 ? -40.451 -28.973 -94.264 1.00 92.92 578 GLU B O 1
ATOM 10421 N N . ALA B 1 579 ? -39.800 -27.720 -92.507 1.00 88.81 579 ALA B N 1
ATOM 10422 C CA . ALA B 1 579 ? -38.411 -28.149 -92.629 1.00 92.82 579 ALA B CA 1
ATOM 10423 C C . ALA B 1 579 ? -38.282 -29.637 -92.326 1.00 97.16 579 ALA B C 1
ATOM 10424 O O . ALA B 1 579 ? -37.719 -30.401 -93.122 1.00 102.57 579 ALA B O 1
ATOM 10426 N N . LYS B 1 580 ? -38.818 -30.071 -91.180 1.00 96.99 580 LYS B N 1
ATOM 10427 C CA . LYS B 1 580 ? -38.826 -31.497 -90.868 1.00 105.06 580 LYS B CA 1
ATOM 10428 C C . LYS B 1 580 ? -39.606 -32.290 -91.909 1.00 109.33 580 LYS B C 1
ATOM 10429 O O . LYS B 1 580 ? -39.247 -33.434 -92.218 1.00 113.40 580 LYS B O 1
ATOM 10435 N N . ALA B 1 581 ? -40.663 -31.698 -92.473 1.00 110.02 581 ALA B N 1
ATOM 10436 C CA . ALA B 1 581 ? -41.348 -32.337 -93.591 1.00 112.28 581 ALA B CA 1
ATOM 10437 C C . ALA B 1 581 ? -40.408 -32.543 -94.772 1.00 112.92 581 ALA B C 1
ATOM 10438 O O . ALA B 1 581 ? -40.535 -33.533 -95.502 1.00 115.31 581 ALA B O 1
ATOM 10440 N N . VAL B 1 582 ? -39.460 -31.625 -94.976 1.00 109.30 582 VAL B N 1
ATOM 10441 C CA . VAL B 1 582 ? -38.466 -31.825 -96.025 1.00 107.36 582 VAL B CA 1
ATOM 10442 C C . VAL B 1 582 ? -37.492 -32.929 -95.632 1.00 107.47 582 VAL B C 1
ATOM 10443 O O . VAL B 1 582 ? -37.045 -33.707 -96.483 1.00 110.73 582 VAL B O 1
ATOM 10447 N N . VAL B 1 583 ? -37.152 -33.032 -94.342 1.00 106.69 583 VAL B N 1
ATOM 10448 C CA . VAL B 1 583 ? -36.261 -34.117 -93.936 1.00 112.84 583 VAL B CA 1
ATOM 10449 C C . VAL B 1 583 ? -36.940 -35.476 -94.063 1.00 122.29 583 VAL B C 1
ATOM 10450 O O . VAL B 1 583 ? -36.251 -36.496 -94.192 1.00 124.20 583 VAL B O 1
ATOM 10454 N N . THR B 1 584 ? -38.275 -35.525 -94.040 1.00 130.01 584 THR B N 1
ATOM 10455 C CA . THR B 1 584 ? -38.966 -36.802 -94.206 1.00 139.17 584 THR B CA 1
ATOM 10456 C C . THR B 1 584 ? -38.935 -37.267 -95.659 1.00 146.97 584 THR B C 1
ATOM 10457 O O . THR B 1 584 ? -38.481 -38.377 -95.956 1.00 153.51 584 THR B O 1
ATOM 10461 N N . SER B 1 585 ? -39.418 -36.428 -96.579 1.00 152.93 585 SER B N 1
ATOM 10462 C CA . SER B 1 585 ? -39.429 -36.723 -98.011 1.00 160.01 585 SER B CA 1
ATOM 10463 C C . SER B 1 585 ? -38.556 -35.692 -98.717 1.00 156.89 585 SER B C 1
ATOM 10464 O O . SER B 1 585 ? -39.061 -34.684 -99.234 1.00 160.49 585 SER B O 1
ATOM 10467 N N . PRO B 1 586 ? -37.239 -35.911 -98.759 1.00 144.83 586 PRO B N 1
ATOM 10468 C CA . PRO B 1 586 ? -36.357 -34.911 -99.381 1.00 137.34 586 PRO B CA 1
ATOM 10469 C C . PRO B 1 586 ? -36.549 -34.785 -100.881 1.00 134.46 586 PRO B C 1
ATOM 10470 O O . PRO B 1 586 ? -36.414 -33.679 -101.418 1.00 133.19 586 PRO B O 1
ATOM 10474 N N . GLN B 1 587 ? -36.866 -35.881 -101.572 1.00 134.19 587 GLN B N 1
ATOM 10475 C CA . GLN B 1 587 ? -36.963 -35.867 -103.027 1.00 135.85 587 GLN B CA 1
ATOM 10476 C C . GLN B 1 587 ? -38.198 -35.136 -103.540 1.00 134.17 587 GLN B C 1
ATOM 10477 O O . GLN B 1 587 ? -38.270 -34.855 -104.741 1.00 137.31 587 GLN B O 1
ATOM 10483 N N . ASN B 1 588 ? -39.158 -34.821 -102.675 1.00 131.74 588 ASN B N 1
ATOM 10484 C CA . ASN B 1 588 ? -40.408 -34.210 -103.110 1.00 128.38 588 ASN B CA 1
ATOM 10485 C C . ASN B 1 588 ? -40.197 -32.720 -103.359 1.00 121.78 588 ASN B C 1
ATOM 10486 O O . ASN B 1 588 ? -39.820 -31.979 -102.445 1.00 115.09 588 ASN B O 1
ATOM 10491 N N . LYS B 1 589 ? -40.443 -32.283 -104.597 1.00 123.33 589 LYS B N 1
ATOM 10492 C CA . LYS B 1 589 ? -40.262 -30.874 -104.936 1.00 121.74 589 LYS B CA 1
ATOM 10493 C C . LYS B 1 589 ? -41.325 -30.002 -104.276 1.00 121.54 589 LYS B C 1
ATOM 10494 O O . LYS B 1 589 ? -41.043 -28.868 -103.869 1.00 120.03 589 LYS B O 1
ATOM 10500 N N . ASP B 1 590 ? -42.552 -30.517 -104.165 1.00 126.87 590 ASP B N 1
ATOM 10501 C CA . ASP B 1 590 ? -43.655 -29.729 -103.622 1.00 127.34 590 ASP B CA 1
ATOM 10502 C C . ASP B 1 590 ? -43.381 -29.325 -102.177 1.00 124.10 590 ASP B C 1
ATOM 10503 O O . ASP B 1 590 ? -43.564 -28.160 -101.797 1.00 120.95 590 ASP B O 1
ATOM 10508 N N . ILE B 1 591 ? -42.931 -30.280 -101.358 1.00 123.83 591 ILE B N 1
ATOM 10509 C CA . ILE B 1 591 ? -42.606 -29.984 -99.965 1.00 117.36 591 ILE B CA 1
ATOM 10510 C C . ILE B 1 591 ? -41.487 -28.953 -99.889 1.00 111.02 591 ILE B C 1
ATOM 10511 O O . ILE B 1 591 ? -41.476 -28.089 -99.002 1.00 107.41 591 ILE B O 1
ATOM 10516 N N . GLN B 1 592 ? -40.534 -29.021 -100.822 1.00 112.22 592 GLN B N 1
ATOM 10517 C CA . GLN B 1 592 ? -39.457 -28.036 -100.864 1.00 109.02 592 GLN B CA 1
ATOM 10518 C C . GLN B 1 592 ? -40.004 -26.639 -101.132 1.00 109.22 592 GLN B C 1
ATOM 10519 O O . GLN B 1 592 ? -39.652 -25.679 -100.437 1.00 108.51 592 GLN B O 1
ATOM 10525 N N . ARG B 1 593 ? -40.870 -26.507 -102.142 1.00 112.21 593 ARG B N 1
ATOM 10526 C CA . ARG B 1 593 ? -41.457 -25.203 -102.441 1.00 110.14 593 ARG B CA 1
ATOM 10527 C C . ARG B 1 593 ? -42.254 -24.670 -101.257 1.00 105.81 593 ARG B C 1
ATOM 10528 O O . ARG B 1 593 ? -42.209 -23.470 -100.956 1.00 101.56 593 ARG B O 1
ATOM 10536 N N . LYS B 1 594 ? -42.987 -25.550 -100.571 1.00 104.89 594 LYS B N 1
ATOM 10537 C CA . LYS B 1 594 ? -43.750 -25.130 -99.399 1.00 100.67 594 LYS B CA 1
ATOM 10538 C C . LYS B 1 594 ? -42.826 -24.608 -98.302 1.00 96.25 594 LYS B C 1
ATOM 10539 O O . LYS B 1 594 ? -43.070 -23.542 -97.715 1.00 93.09 594 LYS B O 1
ATOM 10545 N N . PHE B 1 595 ? -41.746 -25.344 -98.024 1.00 96.57 595 PHE B N 1
ATOM 10546 C CA . PHE B 1 595 ? -40.772 -24.895 -97.033 1.00 93.62 595 PHE B CA 1
ATOM 10547 C C . PHE B 1 595 ? -40.174 -23.546 -97.415 1.00 91.65 595 PHE B C 1
ATOM 10548 O O . PHE B 1 595 ? -39.977 -22.678 -96.554 1.00 91.43 595 PHE B O 1
ATOM 10556 N N . CYS B 1 596 ? -39.879 -23.350 -98.704 1.00 93.01 596 CYS B N 1
ATOM 10557 C CA . CYS B 1 596 ? -39.370 -22.058 -99.154 1.00 91.40 596 CYS B CA 1
ATOM 10558 C C . CYS B 1 596 ? -40.390 -20.951 -98.912 1.00 91.33 596 CYS B C 1
ATOM 10559 O O . CYS B 1 596 ? -40.026 -19.834 -98.520 1.00 90.25 596 CYS B O 1
ATOM 10562 N N . SER B 1 597 ? -41.674 -21.245 -99.136 1.00 91.81 597 SER B N 1
ATOM 10563 C CA . SER B 1 597 ? -42.718 -20.268 -98.841 1.00 89.52 597 SER B CA 1
ATOM 10564 C C . SER B 1 597 ? -42.711 -19.887 -97.366 1.00 84.55 597 SER B C 1
ATOM 10565 O O . SER B 1 597 ? -42.811 -18.702 -97.021 1.00 78.15 597 SER B O 1
ATOM 10568 N N . SER B 1 598 ? -42.586 -20.880 -96.480 1.00 83.58 598 SER B N 1
ATOM 10569 C CA . SER B 1 598 ? -42.545 -20.588 -95.049 1.00 80.36 598 SER B CA 1
ATOM 10570 C C . SER B 1 598 ? -41.336 -19.730 -94.689 1.00 76.46 598 SER B C 1
ATOM 10571 O O . SER B 1 598 ? -41.454 -18.762 -93.923 1.00 76.21 598 SER B O 1
ATOM 10574 N N . ALA B 1 599 ? -40.165 -20.070 -95.234 1.00 77.01 599 ALA B N 1
ATOM 10575 C CA . ALA B 1 599 ? -38.957 -19.304 -94.938 1.00 76.97 599 ALA B CA 1
ATOM 10576 C C . ALA B 1 599 ? -39.100 -17.853 -95.386 1.00 72.77 599 ALA B C 1
ATOM 10577 O O . ALA B 1 599 ? -38.802 -16.920 -94.626 1.00 70.43 599 ALA B O 1
ATOM 10579 N N . ASP B 1 600 ? -39.561 -17.644 -96.624 1.00 74.58 600 ASP B N 1
ATOM 10580 C CA . ASP B 1 600 ? -39.799 -16.284 -97.097 1.00 72.43 600 ASP B CA 1
ATOM 10581 C C . ASP B 1 600 ? -40.821 -15.563 -96.229 1.00 72.83 600 ASP B C 1
ATOM 10582 O O . ASP B 1 600 ? -40.721 -14.345 -96.033 1.00 74.35 600 ASP B O 1
ATOM 10587 N N . LYS B 1 601 ? -41.803 -16.294 -95.692 1.00 73.71 601 LYS B N 1
ATOM 10588 C CA . LYS B 1 601 ? -42.757 -15.674 -94.778 1.00 74.12 601 LYS B CA 1
ATOM 10589 C C . LYS B 1 601 ? -42.064 -15.188 -93.510 1.00 69.40 601 LYS B C 1
ATOM 10590 O O . LYS B 1 601 ? -42.389 -14.113 -92.988 1.00 73.02 601 LYS B O 1
ATOM 10596 N N . VAL B 1 602 ? -41.098 -15.959 -93.004 1.00 66.60 602 VAL B N 1
ATOM 10597 C CA . VAL B 1 602 ? -40.323 -15.507 -91.849 1.00 61.88 602 VAL B CA 1
ATOM 10598 C C . VAL B 1 602 ? -39.554 -14.235 -92.192 1.00 60.89 602 VAL B C 1
ATOM 10599 O O . VAL B 1 602 ? -39.547 -13.260 -91.423 1.00 56.60 602 VAL B O 1
ATOM 10603 N N . VAL B 1 603 ? -38.898 -14.226 -93.357 1.00 62.00 603 VAL B N 1
ATOM 10604 C CA . VAL B 1 603 ? -38.152 -13.040 -93.781 1.00 65.27 603 VAL B CA 1
ATOM 10605 C C . VAL B 1 603 ? -39.064 -11.817 -93.831 1.00 63.21 603 VAL B C 1
ATOM 10606 O O . VAL B 1 603 ? -38.700 -10.728 -93.362 1.00 63.26 603 VAL B O 1
ATOM 10610 N N . GLU B 1 604 ? -40.270 -11.979 -94.383 1.00 65.46 604 GLU B N 1
ATOM 10611 C CA . GLU B 1 604 ? -41.207 -10.861 -94.444 1.00 70.33 604 GLU B CA 1
ATOM 10612 C C . GLU B 1 604 ? -41.642 -10.418 -93.052 1.00 67.13 604 GLU B C 1
ATOM 10613 O O . GLU B 1 604 ? -41.812 -9.218 -92.806 1.00 65.84 604 GLU B O 1
ATOM 10619 N N . GLY B 1 605 ? -41.828 -11.364 -92.128 1.00 64.18 605 GLY B N 1
ATOM 10620 C CA . GLY B 1 605 ? -42.182 -10.984 -90.768 1.00 57.96 605 GLY B CA 1
ATOM 10621 C C . GLY B 1 605 ? -41.116 -10.127 -90.111 1.00 59.19 605 GLY B C 1
ATOM 10622 O O . GLY B 1 605 ? -41.408 -9.066 -89.540 1.00 62.19 605 GLY B O 1
ATOM 10623 N N . VAL B 1 606 ? -39.857 -10.571 -90.192 1.00 57.51 606 VAL B N 1
ATOM 10624 C CA . VAL B 1 606 ? -38.761 -9.783 -89.631 1.00 54.26 606 VAL B CA 1
ATOM 10625 C C . VAL B 1 606 ? -38.707 -8.409 -90.285 1.00 55.35 606 VAL B C 1
ATOM 10626 O O . VAL B 1 606 ? -38.500 -7.387 -89.613 1.00 53.42 606 VAL B O 1
ATOM 10630 N N . ALA B 1 607 ? -38.913 -8.360 -91.605 1.00 57.87 607 ALA B N 1
ATOM 10631 C CA . ALA B 1 607 ? -38.933 -7.077 -92.299 1.00 48.98 607 ALA B CA 1
ATOM 10632 C C . ALA B 1 607 ? -40.020 -6.163 -91.746 1.00 48.71 607 ALA B C 1
ATOM 10633 O O . ALA B 1 607 ? -39.794 -4.962 -91.561 1.00 51.42 607 ALA B O 1
ATOM 10635 N N . ALA B 1 608 ? -41.206 -6.712 -91.471 1.00 50.36 608 ALA B N 1
ATOM 10636 C CA . ALA B 1 608 ? -42.299 -5.883 -90.971 1.00 53.17 608 ALA B CA 1
ATOM 10637 C C . ALA B 1 608 ? -42.009 -5.365 -89.567 1.00 54.14 608 ALA B C 1
ATOM 10638 O O . ALA B 1 608 ? -42.315 -4.206 -89.253 1.00 58.64 608 ALA B O 1
ATOM 10640 N N . VAL B 1 609 ? -41.418 -6.200 -88.706 1.00 52.56 609 VAL B N 1
ATOM 10641 C CA . VAL B 1 609 ? -41.061 -5.734 -87.365 1.00 51.00 609 VAL B CA 1
ATOM 10642 C C . VAL B 1 609 ? -40.043 -4.602 -87.452 1.00 50.99 609 VAL B C 1
ATOM 10643 O O . VAL B 1 609 ? -40.217 -3.530 -86.848 1.00 54.01 609 VAL B O 1
ATOM 10647 N N . ARG B 1 610 ? -38.964 -4.822 -88.215 1.00 54.51 610 ARG B N 1
ATOM 10648 C CA . ARG B 1 610 ? -37.980 -3.764 -88.425 1.00 55.12 610 ARG B CA 1
ATOM 10649 C C . ARG B 1 610 ? -38.624 -2.514 -89.005 1.00 57.14 610 ARG B C 1
ATOM 10650 O O . ARG B 1 610 ? -38.193 -1.399 -88.700 1.00 61.32 610 ARG B O 1
ATOM 10658 N N . SER B 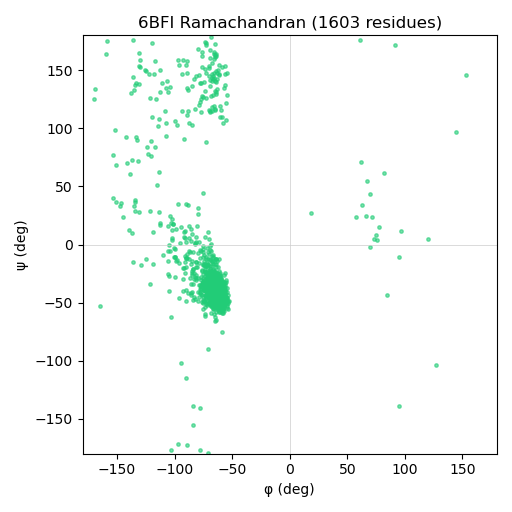1 611 ? -39.655 -2.678 -89.835 1.00 58.42 611 SER B N 1
ATOM 10659 C CA . SER B 1 611 ? -40.320 -1.525 -90.434 1.00 63.07 611 SER B CA 1
ATOM 10660 C C . SER B 1 611 ? -41.079 -0.721 -89.390 1.00 61.83 611 SER B C 1
ATOM 10661 O O . SER B 1 611 ? -41.028 0.516 -89.392 1.00 59.52 611 SER B O 1
ATOM 10664 N N . VAL B 1 612 ? -41.792 -1.403 -88.491 1.00 59.96 612 VAL B N 1
ATOM 10665 C CA . VAL B 1 612 ? -42.508 -0.690 -87.438 1.00 57.87 612 VAL B CA 1
ATOM 10666 C C . VAL B 1 612 ? -41.528 0.042 -86.533 1.00 57.65 612 VAL B C 1
ATOM 10667 O O . VAL B 1 612 ? -41.769 1.187 -86.131 1.00 62.39 612 VAL B O 1
ATOM 10671 N N . ILE B 1 613 ? -40.399 -0.593 -86.210 1.00 57.36 613 ILE B N 1
ATOM 10672 C CA . ILE B 1 613 ? -39.403 0.096 -85.393 1.00 54.80 613 ILE B CA 1
ATOM 10673 C C . ILE B 1 613 ? -38.809 1.278 -86.154 1.00 59.39 613 ILE B C 1
ATOM 10674 O O . ILE B 1 613 ? -38.510 2.328 -85.573 1.00 56.01 613 ILE B O 1
ATOM 10679 N N . GLU B 1 614 ? -38.657 1.137 -87.471 1.00 62.45 614 GLU B N 1
ATOM 10680 C CA . GLU B 1 614 ? -37.982 2.162 -88.256 1.00 62.86 614 GLU B CA 1
ATOM 10681 C C . GLU B 1 614 ? -38.865 3.388 -88.454 1.00 64.32 614 GLU B C 1
ATOM 10682 O O . GLU B 1 614 ? -38.360 4.517 -88.484 1.00 64.26 614 GLU B O 1
ATOM 10688 N N . ASP B 1 615 ? -40.180 3.192 -88.587 1.00 67.51 615 ASP B N 1
ATOM 10689 C CA . ASP B 1 615 ? -41.075 4.333 -88.750 1.00 72.60 615 ASP B CA 1
ATOM 10690 C C . ASP B 1 615 ? -41.129 5.192 -87.493 1.00 74.47 615 ASP B C 1
ATOM 10691 O O . ASP B 1 615 ? -41.251 6.419 -87.587 1.00 75.29 615 ASP B O 1
ATOM 10696 N N . ASN B 1 616 ? -41.031 4.574 -86.318 1.00 76.57 616 ASN B N 1
ATOM 10697 C CA . ASN B 1 616 ? -41.042 5.290 -85.050 1.00 74.89 616 ASN B CA 1
ATOM 10698 C C . ASN B 1 616 ? -39.683 5.879 -84.693 1.00 72.17 616 ASN B C 1
ATOM 10699 O O . ASN B 1 616 ? -39.551 6.493 -83.629 1.00 71.40 616 ASN B O 1
ATOM 10704 N N . TRP B 1 617 ? -38.680 5.721 -85.552 1.00 73.00 617 TRP B N 1
ATOM 10705 C CA . TRP B 1 617 ? -37.346 6.210 -85.235 1.00 82.08 617 TRP B CA 1
ATOM 10706 C C . TRP B 1 617 ? -37.311 7.733 -85.237 1.00 95.50 617 TRP B C 1
ATOM 10707 O O . TRP B 1 617 ? -37.953 8.389 -86.062 1.00 97.30 617 TRP B O 1
ATOM 10718 N N . VAL B 1 618 ? -36.557 8.289 -84.296 1.00 108.20 618 VAL B N 1
ATOM 10719 C CA . VAL B 1 618 ? -36.390 9.732 -84.149 1.00 114.41 618 VAL B CA 1
ATOM 10720 C C . VAL B 1 618 ? -34.903 9.996 -83.943 1.00 117.57 618 VAL B C 1
ATOM 10721 O O . VAL B 1 618 ? -34.246 9.243 -83.207 1.00 118.30 618 VAL B O 1
ATOM 10725 N N . PRO B 1 619 ? -34.326 11.011 -84.581 1.00 109.80 619 PRO B N 1
ATOM 10726 C CA . PRO B 1 619 ? -32.909 11.321 -84.358 1.00 105.42 619 PRO B CA 1
ATOM 10727 C C . PRO B 1 619 ? -32.628 11.538 -82.883 1.00 101.36 619 PRO B C 1
ATOM 10728 O O . PRO B 1 619 ? -33.242 12.410 -82.248 1.00 102.76 619 PRO B O 1
ATOM 10732 N N . PRO B 1 620 ? -31.719 10.751 -82.299 1.00 95.67 620 PRO B N 1
ATOM 10733 C CA . PRO B 1 620 ? -31.435 10.915 -80.861 1.00 96.26 620 PRO B CA 1
ATOM 10734 C C . PRO B 1 620 ? -30.925 12.302 -80.520 1.00 100.39 620 PRO B C 1
ATOM 10735 O O . PRO B 1 620 ? -31.481 12.973 -79.640 1.00 100.96 620 PRO B O 1
ATOM 10739 N N . ARG B 1 621 ? -29.892 12.748 -81.193 1.00 104.18 621 ARG B N 1
ATOM 10740 C CA . ARG B 1 621 ? -29.424 14.118 -81.094 1.00 103.69 621 ARG B CA 1
ATOM 10741 C C . ARG B 1 621 ? -30.129 14.994 -82.122 1.00 102.89 621 ARG B C 1
ATOM 10742 O O . ARG B 1 621 ? -30.479 14.525 -83.210 1.00 103.35 621 ARG B O 1
ATOM 10750 N N . PRO B 1 622 ? -30.356 16.264 -81.804 1.00 103.70 622 PRO B N 1
ATOM 10751 C CA . PRO B 1 622 ? -30.728 17.225 -82.842 1.00 108.75 622 PRO B CA 1
ATOM 10752 C C . PRO B 1 622 ? -29.667 17.250 -83.927 1.00 109.90 622 PRO B C 1
ATOM 10753 O O . PRO B 1 622 ? -28.464 17.263 -83.625 1.00 111.68 622 PRO B O 1
ATOM 10757 N N . PRO B 1 623 ? -30.069 17.238 -85.197 1.00 111.85 623 PRO B N 1
ATOM 10758 C CA . PRO B 1 623 ? -29.097 17.037 -86.278 1.00 109.29 623 PRO B CA 1
ATOM 10759 C C . PRO B 1 623 ? -28.079 18.165 -86.357 1.00 108.29 623 PRO B C 1
ATOM 10760 O O . PRO B 1 623 ? -28.252 19.246 -85.789 1.00 110.31 623 PRO B O 1
ATOM 10764 N N . LEU B 1 624 ? -26.996 17.890 -87.077 1.00 105.25 624 LEU B N 1
ATOM 10765 C CA . LEU B 1 624 ? -25.935 18.871 -87.231 1.00 104.93 624 LEU B CA 1
ATOM 10766 C C . LEU B 1 624 ? -26.426 20.057 -88.058 1.00 105.23 624 LEU B C 1
ATOM 10767 O O . LEU B 1 624 ? -27.209 19.880 -88.998 1.00 105.00 624 LEU B O 1
ATOM 10772 N N . PRO B 1 625 ? -25.991 21.271 -87.736 1.00 106.34 625 PRO B N 1
ATOM 10773 C CA . PRO B 1 625 ? -26.391 22.436 -88.532 1.00 110.10 625 PRO B CA 1
ATOM 10774 C C . PRO B 1 625 ? -25.687 22.446 -89.881 1.00 112.25 625 PRO B C 1
ATOM 10775 O O . PRO B 1 625 ? -24.780 21.657 -90.157 1.00 111.33 625 PRO B O 1
ATOM 10779 N N . GLU B 1 626 ? -26.128 23.368 -90.737 1.00 112.29 626 GLU B N 1
ATOM 10780 C CA . GLU B 1 626 ? -25.531 23.523 -92.057 1.00 112.65 626 GLU B CA 1
ATOM 10781 C C . GLU B 1 626 ? -24.297 24.413 -91.982 1.00 119.18 626 GLU B C 1
ATOM 10782 O O . GLU B 1 626 ? -23.665 24.520 -90.927 1.00 116.53 626 GLU B O 1
ATOM 10784 N N . LEU B 1 627 ? -23.948 25.055 -93.092 1.00 125.64 627 LEU B N 1
ATOM 10785 C CA . LEU B 1 627 ? -22.781 25.929 -93.127 1.00 112.80 627 LEU B CA 1
ATOM 10786 C C . LEU B 1 627 ? -23.117 27.266 -93.782 1.00 121.81 627 LEU B C 1
ATOM 10787 O O . LEU B 1 627 ? -22.747 28.327 -93.277 1.00 124.67 627 LEU B O 1
ATOM 10789 N N . LEU B 1 646 ? -32.097 42.619 -65.620 1.00 141.27 646 LEU B N 1
ATOM 10790 C CA . LEU B 1 646 ? -33.015 41.493 -65.494 1.00 138.40 646 LEU B CA 1
ATOM 10791 C C . LEU B 1 646 ? -32.743 40.700 -64.219 1.00 133.07 646 LEU B C 1
ATOM 10792 O O . LEU B 1 646 ? -33.351 39.654 -63.989 1.00 132.91 646 LEU B O 1
ATOM 10797 N N . LEU B 1 647 ? -31.821 41.198 -63.394 1.00 124.90 647 LEU B N 1
ATOM 10798 C CA . LEU B 1 647 ? -31.406 40.498 -62.187 1.00 112.31 647 LEU B CA 1
ATOM 10799 C C . LEU B 1 647 ? -31.297 41.469 -61.018 1.00 110.91 647 LEU B C 1
ATOM 10800 O O . LEU B 1 647 ? -30.898 42.629 -61.208 1.00 111.72 647 LEU B O 1
ATOM 10805 N N . PRO B 1 648 ? -31.648 41.031 -59.811 1.00 105.31 648 PRO B N 1
ATOM 10806 C CA . PRO B 1 648 ? -31.391 41.849 -58.620 1.00 101.41 648 PRO B CA 1
ATOM 10807 C C . PRO B 1 648 ? -29.899 41.936 -58.336 1.00 95.83 648 PRO B C 1
ATOM 10808 O O . PRO B 1 648 ? -29.085 41.196 -58.890 1.00 93.20 648 PRO B O 1
ATOM 10812 N N . ALA B 1 649 ? -29.549 42.862 -57.437 1.00 94.81 649 ALA B N 1
ATOM 10813 C CA . ALA B 1 649 ? -28.143 43.136 -57.151 1.00 93.37 649 ALA B CA 1
ATOM 10814 C C . ALA B 1 649 ? -27.408 41.885 -56.684 1.00 91.60 649 ALA B C 1
ATOM 10815 O O . ALA B 1 649 ? -26.245 41.668 -57.044 1.00 93.98 649 ALA B O 1
ATOM 10817 N N . GLU B 1 650 ? -28.071 41.050 -55.884 1.00 88.24 650 GLU B N 1
ATOM 10818 C CA . GLU B 1 650 ? -27.435 39.828 -55.405 1.00 84.68 650 GLU B CA 1
ATOM 10819 C C . GLU B 1 650 ? -27.182 38.858 -56.553 1.00 77.23 650 GLU B C 1
ATOM 10820 O O . GLU B 1 650 ? -26.057 38.374 -56.738 1.00 76.83 650 GLU B O 1
ATOM 10826 N N . MET B 1 651 ? -28.215 38.575 -57.349 1.00 76.08 651 MET B N 1
ATOM 10827 C CA . MET B 1 651 ? -28.056 37.640 -58.456 1.00 79.53 651 MET B CA 1
ATOM 10828 C C . MET B 1 651 ? -27.226 38.236 -59.586 1.00 83.93 651 MET B C 1
ATOM 10829 O O . MET B 1 651 ? -26.586 37.492 -60.337 1.00 85.23 651 MET B O 1
ATOM 10834 N N . GLN B 1 652 ? -27.224 39.564 -59.727 1.00 83.41 652 GLN B N 1
ATOM 10835 C CA . GLN B 1 652 ? -26.333 40.193 -60.697 1.00 86.46 652 GLN B CA 1
ATOM 10836 C C . GLN B 1 652 ? -24.877 40.046 -60.276 1.00 83.61 652 GLN B C 1
ATOM 10837 O O . GLN B 1 652 ? -24.012 39.738 -61.107 1.00 79.96 652 GLN B O 1
ATOM 10843 N N . GLU B 1 653 ? -24.586 40.261 -58.990 1.00 81.73 653 GLU B N 1
ATOM 10844 C CA . GLU B 1 653 ? -23.228 40.044 -58.505 1.00 81.10 653 GLU B CA 1
ATOM 10845 C C . GLU B 1 653 ? -22.819 38.584 -58.660 1.00 78.18 653 GLU B C 1
ATOM 10846 O O . GLU B 1 653 ? -21.671 38.288 -59.010 1.00 71.69 653 GLU B O 1
ATOM 10852 N N . ALA B 1 654 ? -23.747 37.657 -58.404 1.00 69.40 654 ALA B N 1
ATOM 10853 C CA . ALA B 1 654 ? -23.454 36.243 -58.619 1.00 68.26 654 ALA B CA 1
ATOM 10854 C C . ALA B 1 654 ? -23.155 35.960 -60.086 1.00 70.67 654 ALA B C 1
ATOM 10855 O O . ALA B 1 654 ? -22.231 35.202 -60.404 1.00 70.50 654 ALA B O 1
ATOM 10857 N N . GLU B 1 655 ? -23.933 36.557 -60.994 1.00 73.56 655 GLU B N 1
ATOM 10858 C CA . GLU B 1 655 ? -23.656 36.421 -62.420 1.00 74.99 655 GLU B CA 1
ATOM 10859 C C . GLU B 1 655 ? -22.260 36.927 -62.753 1.00 77.41 655 GLU B C 1
ATOM 10860 O O . GLU B 1 655 ? -21.522 36.288 -63.512 1.00 77.40 655 GLU B O 1
ATOM 10866 N N . GLU B 1 656 ? -21.879 38.073 -62.183 1.00 77.26 656 GLU B N 1
ATOM 10867 C CA . GLU B 1 656 ? -20.539 38.603 -62.407 1.00 78.76 656 GLU B CA 1
ATOM 10868 C C . GLU B 1 656 ? -19.474 37.646 -61.882 1.00 78.56 656 GLU B C 1
ATOM 10869 O O . GLU B 1 656 ? -18.413 37.489 -62.499 1.00 80.40 656 GLU B O 1
ATOM 10875 N N . MET B 1 657 ? -19.739 36.996 -60.745 1.00 72.62 657 MET B N 1
ATOM 10876 C CA . MET B 1 657 ? -18.794 36.019 -60.215 1.00 72.27 657 MET B CA 1
ATOM 10877 C C . MET B 1 657 ? -18.669 34.813 -61.138 1.00 72.32 657 MET B C 1
ATOM 10878 O O . MET B 1 657 ? -17.572 34.271 -61.316 1.00 66.56 657 MET B O 1
ATOM 10883 N N . LEU B 1 658 ? -19.780 34.385 -61.741 1.00 65.76 658 LEU B N 1
ATOM 10884 C CA . LEU B 1 658 ? -19.776 33.191 -62.575 1.00 68.57 658 LEU B CA 1
ATOM 10885 C C . LEU B 1 658 ? -19.264 33.450 -63.986 1.00 66.59 658 LEU B C 1
ATOM 10886 O O . LEU B 1 658 ? -18.875 32.496 -64.669 1.00 65.65 658 LEU B O 1
ATOM 10891 N N . ARG B 1 659 ? -19.258 34.704 -64.441 1.00 70.04 659 ARG B N 1
ATOM 10892 C CA . ARG B 1 659 ? -18.556 35.055 -65.669 1.00 79.72 659 ARG B CA 1
ATOM 10893 C C . ARG B 1 659 ? -17.072 35.309 -65.442 1.00 78.44 659 ARG B C 1
ATOM 10894 O O . ARG B 1 659 ? -16.288 35.227 -66.394 1.00 79.20 659 ARG B O 1
ATOM 10902 N N . ALA B 1 660 ? -16.672 35.611 -64.210 1.00 77.87 660 ALA B N 1
ATOM 10903 C CA . ALA B 1 660 ? -15.291 35.961 -63.929 1.00 78.59 660 ALA B CA 1
ATOM 10904 C C . ALA B 1 660 ? -14.414 34.710 -63.924 1.00 77.08 660 ALA B C 1
ATOM 10905 O O . ALA B 1 660 ? -14.919 33.587 -63.835 1.00 70.53 660 ALA B O 1
ATOM 10907 N N . PRO B 1 661 ? -13.094 34.879 -64.037 1.00 81.58 661 PRO B N 1
ATOM 10908 C CA . PRO B 1 661 ? -12.199 33.720 -63.950 1.00 74.62 661 PRO B CA 1
ATOM 10909 C C . PRO B 1 661 ? -12.394 32.955 -62.650 1.00 75.53 661 PRO B C 1
ATOM 10910 O O . PRO B 1 661 ? -12.708 33.528 -61.604 1.00 75.56 661 PRO B O 1
ATOM 10914 N N . LEU B 1 662 ? -12.213 31.638 -62.734 1.00 69.19 662 LEU B N 1
ATOM 10915 C CA . LEU B 1 662 ? -12.381 30.779 -61.575 1.00 66.36 662 LEU B CA 1
ATOM 10916 C C . LEU B 1 662 ? -11.390 31.158 -60.478 1.00 76.43 662 LEU B C 1
ATOM 10917 O O . LEU B 1 662 ? -10.266 31.582 -60.759 1.00 75.22 662 LEU B O 1
ATOM 10922 N N . PRO B 1 663 ? -11.790 31.024 -59.219 1.00 77.66 663 PRO B N 1
ATOM 10923 C CA . PRO B 1 663 ? -10.853 31.218 -58.112 1.00 83.61 663 PRO B CA 1
ATOM 10924 C C . PRO B 1 663 ? -9.884 30.054 -58.030 1.00 94.88 663 PRO B C 1
ATOM 10925 O O . PRO B 1 663 ? -10.018 29.077 -58.784 1.00 96.23 663 PRO B O 1
ATOM 10929 N N . PRO B 1 664 ? -8.879 30.126 -57.156 1.00 109.72 664 PRO B N 1
ATOM 10930 C CA . PRO B 1 664 ? -8.030 28.953 -56.922 1.00 115.97 664 PRO B CA 1
ATOM 10931 C C . PRO B 1 664 ? -8.868 27.741 -56.538 1.00 118.66 664 PRO B C 1
ATOM 10932 O O . PRO B 1 664 ? -9.919 27.861 -55.904 1.00 118.31 664 PRO B O 1
ATOM 10936 N N . LYS B 1 665 ? -8.389 26.562 -56.944 1.00 123.36 665 LYS B N 1
ATOM 10937 C CA . LYS B 1 665 ? -9.185 25.345 -56.809 1.00 124.32 665 LYS B CA 1
ATOM 10938 C C . LYS B 1 665 ? -9.538 25.061 -55.353 1.00 129.97 665 LYS B C 1
ATOM 10939 O O . LYS B 1 665 ? -10.684 24.716 -55.040 1.00 131.20 665 LYS B O 1
ATOM 10945 N N . ASP B 1 666 ? -8.572 25.214 -54.448 1.00 136.43 666 ASP B N 1
ATOM 10946 C CA . ASP B 1 666 ? -8.764 24.810 -53.061 1.00 139.25 666 ASP B CA 1
ATOM 10947 C C . ASP B 1 666 ? -9.574 25.808 -52.244 1.00 137.16 666 ASP B C 1
ATOM 10948 O O . ASP B 1 666 ? -10.054 25.451 -51.162 1.00 137.33 666 ASP B O 1
ATOM 10953 N N . GLN B 1 667 ? -9.746 27.039 -52.728 1.00 133.20 667 GLN B N 1
ATOM 10954 C CA . GLN B 1 667 ? -10.314 28.079 -51.876 1.00 130.25 667 GLN B CA 1
ATOM 10955 C C . GLN B 1 667 ? -11.839 28.064 -51.875 1.00 117.35 667 GLN B C 1
ATOM 10956 O O . GLN B 1 667 ? -12.457 28.238 -50.818 1.00 116.92 667 GLN B O 1
ATOM 10962 N N . ASN B 1 668 ? -12.468 27.863 -53.031 1.00 96.38 668 ASN B N 1
ATOM 10963 C CA . ASN B 1 668 ? -13.922 27.969 -53.163 1.00 80.94 668 ASN B CA 1
ATOM 10964 C C . ASN B 1 668 ? -14.478 26.761 -53.904 1.00 70.49 668 ASN B C 1
ATOM 10965 O O . ASN B 1 668 ? -14.931 26.876 -55.048 1.00 69.25 668 ASN B O 1
ATOM 10970 N N . PRO B 1 669 ? -14.490 25.585 -53.263 1.00 63.24 669 PRO B N 1
ATOM 10971 C CA . PRO B 1 669 ? -15.016 24.393 -53.952 1.00 56.14 669 PRO B CA 1
ATOM 10972 C C . PRO B 1 669 ? -16.490 24.507 -54.302 1.00 50.78 669 PRO B C 1
ATOM 10973 O O . PRO B 1 669 ? -16.908 24.072 -55.386 1.00 49.83 669 PRO B O 1
ATOM 10977 N N . ILE B 1 670 ? -17.291 25.084 -53.403 1.00 50.57 670 ILE B N 1
ATOM 10978 C CA . ILE B 1 670 ? -18.712 25.275 -53.680 1.00 52.63 670 ILE B CA 1
ATOM 10979 C C . ILE B 1 670 ? -18.896 26.159 -54.906 1.00 52.05 670 ILE B C 1
ATOM 10980 O O . ILE B 1 670 ? -19.765 25.907 -55.753 1.00 56.51 670 ILE B O 1
ATOM 10985 N N . HIS B 1 671 ? -18.062 27.194 -55.036 1.00 56.05 671 HIS B N 1
ATOM 10986 C CA . HIS B 1 671 ? -18.122 28.043 -56.218 1.00 55.50 671 HIS B CA 1
ATOM 10987 C C . HIS B 1 671 ? -17.693 27.292 -57.473 1.00 52.32 671 HIS B C 1
ATOM 10988 O O . HIS B 1 671 ? -18.197 27.578 -58.563 1.00 57.67 671 HIS B O 1
ATOM 10995 N N . HIS B 1 672 ? -16.766 26.342 -57.349 1.00 52.14 672 HIS B N 1
ATOM 10996 C CA . HIS B 1 672 ? -16.398 25.529 -58.505 1.00 59.79 672 HIS B CA 1
ATOM 10997 C C . HIS B 1 672 ? -17.561 24.654 -58.956 1.00 58.88 672 HIS B C 1
ATOM 10998 O O . HIS B 1 672 ? -17.820 24.527 -60.160 1.00 58.96 672 HIS B O 1
ATOM 11005 N N . ALA B 1 673 ? -18.276 24.041 -58.007 1.00 57.17 673 ALA B N 1
ATOM 11006 C CA . ALA B 1 673 ? -19.441 23.237 -58.368 1.00 54.79 673 ALA B CA 1
ATOM 11007 C C . ALA B 1 673 ? -20.510 24.093 -59.034 1.00 54.29 673 ALA B C 1
ATOM 11008 O O . ALA B 1 673 ? -21.034 23.744 -60.105 1.00 58.94 673 ALA B O 1
ATOM 11010 N N . ALA B 1 674 ? -20.844 25.227 -58.409 1.00 55.03 674 ALA B N 1
ATOM 11011 C CA . ALA B 1 674 ? -21.798 26.155 -59.007 1.00 55.70 674 ALA B CA 1
ATOM 11012 C C . ALA B 1 674 ? -21.350 26.590 -60.394 1.00 50.00 674 ALA B C 1
ATOM 11013 O O . ALA B 1 674 ? -22.175 26.771 -61.295 1.00 56.53 674 ALA B O 1
ATOM 11015 N N . ALA B 1 675 ? -20.040 26.758 -60.584 1.00 51.07 675 ALA B N 1
ATOM 11016 C CA . ALA B 1 675 ? -19.524 27.189 -61.877 1.00 55.27 675 ALA B CA 1
ATOM 11017 C C . ALA B 1 675 ? -19.693 26.102 -62.928 1.00 58.84 675 ALA B C 1
ATOM 11018 O O . ALA B 1 675 ? -20.002 26.399 -64.087 1.00 59.25 675 ALA B O 1
ATOM 11020 N N . SER B 1 676 ? -19.489 24.837 -62.546 1.00 59.82 676 SER B N 1
ATOM 11021 C CA . SER B 1 676 ? -19.707 23.749 -63.495 1.00 63.01 676 SER B CA 1
ATOM 11022 C C . SER B 1 676 ? -21.171 23.675 -63.906 1.00 60.08 676 SER B C 1
ATOM 11023 O O . SER B 1 676 ? -21.486 23.519 -65.094 1.00 57.95 676 SER B O 1
ATOM 11026 N N . VAL B 1 677 ? -22.083 23.801 -62.938 1.00 60.68 677 VAL B N 1
ATOM 11027 C CA . VAL B 1 677 ? -23.505 23.810 -63.278 1.00 58.12 677 VAL B CA 1
ATOM 11028 C C . VAL B 1 677 ? -23.837 24.992 -64.184 1.00 59.60 677 VAL B C 1
ATOM 11029 O O . VAL B 1 677 ? -24.585 24.856 -65.163 1.00 58.18 677 VAL B O 1
ATOM 11033 N N . PHE B 1 678 ? -23.284 26.168 -63.878 1.00 61.98 678 PHE B N 1
ATOM 11034 C CA . PHE B 1 678 ? -23.586 27.356 -64.672 1.00 61.68 678 PHE B CA 1
ATOM 11035 C C . PHE B 1 678 ? -23.077 27.213 -66.100 1.00 63.46 678 PHE B C 1
ATOM 11036 O O . PHE B 1 678 ? -23.766 27.604 -67.047 1.00 67.33 678 PHE B O 1
ATOM 11044 N N . ARG B 1 679 ? -21.871 26.669 -66.276 1.00 66.28 679 ARG B N 1
ATOM 11045 C CA . ARG B 1 679 ? -21.380 26.414 -67.626 1.00 70.61 679 ARG B CA 1
ATOM 11046 C C . ARG B 1 679 ? -22.235 25.375 -68.335 1.00 67.81 679 ARG B C 1
ATOM 11047 O O . ARG B 1 679 ? -22.413 25.448 -69.555 1.00 65.97 679 ARG B O 1
ATOM 11055 N N . GLU B 1 680 ? -22.776 24.405 -67.592 1.00 64.44 680 GLU B N 1
ATOM 11056 C CA . GLU B 1 680 ? -23.641 23.413 -68.221 1.00 61.69 680 GLU B CA 1
ATOM 11057 C C . GLU B 1 680 ? -24.936 24.043 -68.716 1.00 58.60 680 GLU B C 1
ATOM 11058 O O . GLU B 1 680 ? -25.401 23.736 -69.820 1.00 56.08 680 GLU B O 1
ATOM 11064 N N . ALA B 1 681 ? -25.532 24.934 -67.923 1.00 58.39 681 ALA B N 1
ATOM 11065 C CA . ALA B 1 681 ? -26.816 25.507 -68.312 1.00 63.44 681 ALA B CA 1
ATOM 11066 C C . ALA B 1 681 ? -26.662 26.651 -69.308 1.00 68.61 681 ALA B C 1
ATOM 11067 O O . ALA B 1 681 ? -27.580 26.908 -70.096 1.00 69.76 681 ALA B O 1
ATOM 11069 N N . ASP B 1 682 ? -25.518 27.338 -69.298 1.00 72.14 682 ASP B N 1
ATOM 11070 C CA . ASP B 1 682 ? -25.359 28.547 -70.098 1.00 76.65 682 ASP B CA 1
ATOM 11071 C C . ASP B 1 682 ? -25.280 28.257 -71.590 1.00 79.20 682 ASP B C 1
ATOM 11072 O O . ASP B 1 682 ? -25.598 29.140 -72.395 1.00 81.83 682 ASP B O 1
ATOM 11077 N N . GLN B 1 683 ? -24.868 27.049 -71.978 1.00 75.77 683 GLN B N 1
ATOM 11078 C CA . GLN B 1 683 ? -24.803 26.715 -73.395 1.00 76.23 683 GLN B CA 1
ATOM 11079 C C . GLN B 1 683 ? -26.182 26.668 -74.041 1.00 78.17 683 GLN B C 1
ATOM 11080 O O . GLN B 1 683 ? -26.282 26.798 -75.265 1.00 81.71 683 GLN B O 1
ATOM 11086 N N . TRP B 1 684 ? -27.240 26.499 -73.253 1.00 75.88 684 TRP B N 1
ATOM 11087 C CA . TRP B 1 684 ? -28.593 26.442 -73.783 1.00 78.80 684 TRP B CA 1
ATOM 11088 C C . TRP B 1 684 ? -29.218 27.830 -73.842 1.00 86.54 684 TRP B C 1
ATOM 11089 O O . TRP B 1 684 ? -28.855 28.734 -73.084 1.00 90.38 684 TRP B O 1
ATOM 11100 N N . ASP B 1 685 ? -30.174 27.985 -74.754 1.00 86.28 685 ASP B N 1
ATOM 11101 C CA . ASP B 1 685 ? -30.954 29.210 -74.839 1.00 94.62 685 ASP B CA 1
ATOM 11102 C C . ASP B 1 685 ? -32.101 29.166 -73.837 1.00 94.83 685 ASP B C 1
ATOM 11103 O O . ASP B 1 685 ? -32.713 28.117 -73.618 1.00 92.36 685 ASP B O 1
ATOM 11108 N N . GLU B 1 686 ? -32.393 30.317 -73.228 1.00 98.96 686 GLU B N 1
ATOM 11109 C CA . GLU B 1 686 ? -33.375 30.366 -72.151 1.00 98.31 686 GLU B CA 1
ATOM 11110 C C . GLU B 1 686 ? -34.813 30.485 -72.643 1.00 100.13 686 GLU B C 1
ATOM 11111 O O . GLU B 1 686 ? -35.733 30.161 -71.884 1.00 96.25 686 GLU B O 1
ATOM 11117 N N . LYS B 1 687 ? -35.032 30.945 -73.874 1.00 104.28 687 LYS B N 1
ATOM 11118 C CA . LYS B 1 687 ? -36.391 31.155 -74.358 1.00 105.74 687 LYS B CA 1
ATOM 11119 C C . LYS B 1 687 ? -37.145 29.835 -74.427 1.00 101.37 687 LYS B C 1
ATOM 11120 O O . LYS B 1 687 ? -36.657 28.854 -74.995 1.00 100.19 687 LYS B O 1
ATOM 11126 N N . GLY B 1 688 ? -38.338 29.811 -73.837 1.00 97.74 688 GLY B N 1
ATOM 11127 C CA . GLY B 1 688 ? -39.160 28.616 -73.865 1.00 94.92 688 GLY B CA 1
ATOM 11128 C C . GLY B 1 688 ? -38.692 27.485 -72.979 1.00 93.09 688 GLY B C 1
ATOM 11129 O O . GLY B 1 688 ? -39.288 26.405 -73.013 1.00 90.01 688 GLY B O 1
ATOM 11130 N N . ASN B 1 689 ? -37.644 27.696 -72.181 1.00 95.08 689 ASN B N 1
ATOM 11131 C CA . ASN B 1 689 ? -37.081 26.661 -71.311 1.00 87.76 689 ASN B CA 1
ATOM 11132 C C . ASN B 1 689 ? -36.862 27.281 -69.934 1.00 90.64 689 ASN B C 1
ATOM 11133 O O . ASN B 1 689 ? -35.810 27.868 -69.667 1.00 85.19 689 ASN B O 1
ATOM 11138 N N . ASP B 1 690 ? -37.860 27.147 -69.059 1.00 98.40 690 ASP B N 1
ATOM 11139 C CA . ASP B 1 690 ? -37.728 27.662 -67.702 1.00 103.51 690 ASP B CA 1
ATOM 11140 C C . ASP B 1 690 ? -36.793 26.815 -66.847 1.00 105.84 690 ASP B C 1
ATOM 11141 O O . ASP B 1 690 ? -36.334 27.288 -65.802 1.00 118.82 690 ASP B O 1
ATOM 11146 N N . LEU B 1 691 ? -36.497 25.580 -67.267 1.00 94.25 691 LEU B N 1
ATOM 11147 C CA . LEU B 1 691 ? -35.578 24.740 -66.504 1.00 84.19 691 LEU B CA 1
ATOM 11148 C C . LEU B 1 691 ? -34.172 25.326 -66.502 1.00 82.10 691 LEU B C 1
ATOM 11149 O O . LEU B 1 691 ? -33.504 25.352 -65.460 1.00 81.87 691 LEU B O 1
ATOM 11154 N N . ILE B 1 692 ? -33.710 25.805 -67.661 1.00 79.54 692 ILE B N 1
ATOM 11155 C CA . ILE B 1 692 ? -32.415 26.478 -67.733 1.00 75.38 692 ILE B CA 1
ATOM 11156 C C . ILE B 1 692 ? -32.396 27.687 -66.807 1.00 75.59 692 ILE B C 1
ATOM 11157 O O . ILE B 1 692 ? -31.384 27.975 -66.156 1.00 73.28 692 ILE B O 1
ATOM 11162 N N . SER B 1 693 ? -33.519 28.403 -66.721 1.00 79.94 693 SER B N 1
ATOM 11163 C CA . SER B 1 693 ? -33.599 29.560 -65.835 1.00 83.28 693 SER B CA 1
ATOM 11164 C C . SER B 1 693 ? -33.458 29.143 -64.377 1.00 81.59 693 SER B C 1
ATOM 11165 O O . SER B 1 693 ? -32.626 29.687 -63.640 1.00 82.98 693 SER B O 1
ATOM 11168 N N . LEU B 1 694 ? -34.270 28.172 -63.943 1.00 82.07 694 LEU B N 1
ATOM 11169 C CA . LEU B 1 694 ? -34.197 27.697 -62.564 1.00 79.79 694 LEU B CA 1
ATOM 11170 C C . LEU B 1 694 ? -32.794 27.222 -62.217 1.00 76.43 694 LEU B C 1
ATOM 11171 O O . LEU B 1 694 ? -32.294 27.482 -61.115 1.00 78.38 694 LEU B O 1
ATOM 11176 N N . VAL B 1 695 ? -32.137 26.534 -63.151 1.00 73.14 695 VAL B N 1
ATOM 11177 C CA . VAL B 1 695 ? -30.821 25.977 -62.863 1.00 68.98 695 VAL B CA 1
ATOM 11178 C C . VAL B 1 695 ? -29.767 27.078 -62.798 1.00 66.96 695 VAL B C 1
ATOM 11179 O O . VAL B 1 695 ? -28.881 27.053 -61.935 1.00 63.91 695 VAL B O 1
ATOM 11183 N N . LYS B 1 696 ? -29.836 28.053 -63.707 1.00 72.94 696 LYS B N 1
ATOM 11184 C CA . LYS B 1 696 ? -28.910 29.181 -63.650 1.00 72.44 696 LYS B CA 1
ATOM 11185 C C . LYS B 1 696 ? -29.060 29.941 -62.340 1.00 69.37 696 LYS B C 1
ATOM 11186 O O . LYS B 1 696 ? -28.067 30.282 -61.685 1.00 68.98 696 LYS B O 1
ATOM 11192 N N . GLN B 1 697 ? -30.306 30.212 -61.942 1.00 71.14 697 GLN B N 1
ATOM 11193 C CA . GLN B 1 697 ? -30.556 30.876 -60.667 1.00 74.05 697 GLN B CA 1
ATOM 11194 C C . GLN B 1 697 ? -29.990 30.067 -59.504 1.00 65.31 697 GLN B C 1
ATOM 11195 O O . GLN B 1 697 ? -29.366 30.627 -58.591 1.00 63.42 697 GLN B O 1
ATOM 11201 N N . MET B 1 698 ? -30.183 28.744 -59.529 1.00 64.74 698 MET B N 1
ATOM 11202 C CA . MET B 1 698 ? -29.660 27.896 -58.460 1.00 62.64 698 MET B CA 1
ATOM 11203 C C . MET B 1 698 ? -28.138 27.940 -58.415 1.00 60.48 698 MET B C 1
ATOM 11204 O O . MET B 1 698 ? -27.538 27.920 -57.332 1.00 56.51 698 MET B O 1
ATOM 11209 N N . ALA B 1 699 ? -27.495 28.004 -59.583 1.00 61.71 699 ALA B N 1
ATOM 11210 C CA . ALA B 1 699 ? -26.042 28.127 -59.624 1.00 58.94 699 ALA B CA 1
ATOM 11211 C C . ALA B 1 699 ? -25.590 29.448 -59.013 1.00 62.25 699 ALA B C 1
ATOM 11212 O O . ALA B 1 699 ? -24.648 29.485 -58.210 1.00 64.22 699 ALA B O 1
ATOM 11214 N N . ARG B 1 700 ? -26.255 30.547 -59.386 1.00 59.76 700 ARG B N 1
ATOM 11215 C CA . ARG B 1 700 ? -25.907 31.851 -58.830 1.00 63.61 700 ARG B CA 1
ATOM 11216 C C . ARG B 1 700 ? -26.032 31.847 -57.311 1.00 62.73 700 ARG B C 1
ATOM 11217 O O . ARG B 1 700 ? -25.122 32.291 -56.595 1.00 65.78 700 ARG B O 1
ATOM 11225 N N . LYS B 1 701 ? -27.156 31.335 -56.801 1.00 59.88 701 LYS B N 1
ATOM 11226 C CA . LYS B 1 701 ? -27.348 31.269 -55.356 1.00 59.24 701 LYS B CA 1
ATOM 11227 C C . LYS B 1 701 ? -26.285 30.399 -54.696 1.00 55.98 701 LYS B C 1
ATOM 11228 O O . LYS B 1 701 ? -25.807 30.716 -53.600 1.00 58.27 701 LYS B O 1
ATOM 11234 N N . MET B 1 702 ? -25.890 29.304 -55.352 1.00 53.00 702 MET B N 1
ATOM 11235 C CA . MET B 1 702 ? -24.852 28.452 -54.781 1.00 55.84 702 MET B CA 1
ATOM 11236 C C . MET B 1 702 ? -23.516 29.182 -54.707 1.00 59.37 702 MET B C 1
ATOM 11237 O O . MET B 1 702 ? -22.770 29.023 -53.732 1.00 57.65 702 MET B O 1
ATOM 11242 N N . ALA B 1 703 ? -23.199 29.993 -55.722 1.00 57.29 703 ALA B N 1
ATOM 11243 C CA . ALA B 1 703 ? -21.970 30.780 -55.674 1.00 56.47 703 ALA B CA 1
ATOM 11244 C C . ALA B 1 703 ? -22.021 31.817 -54.558 1.00 59.08 703 ALA B C 1
ATOM 11245 O O . ALA B 1 703 ? -21.008 32.073 -53.889 1.00 61.00 703 ALA B O 1
ATOM 11247 N N . MET B 1 704 ? -23.193 32.417 -54.329 1.00 60.08 704 MET B N 1
ATOM 11248 C CA . MET B 1 704 ? -23.318 33.350 -53.212 1.00 64.73 704 MET B CA 1
ATOM 11249 C C . MET B 1 704 ? -23.136 32.641 -51.874 1.00 65.78 704 MET B C 1
ATOM 11250 O O . MET B 1 704 ? -22.486 33.174 -50.965 1.00 64.68 704 MET B O 1
ATOM 11255 N N . MET B 1 705 ? -23.698 31.436 -51.731 1.00 64.98 705 MET B N 1
ATOM 11256 C CA . MET B 1 705 ? -23.461 30.658 -50.517 1.00 66.75 705 MET B CA 1
ATOM 11257 C C . MET B 1 705 ? -21.980 30.347 -50.349 1.00 63.92 705 MET B C 1
ATOM 11258 O O . MET B 1 705 ? -21.458 30.362 -49.227 1.00 62.27 705 MET B O 1
ATOM 11263 N N . SER B 1 706 ? -21.287 30.062 -51.454 1.00 64.61 706 SER B N 1
ATOM 11264 C CA . SER B 1 706 ? -19.843 29.871 -51.384 1.00 65.40 706 SER B CA 1
ATOM 11265 C C . SER B 1 706 ? -19.154 31.116 -50.844 1.00 70.14 706 SER B C 1
ATOM 11266 O O . SER B 1 706 ? -18.231 31.018 -50.027 1.00 72.92 706 SER B O 1
ATOM 11269 N N . LYS B 1 707 ? -19.597 32.300 -51.279 1.00 72.04 707 LYS B N 1
ATOM 11270 C CA . LYS B 1 707 ? -18.999 33.526 -50.760 1.00 76.04 707 LYS B CA 1
ATOM 11271 C C . LYS B 1 707 ? -19.327 33.738 -49.285 1.00 77.10 707 LYS B C 1
ATOM 11272 O O . LYS B 1 707 ? -18.511 34.298 -48.544 1.00 77.00 707 LYS B O 1
ATOM 11278 N N . TYR B 1 708 ? -20.500 33.291 -48.837 1.00 73.95 708 TYR B N 1
ATOM 11279 C CA . TYR B 1 708 ? -20.923 33.537 -47.464 1.00 72.62 708 TYR B CA 1
ATOM 11280 C C . TYR B 1 708 ? -20.288 32.590 -46.454 1.00 72.64 708 TYR B C 1
ATOM 11281 O O . TYR B 1 708 ? -20.458 32.800 -45.247 1.00 69.76 708 TYR B O 1
ATOM 11290 N N . THR B 1 709 ? -19.563 31.566 -46.903 1.00 77.35 709 THR B N 1
ATOM 11291 C CA . THR B 1 709 ? -18.847 30.681 -45.994 1.00 79.58 709 THR B CA 1
ATOM 11292 C C . THR B 1 709 ? -17.423 31.142 -45.716 1.00 85.44 709 THR B C 1
ATOM 11293 O O . THR B 1 709 ? -16.771 30.582 -44.828 1.00 86.70 709 THR B O 1
ATOM 11297 N N . ARG B 1 710 ? -16.924 32.136 -46.451 1.00 90.61 710 ARG B N 1
ATOM 11298 C CA . ARG B 1 710 ? -15.594 32.697 -46.214 1.00 97.68 710 ARG B CA 1
ATOM 11299 C C . ARG B 1 710 ? -15.745 33.877 -45.264 1.00 105.08 710 ARG B C 1
ATOM 11300 O O . ARG B 1 710 ? -15.952 35.018 -45.680 1.00 105.80 710 ARG B O 1
ATOM 11308 N N . GLY B 1 711 ? -15.638 33.598 -43.967 1.00 114.46 711 GLY B N 1
ATOM 11309 C CA . GLY B 1 711 ? -15.818 34.622 -42.958 1.00 124.47 711 GLY B CA 1
ATOM 11310 C C . GLY B 1 711 ? -14.601 34.847 -42.085 1.00 129.20 711 GLY B C 1
ATOM 11311 O O . GLY B 1 711 ? -14.247 33.995 -41.264 1.00 128.99 711 GLY B O 1
ATOM 11312 N N . GLU B 1 712 ? -13.952 35.999 -42.254 1.00 137.27 712 GLU B N 1
ATOM 11313 C CA . GLU B 1 712 ? -12.794 36.381 -41.453 1.00 144.90 712 GLU B CA 1
ATOM 11314 C C . GLU B 1 712 ? -12.907 37.865 -41.097 1.00 146.65 712 GLU B C 1
ATOM 11315 O O . GLU B 1 712 ? -12.067 38.691 -41.443 1.00 148.37 712 GLU B O 1
ATOM 11321 N N . SER B 1 713 ? -13.976 38.209 -40.386 1.00 147.95 713 SER B N 1
ATOM 11322 C CA . SER B 1 713 ? -14.222 39.588 -39.982 1.00 147.49 713 SER B CA 1
ATOM 11323 C C . SER B 1 713 ? -13.688 39.853 -38.578 1.00 147.56 713 SER B C 1
ATOM 11324 O O . SER B 1 713 ? -13.504 38.927 -37.788 1.00 144.62 713 SER B O 1
ATOM 11327 N N . ARG B 1 717 ? -23.219 38.567 -38.938 1.00 127.10 717 ARG B N 1
ATOM 11328 C CA . ARG B 1 717 ? -22.784 39.145 -40.204 1.00 127.67 717 ARG B CA 1
ATOM 11329 C C . ARG B 1 717 ? -23.277 38.313 -41.384 1.00 124.10 717 ARG B C 1
ATOM 11330 O O . ARG B 1 717 ? -24.453 38.366 -41.745 1.00 126.47 717 ARG B O 1
ATOM 11332 N N . SER B 1 718 ? -22.371 37.540 -41.980 1.00 110.55 718 SER B N 1
ATOM 11333 C CA . SER B 1 718 ? -22.703 36.711 -43.132 1.00 98.10 718 SER B CA 1
ATOM 11334 C C . SER B 1 718 ? -23.348 35.383 -42.750 1.00 90.73 718 SER B C 1
ATOM 11335 O O . SER B 1 718 ? -23.658 34.584 -43.642 1.00 87.50 718 SER B O 1
ATOM 11338 N N . LYS B 1 719 ? -23.561 35.127 -41.457 1.00 84.83 719 LYS B N 1
ATOM 11339 C CA . LYS B 1 719 ? -24.257 33.913 -41.045 1.00 76.48 719 LYS B CA 1
ATOM 11340 C C . LYS B 1 719 ? -25.706 33.932 -41.518 1.00 72.39 719 LYS B C 1
ATOM 11341 O O . LYS B 1 719 ? -26.205 32.945 -42.076 1.00 74.98 719 LYS B O 1
ATOM 11347 N N . ALA B 1 720 ? -26.395 35.055 -41.302 1.00 70.39 720 ALA B N 1
ATOM 11348 C CA . ALA B 1 720 ? -27.771 35.189 -41.767 1.00 70.90 720 ALA B CA 1
ATOM 11349 C C . ALA B 1 720 ? -27.854 35.054 -43.282 1.00 73.54 720 ALA B C 1
ATOM 11350 O O . ALA B 1 720 ? -28.769 34.405 -43.806 1.00 75.07 720 ALA B O 1
ATOM 11352 N N . ASP B 1 721 ? -26.904 35.659 -44.001 1.00 73.99 721 ASP B N 1
ATOM 11353 C CA . ASP B 1 721 ? -26.854 35.494 -45.451 1.00 72.38 721 ASP B CA 1
ATOM 11354 C C . ASP B 1 721 ? -26.668 34.030 -45.831 1.00 70.71 721 ASP B C 1
ATOM 11355 O O . ASP B 1 721 ? -27.253 33.554 -46.811 1.00 73.44 721 ASP B O 1
ATOM 11360 N N . LEU B 1 722 ? -25.862 33.297 -45.058 1.00 66.91 722 LEU B N 1
ATOM 11361 C CA . LEU B 1 722 ? -25.630 31.885 -45.349 1.00 63.10 722 LEU B CA 1
ATOM 11362 C C . LEU B 1 722 ? -26.908 31.069 -45.182 1.00 63.11 722 LEU B C 1
ATOM 11363 O O . LEU B 1 722 ? -27.288 30.294 -46.071 1.00 56.41 722 LEU B O 1
ATOM 11368 N N . ILE B 1 723 ? -27.591 31.238 -44.047 1.00 62.74 723 ILE B N 1
ATOM 11369 C CA . ILE B 1 723 ? -28.811 30.473 -43.792 1.00 63.11 723 ILE B CA 1
ATOM 11370 C C . ILE B 1 723 ? -29.886 30.826 -44.814 1.00 68.80 723 ILE B C 1
ATOM 11371 O O . ILE B 1 723 ? -30.534 29.943 -45.398 1.00 67.63 723 ILE B O 1
ATOM 11376 N N . ARG B 1 724 ? -30.083 32.126 -45.052 1.00 61.22 724 ARG B N 1
ATOM 11377 C CA . ARG B 1 724 ? -31.074 32.568 -46.028 1.00 61.87 724 ARG B CA 1
ATOM 11378 C C . ARG B 1 724 ? -30.786 31.983 -47.404 1.00 65.84 724 ARG B C 1
ATOM 11379 O O . ARG B 1 724 ? -31.680 31.432 -48.060 1.00 68.15 724 ARG B O 1
ATOM 11387 N N . MET B 1 725 ? -29.534 32.084 -47.855 1.00 62.16 725 MET B N 1
ATOM 11388 C CA . MET B 1 725 ? -29.182 31.550 -49.164 1.00 63.89 725 MET B CA 1
ATOM 11389 C C . MET B 1 725 ? -29.444 30.051 -49.230 1.00 63.02 725 MET B C 1
ATOM 11390 O O . MET B 1 725 ? -29.905 29.538 -50.258 1.00 60.22 725 MET B O 1
ATOM 11395 N N . ALA B 1 726 ? -29.177 29.334 -48.134 1.00 63.42 726 ALA B N 1
ATOM 11396 C CA . ALA B 1 726 ? -29.450 27.900 -48.107 1.00 61.49 726 ALA B CA 1
ATOM 11397 C C . ALA B 1 726 ? -30.934 27.615 -48.302 1.00 59.28 726 ALA B C 1
ATOM 11398 O O . ALA B 1 726 ? -31.314 26.767 -49.121 1.00 60.09 726 ALA B O 1
ATOM 11400 N N . LYS B 1 727 ? -31.792 28.313 -47.553 1.00 60.93 727 LYS B N 1
ATOM 11401 C CA . LYS B 1 727 ? -33.228 28.084 -47.692 1.00 65.44 727 LYS B CA 1
ATOM 11402 C C . LYS B 1 727 ? -33.709 28.427 -49.101 1.00 66.72 727 LYS B C 1
ATOM 11403 O O . LYS B 1 727 ? -34.531 27.702 -49.682 1.00 67.23 727 LYS B O 1
ATOM 11409 N N . GLU B 1 728 ? -33.187 29.513 -49.678 1.00 68.08 728 GLU B N 1
ATOM 11410 C CA . GLU B 1 728 ? -33.553 29.866 -51.047 1.00 71.21 728 GLU B CA 1
ATOM 11411 C C . GLU B 1 728 ? -33.157 28.768 -52.029 1.00 66.72 728 GLU B C 1
ATOM 11412 O O . GLU B 1 728 ? -33.945 28.398 -52.911 1.00 63.49 728 GLU B O 1
ATOM 11418 N N . ILE B 1 729 ? -31.942 28.229 -51.887 1.00 63.93 729 ILE B N 1
ATOM 11419 C CA . ILE B 1 729 ? -31.508 27.139 -52.758 1.00 61.01 729 ILE B CA 1
ATOM 11420 C C . ILE B 1 729 ? -32.422 25.934 -52.598 1.00 60.52 729 ILE B C 1
ATOM 11421 O O . ILE B 1 729 ? -32.727 25.234 -53.572 1.00 60.12 729 ILE B O 1
ATOM 11426 N N . ALA B 1 730 ? -32.881 25.674 -51.371 1.00 59.91 730 ALA B N 1
ATOM 11427 C CA . ALA B 1 730 ? -33.820 24.578 -51.159 1.00 56.90 730 ALA B CA 1
ATOM 11428 C C . ALA B 1 730 ? -35.107 24.798 -51.948 1.00 59.94 730 ALA B C 1
ATOM 11429 O O . ALA B 1 730 ? -35.558 23.908 -52.684 1.00 63.10 730 ALA B O 1
ATOM 11431 N N . LEU B 1 731 ? -35.709 25.986 -51.817 1.00 62.68 731 LEU B N 1
ATOM 11432 C CA . LEU B 1 731 ? -36.946 26.258 -52.549 1.00 67.98 731 LEU B CA 1
ATOM 11433 C C . LEU B 1 731 ? -36.745 26.125 -54.057 1.00 72.86 731 LEU B C 1
ATOM 11434 O O . LEU B 1 731 ? -37.582 25.532 -54.754 1.00 75.20 731 LEU B O 1
ATOM 11439 N N . ASN B 1 732 ? -35.636 26.660 -54.578 1.00 73.49 732 ASN B N 1
ATOM 11440 C CA . ASN B 1 732 ? -35.352 26.508 -56.003 1.00 73.46 732 ASN B CA 1
ATOM 11441 C C . ASN B 1 732 ? -35.225 25.039 -56.389 1.00 73.67 732 ASN B C 1
ATOM 11442 O O . ASN B 1 732 ? -35.686 24.629 -57.463 1.00 74.45 732 ASN B O 1
ATOM 11447 N N . ALA B 1 733 ? -34.609 24.229 -55.524 1.00 72.19 733 ALA B N 1
ATOM 11448 C CA . ALA B 1 733 ? -34.462 22.807 -55.816 1.00 73.35 733 ALA B CA 1
ATOM 11449 C C . ALA B 1 733 ? -35.817 22.115 -55.880 1.00 77.04 733 ALA B C 1
ATOM 11450 O O . ALA B 1 733 ? -36.034 21.238 -56.725 1.00 78.34 733 ALA B O 1
ATOM 11452 N N . GLN B 1 734 ? -36.744 22.497 -54.997 1.00 82.51 734 GLN B N 1
ATOM 11453 C CA . GLN B 1 734 ? -38.089 21.932 -55.070 1.00 89.64 734 GLN B CA 1
ATOM 11454 C C . GLN B 1 734 ? -38.798 22.349 -56.354 1.00 90.06 734 GLN B C 1
ATOM 11455 O O . GLN B 1 734 ? -39.475 21.528 -56.991 1.00 91.27 734 GLN B O 1
ATOM 11461 N N . GLU B 1 735 ? -38.658 23.619 -56.749 1.00 84.41 735 GLU B N 1
ATOM 11462 C CA . GLU B 1 735 ? -39.193 24.058 -58.037 1.00 87.16 735 GLU B CA 1
ATOM 11463 C C . GLU B 1 735 ? -38.660 23.193 -59.175 1.00 85.48 735 GLU B C 1
ATOM 11464 O O . GLU B 1 735 ? -39.418 22.744 -60.048 1.00 88.67 735 GLU B O 1
ATOM 11470 N N . LEU B 1 736 ? -37.348 22.937 -59.166 1.00 82.91 736 LEU B N 1
ATOM 11471 C CA . LEU B 1 736 ? -36.744 22.098 -60.195 1.00 80.41 736 LEU B CA 1
ATOM 11472 C C . LEU B 1 736 ? -37.314 20.686 -60.165 1.00 81.92 736 LEU B C 1
ATOM 11473 O O . LEU B 1 736 ? -37.538 20.078 -61.218 1.00 83.34 736 LEU B O 1
ATOM 11478 N N . LEU B 1 737 ? -37.555 20.145 -58.967 1.00 84.05 737 LEU B N 1
ATOM 11479 C CA . LEU B 1 737 ? -38.118 18.801 -58.876 1.00 85.67 737 LEU B CA 1
ATOM 11480 C C . LEU B 1 737 ? -39.524 18.753 -59.459 1.00 89.36 737 LEU B C 1
ATOM 11481 O O . LEU B 1 737 ? -39.902 17.769 -60.108 1.00 90.00 737 LEU B O 1
ATOM 11486 N N . LYS B 1 738 ? -40.317 19.804 -59.239 1.00 92.60 738 LYS B N 1
ATOM 11487 C CA . LYS B 1 738 ? -41.654 19.841 -59.824 1.00 96.74 738 LYS B CA 1
ATOM 11488 C C . LYS B 1 738 ? -41.586 19.905 -61.347 1.00 96.10 738 LYS B C 1
ATOM 11489 O O . LYS B 1 738 ? -42.239 19.115 -62.044 1.00 96.79 738 LYS B O 1
ATOM 11495 N N . LEU B 1 739 ? -40.786 20.833 -61.881 1.00 92.15 739 LEU B N 1
ATOM 11496 C CA . LEU B 1 739 ? -40.717 21.002 -63.331 1.00 89.95 739 LEU B CA 1
ATOM 11497 C C . LEU B 1 739 ? -40.189 19.742 -64.013 1.00 87.68 739 LEU B C 1
ATOM 11498 O O . LEU B 1 739 ? -40.801 19.224 -64.958 1.00 88.49 739 LEU B O 1
ATOM 11503 N N . ALA B 1 740 ? -39.049 19.230 -63.540 1.00 82.86 740 ALA B N 1
ATOM 11504 C CA . ALA B 1 740 ? -38.490 18.016 -64.122 1.00 78.53 740 ALA B CA 1
ATOM 11505 C C . ALA B 1 740 ? -39.403 16.819 -63.900 1.00 79.47 740 ALA B C 1
ATOM 11506 O O . ALA B 1 740 ? -39.367 15.859 -64.677 1.00 81.30 740 ALA B O 1
ATOM 11508 N N . ARG B 1 741 ? -40.224 16.855 -62.849 1.00 83.96 741 ARG B N 1
ATOM 11509 C CA . ARG B 1 741 ? -41.239 15.822 -62.680 1.00 91.42 741 ARG B CA 1
ATOM 11510 C C . ARG B 1 741 ? -42.276 15.893 -63.794 1.00 92.08 741 ARG B C 1
ATOM 11511 O O . ARG B 1 741 ? -42.703 14.857 -64.320 1.00 92.43 741 ARG B O 1
ATOM 11519 N N . GLN B 1 742 ? -42.691 17.107 -64.169 1.00 95.48 742 GLN B N 1
ATOM 11520 C CA . GLN B 1 742 ? -43.563 17.259 -65.331 1.00 95.57 742 GLN B CA 1
ATOM 11521 C C . GLN B 1 742 ? -42.902 16.697 -66.583 1.00 91.82 742 GLN B C 1
ATOM 11522 O O . GLN B 1 742 ? -43.527 15.955 -67.355 1.00 91.15 742 GLN B O 1
ATOM 11528 N N . ILE B 1 743 ? -41.628 17.040 -66.798 1.00 88.41 743 ILE B N 1
ATOM 11529 C CA . ILE B 1 743 ? -40.913 16.556 -67.978 1.00 86.20 743 ILE B CA 1
ATOM 11530 C C . ILE B 1 743 ? -40.903 15.032 -68.008 1.00 87.45 743 ILE B C 1
ATOM 11531 O O . ILE B 1 743 ? -41.210 14.411 -69.033 1.00 90.17 743 ILE B O 1
ATOM 11536 N N . ALA B 1 744 ? -40.557 14.406 -66.880 1.00 86.83 744 ALA B N 1
ATOM 11537 C CA . ALA B 1 744 ? -40.536 12.949 -66.824 1.00 87.77 744 ALA B CA 1
ATOM 11538 C C . ALA B 1 744 ? -41.929 12.361 -66.992 1.00 93.20 744 ALA B C 1
ATOM 11539 O O . ALA B 1 744 ? -42.069 11.215 -67.432 1.00 94.54 744 ALA B O 1
ATOM 11541 N N . ASN B 1 745 ? -42.971 13.122 -66.646 1.00 96.59 745 ASN B N 1
ATOM 11542 C CA . ASN B 1 745 ? -44.330 12.636 -66.855 1.00 98.93 745 ASN B CA 1
ATOM 11543 C C . ASN B 1 745 ? -44.695 12.635 -68.335 1.00 97.35 745 ASN B C 1
ATOM 11544 O O . ASN B 1 745 ? -45.355 11.707 -68.818 1.00 98.94 745 ASN B O 1
ATOM 11549 N N . ALA B 1 746 ? -44.273 13.666 -69.071 1.00 94.20 746 ALA B N 1
ATOM 11550 C CA . ALA B 1 746 ? -44.609 13.771 -70.486 1.00 95.40 746 ALA B CA 1
ATOM 11551 C C . ALA B 1 746 ? -43.800 12.833 -71.375 1.00 91.50 746 ALA B C 1
ATOM 11552 O O . ALA B 1 746 ? -44.133 12.689 -72.557 1.00 92.49 746 ALA B O 1
ATOM 11554 N N . CYS B 1 747 ? -42.763 12.192 -70.846 1.00 86.21 747 CYS B N 1
ATOM 11555 C CA . CYS B 1 747 ? -41.877 11.373 -71.662 1.00 82.64 747 CYS B CA 1
ATOM 11556 C C . CYS B 1 747 ? -42.520 10.031 -71.991 1.00 81.11 747 CYS B C 1
ATOM 11557 O O . CYS B 1 747 ? -43.158 9.406 -71.140 1.00 80.28 747 CYS B O 1
ATOM 11560 N N . MET B 1 748 ? -42.350 9.593 -73.237 1.00 82.13 748 MET B N 1
ATOM 11561 C CA . MET B 1 748 ? -42.821 8.289 -73.682 1.00 81.67 748 MET B CA 1
ATOM 11562 C C . MET B 1 748 ? -41.696 7.266 -73.765 1.00 77.88 748 MET B C 1
ATOM 11563 O O . MET B 1 748 ? -41.921 6.144 -74.229 1.00 77.52 748 MET B O 1
ATOM 11568 N N . ASP B 1 749 ? -40.494 7.631 -73.329 1.00 78.43 749 ASP B N 1
ATOM 11569 C CA . ASP B 1 749 ? -39.330 6.749 -73.313 1.00 81.11 749 ASP B CA 1
ATOM 11570 C C . ASP B 1 749 ? -39.076 6.374 -71.855 1.00 82.11 749 ASP B C 1
ATOM 11571 O O . ASP B 1 749 ? -38.567 7.185 -71.077 1.00 80.60 749 ASP B O 1
ATOM 11576 N N . LYS B 1 750 ? -39.432 5.138 -71.490 1.00 86.78 750 LYS B N 1
ATOM 11577 C CA . LYS B 1 750 ? -39.341 4.727 -70.091 1.00 86.26 750 LYS B CA 1
ATOM 11578 C C . LYS B 1 750 ? -37.900 4.700 -69.596 1.00 83.09 750 LYS B C 1
ATOM 11579 O O . LYS B 1 750 ? -37.650 4.948 -68.411 1.00 83.04 750 LYS B O 1
ATOM 11585 N N . ARG B 1 751 ? -36.942 4.400 -70.477 1.00 83.35 751 ARG B N 1
ATOM 11586 C CA . ARG B 1 751 ? -35.537 4.460 -70.082 1.00 82.73 751 ARG B CA 1
ATOM 11587 C C . ARG B 1 751 ? -35.146 5.877 -69.682 1.00 79.41 751 ARG B C 1
ATOM 11588 O O . ARG B 1 751 ? -34.508 6.089 -68.643 1.00 77.89 751 ARG B O 1
ATOM 11596 N N . ALA B 1 752 ? -35.527 6.862 -70.497 1.00 78.14 752 ALA B N 1
ATOM 11597 C CA . ALA B 1 752 ? -35.129 8.242 -70.239 1.00 74.04 752 ALA B CA 1
ATOM 11598 C C . ALA B 1 752 ? -35.825 8.797 -69.003 1.00 72.62 752 ALA B C 1
ATOM 11599 O O . ALA B 1 752 ? -35.186 9.428 -68.151 1.00 75.10 752 ALA B O 1
ATOM 11601 N N . LYS B 1 753 ? -37.138 8.575 -68.886 1.00 70.36 753 LYS B N 1
ATOM 11602 C CA . LYS B 1 753 ? -37.849 9.058 -67.707 1.00 73.49 753 LYS B CA 1
ATOM 11603 C C . LYS B 1 753 ? -37.365 8.356 -66.445 1.00 74.11 753 LYS B C 1
ATOM 11604 O O . LYS B 1 753 ? -37.313 8.971 -65.376 1.00 76.34 753 LYS B O 1
ATOM 11610 N N . THR B 1 754 ? -36.994 7.078 -66.551 1.00 76.15 754 THR B N 1
ATOM 11611 C CA . THR B 1 754 ? -36.379 6.389 -65.422 1.00 75.69 754 THR B CA 1
ATOM 11612 C C . THR B 1 754 ? -35.065 7.056 -65.037 1.00 72.84 754 THR B C 1
ATOM 11613 O O . THR B 1 754 ? -34.808 7.320 -63.856 1.00 74.25 754 THR B O 1
ATOM 11617 N N . ASN B 1 755 ? -34.227 7.352 -66.033 1.00 70.22 755 ASN B N 1
ATOM 11618 C CA . ASN B 1 755 ? -32.952 8.007 -65.766 1.00 69.80 755 ASN B CA 1
ATOM 11619 C C . ASN B 1 755 ? -33.153 9.350 -65.075 1.00 69.61 755 ASN B C 1
ATOM 11620 O O . ASN B 1 755 ? -32.402 9.703 -64.157 1.00 70.30 755 ASN B O 1
ATOM 11625 N N . LEU B 1 756 ? -34.166 10.110 -65.494 1.00 65.03 756 LEU B N 1
ATOM 11626 C CA . LEU B 1 756 ? -34.421 11.405 -64.872 1.00 64.37 756 LEU B CA 1
ATOM 11627 C C . LEU B 1 756 ? -34.938 11.240 -63.447 1.00 66.56 756 LEU B C 1
ATOM 11628 O O . LEU B 1 756 ? -34.473 11.919 -62.522 1.00 67.98 756 LEU B O 1
ATOM 11633 N N . LEU B 1 757 ? -35.899 10.333 -63.249 1.00 69.73 757 LEU B N 1
ATOM 11634 C CA . LEU B 1 757 ? -36.502 10.157 -61.931 1.00 73.94 757 LEU B CA 1
ATOM 11635 C C . LEU B 1 757 ? -35.503 9.628 -60.909 1.00 74.40 757 LEU B C 1
ATOM 11636 O O . LEU B 1 757 ? -35.597 9.970 -59.723 1.00 71.45 757 LEU B O 1
ATOM 11641 N N . GLN B 1 758 ? -34.551 8.794 -61.340 1.00 76.30 758 GLN B N 1
ATOM 11642 C CA . GLN B 1 758 ? -33.501 8.342 -60.430 1.00 76.44 758 GLN B CA 1
ATOM 11643 C C . GLN B 1 758 ? -32.725 9.521 -59.858 1.00 72.62 758 GLN B C 1
ATOM 11644 O O . GLN B 1 758 ? -32.314 9.498 -58.692 1.00 71.09 758 GLN B O 1
ATOM 11650 N N . LEU B 1 759 ? -32.515 10.561 -60.667 1.00 67.19 759 LEU B N 1
ATOM 11651 C CA . LEU B 1 759 ? -31.840 11.761 -60.190 1.00 62.01 759 LEU B CA 1
ATOM 11652 C C . LEU B 1 759 ? -32.770 12.628 -59.352 1.00 62.08 759 LEU B C 1
ATOM 11653 O O . LEU B 1 759 ? -32.335 13.245 -58.374 1.00 62.77 759 LEU B O 1
ATOM 11658 N N . LEU B 1 760 ? -34.053 12.685 -59.718 1.00 62.63 760 LEU B N 1
ATOM 11659 C CA . LEU B 1 760 ? -34.976 13.572 -59.016 1.00 62.42 760 LEU B CA 1
ATOM 11660 C C . LEU B 1 760 ? -35.283 13.069 -57.611 1.00 68.66 760 LEU B C 1
ATOM 11661 O O . LEU B 1 760 ? -35.462 13.871 -56.686 1.00 72.03 760 LEU B O 1
ATOM 11666 N N . ASP B 1 761 ? -35.345 11.753 -57.426 1.00 72.94 761 ASP B N 1
ATOM 11667 C CA . ASP B 1 761 ? -35.726 11.198 -56.126 1.00 76.10 761 ASP B CA 1
ATOM 11668 C C . ASP B 1 761 ? -34.653 11.394 -55.036 1.00 75.85 761 ASP B C 1
ATOM 11669 O O . ASP B 1 761 ? -34.832 10.886 -53.919 1.00 75.05 761 ASP B O 1
ATOM 11674 N N . ARG B 1 762 ? -33.565 12.109 -55.319 1.00 74.68 762 ARG B N 1
ATOM 11675 C CA . ARG B 1 762 ? -32.551 12.432 -54.325 1.00 73.26 762 ARG B CA 1
ATOM 11676 C C . ARG B 1 762 ? -32.595 13.880 -53.864 1.00 70.64 762 ARG B C 1
ATOM 11677 O O . ARG B 1 762 ? -32.169 14.171 -52.743 1.00 65.31 762 ARG B O 1
ATOM 11685 N N . ILE B 1 763 ? -33.114 14.782 -54.703 1.00 69.21 763 ILE B N 1
ATOM 11686 C CA . ILE B 1 763 ? -32.979 16.218 -54.441 1.00 64.64 763 ILE B CA 1
ATOM 11687 C C . ILE B 1 763 ? -33.573 16.644 -53.100 1.00 68.47 763 ILE B C 1
ATOM 11688 O O . ILE B 1 763 ? -32.905 17.394 -52.368 1.00 70.76 763 ILE B O 1
ATOM 11693 N N . PRO B 1 764 ? -34.791 16.230 -52.715 1.00 70.12 764 PRO B N 1
ATOM 11694 C CA . PRO B 1 764 ? -35.354 16.749 -51.450 1.00 72.73 764 PRO B CA 1
ATOM 11695 C C . PRO B 1 764 ? -34.491 16.475 -50.227 1.00 73.01 764 PRO B C 1
ATOM 11696 O O . PRO B 1 764 ? -34.303 17.372 -49.392 1.00 80.59 764 PRO B O 1
ATOM 11700 N N . THR B 1 765 ? -33.952 15.261 -50.098 1.00 69.38 765 THR B N 1
ATOM 11701 C CA . THR B 1 765 ? -33.105 14.950 -48.951 1.00 68.62 765 THR B CA 1
ATOM 11702 C C . THR B 1 765 ? -31.809 15.753 -48.985 1.00 60.92 765 THR B C 1
ATOM 11703 O O . THR B 1 765 ? -31.330 16.215 -47.941 1.00 65.03 765 THR B O 1
ATOM 11707 N N . ILE B 1 766 ? -31.235 15.936 -50.178 1.00 54.31 766 ILE B N 1
ATOM 11708 C CA . ILE B 1 766 ? -30.027 16.747 -50.313 1.00 55.43 766 ILE B CA 1
ATOM 11709 C C . ILE B 1 766 ? -30.294 18.181 -49.873 1.00 55.55 766 ILE B C 1
ATOM 11710 O O . ILE B 1 766 ? -29.455 18.811 -49.220 1.00 57.47 766 ILE B O 1
ATOM 11715 N N . SER B 1 767 ? -31.461 18.722 -50.230 1.00 53.79 767 SER B N 1
ATOM 11716 C CA . SER B 1 767 ? -31.768 20.108 -49.890 1.00 59.95 767 SER B CA 1
ATOM 11717 C C . SER B 1 767 ? -32.058 20.264 -48.401 1.00 63.17 767 SER B C 1
ATOM 11718 O O . SER B 1 767 ? -31.662 21.265 -47.787 1.00 64.78 767 SER B O 1
ATOM 11721 N N . THR B 1 768 ? -32.748 19.287 -47.805 1.00 63.76 768 THR B N 1
ATOM 11722 C CA . THR B 1 768 ? -32.974 19.310 -46.362 1.00 64.09 768 THR B CA 1
ATOM 11723 C C . THR B 1 768 ? -31.651 19.276 -45.604 1.00 63.54 768 THR B C 1
ATOM 11724 O O . THR B 1 768 ? -31.396 20.109 -44.717 1.00 67.84 768 THR B O 1
ATOM 11728 N N . GLN B 1 769 ? -30.787 18.320 -45.955 1.00 50.13 769 GLN B N 1
ATOM 11729 C CA . GLN B 1 769 ? -29.457 18.278 -45.360 1.00 54.63 769 GLN B CA 1
ATOM 11730 C C . GLN B 1 769 ? -28.681 19.557 -45.639 1.00 58.13 769 GLN B C 1
ATOM 11731 O O . GLN B 1 769 ? -27.847 19.965 -44.825 1.00 63.34 769 GLN B O 1
ATOM 11737 N N . LEU B 1 770 ? -28.944 20.206 -46.775 1.00 53.81 770 LEU B N 1
ATOM 11738 C CA . LEU B 1 770 ? -28.297 21.481 -47.069 1.00 53.34 770 LEU B CA 1
ATOM 11739 C C . LEU B 1 770 ? -28.703 22.542 -46.057 1.00 50.18 770 LEU B C 1
ATOM 11740 O O . LEU B 1 770 ? -27.855 23.273 -45.533 1.00 54.44 770 LEU B O 1
ATOM 11745 N N . LYS B 1 771 ? -30.004 22.643 -45.769 1.00 51.12 771 LYS B N 1
ATOM 11746 C CA . LYS B 1 771 ? -30.459 23.631 -44.796 1.00 56.36 771 LYS B CA 1
ATOM 11747 C C . LYS B 1 771 ? -29.873 23.353 -43.417 1.00 61.36 771 LYS B C 1
ATOM 11748 O O . LYS B 1 771 ? -29.356 24.263 -42.754 1.00 65.91 771 LYS B O 1
ATOM 11754 N N . ILE B 1 772 ? -29.923 22.092 -42.975 1.00 60.35 772 ILE B N 1
ATOM 11755 C CA . ILE B 1 772 ? -29.386 21.756 -41.656 1.00 60.57 772 ILE B CA 1
ATOM 11756 C C . ILE B 1 772 ? -27.894 22.071 -41.587 1.00 56.30 772 ILE B C 1
ATOM 11757 O O . ILE B 1 772 ? -27.426 22.761 -40.672 1.00 57.98 772 ILE B O 1
ATOM 11762 N N . LEU B 1 773 ? -27.127 21.569 -42.558 1.00 54.46 773 LEU B N 1
ATOM 11763 C CA . LEU B 1 773 ? -25.677 21.738 -42.534 1.00 54.53 773 LEU B CA 1
ATOM 11764 C C . LEU B 1 773 ? -25.274 23.201 -42.657 1.00 61.47 773 LEU B C 1
ATOM 11765 O O . LEU B 1 773 ? -24.264 23.618 -42.079 1.00 67.77 773 LEU B O 1
ATOM 11770 N N . ALA B 1 774 ? -26.041 23.993 -43.408 1.00 61.13 774 ALA B N 1
ATOM 11771 C CA . ALA B 1 774 ? -25.747 25.416 -43.499 1.00 54.50 774 ALA B CA 1
ATOM 11772 C C . ALA B 1 774 ? -26.030 26.119 -42.180 1.00 56.83 774 ALA B C 1
ATOM 11773 O O . ALA B 1 774 ? -25.261 26.989 -41.760 1.00 58.05 774 ALA B O 1
ATOM 11775 N N . THR B 1 775 ? -27.131 25.762 -41.514 1.00 57.75 775 THR B N 1
ATOM 11776 C CA . THR B 1 775 ? -27.389 26.333 -40.197 1.00 60.29 775 THR B CA 1
ATOM 11777 C C . THR B 1 775 ? -26.271 25.982 -39.220 1.00 72.83 775 THR B C 1
ATOM 11778 O O . THR B 1 775 ? -25.841 26.829 -38.426 1.00 74.28 775 THR B O 1
ATOM 11782 N N . VAL B 1 776 ? -25.772 24.742 -39.278 1.00 71.47 776 VAL B N 1
ATOM 11783 C CA . VAL B 1 776 ? -24.675 24.339 -38.398 1.00 69.43 776 VAL B CA 1
ATOM 11784 C C . VAL B 1 776 ? -23.421 25.151 -38.703 1.00 68.08 776 VAL B C 1
ATOM 11785 O O . VAL B 1 776 ? -22.773 25.695 -37.798 1.00 68.42 776 VAL B O 1
ATOM 11789 N N . LYS B 1 777 ? -23.059 25.240 -39.987 1.00 65.18 777 LYS B N 1
ATOM 11790 C CA . LYS B 1 777 ? -21.882 26.010 -40.380 1.00 66.32 777 LYS B CA 1
ATOM 11791 C C . LYS B 1 777 ? -22.000 27.463 -39.936 1.00 68.06 777 LYS B C 1
ATOM 11792 O O . LYS B 1 777 ? -21.017 28.067 -39.493 1.00 73.01 777 LYS B O 1
ATOM 11798 N N . ALA B 1 778 ? -23.202 28.036 -40.036 1.00 65.88 778 ALA B N 1
ATOM 11799 C CA . ALA B 1 778 ? -23.418 29.401 -39.569 1.00 66.67 778 ALA B CA 1
ATOM 11800 C C . ALA B 1 778 ? -23.232 29.503 -38.061 1.00 72.89 778 ALA B C 1
ATOM 11801 O O . ALA B 1 778 ? -22.642 30.470 -37.564 1.00 75.24 778 ALA B O 1
ATOM 11803 N N . THR B 1 779 ? -23.726 28.515 -37.312 1.00 75.22 779 THR B N 1
ATOM 11804 C CA . THR B 1 779 ? -23.534 28.531 -35.866 1.00 80.41 779 THR B CA 1
ATOM 11805 C C . THR B 1 779 ? -22.100 28.221 -35.458 1.00 81.92 779 THR B C 1
ATOM 11806 O O . THR B 1 779 ? -21.761 28.394 -34.283 1.00 80.98 779 THR B O 1
ATOM 11810 N N . SER B 1 780 ? -21.254 27.770 -36.384 1.00 85.84 780 SER B N 1
ATOM 11811 C CA . SER B 1 780 ? -19.849 27.535 -36.078 1.00 91.24 780 SER B CA 1
ATOM 11812 C C . SER B 1 780 ? -18.922 28.592 -36.659 1.00 93.63 780 SER B C 1
ATOM 11813 O O . SER B 1 780 ? -17.756 28.660 -36.251 1.00 92.10 780 SER B O 1
ATOM 11816 N N . MET B 1 781 ? -19.411 29.408 -37.593 1.00 98.80 781 MET B N 1
ATOM 11817 C CA . MET B 1 781 ? -18.597 30.406 -38.278 1.00 105.95 781 MET B CA 1
ATOM 11818 C C . MET B 1 781 ? -17.968 31.381 -37.290 1.00 114.37 781 MET B C 1
ATOM 11819 O O . MET B 1 781 ? -18.649 32.265 -36.762 1.00 119.10 781 MET B O 1
ATOM 11824 N N . GLY B 1 782 ? -16.671 31.225 -37.038 1.00 119.14 782 GLY B N 1
ATOM 11825 C CA . GLY B 1 782 ? -15.983 32.059 -36.074 1.00 124.31 782 GLY B CA 1
ATOM 11826 C C . GLY B 1 782 ? -16.456 31.808 -34.659 1.00 130.21 782 GLY B C 1
ATOM 11827 O O . GLY B 1 782 ? -16.870 32.738 -33.963 1.00 129.55 782 GLY B O 1
ATOM 11828 N N . GLY B 1 783 ? -16.403 30.552 -34.222 1.00 133.83 783 GLY B N 1
ATOM 11829 C CA . GLY B 1 783 ? -16.918 30.193 -32.916 1.00 140.22 783 GLY B CA 1
ATOM 11830 C C . GLY B 1 783 ? -15.864 29.631 -31.983 1.00 148.49 783 GLY B C 1
ATOM 11831 O O . GLY B 1 783 ? -16.196 29.098 -30.919 1.00 155.07 783 GLY B O 1
ATOM 11832 N N . GLY B 1 784 ? -14.601 29.741 -32.366 1.00 153.35 784 GLY B N 1
ATOM 11833 C CA . GLY B 1 784 ? -13.482 29.224 -31.572 1.00 157.26 784 GLY B CA 1
ATOM 11834 C C . GLY B 1 784 ? -13.119 27.753 -31.728 1.00 154.38 784 GLY B C 1
ATOM 11835 O O . GLY B 1 784 ? -11.941 27.408 -31.810 1.00 156.07 784 GLY B O 1
ATOM 11836 N N . ASP B 1 785 ? -14.120 26.878 -31.761 1.00 142.62 785 ASP B N 1
ATOM 11837 C CA . ASP B 1 785 ? -13.872 25.456 -31.964 1.00 132.85 785 ASP B CA 1
ATOM 11838 C C . ASP B 1 785 ? -13.393 25.217 -33.393 1.00 126.85 785 ASP B C 1
ATOM 11839 O O . ASP B 1 785 ? -14.142 25.437 -34.351 1.00 122.27 785 ASP B O 1
ATOM 11844 N N . ALA B 1 786 ? -12.146 24.762 -33.534 1.00 129.88 786 ALA B N 1
ATOM 11845 C CA . ALA B 1 786 ? -11.529 24.614 -34.850 1.00 128.64 786 ALA B CA 1
ATOM 11846 C C . ALA B 1 786 ? -12.092 23.417 -35.612 1.00 126.39 786 ALA B C 1
ATOM 11847 O O . ALA B 1 786 ? -12.635 23.569 -36.712 1.00 123.06 786 ALA B O 1
ATOM 11849 N N . ARG B 1 787 ? -11.952 22.213 -35.047 1.00 128.92 787 ARG B N 1
ATOM 11850 C CA . ARG B 1 787 ? -12.406 21.011 -35.740 1.00 124.34 787 ARG B CA 1
ATOM 11851 C C . ARG B 1 787 ? -13.909 21.033 -35.987 1.00 114.29 787 ARG B C 1
ATOM 11852 O O . ARG B 1 787 ? -14.389 20.407 -36.938 1.00 112.74 787 ARG B O 1
ATOM 11860 N N . ALA B 1 788 ? -14.666 21.744 -35.149 1.00 110.07 788 ALA B N 1
ATOM 11861 C CA . ALA B 1 788 ? -16.106 21.845 -35.362 1.00 104.67 788 ALA B CA 1
ATOM 11862 C C . ALA B 1 788 ? -16.417 22.661 -36.611 1.00 98.62 788 ALA B C 1
ATOM 11863 O O . ALA B 1 788 ? -17.192 22.226 -37.472 1.00 96.95 788 ALA B O 1
ATOM 11865 N N . ASP B 1 789 ? -15.821 23.851 -36.726 1.00 97.85 789 ASP B N 1
ATOM 11866 C CA . ASP B 1 789 ? -16.032 24.673 -37.913 1.00 98.46 789 ASP B CA 1
ATOM 11867 C C . ASP B 1 789 ? -15.501 23.981 -39.162 1.00 97.69 789 ASP B C 1
ATOM 11868 O O . ASP B 1 789 ? -16.096 24.088 -40.242 1.00 95.64 789 ASP B O 1
ATOM 11873 N N . ALA B 1 790 ? -14.382 23.264 -39.032 1.00 101.57 790 ALA B N 1
ATOM 11874 C CA . ALA B 1 790 ? -13.831 22.534 -40.169 1.00 99.10 790 ALA B CA 1
ATOM 11875 C C . ALA B 1 790 ? -14.781 21.433 -40.625 1.00 98.40 790 ALA B C 1
ATOM 11876 O O . ALA B 1 790 ? -15.042 21.279 -41.823 1.00 97.72 790 ALA B O 1
ATOM 11878 N N . ASP B 1 791 ? -15.314 20.658 -39.677 1.00 93.39 791 ASP B N 1
ATOM 11879 C CA . ASP B 1 791 ? -16.231 19.580 -40.035 1.00 85.65 791 ASP B CA 1
ATOM 11880 C C . ASP B 1 791 ? -17.526 20.123 -40.626 1.00 69.54 791 ASP B C 1
ATOM 11881 O O . ASP B 1 791 ? -18.047 19.570 -41.600 1.00 67.11 791 ASP B O 1
ATOM 11886 N N . ALA B 1 792 ? -18.063 21.201 -40.050 1.00 66.20 792 ALA B N 1
ATOM 11887 C CA . ALA B 1 792 ? -19.261 21.816 -40.615 1.00 66.77 792 ALA B CA 1
ATOM 11888 C C . ALA B 1 792 ? -19.011 22.294 -42.039 1.00 63.00 792 ALA B C 1
ATOM 11889 O O . ALA B 1 792 ? -19.828 22.049 -42.939 1.00 62.74 792 ALA B O 1
ATOM 11891 N N . THR B 1 793 ? -17.874 22.959 -42.265 1.00 59.89 793 THR B N 1
ATOM 11892 C CA . THR B 1 793 ? -17.536 23.419 -43.608 1.00 65.92 793 THR B CA 1
ATOM 11893 C C . THR B 1 793 ? -17.418 22.250 -44.579 1.00 65.03 793 THR B C 1
ATOM 11894 O O . THR B 1 793 ? -17.933 22.312 -45.701 1.00 64.93 793 THR B O 1
ATOM 11898 N N . ASP B 1 794 ? -16.757 21.168 -44.160 1.00 65.90 794 ASP B N 1
ATOM 11899 C CA . ASP B 1 794 ? -16.525 20.050 -45.070 1.00 65.88 794 ASP B CA 1
ATOM 11900 C C . ASP B 1 794 ? -17.822 19.319 -45.400 1.00 63.61 794 ASP B C 1
ATOM 11901 O O . ASP B 1 794 ? -18.039 18.922 -46.553 1.00 64.26 794 ASP B O 1
ATOM 11906 N N . MET B 1 795 ? -18.698 19.134 -44.410 1.00 62.35 795 MET B N 1
ATOM 11907 C CA . MET B 1 795 ? -19.985 18.505 -44.688 1.00 60.76 795 MET B CA 1
ATOM 11908 C C . MET B 1 795 ? -20.837 19.378 -45.603 1.00 55.85 795 MET B C 1
ATOM 11909 O O . MET B 1 795 ? -21.463 18.874 -46.547 1.00 55.37 795 MET B O 1
ATOM 11914 N N . LEU B 1 796 ? -20.869 20.688 -45.343 1.00 54.37 796 LEU B N 1
ATOM 11915 C CA . LEU B 1 796 ? -21.611 21.586 -46.222 1.00 53.37 796 LEU B CA 1
ATOM 11916 C C . LEU B 1 796 ? -21.071 21.528 -47.647 1.00 49.31 796 LEU B C 1
ATOM 11917 O O . LEU B 1 796 ? -21.845 21.484 -48.611 1.00 47.82 796 LEU B O 1
ATOM 11922 N N . VAL B 1 797 ? -19.744 21.502 -47.798 1.00 50.17 797 VAL B N 1
ATOM 11923 C CA . VAL B 1 797 ? -19.141 21.438 -49.128 1.00 49.35 797 VAL B CA 1
ATOM 11924 C C . VAL B 1 797 ? -19.532 20.143 -49.829 1.00 55.17 797 VAL B C 1
ATOM 11925 O O . VAL B 1 797 ? -19.907 20.144 -51.007 1.00 47.15 797 VAL B O 1
ATOM 11929 N N . GLY B 1 798 ? -19.454 19.016 -49.112 1.00 59.68 798 GLY B N 1
ATOM 11930 C CA . GLY B 1 798 ? -19.818 17.741 -49.717 1.00 47.76 798 GLY B CA 1
ATOM 11931 C C . GLY B 1 798 ? -21.265 17.703 -50.174 1.00 47.62 798 GLY B C 1
ATOM 11932 O O . GLY B 1 798 ? -21.570 17.265 -51.289 1.00 47.59 798 GLY B O 1
ATOM 11933 N N . ASN B 1 799 ? -22.177 18.174 -49.318 1.00 47.99 799 ASN B N 1
ATOM 11934 C CA . ASN B 1 799 ? -23.591 18.203 -49.683 1.00 50.08 799 ASN B CA 1
ATOM 11935 C C . ASN B 1 799 ? -23.847 19.129 -50.871 1.00 52.24 799 ASN B C 1
ATOM 11936 O O . ASN B 1 799 ? -24.628 18.796 -51.772 1.00 55.11 799 ASN B O 1
ATOM 11941 N N . ALA B 1 800 ? -23.208 20.302 -50.885 1.00 51.25 800 ALA B N 1
ATOM 11942 C CA . ALA B 1 800 ? -23.437 21.252 -51.970 1.00 52.17 800 ALA B CA 1
ATOM 11943 C C . ALA B 1 800 ? -22.900 20.720 -53.293 1.00 52.99 800 ALA B C 1
ATOM 11944 O O . ALA B 1 800 ? -23.578 20.810 -54.325 1.00 53.93 800 ALA B O 1
ATOM 11946 N N . GLU B 1 801 ? -21.687 20.164 -53.283 1.00 52.08 801 GLU B N 1
ATOM 11947 C CA . GLU B 1 801 ? -21.149 19.546 -54.490 1.00 53.64 801 GLU B CA 1
ATOM 11948 C C . GLU B 1 801 ? -22.055 18.427 -54.983 1.00 55.14 801 GLU B C 1
ATOM 11949 O O . GLU B 1 801 ? -22.306 18.308 -56.188 1.00 60.16 801 GLU B O 1
ATOM 11955 N N . ASN B 1 802 ? -22.565 17.600 -54.063 1.00 49.17 802 ASN B N 1
ATOM 11956 C CA . ASN B 1 802 ? -23.498 16.549 -54.461 1.00 50.15 802 ASN B CA 1
ATOM 11957 C C . ASN B 1 802 ? -24.740 17.133 -55.128 1.00 49.81 802 ASN B C 1
ATOM 11958 O O . ASN B 1 802 ? -25.198 16.627 -56.163 1.00 51.64 802 ASN B O 1
ATOM 11963 N N . LEU B 1 803 ? -25.294 18.206 -54.554 1.00 51.49 803 LEU B N 1
ATOM 11964 C CA . LEU B 1 803 ? -26.479 18.830 -55.138 1.00 53.48 803 LEU B CA 1
ATOM 11965 C C . LEU B 1 803 ? -26.195 19.371 -56.536 1.00 53.60 803 LEU B C 1
ATOM 11966 O O . LEU B 1 803 ? -27.018 19.217 -57.446 1.00 55.07 803 LEU B O 1
ATOM 11971 N N . MET B 1 804 ? -25.036 20.004 -56.730 1.00 53.44 804 MET B N 1
ATOM 11972 C CA . MET B 1 804 ? -24.726 20.560 -58.044 1.00 54.53 804 MET B CA 1
ATOM 11973 C C . MET B 1 804 ? -24.486 19.460 -59.074 1.00 55.22 804 MET B C 1
ATOM 11974 O O . MET B 1 804 ? -24.921 19.581 -60.227 1.00 56.08 804 MET B O 1
ATOM 11979 N N . ARG B 1 805 ? -23.801 18.379 -58.681 1.00 52.65 805 ARG B N 1
ATOM 11980 C CA . ARG B 1 805 ? -23.654 17.232 -59.575 1.00 49.22 805 ARG B CA 1
ATOM 11981 C C . ARG B 1 805 ? -25.016 16.698 -59.998 1.00 47.64 805 ARG B C 1
ATOM 11982 O O . ARG B 1 805 ? -25.268 16.453 -61.188 1.00 48.20 805 ARG B O 1
ATOM 11990 N N . THR B 1 806 ? -25.916 16.519 -59.026 1.00 45.84 806 THR B N 1
ATOM 11991 C CA . THR B 1 806 ? -27.249 16.019 -59.341 1.00 46.09 806 THR B CA 1
ATOM 11992 C C . THR B 1 806 ? -27.992 16.973 -60.270 1.00 53.49 806 THR B C 1
ATOM 11993 O O . THR B 1 806 ? -28.713 16.531 -61.171 1.00 58.88 806 THR B O 1
ATOM 11997 N N . VAL B 1 807 ? -27.824 18.284 -60.075 1.00 53.61 807 VAL B N 1
ATOM 11998 C CA . VAL B 1 807 ? -28.513 19.257 -60.919 1.00 53.56 807 VAL B CA 1
ATOM 11999 C C . VAL B 1 807 ? -27.991 19.194 -62.350 1.00 54.08 807 VAL B C 1
ATOM 12000 O O . VAL B 1 807 ? -28.770 19.237 -63.311 1.00 55.85 807 VAL B O 1
ATOM 12004 N N . LYS B 1 808 ? -26.671 19.096 -62.514 1.00 55.83 808 LYS B N 1
ATOM 12005 C CA . LYS B 1 808 ? -26.088 18.958 -63.846 1.00 62.65 808 LYS B CA 1
ATOM 12006 C C . LYS B 1 808 ? -26.635 17.722 -64.554 1.00 67.83 808 LYS B C 1
ATOM 12007 O O . LYS B 1 808 ? -27.140 17.799 -65.689 1.00 71.07 808 LYS B O 1
ATOM 12013 N N . ASP B 1 809 ? -26.569 16.569 -63.879 1.00 65.43 809 ASP B N 1
ATOM 12014 C CA . ASP B 1 809 ? -27.131 15.354 -64.457 1.00 66.11 809 ASP B CA 1
ATOM 12015 C C . ASP B 1 809 ? -28.622 15.500 -64.734 1.00 63.47 809 ASP B C 1
ATOM 12016 O O . ASP B 1 809 ? -29.146 14.859 -65.650 1.00 65.88 809 ASP B O 1
ATOM 12021 N N . VAL B 1 810 ? -29.319 16.339 -63.964 1.00 59.65 810 VAL B N 1
ATOM 12022 C CA . VAL B 1 810 ? -30.740 16.568 -64.211 1.00 62.49 810 VAL B CA 1
ATOM 12023 C C . VAL B 1 810 ? -30.936 17.384 -65.484 1.00 63.37 810 VAL B C 1
ATOM 12024 O O . VAL B 1 810 ? -31.902 17.177 -66.226 1.00 64.79 810 VAL B O 1
ATOM 12028 N N . ILE B 1 811 ? -30.026 18.319 -65.762 1.00 61.77 811 ILE B N 1
ATOM 12029 C CA . ILE B 1 811 ? -30.072 19.037 -67.035 1.00 62.54 811 ILE B CA 1
ATOM 12030 C C . ILE B 1 811 ? -29.941 18.051 -68.187 1.00 58.97 811 ILE B C 1
ATOM 12031 O O . ILE B 1 811 ? -30.787 17.995 -69.090 1.00 57.83 811 ILE B O 1
ATOM 12036 N N . ARG B 1 812 ? -28.874 17.245 -68.161 1.00 59.59 812 ARG B N 1
ATOM 12037 C CA . ARG B 1 812 ? -28.634 16.324 -69.271 1.00 60.88 812 ARG B CA 1
ATOM 12038 C C . ARG B 1 812 ? -29.767 15.309 -69.419 1.00 62.40 812 ARG B C 1
ATOM 12039 O O . ARG B 1 812 ? -30.222 15.032 -70.537 1.00 61.16 812 ARG B O 1
ATOM 12047 N N . ALA B 1 813 ? -30.253 14.763 -68.301 1.00 61.95 813 ALA B N 1
ATOM 12048 C CA . ALA B 1 813 ? -31.320 13.769 -68.361 1.00 62.73 813 ALA B CA 1
ATOM 12049 C C . ALA B 1 813 ? -32.648 14.386 -68.780 1.00 64.67 813 ALA B C 1
ATOM 12050 O O . ALA B 1 813 ? -33.483 13.701 -69.380 1.00 67.11 813 ALA B O 1
ATOM 12052 N N . SER B 1 814 ? -32.867 15.664 -68.463 1.00 65.23 814 SER B N 1
ATOM 12053 C CA . SER B 1 814 ? -34.086 16.335 -68.901 1.00 68.18 814 SER B CA 1
ATOM 12054 C C . SER B 1 814 ? -34.057 16.587 -70.400 1.00 70.28 814 SER B C 1
ATOM 12055 O O . SER B 1 814 ? -35.060 16.370 -71.094 1.00 72.81 814 SER B O 1
ATOM 12058 N N . GLU B 1 815 ? -32.913 17.050 -70.916 1.00 71.59 815 GLU B N 1
ATOM 12059 C CA . GLU B 1 815 ? -32.753 17.160 -72.362 1.00 75.17 815 GLU B CA 1
ATOM 12060 C C . GLU B 1 815 ? -32.988 15.815 -73.037 1.00 75.72 815 GLU B C 1
ATOM 12061 O O . GLU B 1 815 ? -33.698 15.735 -74.046 1.00 82.60 815 GLU B O 1
ATOM 12067 N N . ALA B 1 816 ? -32.408 14.743 -72.488 1.00 73.02 816 ALA B N 1
ATOM 12068 C CA . ALA B 1 816 ? -32.615 13.420 -73.068 1.00 70.83 816 ALA B CA 1
ATOM 12069 C C . ALA B 1 816 ? -34.070 12.980 -72.966 1.00 75.49 816 ALA B C 1
ATOM 12070 O O . ALA B 1 816 ? -34.550 12.219 -73.814 1.00 78.79 816 ALA B O 1
ATOM 12072 N N . ALA B 1 817 ? -34.789 13.448 -71.944 1.00 73.74 817 ALA B N 1
ATOM 12073 C CA . ALA B 1 817 ? -36.188 13.083 -71.774 1.00 73.47 817 ALA B CA 1
ATOM 12074 C C . ALA B 1 817 ? -37.119 13.893 -72.665 1.00 78.02 817 ALA B C 1
ATOM 12075 O O . ALA B 1 817 ? -38.258 13.470 -72.893 1.00 82.99 817 ALA B O 1
ATOM 12077 N N . CYS B 1 818 ? -36.667 15.043 -73.173 1.00 77.47 818 CYS B N 1
ATOM 12078 C CA . CYS B 1 818 ? -37.480 15.872 -74.056 1.00 84.50 818 CYS B CA 1
ATOM 12079 C C . CYS B 1 818 ? -37.334 15.490 -75.527 1.00 89.51 818 CYS B C 1
ATOM 12080 O O . CYS B 1 818 ? -37.406 16.366 -76.401 1.00 94.88 818 CYS B O 1
ATOM 12083 N N . ILE B 1 819 ? -37.139 14.209 -75.826 1.00 87.71 819 ILE B N 1
ATOM 12084 C CA . ILE B 1 819 ? -37.030 13.738 -77.201 1.00 87.30 819 ILE B CA 1
ATOM 12085 C C . ILE B 1 819 ? -38.298 13.024 -77.652 1.00 89.06 819 ILE B C 1
ATOM 12086 O O . ILE B 1 819 ? -38.735 13.193 -78.791 1.00 90.95 819 ILE B O 1
ATOM 12091 N N . ARG B 1 820 ? -38.902 12.229 -76.774 1.00 89.18 820 ARG B N 1
ATOM 12092 C CA . ARG B 1 820 ? -40.152 11.526 -77.057 1.00 90.78 820 ARG B CA 1
ATOM 12093 C C . ARG B 1 820 ? -41.186 11.976 -76.029 1.00 91.08 820 ARG B C 1
ATOM 12094 O O . ARG B 1 820 ? -41.327 11.368 -74.966 1.00 90.29 820 ARG B O 1
ATOM 12102 N N . LEU B 1 821 ? -41.907 13.044 -76.353 1.00 94.39 821 LEU B N 1
ATOM 12103 C CA . LEU B 1 821 ? -42.936 13.599 -75.488 1.00 98.23 821 LEU B CA 1
ATOM 12104 C C . LEU B 1 821 ? -44.308 13.413 -76.121 1.00 106.89 821 LEU B C 1
ATOM 12105 O O . LEU B 1 821 ? -44.445 13.385 -77.347 1.00 113.34 821 LEU B O 1
ATOM 12110 N N . ARG B 1 822 ? -45.322 13.287 -75.273 1.00 111.33 822 ARG B N 1
ATOM 12111 C CA . ARG B 1 822 ? -46.686 13.230 -75.771 1.00 118.63 822 ARG B CA 1
ATOM 12112 C C . ARG B 1 822 ? -47.082 14.594 -76.333 1.00 120.92 822 ARG B C 1
ATOM 12113 O O . ARG B 1 822 ? -46.791 15.626 -75.721 1.00 124.44 822 ARG B O 1
ATOM 12121 N N . PRO B 1 823 ? -47.745 14.633 -77.492 1.00 122.28 823 PRO B N 1
ATOM 12122 C CA . PRO B 1 823 ? -48.006 15.924 -78.151 1.00 130.31 823 PRO B CA 1
ATOM 12123 C C . PRO B 1 823 ? -48.991 16.817 -77.412 1.00 139.89 823 PRO B C 1
ATOM 12124 O O . PRO B 1 823 ? -49.178 17.969 -77.826 1.00 140.11 823 PRO B O 1
ATOM 12128 N N . ASP B 1 824 ? -49.613 16.340 -76.335 1.00 148.45 824 ASP B N 1
ATOM 12129 C CA . ASP B 1 824 ? -50.668 17.089 -75.664 1.00 156.48 824 ASP B CA 1
ATOM 12130 C C . ASP B 1 824 ? -50.136 18.008 -74.567 1.00 154.38 824 ASP B C 1
ATOM 12131 O O . ASP B 1 824 ? -50.498 19.188 -74.519 1.00 159.63 824 ASP B O 1
ATOM 12136 N N . SER B 1 825 ? -49.284 17.486 -73.687 1.00 139.78 825 SER B N 1
ATOM 12137 C CA . SER B 1 825 ? -48.865 18.232 -72.510 1.00 130.59 825 SER B CA 1
ATOM 12138 C C . SER B 1 825 ? -48.112 19.501 -72.911 1.00 127.88 825 SER B C 1
ATOM 12139 O O . SER B 1 825 ? -47.455 19.538 -73.956 1.00 129.83 825 SER B O 1
ATOM 12142 N N . PRO B 1 826 ? -48.191 20.557 -72.094 1.00 124.96 826 PRO B N 1
ATOM 12143 C CA . PRO B 1 826 ? -47.481 21.805 -72.425 1.00 123.91 826 PRO B CA 1
ATOM 12144 C C . PRO B 1 826 ? -45.970 21.654 -72.512 1.00 117.75 826 PRO B C 1
ATOM 12145 O O . PRO B 1 826 ? -45.306 22.571 -73.016 1.00 118.88 826 PRO B O 1
ATOM 12149 N N . ILE B 1 827 ? -45.410 20.533 -72.047 1.00 111.05 827 ILE B N 1
ATOM 12150 C CA . ILE B 1 827 ? -43.976 20.293 -72.149 1.00 103.27 827 ILE B CA 1
ATOM 12151 C C . ILE B 1 827 ? -43.494 20.375 -73.592 1.00 104.30 827 ILE B C 1
ATOM 12152 O O . ILE B 1 827 ? -42.321 20.673 -73.836 1.00 103.74 827 ILE B O 1
ATOM 12157 N N . ALA B 1 828 ? -44.383 20.141 -74.562 1.00 107.51 828 ALA B N 1
ATOM 12158 C CA . ALA B 1 828 ? -44.001 20.256 -75.965 1.00 111.92 828 ALA B CA 1
ATOM 12159 C C . ALA B 1 828 ? -43.452 21.641 -76.291 1.00 114.28 828 ALA B C 1
ATOM 12160 O O . ALA B 1 828 ? -42.652 21.785 -77.222 1.00 115.18 828 ALA B O 1
ATOM 12162 N N . SER B 1 829 ? -43.856 22.664 -75.536 1.00 116.43 829 SER B N 1
ATOM 12163 C CA . SER B 1 829 ? -43.379 24.021 -75.771 1.00 119.96 829 SER B CA 1
ATOM 12164 C C . SER B 1 829 ? -41.948 24.246 -75.296 1.00 117.47 829 SER B C 1
ATOM 12165 O O . SER B 1 829 ? -41.413 25.342 -75.504 1.00 119.49 829 SER B O 1
ATOM 12168 N N . ILE B 1 830 ? -41.317 23.254 -74.663 1.00 114.07 830 ILE B N 1
ATOM 12169 C CA . ILE B 1 830 ? -39.906 23.380 -74.328 1.00 108.73 830 ILE B CA 1
ATOM 12170 C C . ILE B 1 830 ? -39.081 23.317 -75.613 1.00 108.68 830 ILE B C 1
ATOM 12171 O O . ILE B 1 830 ? -39.428 22.620 -76.582 1.00 114.49 830 ILE B O 1
ATOM 12176 N N . LEU B 1 831 ? -37.987 24.079 -75.639 1.00 106.24 831 LEU B N 1
ATOM 12177 C CA . LEU B 1 831 ? -37.253 24.337 -76.875 1.00 107.00 831 LEU B CA 1
ATOM 12178 C C . LEU B 1 831 ? -35.965 23.526 -76.984 1.00 101.95 831 LEU B C 1
ATOM 12179 O O . LEU B 1 831 ? -35.822 22.717 -77.905 1.00 106.01 831 LEU B O 1
ATOM 12184 N N . TRP B 1 832 ? -35.021 23.739 -76.067 1.00 93.21 832 TRP B N 1
ATOM 12185 C CA . TRP B 1 832 ? -33.690 23.132 -76.127 1.00 87.66 832 TRP B CA 1
ATOM 12186 C C . TRP B 1 832 ? -32.950 23.581 -77.392 1.00 88.22 832 TRP B C 1
ATOM 12187 O O . TRP B 1 832 ? -32.735 22.822 -78.340 1.00 87.40 832 TRP B O 1
ATOM 12198 N N . ARG B 1 833 ? -32.571 24.855 -77.374 1.00 91.54 833 ARG B N 1
ATOM 12199 C CA . ARG B 1 833 ? -31.779 25.474 -78.429 1.00 93.81 833 ARG B CA 1
ATOM 12200 C C . ARG B 1 833 ? -30.405 25.826 -77.879 1.00 91.99 833 ARG B C 1
ATOM 12201 O O . ARG B 1 833 ? -30.300 26.436 -76.809 1.00 94.63 833 ARG B O 1
ATOM 12209 N N . LYS B 1 834 ? -29.360 25.442 -78.605 1.00 92.65 834 LYS B N 1
ATOM 12210 C CA . LYS B 1 834 ? -28.007 25.804 -78.209 1.00 93.15 834 LYS B CA 1
ATOM 12211 C C . LYS B 1 834 ? -27.774 27.285 -78.483 1.00 97.87 834 LYS B C 1
ATOM 12212 O O . LYS B 1 834 ? -28.091 27.784 -79.567 1.00 101.41 834 LYS B O 1
ATOM 12218 N N . LYS B 1 835 ? -27.230 27.990 -77.492 1.00 99.02 835 LYS B N 1
ATOM 12219 C CA . LYS B 1 835 ? -27.000 29.423 -77.623 1.00 99.84 835 LYS B CA 1
ATOM 12220 C C . LYS B 1 835 ? -26.001 29.711 -78.737 1.00 101.04 835 LYS B C 1
ATOM 12221 O O . LYS B 1 835 ? -24.956 29.060 -78.839 1.00 95.50 835 LYS B O 1
ATOM 12227 N N . GLY B 1 836 ? -26.329 30.690 -79.575 1.00 106.73 836 GLY B N 1
ATOM 12228 C CA . GLY B 1 836 ? -25.465 31.081 -80.673 1.00 109.65 836 GLY B CA 1
ATOM 12229 C C . GLY B 1 836 ? -25.412 30.058 -81.789 1.00 110.17 836 GLY B C 1
ATOM 12230 O O . GLY B 1 836 ? -24.420 29.345 -81.944 1.00 107.09 836 GLY B O 1
#

Sequence (1611 aa):
MPVKFHTKTLESVIDPVAQQVGQLVLFHEQAESGLLKEDLTPLVQGVGIAVTNLVQVAASMVETSNDEDFKAELPPSMQEVQQAAVFLSDAARLLKADQGSPEGKRKLLDGARGVINGMSDLLMCADRSEVRKMVKVCRSVQEYLDVAKVIDVEADLATFLQNLTPGMTSMMKVVEQRHPELTNLAHAQMLKSELGTVRREQIPILISSIRVCCLVIVKDSGMKDAAFGRDYVIQKLFIAIEEIIRVLQLTTTFEEEASAASLAHMFHQAQDALASGDISRSTLDAVRKCISEGRRVAALAATDETRAKLLAAADELDQILKELEELQAKGLGDSRQARALAHAAAVKLQELEQEIRKALAERVATDFVNVGGPIKALEDAALASPSDPNRQANFAQKAKEFEAHTARLADTAELVASSGGCSDAVAAELRKEAAKLRDISTAVVPAARVVLENPGNQAAKDYLRTVKEKWLEAAESMGRSVDGVIDSLEFMKVSEARIQADVKEAKRIALAEEDSMKLIAKASSVARQANRRVIQVAKVEADNSENPEFVAKLSSASESLAKSISPMVIEAKAVVTSPQNKDIQRKFCSSADKVVEGVAAVRSVIEDNWVPPRPPLPELLPAEMQEAEEMLRAPLPPKDQNPIHHAAASVFREADQWDEKGNDLISLVKQMARKMAMMSKYTRGESRSKADLIRMAKEIALNAQELLKLARQIANACMDKRAKTNLLQLLDRIPTISTQLKILATVKATSMGGGDARADADATDMLVGNAENLMRTVKDVIRASEAACIRLRPDSPIASILWRKKGMPVKFHTKTLESVIDPVAQQVGQLVLFHEQAESGLLKEDLTPLVQGVGIAVTNLVQVAASMVETSNDEDFKAELPPSMQEVQQAAVFLSDAARLLKADQGSPEGKRKLLDGARGVINGMSDLLMCADRSEVRKMVKVCRSVQEYLDVAKVIDVEADLATFLQNLTPGMTSMMKVVEQRHPELTNLAHAQMLKSELGTVREQIPILISSIRVCCLVIVGSSGMKDAAFGRDYVIQKLFIAIEEIIRVLQLTTTFEEEASAASLAHMFHQAQDALASGDISRSTLDAVRKCISEGRRVAALAATDETRAKLLAAADELDQILKELEELQAKGLGDSRQARALAHAAAVKLQELEQEIRKALAERVATDFVNVGGPIKALEDAALASPSDPNRQANFAQKAKEFEAHTARLADTAELVASSGGCSDAVAAELRKEAAKLRDISTAVVPAARVVLENPGNQAAKDYLRTVKEKWLEAAESMGRSVDGVIDSLEFMKVSEARIQADVKEAKRIALAEEDSMKLIAKASSVARQANRVIQVAKVEADNSENPEFVAKLSSASESLAKSISPMVIEAKAVVTSPQNKDIQRKFCSSADKVVEGVAAVRSVIEDNWVPPRPPLPELLLPAEMQEAEEMLRAPLPPKDQNPIHHAAASVFREADQWDEKGNDLISLVKQMARKMAMMSKYTRGESRSKADLIRMAKEIALNAQELLKLARQIANACMDKRAKTNLLQLLDRIPTISTQLKILATVKATSMGGGDARADADATDMLVGNAENLMRTVKDVIRASEAACIRLRPDSPIASILWRKKG

Secondary structure (DSSP, 8-state):
-----SBHHHHHHHHHHHHHHHHHHHHHHHHHTTS-----HHHHHHHHHHHHHHHHHHHTTTTT---HHHHHHHHHHHHHHHHHHHHHHHHHHHHHH-TT-HHHHHHHHHHHHHHHHHHHHHHHHHHHHHHHHHHHHHHHHHHHHGGGGG--SHHHHHHHHHHHHHHHHHHHHHHHHHGGGBS-HHHHHHHHHHHHHHHHHHHHHHHHHHHHHHHGGG---HHHHHHHHHHHHHHHHHHHHHHHHHHT--S-GGG---HHHHHHHHHHHHHHHHTT---HHHHHHHHHHHHHHHHHHTT-SSHHHHHHHHHHHHHHHHHHHHHHHHHHHT-TTSHHHHHHHHHHHHHHHHHHHHHHHHHHHHHHHHTTTSSHHHHHHHHHHT--TT-TTHHHHHHHHHHHHHHHHHHHHHHHHHHHHHS---HHHHHHHHHHHHHHHHHHTTHHHHHHHHHT-TT-HHHHHHHHHHHHHHHHHHHHHHHHHHHHS-HHHHHHHHHHHHHHHHHHHHHHHHTT--HHHHHHHHHHHHHHHHHHHHHHHHHHHTB--HHHHHHHHHHHHHHHTTHHHHHHHHHHHHH-TT-HHHHHHHHHHHHHHHHHHHHHHHHHHHT---SS--------HHHHHHHHHHHSPPPPTTT-HHHHHHHHHHHHHHTB--TT-HHHHHHHHHHHHHHHHHHHHH----HHHHHHHHHHHHHHHHHHHHHHHHHHHHTB-BHHHHHHHHHHHTTHHHHHHHHHHHHHHHHTTSSSS-HHHHHHHHHHHHHHHHHHHHHHHHHHHHHHHHTTSB-SSSGGGG----B--/-----SBHHHHHHHHHHHHHHHHHHHHHHHHHTTS-----HHHHHHHHHHHHHHHHHHHHHHHH---HHHHHHHHHHHHHHHHHHHHHHHHHHHHHH-TT-HHHHHHHHHHHHHHHHHHHHHHHHHHHHHHHHHHHHHHHHHHHGGGGGG--SHHHHHHHHHHHHHHHHHHHHHHHHHGGGBS-HHHHHHHHHHHHHHHHHHHHHHHHHHHHHHHH---S-HHHHHHHHHHHHHHHHHHHHHHHHHHT--S-TTT---HHHHHHHHHHHHHHHHTT---HHHHHHHHHHHHHHHHHHTT-SSHHHHHHHHHHHHHHHHHHHHHHHHHHTT-SSSHHHHHHHHHHHHHHHHHHHHHHHHHHHHHHHHTTTTTHHHHHHHHHHT--TT-TTHHHHHHHHHHHHHHHHHHHHHHHHHHHHHS---HHHHHHHHHHHHHHHHHHTTHHHHHHHHHH-TT-HHHHHHHHHHHHHHHHHHHHHHHHHHHHS-HHHHHHHHHHHHHHHHHHHHHHHHTT--HHHHHHHHHHHHHHHHHHHHHHHHHHHTB--HHHHHHHHHHHHHHHHHHHHHHHHHHHHHHSTT-HHHHHHHHHHHHHHHHHHHHHHHHHHHT---SSPPPP-----HHHHHHHHHHHSPPPPTTT-HHHHHHHHHHHHHHTB--TT-HHHHHHHHHHHHHHHHHHHT-----HHHHHHHHHHHHHHHHHHHHHHHHHHHHHB-BHHHHHHHHHHHTTHHHHHHHHHHHHHHHHHHTT-S-HHHHHHHHHHHHHHHHHHHHHHHHHHHHHHHHTSSB-SSSGGGG----B--

Foldseek 3Di:
DDFFDQFQVSLVLLLVLLVLLLVVVLQLVCVVVPNDNDQCVVSLVVLLVSLVVLLVVLVVCLPVDDDVQLVVQQPVLNVQLNVLSVLSVVLSVVCVVPSPDPSNLLSSLSSSLRNNVSSRSNVVSVLVVLLVVLLVLLVVLLVLLVVLLPQQAVVVLVVSVVVNVVSLVVNLVSLVVPLVGTPAVVLSVLSVVLNVLLVVLVVLLSLLSVLLNVCVPVCWLNVLSSVSNVLSSVSNSVSSVVNSVSSPDRDHPLLPPFQLVLVVLLVVLLQCLLALDPDPVSVVSLLVLLVVLQVLLVVFPDVVLNVVSPVLSVVLVVLNVVLVVCVVVVNSVPLVSSQSSNVSSVSSVVSLVSSLLRLLLLLLPLVLCLLPLLVQLLVLLLDDPVPPCSVVSNVVSLVVNLVSLVSLLVSLLVCLGHLNADPVLSVVLNVLSVVLVSLSVSQSSLSRRSSTPVPDVSSSVSNVVSSVVNVVSSVVSSLSSLLSRDLLSNLVSLLVVLVVLLVVLLVCLVPPDDLVSNLVSLVSSLSSLVVNLVSLVSVLVQFPPVVLNVQLVVLSVQLVVLSVQLNVLSVVCVVPSPDVVSSVSNSVSSVSNSVSSVSNSVSSVVVDFDQADDRDNSDDPQLVVLVVQLPDDDDPCVQQVQLVLLNVQLVLLVQFDPPQAVLSVLSNSLSSLSNQLSVLLSDAVVSLSSNLVSLVVNLVSLVVNLVVLLLLLVQFGRNSLSVQLVVLSVCSNVLSSQLNSLSSSLSSPGHDDDPVSNVVSVVSNSSSSSSNSVSSSSNVVSSSSRLRHGDPPRPCVSGDGDGDD/DDFFDFFPVSLVLQLVLLVLLLVLVLQLVCVVVVVDHDQCQVSLVVLLVSLVVLLVVLVVVLVPDPDVVLVVQQPVLNVQLNVLSVLCNVLSVQCVVPSPRDSSVLSSLSSSLSNNVSSRVNVVSVLVVLLVVLLVLLVVLLVLLVCLLPDQDVVVLVVSVVVNVVSLVVNLVSLVVPLVGTPAVVLSVLSVVLNVLQVVLPVLLSLLSVLLNVLNCPLPLNVLSSVSNVLSSVSNSVSSVSNSVSSPDGDHPQLVPFQQVLVVLLVVLLQCLLALDLDPVSVVSVLVLLVVLQVLLVVFPDVVLNVVSVVLSVVLVVLNVVQVVCVVVVNSPDPVSSVSSNVSSVSSVVSLVSSLLRLLVLLLPLVLDPLPLLVQLLVLLLDDPVPPCSPVSNVVSLVVLLVNLVSLLVSLLSCLGHLNADPVLSVVLNVLSVVLVSLSVSQSSLSNSCSSVNPDVSSSVSNVVSSVVNSVSSVVSSLSSLVSHDLLSNLVSLLVVLVVLLVVLLVCLQVPDDLVVNLVSLVSSLSSLVVNLVSLVSVLVQFPPVVLNVQLVVLSVQLVVLNVVLNVLSVVCVVPSVDVVSSVSNSVSSVSNSVSSVSNSVSVVVPDDPLDDDRDDNDDDPQLVVLVVVLPDDDDPCPQQVLLVLLNVQLVLLVQWDPPLPCLSVLSNSLSSLSNQLSVLLDDDPPSLSVNLVSLVVSLVSLVVNLVVLVLLLVQFRRNSLSVQLVVLSSCSNVLSSQLNSLSSSLSSCRPSPDDVSNVVSVSSNSSSSSSNSVSSSSNVVSSVSRLRGGDPPDSSVSRDGHGDD

GO terms:
  GO:0051015 actin filament binding (F, IDA)
  GO:0030175 filopodium (C, IDA)
  GO:0030863 cortical cytoskeleton (C, IDA)
  GO:0005515 protein binding (F, IPI)

InterPro domains:
  IPR006077 Vinculin/alpha-catenin [PF01044] (5-835)
  IPR017997 Vinculin [PTHR46180] (1-257)
  IPR036723 Alpha-catenin/vinculin-like superfamily [SSF47220] (39-250)
  IPR036723 Alpha-catenin/vinculin-like superfamily [SSF47220] (275-422)
  IPR036723 Alpha-catenin/vinculin-like superfamily [SSF47220] (430-495)
  IPR036723 Alpha-catenin/vinculin-like superfamily [SSF47220] (498-631)
  IPR036723 Alpha-catenin/vinculin-like superfamily [SSF47220] (668-826)

Nearest PDB structures (foldseek):
  6bfi-assembly2_B  TM=1.001E+00  e=1.146E-95  Oscarella pearsei
  6bfi-assembly1_A  TM=9.993E-01  e=8.371E-90  Oscarella pearsei
  3zdl-assembly1_A  TM=8.588E-01  e=3.523E-12  Gallus gallus
  4ehp-assembly1_A  TM=8.617E-01  e=1.085E-11  Homo sapiens
  4e18-assembly1_A  TM=8.701E-01  e=1.905E-11  Gallus gallus

Organism: Oscarella pearsei (NCBI:txid1940113)

CATH classification: 1.20.120.230 (+2 more: 1.20.120.230, 1.20.120.230)

Solvent-accessible surface area: 70723 Å² total; per-residue (Å²): 147,59,4,36,18,12,11,117,76,2,46,77,39,1,43,65,7,2,76,52,0,1,61,0,1,43,57,13,22,60,14,106,84,64,140,117,98,66,63,12,47,84,38,7,114,29,0,17,111,33,1,68,80,19,12,117,90,6,38,71,64,52,153,103,25,122,41,42,69,6,46,36,58,0,62,85,15,32,138,113,0,78,82,7,12,73,47,0,52,29,0,6,141,46,3,138,90,84,38,55,14,99,94,0,79,118,28,0,15,45,0,0,42,15,0,1,29,3,3,0,25,3,30,18,1,22,13,104,19,85,13,87,80,11,18,135,33,0,98,63,7,7,90,60,1,81,37,0,79,21,4,16,98,80,64,32,0,54,71,3,56,129,77,4,70,78,24,7,79,36,0,31,137,22,0,68,107,9,20,67,67,15,21,18,119,29,4,10,96,51,0,88,47,36,0,27,34,0,105,65,8,34,67,18,0,35,33,0,0,87,4,12,7,74,3,25,105,70,77,58,15,31,44,8,5,29,39,5,19,43,26,2,6,92,41,0,80,110,3,0,60,43,0,6,110,1,4,99,39,37,65,33,87,55,61,166,76,38,3,35,48,34,23,53,50,7,46,72,2,0,40,23,0,7,60,37,59,13,44,194,84,14,6,68,20,0,84,114,1,5,71,14,0,89,101,1,0,62,76,20,29,60,112,143,20,110,63,113,0,69,62,24,0,88,84,1,25,94,18,0,101,78,0,59,115,24,87,91,155,54,71,24,111,26,175,99,1,94,42,41,0,39,39,0,0,53,62,0,58,83,0,23,53,37,9,61,71,1,2,0,22,6,0,6,52,13,2,39,49,20,26,23,31,4,95,28,0,13,72,11,1,78,22,66,91,98,49,79,35,27,37,7,63,2,19,56,74,7,91,89,0,28,63,29,6,48,99,0,0,54,0,1,65,6,0,0,26,12,18,44,11,28,90,48,52,5,60,91,1,98,139,28,2,58,81,0,57,62,11,6,32,4,1,20,8,9,0,16,4,4,0,47,6,77,88,11,115,18,3,86,52,11,4,115,37,4,28,98,56,0,55,80,1,0,81,25,0,6,146,24,0,6,13,21,7,34,8,16,7,2,0,77,12,5,20,60,71,0,91,61,29,2,143,50,1,59,122,6,1,104,62,77,80,93,30,130,120,3,61,59,43,3,40,22,2,14,88,10,0,66,20,0,32,75,2,1,126,25,28,11,70,19,20,84,44,93,122,10,43,56,135,1,38,70,9,18,102,67,0,45,170,13,11,74,58,1,32,103,39,1,114,31,2,54,109,49,47,130,63,122,54,25,1,145,90,0,17,72,21,1,63,112,0,31,100,6,0,25,38,0,42,40,27,10,71,121,37,112,59,72,63,31,46,113,46,78,93,124,136,82,87,44,4,80,71,0,22,111,37,6,134,51,127,89,33,76,157,131,115,7,46,2,8,46,16,0,1,42,0,6,121,17,0,30,54,15,28,63,142,44,1,98,0,0,34,39,0,8,49,0,0,20,19,0,0,2,0,4,70,17,18,121,25,98,164,81,35,17,14,44,0,3,80,0,0,60,52,0,2,99,15,0,94,79,0,37,145,34,0,153,98,0,1,99,1,2,33,33,82,99,15,34,69,39,0,63,81,22,3,83,65,1,63,36,7,8,25,15,0,59,2,5,0,6,8,5,0,4,7,5,38,60,75,61,82,141,17,31,47,56,6,41,73,50,0,25,17,0,0,53,5,0,1,118,0,0,56,57,0,2,78,3,0,33,33,0,22,64,71,33,84,131,113,13,114,25,47,92,30,49,29,138,81,105,119,126,49,3,31,14,11,9,20,42,4,35,18,6,1,44,43,6,2,94,43,0,2,58,0,5,40,52,17,50,55,11,104,70,64,144,104,92,70,50,11,43,86,40,6,112,15,0,19,74,17,2,65,25,4,12,113,26,7,39,54,62,16,126,115,17,132,20,118,88,1,63,71,59,1,62,70,10,39,131,106,0,83,90,5,15,76,60,1,48,30,0,3,139,53,4,110,88,82,47,48,12,92,75,0,83,121,50,0,19,37,0,0,26,22,0,1,33,7,3,0,22,4,28,4,2,16,16,87,4,40,16,90,105,15,25,128,27,0,98,68,5,4,131,66,0,75,66,0,96,120,14,70,71,72,68,67,1,48,78,4,54,91,83,2,63,75,25,5,69,37,0,21,61,30,0,54,48,6,24,14,39,14,6,20,101,35,6,5,104,53,0,91,48,32,6,29,42,0,98,88,15,32,74,19,0,31,31,0,0,90,4,1,1,84,4,67,142,92,67,64,11,56,174,32,4,21,95,6,14,42,26,1,5,92,40,0,62,104,3,0,59,40,0,5,111,2,5,112,40,43,70,18,72,50,53,143,145,36,4,38,52,35,26,58,67,9,44,79,2,0,65,24,0,9,68,37,61,12,49,203,85,17,8,62,18,1,83,121,1,5,71,16,0,79,95,1,0,77,72,22,33,59,101,138,10,110,62,113,0,68,61,23,0,80,75,2,37,103,13,1,99,54,1,64,94,26,90,93,129,66,66,10,118,20,204,106,1,116,62,36,0,42,39,2,0,53,59,0,60,98,1,33,60,16,11,58,68,1,2,0,27,6,0,11,65,17,3,41,50,33,9,22,19,3,122,26,1,24,74,11,2,74,23,66,91,97,46,132,76,29,98,65,58,2,57,111,49,8,149,64,0,78,60,29,4,51,99,0,0,70,0,1,67,6,0,1,19,15,20,46,11,28,91,42,50,7,60,101,0,108,133,34,8,60,111,0,119,65,15,6,69,5,0,17,15,8,0,97,4,5,1,59,14,79,71,32,89,21,2,73,51,14,4,101,33,5,30,81,47,0,53,102,10,0,69,26,0,6,150,35,0,10,13,25,12,32,15,13,9,2,0,71,15,6,20,60,103,1,88,58,14,4,155,55,2,54,125,6,2,87,59,87,69,115,28,152,120,2,61,52,57,1,35,25,2,12,94,9,0,69,23,0,35,76,3,1,112,29,34,11,64,20,19,45,34,90,112,4,46,62,108,1,47,74,12,18,90,56,0,41,78,10,13,28,44,2,38,97,28,0,112,26,4,53,105,46,55,158,67,128,95,35,0,158,95,0,15,71,17,1,61,115,0,26,112,8,0,19,44,0,54,40,22,6,68,115,39,107,57,66,73,35,82,104,31,80,92,134,222,63,90,90,46,6,80,62,0,26,114,41,21,124,50,126,106,34,76,128,120,109,10,37,4,8,29,16,0,12,48,0,3,182,17,0,20,38,33,22,71,122,47,1,100,0,0,37,35,0,6,54,0,0,18,18,0,0,2,0,2,82,30,21,127,35,183,150,76,27,36,8,44,0,4,84,0,1,64,57,0,7,105,22,0,20,81,0,1,50,40,0,31,99,0,0,31,3,1,26,26,68,109,16,10,60,40,0,28,74,24,0,64,61,1,24,18,5,6,27,7,0,70,1,1,0,6,8,8,0,0,2,11,73,24,80,79,77,203,27,36,48,72,6,35,99,51,0,27,17,0,0,50,1,0,2,116,1,0,55,57,0,0,88,4,0,39,38,0,21,64,68,36,69,124,104,25,118,19,60,82,30,85,32,113,122,90,118

B-factor: mean 76.68, std 22.47, range [38.15, 186.02]